Protein 3FEF (pdb70)

CATH classification: 3.90.1820.10

Nearest PDB structures (foldseek):
  3fef-assembly1_A  TM=1.002E+00  e=4.333E-81  Bacillus subtilis
  1up6-assembly1_C  TM=8.224E-01  e=1.981E-22  Thermotoga maritima MSB8
  1up4-assembly2_E  TM=8.329E-01  e=4.083E-22  Thermotoga maritima MSB8
  1up7-assembly1_A  TM=8.047E-01  e=2.924E-22  Thermotoga maritima MSB8
  1up4-assembly1_B  TM=8.025E-01  e=5.100E-22  Thermotoga maritima MSB8

Sequence (1704 aa):
LDQIKIAYIGGGSQGWARSLSDLSIDERSGTVALYDLDFEAAQQKNEVIGNHSGNGRWRYEAVSTLKKALSAADIVIISILPGSLDDEVDVHLPERCGIYQSVGDTVGPGGIIRGLRAVPIFAEIARAIRDYAPESWVINYTNPSVCTRVLYKVFPGIKAIGCCHEVFGTQKLLAEVTERLGIEVPRREDIRVNVLGINHFTWITKASYRHIDLLPIFREFSAHYGESGYELEGECWRDSVFCSAHRVAFDLFETYGAIPAAGDRHLAEFLPGPYLKQPEVWKFHLTPISFRKQDRAEKRQETERLIVQQRGVAEKASGEEGVNIIAALLGLGELVTNVNPNQGQVLNLPIQAIVETNAFITRNRVQPILSGALPKGVELAARHISNQEAVADAGLTKDTGLAFQAFLNDPLVQIDRSDAEQLFNDLLDQIKIAYIGGGSQGWARSLSDLSIDERSGTVALYDLDFEAAQKNEVIGNHSGNGRWRYEAVSTLKKALSAADIVIISILPGSLDDEVDVHLPERCGIYQSVGDTVGPGGIIRGLRAVPIFAEIARAIRDYAPESWVINYTNPSVCTRVLYKVFPGIKAIGCCHEVFGTQKLLAEVTERLGIEVPRREDIRVNVLGINHFTWITKASYRHIDLLPIFREFSAHYGESGYELEGECWRDSVFCSAHRVAFDLFETYGAIPAAGDRHLAEFLPGPYLKQPEVWKFHLTPISFRKQDRAEKRQETERLIVQQRGVAEKASGEEGVNIIAALLGLGELVTNVNPNQGQVLNLPIQAIVETNAFITRNRVQPILSGALPKGVELAARHISNQEAVADAGLTKDTGLAFQAFLNDPLVQIDRSDAEQLFNDLLDQIKIAYIGGGSQGWARSLSDLSIDERSGTVALYDLDFEAAQKNEVIGNHSGNGRWRYEAVSTLKKALSAADIVIISILPGSLDDEVDVHLPERCGIYQSVGDTVGPGGIIRGLRAVPIFAEIARAIRDYAPESWVINYTNPSVCTRVLYKVFPGIKAIGCCHEVFGTQKLLAEVTERLGIEVPRREDIRVNVLGINHFTWITKASYRHIDLLPIFREFSAHYGESGYELEGECWRDSVFCSAHRVAFDLFETYGAIPAAGDRHLAEFLPGPYLKQPEVWKFHLTPISFRKQDRAEKRQETERLIVQQRGVAEKASGEEGVNIIAALLGLGELVTNVNPNQGQVLNLPIQAIVETNAFITRNRVQPILSGALPKGVELAARHISNQEAVADAGLTKDTGLAFQAFLNDPLVQIDRSDAEQLFNDLLDQIKIAYIGGGSQGWARSLSDLSIDERSGTVALYDLDFEAAQKNEVIGNHSGNGRWRYEAVSTLKKALSAADIVIISILPGSLDDEVDVHLPERCGIYQSVGDTVGPGGIIRGLRAVPIFAEIARAIRDYAPESWVINYTNPSVCTRVLYKVFPGIKAIGCCHEVFGTQKLLAEVTERLGIEVPRREDIRVNVLGINHFTWITKASYRHIDLLPIFREFSAHYGESGYELEGECWRDSVFCSAHRVAFDLFETYGAIPAAGDRHLAEFLPGPYLKQPEVWKFHLTPISFRKQDRAEKRQETERLIVQQRGVAEKASGEEGVNIIAALLGLGELVTNVNPNQGQVLNLPIQAIVETNAFITRNRVQPILSGALPKGVELAARHISNQEAVADAGLTKDTGLAFQAFLNDPLVQIDRSDAEQLFNDL

B-factor: mean 33.36, std 9.38, range [12.07, 94.23]

Secondary structure (DSSP, 8-state):
---EEEEEETTT-SSHHHH--HHHH----EEEEEE-SSHHHHHHHHHHHTTSTTS-EEEEEESSHHHHHTT-SEEEE---SS-S---HHHHGGGGGT---SS-SSSHHHHHHHHHHHHHHHHHHHHHHHHH-TTSEEEE-----HHHHHHHHH-TT-EEEE--SHHHHHHHHHH--HHHH----S-GGGEEEEEEEETTEEEEEEEEETTEEHHHHHHHHHHHHTTT----TT--TTS-TT---SHHHHHHHHHHSSEE-S-HHHHTTSS-SSGGG-TTTTT-----HHHHHHHHHHHHHHHHHHHHTT-----S--S--HHHHHHHHTTS--EEEEE---SSSSTTS-TTS--EEEEEEETTEEEEBP-----TTT--HHHHHHHHHHHHHHHHHT-HHHHHHHHHHSTT--S-HHHHHHHHH--/---EEEEEETTT-SSHHHH--HHHH----EEEEEE-SSHHHHHHHHHHHTTSSSSSEEEEEESSHHHHHTT-SEEEE---SS-S---HHHHGGGGGT---SS-SSSHHHHHHHHHHHHHHHHHHHHHHHHH-TTSEEEE-----HHHHHHHHHSTT-EEEE--SHHHHHHHHHH--HHHH----S-GGGEEEEEEEETTEEEEEEEEETTEESHHHHHHHHHHHTTT--PPTT--GGG-TT---SHHHHHHHHHHSSEE-S-HHHHTTSS-SSGGG-HHHHT-----HHHHHHHHHHHHHHHHHHHHTT----SS--S--HHHHHHHHHTSS-EEEEE---SSSSTTS-TTS--EEEEEEETTEEEEB------TTT--HHHHHHHHHHHHHHHHHT-HHHHHHHHHHSTT--S-HHHHHHHHH--/---EEEEEETTT-SSHHHH--HHHH----EEEEEE-SSHHHHHHHHHHHTTSTTSSEEEEEES-HHHHHTT-SEEEE---SS-S---HHHHGGGGGT---SS-SSSHHHHHHHHHHHHHHHHHHHHHHHHH-TTSEEEE-----HHHHHHHHHSTT-EEEE--SHHHHHHHHHH--HHHH----S-GGGEEEEEEEETTEEEEEEEEETTEEHHHHHHHHHHHHTTT----TT--GGG-TT---SHHHHHHHHHHSSEE-S-HHHHTTTS-SSTTT-TTTTT-----HHHHHHHHHHHHHHHHHHHHTT----SS--S-SHHHHHHHHHTS--EEEEE---SSSSTTS-TTS--EEEEEEETTEEEEB------TTT--HHHHHHHHHHHHHHHHHT-HHHHHHHHHT-TT--S-HHHHHHHHH--/--SEEEEEETTT-SSHHHH--HHHH----EEEEEE-SSHHHHHHHHHHHTTSTTS-EEEEE-SSHHHHHTT-SEEEE---SS-S---HHHHGGGGGT---S--SSSHHHHHHHHHHHHHHHHHHHHHHHHH-TTSEEEE-----HHHHHHHHHSTT-EEEE--SHHHHHHHHHH--HHHH----S-GGGEEEEEEEETTEEEEEEEEETTEEHHHHHHHHHHHHTTT----TT--GGG-TT---SHHHHHHHHHHSSEE-S-HHHHGGGS-SSTTT-HHHHT-----HHHHHHHHHHHHHHHHHHHHTT----SS--S-SHHHHHHHHHTSS-EEEEE---SSSSTTS-TTS--EEEEEEETTEEEEB------TTT--HHHHHHHHHHHHHHHHH--HHHHHHHHHTSTT--S-HHHHHHHHH--

Radius of gyration: 36.41 Å; Cα contacts (8 Å, |Δi|>4): 3706; chains: 4; bounding box: 99×105×83 Å

Structure (mmCIF, N/CA/C/O backbone):
data_3FEF
#
_entry.id   3FEF
#
_cell.length_a   81.987
_cell.length_b   84.843
_cell.length_c   86.051
_cell.angle_alpha   69.800
_cell.angle_beta   68.100
_cell.angle_gamma   64.070
#
_symmetry.space_group_name_H-M   'P 1'
#
loop_
_entity.id
_entity.type
_entity.pdbx_description
1 polymer 'Putative glucosidase lplD, ALPHA-GALACTURONIDASE'
2 non-polymer 'SULFATE ION'
3 non-polymer 'MAGNESIUM ION'
4 water water
#
loop_
_atom_site.group_PDB
_atom_site.id
_atom_site.type_symbol
_atom_site.label_atom_id
_atom_site.label_alt_id
_atom_site.label_comp_id
_atom_site.label_asym_id
_atom_site.label_entity_id
_atom_site.label_seq_id
_atom_site.pdbx_PDB_ins_code
_atom_site.Cartn_x
_atom_site.Cartn_y
_atom_site.Cartn_z
_atom_site.occupancy
_atom_site.B_iso_or_equiv
_atom_site.auth_seq_id
_atom_site.auth_comp_id
_atom_site.auth_asym_id
_atom_site.auth_atom_id
_atom_site.pdbx_PDB_model_num
ATOM 1 N N . LEU A 1 3 ? 106.882 -8.751 27.493 1.00 44.74 7 LEU A N 1
ATOM 2 C CA . LEU A 1 3 ? 107.068 -7.273 27.588 1.00 42.74 7 LEU A CA 1
ATOM 3 C C . LEU A 1 3 ? 107.355 -6.898 29.037 1.00 41.77 7 LEU A C 1
ATOM 4 O O . LEU A 1 3 ? 106.552 -7.153 29.937 1.00 42.63 7 LEU A O 1
ATOM 9 N N . ASP A 1 4 ? 108.518 -6.301 29.251 1.00 40.63 8 ASP A N 1
ATOM 10 C CA . ASP A 1 4 ? 109.079 -6.143 30.579 1.00 42.32 8 ASP A CA 1
ATOM 11 C C . ASP A 1 4 ? 108.993 -4.695 31.039 1.00 40.34 8 ASP A C 1
ATOM 12 O O . ASP A 1 4 ? 108.627 -3.817 30.269 1.00 39.27 8 ASP A O 1
ATOM 17 N N . GLN A 1 5 ? 109.332 -4.462 32.303 1.00 39.37 9 GLN A N 1
ATOM 18 C CA . GLN A 1 5 ? 109.412 -3.111 32.861 1.00 40.36 9 GLN A CA 1
ATOM 19 C C . GLN A 1 5 ? 108.102 -2.305 32.865 1.00 38.74 9 GLN A C 1
ATOM 20 O O . GLN A 1 5 ? 108.123 -1.078 32.912 1.00 38.46 9 GLN A O 1
ATOM 26 N N . ILE A 1 6 ? 106.970 -3.000 32.830 1.00 35.98 10 ILE A N 1
ATOM 27 C CA . ILE A 1 6 ? 105.673 -2.352 32.942 1.00 34.51 10 ILE A CA 1
ATOM 28 C C . ILE A 1 6 ? 105.493 -1.880 34.367 1.00 33.69 10 ILE A C 1
ATOM 29 O O . ILE A 1 6 ? 105.968 -2.528 35.302 1.00 33.29 10 ILE A O 1
ATOM 34 N N . LYS A 1 7 ? 104.803 -0.760 34.544 1.00 29.84 11 LYS A N 1
ATOM 35 C CA . LYS A 1 7 ? 104.577 -0.257 35.890 1.00 31.10 11 LYS A CA 1
ATOM 36 C C . LYS A 1 7 ? 103.103 0.008 36.184 1.00 28.32 11 LYS A C 1
ATOM 37 O O . LYS A 1 7 ? 102.440 0.782 35.495 1.00 26.61 11 LYS A O 1
ATOM 43 N N . ILE A 1 8 ? 102.606 -0.662 37.212 1.00 27.76 12 ILE A N 1
ATOM 44 C CA . ILE A 1 8 ? 101.230 -0.528 37.633 1.00 27.19 12 ILE A CA 1
ATOM 45 C C . ILE A 1 8 ? 101.166 0.225 38.962 1.00 28.48 12 ILE A C 1
ATOM 46 O O . ILE A 1 8 ? 101.844 -0.129 39.931 1.00 30.80 12 ILE A O 1
ATOM 51 N N . ALA A 1 9 ? 100.384 1.293 39.000 1.00 26.89 13 ALA A N 1
ATOM 52 C CA . ALA A 1 9 ? 100.115 1.965 40.253 1.00 26.92 13 ALA A CA 1
ATOM 53 C C . ALA A 1 9 ? 98.800 1.402 40.768 1.00 28.48 13 ALA A C 1
ATOM 54 O O . ALA A 1 9 ? 97.826 1.294 40.026 1.00 30.14 13 ALA A O 1
ATOM 56 N N . TYR A 1 10 ? 98.774 1.013 42.032 1.00 30.10 14 TYR A N 1
ATOM 57 C CA . TYR A 1 10 ? 97.559 0.457 42.601 1.00 28.28 14 TYR A CA 1
ATOM 58 C C . TYR A 1 10 ? 97.057 1.313 43.751 1.00 28.14 14 TYR A C 1
ATOM 59 O O . TYR A 1 10 ? 97.663 1.318 44.817 1.00 28.19 14 TYR A O 1
ATOM 68 N N . ILE A 1 11 ? 95.946 2.019 43.532 1.00 26.95 15 ILE A N 1
ATOM 69 C CA . ILE A 1 11 ? 95.328 2.848 44.557 1.00 24.32 15 ILE A CA 1
ATOM 70 C C . ILE A 1 11 ? 94.240 2.066 45.295 1.00 27.23 15 ILE A C 1
ATOM 71 O O . ILE A 1 11 ? 93.226 1.662 44.716 1.00 23.78 15 ILE A O 1
ATOM 76 N N . GLY A 1 12 ? 94.475 1.848 46.587 1.00 29.42 16 GLY A N 1
ATOM 77 C CA . GLY A 1 12 ? 93.672 0.961 47.400 1.00 28.22 16 GLY A CA 1
ATOM 78 C C . GLY A 1 12 ? 94.478 -0.310 47.550 1.00 34.05 16 GLY A C 1
ATOM 79 O O . GLY A 1 12 ? 93.918 -1.405 47.756 1.00 34.86 16 GLY A O 1
ATOM 80 N N . GLY A 1 13 ? 95.803 -0.158 47.457 1.00 33.80 17 GLY A N 1
ATOM 81 C CA . GLY A 1 13 ? 96.742 -1.290 47.466 1.00 34.94 17 GLY A CA 1
ATOM 82 C C . GLY A 1 13 ? 96.779 -2.168 48.713 1.00 36.87 17 GLY A C 1
ATOM 83 O O . GLY A 1 13 ? 97.546 -3.142 48.779 1.00 35.81 17 GLY A O 1
ATOM 84 N N . GLY A 1 14 ? 95.956 -1.833 49.702 1.00 36.06 18 GLY A N 1
ATOM 85 C CA . GLY A 1 14 ? 95.819 -2.664 50.887 1.00 37.58 18 GLY A CA 1
ATOM 86 C C . GLY A 1 14 ? 94.621 -3.578 50.700 1.00 38.37 18 GLY A C 1
ATOM 87 O O . GLY A 1 14 ? 94.292 -4.383 51.573 1.00 36.98 18 GLY A O 1
ATOM 88 N N . SER A 1 15 ? 93.975 -3.443 49.544 1.00 40.45 19 SER A N 1
ATOM 89 C CA . SER A 1 15 ? 92.755 -4.187 49.224 1.00 39.19 19 SER A CA 1
ATOM 90 C C . SER A 1 15 ? 92.920 -5.674 49.475 1.00 41.06 19 SER A C 1
ATOM 91 O O . SER A 1 15 ? 93.977 -6.248 49.233 1.00 40.96 19 SER A O 1
ATOM 94 N N . GLN A 1 16 ? 91.863 -6.295 49.974 1.00 44.15 20 GLN A N 1
ATOM 95 C CA . GLN A 1 16 ? 91.869 -7.722 50.199 1.00 42.21 20 GLN A CA 1
ATOM 96 C C . GLN A 1 16 ? 90.885 -8.403 49.254 1.00 42.57 20 GLN A C 1
ATOM 97 O O . GLN A 1 16 ? 90.568 -9.580 49.429 1.00 42.36 20 GLN A O 1
ATOM 103 N N . GLY A 1 17 ? 90.409 -7.653 48.253 1.00 41.52 21 GLY A N 1
ATOM 104 C CA . GLY A 1 17 ? 89.517 -8.190 47.202 1.00 36.67 21 GLY A CA 1
ATOM 105 C C . GLY A 1 17 ? 90.154 -8.083 45.816 1.00 37.29 21 GLY A C 1
ATOM 106 O O . GLY A 1 17 ? 90.863 -8.996 45.362 1.00 33.22 21 GLY A O 1
ATOM 107 N N . TRP A 1 18 ? 89.923 -6.955 45.148 1.00 33.65 22 TRP A N 1
ATOM 108 C CA . TRP A 1 18 ? 90.537 -6.687 43.840 1.00 34.82 22 TRP A CA 1
ATOM 109 C C . TRP A 1 18 ? 92.060 -6.827 43.770 1.00 34.26 22 TRP A C 1
ATOM 110 O O . TRP A 1 18 ? 92.567 -7.401 42.819 1.00 35.24 22 TRP A O 1
ATOM 121 N N . ALA A 1 19 ? 92.798 -6.289 44.737 1.00 34.41 23 ALA A N 1
ATOM 122 C CA . ALA A 1 19 ? 94.270 -6.413 44.683 1.00 37.69 23 ALA A CA 1
ATOM 123 C C . ALA A 1 19 ? 94.743 -7.878 44.623 1.00 34.26 23 ALA A C 1
ATOM 124 O O . ALA A 1 19 ? 95.638 -8.215 43.859 1.00 34.38 23 ALA A O 1
ATOM 126 N N . ARG A 1 20 ? 94.129 -8.733 45.428 1.00 35.13 24 ARG A N 1
ATOM 127 C CA . ARG A 1 20 ? 94.454 -10.164 45.473 1.00 37.50 24 ARG A CA 1
ATOM 128 C C . ARG A 1 20 ? 94.159 -10.848 44.141 1.00 38.20 24 ARG A C 1
ATOM 129 O O . ARG A 1 20 ? 94.991 -11.577 43.597 1.00 38.21 24 ARG A O 1
ATOM 137 N N . SER A 1 21 ? 92.967 -10.604 43.625 1.00 36.92 25 SER A N 1
ATOM 138 C CA . SER A 1 21 ? 92.575 -11.122 42.329 1.00 38.96 25 SER A CA 1
ATOM 139 C C . SER A 1 21 ? 93.539 -10.656 41.228 1.00 38.85 25 SER A C 1
ATOM 140 O O . SER A 1 21 ? 93.974 -11.439 40.384 1.00 38.78 25 SER A O 1
ATOM 143 N N . LEU A 1 22 ? 93.901 -9.382 41.252 1.00 37.23 26 LEU A N 1
ATOM 144 C CA . LEU A 1 22 ? 94.914 -8.893 40.333 1.00 37.17 26 LEU A CA 1
ATOM 145 C C . LEU A 1 22 ? 96.231 -9.672 40.497 1.00 35.91 26 LEU A C 1
ATOM 146 O O . LEU A 1 22 ? 96.869 -10.050 39.519 1.00 35.66 26 LEU A O 1
ATOM 159 N N . SER A 1 24 ? 96.845 -12.766 41.690 1.00 29.60 28 SER A N 1
ATOM 160 C CA . SER A 1 24 ? 96.685 -14.098 41.116 1.00 30.81 28 SER A CA 1
ATOM 161 C C . SER A 1 24 ? 96.810 -14.076 39.608 1.00 31.74 28 SER A C 1
ATOM 162 O O . SER A 1 24 ? 97.536 -14.881 39.027 1.00 32.74 28 SER A O 1
ATOM 165 N N . ASP A 1 25 ? 96.128 -13.134 38.965 1.00 34.25 29 ASP A N 1
ATOM 166 C CA . ASP A 1 25 ? 96.148 -13.086 37.509 1.00 33.56 29 ASP A CA 1
ATOM 167 C C . ASP A 1 25 ? 97.520 -12.691 36.994 1.00 32.77 29 ASP A C 1
ATOM 168 O O . ASP A 1 25 ? 98.013 -13.245 36.009 1.00 31.85 29 ASP A O 1
ATOM 173 N N . LEU A 1 26 ? 98.162 -11.756 37.679 1.00 30.77 30 LEU A N 1
ATOM 174 C CA . LEU A 1 26 ? 99.505 -11.357 37.274 1.00 32.32 30 LEU A CA 1
ATOM 175 C C . LEU A 1 26 ? 100.478 -12.511 37.412 1.00 33.78 30 LEU A C 1
ATOM 176 O O . LEU A 1 26 ? 101.390 -12.679 36.599 1.00 36.41 30 LEU A O 1
ATOM 181 N N . SER A 1 27 ? 100.295 -13.312 38.445 1.00 33.92 31 SER A N 1
ATOM 182 C CA . SER A 1 27 ? 101.311 -14.303 38.750 1.00 37.04 31 SER A CA 1
ATOM 183 C C . SER A 1 27 ? 101.361 -15.388 37.683 1.00 37.62 31 SER A C 1
ATOM 184 O O . SER A 1 27 ? 102.391 -16.013 37.495 1.00 39.97 31 SER A O 1
ATOM 187 N N . ILE A 1 28 ? 100.259 -15.605 36.973 1.00 38.70 32 ILE A N 1
ATOM 188 C CA . ILE A 1 28 ? 100.239 -16.638 35.930 1.00 42.16 32 ILE A CA 1
ATOM 189 C C . ILE A 1 28 ? 100.346 -16.148 34.479 1.00 43.18 32 ILE A C 1
ATOM 190 O O . ILE A 1 28 ? 100.427 -16.961 33.566 1.00 42.29 32 ILE A O 1
ATOM 195 N N . ASP A 1 29 ? 100.329 -14.837 34.252 1.00 44.88 33 ASP A N 1
ATOM 196 C CA . ASP A 1 29 ? 100.484 -14.342 32.885 1.00 44.62 33 ASP A CA 1
ATOM 197 C C . ASP A 1 29 ? 101.961 -14.269 32.522 1.00 45.11 33 ASP A C 1
ATOM 198 O O . ASP A 1 29 ? 102.741 -13.627 33.212 1.00 47.32 33 ASP A O 1
ATOM 203 N N . GLU A 1 30 ? 102.353 -14.943 31.448 1.00 45.46 34 GLU A N 1
ATOM 204 C CA . GLU A 1 30 ? 103.761 -14.976 31.067 1.00 45.41 34 GLU A CA 1
ATOM 205 C C . GLU A 1 30 ? 104.080 -13.912 30.012 1.00 43.33 34 GLU A C 1
ATOM 206 O O . GLU A 1 30 ? 105.231 -13.717 29.629 1.00 44.90 34 GLU A O 1
ATOM 212 N N . ARG A 1 31 ? 103.049 -13.202 29.577 1.00 41.11 35 ARG A N 1
ATOM 213 C CA . ARG A 1 31 ? 103.194 -12.143 28.586 1.00 37.35 35 ARG A CA 1
ATOM 214 C C . ARG A 1 31 ? 103.895 -10.893 29.123 1.00 36.49 35 ARG A C 1
ATOM 215 O O . ARG A 1 31 ? 104.444 -10.118 28.354 1.00 37.85 35 ARG A O 1
ATOM 231 N N . SER A 1 33 ? 105.872 -8.451 32.575 1.00 32.57 37 SER A N 1
ATOM 232 C CA . SER A 1 33 ? 106.506 -8.343 33.873 1.00 32.36 37 SER A CA 1
ATOM 233 C C . SER A 1 33 ? 106.861 -6.899 34.161 1.00 29.19 37 SER A C 1
ATOM 234 O O . SER A 1 33 ? 106.979 -6.090 33.239 1.00 30.47 37 SER A O 1
ATOM 237 N N . GLY A 1 34 ? 107.045 -6.578 35.438 1.00 29.28 38 GLY A N 1
ATOM 238 C CA . GLY A 1 34 ? 107.406 -5.227 35.861 1.00 27.79 38 GLY A CA 1
ATOM 239 C C . GLY A 1 34 ? 107.128 -5.046 37.342 1.00 32.04 38 GLY A C 1
ATOM 240 O O . GLY A 1 34 ? 107.341 -5.963 38.138 1.00 30.59 38 GLY A O 1
ATOM 241 N N . THR A 1 35 ? 106.625 -3.875 37.720 1.00 32.16 39 THR A N 1
ATOM 242 C CA . THR A 1 35 ? 106.434 -3.555 39.134 1.00 32.36 39 THR A CA 1
ATOM 243 C C . THR A 1 35 ? 105.033 -3.024 39.461 1.00 30.68 39 THR A C 1
ATOM 244 O O . THR A 1 35 ? 104.391 -2.353 38.648 1.00 28.97 39 THR A O 1
ATOM 248 N N . VAL A 1 36 ? 104.593 -3.302 40.681 1.00 29.31 40 VAL A N 1
ATOM 249 C CA . VAL A 1 36 ? 103.339 -2.795 41.186 1.00 29.26 40 VAL A CA 1
ATOM 250 C C . VAL A 1 36 ? 103.593 -1.902 42.395 1.00 30.02 40 VAL A C 1
ATOM 251 O O . VAL A 1 36 ? 104.017 -2.382 43.445 1.00 29.97 40 VAL A O 1
ATOM 255 N N . ALA A 1 37 ? 103.346 -0.604 42.243 1.00 29.45 41 ALA A N 1
ATOM 256 C CA . ALA A 1 37 ? 103.395 0.310 43.378 1.00 30.11 41 ALA A CA 1
ATOM 257 C C . ALA A 1 37 ? 102.047 0.269 44.110 1.00 31.04 41 ALA A C 1
ATOM 258 O O . ALA A 1 37 ? 101.008 0.643 43.535 1.00 30.58 41 ALA A O 1
ATOM 260 N N . LEU A 1 38 ? 102.065 -0.194 45.362 1.00 29.45 42 LEU A N 1
ATOM 261 C CA . LEU A 1 38 ? 100.858 -0.275 46.179 1.00 30.08 42 LEU A CA 1
ATOM 262 C C . LEU A 1 38 ? 100.680 0.972 47.050 1.00 32.26 42 LEU A C 1
ATOM 263 O O . LEU A 1 38 ? 101.507 1.264 47.913 1.00 33.57 42 LEU A O 1
ATOM 268 N N . TYR A 1 39 ? 99.606 1.718 46.833 1.00 31.58 43 TYR A N 1
ATOM 269 C CA . TYR A 1 39 ? 99.336 2.863 47.695 1.00 30.72 43 TYR A CA 1
ATOM 270 C C . TYR A 1 39 ? 98.004 2.720 48.413 1.00 32.82 43 TYR A C 1
ATOM 271 O O . TYR A 1 39 ? 96.996 2.331 47.813 1.00 29.44 43 TYR A O 1
ATOM 280 N N . ASP A 1 40 ? 97.999 3.060 49.699 1.00 34.01 44 ASP A N 1
ATOM 281 C CA . ASP A 1 40 ? 96.805 2.946 50.521 1.00 35.92 44 ASP A CA 1
ATOM 282 C C . ASP A 1 40 ? 96.938 3.828 51.756 1.00 38.57 44 ASP A C 1
ATOM 283 O O . ASP A 1 40 ? 97.998 3.875 52.378 1.00 39.86 44 ASP A O 1
ATOM 288 N N . LEU A 1 41 ? 95.864 4.520 52.115 1.00 40.80 45 LEU A N 1
ATOM 289 C CA . LEU A 1 41 ? 95.870 5.347 53.319 1.00 41.27 45 LEU A CA 1
ATOM 290 C C . LEU A 1 41 ? 96.354 4.505 54.494 1.00 42.11 45 LEU A C 1
ATOM 291 O O . LEU A 1 41 ? 97.084 4.987 55.356 1.00 42.32 45 LEU A O 1
ATOM 296 N N . ASP A 1 42 ? 95.951 3.240 54.513 1.00 39.22 46 ASP A N 1
ATOM 297 C CA . ASP A 1 42 ? 96.385 2.314 55.546 1.00 39.47 46 ASP A CA 1
ATOM 298 C C . ASP A 1 42 ? 97.630 1.551 55.079 1.00 37.03 46 ASP A C 1
ATOM 299 O O . ASP A 1 42 ? 97.526 0.506 54.421 1.00 32.35 46 ASP A O 1
ATOM 304 N N . PHE A 1 43 ? 98.802 2.084 55.411 1.00 34.69 47 PHE A N 1
ATOM 305 C CA . PHE A 1 43 ? 100.053 1.554 54.883 1.00 35.36 47 PHE A CA 1
ATOM 306 C C . PHE A 1 43 ? 100.306 0.135 55.356 1.00 36.15 47 PHE A C 1
ATOM 307 O O . PHE A 1 43 ? 100.959 -0.655 54.670 1.00 34.88 47 PHE A O 1
ATOM 315 N N . GLU A 1 44 ? 99.775 -0.189 56.526 1.00 35.17 48 GLU A N 1
ATOM 316 C CA . GLU A 1 44 ? 99.987 -1.504 57.102 1.00 37.99 48 GLU A CA 1
ATOM 317 C C . GLU A 1 44 ? 99.417 -2.574 56.188 1.00 35.90 48 GLU A C 1
ATOM 318 O O . GLU A 1 44 ? 100.024 -3.618 55.989 1.00 32.58 48 GLU A O 1
ATOM 324 N N . ALA A 1 45 ? 98.238 -2.314 55.635 1.00 34.37 49 ALA A N 1
ATOM 325 C CA . ALA A 1 45 ? 97.626 -3.282 54.728 1.00 33.17 49 ALA A CA 1
ATOM 326 C C . ALA A 1 45 ? 98.418 -3.360 53.420 1.00 32.04 49 ALA A C 1
ATOM 327 O O . ALA A 1 45 ? 98.630 -4.441 52.875 1.00 32.62 49 ALA A O 1
ATOM 329 N N . ALA A 1 46 ? 98.865 -2.219 52.911 1.00 28.04 50 ALA A N 1
ATOM 330 C CA . ALA A 1 46 ? 99.605 -2.230 51.659 1.00 29.14 50 ALA A CA 1
ATOM 331 C C . ALA A 1 46 ? 100.895 -3.027 51.849 1.00 31.82 50 ALA A C 1
ATOM 332 O O . ALA A 1 46 ? 101.296 -3.790 50.976 1.00 30.24 50 ALA A O 1
ATOM 334 N N A GLN A 1 47 ? 101.531 -2.847 53.003 0.50 32.56 51 GLN A N 1
ATOM 335 N N B GLN A 1 47 ? 101.534 -2.852 53.002 0.50 31.96 51 GLN A N 1
ATOM 336 C CA A GLN A 1 47 ? 102.800 -3.512 53.300 0.50 34.50 51 GLN A CA 1
ATOM 337 C CA B GLN A 1 47 ? 102.805 -3.522 53.288 0.50 33.42 51 GLN A CA 1
ATOM 338 C C A GLN A 1 47 ? 102.626 -5.028 53.306 0.50 33.58 51 GLN A C 1
ATOM 339 C C B GLN A 1 47 ? 102.624 -5.035 53.299 0.50 32.93 51 GLN A C 1
ATOM 340 O O A GLN A 1 47 ? 103.475 -5.770 52.813 0.50 33.05 51 GLN A O 1
ATOM 341 O O B GLN A 1 47 ? 103.468 -5.782 52.804 0.50 32.48 51 GLN A O 1
ATOM 352 N N . LYS A 1 48 ? 101.511 -5.480 53.858 1.00 33.47 52 LYS A N 1
ATOM 353 C CA . LYS A 1 48 ? 101.181 -6.896 53.862 1.00 36.47 52 LYS A CA 1
ATOM 354 C C . LYS A 1 48 ? 100.911 -7.472 52.462 1.00 36.61 52 LYS A C 1
ATOM 355 O O . LYS A 1 48 ? 101.331 -8.587 52.152 1.00 36.97 52 LYS A O 1
ATOM 361 N N . ASN A 1 49 ? 100.204 -6.726 51.625 1.00 32.75 53 ASN A N 1
ATOM 362 C CA . ASN A 1 49 ? 100.059 -7.122 50.232 1.00 32.39 53 ASN A CA 1
ATOM 363 C C . ASN A 1 49 ? 101.396 -7.120 49.508 1.00 30.86 53 ASN A C 1
ATOM 364 O O . ASN A 1 49 ? 101.606 -7.868 48.552 1.00 30.29 53 ASN A O 1
ATOM 369 N N . GLU A 1 50 ? 102.304 -6.265 49.951 1.00 31.23 54 GLU A N 1
ATOM 370 C CA . GLU A 1 50 ? 103.612 -6.225 49.323 1.00 33.61 54 GLU A CA 1
ATOM 371 C C . GLU A 1 50 ? 104.369 -7.520 49.608 1.00 34.55 54 GLU A C 1
ATOM 372 O O . GLU A 1 50 ? 105.034 -8.062 48.732 1.00 34.14 54 GLU A O 1
ATOM 378 N N . VAL A 1 51 ? 104.257 -8.019 50.836 1.00 34.86 55 VAL A N 1
ATOM 379 C CA . VAL A 1 51 ? 104.977 -9.230 51.232 1.00 34.73 55 VAL A CA 1
ATOM 380 C C . VAL A 1 51 ? 104.345 -10.470 50.593 1.00 35.58 55 VAL A C 1
ATOM 381 O O . VAL A 1 51 ? 105.036 -11.330 50.066 1.00 32.68 55 VAL A O 1
ATOM 385 N N . ILE A 1 52 ? 103.022 -10.565 50.645 1.00 34.87 56 ILE A N 1
ATOM 386 C CA . ILE A 1 52 ? 102.332 -11.634 49.934 1.00 35.88 56 ILE A CA 1
ATOM 387 C C . ILE A 1 52 ? 102.605 -11.558 48.424 1.00 36.73 56 ILE A C 1
ATOM 388 O O . ILE A 1 52 ? 102.837 -12.567 47.767 1.00 37.30 56 ILE A O 1
ATOM 393 N N . GLY A 1 53 ? 102.612 -10.353 47.875 1.00 35.69 57 GLY A N 1
ATOM 394 C CA . GLY A 1 53 ? 102.847 -10.207 46.443 1.00 36.80 57 GLY A CA 1
ATOM 395 C C . GLY A 1 53 ? 104.207 -10.721 45.996 1.00 36.63 57 GLY A C 1
ATOM 396 O O . GLY A 1 53 ? 104.328 -11.414 44.968 1.00 32.55 57 GLY A O 1
ATOM 397 N N . ASN A 1 54 ? 105.230 -10.368 46.768 1.00 35.41 58 ASN A N 1
ATOM 398 C CA . ASN A 1 54 ? 106.600 -10.772 46.473 1.00 36.97 58 ASN A CA 1
ATOM 399 C C . ASN A 1 54 ? 106.872 -12.248 46.785 1.00 37.67 58 ASN A C 1
ATOM 400 O O . ASN A 1 54 ? 107.967 -12.740 46.557 1.00 41.51 58 ASN A O 1
ATOM 405 N N . HIS A 1 55 ? 105.872 -12.944 47.306 1.00 40.14 59 HIS A N 1
ATOM 406 C CA . HIS A 1 55 ? 105.945 -14.394 47.467 1.00 41.75 59 HIS A CA 1
ATOM 407 C C . HIS A 1 55 ? 105.120 -15.088 46.392 1.00 44.14 59 HIS A C 1
ATOM 408 O O . HIS A 1 55 ? 104.942 -16.297 46.439 1.00 43.85 59 HIS A O 1
ATOM 415 N N . SER A 1 56 ? 104.585 -14.326 45.442 1.00 46.04 60 SER A N 1
ATOM 416 C CA . SER A 1 56 ? 103.688 -14.900 44.437 1.00 49.17 60 SER A CA 1
ATOM 417 C C . SER A 1 56 ? 104.344 -15.011 43.052 1.00 51.73 60 SER A C 1
ATOM 418 O O . SER A 1 56 ? 104.987 -14.076 42.578 1.00 51.60 60 SER A O 1
ATOM 421 N N . GLY A 1 57 ? 104.176 -16.156 42.403 1.00 53.89 61 GLY A N 1
ATOM 422 C CA . GLY A 1 57 ? 104.650 -16.317 41.030 1.00 56.96 61 GLY A CA 1
ATOM 423 C C . GLY A 1 57 ? 106.156 -16.371 40.845 1.00 58.49 61 GLY A C 1
ATOM 424 O O . GLY A 1 57 ? 106.909 -16.609 41.789 1.00 59.78 61 GLY A O 1
ATOM 425 N N . ASN A 1 58 ? 106.591 -16.127 39.614 1.00 59.34 62 ASN A N 1
ATOM 426 C CA . ASN A 1 58 ? 107.972 -16.387 39.203 1.00 59.84 62 ASN A CA 1
ATOM 427 C C . ASN A 1 58 ? 108.985 -15.351 39.657 1.00 58.39 62 ASN A C 1
ATOM 428 O O . ASN A 1 58 ? 110.159 -15.458 39.312 1.00 60.94 62 ASN A O 1
ATOM 433 N N . GLY A 1 59 ? 108.547 -14.348 40.413 1.00 54.96 63 GLY A N 1
ATOM 434 C CA . GLY A 1 59 ? 109.342 -13.134 40.565 1.00 51.80 63 GLY A CA 1
ATOM 435 C C . GLY A 1 59 ? 109.043 -12.264 39.354 1.00 51.15 63 GLY A C 1
ATOM 436 O O . GLY A 1 59 ? 109.729 -11.287 39.074 1.00 51.32 63 GLY A O 1
ATOM 437 N N . ARG A 1 60 ? 108.003 -12.649 38.627 1.00 49.31 64 ARG A N 1
ATOM 438 C CA . ARG A 1 60 ? 107.533 -11.918 37.470 1.00 47.13 64 ARG A CA 1
ATOM 439 C C . ARG A 1 60 ? 107.248 -10.453 37.839 1.00 45.59 64 ARG A C 1
ATOM 440 O O . ARG A 1 60 ? 107.637 -9.521 37.124 1.00 44.15 64 ARG A O 1
ATOM 448 N N . TRP A 1 61 ? 106.571 -10.253 38.964 1.00 40.31 65 TRP A N 1
ATOM 449 C CA . TRP A 1 61 ? 106.230 -8.915 39.401 1.00 38.03 65 TRP A CA 1
ATOM 450 C C . TRP A 1 61 ? 106.795 -8.551 40.776 1.00 35.27 65 TRP A C 1
ATOM 451 O O . TRP A 1 61 ? 106.642 -9.288 41.727 1.00 35.62 65 TRP A O 1
ATOM 462 N N . ARG A 1 62 ? 107.444 -7.398 40.862 1.00 33.93 66 ARG A N 1
ATOM 463 C CA . ARG A 1 62 ? 107.947 -6.899 42.125 1.00 35.02 66 ARG A CA 1
ATOM 464 C C . ARG A 1 62 ? 106.967 -5.887 42.718 1.00 34.33 66 ARG A C 1
ATOM 465 O O . ARG A 1 62 ? 106.587 -4.907 42.067 1.00 34.80 66 ARG A O 1
ATOM 473 N N . TYR A 1 63 ? 106.550 -6.143 43.949 1.00 31.58 67 TYR A N 1
ATOM 474 C CA . TYR A 1 63 ? 105.608 -5.286 44.633 1.00 32.48 67 TYR A CA 1
ATOM 475 C C . TYR A 1 63 ? 106.334 -4.397 45.621 1.00 33.42 67 TYR A C 1
ATOM 476 O O . TYR A 1 63 ? 107.277 -4.830 46.255 1.00 33.68 67 TYR A O 1
ATOM 485 N N . GLU A 1 64 ? 105.890 -3.149 45.728 1.00 34.40 68 GLU A N 1
ATOM 486 C CA . GLU A 1 64 ? 106.417 -2.215 46.707 1.00 34.48 68 GLU A CA 1
ATOM 487 C C . GLU A 1 64 ? 105.283 -1.355 47.296 1.00 32.60 68 GLU A C 1
ATOM 488 O O . GLU A 1 64 ? 104.617 -0.610 46.563 1.00 34.53 68 GLU A O 1
ATOM 494 N N . ALA A 1 65 ? 105.066 -1.436 48.610 1.00 31.14 69 ALA A N 1
ATOM 495 C CA . ALA A 1 65 ? 104.186 -0.476 49.301 1.00 30.27 69 ALA A CA 1
ATOM 496 C C . ALA A 1 65 ? 104.823 0.913 49.354 1.00 32.02 69 ALA A C 1
ATOM 497 O O . ALA A 1 65 ? 105.936 1.062 49.835 1.00 31.61 69 ALA A O 1
ATOM 499 N N . VAL A 1 66 ? 104.121 1.926 48.858 1.00 35.11 70 VAL A N 1
ATOM 500 C CA . VAL A 1 66 ? 104.644 3.296 48.842 1.00 35.05 70 VAL A CA 1
ATOM 501 C C . VAL A 1 66 ? 103.728 4.226 49.634 1.00 37.41 70 VAL A C 1
ATOM 502 O O . VAL A 1 66 ? 102.543 3.937 49.821 1.00 39.41 70 VAL A O 1
ATOM 506 N N . SER A 1 67 ? 104.273 5.355 50.076 1.00 38.64 71 SER A N 1
ATOM 507 C CA . SER A 1 67 ? 103.623 6.175 51.093 1.00 41.51 71 SER A CA 1
ATOM 508 C C . SER A 1 67 ? 102.765 7.297 50.542 1.00 41.24 71 SER A C 1
ATOM 509 O O . SER A 1 67 ? 101.967 7.864 51.276 1.00 43.76 71 SER A O 1
ATOM 512 N N . THR A 1 68 ? 102.928 7.632 49.265 1.00 40.11 72 THR A N 1
ATOM 513 C CA . THR A 1 68 ? 102.136 8.709 48.682 1.00 37.57 72 THR A CA 1
ATOM 514 C C . THR A 1 68 ? 101.671 8.404 47.255 1.00 36.83 72 THR A C 1
ATOM 515 O O . THR A 1 68 ? 102.280 7.580 46.567 1.00 37.26 72 THR A O 1
ATOM 519 N N . LEU A 1 69 ? 100.601 9.084 46.832 1.00 33.36 73 LEU A N 1
ATOM 520 C CA . LEU A 1 69 ? 100.040 8.970 45.498 1.00 36.32 73 LEU A CA 1
ATOM 521 C C . LEU A 1 69 ? 101.082 9.283 44.434 1.00 37.77 73 LEU A C 1
ATOM 522 O O . LEU A 1 69 ? 101.238 8.543 43.449 1.00 35.61 73 LEU A O 1
ATOM 527 N N . LYS A 1 70 ? 101.769 10.405 44.618 1.00 35.03 74 LYS A N 1
ATOM 528 C CA . LYS A 1 70 ? 102.769 10.848 43.663 1.00 37.28 74 LYS A CA 1
ATOM 529 C C . LYS A 1 70 ? 103.789 9.756 43.361 1.00 36.52 74 LYS A C 1
ATOM 530 O O . LYS A 1 70 ? 104.151 9.544 42.220 1.00 38.99 74 LYS A O 1
ATOM 536 N N . LYS A 1 71 ? 104.260 9.074 44.390 1.00 37.65 75 LYS A N 1
ATOM 537 C CA . LYS A 1 71 ? 105.244 8.023 44.200 1.00 39.97 75 LYS A CA 1
ATOM 538 C C . LYS A 1 71 ? 104.639 6.813 43.481 1.00 37.96 75 LYS A C 1
ATOM 539 O O . LYS A 1 71 ? 105.270 6.224 42.621 1.00 36.00 75 LYS A O 1
ATOM 545 N N . ALA A 1 72 ? 103.411 6.452 43.836 1.00 37.51 76 ALA A N 1
ATOM 546 C CA . ALA A 1 72 ? 102.703 5.387 43.132 1.00 36.87 76 ALA A CA 1
ATOM 547 C C . ALA A 1 72 ? 102.570 5.705 41.643 1.00 33.97 76 ALA A C 1
ATOM 548 O O . ALA A 1 72 ? 102.834 4.854 40.801 1.00 33.58 76 ALA A O 1
ATOM 550 N N . LEU A 1 73 ? 102.212 6.947 41.332 1.00 34.32 77 LEU A N 1
ATOM 551 C CA . LEU A 1 73 ? 101.822 7.321 39.976 1.00 35.19 77 LEU A CA 1
ATOM 552 C C . LEU A 1 73 ? 103.005 7.574 39.035 1.00 36.79 77 LEU A C 1
ATOM 553 O O . LEU A 1 73 ? 102.921 7.314 37.838 1.00 35.68 77 LEU A O 1
ATOM 558 N N . SER A 1 74 ? 104.109 8.077 39.565 1.00 36.04 78 SER A N 1
ATOM 559 C CA . SER A 1 74 ? 105.176 8.515 38.692 1.00 37.91 78 SER A CA 1
ATOM 560 C C . SER A 1 74 ? 105.610 7.372 37.779 1.00 36.23 78 SER A C 1
ATOM 561 O O . SER A 1 74 ? 105.872 6.265 38.241 1.00 35.30 78 SER A O 1
ATOM 564 N N . ALA A 1 75 ? 105.661 7.650 36.480 1.00 33.56 79 ALA A N 1
ATOM 565 C CA . ALA A 1 75 ? 106.034 6.659 35.475 1.00 32.33 79 ALA A CA 1
ATOM 566 C C . ALA A 1 75 ? 105.068 5.474 35.360 1.00 32.09 79 ALA A C 1
ATOM 567 O O . ALA A 1 75 ? 105.421 4.447 34.797 1.00 35.24 79 ALA A O 1
ATOM 569 N N . ALA A 1 76 ? 103.865 5.584 35.901 1.00 30.73 80 ALA A N 1
ATOM 570 C CA . ALA A 1 76 ? 102.927 4.459 35.841 1.00 32.73 80 ALA A CA 1
ATOM 571 C C . ALA A 1 76 ? 102.337 4.279 34.436 1.00 31.97 80 ALA A C 1
ATOM 572 O O . ALA A 1 76 ? 102.010 5.258 33.782 1.00 33.10 80 ALA A O 1
ATOM 574 N N . ASP A 1 77 ? 102.211 3.033 33.979 1.00 32.60 81 ASP A N 1
ATOM 575 C CA . ASP A 1 77 ? 101.583 2.737 32.686 1.00 31.05 81 ASP A CA 1
ATOM 576 C C . ASP A 1 77 ? 100.097 2.457 32.876 1.00 29.62 81 ASP A C 1
ATOM 577 O O . ASP A 1 77 ? 99.264 2.769 32.019 1.00 28.27 81 ASP A O 1
ATOM 582 N N . ILE A 1 78 ? 99.774 1.873 34.022 1.00 26.45 82 ILE A N 1
ATOM 583 C CA . ILE A 1 78 ? 98.417 1.493 34.342 1.00 26.14 82 ILE A CA 1
ATOM 584 C C . ILE A 1 78 ? 98.142 1.985 35.752 1.00 26.76 82 ILE A C 1
ATOM 585 O O . ILE A 1 78 ? 99.039 1.944 36.599 1.00 25.07 82 ILE A O 1
ATOM 590 N N . VAL A 1 79 ? 96.925 2.484 35.980 1.00 25.71 83 VAL A N 1
ATOM 591 C CA . VAL A 1 79 ? 96.452 2.867 37.324 1.00 24.25 83 VAL A CA 1
ATOM 592 C C . VAL A 1 79 ? 95.165 2.115 37.630 1.00 26.75 83 VAL A C 1
ATOM 593 O O . VAL A 1 79 ? 94.164 2.232 36.911 1.00 27.72 83 VAL A O 1
ATOM 597 N N . ILE A 1 80 ? 95.204 1.315 38.688 1.00 25.13 84 ILE A N 1
ATOM 598 C CA . ILE A 1 80 ? 94.046 0.581 39.129 1.00 22.81 84 ILE A CA 1
ATOM 599 C C . ILE A 1 80 ? 93.544 1.235 40.401 1.00 26.05 84 ILE A C 1
ATOM 600 O O . ILE A 1 80 ? 94.336 1.591 41.285 1.00 24.93 84 ILE A O 1
ATOM 605 N N . ILE A 1 81 ? 92.229 1.409 40.488 1.00 24.70 85 ILE A N 1
ATOM 606 C CA . ILE A 1 81 ? 91.625 2.015 41.662 1.00 24.75 85 ILE A CA 1
ATOM 607 C C . ILE A 1 81 ? 90.573 1.095 42.247 1.00 27.08 85 ILE A C 1
ATOM 608 O O . ILE A 1 81 ? 89.575 0.746 41.589 1.00 23.36 85 ILE A O 1
ATOM 613 N N . SER A 1 82 ? 90.803 0.721 43.495 1.00 23.87 86 SER A N 1
ATOM 614 C CA . SER A 1 82 ? 89.878 -0.100 44.219 1.00 29.54 86 SER A CA 1
ATOM 615 C C . SER A 1 82 ? 89.897 0.289 45.685 1.00 31.68 86 SER A C 1
ATOM 616 O O . SER A 1 82 ? 90.578 -0.347 46.491 1.00 31.95 86 SER A O 1
ATOM 619 N N . ILE A 1 83 ? 89.181 1.352 46.026 1.00 34.67 87 ILE A N 1
ATOM 620 C CA . ILE A 1 83 ? 89.143 1.838 47.400 1.00 34.33 87 ILE A CA 1
ATOM 621 C C . ILE A 1 83 ? 87.736 1.794 47.953 1.00 35.58 87 ILE A C 1
ATOM 622 O O . ILE A 1 83 ? 86.760 1.617 47.216 1.00 33.08 87 ILE A O 1
ATOM 627 N N . LEU A 1 84 ? 87.645 1.964 49.264 1.00 38.57 88 LEU A N 1
ATOM 628 C CA . LEU A 1 84 ? 86.370 2.107 49.942 1.00 40.54 88 LEU A CA 1
ATOM 629 C C . LEU A 1 84 ? 86.227 3.580 50.296 1.00 41.38 88 LEU A C 1
ATOM 630 O O . LEU A 1 84 ? 87.074 4.135 50.997 1.00 38.42 88 LEU A O 1
ATOM 635 N N . PRO A 1 85 ? 85.182 4.233 49.763 1.00 41.36 89 PRO A N 1
ATOM 636 C CA . PRO A 1 85 ? 84.861 5.628 50.079 1.00 39.50 89 PRO A CA 1
ATOM 637 C C . PRO A 1 85 ? 84.235 5.748 51.463 1.00 38.95 89 PRO A C 1
ATOM 638 O O . PRO A 1 85 ? 83.020 5.630 51.605 1.00 39.60 89 PRO A O 1
ATOM 642 N N . GLY A 1 86 ? 85.059 5.976 52.475 1.00 41.00 90 GLY A N 1
ATOM 643 C CA . GLY A 1 86 ? 84.580 6.033 53.857 1.00 42.69 90 GLY A CA 1
ATOM 644 C C . GLY A 1 86 ? 84.806 4.720 54.573 1.00 42.61 90 GLY A C 1
ATOM 645 O O . GLY A 1 86 ? 85.299 3.765 53.978 1.00 44.87 90 GLY A O 1
ATOM 646 N N . SER A 1 87 ? 84.448 4.668 55.849 1.00 39.81 91 SER A N 1
ATOM 647 C CA . SER A 1 87 ? 84.658 3.478 56.658 1.00 41.61 91 SER A CA 1
ATOM 648 C C . SER A 1 87 ? 83.422 2.598 56.611 1.00 41.36 91 SER A C 1
ATOM 649 O O . SER A 1 87 ? 82.372 3.010 56.112 1.00 39.40 91 SER A O 1
ATOM 652 N N . LEU A 1 88 ? 83.531 1.402 57.172 1.00 40.40 92 LEU A N 1
ATOM 653 C CA . LEU A 1 88 ? 82.370 0.529 57.288 1.00 39.99 92 LEU A CA 1
ATOM 654 C C . LEU A 1 88 ? 81.345 1.119 58.259 1.00 40.27 92 LEU A C 1
ATOM 655 O O . LEU A 1 88 ? 80.152 0.825 58.170 1.00 39.63 92 LEU A O 1
ATOM 660 N N . ASP A 1 89 ? 81.799 1.971 59.174 1.00 40.55 93 ASP A N 1
ATOM 661 C CA . ASP A 1 89 ? 80.858 2.713 60.024 1.00 41.42 93 ASP A CA 1
ATOM 662 C C . ASP A 1 89 ? 80.006 3.688 59.197 1.00 38.21 93 ASP A C 1
ATOM 663 O O . ASP A 1 89 ? 78.804 3.792 59.404 1.00 40.52 93 ASP A O 1
ATOM 668 N N . ASP A 1 90 ? 80.619 4.386 58.248 1.00 36.33 94 ASP A N 1
ATOM 669 C CA . ASP A 1 90 ? 79.853 5.249 57.351 1.00 34.64 94 ASP A CA 1
ATOM 670 C C . ASP A 1 90 ? 78.813 4.425 56.594 1.00 34.97 94 ASP A C 1
ATOM 671 O O . ASP A 1 90 ? 77.673 4.851 56.409 1.00 32.56 94 ASP A O 1
ATOM 684 N N . GLU A 1 92 ? 77.309 1.585 57.439 1.00 34.76 96 GLU A N 1
ATOM 685 C CA . GLU A 1 92 ? 76.216 1.187 58.304 1.00 35.26 96 GLU A CA 1
ATOM 686 C C . GLU A 1 92 ? 75.092 2.231 58.239 1.00 32.82 96 GLU A C 1
ATOM 687 O O . GLU A 1 92 ? 73.902 1.897 58.229 1.00 33.09 96 GLU A O 1
ATOM 693 N N . VAL A 1 93 ? 75.481 3.498 58.192 1.00 33.98 97 VAL A N 1
ATOM 694 C CA . VAL A 1 93 ? 74.544 4.589 57.948 1.00 34.99 97 VAL A CA 1
ATOM 695 C C . VAL A 1 93 ? 73.985 4.537 56.509 1.00 33.84 97 VAL A C 1
ATOM 696 O O . VAL A 1 93 ? 72.782 4.454 56.328 1.00 35.29 97 VAL A O 1
ATOM 700 N N . ASP A 1 94 ? 74.847 4.556 55.496 1.00 32.18 98 ASP A N 1
ATOM 701 C CA . ASP A 1 94 ? 74.368 4.420 54.108 1.00 33.43 98 ASP A CA 1
ATOM 702 C C . ASP A 1 94 ? 73.284 3.338 54.020 1.00 30.85 98 ASP A C 1
ATOM 703 O O . ASP A 1 94 ? 72.185 3.567 53.536 1.00 29.33 98 ASP A O 1
ATOM 708 N N . VAL A 1 95 ? 73.617 2.148 54.486 1.00 31.37 99 VAL A N 1
ATOM 709 C CA . VAL A 1 95 ? 72.790 0.976 54.238 1.00 30.11 99 VAL A CA 1
ATOM 710 C C . VAL A 1 95 ? 71.623 0.787 55.210 1.00 30.68 99 VAL A C 1
ATOM 711 O O . VAL A 1 95 ? 70.572 0.325 54.804 1.00 33.20 99 VAL A O 1
ATOM 715 N N . HIS A 1 96 ? 71.781 1.141 56.481 1.00 30.64 100 HIS A N 1
ATOM 716 C CA . HIS A 1 96 ? 70.747 0.775 57.470 1.00 30.64 100 HIS A CA 1
ATOM 717 C C . HIS A 1 96 ? 69.844 1.890 58.010 1.00 28.16 100 HIS A C 1
ATOM 718 O O . HIS A 1 96 ? 68.672 1.643 58.340 1.00 28.71 100 HIS A O 1
ATOM 725 N N . LEU A 1 97 ? 70.351 3.112 58.067 1.00 27.27 101 LEU A N 1
ATOM 726 C CA . LEU A 1 97 ? 69.530 4.206 58.595 1.00 30.60 101 LEU A CA 1
ATOM 727 C C . LEU A 1 97 ? 68.185 4.371 57.863 1.00 28.47 101 LEU A C 1
ATOM 728 O O . LEU A 1 97 ? 67.166 4.592 58.475 1.00 31.90 101 LEU A O 1
ATOM 733 N N . PRO A 1 98 ? 68.171 4.264 56.535 1.00 30.58 102 PRO A N 1
ATOM 734 C CA . PRO A 1 98 ? 66.863 4.522 55.910 1.00 29.97 102 PRO A CA 1
ATOM 735 C C . PRO A 1 98 ? 65.758 3.546 56.319 1.00 27.95 102 PRO A C 1
ATOM 736 O O . PRO A 1 98 ? 64.590 3.763 55.992 1.00 27.42 102 PRO A O 1
ATOM 740 N N . GLU A 1 99 ? 66.125 2.475 57.016 1.00 28.51 103 GLU A N 1
ATOM 741 C CA . GLU A 1 99 ? 65.152 1.467 57.454 1.00 30.07 103 GLU A CA 1
ATOM 742 C C . GLU A 1 99 ? 64.192 2.042 58.479 1.00 30.18 103 GLU A C 1
ATOM 743 O O . GLU A 1 99 ? 63.075 1.556 58.631 1.00 32.56 103 GLU A O 1
ATOM 749 N N . ARG A 1 100 ? 64.633 3.073 59.190 1.00 30.30 104 ARG A N 1
ATOM 750 C CA . ARG A 1 100 ? 63.751 3.783 60.108 1.00 33.52 104 ARG A CA 1
ATOM 751 C C . ARG A 1 100 ? 62.605 4.451 59.362 1.00 34.27 104 ARG A C 1
ATOM 752 O O . ARG A 1 100 ? 61.574 4.739 59.953 1.00 35.18 104 ARG A O 1
ATOM 760 N N . CYS A 1 101 ? 62.790 4.715 58.070 1.00 32.96 105 CYS A N 1
ATOM 761 C CA . CYS A 1 101 ? 61.701 5.246 57.240 1.00 34.11 105 CYS A CA 1
ATOM 762 C C . CYS A 1 101 ? 61.089 4.183 56.350 1.00 34.14 105 CYS A C 1
ATOM 763 O O . CYS A 1 101 ? 60.355 4.507 55.421 1.00 35.30 105 CYS A O 1
ATOM 766 N N . GLY A 1 102 ? 61.420 2.921 56.598 1.00 33.41 106 GLY A N 1
ATOM 767 C CA . GLY A 1 102 ? 60.823 1.827 55.833 1.00 32.08 106 GLY A CA 1
ATOM 768 C C . GLY A 1 102 ? 61.526 1.457 54.534 1.00 30.61 106 GLY A C 1
ATOM 769 O O . GLY A 1 102 ? 61.000 0.674 53.741 1.00 31.98 106 GLY A O 1
ATOM 770 N N . ILE A 1 103 ? 62.716 2.006 54.317 1.00 28.76 107 ILE A N 1
ATOM 771 C CA . ILE A 1 103 ? 63.465 1.747 53.096 1.00 27.40 107 ILE A CA 1
ATOM 772 C C . ILE A 1 103 ? 64.552 0.707 53.319 1.00 29.51 107 ILE A C 1
ATOM 773 O O . ILE A 1 103 ? 65.468 0.931 54.113 1.00 28.35 107 ILE A O 1
ATOM 778 N N . TYR A 1 104 ? 64.434 -0.429 52.627 1.00 26.51 108 TYR A N 1
ATOM 779 C CA . TYR A 1 104 ? 65.461 -1.458 52.655 1.00 29.72 108 TYR A CA 1
ATOM 780 C C . TYR A 1 104 ? 66.336 -1.431 51.420 1.00 30.11 108 TYR A C 1
ATOM 781 O O . TYR A 1 104 ? 65.890 -1.081 50.324 1.00 32.52 108 TYR A O 1
ATOM 790 N N . GLN A 1 105 ? 67.589 -1.795 51.622 1.00 27.33 109 GLN A N 1
ATOM 791 C CA . GLN A 1 105 ? 68.579 -1.818 50.574 1.00 29.23 109 GLN A CA 1
ATOM 792 C C . GLN A 1 105 ? 69.354 -3.119 50.688 1.00 28.48 109 GLN A C 1
ATOM 793 O O . GLN A 1 105 ? 69.702 -3.551 51.785 1.00 28.57 109 GLN A O 1
ATOM 799 N N . SER A 1 106 ? 69.636 -3.742 49.559 1.00 27.23 110 SER A N 1
ATOM 800 C CA . SER A 1 106 ? 70.353 -5.001 49.589 1.00 27.62 110 SER A CA 1
ATOM 801 C C . SER A 1 106 ? 71.862 -4.781 49.552 1.00 27.76 110 SER A C 1
ATOM 802 O O . SER A 1 106 ? 72.618 -5.568 50.102 1.00 26.98 110 SER A O 1
ATOM 805 N N . VAL A 1 107 ? 72.312 -3.714 48.905 1.00 24.82 111 VAL A N 1
ATOM 806 C CA . VAL A 1 107 ? 73.743 -3.484 48.806 1.00 25.22 111 VAL A CA 1
ATOM 807 C C . VAL A 1 107 ? 74.071 -2.067 49.216 1.00 27.76 111 VAL A C 1
ATOM 808 O O . VAL A 1 107 ? 74.985 -1.841 49.998 1.00 28.46 111 VAL A O 1
ATOM 812 N N . GLY A 1 108 ? 73.327 -1.113 48.661 1.00 28.04 112 GLY A N 1
ATOM 813 C CA . GLY A 1 108 ? 73.484 0.293 49.014 1.00 29.26 112 GLY A CA 1
ATOM 814 C C . GLY A 1 108 ? 74.786 0.966 48.634 1.00 30.35 112 GLY A C 1
ATOM 815 O O . GLY A 1 108 ? 75.199 1.910 49.297 1.00 31.14 112 GLY A O 1
ATOM 816 N N . ASP A 1 109 ? 75.423 0.510 47.557 1.00 29.20 113 ASP A N 1
ATOM 817 C CA . ASP A 1 109 ? 76.692 1.084 47.125 1.00 28.87 113 ASP A CA 1
ATOM 818 C C . ASP A 1 109 ? 76.590 1.717 45.738 1.00 28.13 113 ASP A C 1
ATOM 819 O O . ASP A 1 109 ? 77.579 2.194 45.197 1.00 31.91 113 ASP A O 1
ATOM 824 N N . THR A 1 110 ? 75.391 1.735 45.182 1.00 23.77 114 THR A N 1
ATOM 825 C CA . THR A 1 110 ? 75.197 2.098 43.796 1.00 27.26 114 THR A CA 1
ATOM 826 C C . THR A 1 110 ? 74.119 3.166 43.631 1.00 26.43 114 THR A C 1
ATOM 827 O O . THR A 1 110 ? 74.424 4.270 43.227 1.00 32.12 114 THR A O 1
ATOM 831 N N . VAL A 1 111 ? 72.870 2.847 43.944 1.00 27.33 115 VAL A N 1
ATOM 832 C CA . VAL A 1 111 ? 71.781 3.833 43.919 1.00 28.49 115 VAL A CA 1
ATOM 833 C C . VAL A 1 111 ? 71.042 3.802 45.254 1.00 29.92 115 VAL A C 1
ATOM 834 O O . VAL A 1 111 ? 71.595 3.363 46.261 1.00 27.23 115 VAL A O 1
ATOM 838 N N . GLY A 1 112 ? 69.801 4.264 45.273 1.00 28.66 116 GLY A N 1
ATOM 839 C CA . GLY A 1 112 ? 69.068 4.346 46.534 1.00 27.32 116 GLY A CA 1
ATOM 840 C C . GLY A 1 112 ? 69.750 5.378 47.429 1.00 30.94 116 GLY A C 1
ATOM 841 O O . GLY A 1 112 ? 70.729 6.030 47.008 1.00 30.63 116 GLY A O 1
ATOM 842 N N . PRO A 1 113 ? 69.232 5.556 48.661 1.00 28.55 117 PRO A N 1
ATOM 843 C CA . PRO A 1 113 ? 69.796 6.528 49.598 1.00 27.76 117 PRO A CA 1
ATOM 844 C C . PRO A 1 113 ? 71.281 6.283 49.873 1.00 28.63 117 PRO A C 1
ATOM 845 O O . PRO A 1 113 ? 72.079 7.210 49.835 1.00 32.00 117 PRO A O 1
ATOM 849 N N . GLY A 1 114 ? 71.666 5.041 50.135 1.00 29.76 118 GLY A N 1
ATOM 850 C CA . GLY A 1 114 ? 73.075 4.734 50.389 1.00 25.05 118 GLY A CA 1
ATOM 851 C C . GLY A 1 114 ? 73.982 4.992 49.207 1.00 26.65 118 GLY A C 1
ATOM 852 O O . GLY A 1 114 ? 75.118 5.469 49.364 1.00 27.78 118 GLY A O 1
ATOM 853 N N . GLY A 1 115 ? 73.506 4.648 48.018 1.00 26.10 119 GLY A N 1
ATOM 854 C CA . GLY A 1 115 ? 74.272 4.890 46.814 1.00 25.63 119 GLY A CA 1
ATOM 855 C C . GLY A 1 115 ? 74.538 6.381 46.637 1.00 26.34 119 GLY A C 1
ATOM 856 O O . GLY A 1 115 ? 75.659 6.781 46.357 1.00 25.15 119 GLY A O 1
ATOM 857 N N . ILE A 1 116 ? 73.507 7.200 46.822 1.00 25.11 120 ILE A N 1
ATOM 858 C CA . ILE A 1 116 ? 73.617 8.649 46.668 1.00 24.22 120 ILE A CA 1
ATOM 859 C C . ILE A 1 116 ? 74.580 9.264 47.687 1.00 24.99 120 ILE A C 1
ATOM 860 O O . ILE A 1 116 ? 75.479 10.018 47.324 1.00 24.47 120 ILE A O 1
ATOM 865 N N . ILE A 1 117 ? 74.376 8.945 48.963 1.00 23.31 121 ILE A N 1
ATOM 866 C CA . ILE A 1 117 ? 75.229 9.457 50.021 1.00 25.68 121 ILE A CA 1
ATOM 867 C C . ILE A 1 117 ? 76.656 8.984 49.780 1.00 27.87 121 ILE A C 1
ATOM 868 O O . ILE A 1 117 ? 77.603 9.771 49.855 1.00 27.94 121 ILE A O 1
ATOM 873 N N . ARG A 1 118 ? 76.809 7.704 49.449 1.00 26.10 122 ARG A N 1
ATOM 874 C CA . ARG A 1 118 ? 78.142 7.162 49.188 1.00 27.27 122 ARG A CA 1
ATOM 875 C C . ARG A 1 118 ? 78.834 7.872 48.017 1.00 27.82 122 ARG A C 1
ATOM 876 O O . ARG A 1 118 ? 80.012 8.237 48.098 1.00 25.95 122 ARG A O 1
ATOM 884 N N . GLY A 1 119 ? 78.095 8.077 46.934 1.00 27.46 123 GLY A N 1
ATOM 885 C CA . GLY A 1 119 ? 78.663 8.766 45.785 1.00 27.59 123 GLY A CA 1
ATOM 886 C C . GLY A 1 119 ? 79.136 10.133 46.231 1.00 27.84 123 GLY A C 1
ATOM 887 O O . GLY A 1 119 ? 80.245 10.576 45.920 1.00 29.01 123 GLY A O 1
ATOM 888 N N . LEU A 1 120 ? 78.281 10.812 46.975 1.00 28.34 124 LEU A N 1
ATOM 889 C CA . LEU A 1 120 ? 78.599 12.138 47.456 1.00 29.96 124 LEU A CA 1
ATOM 890 C C . LEU A 1 120 ? 79.964 12.134 48.162 1.00 29.58 124 LEU A C 1
ATOM 891 O O . LEU A 1 120 ? 80.820 12.957 47.900 1.00 32.81 124 LEU A O 1
ATOM 896 N N . ARG A 1 121 ? 80.150 11.193 49.069 1.00 29.81 125 ARG A N 1
ATOM 897 C CA . ARG A 1 121 ? 81.410 11.009 49.791 1.00 30.15 125 ARG A CA 1
ATOM 898 C C . ARG A 1 121 ? 82.585 10.707 48.844 1.00 29.32 125 ARG A C 1
ATOM 899 O O . ARG A 1 121 ? 83.716 11.128 49.066 1.00 27.69 125 ARG A O 1
ATOM 907 N N . ALA A 1 122 ? 82.327 9.961 47.782 1.00 29.01 126 ALA A N 1
ATOM 908 C CA . ALA A 1 122 ? 83.420 9.535 46.894 1.00 27.76 126 ALA A CA 1
ATOM 909 C C . ALA A 1 122 ? 83.898 10.652 45.969 1.00 27.01 126 ALA A C 1
ATOM 910 O O . ALA A 1 122 ? 85.035 10.639 45.514 1.00 27.62 126 ALA A O 1
ATOM 912 N N . VAL A 1 123 ? 83.023 11.616 45.684 1.00 26.21 127 VAL A N 1
ATOM 913 C CA . VAL A 1 123 ? 83.353 12.648 44.722 1.00 24.85 127 VAL A CA 1
ATOM 914 C C . VAL A 1 123 ? 84.694 13.333 45.006 1.00 25.84 127 VAL A C 1
ATOM 915 O O . VAL A 1 123 ? 85.546 13.420 44.122 1.00 27.08 127 VAL A O 1
ATOM 919 N N . PRO A 1 124 ? 84.886 13.854 46.226 1.00 27.14 128 PRO A N 1
ATOM 920 C CA . PRO A 1 124 ? 86.156 14.587 46.403 1.00 25.58 128 PRO A CA 1
ATOM 921 C C . PRO A 1 124 ? 87.374 13.664 46.484 1.00 24.93 128 PRO A C 1
ATOM 922 O O . PRO A 1 124 ? 88.490 14.095 46.215 1.00 27.04 128 PRO A O 1
ATOM 926 N N . ILE A 1 125 ? 87.169 12.396 46.821 1.00 27.45 129 ILE A N 1
ATOM 927 C CA . ILE A 1 125 ? 88.265 11.429 46.759 1.00 26.73 129 ILE A CA 1
ATOM 928 C C . ILE A 1 125 ? 88.728 11.216 45.311 1.00 28.14 129 ILE A C 1
ATOM 929 O O . ILE A 1 125 ? 89.921 11.139 45.032 1.00 25.67 129 ILE A O 1
ATOM 934 N N . PHE A 1 126 ? 87.784 11.140 44.377 1.00 27.83 130 PHE A N 1
ATOM 935 C CA . PHE A 1 126 ? 88.156 10.869 42.996 1.00 25.46 130 PHE A CA 1
ATOM 936 C C . PHE A 1 126 ? 88.617 12.126 42.258 1.00 28.54 130 PHE A C 1
ATOM 937 O O . PHE A 1 126 ? 89.441 12.049 41.339 1.00 29.53 130 PHE A O 1
ATOM 945 N N . ALA A 1 127 ? 88.106 13.285 42.669 1.00 25.76 131 ALA A N 1
ATOM 946 C CA . ALA A 1 127 ? 88.618 14.552 42.158 1.00 26.00 131 ALA A CA 1
ATOM 947 C C . ALA A 1 127 ? 90.106 14.646 42.464 1.00 28.41 131 ALA A C 1
ATOM 948 O O . ALA A 1 127 ? 90.899 15.049 41.610 1.00 29.73 131 ALA A O 1
ATOM 950 N N . GLU A 1 128 ? 90.481 14.266 43.686 1.00 28.00 132 GLU A N 1
ATOM 951 C CA . GLU A 1 128 ? 91.883 14.288 44.104 1.00 31.11 132 GLU A CA 1
ATOM 952 C C . GLU A 1 128 ? 92.725 13.254 43.340 1.00 28.60 132 GLU A C 1
ATOM 953 O O . GLU A 1 128 ? 93.844 13.530 42.923 1.00 29.58 132 GLU A O 1
ATOM 959 N N . ILE A 1 129 ? 92.185 12.057 43.162 1.00 28.26 133 ILE A N 1
ATOM 960 C CA . ILE A 1 129 ? 92.861 11.044 42.357 1.00 25.01 133 ILE A CA 1
ATOM 961 C C . ILE A 1 129 ? 93.020 11.529 40.917 1.00 24.24 133 ILE A C 1
ATOM 962 O O . ILE A 1 129 ? 94.097 11.437 40.327 1.00 22.23 133 ILE A O 1
ATOM 967 N N . ALA A 1 130 ? 91.958 12.093 40.358 1.00 24.02 134 ALA A N 1
ATOM 968 C CA . ALA A 1 130 ? 92.035 12.577 38.977 1.00 28.65 134 ALA A CA 1
ATOM 969 C C . ALA A 1 130 ? 93.083 13.677 38.780 1.00 29.61 134 ALA A C 1
ATOM 970 O O . ALA A 1 130 ? 93.724 13.748 37.722 1.00 29.77 134 ALA A O 1
ATOM 972 N N . ARG A 1 131 ? 93.243 14.550 39.779 1.00 28.96 135 ARG A N 1
ATOM 973 C CA . ARG A 1 131 ? 94.209 15.639 39.661 1.00 27.13 135 ARG A CA 1
ATOM 974 C C . ARG A 1 131 ? 95.618 15.082 39.765 1.00 26.10 135 ARG A C 1
ATOM 975 O O . ARG A 1 131 ? 96.535 15.577 39.115 1.00 28.71 135 ARG A O 1
ATOM 983 N N . ALA A 1 132 ? 95.776 14.019 40.551 1.00 24.48 136 ALA A N 1
ATOM 984 C CA . ALA A 1 132 ? 97.088 13.378 40.720 1.00 25.98 136 ALA A CA 1
ATOM 985 C C . ALA A 1 132 ? 97.510 12.630 39.465 1.00 26.94 136 ALA A C 1
ATOM 986 O O . ALA A 1 132 ? 98.650 12.737 39.007 1.00 28.26 136 ALA A O 1
ATOM 988 N N . ILE A 1 133 ? 96.585 11.852 38.912 1.00 30.42 137 ILE A N 1
ATOM 989 C CA . ILE A 1 133 ? 96.814 11.202 37.627 1.00 27.91 137 ILE A CA 1
ATOM 990 C C . ILE A 1 133 ? 97.144 12.242 36.564 1.00 28.42 137 ILE A C 1
ATOM 991 O O . ILE A 1 133 ? 98.082 12.074 35.791 1.00 28.79 137 ILE A O 1
ATOM 996 N N . ARG A 1 134 ? 96.375 13.323 36.518 1.00 30.65 138 ARG A N 1
ATOM 997 C CA . ARG A 1 134 ? 96.693 14.413 35.590 1.00 31.77 138 ARG A CA 1
ATOM 998 C C . ARG A 1 134 ? 98.112 14.943 35.810 1.00 32.58 138 ARG A C 1
ATOM 999 O O . ARG A 1 134 ? 98.831 15.224 34.857 1.00 31.14 138 ARG A O 1
ATOM 1007 N N . ASP A 1 135 ? 98.500 15.094 37.070 1.00 32.70 139 ASP A N 1
ATOM 1008 C CA . ASP A 1 135 ? 99.785 15.702 37.384 1.00 35.83 139 ASP A CA 1
ATOM 1009 C C . ASP A 1 135 ? 100.930 14.724 37.120 1.00 34.55 139 ASP A C 1
ATOM 1010 O O . ASP A 1 135 ? 101.916 15.092 36.525 1.00 34.68 139 ASP A O 1
ATOM 1015 N N . TYR A 1 136 ? 100.787 13.467 37.522 1.00 35.32 140 TYR A N 1
ATOM 1016 C CA . TYR A 1 136 ? 101.931 12.544 37.457 1.00 33.85 140 TYR A CA 1
ATOM 1017 C C . TYR A 1 136 ? 101.903 11.438 36.415 1.00 33.83 140 TYR A C 1
ATOM 1018 O O . TYR A 1 136 ? 102.927 10.837 36.160 1.00 36.77 140 TYR A O 1
ATOM 1027 N N . ALA A 1 137 ? 100.752 11.149 35.815 1.00 34.82 141 ALA A N 1
ATOM 1028 C CA . ALA A 1 137 ? 100.666 10.003 34.910 1.00 31.53 141 ALA A CA 1
ATOM 1029 C C . ALA A 1 137 ? 99.563 10.213 33.890 1.00 31.14 141 ALA A C 1
ATOM 1030 O O . ALA A 1 137 ? 98.714 9.344 33.681 1.00 30.67 141 ALA A O 1
ATOM 1032 N N . PRO A 1 138 ? 99.561 11.395 33.269 1.00 31.24 142 PRO A N 1
ATOM 1033 C CA . PRO A 1 138 ? 98.540 11.838 32.328 1.00 30.47 142 PRO A CA 1
ATOM 1034 C C . PRO A 1 138 ? 98.253 10.835 31.225 1.00 30.69 142 PRO A C 1
ATOM 1035 O O . PRO A 1 138 ? 97.145 10.809 30.706 1.00 30.97 142 PRO A O 1
ATOM 1039 N N . GLU A 1 139 ? 99.231 10.016 30.867 1.00 29.55 143 GLU A N 1
ATOM 1040 C CA . GLU A 1 139 ? 99.075 9.155 29.716 1.00 30.52 143 GLU A CA 1
ATOM 1041 C C . GLU A 1 139 ? 98.794 7.704 30.103 1.00 27.87 143 GLU A C 1
ATOM 1042 O O . GLU A 1 139 ? 98.690 6.852 29.250 1.00 25.14 143 GLU A O 1
ATOM 1048 N N . SER A 1 140 ? 98.669 7.414 31.387 1.00 28.55 144 SER A N 1
ATOM 1049 C CA . SER A 1 140 ? 98.365 6.041 31.789 1.00 25.18 144 SER A CA 1
ATOM 1050 C C . SER A 1 140 ? 96.910 5.686 31.494 1.00 27.03 144 SER A C 1
ATOM 1051 O O . SER A 1 140 ? 96.050 6.573 31.380 1.00 23.75 144 SER A O 1
ATOM 1054 N N . TRP A 1 141 ? 96.631 4.389 31.367 1.00 24.86 145 TRP A N 1
ATOM 1055 C CA . TRP A 1 141 ? 95.252 3.916 31.400 1.00 25.24 145 TRP A CA 1
ATOM 1056 C C . TRP A 1 141 ? 94.834 3.663 32.838 1.00 24.80 145 TRP A C 1
ATOM 1057 O O . TRP A 1 141 ? 95.601 3.121 33.626 1.00 26.52 145 TRP A O 1
ATOM 1068 N N . VAL A 1 142 ? 93.617 4.077 33.172 1.00 23.43 146 VAL A N 1
ATOM 1069 C CA . VAL A 1 142 ? 93.080 3.996 34.535 1.00 20.40 146 VAL A CA 1
ATOM 1070 C C . VAL A 1 142 ? 91.942 2.977 34.545 1.00 22.19 146 VAL A C 1
ATOM 1071 O O . VAL A 1 142 ? 91.009 3.088 33.764 1.00 21.45 146 VAL A O 1
ATOM 1075 N N . ILE A 1 143 ? 92.032 1.956 35.386 1.00 24.22 147 ILE A N 1
ATOM 1076 C CA . ILE A 1 143 ? 90.919 1.036 35.526 1.00 23.13 147 ILE A CA 1
ATOM 1077 C C . ILE A 1 143 ? 90.287 1.190 36.894 1.00 22.57 147 ILE A C 1
ATOM 1078 O O . ILE A 1 143 ? 90.891 0.866 37.889 1.00 21.04 147 ILE A O 1
ATOM 1083 N N . ASN A 1 144 ? 89.055 1.680 36.937 1.00 24.53 148 ASN A N 1
ATOM 1084 C CA . ASN A 1 144 ? 88.356 1.836 38.203 1.00 21.61 148 ASN A CA 1
ATOM 1085 C C . ASN A 1 144 ? 87.463 0.640 38.542 1.00 22.92 148 ASN A C 1
ATOM 1086 O O . ASN A 1 144 ? 86.671 0.176 37.722 1.00 23.82 148 ASN A O 1
ATOM 1091 N N . TYR A 1 145 ? 87.582 0.167 39.775 1.00 21.84 149 TYR A N 1
ATOM 1092 C CA . TYR A 1 145 ? 86.803 -0.933 40.285 1.00 23.14 149 TYR A CA 1
ATOM 1093 C C . TYR A 1 145 ? 85.876 -0.475 41.407 1.00 23.92 149 TYR A C 1
ATOM 1094 O O . TYR A 1 145 ? 85.054 -1.257 41.890 1.00 22.53 149 TYR A O 1
ATOM 1103 N N . THR A 1 146 ? 86.029 0.775 41.831 1.00 24.88 150 THR A N 1
ATOM 1104 C CA . THR A 1 146 ? 85.295 1.293 42.990 1.00 26.99 150 THR A CA 1
ATOM 1105 C C . THR A 1 146 ? 83.825 1.627 42.680 1.00 29.01 150 THR A C 1
ATOM 1106 O O . THR A 1 146 ? 83.519 2.116 41.600 1.00 27.24 150 THR A O 1
ATOM 1110 N N . ASN A 1 147 ? 82.936 1.373 43.640 1.00 28.16 151 ASN A N 1
ATOM 1111 C CA . ASN A 1 147 ? 81.540 1.787 43.568 1.00 29.82 151 ASN A CA 1
ATOM 1112 C C . ASN A 1 147 ? 81.294 3.029 44.434 1.00 31.32 151 ASN A C 1
ATOM 1113 O O . ASN A 1 147 ? 81.945 3.191 45.473 1.00 33.98 151 ASN A O 1
ATOM 1118 N N . PRO A 1 148 ? 80.332 3.891 44.051 1.00 29.19 152 PRO A N 1
ATOM 1119 C CA . PRO A 1 148 ? 79.377 3.816 42.923 1.00 30.82 152 PRO A CA 1
ATOM 1120 C C . PRO A 1 148 ? 80.056 4.129 41.592 1.00 29.01 152 PRO A C 1
ATOM 1121 O O . PRO A 1 148 ? 80.552 5.236 41.375 1.00 27.85 152 PRO A O 1
ATOM 1133 N N . SER A 1 150 ? 79.405 4.588 38.284 1.00 23.19 154 SER A N 1
ATOM 1134 C CA . SER A 1 150 ? 79.038 5.650 37.368 1.00 25.48 154 SER A CA 1
ATOM 1135 C C . SER A 1 150 ? 79.425 7.042 37.869 1.00 26.11 154 SER A C 1
ATOM 1136 O O . SER A 1 150 ? 79.858 7.881 37.096 1.00 30.85 154 SER A O 1
ATOM 1139 N N . VAL A 1 151 ? 79.279 7.283 39.160 1.00 23.66 155 VAL A N 1
ATOM 1140 C CA . VAL A 1 151 ? 79.674 8.553 39.729 1.00 21.94 155 VAL A CA 1
ATOM 1141 C C . VAL A 1 151 ? 81.188 8.721 39.794 1.00 22.01 155 VAL A C 1
ATOM 1142 O O . VAL A 1 151 ? 81.705 9.730 39.346 1.00 20.44 155 VAL A O 1
ATOM 1146 N N . CYS A 1 152 ? 81.901 7.730 40.334 1.00 21.36 156 CYS A N 1
ATOM 1147 C CA . CYS A 1 152 ? 83.353 7.817 40.461 1.00 23.73 156 CYS A CA 1
ATOM 1148 C C . CYS A 1 152 ? 83.991 7.981 39.113 1.00 23.68 156 CYS A C 1
ATOM 1149 O O . CYS A 1 152 ? 84.824 8.857 38.892 1.00 23.46 156 CYS A O 1
ATOM 1152 N N . THR A 1 153 ? 83.610 7.119 38.187 1.00 21.89 157 THR A N 1
ATOM 1153 C CA . THR A 1 153 ? 84.214 7.199 36.878 1.00 23.65 157 THR A CA 1
ATOM 1154 C C . THR A 1 153 ? 83.893 8.550 36.242 1.00 24.40 157 THR A C 1
ATOM 1155 O O . THR A 1 153 ? 84.728 9.130 35.562 1.00 22.14 157 THR A O 1
ATOM 1159 N N . ARG A 1 154 ? 82.679 9.051 36.463 1.00 22.66 158 ARG A N 1
ATOM 1160 C CA . ARG A 1 154 ? 82.290 10.295 35.828 1.00 23.11 158 ARG A CA 1
ATOM 1161 C C . ARG A 1 154 ? 83.094 11.458 36.378 1.00 21.82 158 ARG A C 1
ATOM 1162 O O . ARG A 1 154 ? 83.382 12.401 35.655 1.00 24.69 158 ARG A O 1
ATOM 1170 N N . VAL A 1 155 ? 83.457 11.378 37.656 1.00 21.80 159 VAL A N 1
ATOM 1171 C CA . VAL A 1 155 ? 84.209 12.442 38.321 1.00 23.70 159 VAL A CA 1
ATOM 1172 C C . VAL A 1 155 ? 85.598 12.494 37.725 1.00 25.72 159 VAL A C 1
ATOM 1173 O O . VAL A 1 155 ? 86.130 13.571 37.485 1.00 24.71 159 VAL A O 1
ATOM 1177 N N . LEU A 1 156 ? 86.190 11.325 37.471 1.00 24.04 160 LEU A N 1
ATOM 1178 C CA . LEU A 1 156 ? 87.484 11.302 36.796 1.00 23.42 160 LEU A CA 1
ATOM 1179 C C . LEU A 1 156 ? 87.471 12.188 35.526 1.00 25.68 160 LEU A C 1
ATOM 1180 O O . LEU A 1 156 ? 88.360 13.022 35.323 1.00 23.24 160 LEU A O 1
ATOM 1185 N N . TYR A 1 157 ? 86.473 11.995 34.662 1.00 25.11 161 TYR A N 1
ATOM 1186 C CA . TYR A 1 157 ? 86.430 12.729 33.405 1.00 23.85 161 TYR A CA 1
ATOM 1187 C C . TYR A 1 157 ? 86.100 14.208 33.596 1.00 25.47 161 TYR A C 1
ATOM 1188 O O . TYR A 1 157 ? 86.570 15.048 32.833 1.00 25.13 161 TYR A O 1
ATOM 1197 N N . LYS A 1 158 ? 85.283 14.517 34.594 1.00 24.67 162 LYS A N 1
ATOM 1198 C CA . LYS A 1 158 ? 84.892 15.895 34.838 1.00 27.67 162 LYS A CA 1
ATOM 1199 C C . LYS A 1 158 ? 86.088 16.691 35.330 1.00 27.77 162 LYS A C 1
ATOM 1200 O O . LYS A 1 158 ? 86.258 17.868 34.997 1.00 30.41 162 LYS A O 1
ATOM 1206 N N . VAL A 1 159 ? 86.930 16.048 36.111 1.00 26.13 163 VAL A N 1
ATOM 1207 C CA . VAL A 1 159 ? 88.044 16.757 36.710 1.00 28.48 163 VAL A CA 1
ATOM 1208 C C . VAL A 1 159 ? 89.276 16.725 35.805 1.00 29.91 163 VAL A C 1
ATOM 1209 O O . VAL A 1 159 ? 90.070 17.667 35.789 1.00 30.25 163 VAL A O 1
ATOM 1213 N N . PHE A 1 160 ? 89.418 15.652 35.034 1.00 28.51 164 PHE A N 1
ATOM 1214 C CA . PHE A 1 160 ? 90.509 15.536 34.050 1.00 26.38 164 PHE A CA 1
ATOM 1215 C C . PHE A 1 160 ? 89.908 15.049 32.735 1.00 28.21 164 PHE A C 1
ATOM 1216 O O . PHE A 1 160 ? 89.880 13.839 32.474 1.00 29.32 164 PHE A O 1
ATOM 1224 N N . PRO A 1 161 ? 89.385 15.985 31.917 1.00 28.81 165 PRO A N 1
ATOM 1225 C CA . PRO A 1 161 ? 88.674 15.610 30.678 1.00 27.43 165 PRO A CA 1
ATOM 1226 C C . PRO A 1 161 ? 89.485 14.719 29.763 1.00 26.22 165 PRO A C 1
ATOM 1227 O O . PRO A 1 161 ? 88.912 13.883 29.059 1.00 25.14 165 PRO A O 1
ATOM 1231 N N . GLY A 1 162 ? 90.807 14.874 29.772 1.00 25.16 166 GLY A N 1
ATOM 1232 C CA . GLY A 1 162 ? 91.653 14.055 28.895 1.00 24.04 166 GLY A CA 1
ATOM 1233 C C . GLY A 1 162 ? 92.041 12.692 29.470 1.00 27.04 166 GLY A C 1
ATOM 1234 O O . GLY A 1 162 ? 92.781 11.926 28.845 1.00 24.71 166 GLY A O 1
ATOM 1235 N N . ILE A 1 163 ? 91.572 12.386 30.674 1.00 23.04 167 ILE A N 1
ATOM 1236 C CA . ILE A 1 163 ? 91.978 11.151 31.299 1.00 23.69 167 ILE A CA 1
ATOM 1237 C C . ILE A 1 163 ? 91.602 9.939 30.418 1.00 24.22 167 ILE A C 1
ATOM 1238 O O . ILE A 1 163 ? 90.609 9.963 29.698 1.00 26.33 167 ILE A O 1
ATOM 1243 N N . LYS A 1 164 ? 92.392 8.880 30.505 1.00 23.75 168 LYS A N 1
ATOM 1244 C CA . LYS A 1 164 ? 92.091 7.621 29.841 1.00 25.07 168 LYS A CA 1
ATOM 1245 C C . LYS A 1 164 ? 91.632 6.590 30.858 1.00 22.85 168 LYS A C 1
ATOM 1246 O O . LYS A 1 164 ? 92.440 5.833 31.385 1.00 24.20 168 LYS A O 1
ATOM 1252 N N . ALA A 1 165 ? 90.329 6.568 31.127 1.00 21.02 169 ALA A N 1
ATOM 1253 C CA . ALA A 1 165 ? 89.786 5.749 32.194 1.00 21.75 169 ALA A CA 1
ATOM 1254 C C . ALA A 1 165 ? 88.606 4.874 31.794 1.00 24.12 169 ALA A C 1
ATOM 1255 O O . ALA A 1 165 ? 87.684 5.310 31.083 1.00 21.24 169 ALA A O 1
ATOM 1257 N N . ILE A 1 166 ? 88.615 3.651 32.315 1.00 22.29 170 ILE A N 1
ATOM 1258 C CA . ILE A 1 166 ? 87.434 2.803 32.242 1.00 23.55 170 ILE A CA 1
ATOM 1259 C C . ILE A 1 166 ? 87.072 2.302 33.630 1.00 23.85 170 ILE A C 1
ATOM 1260 O O . ILE A 1 166 ? 87.913 2.260 34.524 1.00 25.70 170 ILE A O 1
ATOM 1265 N N . GLY A 1 167 ? 85.810 1.938 33.800 1.00 21.78 171 GLY A N 1
ATOM 1266 C CA . GLY A 1 167 ? 85.365 1.237 34.981 1.00 21.61 171 GLY A CA 1
ATOM 1267 C C . GLY A 1 167 ? 85.084 -0.215 34.622 1.00 27.05 171 GLY A C 1
ATOM 1268 O O . GLY A 1 167 ? 84.509 -0.500 33.546 1.00 23.32 171 GLY A O 1
ATOM 1269 N N . CYS A 1 168 ? 85.482 -1.126 35.523 1.00 24.99 172 CYS A N 1
ATOM 1270 C CA . CYS A 1 168 ? 85.282 -2.569 35.343 1.00 27.29 172 CYS A CA 1
ATOM 1271 C C . CYS A 1 168 ? 84.441 -3.210 36.430 1.00 27.35 172 CYS A C 1
ATOM 1272 O O . CYS A 1 168 ? 84.588 -2.917 37.611 1.00 27.15 172 CYS A O 1
ATOM 1275 N N . CYS A 1 169 ? 83.609 -4.147 36.012 1.00 28.21 173 CYS A N 1
ATOM 1276 C CA . CYS A 1 169 ? 82.671 -4.818 36.888 1.00 26.71 173 CYS A CA 1
ATOM 1277 C C . CYS A 1 169 ? 82.531 -6.247 36.388 1.00 27.48 173 CYS A C 1
ATOM 1278 O O . CYS A 1 169 ? 82.691 -6.505 35.194 1.00 25.47 173 CYS A O 1
ATOM 1281 N N . HIS A 1 170 ? 82.238 -7.177 37.294 1.00 28.17 174 HIS A N 1
ATOM 1282 C CA . HIS A 1 170 ? 82.171 -8.583 36.923 1.00 28.94 174 HIS A CA 1
ATOM 1283 C C . HIS A 1 170 ? 80.733 -9.110 36.901 1.00 28.96 174 HIS A C 1
ATOM 1284 O O . HIS A 1 170 ? 80.528 -10.289 36.684 1.00 30.80 174 HIS A O 1
ATOM 1291 N N . GLU A 1 171 ? 79.742 -8.245 37.094 1.00 26.38 175 GLU A N 1
ATOM 1292 C CA . GLU A 1 171 ? 78.367 -8.724 37.138 1.00 27.43 175 GLU A CA 1
ATOM 1293 C C . GLU A 1 171 ? 77.947 -9.422 35.843 1.00 27.34 175 GLU A C 1
ATOM 1294 O O . GLU A 1 171 ? 77.297 -10.464 35.876 1.00 27.53 175 GLU A O 1
ATOM 1300 N N . VAL A 1 172 ? 78.317 -8.856 34.698 1.00 24.23 176 VAL A N 1
ATOM 1301 C CA . VAL A 1 172 ? 77.902 -9.443 33.444 1.00 24.48 176 VAL A CA 1
ATOM 1302 C C . VAL A 1 172 ? 78.462 -10.874 33.303 1.00 27.45 176 VAL A C 1
ATOM 1303 O O . VAL A 1 172 ? 77.831 -11.727 32.692 1.00 25.84 176 VAL A O 1
ATOM 1307 N N . PHE A 1 173 ? 79.628 -11.149 33.889 1.00 27.79 177 PHE A N 1
ATOM 1308 C CA . PHE A 1 173 ? 80.190 -12.496 33.774 1.00 28.52 177 PHE A CA 1
ATOM 1309 C C . PHE A 1 173 ? 79.256 -13.532 34.375 1.00 26.99 177 PHE A C 1
ATOM 1310 O O . PHE A 1 173 ? 79.129 -14.642 33.852 1.00 27.43 177 PHE A O 1
ATOM 1318 N N . GLY A 1 174 ? 78.592 -13.165 35.469 1.00 27.45 178 GLY A N 1
ATOM 1319 C CA . GLY A 1 174 ? 77.680 -14.081 36.160 1.00 24.19 178 GLY A CA 1
ATOM 1320 C C . GLY A 1 174 ? 76.454 -14.416 35.332 1.00 26.03 178 GLY A C 1
ATOM 1321 O O . GLY A 1 174 ? 75.892 -15.500 35.448 1.00 27.42 178 GLY A O 1
ATOM 1322 N N . THR A 1 175 ? 76.026 -13.486 34.488 1.00 23.10 179 THR A N 1
ATOM 1323 C CA . THR A 1 175 ? 74.900 -13.760 33.619 1.00 22.84 179 THR A CA 1
ATOM 1324 C C . THR A 1 175 ? 75.319 -14.615 32.436 1.00 21.76 179 THR A C 1
ATOM 1325 O O . THR A 1 175 ? 74.570 -15.475 31.984 1.00 21.72 179 THR A O 1
ATOM 1329 N N . GLN A 1 176 ? 76.530 -14.385 31.947 1.00 18.08 180 GLN A N 1
ATOM 1330 C CA . GLN A 1 176 ? 77.084 -15.257 30.943 1.00 21.76 180 GLN A CA 1
ATOM 1331 C C . GLN A 1 176 ? 77.208 -16.709 31.439 1.00 22.64 180 GLN A C 1
ATOM 1332 O O . GLN A 1 176 ? 76.921 -17.639 30.698 1.00 22.85 180 GLN A O 1
ATOM 1338 N N . LYS A 1 177 ? 77.603 -16.902 32.690 1.00 23.00 181 LYS A N 1
ATOM 1339 C CA . LYS A 1 177 ? 77.733 -18.260 33.223 1.00 26.72 181 LYS A CA 1
ATOM 1340 C C . LYS A 1 177 ? 76.351 -18.895 33.355 1.00 27.19 181 LYS A C 1
ATOM 1341 O O . LYS A 1 177 ? 76.182 -20.086 33.089 1.00 25.57 181 LYS A O 1
ATOM 1347 N N . LEU A 1 178 ? 75.366 -18.090 33.753 1.00 27.30 182 LEU A N 1
ATOM 1348 C CA . LEU A 1 178 ? 73.986 -18.557 33.858 1.00 26.96 182 LEU A CA 1
ATOM 1349 C C . LEU A 1 178 ? 73.489 -19.036 32.502 1.00 27.15 182 LEU A C 1
ATOM 1350 O O . LEU A 1 178 ? 72.895 -20.098 32.386 1.00 25.82 182 LEU A O 1
ATOM 1355 N N . LEU A 1 179 ? 73.725 -18.232 31.471 1.00 28.02 183 LEU A N 1
ATOM 1356 C CA . LEU A 1 179 ? 73.337 -18.599 30.121 1.00 24.93 183 LEU A CA 1
ATOM 1357 C C . LEU A 1 179 ? 74.107 -19.835 29.615 1.00 25.39 183 LEU A C 1
ATOM 1358 O O . LEU A 1 179 ? 73.538 -20.685 28.927 1.00 23.89 183 LEU A O 1
ATOM 1363 N N . ALA A 1 180 ? 75.396 -19.943 29.924 1.00 22.36 184 ALA A N 1
ATOM 1364 C CA . ALA A 1 180 ? 76.115 -21.149 29.509 1.00 24.73 184 ALA A CA 1
ATOM 1365 C C . ALA A 1 180 ? 75.468 -22.404 30.125 1.00 26.65 184 ALA A C 1
ATOM 1366 O O . ALA A 1 180 ? 75.286 -23.405 29.447 1.00 25.96 184 ALA A O 1
ATOM 1368 N N . GLU A 1 181 ? 75.094 -22.341 31.398 1.00 27.42 185 GLU A N 1
ATOM 1369 C CA . GLU A 1 181 ? 74.459 -23.485 32.041 1.00 31.35 185 GLU A CA 1
ATOM 1370 C C . GLU A 1 181 ? 73.070 -23.783 31.477 1.00 32.22 185 GLU A C 1
ATOM 1371 O O . GLU A 1 181 ? 72.648 -24.950 31.424 1.00 28.97 185 GLU A O 1
ATOM 1385 N N . VAL A 1 183 ? 72.217 -23.284 28.309 1.00 28.78 187 VAL A N 1
ATOM 1386 C CA . VAL A 1 183 ? 72.547 -23.981 27.070 1.00 31.20 187 VAL A CA 1
ATOM 1387 C C . VAL A 1 183 ? 72.737 -25.489 27.296 1.00 32.47 187 VAL A C 1
ATOM 1388 O O . VAL A 1 183 ? 72.181 -26.309 26.567 1.00 31.24 187 VAL A O 1
ATOM 1392 N N . THR A 1 184 ? 73.536 -25.841 28.293 1.00 30.66 188 THR A N 1
ATOM 1393 C CA . THR A 1 184 ? 73.714 -27.230 28.666 1.00 37.26 188 THR A CA 1
ATOM 1394 C C . THR A 1 184 ? 72.396 -27.873 29.105 1.00 37.83 188 THR A C 1
ATOM 1395 O O . THR A 1 184 ? 72.031 -28.945 28.635 1.00 37.52 188 THR A O 1
ATOM 1399 N N . GLU A 1 185 ? 71.675 -27.218 30.001 1.00 39.02 189 GLU A N 1
ATOM 1400 C CA . GLU A 1 185 ? 70.438 -27.806 30.484 1.00 42.46 189 GLU A CA 1
ATOM 1401 C C . GLU A 1 185 ? 69.308 -27.856 29.463 1.00 43.20 189 GLU A C 1
ATOM 1402 O O . GLU A 1 185 ? 68.490 -28.759 29.511 1.00 45.83 189 GLU A O 1
ATOM 1408 N N . ARG A 1 186 ? 69.246 -26.894 28.550 1.00 44.06 190 ARG A N 1
ATOM 1409 C CA . ARG A 1 186 ? 68.141 -26.843 27.612 1.00 44.56 190 ARG A CA 1
ATOM 1410 C C . ARG A 1 186 ? 68.493 -27.607 26.344 1.00 44.57 190 ARG A C 1
ATOM 1411 O O . ARG A 1 186 ? 67.615 -28.120 25.660 1.00 45.03 190 ARG A O 1
ATOM 1419 N N . LEU A 1 187 ? 69.775 -27.674 26.023 1.00 44.00 191 LEU A N 1
ATOM 1420 C CA . LEU A 1 187 ? 70.189 -28.207 24.733 1.00 45.47 191 LEU A CA 1
ATOM 1421 C C . LEU A 1 187 ? 71.038 -29.450 24.881 1.00 45.04 191 LEU A C 1
ATOM 1422 O O . LEU A 1 187 ? 71.206 -30.208 23.930 1.00 46.56 191 LEU A O 1
ATOM 1427 N N . GLY A 1 188 ? 71.578 -29.663 26.069 1.00 45.26 192 GLY A N 1
ATOM 1428 C CA . GLY A 1 188 ? 72.389 -30.849 26.321 1.00 45.14 192 GLY A CA 1
ATOM 1429 C C . GLY A 1 188 ? 73.835 -30.739 25.871 1.00 46.95 192 GLY A C 1
ATOM 1430 O O . GLY A 1 188 ? 74.613 -31.678 26.035 1.00 50.49 192 GLY A O 1
ATOM 1431 N N . ILE A 1 189 ? 74.220 -29.597 25.315 1.00 48.66 193 ILE A N 1
ATOM 1432 C CA . ILE A 1 189 ? 75.602 -29.438 24.855 1.00 49.02 193 ILE A CA 1
ATOM 1433 C C . ILE A 1 189 ? 76.478 -28.602 25.785 1.00 47.99 193 ILE A C 1
ATOM 1434 O O . ILE A 1 189 ? 76.013 -27.661 26.425 1.00 47.43 193 ILE A O 1
ATOM 1439 N N . GLU A 1 190 ? 77.752 -28.970 25.857 1.00 47.93 194 GLU A N 1
ATOM 1440 C CA . GLU A 1 190 ? 78.732 -28.256 26.670 1.00 48.31 194 GLU A CA 1
ATOM 1441 C C . GLU A 1 190 ? 79.018 -26.856 26.144 1.00 46.15 194 GLU A C 1
ATOM 1442 O O . GLU A 1 190 ? 78.925 -26.590 24.955 1.00 44.32 194 GLU A O 1
ATOM 1448 N N . VAL A 1 191 ? 79.370 -25.957 27.047 1.00 47.11 195 VAL A N 1
ATOM 1449 C CA . VAL A 1 191 ? 79.943 -24.677 26.656 1.00 43.78 195 VAL A CA 1
ATOM 1450 C C . VAL A 1 191 ? 81.254 -24.628 27.392 1.00 44.21 195 VAL A C 1
ATOM 1451 O O . VAL A 1 191 ? 81.268 -24.736 28.608 1.00 43.76 195 VAL A O 1
ATOM 1455 N N . PRO A 1 192 ? 82.369 -24.507 26.649 1.00 46.29 196 PRO A N 1
ATOM 1456 C CA . PRO A 1 192 ? 83.714 -24.582 27.224 1.00 44.62 196 PRO A CA 1
ATOM 1457 C C . PRO A 1 192 ? 84.095 -23.347 28.055 1.00 44.46 196 PRO A C 1
ATOM 1458 O O . PRO A 1 192 ? 84.815 -23.466 29.044 1.00 44.19 196 PRO A O 1
ATOM 1462 N N . ARG A 1 193 ? 83.613 -22.173 27.659 1.00 44.38 197 ARG A N 1
ATOM 1463 C CA . ARG A 1 193 ? 83.951 -20.934 28.360 1.00 43.22 197 ARG A CA 1
ATOM 1464 C C . ARG A 1 193 ? 82.780 -19.969 28.348 1.00 40.17 197 ARG A C 1
ATOM 1465 O O . ARG A 1 193 ? 82.072 -19.856 27.341 1.00 38.30 197 ARG A O 1
ATOM 1473 N N . ARG A 1 194 ? 82.583 -19.257 29.455 1.00 38.00 198 ARG A N 1
ATOM 1474 C CA . ARG A 1 194 ? 81.531 -18.249 29.499 1.00 39.15 198 ARG A CA 1
ATOM 1475 C C . ARG A 1 194 ? 81.783 -17.175 28.441 1.00 38.28 198 ARG A C 1
ATOM 1476 O O . ARG A 1 194 ? 80.848 -16.535 27.973 1.00 37.45 198 ARG A O 1
ATOM 1484 N N . GLU A 1 195 ? 83.041 -17.013 28.040 1.00 38.66 199 GLU A N 1
ATOM 1485 C CA . GLU A 1 195 ? 83.379 -16.125 26.927 1.00 38.11 199 GLU A CA 1
ATOM 1486 C C . GLU A 1 195 ? 82.599 -16.458 25.667 1.00 36.44 199 GLU A C 1
ATOM 1487 O O . GLU A 1 195 ? 82.236 -15.562 24.921 1.00 36.01 199 GLU A O 1
ATOM 1493 N N . ASP A 1 196 ? 82.372 -17.745 25.404 1.00 32.64 200 ASP A N 1
ATOM 1494 C CA . ASP A 1 196 ? 81.663 -18.160 24.192 1.00 30.92 200 ASP A CA 1
ATOM 1495 C C . ASP A 1 196 ? 80.182 -17.733 24.164 1.00 28.38 200 ASP A C 1
ATOM 1496 O O . ASP A 1 196 ? 79.496 -17.908 23.157 1.00 27.22 200 ASP A O 1
ATOM 1501 N N . ILE A 1 197 ? 79.679 -17.224 25.276 1.00 22.40 201 ILE A N 1
ATOM 1502 C CA . ILE A 1 197 ? 78.337 -16.676 25.288 1.00 24.08 201 ILE A CA 1
ATOM 1503 C C . ILE A 1 197 ? 78.502 -15.236 24.865 1.00 23.09 201 ILE A C 1
ATOM 1504 O O . ILE A 1 197 ? 78.895 -14.397 25.663 1.00 24.26 201 ILE A O 1
ATOM 1509 N N . ARG A 1 198 ? 78.246 -14.973 23.594 1.00 20.53 202 ARG A N 1
ATOM 1510 C CA . ARG A 1 198 ? 78.529 -13.676 23.012 1.00 25.25 202 ARG A CA 1
ATOM 1511 C C . ARG A 1 198 ? 77.290 -12.843 23.187 1.00 25.13 202 ARG A C 1
ATOM 1512 O O . ARG A 1 198 ? 76.229 -13.147 22.614 1.00 24.92 202 ARG A O 1
ATOM 1520 N N . VAL A 1 199 ? 77.404 -11.809 23.999 1.00 21.73 203 VAL A N 1
ATOM 1521 C CA . VAL A 1 199 ? 76.225 -11.058 24.345 1.00 23.02 203 VAL A CA 1
ATOM 1522 C C . VAL A 1 199 ? 76.358 -9.610 23.898 1.00 23.98 203 VAL A C 1
ATOM 1523 O O . VAL A 1 199 ? 77.462 -9.044 23.887 1.00 25.03 203 VAL A O 1
ATOM 1527 N N . ASN A 1 200 ? 75.238 -9.010 23.515 1.00 21.89 204 ASN A N 1
ATOM 1528 C CA . ASN A 1 200 ? 75.193 -7.577 23.325 1.00 21.84 204 ASN A CA 1
ATOM 1529 C C . ASN A 1 200 ? 74.638 -6.949 24.586 1.00 23.22 204 ASN A C 1
ATOM 1530 O O . ASN A 1 200 ? 73.430 -6.980 24.833 1.00 22.61 204 ASN A O 1
ATOM 1535 N N . VAL A 1 201 ? 75.531 -6.376 25.387 1.00 24.70 205 VAL A N 1
ATOM 1536 C CA . VAL A 1 201 ? 75.174 -5.896 26.712 1.00 22.33 205 VAL A CA 1
ATOM 1537 C C . VAL A 1 201 ? 75.278 -4.364 26.818 1.00 23.08 205 VAL A C 1
ATOM 1538 O O . VAL A 1 201 ? 76.186 -3.743 26.251 1.00 22.22 205 VAL A O 1
ATOM 1542 N N . LEU A 1 202 ? 74.342 -3.761 27.543 1.00 18.62 206 LEU A N 1
ATOM 1543 C CA . LEU A 1 202 ? 74.248 -2.315 27.591 1.00 20.00 206 LEU A CA 1
ATOM 1544 C C . LEU A 1 202 ? 73.421 -1.832 28.776 1.00 21.00 206 LEU A C 1
ATOM 1545 O O . LEU A 1 202 ? 72.553 -2.546 29.286 1.00 21.10 206 LEU A O 1
ATOM 1550 N N . GLY A 1 203 ? 73.703 -0.613 29.226 1.00 17.53 207 GLY A N 1
ATOM 1551 C CA . GLY A 1 203 ? 73.025 -0.073 30.394 1.00 16.55 207 GLY A CA 1
ATOM 1552 C C . GLY A 1 203 ? 73.974 0.792 31.197 1.00 15.66 207 GLY A C 1
ATOM 1553 O O . GLY A 1 203 ? 74.871 1.432 30.656 1.00 16.25 207 GLY A O 1
ATOM 1554 N N . ILE A 1 204 ? 73.751 0.845 32.490 1.00 17.88 208 ILE A N 1
ATOM 1555 C CA . ILE A 1 204 ? 74.680 1.508 33.381 1.00 18.88 208 ILE A CA 1
ATOM 1556 C C . ILE A 1 204 ? 75.070 0.420 34.377 1.00 20.78 208 ILE A C 1
ATOM 1557 O O . ILE A 1 204 ? 74.361 -0.588 34.504 1.00 21.60 208 ILE A O 1
ATOM 1562 N N . ASN A 1 205 ? 76.185 0.612 35.070 1.00 20.79 209 ASN A N 1
ATOM 1563 C CA . ASN A 1 205 ? 76.709 -0.405 35.989 1.00 22.97 209 ASN A CA 1
ATOM 1564 C C . ASN A 1 205 ? 75.669 -0.955 36.985 1.00 21.90 209 ASN A C 1
ATOM 1565 O O . ASN A 1 205 ? 74.909 -0.197 37.588 1.00 24.42 209 ASN A O 1
ATOM 1570 N N . HIS A 1 206 ? 75.647 -2.273 37.156 1.00 20.61 210 HIS A N 1
ATOM 1571 C CA . HIS A 1 206 ? 74.648 -2.967 37.995 1.00 22.63 210 HIS A CA 1
ATOM 1572 C C . HIS A 1 206 ? 73.221 -2.916 37.468 1.00 23.80 210 HIS A C 1
ATOM 1573 O O . HIS A 1 206 ? 72.310 -3.457 38.092 1.00 24.80 210 HIS A O 1
ATOM 1580 N N . PHE A 1 207 ? 73.027 -2.260 36.330 1.00 21.98 211 PHE A N 1
ATOM 1581 C CA . PHE A 1 207 ? 71.716 -2.188 35.680 1.00 21.68 211 PHE A CA 1
ATOM 1582 C C . PHE A 1 207 ? 71.954 -2.358 34.170 1.00 23.65 211 PHE A C 1
ATOM 1583 O O . PHE A 1 207 ? 71.608 -1.491 33.365 1.00 21.02 211 PHE A O 1
ATOM 1591 N N . THR A 1 208 ? 72.587 -3.482 33.831 1.00 19.94 212 THR A N 1
ATOM 1592 C CA . THR A 1 208 ? 72.959 -3.850 32.486 1.00 20.35 212 THR A CA 1
ATOM 1593 C C . THR A 1 208 ? 71.992 -4.875 31.903 1.00 20.92 212 THR A C 1
ATOM 1594 O O . THR A 1 208 ? 71.416 -5.691 32.629 1.00 22.59 212 THR A O 1
ATOM 1598 N N . TRP A 1 209 ? 71.834 -4.840 30.581 1.00 19.12 213 TRP A N 1
ATOM 1599 C CA . TRP A 1 209 ? 70.843 -5.658 29.915 1.00 21.19 213 TRP A CA 1
ATOM 1600 C C . TRP A 1 209 ? 71.419 -6.269 28.656 1.00 22.06 213 TRP A C 1
ATOM 1601 O O . TRP A 1 209 ? 72.225 -5.653 27.945 1.00 22.51 213 TRP A O 1
ATOM 1612 N N . ILE A 1 210 ? 70.968 -7.473 28.360 1.00 20.81 214 ILE A N 1
ATOM 1613 C CA . ILE A 1 210 ? 71.405 -8.154 27.169 1.00 21.85 214 ILE A CA 1
ATOM 1614 C C . ILE A 1 210 ? 70.238 -8.239 26.230 1.00 24.06 214 ILE A C 1
ATOM 1615 O O . ILE A 1 210 ? 69.223 -8.873 26.527 1.00 24.03 214 ILE A O 1
ATOM 1620 N N . THR A 1 211 ? 70.377 -7.585 25.084 1.00 27.16 215 THR A N 1
ATOM 1621 C CA . THR A 1 211 ? 69.298 -7.521 24.111 1.00 26.02 215 THR A CA 1
ATOM 1622 C C . THR A 1 211 ? 69.522 -8.518 22.959 1.00 27.14 215 THR A C 1
ATOM 1623 O O . THR A 1 211 ? 68.614 -8.791 22.181 1.00 26.78 215 THR A O 1
ATOM 1627 N N . LYS A 1 212 ? 70.739 -9.044 22.848 1.00 24.00 216 LYS A N 1
ATOM 1628 C CA . LYS A 1 212 ? 71.044 -10.084 21.873 1.00 26.33 216 LYS A CA 1
ATOM 1629 C C . LYS A 1 212 ? 72.122 -10.951 22.488 1.00 27.02 216 LYS A C 1
ATOM 1630 O O . LYS A 1 212 ? 72.991 -10.453 23.210 1.00 24.18 216 LYS A O 1
ATOM 1636 N N . ALA A 1 213 ? 72.062 -12.243 22.197 1.00 23.31 217 ALA A N 1
ATOM 1637 C CA . ALA A 1 213 ? 72.972 -13.204 22.770 1.00 23.43 217 ALA A CA 1
ATOM 1638 C C . ALA A 1 213 ? 73.009 -14.469 21.924 1.00 23.92 217 ALA A C 1
ATOM 1639 O O . ALA A 1 213 ? 71.998 -14.901 21.353 1.00 22.92 217 ALA A O 1
ATOM 1641 N N . SER A 1 214 ? 74.181 -15.059 21.825 1.00 24.21 218 SER A N 1
ATOM 1642 C CA . SER A 1 214 ? 74.314 -16.252 21.039 1.00 22.80 218 SER A CA 1
ATOM 1643 C C . SER A 1 214 ? 75.403 -17.141 21.590 1.00 25.19 218 SER A C 1
ATOM 1644 O O . SER A 1 214 ? 76.354 -16.667 22.265 1.00 24.04 218 SER A O 1
ATOM 1647 N N . TYR A 1 215 ? 75.250 -18.432 21.313 1.00 23.08 219 TYR A N 1
ATOM 1648 C CA . TYR A 1 215 ? 76.343 -19.383 21.471 1.00 24.69 219 TYR A CA 1
ATOM 1649 C C . TYR A 1 215 ? 76.567 -19.980 20.081 1.00 25.86 219 TYR A C 1
ATOM 1650 O O . TYR A 1 215 ? 75.675 -20.640 19.533 1.00 27.86 219 TYR A O 1
ATOM 1659 N N . ARG A 1 216 ? 77.709 -19.687 19.465 1.00 26.91 220 ARG A N 1
ATOM 1660 C CA . ARG A 1 216 ? 77.913 -20.082 18.072 1.00 30.81 220 ARG A CA 1
ATOM 1661 C C . ARG A 1 216 ? 76.738 -19.609 17.236 1.00 28.43 220 ARG A C 1
ATOM 1662 O O . ARG A 1 216 ? 76.397 -18.433 17.242 1.00 24.31 220 ARG A O 1
ATOM 1670 N N . HIS A 1 217 ? 76.107 -20.543 16.536 1.00 28.97 221 HIS A N 1
ATOM 1671 C CA . HIS A 1 217 ? 75.030 -20.204 15.616 1.00 30.46 221 HIS A CA 1
ATOM 1672 C C . HIS A 1 217 ? 73.647 -20.075 16.290 1.00 30.64 221 HIS A C 1
ATOM 1673 O O . HIS A 1 217 ? 72.676 -19.730 15.644 1.00 31.32 221 HIS A O 1
ATOM 1680 N N . ILE A 1 218 ? 73.567 -20.329 17.588 1.00 28.62 222 ILE A N 1
ATOM 1681 C CA . ILE A 1 218 ? 72.279 -20.402 18.257 1.00 29.41 222 ILE A CA 1
ATOM 1682 C C . ILE A 1 218 ? 71.882 -19.088 18.941 1.00 28.42 222 ILE A C 1
ATOM 1683 O O . ILE A 1 218 ? 72.669 -18.492 19.667 1.00 25.81 222 ILE A O 1
ATOM 1688 N N . ASP A 1 219 ? 70.655 -18.645 18.699 1.00 27.23 223 ASP A N 1
ATOM 1689 C CA . ASP A 1 219 ? 70.116 -17.471 19.371 1.00 29.01 223 ASP A CA 1
ATOM 1690 C C . ASP A 1 219 ? 69.680 -17.837 20.789 1.00 28.58 223 ASP A C 1
ATOM 1691 O O . ASP A 1 219 ? 68.857 -18.723 20.970 1.00 25.78 223 ASP A O 1
ATOM 1696 N N . LEU A 1 220 ? 70.226 -17.158 21.793 1.00 25.95 224 LEU A N 1
ATOM 1697 C CA . LEU A 1 220 ? 69.928 -17.529 23.169 1.00 25.07 224 LEU A CA 1
ATOM 1698 C C . LEU A 1 220 ? 68.669 -16.870 23.703 1.00 25.24 224 LEU A C 1
ATOM 1699 O O . LEU A 1 220 ? 68.151 -17.295 24.735 1.00 24.68 224 LEU A O 1
ATOM 1704 N N . LEU A 1 221 ? 68.164 -15.839 23.026 1.00 24.99 225 LEU A N 1
ATOM 1705 C CA . LEU A 1 221 ? 67.038 -15.105 23.618 1.00 28.88 225 LEU A CA 1
ATOM 1706 C C . LEU A 1 221 ? 65.738 -15.893 23.705 1.00 28.24 225 LEU A C 1
ATOM 1707 O O . LEU A 1 221 ? 65.066 -15.836 24.733 1.00 26.64 225 LEU A O 1
ATOM 1712 N N . PRO A 1 222 ? 65.380 -16.621 22.629 1.00 28.13 226 PRO A N 1
ATOM 1713 C CA . PRO A 1 222 ? 64.207 -17.501 22.652 1.00 30.13 226 PRO A CA 1
ATOM 1714 C C . PRO A 1 222 ? 64.341 -18.600 23.693 1.00 29.32 226 PRO A C 1
ATOM 1715 O O . PRO A 1 222 ? 63.361 -18.976 24.317 1.00 27.47 226 PRO A O 1
ATOM 1719 N N . ILE A 1 223 ? 65.556 -19.104 23.874 1.00 29.32 227 ILE A N 1
ATOM 1720 C CA . ILE A 1 223 ? 65.826 -20.130 24.870 1.00 29.88 227 ILE A CA 1
ATOM 1721 C C . ILE A 1 223 ? 65.694 -19.597 26.286 1.00 30.50 227 ILE A C 1
ATOM 1722 O O . ILE A 1 223 ? 65.177 -20.279 27.164 1.00 31.27 227 ILE A O 1
ATOM 1727 N N . PHE A 1 224 ? 66.149 -18.367 26.521 1.00 30.41 228 PHE A N 1
ATOM 1728 C CA . PHE A 1 224 ? 65.998 -17.796 27.846 1.00 27.54 228 PHE A CA 1
ATOM 1729 C C . PHE A 1 224 ? 64.509 -17.565 28.130 1.00 26.10 228 PHE A C 1
ATOM 1730 O O . PHE A 1 224 ? 64.074 -17.642 29.261 1.00 25.66 228 PHE A O 1
ATOM 1738 N N . ARG A 1 225 ? 63.732 -17.280 27.096 1.00 26.77 229 ARG A N 1
ATOM 1739 C CA . ARG A 1 225 ? 62.306 -17.092 27.298 1.00 31.79 229 ARG A CA 1
ATOM 1740 C C . ARG A 1 225 ? 61.649 -18.392 27.815 1.00 32.68 229 ARG A C 1
ATOM 1741 O O . ARG A 1 225 ? 60.889 -18.359 28.781 1.00 30.69 229 ARG A O 1
ATOM 1749 N N . GLU A 1 226 ? 61.975 -19.527 27.201 1.00 31.78 230 GLU A N 1
ATOM 1750 C CA . GLU A 1 226 ? 61.485 -20.835 27.688 1.00 34.15 230 GLU A CA 1
ATOM 1751 C C . GLU A 1 226 ? 61.977 -21.123 29.084 1.00 32.69 230 GLU A C 1
ATOM 1752 O O . GLU A 1 226 ? 61.220 -21.524 29.968 1.00 31.33 230 GLU A O 1
ATOM 1758 N N . PHE A 1 227 ? 63.276 -20.918 29.257 1.00 32.88 231 PHE A N 1
ATOM 1759 C CA . PHE A 1 227 ? 63.953 -21.081 30.516 1.00 32.89 231 PHE A CA 1
ATOM 1760 C C . PHE A 1 227 ? 63.255 -20.294 31.620 1.00 32.96 231 PHE A C 1
ATOM 1761 O O . PHE A 1 227 ? 63.060 -20.779 32.729 1.00 31.62 231 PHE A O 1
ATOM 1769 N N . SER A 1 228 ? 62.888 -19.058 31.300 1.00 33.77 232 SER A N 1
ATOM 1770 C CA . SER A 1 228 ? 62.244 -18.181 32.249 1.00 33.66 232 SER A CA 1
ATOM 1771 C C . SER A 1 228 ? 60.824 -18.636 32.571 1.00 34.57 232 SER A C 1
ATOM 1772 O O . SER A 1 228 ? 60.363 -18.481 33.701 1.00 32.22 232 SER A O 1
ATOM 1775 N N . ALA A 1 229 ? 60.125 -19.185 31.578 1.00 35.11 233 ALA A N 1
ATOM 1776 C CA . ALA A 1 229 ? 58.761 -19.645 31.803 1.00 35.62 233 ALA A CA 1
ATOM 1777 C C . ALA A 1 229 ? 58.792 -20.873 32.689 1.00 37.71 233 ALA A C 1
ATOM 1778 O O . ALA A 1 229 ? 57.926 -21.064 33.529 1.00 40.37 233 ALA A O 1
ATOM 1780 N N . HIS A 1 230 ? 59.808 -21.703 32.514 1.00 34.91 234 HIS A N 1
ATOM 1781 C CA . HIS A 1 230 ? 59.878 -22.909 33.293 1.00 37.72 234 HIS A CA 1
ATOM 1782 C C . HIS A 1 230 ? 60.319 -22.707 34.745 1.00 36.36 234 HIS A C 1
ATOM 1783 O O . HIS A 1 230 ? 59.813 -23.377 35.638 1.00 37.63 234 HIS A O 1
ATOM 1790 N N . TYR A 1 231 ? 61.248 -21.792 34.995 1.00 36.27 235 TYR A N 1
ATOM 1791 C CA . TYR A 1 231 ? 61.788 -21.626 36.350 1.00 34.25 235 TYR A CA 1
ATOM 1792 C C . TYR A 1 231 ? 61.440 -20.305 37.006 1.00 33.13 235 TYR A C 1
ATOM 1793 O O . TYR A 1 231 ? 61.995 -19.957 38.047 1.00 34.89 235 TYR A O 1
ATOM 1802 N N . GLY A 1 232 ? 60.539 -19.564 36.384 1.00 36.30 236 GLY A N 1
ATOM 1803 C CA . GLY A 1 232 ? 60.103 -18.268 36.893 1.00 38.34 236 GLY A CA 1
ATOM 1804 C C . GLY A 1 232 ? 59.605 -18.309 38.324 1.00 39.79 236 GLY A C 1
ATOM 1805 O O . GLY A 1 232 ? 59.955 -17.443 39.133 1.00 40.79 236 GLY A O 1
ATOM 1806 N N . GLU A 1 233 ? 58.787 -19.312 38.639 1.00 39.60 237 GLU A N 1
ATOM 1807 C CA . GLU A 1 233 ? 58.230 -19.473 39.983 1.00 40.98 237 GLU A CA 1
ATOM 1808 C C . GLU A 1 233 ? 59.259 -20.056 40.936 1.00 38.91 237 GLU A C 1
ATOM 1809 O O . GLU A 1 233 ? 59.540 -19.488 41.986 1.00 36.78 237 GLU A O 1
ATOM 1815 N N . SER A 1 234 ? 59.841 -21.188 40.557 1.00 37.24 238 SER A N 1
ATOM 1816 C CA . SER A 1 234 ? 60.730 -21.902 41.475 1.00 36.85 238 SER A CA 1
ATOM 1817 C C . SER A 1 234 ? 62.118 -21.277 41.553 1.00 36.85 238 SER A C 1
ATOM 1818 O O . SER A 1 234 ? 62.844 -21.500 42.514 1.00 35.69 238 SER A O 1
ATOM 1821 N N . GLY A 1 235 ? 62.489 -20.503 40.537 1.00 35.25 239 GLY A N 1
ATOM 1822 C CA . GLY A 1 235 ? 63.840 -19.994 40.454 1.00 35.97 239 GLY A CA 1
ATOM 1823 C C . GLY A 1 235 ? 64.709 -21.027 39.774 1.00 37.43 239 GLY A C 1
ATOM 1824 O O . GLY A 1 235 ? 64.256 -22.145 39.501 1.00 34.51 239 GLY A O 1
ATOM 1825 N N . TYR A 1 236 ? 65.951 -20.658 39.484 1.00 34.53 240 TYR A N 1
ATOM 1826 C CA . TYR A 1 236 ? 66.887 -21.605 38.932 1.00 36.06 240 TYR A CA 1
ATOM 1827 C C . TYR A 1 236 ? 68.251 -21.407 39.563 1.00 37.70 240 TYR A C 1
ATOM 1828 O O . TYR A 1 236 ? 68.756 -20.281 39.637 1.00 39.51 240 TYR A O 1
ATOM 1837 N N . GLU A 1 237 ? 68.851 -22.500 40.014 1.00 36.81 241 GLU A N 1
ATOM 1838 C CA . GLU A 1 237 ? 70.113 -22.424 40.733 1.00 38.35 241 GLU A CA 1
ATOM 1839 C C . GLU A 1 237 ? 71.273 -23.034 39.938 1.00 38.93 241 GLU A C 1
ATOM 1840 O O . GLU A 1 237 ? 71.145 -24.102 39.337 1.00 37.20 241 GLU A O 1
ATOM 1846 N N . LEU A 1 238 ? 72.409 -22.352 39.945 1.00 38.74 242 LEU A N 1
ATOM 1847 C CA . LEU A 1 238 ? 73.580 -22.834 39.230 1.00 43.11 242 LEU A CA 1
ATOM 1848 C C . LEU A 1 238 ? 73.995 -24.216 39.747 1.00 44.65 242 LEU A C 1
ATOM 1849 O O . LEU A 1 238 ? 73.793 -24.539 40.922 1.00 43.49 242 LEU A O 1
ATOM 1854 N N . GLU A 1 239 ? 74.557 -25.027 38.856 1.00 45.66 243 GLU A N 1
ATOM 1855 C CA . GLU A 1 239 ? 75.053 -26.360 39.210 1.00 49.50 243 GLU A CA 1
ATOM 1856 C C . GLU A 1 239 ? 75.791 -26.365 40.549 1.00 48.65 243 GLU A C 1
ATOM 1857 O O . GLU A 1 239 ? 76.706 -25.568 40.766 1.00 46.28 243 GLU A O 1
ATOM 1859 N N . GLY A 1 240 ? 75.380 -27.265 41.440 1.00 48.78 244 GLY A N 1
ATOM 1860 C CA . GLY A 1 240 ? 76.060 -27.446 42.722 1.00 51.20 244 GLY A CA 1
ATOM 1861 C C . GLY A 1 240 ? 75.971 -26.259 43.667 1.00 52.06 244 GLY A C 1
ATOM 1862 O O . GLY A 1 240 ? 76.845 -26.056 44.509 1.00 52.20 244 GLY A O 1
ATOM 1863 N N . GLU A 1 241 ? 74.911 -25.470 43.533 1.00 51.61 245 GLU A N 1
ATOM 1864 C CA . GLU A 1 241 ? 74.720 -24.298 44.384 1.00 49.71 245 GLU A CA 1
ATOM 1865 C C . GLU A 1 241 ? 73.331 -24.275 44.996 1.00 48.00 245 GLU A C 1
ATOM 1866 O O . GLU A 1 241 ? 72.396 -24.916 44.500 1.00 46.02 245 GLU A O 1
ATOM 1872 N N . CYS A 1 242 ? 73.202 -23.505 46.068 1.00 45.49 246 CYS A N 1
ATOM 1873 C CA . CYS A 1 242 ? 71.911 -23.248 46.675 1.00 44.20 246 CYS A CA 1
ATOM 1874 C C . CYS A 1 242 ? 71.827 -21.761 46.975 1.00 41.00 246 CYS A C 1
ATOM 1875 O O . CYS A 1 242 ? 72.761 -21.183 47.517 1.00 43.13 246 CYS A O 1
ATOM 1878 N N . TRP A 1 243 ? 70.715 -21.132 46.641 1.00 39.56 247 TRP A N 1
ATOM 1879 C CA . TRP A 1 243 ? 70.638 -19.681 46.805 1.00 38.88 247 TRP A CA 1
ATOM 1880 C C . TRP A 1 243 ? 70.904 -19.219 48.252 1.00 39.24 247 TRP A C 1
ATOM 1881 O O . TRP A 1 243 ? 71.237 -18.059 48.461 1.00 38.28 247 TRP A O 1
ATOM 1892 N N . ARG A 1 244 ? 70.768 -20.122 49.234 1.00 37.83 248 ARG A N 1
ATOM 1893 C CA . ARG A 1 244 ? 71.026 -19.785 50.640 1.00 38.38 248 ARG A CA 1
ATOM 1894 C C . ARG A 1 244 ? 72.495 -19.871 51.022 1.00 37.59 248 ARG A C 1
ATOM 1895 O O . ARG A 1 244 ? 72.854 -19.470 52.111 1.00 38.43 248 ARG A O 1
ATOM 1903 N N . ASP A 1 245 ? 73.338 -20.412 50.155 1.00 36.53 249 ASP A N 1
ATOM 1904 C CA . ASP A 1 245 ? 74.743 -20.592 50.516 1.00 39.60 249 ASP A CA 1
ATOM 1905 C C . ASP A 1 245 ? 75.379 -19.305 51.044 1.00 38.95 249 ASP A C 1
ATOM 1906 O O . ASP A 1 245 ? 76.131 -19.341 52.008 1.00 40.60 249 ASP A O 1
ATOM 1911 N N . SER A 1 246 ? 75.094 -18.171 50.413 1.00 36.89 250 SER A N 1
ATOM 1912 C CA . SER A 1 246 ? 75.653 -16.906 50.876 1.00 35.63 250 SER A CA 1
ATOM 1913 C C . SER A 1 246 ? 74.798 -15.724 50.454 1.00 34.11 250 SER A C 1
ATOM 1914 O O . SER A 1 246 ? 73.884 -15.867 49.643 1.00 34.05 250 SER A O 1
ATOM 1917 N N . VAL A 1 247 ? 75.105 -14.554 51.005 1.00 33.14 251 VAL A N 1
ATOM 1918 C CA . VAL A 1 247 ? 74.391 -13.333 50.639 1.00 33.81 251 VAL A CA 1
ATOM 1919 C C . VAL A 1 247 ? 74.582 -12.988 49.154 1.00 33.63 251 VAL A C 1
ATOM 1920 O O . VAL A 1 247 ? 73.862 -12.161 48.604 1.00 35.48 251 VAL A O 1
ATOM 1924 N N . PHE A 1 248 ? 75.530 -13.645 48.497 1.00 33.25 252 PHE A N 1
ATOM 1925 C CA . PHE A 1 248 ? 75.818 -13.336 47.100 1.00 32.84 252 PHE A CA 1
ATOM 1926 C C . PHE A 1 248 ? 75.001 -14.148 46.105 1.00 33.26 252 PHE A C 1
ATOM 1927 O O . PHE A 1 248 ? 74.978 -13.829 44.917 1.00 32.13 252 PHE A O 1
ATOM 1935 N N . CYS A 1 249 ? 74.315 -15.175 46.597 1.00 30.67 253 CYS A N 1
ATOM 1936 C CA . CYS A 1 249 ? 73.660 -16.147 45.728 1.00 30.39 253 CYS A CA 1
ATOM 1937 C C . CYS A 1 249 ? 72.182 -15.880 45.503 1.00 27.82 253 CYS A C 1
ATOM 1938 O O . CYS A 1 249 ? 71.553 -15.136 46.242 1.00 28.35 253 CYS A O 1
ATOM 1941 N N . SER A 1 250 ? 71.612 -16.522 44.493 1.00 26.63 254 SER A N 1
ATOM 1942 C CA . SER A 1 250 ? 70.200 -16.321 44.225 1.00 27.46 254 SER A CA 1
ATOM 1943 C C . SER A 1 250 ? 69.692 -17.444 43.354 1.00 24.86 254 SER A C 1
ATOM 1944 O O . SER A 1 250 ? 70.456 -18.298 42.939 1.00 27.31 254 SER A O 1
ATOM 1947 N N . ALA A 1 251 ? 68.397 -17.448 43.092 1.00 22.85 255 ALA A N 1
ATOM 1948 C CA . ALA A 1 251 ? 67.838 -18.358 42.109 1.00 25.34 255 ALA A CA 1
ATOM 1949 C C . ALA A 1 251 ? 67.308 -17.586 40.887 1.00 24.44 255 ALA A C 1
ATOM 1950 O O . ALA A 1 251 ? 66.461 -18.086 40.162 1.00 26.10 255 ALA A O 1
ATOM 1952 N N . HIS A 1 252 ? 67.782 -16.357 40.690 1.00 22.00 256 HIS A N 1
ATOM 1953 C CA . HIS A 1 252 ? 67.461 -15.603 39.478 1.00 24.24 256 HIS A CA 1
ATOM 1954 C C . HIS A 1 252 ? 65.979 -15.290 39.259 1.00 25.29 256 HIS A C 1
ATOM 1955 O O . HIS A 1 252 ? 65.572 -14.977 38.135 1.00 26.17 256 HIS A O 1
ATOM 1962 N N . ARG A 1 253 ? 65.174 -15.398 40.314 1.00 21.92 257 ARG A N 1
ATOM 1963 C CA . ARG A 1 253 ? 63.767 -15.027 40.234 1.00 22.10 257 ARG A CA 1
ATOM 1964 C C . ARG A 1 253 ? 63.577 -13.571 39.818 1.00 23.31 257 ARG A C 1
ATOM 1965 O O . ARG A 1 253 ? 62.634 -13.242 39.096 1.00 21.16 257 ARG A O 1
ATOM 1973 N N . VAL A 1 254 ? 64.458 -12.697 40.291 1.00 22.44 258 VAL A N 1
ATOM 1974 C CA . VAL A 1 254 ? 64.333 -11.281 39.970 1.00 23.44 258 VAL A CA 1
ATOM 1975 C C . VAL A 1 254 ? 64.643 -11.061 38.485 1.00 23.42 258 VAL A C 1
ATOM 1976 O O . VAL A 1 254 ? 63.943 -10.320 37.798 1.00 22.87 258 VAL A O 1
ATOM 1980 N N . ALA A 1 255 ? 65.685 -11.725 37.990 1.00 22.71 259 ALA A N 1
ATOM 1981 C CA . ALA A 1 255 ? 66.034 -11.639 36.588 1.00 22.78 259 ALA A CA 1
ATOM 1982 C C . ALA A 1 255 ? 64.923 -12.186 35.693 1.00 24.86 259 ALA A C 1
ATOM 1983 O O . ALA A 1 255 ? 64.642 -11.617 34.636 1.00 24.06 259 ALA A O 1
ATOM 1985 N N . PHE A 1 256 ? 64.306 -13.297 36.091 1.00 24.11 260 PHE A N 1
ATOM 1986 C CA . PHE A 1 256 ? 63.211 -13.850 35.288 1.00 25.98 260 PHE A CA 1
ATOM 1987 C C . PHE A 1 256 ? 62.031 -12.900 35.267 1.00 26.50 260 PHE A C 1
ATOM 1988 O O . PHE A 1 256 ? 61.383 -12.732 34.240 1.00 29.96 260 PHE A O 1
ATOM 1996 N N . ASP A 1 257 ? 61.758 -12.281 36.405 1.00 24.25 261 ASP A N 1
ATOM 1997 C CA . ASP A 1 257 ? 60.629 -11.376 36.521 1.00 25.42 261 ASP A CA 1
ATOM 1998 C C . ASP A 1 257 ? 60.838 -10.130 35.643 1.00 26.03 261 ASP A C 1
ATOM 1999 O O . ASP A 1 257 ? 59.927 -9.704 34.960 1.00 25.51 261 ASP A O 1
ATOM 2004 N N . LEU A 1 258 ? 62.042 -9.559 35.659 1.00 27.27 262 LEU A N 1
ATOM 2005 C CA . LEU A 1 258 ? 62.352 -8.402 34.815 1.00 26.11 262 LEU A CA 1
ATOM 2006 C C . LEU A 1 258 ? 62.315 -8.777 33.350 1.00 25.26 262 LEU A C 1
ATOM 2007 O O . LEU A 1 258 ? 61.824 -8.002 32.526 1.00 24.22 262 LEU A O 1
ATOM 2012 N N . PHE A 1 259 ? 62.817 -9.966 33.009 1.00 26.52 263 PHE A N 1
ATOM 2013 C CA . PHE A 1 259 ? 62.723 -10.408 31.606 1.00 26.34 263 PHE A CA 1
ATOM 2014 C C . PHE A 1 259 ? 61.280 -10.419 31.070 1.00 24.78 263 PHE A C 1
ATOM 2015 O O . PHE A 1 259 ? 61.034 -9.943 29.981 1.00 23.01 263 PHE A O 1
ATOM 2023 N N . GLU A 1 260 ? 60.356 -11.014 31.818 1.00 28.54 264 GLU A N 1
ATOM 2024 C CA . GLU A 1 260 ? 58.943 -11.103 31.405 1.00 29.07 264 GLU A CA 1
ATOM 2025 C C . GLU A 1 260 ? 58.363 -9.726 31.196 1.00 29.01 264 GLU A C 1
ATOM 2026 O O . GLU A 1 260 ? 57.535 -9.512 30.328 1.00 28.20 264 GLU A O 1
ATOM 2032 N N . THR A 1 261 ? 58.763 -8.792 32.039 1.00 27.22 265 THR A N 1
ATOM 2033 C CA . THR A 1 261 ? 58.271 -7.444 31.886 1.00 28.52 265 THR A CA 1
ATOM 2034 C C . THR A 1 261 ? 58.914 -6.763 30.669 1.00 27.80 265 THR A C 1
ATOM 2035 O O . THR A 1 261 ? 58.234 -6.123 29.894 1.00 29.00 265 THR A O 1
ATOM 2039 N N . TYR A 1 262 ? 60.219 -6.922 30.478 1.00 25.24 266 TYR A N 1
ATOM 2040 C CA . TYR A 1 262 ? 60.918 -6.015 29.567 1.00 24.08 266 TYR A CA 1
ATOM 2041 C C . TYR A 1 262 ? 61.410 -6.621 28.270 1.00 24.79 266 TYR A C 1
ATOM 2042 O O . TYR A 1 262 ? 61.708 -5.895 27.346 1.00 25.51 266 TYR A O 1
ATOM 2051 N N . GLY A 1 263 ? 61.508 -7.948 28.204 1.00 25.49 267 GLY A N 1
ATOM 2052 C CA . GLY A 1 263 ? 61.934 -8.617 26.972 1.00 26.15 267 GLY A CA 1
ATOM 2053 C C . GLY A 1 263 ? 63.436 -8.598 26.686 1.00 25.70 267 GLY A C 1
ATOM 2054 O O . GLY A 1 263 ? 63.873 -9.031 25.622 1.00 26.98 267 GLY A O 1
ATOM 2055 N N . ALA A 1 264 ? 64.234 -8.073 27.612 1.00 24.12 268 ALA A N 1
ATOM 2056 C CA . ALA A 1 264 ? 65.689 -8.193 27.493 1.00 23.36 268 ALA A CA 1
ATOM 2057 C C . ALA A 1 264 ? 66.181 -8.902 28.740 1.00 21.24 268 ALA A C 1
ATOM 2058 O O . ALA A 1 264 ? 65.515 -8.885 29.742 1.00 21.36 268 ALA A O 1
ATOM 2060 N N . ILE A 1 265 ? 67.342 -9.538 28.680 1.00 21.16 269 ILE A N 1
ATOM 2061 C CA . ILE A 1 265 ? 67.839 -10.287 29.811 1.00 20.95 269 ILE A CA 1
ATOM 2062 C C . ILE A 1 265 ? 68.600 -9.402 30.807 1.00 22.08 269 ILE A C 1
ATOM 2063 O O . ILE A 1 265 ? 69.637 -8.869 30.491 1.00 21.95 269 ILE A O 1
ATOM 2068 N N . PRO A 1 266 ? 68.094 -9.284 32.038 1.00 23.99 270 PRO A N 1
ATOM 2069 C CA . PRO A 1 266 ? 68.790 -8.471 33.017 1.00 22.94 270 PRO A CA 1
ATOM 2070 C C . PRO A 1 266 ? 70.151 -9.100 33.275 1.00 26.66 270 PRO A C 1
ATOM 2071 O O . PRO A 1 266 ? 70.253 -10.323 33.381 1.00 24.67 270 PRO A O 1
ATOM 2075 N N . ALA A 1 267 ? 71.195 -8.283 33.343 1.00 23.84 271 ALA A N 1
ATOM 2076 C CA . ALA A 1 267 ? 72.561 -8.830 33.344 1.00 23.51 271 ALA A CA 1
ATOM 2077 C C . ALA A 1 267 ? 73.388 -8.410 34.550 1.00 22.79 271 ALA A C 1
ATOM 2078 O O . ALA A 1 267 ? 74.521 -7.974 34.394 1.00 23.81 271 ALA A O 1
ATOM 2080 N N . ALA A 1 268 ? 72.798 -8.532 35.741 1.00 25.13 272 ALA A N 1
ATOM 2081 C CA . ALA A 1 268 ? 73.487 -8.390 37.030 1.00 25.96 272 ALA A CA 1
ATOM 2082 C C . ALA A 1 268 ? 72.795 -9.294 38.052 1.00 25.17 272 ALA A C 1
ATOM 2083 O O . ALA A 1 268 ? 71.684 -9.764 37.808 1.00 25.05 272 ALA A O 1
ATOM 2085 N N . GLY A 1 269 ? 73.439 -9.521 39.196 1.00 24.56 273 GLY A N 1
ATOM 2086 C CA . GLY A 1 269 ? 72.829 -10.327 40.247 1.00 23.25 273 GLY A CA 1
ATOM 2087 C C . GLY A 1 269 ? 71.518 -9.702 40.718 1.00 26.20 273 GLY A C 1
ATOM 2088 O O . GLY A 1 269 ? 71.346 -8.475 40.706 1.00 24.48 273 GLY A O 1
ATOM 2089 N N . ASP A 1 270 ? 70.590 -10.556 41.119 1.00 23.42 274 ASP A N 1
ATOM 2090 C CA . ASP A 1 270 ? 69.318 -10.138 41.669 1.00 27.16 274 ASP A CA 1
ATOM 2091 C C . ASP A 1 270 ? 69.477 -9.026 42.734 1.00 26.99 274 ASP A C 1
ATOM 2092 O O . ASP A 1 270 ? 68.719 -8.054 42.765 1.00 26.60 274 ASP A O 1
ATOM 2097 N N . ARG A 1 271 ? 70.482 -9.162 43.587 1.00 23.82 275 ARG A N 1
ATOM 2098 C CA . ARG A 1 271 ? 70.692 -8.220 44.676 1.00 25.46 275 ARG A CA 1
ATOM 2099 C C . ARG A 1 271 ? 70.985 -6.796 44.171 1.00 27.97 275 ARG A C 1
ATOM 2100 O O . ARG A 1 271 ? 70.718 -5.821 44.865 1.00 32.33 275 ARG A O 1
ATOM 2108 N N . HIS A 1 272 ? 71.545 -6.676 42.975 1.00 28.44 276 HIS A N 1
ATOM 2109 C CA . HIS A 1 272 ? 71.842 -5.359 42.410 1.00 29.70 276 HIS A CA 1
ATOM 2110 C C . HIS A 1 272 ? 70.666 -4.820 41.622 1.00 29.55 276 HIS A C 1
ATOM 2111 O O . HIS A 1 272 ? 70.340 -3.643 41.728 1.00 30.79 276 HIS A O 1
ATOM 2118 N N . LEU A 1 273 ? 70.037 -5.688 40.832 1.00 28.64 277 LEU A N 1
ATOM 2119 C CA . LEU A 1 273 ? 68.903 -5.306 40.007 1.00 28.53 277 LEU A CA 1
ATOM 2120 C C . LEU A 1 273 ? 67.813 -4.762 40.892 1.00 29.45 277 LEU A C 1
ATOM 2121 O O . LEU A 1 273 ? 67.127 -3.792 40.546 1.00 27.55 277 LEU A O 1
ATOM 2126 N N . ALA A 1 274 ? 67.638 -5.424 42.029 1.00 28.67 278 ALA A N 1
ATOM 2127 C CA . ALA A 1 274 ? 66.537 -5.121 42.933 1.00 30.86 278 ALA A CA 1
ATOM 2128 C C . ALA A 1 274 ? 66.523 -3.662 43.392 1.00 29.96 278 ALA A C 1
ATOM 2129 O O . ALA A 1 274 ? 65.497 -3.159 43.790 1.00 31.14 278 ALA A O 1
ATOM 2131 N N . GLU A 1 275 ? 67.648 -2.970 43.325 1.00 30.29 279 GLU A N 1
ATOM 2132 C CA . GLU A 1 275 ? 67.679 -1.619 43.875 1.00 31.78 279 GLU A CA 1
ATOM 2133 C C . GLU A 1 275 ? 67.280 -0.527 42.871 1.00 31.86 279 GLU A C 1
ATOM 2134 O O . GLU A 1 275 ? 67.163 0.646 43.250 1.00 29.77 279 GLU A O 1
ATOM 2140 N N . PHE A 1 276 ? 67.089 -0.902 41.603 1.00 28.93 280 PHE A N 1
ATOM 2141 C CA . PHE A 1 276 ? 66.901 0.096 40.534 1.00 27.25 280 PHE A CA 1
ATOM 2142 C C . PHE A 1 276 ? 65.450 0.394 40.189 1.00 27.44 280 PHE A C 1
ATOM 2143 O O . PHE A 1 276 ? 65.189 1.343 39.463 1.00 28.99 280 PHE A O 1
ATOM 2151 N N . LEU A 1 277 ? 64.515 -0.415 40.680 1.00 30.57 281 LEU A N 1
ATOM 2152 C CA . LEU A 1 277 ? 63.112 -0.247 40.306 1.00 32.64 281 LEU A CA 1
ATOM 2153 C C . LEU A 1 277 ? 62.120 -0.652 41.362 1.00 34.48 281 LEU A C 1
ATOM 2154 O O . LEU A 1 277 ? 62.454 -1.361 42.293 1.00 35.27 281 LEU A O 1
ATOM 2159 N N . PRO A 1 278 ? 60.869 -0.195 41.205 1.00 36.85 282 PRO A N 1
ATOM 2160 C CA . PRO A 1 278 ? 59.771 -0.617 42.069 1.00 37.34 282 PRO A CA 1
ATOM 2161 C C . PRO A 1 278 ? 59.572 -2.127 41.970 1.00 35.67 282 PRO A C 1
ATOM 2162 O O . PRO A 1 278 ? 59.603 -2.686 40.869 1.00 38.48 282 PRO A O 1
ATOM 2166 N N . GLY A 1 279 ? 59.362 -2.777 43.104 1.00 32.97 283 GLY A N 1
ATOM 2167 C CA . GLY A 1 279 ? 59.021 -4.189 43.116 1.00 31.95 283 GLY A CA 1
ATOM 2168 C C . GLY A 1 279 ? 58.821 -4.665 44.540 1.00 32.40 283 GLY A C 1
ATOM 2169 O O . GLY A 1 279 ? 59.112 -3.938 45.478 1.00 31.91 283 GLY A O 1
ATOM 2170 N N . PRO A 1 280 ? 58.311 -5.891 44.704 1.00 31.96 284 PRO A N 1
ATOM 2171 C CA . PRO A 1 280 ? 58.215 -6.503 46.028 1.00 32.25 284 PRO A CA 1
ATOM 2172 C C . PRO A 1 280 ? 59.572 -6.981 46.520 1.00 32.53 284 PRO A C 1
ATOM 2173 O O . PRO A 1 280 ? 59.696 -7.400 47.672 1.00 34.42 284 PRO A O 1
ATOM 2177 N N . TYR A 1 281 ? 60.584 -6.893 45.659 1.00 30.69 285 TYR A N 1
ATOM 2178 C CA . TYR A 1 281 ? 61.861 -7.588 45.882 1.00 28.62 285 TYR A CA 1
ATOM 2179 C C . TYR A 1 281 ? 62.543 -7.339 47.221 1.00 28.63 285 TYR A C 1
ATOM 2180 O O . TYR A 1 281 ? 62.873 -8.282 47.941 1.00 28.58 285 TYR A O 1
ATOM 2189 N N . LEU A 1 282 ? 62.782 -6.073 47.532 1.00 30.11 286 LEU A N 1
ATOM 2190 C CA . LEU A 1 282 ? 63.619 -5.697 48.671 1.00 30.93 286 LEU A CA 1
ATOM 2191 C C . LEU A 1 282 ? 62.929 -5.953 50.004 1.00 32.51 286 LEU A C 1
ATOM 2192 O O . LEU A 1 282 ? 63.585 -6.079 51.030 1.00 30.89 286 LEU A O 1
ATOM 2197 N N . LYS A 1 283 ? 61.604 -6.040 49.979 1.00 34.42 287 LYS A N 1
ATOM 2198 C CA . LYS A 1 283 ? 60.845 -6.270 51.200 1.00 36.67 287 LYS A CA 1
ATOM 2199 C C . LYS A 1 283 ? 60.549 -7.740 51.444 1.00 36.78 287 LYS A C 1
ATOM 2200 O O . LYS A 1 283 ? 60.172 -8.109 52.536 1.00 36.89 287 LYS A O 1
ATOM 2206 N N . GLN A 1 284 ? 60.717 -8.576 50.425 1.00 37.57 288 GLN A N 1
ATOM 2207 C CA . GLN A 1 284 ? 60.495 -10.011 50.577 1.00 35.88 288 GLN A CA 1
ATOM 2208 C C . GLN A 1 284 ? 61.619 -10.765 49.901 1.00 32.28 288 GLN A C 1
ATOM 2209 O O . GLN A 1 284 ? 61.377 -11.558 49.003 1.00 31.37 288 GLN A O 1
ATOM 2215 N N . PRO A 1 285 ? 62.862 -10.525 50.342 1.00 32.38 289 PRO A N 1
ATOM 2216 C CA . PRO A 1 285 ? 64.000 -11.093 49.632 1.00 32.81 289 PRO A CA 1
ATOM 2217 C C . PRO A 1 285 ? 64.002 -12.618 49.644 1.00 35.17 289 PRO A C 1
ATOM 2218 O O . PRO A 1 285 ? 64.446 -13.235 48.666 1.00 34.19 289 PRO A O 1
ATOM 2222 N N . GLU A 1 286 ? 63.518 -13.222 50.730 1.00 35.34 290 GLU A N 1
ATOM 2223 C CA . GLU A 1 286 ? 63.503 -14.685 50.811 1.00 36.91 290 GLU A CA 1
ATOM 2224 C C . GLU A 1 286 ? 62.466 -15.294 49.855 1.00 34.26 290 GLU A C 1
ATOM 2225 O O . GLU A 1 286 ? 62.707 -16.344 49.273 1.00 34.28 290 GLU A O 1
ATOM 2231 N N . VAL A 1 287 ? 61.330 -14.637 49.659 1.00 33.42 291 VAL A N 1
ATOM 2232 C CA . VAL A 1 287 ? 60.397 -15.111 48.631 1.00 31.83 291 VAL A CA 1
ATOM 2233 C C . VAL A 1 287 ? 60.996 -14.961 47.234 1.00 34.13 291 VAL A C 1
ATOM 2234 O O . VAL A 1 287 ? 60.746 -15.778 46.356 1.00 33.48 291 VAL A O 1
ATOM 2238 N N . TRP A 1 288 ? 61.794 -13.913 47.028 1.00 32.44 292 TRP A N 1
ATOM 2239 C CA . TRP A 1 288 ? 62.385 -13.675 45.722 1.00 30.82 292 TRP A CA 1
ATOM 2240 C C . TRP A 1 288 ? 63.714 -14.408 45.598 1.00 30.73 292 TRP A C 1
ATOM 2241 O O . TRP A 1 288 ? 64.393 -14.330 44.583 1.00 31.72 292 TRP A O 1
ATOM 2252 N N . LYS A 1 289 ? 64.069 -15.123 46.655 1.00 28.56 293 LYS A N 1
ATOM 2253 C CA . LYS A 1 289 ? 65.236 -16.018 46.657 1.00 29.41 293 LYS A CA 1
ATOM 2254 C C . LYS A 1 289 ? 66.601 -15.352 46.450 1.00 28.03 293 LYS A C 1
ATOM 2255 O O . LYS A 1 289 ? 67.453 -15.866 45.730 1.00 27.04 293 LYS A O 1
ATOM 2261 N N . PHE A 1 290 ? 66.824 -14.237 47.130 1.00 26.83 294 PHE A N 1
ATOM 2262 C CA . PHE A 1 290 ? 68.153 -13.623 47.164 1.00 27.25 294 PHE A CA 1
ATOM 2263 C C . PHE A 1 290 ? 68.290 -12.999 48.542 1.00 24.70 294 PHE A C 1
ATOM 2264 O O . PHE A 1 290 ? 67.377 -13.114 49.341 1.00 27.79 294 PHE A O 1
ATOM 2272 N N . HIS A 1 291 ? 69.407 -12.346 48.832 1.00 25.62 295 HIS A N 1
ATOM 2273 C CA . HIS A 1 291 ? 69.623 -11.775 50.159 1.00 28.24 295 HIS A CA 1
ATOM 2274 C C . HIS A 1 291 ? 69.957 -10.289 50.124 1.00 30.98 295 HIS A C 1
ATOM 2275 O O . HIS A 1 291 ? 70.395 -9.752 49.105 1.00 27.17 295 HIS A O 1
ATOM 2282 N N . LEU A 1 292 ? 69.788 -9.638 51.270 1.00 30.37 296 LEU A N 1
ATOM 2283 C CA . LEU A 1 292 ? 70.354 -8.327 51.467 1.00 29.07 296 LEU A CA 1
ATOM 2284 C C . LEU A 1 292 ? 71.749 -8.581 52.011 1.00 29.75 296 LEU A C 1
ATOM 2285 O O . LEU A 1 292 ? 72.026 -9.662 52.499 1.00 33.49 296 LEU A O 1
ATOM 2290 N N . THR A 1 293 ? 72.636 -7.609 51.903 1.00 29.89 297 THR A N 1
ATOM 2291 C CA . THR A 1 293 ? 73.945 -7.703 52.532 1.00 30.53 297 THR A CA 1
ATOM 2292 C C . THR A 1 293 ? 74.028 -6.683 53.659 1.00 31.55 297 THR A C 1
ATOM 2293 O O . THR A 1 293 ? 74.220 -5.494 53.402 1.00 32.71 297 THR A O 1
ATOM 2297 N N . PRO A 1 294 ? 73.898 -7.145 54.911 1.00 30.43 298 PRO A N 1
ATOM 2298 C CA . PRO A 1 294 ? 73.919 -6.243 56.061 1.00 29.18 298 PRO A CA 1
ATOM 2299 C C . PRO A 1 294 ? 75.344 -5.804 56.320 1.00 29.22 298 PRO A C 1
ATOM 2300 O O . PRO A 1 294 ? 76.278 -6.521 55.954 1.00 27.88 298 PRO A O 1
ATOM 2304 N N . ILE A 1 295 ? 75.540 -4.655 56.957 1.00 30.52 299 ILE A N 1
ATOM 2305 C CA . ILE A 1 295 ? 76.913 -4.182 57.148 1.00 32.09 299 ILE A CA 1
ATOM 2306 C C . ILE A 1 295 ? 77.732 -5.081 58.070 1.00 33.02 299 ILE A C 1
ATOM 2307 O O . ILE A 1 295 ? 78.955 -5.083 58.008 1.00 35.61 299 ILE A O 1
ATOM 2312 N N . SER A 1 296 ? 77.056 -5.840 58.923 1.00 32.84 300 SER A N 1
ATOM 2313 C CA . SER A 1 296 ? 77.735 -6.757 59.826 1.00 35.22 300 SER A CA 1
ATOM 2314 C C . SER A 1 296 ? 78.433 -7.858 59.026 1.00 34.80 300 SER A C 1
ATOM 2315 O O . SER A 1 296 ? 79.523 -8.303 59.383 1.00 33.14 300 SER A O 1
ATOM 2318 N N . PHE A 1 297 ? 77.804 -8.291 57.936 1.00 35.08 301 PHE A N 1
ATOM 2319 C CA . PHE A 1 297 ? 78.429 -9.281 57.095 1.00 34.37 301 PHE A CA 1
ATOM 2320 C C . PHE A 1 297 ? 79.767 -8.747 56.605 1.00 36.06 301 PHE A C 1
ATOM 2321 O O . PHE A 1 297 ? 80.757 -9.479 56.560 1.00 36.33 301 PHE A O 1
ATOM 2329 N N . ARG A 1 298 ? 79.805 -7.466 56.252 1.00 34.41 302 ARG A N 1
ATOM 2330 C CA . ARG A 1 298 ? 81.024 -6.890 55.691 1.00 36.38 302 ARG A CA 1
ATOM 2331 C C . ARG A 1 298 ? 82.096 -6.724 56.738 1.00 36.01 302 ARG A C 1
ATOM 2332 O O . ARG A 1 298 ? 83.280 -6.806 56.427 1.00 35.69 302 ARG A O 1
ATOM 2340 N N . LYS A 1 299 ? 81.694 -6.445 57.974 1.00 37.34 303 LYS A N 1
ATOM 2341 C CA . LYS A 1 299 ? 82.680 -6.320 59.043 1.00 39.25 303 LYS A CA 1
ATOM 2342 C C . LYS A 1 299 ? 83.259 -7.693 59.345 1.00 37.80 303 LYS A C 1
ATOM 2343 O O . LYS A 1 299 ? 84.479 -7.856 59.435 1.00 36.34 303 LYS A O 1
ATOM 2349 N N . GLN A 1 300 ? 82.378 -8.683 59.431 1.00 36.88 304 GLN A N 1
ATOM 2350 C CA . GLN A 1 300 ? 82.792 -10.065 59.616 1.00 40.74 304 GLN A CA 1
ATOM 2351 C C . GLN A 1 300 ? 83.714 -10.520 58.481 1.00 41.51 304 GLN A C 1
ATOM 2352 O O . GLN A 1 300 ? 84.816 -11.012 58.721 1.00 38.47 304 GLN A O 1
ATOM 2358 N N . ASP A 1 301 ? 83.260 -10.350 57.244 1.00 40.47 305 ASP A N 1
ATOM 2359 C CA . ASP A 1 301 ? 84.068 -10.758 56.104 1.00 41.56 305 ASP A CA 1
ATOM 2360 C C . ASP A 1 301 ? 85.452 -10.134 56.176 1.00 39.34 305 ASP A C 1
ATOM 2361 O O . ASP A 1 301 ? 86.458 -10.790 55.917 1.00 38.40 305 ASP A O 1
ATOM 2366 N N . ARG A 1 302 ? 85.500 -8.858 56.534 1.00 38.67 306 ARG A N 1
ATOM 2367 C CA . ARG A 1 302 ? 86.770 -8.167 56.581 1.00 39.74 306 ARG A CA 1
ATOM 2368 C C . ARG A 1 302 ? 87.689 -8.801 57.618 1.00 38.36 306 ARG A C 1
ATOM 2369 O O . ARG A 1 302 ? 88.901 -8.889 57.415 1.00 38.11 306 ARG A O 1
ATOM 2377 N N . ALA A 1 303 ? 87.106 -9.224 58.734 1.00 36.99 307 ALA A N 1
ATOM 2378 C CA . ALA A 1 303 ? 87.887 -9.781 59.838 1.00 39.27 307 ALA A CA 1
ATOM 2379 C C . ALA A 1 303 ? 88.446 -11.158 59.473 1.00 39.02 307 ALA A C 1
ATOM 2380 O O . ALA A 1 303 ? 89.603 -11.442 59.733 1.00 39.30 307 ALA A O 1
ATOM 2382 N N . GLU A 1 304 ? 87.641 -12.005 58.847 1.00 37.78 308 GLU A N 1
ATOM 2383 C CA . GLU A 1 304 ? 88.180 -13.278 58.396 1.00 42.94 308 GLU A CA 1
ATOM 2384 C C . GLU A 1 304 ? 89.163 -13.128 57.218 1.00 43.19 308 GLU A C 1
ATOM 2385 O O . GLU A 1 304 ? 90.059 -13.955 57.053 1.00 43.81 308 GLU A O 1
ATOM 2391 N N . LYS A 1 305 ? 89.014 -12.073 56.411 1.00 42.23 309 LYS A N 1
ATOM 2392 C CA . LYS A 1 305 ? 90.022 -11.771 55.389 1.00 40.25 309 LYS A CA 1
ATOM 2393 C C . LYS A 1 305 ? 91.324 -11.299 56.040 1.00 39.66 309 LYS A C 1
ATOM 2394 O O . LYS A 1 305 ? 92.418 -11.609 55.571 1.00 37.04 309 LYS A O 1
ATOM 2400 N N . ARG A 1 306 ? 91.203 -10.534 57.119 1.00 39.69 310 ARG A N 1
ATOM 2401 C CA . ARG A 1 306 ? 92.381 -10.111 57.867 1.00 41.81 310 ARG A CA 1
ATOM 2402 C C . ARG A 1 306 ? 93.150 -11.294 58.425 1.00 41.63 310 ARG A C 1
ATOM 2403 O O . ARG A 1 306 ? 94.383 -11.296 58.414 1.00 40.93 310 ARG A O 1
ATOM 2411 N N . GLN A 1 307 ? 92.418 -12.302 58.888 1.00 40.92 311 GLN A N 1
ATOM 2412 C CA . GLN A 1 307 ? 93.037 -13.501 59.443 1.00 43.69 311 GLN A CA 1
ATOM 2413 C C . GLN A 1 307 ? 93.734 -14.289 58.361 1.00 41.69 311 GLN A C 1
ATOM 2414 O O . GLN A 1 307 ? 94.869 -14.719 58.536 1.00 42.56 311 GLN A O 1
ATOM 2420 N N . GLU A 1 308 ? 93.046 -14.478 57.239 1.00 42.61 312 GLU A N 1
ATOM 2421 C CA . GLU A 1 308 ? 93.645 -15.153 56.099 1.00 42.95 312 GLU A CA 1
ATOM 2422 C C . GLU A 1 308 ? 94.938 -14.457 55.675 1.00 41.97 312 GLU A C 1
ATOM 2423 O O . GLU A 1 308 ? 95.966 -15.106 55.445 1.00 41.05 312 GLU A O 1
ATOM 2429 N N . THR A 1 309 ? 94.889 -13.134 55.581 1.00 39.60 313 THR A N 1
ATOM 2430 C CA . THR A 1 309 ? 96.090 -12.363 55.262 1.00 40.84 313 THR A CA 1
ATOM 2431 C C . THR A 1 309 ? 97.248 -12.645 56.241 1.00 41.06 313 THR A C 1
ATOM 2432 O O . THR A 1 309 ? 98.399 -12.817 55.826 1.00 39.75 313 THR A O 1
ATOM 2436 N N . GLU A 1 310 ? 96.953 -12.676 57.535 1.00 42.01 314 GLU A N 1
ATOM 2437 C CA . GLU A 1 310 ? 98.006 -12.939 58.518 1.00 47.01 314 GLU A CA 1
ATOM 2438 C C . GLU A 1 310 ? 98.541 -14.360 58.357 1.00 46.46 314 GLU A C 1
ATOM 2439 O O . GLU A 1 310 ? 99.710 -14.632 58.623 1.00 46.65 314 GLU A O 1
ATOM 2445 N N . ARG A 1 311 ? 97.676 -15.257 57.895 1.00 47.08 315 ARG A N 1
ATOM 2446 C CA . ARG A 1 311 ? 98.047 -16.644 57.656 1.00 47.76 315 ARG A CA 1
ATOM 2447 C C . ARG A 1 311 ? 99.135 -16.717 56.598 1.00 48.65 315 ARG A C 1
ATOM 2448 O O . ARG A 1 311 ? 100.213 -17.272 56.831 1.00 48.06 315 ARG A O 1
ATOM 2456 N N . LEU A 1 312 ? 98.850 -16.143 55.432 1.00 46.54 316 LEU A N 1
ATOM 2457 C CA . LEU A 1 312 ? 99.810 -16.128 54.344 1.00 45.17 316 LEU A CA 1
ATOM 2458 C C . LEU A 1 312 ? 101.120 -15.469 54.777 1.00 44.50 316 LEU A C 1
ATOM 2459 O O . LEU A 1 312 ? 102.190 -15.912 54.395 1.00 44.48 316 LEU A O 1
ATOM 2464 N N . ILE A 1 313 ? 101.041 -14.411 55.573 1.00 44.50 317 ILE A N 1
ATOM 2465 C CA . ILE A 1 313 ? 102.252 -13.743 56.024 1.00 46.88 317 ILE A CA 1
ATOM 2466 C C . ILE A 1 313 ? 103.082 -14.627 56.966 1.00 48.41 317 ILE A C 1
ATOM 2467 O O . ILE A 1 313 ? 104.304 -14.607 56.925 1.00 49.67 317 ILE A O 1
ATOM 2472 N N . VAL A 1 314 ? 102.405 -15.399 57.806 1.00 49.63 318 VAL A N 1
ATOM 2473 C CA . VAL A 1 314 ? 103.061 -16.322 58.728 1.00 50.76 318 VAL A CA 1
ATOM 2474 C C . VAL A 1 314 ? 103.697 -17.493 57.987 1.00 50.77 318 VAL A C 1
ATOM 2475 O O . VAL A 1 314 ? 104.850 -17.844 58.233 1.00 51.08 318 VAL A O 1
ATOM 2479 N N . GLN A 1 315 ? 102.928 -18.094 57.087 1.00 50.31 319 GLN A N 1
ATOM 2480 C CA . GLN A 1 315 ? 103.389 -19.214 56.281 1.00 49.37 319 GLN A CA 1
ATOM 2481 C C . GLN A 1 315 ? 104.264 -18.761 55.117 1.00 48.65 319 GLN A C 1
ATOM 2482 O O . GLN A 1 315 ? 104.707 -19.571 54.317 1.00 47.35 319 GLN A O 1
ATOM 2488 N N . GLN A 1 316 ? 104.497 -17.458 55.022 1.00 48.30 320 GLN A N 1
ATOM 2489 C CA . GLN A 1 316 ? 105.332 -16.908 53.967 1.00 48.72 320 GLN A CA 1
ATOM 2490 C C . GLN A 1 316 ? 104.887 -17.360 52.576 1.00 48.93 320 GLN A C 1
ATOM 2491 O O . GLN A 1 316 ? 105.706 -17.537 51.679 1.00 50.39 320 GLN A O 1
ATOM 2497 N N . ARG A 1 317 ? 103.583 -17.542 52.405 1.00 48.23 321 ARG A N 1
ATOM 2498 C CA . ARG A 1 317 ? 103.016 -17.916 51.110 1.00 50.37 321 ARG A CA 1
ATOM 2499 C C . ARG A 1 317 ? 102.536 -16.689 50.323 1.00 48.42 321 ARG A C 1
ATOM 2500 O O . ARG A 1 317 ? 102.306 -15.623 50.901 1.00 47.18 321 ARG A O 1
ATOM 2505 N N . GLY A 1 318 ? 102.403 -16.863 49.007 1.00 46.82 322 GLY A N 1
ATOM 2506 C CA . GLY A 1 318 ? 101.828 -15.852 48.114 1.00 44.86 322 GLY A CA 1
ATOM 2507 C C . GLY A 1 318 ? 100.380 -16.183 47.810 1.00 44.97 322 GLY A C 1
ATOM 2508 O O . GLY A 1 318 ? 99.804 -17.072 48.435 1.00 45.06 322 GLY A O 1
ATOM 2509 N N . VAL A 1 319 ? 99.771 -15.468 46.867 1.00 43.82 323 VAL A N 1
ATOM 2510 C CA . VAL A 1 319 ? 98.385 -15.752 46.509 1.00 43.01 323 VAL A CA 1
ATOM 2511 C C . VAL A 1 319 ? 98.317 -17.045 45.708 1.00 42.62 323 VAL A C 1
ATOM 2512 O O . VAL A 1 319 ? 99.325 -17.517 45.189 1.00 42.90 323 VAL A O 1
ATOM 2516 N N . ALA A 1 320 ? 97.122 -17.613 45.603 1.00 42.75 324 ALA A N 1
ATOM 2517 C CA . ALA A 1 320 ? 96.890 -18.735 44.698 1.00 42.32 324 ALA A CA 1
ATOM 2518 C C . ALA A 1 320 ? 97.258 -18.363 43.263 1.00 40.93 324 ALA A C 1
ATOM 2519 O O . ALA A 1 320 ? 96.778 -17.360 42.721 1.00 42.85 324 ALA A O 1
ATOM 2521 N N . GLU A 1 321 ? 98.109 -19.168 42.647 1.00 40.51 325 GLU A N 1
ATOM 2522 C CA . GLU A 1 321 ? 98.422 -19.001 41.240 1.00 42.24 325 GLU A CA 1
ATOM 2523 C C . GLU A 1 321 ? 97.299 -19.594 40.408 1.00 43.02 325 GLU A C 1
ATOM 2524 O O . GLU A 1 321 ? 97.485 -20.593 39.725 1.00 43.64 325 GLU A O 1
ATOM 2530 N N . LYS A 1 322 ? 96.131 -18.959 40.469 1.00 44.31 326 LYS A N 1
ATOM 2531 C CA . LYS A 1 322 ? 94.937 -19.455 39.800 1.00 45.15 326 LYS A CA 1
ATOM 2532 C C . LYS A 1 322 ? 94.136 -18.292 39.198 1.00 44.16 326 LYS A C 1
ATOM 2533 O O . LYS A 1 322 ? 93.973 -17.260 39.831 1.00 40.83 326 LYS A O 1
ATOM 2539 N N . ALA A 1 323 ? 93.641 -18.463 37.976 1.00 43.87 327 ALA A N 1
ATOM 2540 C CA . ALA A 1 323 ? 92.890 -17.407 37.299 1.00 44.40 327 ALA A CA 1
ATOM 2541 C C . ALA A 1 323 ? 91.692 -16.947 38.137 1.00 43.07 327 ALA A C 1
ATOM 2542 O O . ALA A 1 323 ? 90.918 -17.767 38.622 1.00 42.00 327 ALA A O 1
ATOM 2544 N N . SER A 1 324 ? 91.549 -15.636 38.308 1.00 42.19 328 SER A N 1
ATOM 2545 C CA . SER A 1 324 ? 90.485 -15.074 39.151 1.00 41.93 328 SER A CA 1
ATOM 2546 C C . SER A 1 324 ? 89.104 -15.095 38.496 1.00 41.12 328 SER A C 1
ATOM 2547 O O . SER A 1 324 ? 88.084 -15.024 39.179 1.00 41.91 328 SER A O 1
ATOM 2550 N N . GLY A 1 325 ? 89.060 -15.172 37.174 1.00 40.09 329 GLY A N 1
ATOM 2551 C CA . GLY A 1 325 ? 87.799 -14.969 36.475 1.00 39.17 329 GLY A CA 1
ATOM 2552 C C . GLY A 1 325 ? 87.610 -13.514 36.072 1.00 39.00 329 GLY A C 1
ATOM 2553 O O . GLY A 1 325 ? 86.683 -13.187 35.341 1.00 38.84 329 GLY A O 1
ATOM 2554 N N . GLU A 1 326 ? 88.493 -12.635 36.537 1.00 39.19 330 GLU A N 1
ATOM 2555 C CA . GLU A 1 326 ? 88.409 -11.204 36.187 1.00 38.16 330 GLU A CA 1
ATOM 2556 C C . GLU A 1 326 ? 89.113 -10.938 34.862 1.00 33.90 330 GLU A C 1
ATOM 2557 O O . GLU A 1 326 ? 89.893 -11.759 34.419 1.00 33.26 330 GLU A O 1
ATOM 2563 N N . GLU A 1 327 ? 88.849 -9.793 34.239 1.00 34.19 331 GLU A N 1
ATOM 2564 C CA . GLU A 1 327 ? 89.500 -9.436 32.966 1.00 33.66 331 GLU A CA 1
ATOM 2565 C C . GLU A 1 327 ? 90.569 -8.337 33.109 1.00 32.17 331 GLU A C 1
ATOM 2566 O O . GLU A 1 327 ? 91.241 -7.967 32.133 1.00 32.17 331 GLU A O 1
ATOM 2572 N N . GLY A 1 328 ? 90.739 -7.829 34.322 1.00 27.22 332 GLY A N 1
ATOM 2573 C CA . GLY A 1 328 ? 91.707 -6.762 34.564 1.00 26.68 332 GLY A CA 1
ATOM 2574 C C . GLY A 1 328 ? 93.020 -6.951 33.833 1.00 27.14 332 GLY A C 1
ATOM 2575 O O . GLY A 1 328 ? 93.432 -6.114 33.012 1.00 27.92 332 GLY A O 1
ATOM 2576 N N . VAL A 1 329 ? 93.686 -8.059 34.125 1.00 27.32 333 VAL A N 1
ATOM 2577 C CA . VAL A 1 329 ? 94.988 -8.349 33.529 1.00 26.46 333 VAL A CA 1
ATOM 2578 C C . VAL A 1 329 ? 94.953 -8.600 32.020 1.00 24.91 333 VAL A C 1
ATOM 2579 O O . VAL A 1 329 ? 95.876 -8.215 31.295 1.00 24.44 333 VAL A O 1
ATOM 2583 N N . ASN A 1 330 ? 93.907 -9.275 31.553 1.00 23.11 334 ASN A N 1
ATOM 2584 C CA . ASN A 1 330 ? 93.678 -9.423 30.132 1.00 22.99 334 ASN A CA 1
ATOM 2585 C C . ASN A 1 330 ? 93.536 -8.053 29.466 1.00 21.81 334 ASN A C 1
ATOM 2586 O O . ASN A 1 330 ? 94.051 -7.826 28.373 1.00 20.93 334 ASN A O 1
ATOM 2591 N N . ILE A 1 331 ? 92.847 -7.140 30.147 1.00 22.13 335 ILE A N 1
ATOM 2592 C CA . ILE A 1 331 ? 92.609 -5.817 29.622 1.00 23.46 335 ILE A CA 1
ATOM 2593 C C . ILE A 1 331 ? 93.911 -5.048 29.594 1.00 23.94 335 ILE A C 1
ATOM 2594 O O . ILE A 1 331 ? 94.196 -4.335 28.633 1.00 24.33 335 ILE A O 1
ATOM 2599 N N . ILE A 1 332 ? 94.715 -5.199 30.638 1.00 23.08 336 ILE A N 1
ATOM 2600 C CA . ILE A 1 332 ? 96.017 -4.536 30.659 1.00 23.24 336 ILE A CA 1
ATOM 2601 C C . ILE A 1 332 ? 96.892 -5.059 29.507 1.00 24.21 336 ILE A C 1
ATOM 2602 O O . ILE A 1 332 ? 97.502 -4.284 28.760 1.00 25.96 336 ILE A O 1
ATOM 2607 N N . ALA A 1 333 ? 96.954 -6.377 29.349 1.00 25.70 337 ALA A N 1
ATOM 2608 C CA . ALA A 1 333 ? 97.714 -6.945 28.225 1.00 27.99 337 ALA A CA 1
ATOM 2609 C C . ALA A 1 333 ? 97.242 -6.370 26.877 1.00 26.38 337 ALA A C 1
ATOM 2610 O O . ALA A 1 333 ? 98.049 -6.054 26.009 1.00 23.56 337 ALA A O 1
ATOM 2612 N N . ALA A 1 334 ? 95.929 -6.239 26.704 1.00 27.06 338 ALA A N 1
ATOM 2613 C CA . ALA A 1 334 ? 95.407 -5.737 25.433 1.00 25.26 338 ALA A CA 1
ATOM 2614 C C . ALA A 1 334 ? 95.835 -4.275 25.273 1.00 24.96 338 ALA A C 1
ATOM 2615 O O . ALA A 1 334 ? 96.180 -3.825 24.184 1.00 25.54 338 ALA A O 1
ATOM 2617 N N . LEU A 1 335 ? 95.827 -3.532 26.369 1.00 23.48 339 LEU A N 1
ATOM 2618 C CA . LEU A 1 335 ? 96.194 -2.125 26.299 1.00 24.22 339 LEU A CA 1
ATOM 2619 C C . LEU A 1 335 ? 97.652 -1.964 25.931 1.00 25.41 339 LEU A C 1
ATOM 2620 O O . LEU A 1 335 ? 98.032 -0.954 25.359 1.00 23.88 339 LEU A O 1
ATOM 2625 N N . LEU A 1 336 ? 98.463 -2.973 26.234 1.00 27.59 340 LEU A N 1
ATOM 2626 C CA . LEU A 1 336 ? 99.895 -2.930 25.898 1.00 28.19 340 LEU A CA 1
ATOM 2627 C C . LEU A 1 336 ? 100.194 -3.493 24.515 1.00 29.71 340 LEU A C 1
ATOM 2628 O O . LEU A 1 336 ? 101.344 -3.490 24.059 1.00 27.59 340 LEU A O 1
ATOM 2633 N N . GLY A 1 337 ? 99.154 -3.962 23.834 1.00 29.75 341 GLY A N 1
ATOM 2634 C CA . GLY A 1 337 ? 99.331 -4.491 22.492 1.00 29.42 341 GLY A CA 1
ATOM 2635 C C . GLY A 1 337 ? 99.637 -5.975 22.482 1.00 30.52 341 GLY A C 1
ATOM 2636 O O . GLY A 1 337 ? 99.948 -6.528 21.441 1.00 31.45 341 GLY A O 1
ATOM 2637 N N . LEU A 1 338 ? 99.508 -6.636 23.630 1.00 30.34 342 LEU A N 1
ATOM 2638 C CA . LEU A 1 338 ? 99.875 -8.053 23.729 1.00 33.05 342 LEU A CA 1
ATOM 2639 C C . LEU A 1 338 ? 98.715 -8.974 23.428 1.00 35.13 342 LEU A C 1
ATOM 2640 O O . LEU A 1 338 ? 98.793 -10.176 23.662 1.00 38.49 342 LEU A O 1
ATOM 2645 N N . GLY A 1 339 ? 97.644 -8.393 22.911 1.00 34.37 343 GLY A N 1
ATOM 2646 C CA . GLY A 1 339 ? 96.444 -9.110 22.543 1.00 35.22 343 GLY A CA 1
ATOM 2647 C C . GLY A 1 339 ? 95.445 -8.039 22.123 1.00 40.15 343 GLY A C 1
ATOM 2648 O O . GLY A 1 339 ? 95.764 -6.831 22.164 1.00 41.65 343 GLY A O 1
ATOM 2649 N N . GLU A 1 340 ? 94.272 -8.471 21.665 1.00 36.22 344 GLU A N 1
ATOM 2650 C CA . GLU A 1 340 ? 93.170 -7.578 21.371 1.00 35.33 344 GLU A CA 1
ATOM 2651 C C . GLU A 1 340 ? 91.931 -8.245 21.975 1.00 32.82 344 GLU A C 1
ATOM 2652 O O . GLU A 1 340 ? 91.862 -9.454 22.055 1.00 32.87 344 GLU A O 1
ATOM 2658 N N . LEU A 1 341 ? 90.968 -7.466 22.433 1.00 29.05 345 LEU A N 1
ATOM 2659 C CA . LEU A 1 341 ? 89.956 -8.025 23.288 1.00 29.84 345 LEU A CA 1
ATOM 2660 C C . LEU A 1 341 ? 88.677 -7.250 23.100 1.00 28.22 345 LEU A C 1
ATOM 2661 O O . LEU A 1 341 ? 88.724 -6.055 22.876 1.00 26.33 345 LEU A O 1
ATOM 2666 N N . VAL A 1 342 ? 87.545 -7.945 23.157 1.00 26.65 346 VAL A N 1
ATOM 2667 C CA . VAL A 1 342 ? 86.225 -7.312 23.226 1.00 25.31 346 VAL A CA 1
ATOM 2668 C C . VAL A 1 342 ? 85.597 -7.729 24.551 1.00 23.67 346 VAL A C 1
ATOM 2669 O O . VAL A 1 342 ? 85.376 -8.908 24.779 1.00 23.75 346 VAL A O 1
ATOM 2673 N N . THR A 1 343 ? 85.376 -6.772 25.455 1.00 21.84 347 THR A N 1
ATOM 2674 C CA . THR A 1 343 ? 84.770 -7.079 26.764 1.00 22.62 347 THR A CA 1
ATOM 2675 C C . THR A 1 343 ? 83.965 -5.871 27.243 1.00 21.13 347 THR A C 1
ATOM 2676 O O . THR A 1 343 ? 84.034 -4.801 26.637 1.00 20.46 347 THR A O 1
ATOM 2680 N N . ASN A 1 344 ? 83.153 -6.039 28.280 1.00 21.32 348 ASN A N 1
ATOM 2681 C CA . ASN A 1 344 ? 82.247 -4.956 28.660 1.00 23.25 348 ASN A CA 1
ATOM 2682 C C . ASN A 1 344 ? 82.949 -4.036 29.637 1.00 26.05 348 ASN A C 1
ATOM 2683 O O . ASN A 1 344 ? 83.628 -4.509 30.561 1.00 21.97 348 ASN A O 1
ATOM 2688 N N . VAL A 1 345 ? 82.779 -2.730 29.434 1.00 20.71 349 VAL A N 1
ATOM 2689 C CA . VAL A 1 345 ? 83.377 -1.749 30.305 1.00 21.56 349 VAL A CA 1
ATOM 2690 C C . VAL A 1 345 ? 82.509 -0.500 30.444 1.00 23.01 349 VAL A C 1
ATOM 2691 O O . VAL A 1 345 ? 81.600 -0.249 29.654 1.00 22.22 349 VAL A O 1
ATOM 2695 N N . ASN A 1 346 ? 82.846 0.304 31.441 1.00 20.60 350 ASN A N 1
ATOM 2696 C CA . ASN A 1 346 ? 82.171 1.544 31.698 1.00 21.19 350 ASN A CA 1
ATOM 2697 C C . ASN A 1 346 ? 82.979 2.722 31.148 1.00 23.21 350 ASN A C 1
ATOM 2698 O O . ASN A 1 346 ? 84.142 2.888 31.480 1.00 23.29 350 ASN A O 1
ATOM 2711 N N . PRO A 1 348 ? 82.383 7.005 29.185 1.00 19.13 352 PRO A N 1
ATOM 2712 C CA . PRO A 1 348 ? 81.487 8.081 28.745 1.00 20.36 352 PRO A CA 1
ATOM 2713 C C . PRO A 1 348 ? 80.714 7.693 27.480 1.00 20.75 352 PRO A C 1
ATOM 2714 O O . PRO A 1 348 ? 81.290 7.158 26.527 1.00 20.01 352 PRO A O 1
ATOM 2718 N N . ASN A 1 349 ? 79.422 7.994 27.464 1.00 18.93 353 ASN A N 1
ATOM 2719 C CA . ASN A 1 349 ? 78.560 7.710 26.314 1.00 19.18 353 ASN A CA 1
ATOM 2720 C C . ASN A 1 349 ? 78.838 8.686 25.182 1.00 21.86 353 ASN A C 1
ATOM 2721 O O . ASN A 1 349 ? 78.750 9.893 25.364 1.00 24.55 353 ASN A O 1
ATOM 2726 N N . GLN A 1 350 ? 79.157 8.155 24.005 1.00 23.09 354 GLN A N 1
ATOM 2727 C CA . GLN A 1 350 ? 79.316 8.952 22.809 1.00 22.46 354 GLN A CA 1
ATOM 2728 C C . GLN A 1 350 ? 78.459 8.336 21.707 1.00 22.48 354 GLN A C 1
ATOM 2729 O O . GLN A 1 350 ? 78.763 8.468 20.536 1.00 21.75 354 GLN A O 1
ATOM 2735 N N . GLY A 1 351 ? 77.393 7.651 22.104 1.00 20.89 355 GLY A N 1
ATOM 2736 C CA . GLY A 1 351 ? 76.482 7.035 21.159 1.00 20.54 355 GLY A CA 1
ATOM 2737 C C . GLY A 1 351 ? 76.385 5.525 21.276 1.00 23.53 355 GLY A C 1
ATOM 2738 O O . GLY A 1 351 ? 75.578 4.911 20.587 1.00 26.11 355 GLY A O 1
ATOM 2739 N N . GLN A 1 352 ? 77.209 4.905 22.120 1.00 21.74 356 GLN A N 1
ATOM 2740 C CA . GLN A 1 352 ? 77.208 3.439 22.178 1.00 23.46 356 GLN A CA 1
ATOM 2741 C C . GLN A 1 352 ? 75.935 2.916 22.839 1.00 21.21 356 GLN A C 1
ATOM 2742 O O . GLN A 1 352 ? 75.602 1.744 22.717 1.00 23.93 356 GLN A O 1
ATOM 2748 N N . VAL A 1 353 ? 75.265 3.771 23.593 1.00 18.25 357 VAL A N 1
ATOM 2749 C CA . VAL A 1 353 ? 73.912 3.442 24.043 1.00 21.36 357 VAL A CA 1
ATOM 2750 C C . VAL A 1 353 ? 72.992 4.543 23.576 1.00 22.58 357 VAL A C 1
ATOM 2751 O O . VAL A 1 353 ? 73.210 5.713 23.897 1.00 23.30 357 VAL A O 1
ATOM 2755 N N . LEU A 1 354 ? 71.972 4.165 22.815 1.00 23.75 358 LEU A N 1
ATOM 2756 C CA . LEU A 1 354 ? 71.028 5.138 22.231 1.00 24.89 358 LEU A CA 1
ATOM 2757 C C . LEU A 1 354 ? 70.103 5.790 23.248 1.00 25.16 358 LEU A C 1
ATOM 2758 O O . LEU A 1 354 ? 69.660 5.134 24.183 1.00 22.61 358 LEU A O 1
ATOM 2763 N N . ASN A 1 355 ? 69.773 7.066 23.020 1.00 26.07 359 ASN A N 1
ATOM 2764 C CA . ASN A 1 355 ? 68.769 7.784 23.814 1.00 27.39 359 ASN A CA 1
ATOM 2765 C C . ASN A 1 355 ? 69.151 7.998 25.277 1.00 27.83 359 ASN A C 1
ATOM 2766 O O . ASN A 1 355 ? 68.284 8.152 26.117 1.00 28.48 359 ASN A O 1
ATOM 2771 N N . LEU A 1 356 ? 70.437 7.975 25.591 1.00 29.79 360 LEU A N 1
ATOM 2772 C CA . LEU A 1 356 ? 70.892 8.219 26.966 1.00 27.37 360 LEU A CA 1
ATOM 2773 C C . LEU A 1 356 ? 71.840 9.390 26.886 1.00 25.37 360 LEU A C 1
ATOM 2774 O O . LEU A 1 356 ? 72.541 9.525 25.895 1.00 28.31 360 LEU A O 1
ATOM 2779 N N . PRO A 1 357 ? 71.877 10.248 27.917 1.00 24.73 361 PRO A N 1
ATOM 2780 C CA . PRO A 1 357 ? 72.661 11.478 27.739 1.00 23.75 361 PRO A CA 1
ATOM 2781 C C . PRO A 1 357 ? 74.111 11.196 27.345 1.00 27.88 361 PRO A C 1
ATOM 2782 O O . PRO A 1 357 ? 74.708 10.201 27.776 1.00 27.27 361 PRO A O 1
ATOM 2786 N N . ILE A 1 358 ? 74.691 12.069 26.541 1.00 25.87 362 ILE A N 1
ATOM 2787 C CA . ILE A 1 358 ? 76.071 11.888 26.192 1.00 28.23 362 ILE A CA 1
ATOM 2788 C C . ILE A 1 358 ? 77.031 12.304 27.337 1.00 26.28 362 ILE A C 1
ATOM 2789 O O . ILE A 1 358 ? 76.699 13.163 28.160 1.00 23.36 362 ILE A O 1
ATOM 2794 N N . GLN A 1 359 ? 78.197 11.652 27.398 1.00 27.41 363 GLN A N 1
ATOM 2795 C CA . GLN A 1 359 ? 79.156 11.825 28.502 1.00 27.39 363 GLN A CA 1
ATOM 2796 C C . GLN A 1 359 ? 78.839 10.969 29.724 1.00 25.53 363 GLN A C 1
ATOM 2797 O O . GLN A 1 359 ? 79.720 10.665 30.520 1.00 23.98 363 GLN A O 1
ATOM 2803 N N . ALA A 1 360 ? 77.569 10.645 29.925 1.00 23.49 364 ALA A N 1
ATOM 2804 C CA . ALA A 1 360 ? 77.226 9.840 31.084 1.00 23.22 364 ALA A CA 1
ATOM 2805 C C . ALA A 1 360 ? 77.975 8.508 30.955 1.00 20.70 364 ALA A C 1
ATOM 2806 O O . ALA A 1 360 ? 78.225 8.041 29.855 1.00 19.40 364 ALA A O 1
ATOM 2808 N N . ILE A 1 361 ? 78.354 7.938 32.089 1.00 22.48 365 ILE A N 1
ATOM 2809 C CA . ILE A 1 361 ? 79.069 6.663 32.142 1.00 20.37 365 ILE A CA 1
ATOM 2810 C C . ILE A 1 361 ? 78.103 5.510 31.891 1.00 22.63 365 ILE A C 1
ATOM 2811 O O . ILE A 1 361 ? 77.230 5.247 32.714 1.00 17.67 365 ILE A O 1
ATOM 2816 N N . VAL A 1 362 ? 78.254 4.848 30.746 1.00 20.27 366 VAL A N 1
ATOM 2817 C CA . VAL A 1 362 ? 77.464 3.663 30.425 1.00 18.63 366 VAL A CA 1
ATOM 2818 C C . VAL A 1 362 ? 78.357 2.403 30.267 1.00 19.51 366 VAL A C 1
ATOM 2819 O O . VAL A 1 362 ? 79.563 2.499 29.988 1.00 16.47 366 VAL A O 1
ATOM 2823 N N . GLU A 1 363 ? 77.766 1.234 30.474 1.00 17.05 367 GLU A N 1
ATOM 2824 C CA . GLU A 1 363 ? 78.461 -0.032 30.301 1.00 20.69 367 GLU A CA 1
ATOM 2825 C C . GLU A 1 363 ? 78.059 -0.705 28.984 1.00 21.37 367 GLU A C 1
ATOM 2826 O O . GLU A 1 363 ? 76.881 -0.991 28.779 1.00 21.51 367 GLU A O 1
ATOM 2832 N N . THR A 1 364 ? 79.036 -0.923 28.091 1.00 19.58 368 THR A N 1
ATOM 2833 C CA . THR A 1 364 ? 78.846 -1.699 26.853 1.00 19.91 368 THR A CA 1
ATOM 2834 C C . THR A 1 364 ? 80.108 -2.490 26.568 1.00 21.63 368 THR A C 1
ATOM 2835 O O . THR A 1 364 ? 81.126 -2.324 27.251 1.00 17.81 368 THR A O 1
ATOM 2839 N N . ASN A 1 365 ? 80.037 -3.355 25.561 1.00 19.62 369 ASN A N 1
ATOM 2840 C CA . ASN A 1 365 ? 81.248 -3.910 24.982 1.00 19.46 369 ASN A CA 1
ATOM 2841 C C . ASN A 1 365 ? 82.124 -2.820 24.400 1.00 22.41 369 ASN A C 1
ATOM 2842 O O . ASN A 1 365 ? 81.627 -1.771 23.967 1.00 22.80 369 ASN A O 1
ATOM 2847 N N . ALA A 1 366 ? 83.432 -3.066 24.414 1.00 20.84 370 ALA A N 1
ATOM 2848 C CA . ALA A 1 366 ? 84.393 -2.152 23.845 1.00 19.92 370 ALA A CA 1
ATOM 2849 C C . ALA A 1 366 ? 85.528 -2.977 23.250 1.00 19.83 370 ALA A C 1
ATOM 2850 O O . ALA A 1 366 ? 85.822 -4.075 23.717 1.00 18.76 370 ALA A O 1
ATOM 2852 N N . PHE A 1 367 ? 86.115 -2.457 22.179 1.00 21.19 371 PHE A N 1
ATOM 2853 C CA . PHE A 1 367 ? 87.216 -3.101 21.482 1.00 20.81 371 PHE A CA 1
ATOM 2854 C C . PHE A 1 367 ? 88.467 -2.536 22.115 1.00 23.01 371 PHE A C 1
ATOM 2855 O O . PHE A 1 367 ? 88.626 -1.317 22.213 1.00 20.54 371 PHE A O 1
ATOM 2863 N N . ILE A 1 368 ? 89.343 -3.409 22.572 1.00 18.85 372 ILE A N 1
ATOM 2864 C CA . ILE A 1 368 ? 90.490 -2.933 23.292 1.00 21.58 372 ILE A CA 1
ATOM 2865 C C . ILE A 1 368 ? 91.713 -3.444 22.602 1.00 21.53 372 ILE A C 1
ATOM 2866 O O . ILE A 1 368 ? 91.826 -4.626 22.306 1.00 22.17 372 ILE A O 1
ATOM 2871 N N . THR A 1 369 ? 92.625 -2.536 22.315 1.00 22.10 373 THR A N 1
ATOM 2872 C CA . THR A 1 369 ? 93.872 -2.926 21.693 1.00 26.14 373 THR A CA 1
ATOM 2873 C C . THR A 1 369 ? 94.940 -1.926 22.137 1.00 24.10 373 THR A C 1
ATOM 2874 O O . THR A 1 369 ? 94.712 -1.172 23.084 1.00 21.81 373 THR A O 1
ATOM 2878 N N . ARG A 1 370 ? 96.111 -1.935 21.511 1.00 21.37 374 ARG A N 1
ATOM 2879 C CA . ARG A 1 370 ? 97.207 -1.144 22.072 1.00 22.33 374 ARG A CA 1
ATOM 2880 C C . ARG A 1 370 ? 96.755 0.284 22.365 1.00 23.29 374 ARG A C 1
ATOM 2881 O O . ARG A 1 370 ? 96.407 1.008 21.456 1.00 21.43 374 ARG A O 1
ATOM 2889 N N . ASN A 1 371 ? 96.759 0.688 23.632 1.00 23.63 375 ASN A N 1
ATOM 2890 C CA . ASN A 1 371 ? 96.487 2.079 23.978 1.00 25.94 375 ASN A CA 1
ATOM 2891 C C . ASN A 1 371 ? 95.152 2.573 23.399 1.00 29.52 375 ASN A C 1
ATOM 2892 O O . ASN A 1 371 ? 95.046 3.745 23.041 1.00 29.55 375 ASN A O 1
ATOM 2897 N N . ARG A 1 372 ? 94.150 1.689 23.319 1.00 25.87 376 ARG A N 1
ATOM 2898 C CA . ARG A 1 372 ? 92.844 2.029 22.725 1.00 28.69 376 ARG A CA 1
ATOM 2899 C C . ARG A 1 372 ? 91.737 1.297 23.437 1.00 26.45 376 ARG A C 1
ATOM 2900 O O . ARG A 1 372 ? 91.770 0.068 23.516 1.00 24.92 376 ARG A O 1
ATOM 2908 N N . VAL A 1 373 ? 90.741 2.037 23.920 1.00 22.68 377 VAL A N 1
ATOM 2909 C CA . VAL A 1 373 ? 89.490 1.410 24.347 1.00 21.45 377 VAL A CA 1
ATOM 2910 C C . VAL A 1 373 ? 88.365 2.068 23.556 1.00 21.56 377 VAL A C 1
ATOM 2911 O O . VAL A 1 373 ? 88.142 3.252 23.681 1.00 26.19 377 VAL A O 1
ATOM 2915 N N . GLN A 1 374 ? 87.659 1.302 22.741 1.00 22.28 378 GLN A N 1
ATOM 2916 C CA . GLN A 1 374 ? 86.747 1.871 21.790 1.00 21.39 378 GLN A CA 1
ATOM 2917 C C . GLN A 1 374 ? 85.381 1.202 21.921 1.00 21.73 378 GLN A C 1
ATOM 2918 O O . GLN A 1 374 ? 85.197 0.028 21.575 1.00 22.94 378 GLN A O 1
ATOM 2924 N N . PRO A 1 375 ? 84.418 1.956 22.437 1.00 19.45 379 PRO A N 1
ATOM 2925 C CA . PRO A 1 375 ? 83.078 1.417 22.651 1.00 18.48 379 PRO A CA 1
ATOM 2926 C C . PRO A 1 375 ? 82.459 0.930 21.333 1.00 18.77 379 PRO A C 1
ATOM 2927 O O . PRO A 1 375 ? 82.718 1.479 20.260 1.00 21.53 379 PRO A O 1
ATOM 2931 N N . ILE A 1 376 ? 81.671 -0.118 21.441 1.00 18.55 380 ILE A N 1
ATOM 2932 C CA . ILE A 1 376 ? 80.952 -0.695 20.329 1.00 19.22 380 ILE A CA 1
ATOM 2933 C C . ILE A 1 376 ? 79.493 -0.219 20.411 1.00 19.74 380 ILE A C 1
ATOM 2934 O O . ILE A 1 376 ? 78.876 -0.281 21.469 1.00 18.91 380 ILE A O 1
ATOM 2939 N N . LEU A 1 377 ? 78.976 0.316 19.309 1.00 20.47 381 LEU A N 1
ATOM 2940 C CA . LEU A 1 377 ? 77.589 0.761 19.242 1.00 23.06 381 LEU A CA 1
ATOM 2941 C C . LEU A 1 377 ? 76.654 -0.415 19.535 1.00 21.61 381 LEU A C 1
ATOM 2942 O O . LEU A 1 377 ? 76.665 -1.409 18.829 1.00 22.49 381 LEU A O 1
ATOM 2947 N N . SER A 1 378 ? 75.880 -0.300 20.600 1.00 20.17 382 SER A N 1
ATOM 2948 C CA . SER A 1 378 ? 75.102 -1.419 21.100 1.00 21.16 382 SER A CA 1
ATOM 2949 C C . SER A 1 378 ? 73.586 -1.252 21.003 1.00 20.05 382 SER A C 1
ATOM 2950 O O . SER A 1 378 ? 72.850 -2.114 21.458 1.00 18.56 382 SER A O 1
ATOM 2953 N N . GLY A 1 379 ? 73.124 -0.132 20.436 1.00 20.09 383 GLY A N 1
ATOM 2954 C CA . GLY A 1 379 ? 71.694 0.082 20.229 1.00 19.78 383 GLY A CA 1
ATOM 2955 C C . GLY A 1 379 ? 70.941 0.598 21.450 1.00 18.05 383 GLY A C 1
ATOM 2956 O O . GLY A 1 379 ? 71.515 1.279 22.283 1.00 18.47 383 GLY A O 1
ATOM 2957 N N . ALA A 1 380 ? 69.647 0.282 21.519 1.00 19.84 384 ALA A N 1
ATOM 2958 C CA . ALA A 1 380 ? 68.728 0.788 22.539 1.00 22.73 384 ALA A CA 1
ATOM 2959 C C . ALA A 1 380 ? 68.354 -0.260 23.593 1.00 23.52 384 ALA A C 1
ATOM 2960 O O . ALA A 1 380 ? 68.309 -1.448 23.317 1.00 24.22 384 ALA A O 1
ATOM 2962 N N . LEU A 1 381 ? 68.033 0.209 24.792 1.00 23.91 385 LEU A N 1
ATOM 2963 C CA . LEU A 1 381 ? 67.431 -0.625 25.826 1.00 22.77 385 LEU A CA 1
ATOM 2964 C C . LEU A 1 381 ? 65.949 -0.797 25.524 1.00 23.96 385 LEU A C 1
ATOM 2965 O O . LEU A 1 381 ? 65.412 -0.083 24.694 1.00 24.89 385 LEU A O 1
ATOM 2970 N N . PRO A 1 382 ? 65.277 -1.755 26.179 1.00 26.16 386 PRO A N 1
ATOM 2971 C CA . PRO A 1 382 ? 63.807 -1.700 26.134 1.00 26.15 386 PRO A CA 1
ATOM 2972 C C . PRO A 1 382 ? 63.340 -0.347 26.671 1.00 23.81 386 PRO A C 1
ATOM 2973 O O . PRO A 1 382 ? 63.977 0.219 27.561 1.00 22.15 386 PRO A O 1
ATOM 2977 N N . LYS A 1 383 ? 62.217 0.144 26.164 1.00 24.93 387 LYS A N 1
ATOM 2978 C CA . LYS A 1 383 ? 61.764 1.488 26.485 1.00 24.75 387 LYS A CA 1
ATOM 2979 C C . LYS A 1 383 ? 61.564 1.702 28.000 1.00 25.94 387 LYS A C 1
ATOM 2980 O O . LYS A 1 383 ? 62.028 2.711 28.573 1.00 23.37 387 LYS A O 1
ATOM 2986 N N . GLY A 1 384 ? 60.927 0.736 28.659 1.00 22.93 388 GLY A N 1
ATOM 2987 C CA . GLY A 1 384 ? 60.756 0.807 30.119 1.00 23.55 388 GLY A CA 1
ATOM 2988 C C . GLY A 1 384 ? 62.080 0.914 30.869 1.00 23.64 388 GLY A C 1
ATOM 2989 O O . GLY A 1 384 ? 62.200 1.622 31.871 1.00 21.11 388 GLY A O 1
ATOM 2990 N N . VAL A 1 385 ? 63.078 0.198 30.377 1.00 24.39 389 VAL A N 1
ATOM 2991 C CA . VAL A 1 385 ? 64.382 0.150 31.033 1.00 24.95 389 VAL A CA 1
ATOM 2992 C C . VAL A 1 385 ? 65.115 1.451 30.778 1.00 25.52 389 VAL A C 1
ATOM 2993 O O . VAL A 1 385 ? 65.805 1.960 31.649 1.00 22.89 389 VAL A O 1
ATOM 2997 N N . GLU A 1 386 ? 64.941 1.990 29.574 1.00 26.14 390 GLU A N 1
ATOM 2998 C CA . GLU A 1 386 ? 65.593 3.235 29.185 1.00 26.78 390 GLU A CA 1
ATOM 2999 C C . GLU A 1 386 ? 65.025 4.426 29.987 1.00 24.55 390 GLU A C 1
ATOM 3000 O O . GLU A 1 386 ? 65.752 5.337 30.377 1.00 25.52 390 GLU A O 1
ATOM 3014 N N . LEU A 1 388 ? 63.888 4.169 33.090 1.00 25.36 392 LEU A N 1
ATOM 3015 C CA . LEU A 1 388 ? 64.514 4.073 34.396 1.00 24.01 392 LEU A CA 1
ATOM 3016 C C . LEU A 1 388 ? 65.986 4.521 34.355 1.00 21.68 392 LEU A C 1
ATOM 3017 O O . LEU A 1 388 ? 66.467 5.219 35.265 1.00 21.06 392 LEU A O 1
ATOM 3022 N N . ALA A 1 389 ? 66.700 4.119 33.309 1.00 20.70 393 ALA A N 1
ATOM 3023 C CA . ALA A 1 389 ? 68.143 4.383 33.226 1.00 20.48 393 ALA A CA 1
ATOM 3024 C C . ALA A 1 389 ? 68.409 5.883 33.075 1.00 21.60 393 ALA A C 1
ATOM 3025 O O . ALA A 1 389 ? 69.346 6.384 33.674 1.00 20.52 393 ALA A O 1
ATOM 3027 N N . ALA A 1 390 ? 67.580 6.586 32.284 1.00 20.30 394 ALA A N 1
ATOM 3028 C CA . ALA A 1 390 ? 67.706 8.034 32.147 1.00 23.10 394 ALA A CA 1
ATOM 3029 C C . ALA A 1 390 ? 67.481 8.705 33.494 1.00 21.48 394 ALA A C 1
ATOM 3030 O O . ALA A 1 390 ? 68.160 9.653 33.868 1.00 22.34 394 ALA A O 1
ATOM 3032 N N . ARG A 1 391 ? 66.528 8.184 34.239 1.00 23.55 395 ARG A N 1
ATOM 3033 C CA . ARG A 1 391 ? 66.257 8.698 35.565 1.00 21.05 395 ARG A CA 1
ATOM 3034 C C . ARG A 1 391 ? 67.453 8.568 36.533 1.00 22.46 395 ARG A C 1
ATOM 3035 O O . ARG A 1 391 ? 67.826 9.533 37.191 1.00 20.68 395 ARG A O 1
ATOM 3043 N N . HIS A 1 392 ? 68.048 7.374 36.621 1.00 21.56 396 HIS A N 1
ATOM 3044 C CA . HIS A 1 392 ? 69.240 7.159 37.454 1.00 23.40 396 HIS A CA 1
ATOM 3045 C C . HIS A 1 392 ? 70.435 7.968 36.966 1.00 23.24 396 HIS A C 1
ATOM 3046 O O . HIS A 1 392 ? 71.213 8.508 37.746 1.00 22.18 396 HIS A O 1
ATOM 3053 N N . ILE A 1 393 ? 70.615 8.006 35.659 1.00 23.91 397 ILE A N 1
ATOM 3054 C CA . ILE A 1 393 ? 71.643 8.861 35.113 1.00 23.77 397 ILE A CA 1
ATOM 3055 C C . ILE A 1 393 ? 71.486 10.337 35.539 1.00 24.37 397 ILE A C 1
ATOM 3056 O O . ILE A 1 393 ? 72.461 10.941 35.989 1.00 24.97 397 ILE A O 1
ATOM 3061 N N . SER A 1 394 ? 70.278 10.903 35.422 1.00 20.81 398 SER A N 1
ATOM 3062 C CA . SER A 1 394 ? 69.987 12.232 35.998 1.00 24.36 398 SER A CA 1
ATOM 3063 C C . SER A 1 394 ? 70.561 12.364 37.396 1.00 23.54 398 SER A C 1
ATOM 3064 O O . SER A 1 394 ? 71.239 13.326 37.714 1.00 25.48 398 SER A O 1
ATOM 3067 N N . ASN A 1 395 ? 70.226 11.401 38.242 1.00 21.39 399 ASN A N 1
ATOM 3068 C CA . ASN A 1 395 ? 70.685 11.378 39.630 1.00 24.42 399 ASN A CA 1
ATOM 3069 C C . ASN A 1 395 ? 72.193 11.283 39.793 1.00 26.21 399 ASN A C 1
ATOM 3070 O O . ASN A 1 395 ? 72.806 12.003 40.612 1.00 26.83 399 ASN A O 1
ATOM 3075 N N . GLN A 1 396 ? 72.793 10.393 39.015 1.00 27.08 400 GLN A N 1
ATOM 3076 C CA . GLN A 1 396 ? 74.252 10.251 38.996 1.00 26.12 400 GLN A CA 1
ATOM 3077 C C . GLN A 1 396 ? 74.973 11.531 38.535 1.00 24.68 400 GLN A C 1
ATOM 3078 O O . GLN A 1 396 ? 75.941 11.948 39.158 1.00 25.49 400 GLN A O 1
ATOM 3084 N N . GLU A 1 397 ? 74.493 12.168 37.469 1.00 25.03 401 GLU A N 1
ATOM 3085 C CA . GLU A 1 397 ? 75.056 13.450 37.024 1.00 24.95 401 GLU A CA 1
ATOM 3086 C C . GLU A 1 397 ? 74.941 14.528 38.107 1.00 23.35 401 GLU A C 1
ATOM 3087 O O . GLU A 1 397 ? 75.869 15.281 38.336 1.00 25.44 401 GLU A O 1
ATOM 3093 N N . ALA A 1 398 ? 73.786 14.622 38.746 1.00 24.89 402 ALA A N 1
ATOM 3094 C CA . ALA A 1 398 ? 73.563 15.617 39.802 1.00 23.99 402 ALA A CA 1
ATOM 3095 C C . ALA A 1 398 ? 74.478 15.371 40.995 1.00 25.27 402 ALA A C 1
ATOM 3096 O O . ALA A 1 398 ? 75.029 16.317 41.582 1.00 24.68 402 ALA A O 1
ATOM 3098 N N . VAL A 1 399 ? 74.653 14.101 41.354 1.00 25.64 403 VAL A N 1
ATOM 3099 C CA . VAL A 1 399 ? 75.549 13.755 42.458 1.00 24.30 403 VAL A CA 1
ATOM 3100 C C . VAL A 1 399 ? 76.979 14.195 42.161 1.00 27.86 403 VAL A C 1
ATOM 3101 O O . VAL A 1 399 ? 77.640 14.788 43.013 1.00 28.34 403 VAL A O 1
ATOM 3105 N N . ALA A 1 400 ? 77.446 13.930 40.946 1.00 25.51 404 ALA A N 1
ATOM 3106 C CA . ALA A 1 400 ? 78.798 14.305 40.571 1.00 27.79 404 ALA A CA 1
ATOM 3107 C C . ALA A 1 400 ? 78.964 15.812 40.639 1.00 28.50 404 ALA A C 1
ATOM 3108 O O . ALA A 1 400 ? 79.933 16.305 41.214 1.00 28.25 404 ALA A O 1
ATOM 3110 N N . ASP A 1 401 ? 78.022 16.552 40.064 1.00 29.55 405 ASP A N 1
ATOM 3111 C CA . ASP A 1 401 ? 78.066 18.010 40.186 1.00 31.88 405 ASP A CA 1
ATOM 3112 C C . ASP A 1 401 ? 77.974 18.466 41.645 1.00 29.86 405 ASP A C 1
ATOM 3113 O O . ASP A 1 401 ? 78.806 19.252 42.103 1.00 27.38 405 ASP A O 1
ATOM 3118 N N . ALA A 1 402 ? 76.959 17.981 42.359 1.00 26.22 406 ALA A N 1
ATOM 3119 C CA . ALA A 1 402 ? 76.759 18.370 43.746 1.00 27.26 406 ALA A CA 1
ATOM 3120 C C . ALA A 1 402 ? 78.045 18.186 44.544 1.00 31.26 406 ALA A C 1
ATOM 3121 O O . ALA A 1 402 ? 78.444 19.068 45.321 1.00 30.16 406 ALA A O 1
ATOM 3123 N N . GLY A 1 403 ? 78.697 17.046 44.347 1.00 29.81 407 GLY A N 1
ATOM 3124 C CA . GLY A 1 403 ? 79.949 16.760 45.046 1.00 30.22 407 GLY A CA 1
ATOM 3125 C C . GLY A 1 403 ? 81.057 17.745 44.738 1.00 31.34 407 GLY A C 1
ATOM 3126 O O . GLY A 1 403 ? 81.682 18.258 45.640 1.00 34.08 407 GLY A O 1
ATOM 3127 N N . LEU A 1 404 ? 81.300 18.023 43.461 1.00 32.72 408 LEU A N 1
ATOM 3128 C CA . LEU A 1 404 ? 82.361 18.963 43.073 1.00 35.50 408 LEU A CA 1
ATOM 3129 C C . LEU A 1 404 ? 82.114 20.420 43.498 1.00 37.93 408 LEU A C 1
ATOM 3130 O O . LEU A 1 404 ? 83.062 21.192 43.688 1.00 38.67 408 LEU A O 1
ATOM 3135 N N . THR A 1 405 ? 80.850 20.794 43.639 1.00 38.50 409 THR A N 1
ATOM 3136 C CA . THR A 1 405 ? 80.501 22.168 43.983 1.00 40.19 409 THR A CA 1
ATOM 3137 C C . THR A 1 405 ? 79.933 22.271 45.394 1.00 40.13 409 THR A C 1
ATOM 3138 O O . THR A 1 405 ? 79.455 23.315 45.785 1.00 40.23 409 THR A O 1
ATOM 3142 N N . LYS A 1 406 ? 79.993 21.180 46.149 1.00 42.61 410 LYS A N 1
ATOM 3143 C CA . LYS A 1 406 ? 79.449 21.132 47.508 1.00 44.63 410 LYS A CA 1
ATOM 3144 C C . LYS A 1 406 ? 78.014 21.659 47.624 1.00 45.45 410 LYS A C 1
ATOM 3145 O O . LYS A 1 406 ? 77.651 22.307 48.608 1.00 46.15 410 LYS A O 1
ATOM 3151 N N . ASP A 1 407 ? 77.198 21.364 46.621 1.00 43.61 411 ASP A N 1
ATOM 3152 C CA . ASP A 1 407 ? 75.826 21.841 46.582 1.00 39.72 411 ASP A CA 1
ATOM 3153 C C . ASP A 1 407 ? 74.855 20.775 47.086 1.00 37.58 411 ASP A C 1
ATOM 3154 O O . ASP A 1 407 ? 74.320 19.994 46.306 1.00 33.86 411 ASP A O 1
ATOM 3159 N N . THR A 1 408 ? 74.618 20.765 48.393 1.00 37.52 412 THR A N 1
ATOM 3160 C CA . THR A 1 408 ? 73.760 19.764 49.017 1.00 38.94 412 THR A CA 1
ATOM 3161 C C . THR A 1 408 ? 72.294 19.884 48.571 1.00 37.08 412 THR A C 1
ATOM 3162 O O . THR A 1 408 ? 71.564 18.893 48.526 1.00 35.47 412 THR A O 1
ATOM 3166 N N . GLY A 1 409 ? 71.869 21.089 48.212 1.00 33.42 413 GLY A N 1
ATOM 3167 C CA . GLY A 1 409 ? 70.540 21.257 47.650 1.00 30.53 413 GLY A CA 1
ATOM 3168 C C . GLY A 1 409 ? 70.356 20.374 46.422 1.00 30.94 413 GLY A C 1
ATOM 3169 O O . GLY A 1 409 ? 69.368 19.650 46.303 1.00 28.19 413 GLY A O 1
ATOM 3170 N N . LEU A 1 410 ? 71.324 20.402 45.514 1.00 30.33 414 LEU A N 1
ATOM 3171 C CA . LEU A 1 410 ? 71.219 19.593 44.294 1.00 30.14 414 LEU A CA 1
ATOM 3172 C C . LEU A 1 410 ? 71.259 18.087 44.592 1.00 29.44 414 LEU A C 1
ATOM 3173 O O . LEU A 1 410 ? 70.538 17.297 43.967 1.00 30.23 414 LEU A O 1
ATOM 3178 N N . ALA A 1 411 ? 72.089 17.698 45.552 1.00 27.43 415 ALA A N 1
ATOM 3179 C CA . ALA A 1 411 ? 72.178 16.297 45.976 1.00 30.03 415 ALA A CA 1
ATOM 3180 C C . ALA A 1 411 ? 70.854 15.800 46.560 1.00 27.69 415 ALA A C 1
ATOM 3181 O O . ALA A 1 411 ? 70.478 14.648 46.385 1.00 29.39 415 ALA A O 1
ATOM 3183 N N . PHE A 1 412 ? 70.148 16.675 47.255 1.00 25.85 416 PHE A N 1
ATOM 3184 C CA . PHE A 1 412 ? 68.839 16.318 47.802 1.00 26.58 416 PHE A CA 1
ATOM 3185 C C . PHE A 1 412 ? 67.799 16.094 46.695 1.00 24.51 416 PHE A C 1
ATOM 3186 O O . PHE A 1 412 ? 66.938 15.223 46.808 1.00 24.01 416 PHE A O 1
ATOM 3194 N N . GLN A 1 413 ? 67.882 16.887 45.627 1.00 26.48 417 GLN A N 1
ATOM 3195 C CA . GLN A 1 413 ? 67.048 16.664 44.442 1.00 25.79 417 GLN A CA 1
ATOM 3196 C C . GLN A 1 413 ? 67.258 15.267 43.873 1.00 24.70 417 GLN A C 1
ATOM 3197 O O . GLN A 1 413 ? 66.297 14.569 43.571 1.00 25.31 417 GLN A O 1
ATOM 3203 N N . ALA A 1 414 ? 68.511 14.852 43.733 1.00 22.98 418 ALA A N 1
ATOM 3204 C CA . ALA A 1 414 ? 68.780 13.496 43.265 1.00 24.81 418 ALA A CA 1
ATOM 3205 C C . ALA A 1 414 ? 68.194 12.495 44.271 1.00 24.90 418 ALA A C 1
ATOM 3206 O O . ALA A 1 414 ? 67.445 11.585 43.899 1.00 24.47 418 ALA A O 1
ATOM 3208 N N . PHE A 1 415 ? 68.530 12.681 45.545 1.00 21.96 419 PHE A N 1
ATOM 3209 C CA . PHE A 1 415 ? 67.969 11.868 46.617 1.00 24.33 419 PHE A CA 1
ATOM 3210 C C . PHE A 1 415 ? 66.463 11.695 46.469 1.00 26.42 419 PHE A C 1
ATOM 3211 O O . PHE A 1 415 ? 65.956 10.563 46.546 1.00 23.54 419 PHE A O 1
ATOM 3219 N N . LEU A 1 416 ? 65.751 12.810 46.264 1.00 24.33 420 LEU A N 1
ATOM 3220 C CA . LEU A 1 416 ? 64.298 12.773 46.069 1.00 27.07 420 LEU A CA 1
ATOM 3221 C C . LEU A 1 416 ? 63.850 12.058 44.790 1.00 27.28 420 LEU A C 1
ATOM 3222 O O . LEU A 1 416 ? 62.749 11.513 44.715 1.00 26.33 420 LEU A O 1
ATOM 3227 N N . ASN A 1 417 ? 64.677 12.116 43.758 1.00 27.46 421 ASN A N 1
ATOM 3228 C CA . ASN A 1 417 ? 64.337 11.511 42.481 1.00 26.32 421 ASN A CA 1
ATOM 3229 C C . ASN A 1 417 ? 64.663 10.003 42.427 1.00 28.46 421 ASN A C 1
ATOM 3230 O O . ASN A 1 417 ? 64.439 9.341 41.403 1.00 30.33 421 ASN A O 1
ATOM 3235 N N . ASP A 1 418 ? 65.202 9.454 43.513 1.00 27.13 422 ASP A N 1
ATOM 3236 C CA . ASP A 1 418 ? 65.583 8.031 43.520 1.00 29.79 422 ASP A CA 1
ATOM 3237 C C . ASP A 1 418 ? 64.390 7.114 43.755 1.00 27.93 422 ASP A C 1
ATOM 3238 O O . ASP A 1 418 ? 63.642 7.301 44.692 1.00 30.06 422 ASP A O 1
ATOM 3243 N N . PRO A 1 419 ? 64.209 6.110 42.891 1.00 29.69 423 PRO A N 1
ATOM 3244 C CA . PRO A 1 419 ? 63.080 5.182 43.004 1.00 28.33 423 PRO A CA 1
ATOM 3245 C C . PRO A 1 419 ? 62.895 4.582 44.408 1.00 29.84 423 PRO A C 1
ATOM 3246 O O . PRO A 1 419 ? 61.780 4.225 44.768 1.00 27.95 423 PRO A O 1
ATOM 3250 N N . LEU A 1 420 ? 63.956 4.442 45.196 1.00 27.77 424 LEU A N 1
ATOM 3251 C CA . LEU A 1 420 ? 63.760 3.792 46.499 1.00 29.20 424 LEU A CA 1
ATOM 3252 C C . LEU A 1 420 ? 63.259 4.750 47.569 1.00 29.92 424 LEU A C 1
ATOM 3253 O O . LEU A 1 420 ? 62.850 4.320 48.639 1.00 29.26 424 LEU A O 1
ATOM 3258 N N . VAL A 1 421 ? 63.279 6.047 47.275 1.00 30.80 425 VAL A N 1
ATOM 3259 C CA . VAL A 1 421 ? 62.888 7.045 48.266 1.00 32.49 425 VAL A CA 1
ATOM 3260 C C . VAL A 1 421 ? 61.431 7.470 48.092 1.00 33.82 425 VAL A C 1
ATOM 3261 O O . VAL A 1 421 ? 61.135 8.484 47.481 1.00 35.27 425 VAL A O 1
ATOM 3265 N N . GLN A 1 422 ? 60.527 6.668 48.641 1.00 38.73 426 GLN A N 1
ATOM 3266 C CA . GLN A 1 422 ? 59.083 6.892 48.496 1.00 43.12 426 GLN A CA 1
ATOM 3267 C C . GLN A 1 422 ? 58.442 7.347 49.802 1.00 41.38 426 GLN A C 1
ATOM 3268 O O . GLN A 1 422 ? 57.432 6.801 50.224 1.00 42.85 426 GLN A O 1
ATOM 3274 N N . ILE A 1 423 ? 59.035 8.342 50.439 1.00 39.72 427 ILE A N 1
ATOM 3275 C CA . ILE A 1 423 ? 58.561 8.805 51.727 1.00 39.12 427 ILE A CA 1
ATOM 3276 C C . ILE A 1 423 ? 58.249 10.293 51.593 1.00 39.30 427 ILE A C 1
ATOM 3277 O O . ILE A 1 423 ? 58.627 10.896 50.601 1.00 38.78 427 ILE A O 1
ATOM 3282 N N . ASP A 1 424 ? 57.554 10.866 52.572 1.00 36.44 428 ASP A N 1
ATOM 3283 C CA . ASP A 1 424 ? 57.220 12.276 52.534 1.00 38.62 428 ASP A CA 1
ATOM 3284 C C . ASP A 1 424 ? 58.493 13.053 52.420 1.00 37.36 428 ASP A C 1
ATOM 3285 O O . ASP A 1 424 ? 59.554 12.558 52.795 1.00 38.65 428 ASP A O 1
ATOM 3290 N N . ARG A 1 425 ? 58.380 14.281 51.928 1.00 34.82 429 ARG A N 1
ATOM 3291 C CA . ARG A 1 425 ? 59.544 15.097 51.652 1.00 34.34 429 ARG A CA 1
ATOM 3292 C C . ARG A 1 425 ? 60.285 15.493 52.927 1.00 35.00 429 ARG A C 1
ATOM 3293 O O . ARG A 1 425 ? 61.515 15.500 52.952 1.00 37.29 429 ARG A O 1
ATOM 3301 N N . SER A 1 426 ? 59.551 15.824 53.984 1.00 35.13 430 SER A N 1
ATOM 3302 C CA . SER A 1 426 ? 60.193 16.196 55.244 1.00 34.46 430 SER A CA 1
ATOM 3303 C C . SER A 1 426 ? 60.871 15.006 55.910 1.00 32.46 430 SER A C 1
ATOM 3304 O O . SER A 1 426 ? 61.926 15.155 56.520 1.00 34.85 430 SER A O 1
ATOM 3307 N N . ASP A 1 427 ? 60.278 13.825 55.803 1.00 32.91 431 ASP A N 1
ATOM 3308 C CA . ASP A 1 427 ? 60.967 12.644 56.295 1.00 34.95 431 ASP A CA 1
ATOM 3309 C C . ASP A 1 427 ? 62.259 12.458 55.495 1.00 34.53 431 ASP A C 1
ATOM 3310 O O . ASP A 1 427 ? 63.318 12.184 56.061 1.00 30.62 431 ASP A O 1
ATOM 3315 N N . ALA A 1 428 ? 62.182 12.631 54.177 1.00 31.96 432 ALA A N 1
ATOM 3316 C CA . ALA A 1 428 ? 63.373 12.435 53.351 1.00 31.29 432 ALA A CA 1
ATOM 3317 C C . ALA A 1 428 ? 64.466 13.467 53.658 1.00 32.90 432 ALA A C 1
ATOM 3318 O O . ALA A 1 428 ? 65.669 13.147 53.682 1.00 31.05 432 ALA A O 1
ATOM 3320 N N . GLU A 1 429 ? 64.056 14.705 53.911 1.00 33.23 433 GLU A N 1
ATOM 3321 C CA . GLU A 1 429 ? 65.029 15.757 54.193 1.00 35.69 433 GLU A CA 1
ATOM 3322 C C . GLU A 1 429 ? 65.731 15.454 55.496 1.00 31.71 433 GLU A C 1
ATOM 3323 O O . GLU A 1 429 ? 66.925 15.656 55.637 1.00 32.06 433 GLU A O 1
ATOM 3329 N N . GLN A 1 430 ? 64.970 14.968 56.460 1.00 33.59 434 GLN A N 1
ATOM 3330 C CA . GLN A 1 430 ? 65.541 14.633 57.751 1.00 34.44 434 GLN A CA 1
ATOM 3331 C C . GLN A 1 430 ? 66.476 13.419 57.620 1.00 31.57 434 GLN A C 1
ATOM 3332 O O . GLN A 1 430 ? 67.627 13.447 58.077 1.00 30.51 434 GLN A O 1
ATOM 3338 N N . LEU A 1 431 ? 65.993 12.363 56.979 1.00 29.48 435 LEU A N 1
ATOM 3339 C CA . LEU A 1 431 ? 66.860 11.222 56.658 1.00 30.69 435 LEU A CA 1
ATOM 3340 C C . LEU A 1 431 ? 68.142 11.677 55.945 1.00 29.24 435 LEU A C 1
ATOM 3341 O O . LEU A 1 431 ? 69.241 11.338 56.361 1.00 29.66 435 LEU A O 1
ATOM 3346 N N . PHE A 1 432 ? 67.997 12.460 54.880 1.00 28.56 436 PHE A N 1
ATOM 3347 C CA . PHE A 1 432 ? 69.148 12.896 54.091 1.00 28.82 436 PHE A CA 1
ATOM 3348 C C . PHE A 1 432 ? 70.181 13.636 54.949 1.00 30.67 436 PHE A C 1
ATOM 3349 O O . PHE A 1 432 ? 71.362 13.320 54.913 1.00 30.82 436 PHE A O 1
ATOM 3357 N N . ASN A 1 433 ? 69.739 14.627 55.711 1.00 31.07 437 ASN A N 1
ATOM 3358 C CA . ASN A 1 433 ? 70.645 15.364 56.602 1.00 34.35 437 ASN A CA 1
ATOM 3359 C C . ASN A 1 433 ? 71.331 14.479 57.649 1.00 34.12 437 ASN A C 1
ATOM 3360 O O . ASN A 1 433 ? 72.507 14.661 57.946 1.00 32.84 437 ASN A O 1
ATOM 3365 N N . ASP A 1 434 ? 70.597 13.516 58.198 1.00 35.33 438 ASP A N 1
ATOM 3366 C CA . ASP A 1 434 ? 71.179 12.584 59.164 1.00 36.74 438 ASP A CA 1
ATOM 3367 C C . ASP A 1 434 ? 72.295 11.758 58.528 1.00 39.43 438 ASP A C 1
ATOM 3368 O O . ASP A 1 434 ? 73.319 11.485 59.162 1.00 39.94 438 ASP A O 1
ATOM 3381 N N . LEU A 1 436 ? 74.124 12.608 55.883 1.00 39.23 440 LEU A N 1
ATOM 3382 C CA . LEU A 1 436 ? 75.266 13.438 55.517 1.00 40.68 440 LEU A CA 1
ATOM 3383 C C . LEU A 1 436 ? 76.358 13.423 56.584 1.00 43.51 440 LEU A C 1
ATOM 3384 O O . LEU A 1 436 ? 77.549 13.572 56.265 1.00 45.68 440 LEU A O 1
ATOM 3389 N N . LEU B 1 3 ? 77.875 -25.806 9.318 1.00 43.68 7 LEU B N 1
ATOM 3390 C CA . LEU B 1 3 ? 76.525 -25.168 9.187 1.00 43.72 7 LEU B CA 1
ATOM 3391 C C . LEU B 1 3 ? 75.997 -25.299 7.765 1.00 41.18 7 LEU B C 1
ATOM 3392 O O . LEU B 1 3 ? 76.581 -24.759 6.823 1.00 41.39 7 LEU B O 1
ATOM 3397 N N . ASP B 1 4 ? 74.883 -26.000 7.608 1.00 39.46 8 ASP B N 1
ATOM 3398 C CA . ASP B 1 4 ? 74.420 -26.366 6.275 1.00 41.14 8 ASP B CA 1
ATOM 3399 C C . ASP B 1 4 ? 73.195 -25.599 5.841 1.00 39.84 8 ASP B C 1
ATOM 3400 O O . ASP B 1 4 ? 72.567 -24.909 6.641 1.00 35.79 8 ASP B O 1
ATOM 3405 N N . GLN B 1 5 ? 72.863 -25.745 4.559 1.00 38.94 9 GLN B N 1
ATOM 3406 C CA . GLN B 1 5 ? 71.683 -25.111 3.981 1.00 39.09 9 GLN B CA 1
ATOM 3407 C C . GLN B 1 5 ? 71.675 -23.578 4.050 1.00 35.49 9 GLN B C 1
ATOM 3408 O O . GLN B 1 5 ? 70.617 -22.954 4.099 1.00 33.49 9 GLN B O 1
ATOM 3414 N N . ILE B 1 6 ? 72.850 -22.968 4.064 1.00 34.48 10 ILE B N 1
ATOM 3415 C CA . ILE B 1 6 ? 72.917 -21.521 3.901 1.00 32.89 10 ILE B CA 1
ATOM 3416 C C . ILE B 1 6 ? 72.463 -21.152 2.489 1.00 32.23 10 ILE B C 1
ATOM 3417 O O . ILE B 1 6 ? 72.831 -21.819 1.512 1.00 30.26 10 ILE B O 1
ATOM 3422 N N . LYS B 1 7 ? 71.671 -20.096 2.367 1.00 30.48 11 LYS B N 1
ATOM 3423 C CA . LYS B 1 7 ? 71.389 -19.561 1.044 1.00 30.08 11 LYS B CA 1
ATOM 3424 C C . LYS B 1 7 ? 71.944 -18.153 0.857 1.00 29.17 11 LYS B C 1
ATOM 3425 O O . LYS B 1 7 ? 71.623 -17.231 1.627 1.00 26.02 11 LYS B O 1
ATOM 3431 N N . ILE B 1 8 ? 72.792 -18.012 -0.161 1.00 25.77 12 ILE B N 1
ATOM 3432 C CA . ILE B 1 8 ? 73.376 -16.746 -0.529 1.00 25.16 12 ILE B CA 1
ATOM 3433 C C . ILE B 1 8 ? 72.736 -16.355 -1.836 1.00 26.34 12 ILE B C 1
ATOM 3434 O O . ILE B 1 8 ? 72.705 -17.162 -2.758 1.00 28.20 12 ILE B O 1
ATOM 3439 N N . ALA B 1 9 ? 72.196 -15.140 -1.915 1.00 23.26 13 ALA B N 1
ATOM 3440 C CA . ALA B 1 9 ? 71.731 -14.603 -3.195 1.00 24.27 13 ALA B CA 1
ATOM 3441 C C . ALA B 1 9 ? 72.826 -13.691 -3.737 1.00 26.56 13 ALA B C 1
ATOM 3442 O O . ALA B 1 9 ? 73.359 -12.847 -3.013 1.00 27.39 13 ALA B O 1
ATOM 3444 N N . TYR B 1 10 ? 73.187 -13.874 -4.997 1.00 25.97 14 TYR B N 1
ATOM 3445 C CA . TYR B 1 10 ? 74.222 -13.055 -5.581 1.00 25.17 14 TYR B CA 1
ATOM 3446 C C . TYR B 1 10 ? 73.698 -12.208 -6.740 1.00 27.10 14 TYR B C 1
ATOM 3447 O O . TYR B 1 10 ? 73.394 -12.723 -7.833 1.00 26.10 14 TYR B O 1
ATOM 3456 N N . ILE B 1 11 ? 73.597 -10.908 -6.498 1.00 23.58 15 ILE B N 1
ATOM 3457 C CA . ILE B 1 11 ? 73.184 -9.967 -7.519 1.00 24.26 15 ILE B CA 1
ATOM 3458 C C . ILE B 1 11 ? 74.415 -9.416 -8.235 1.00 25.83 15 ILE B C 1
ATOM 3459 O O . ILE B 1 11 ? 75.248 -8.710 -7.650 1.00 25.61 15 ILE B O 1
ATOM 3464 N N . GLY B 1 12 ? 74.516 -9.737 -9.514 1.00 25.72 16 GLY B N 1
ATOM 3465 C CA . GLY B 1 12 ? 75.684 -9.405 -10.302 1.00 27.79 16 GLY B CA 1
ATOM 3466 C C . GLY B 1 12 ? 76.435 -10.707 -10.446 1.00 32.47 16 GLY B C 1
ATOM 3467 O O . GLY B 1 12 ? 77.666 -10.726 -10.541 1.00 33.29 16 GLY B O 1
ATOM 3468 N N . GLY B 1 13 ? 75.665 -11.795 -10.486 1.00 33.42 17 GLY B N 1
ATOM 3469 C CA . GLY B 1 13 ? 76.186 -13.162 -10.418 1.00 34.82 17 GLY B CA 1
ATOM 3470 C C . GLY B 1 13 ? 76.950 -13.659 -11.634 1.00 36.05 17 GLY B C 1
ATOM 3471 O O . GLY B 1 13 ? 77.518 -14.766 -11.611 1.00 34.53 17 GLY B O 1
ATOM 3472 N N . GLY B 1 14 ? 76.977 -12.845 -12.690 1.00 36.12 18 GLY B N 1
ATOM 3473 C CA . GLY B 1 14 ? 77.819 -13.125 -13.856 1.00 35.27 18 GLY B CA 1
ATOM 3474 C C . GLY B 1 14 ? 79.155 -12.415 -13.722 1.00 35.62 18 GLY B C 1
ATOM 3475 O O . GLY B 1 14 ? 79.947 -12.369 -14.661 1.00 33.40 18 GLY B O 1
ATOM 3476 N N . SER B 1 15 ? 79.404 -11.853 -12.544 1.00 35.79 19 SER B N 1
ATOM 3477 C CA . SER B 1 15 ? 80.616 -11.086 -12.298 1.00 35.58 19 SER B CA 1
ATOM 3478 C C . SER B 1 15 ? 81.861 -11.944 -12.497 1.00 38.77 19 SER B C 1
ATOM 3479 O O . SER B 1 15 ? 81.921 -13.091 -12.052 1.00 37.06 19 SER B O 1
ATOM 3482 N N . GLN B 1 16 ? 82.856 -11.391 -13.178 1.00 40.18 20 GLN B N 1
ATOM 3483 C CA . GLN B 1 16 ? 84.096 -12.117 -13.391 1.00 41.66 20 GLN B CA 1
ATOM 3484 C C . GLN B 1 16 ? 85.181 -11.663 -12.411 1.00 42.50 20 GLN B C 1
ATOM 3485 O O . GLN B 1 16 ? 86.354 -11.963 -12.602 1.00 42.74 20 GLN B O 1
ATOM 3491 N N . GLY B 1 17 ? 84.773 -10.962 -11.350 1.00 42.18 21 GLY B N 1
ATOM 3492 C CA . GLY B 1 17 ? 85.709 -10.448 -10.335 1.00 37.63 21 GLY B CA 1
ATOM 3493 C C . GLY B 1 17 ? 85.330 -10.846 -8.913 1.00 37.68 21 GLY B C 1
ATOM 3494 O O . GLY B 1 17 ? 85.804 -11.867 -8.390 1.00 31.54 21 GLY B O 1
ATOM 3495 N N . TRP B 1 18 ? 84.469 -10.050 -8.280 1.00 35.80 22 TRP B N 1
ATOM 3496 C CA . TRP B 1 18 ? 83.979 -10.391 -6.937 1.00 37.23 22 TRP B CA 1
ATOM 3497 C C . TRP B 1 18 ? 83.360 -11.794 -6.810 1.00 37.00 22 TRP B C 1
ATOM 3498 O O . TRP B 1 18 ? 83.621 -12.483 -5.835 1.00 34.79 22 TRP B O 1
ATOM 3509 N N . ALA B 1 19 ? 82.548 -12.223 -7.777 1.00 34.81 23 ALA B N 1
ATOM 3510 C CA . ALA B 1 19 ? 81.931 -13.557 -7.706 1.00 33.60 23 ALA B CA 1
ATOM 3511 C C . ALA B 1 19 ? 82.961 -14.686 -7.732 1.00 33.98 23 ALA B C 1
ATOM 3512 O O . ALA B 1 19 ? 82.855 -15.642 -6.975 1.00 31.98 23 ALA B O 1
ATOM 3514 N N . ARG B 1 20 ? 83.946 -14.584 -8.619 1.00 33.77 24 ARG B N 1
ATOM 3515 C CA . ARG B 1 20 ? 85.015 -15.581 -8.671 1.00 35.04 24 ARG B CA 1
ATOM 3516 C C . ARG B 1 20 ? 85.754 -15.646 -7.343 1.00 36.56 24 ARG B C 1
ATOM 3517 O O . ARG B 1 20 ? 86.027 -16.725 -6.803 1.00 38.69 24 ARG B O 1
ATOM 3525 N N . SER B 1 21 ? 86.074 -14.467 -6.829 1.00 36.42 25 SER B N 1
ATOM 3526 C CA . SER B 1 21 ? 86.814 -14.319 -5.601 1.00 36.34 25 SER B CA 1
ATOM 3527 C C . SER B 1 21 ? 86.025 -14.923 -4.442 1.00 35.89 25 SER B C 1
ATOM 3528 O O . SER B 1 21 ? 86.586 -15.562 -3.548 1.00 35.15 25 SER B O 1
ATOM 3531 N N . LEU B 1 22 ? 84.709 -14.745 -4.477 1.00 32.69 26 LEU B N 1
ATOM 3532 C CA . LEU B 1 22 ? 83.843 -15.360 -3.504 1.00 31.20 26 LEU B CA 1
ATOM 3533 C C . LEU B 1 22 ? 83.766 -16.889 -3.713 1.00 30.54 26 LEU B C 1
ATOM 3534 O O . LEU B 1 22 ? 83.719 -17.659 -2.755 1.00 29.04 26 LEU B O 1
ATOM 3547 N N . SER B 1 24 ? 86.157 -18.863 -4.842 1.00 28.78 28 SER B N 1
ATOM 3548 C CA . SER B 1 24 ? 87.388 -19.417 -4.267 1.00 30.08 28 SER B CA 1
ATOM 3549 C C . SER B 1 24 ? 87.301 -19.581 -2.760 1.00 30.78 28 SER B C 1
ATOM 3550 O O . SER B 1 24 ? 87.619 -20.643 -2.231 1.00 30.87 28 SER B O 1
ATOM 3553 N N . ASP B 1 25 ? 86.864 -18.532 -2.073 1.00 30.85 29 ASP B N 1
ATOM 3554 C CA . ASP B 1 25 ? 86.847 -18.546 -0.610 1.00 32.07 29 ASP B CA 1
ATOM 3555 C C . ASP B 1 25 ? 85.788 -19.495 -0.073 1.00 29.82 29 ASP B C 1
ATOM 3556 O O . ASP B 1 25 ? 86.025 -20.197 0.885 1.00 30.04 29 ASP B O 1
ATOM 3561 N N . LEU B 1 26 ? 84.620 -19.532 -0.702 1.00 30.86 30 LEU B N 1
ATOM 3562 C CA . LEU B 1 26 ? 83.613 -20.520 -0.328 1.00 32.13 30 LEU B CA 1
ATOM 3563 C C . LEU B 1 26 ? 84.134 -21.943 -0.504 1.00 33.48 30 LEU B C 1
ATOM 3564 O O . LEU B 1 26 ? 83.837 -22.834 0.293 1.00 34.15 30 LEU B O 1
ATOM 3569 N N . SER B 1 27 ? 84.916 -22.171 -1.549 1.00 35.98 31 SER B N 1
ATOM 3570 C CA . SER B 1 27 ? 85.351 -23.532 -1.826 1.00 37.69 31 SER B CA 1
ATOM 3571 C C . SER B 1 27 ? 86.325 -24.048 -0.765 1.00 37.59 31 SER B C 1
ATOM 3572 O O . SER B 1 27 ? 86.441 -25.251 -0.576 1.00 36.71 31 SER B O 1
ATOM 3575 N N . ILE B 1 28 ? 87.017 -23.151 -0.063 1.00 38.35 32 ILE B N 1
ATOM 3576 C CA . ILE B 1 28 ? 87.951 -23.606 0.977 1.00 39.81 32 ILE B CA 1
ATOM 3577 C C . ILE B 1 28 ? 87.486 -23.483 2.434 1.00 41.53 32 ILE B C 1
ATOM 3578 O O . ILE B 1 28 ? 88.203 -23.925 3.333 1.00 39.64 32 ILE B O 1
ATOM 3583 N N . ASP B 1 29 ? 86.321 -22.881 2.687 1.00 42.77 33 ASP B N 1
ATOM 3584 C CA . ASP B 1 29 ? 85.834 -22.761 4.071 1.00 43.43 33 ASP B CA 1
ATOM 3585 C C . ASP B 1 29 ? 84.983 -23.979 4.430 1.00 44.73 33 ASP B C 1
ATOM 3586 O O . ASP B 1 29 ? 83.885 -24.157 3.911 1.00 47.13 33 ASP B O 1
ATOM 3591 N N . GLU B 1 30 ? 85.497 -24.815 5.321 1.00 45.14 34 GLU B N 1
ATOM 3592 C CA . GLU B 1 30 ? 84.814 -26.043 5.689 1.00 44.16 34 GLU B CA 1
ATOM 3593 C C . GLU B 1 30 ? 83.724 -25.774 6.722 1.00 43.15 34 GLU B C 1
ATOM 3594 O O . GLU B 1 30 ? 82.918 -26.649 7.022 1.00 44.70 34 GLU B O 1
ATOM 3600 N N . ARG B 1 31 ? 83.689 -24.550 7.241 1.00 41.55 35 ARG B N 1
ATOM 3601 C CA . ARG B 1 31 ? 82.701 -24.152 8.257 1.00 39.49 35 ARG B CA 1
ATOM 3602 C C . ARG B 1 31 ? 81.244 -24.147 7.758 1.00 38.43 35 ARG B C 1
ATOM 3603 O O . ARG B 1 31 ? 80.321 -24.147 8.564 1.00 40.71 35 ARG B O 1
ATOM 3619 N N . SER B 1 33 ? 78.098 -24.790 4.320 1.00 29.21 37 SER B N 1
ATOM 3620 C CA . SER B 1 33 ? 77.667 -25.232 3.007 1.00 31.22 37 SER B CA 1
ATOM 3621 C C . SER B 1 33 ? 76.250 -24.752 2.707 1.00 29.36 37 SER B C 1
ATOM 3622 O O . SER B 1 33 ? 75.511 -24.357 3.614 1.00 29.28 37 SER B O 1
ATOM 3625 N N . GLY B 1 34 ? 75.866 -24.788 1.433 1.00 28.44 38 GLY B N 1
ATOM 3626 C CA . GLY B 1 34 ? 74.530 -24.345 1.043 1.00 28.02 38 GLY B CA 1
ATOM 3627 C C . GLY B 1 34 ? 74.433 -24.095 -0.448 1.00 31.75 38 GLY B C 1
ATOM 3628 O O . GLY B 1 34 ? 75.119 -24.740 -1.247 1.00 31.85 38 GLY B O 1
ATOM 3629 N N . THR B 1 35 ? 73.599 -23.135 -0.829 1.00 31.35 39 THR B N 1
ATOM 3630 C CA . THR B 1 35 ? 73.407 -22.809 -2.243 1.00 32.11 39 THR B CA 1
ATOM 3631 C C . THR B 1 35 ? 73.705 -21.333 -2.536 1.00 28.96 39 THR B C 1
ATOM 3632 O O . THR B 1 35 ? 73.523 -20.477 -1.683 1.00 27.43 39 THR B O 1
ATOM 3636 N N . VAL B 1 36 ? 74.132 -21.047 -3.757 1.00 27.87 40 VAL B N 1
ATOM 3637 C CA . VAL B 1 36 ? 74.280 -19.676 -4.221 1.00 27.32 40 VAL B CA 1
ATOM 3638 C C . VAL B 1 36 ? 73.350 -19.472 -5.412 1.00 26.80 40 VAL B C 1
ATOM 3639 O O . VAL B 1 36 ? 73.501 -20.142 -6.420 1.00 28.05 40 VAL B O 1
ATOM 3643 N N . ALA B 1 37 ? 72.358 -18.597 -5.268 1.00 24.03 41 ALA B N 1
ATOM 3644 C CA . ALA B 1 37 ? 71.539 -18.168 -6.391 1.00 27.49 41 ALA B CA 1
ATOM 3645 C C . ALA B 1 37 ? 72.242 -17.033 -7.148 1.00 28.96 41 ALA B C 1
ATOM 3646 O O . ALA B 1 37 ? 72.462 -15.941 -6.592 1.00 29.74 41 ALA B O 1
ATOM 3648 N N . LEU B 1 38 ? 72.605 -17.293 -8.403 1.00 28.93 42 LEU B N 1
ATOM 3649 C CA . LEU B 1 38 ? 73.255 -16.288 -9.248 1.00 28.49 42 LEU B CA 1
ATOM 3650 C C . LEU B 1 38 ? 72.263 -15.502 -10.115 1.00 29.26 42 LEU B C 1
ATOM 3651 O O . LEU B 1 38 ? 71.646 -16.051 -11.048 1.00 28.23 42 LEU B O 1
ATOM 3656 N N . TYR B 1 39 ? 72.120 -14.212 -9.827 1.00 28.38 43 TYR B N 1
ATOM 3657 C CA . TYR B 1 39 ? 71.255 -13.365 -10.648 1.00 29.93 43 TYR B CA 1
ATOM 3658 C C . TYR B 1 39 ? 72.037 -12.267 -11.342 1.00 33.52 43 TYR B C 1
ATOM 3659 O O . TYR B 1 39 ? 72.803 -11.520 -10.703 1.00 31.47 43 TYR B O 1
ATOM 3668 N N . ASP B 1 40 ? 71.824 -12.150 -12.648 1.00 33.84 44 ASP B N 1
ATOM 3669 C CA . ASP B 1 40 ? 72.474 -11.116 -13.428 1.00 35.45 44 ASP B CA 1
ATOM 3670 C C . ASP B 1 40 ? 71.553 -10.664 -14.559 1.00 38.72 44 ASP B C 1
ATOM 3671 O O . ASP B 1 40 ? 70.840 -11.476 -15.154 1.00 36.60 44 ASP B O 1
ATOM 3676 N N . LEU B 1 41 ? 71.560 -9.366 -14.848 1.00 39.44 45 LEU B N 1
ATOM 3677 C CA . LEU B 1 41 ? 70.803 -8.844 -15.982 1.00 42.35 45 LEU B CA 1
ATOM 3678 C C . LEU B 1 41 ? 71.194 -9.604 -17.244 1.00 42.31 45 LEU B C 1
ATOM 3679 O O . LEU B 1 41 ? 70.395 -9.741 -18.168 1.00 41.65 45 LEU B O 1
ATOM 3684 N N . ASP B 1 42 ? 72.434 -10.090 -17.261 1.00 40.44 46 ASP B N 1
ATOM 3685 C CA . ASP B 1 42 ? 72.991 -10.845 -18.379 1.00 40.38 46 ASP B CA 1
ATOM 3686 C C . ASP B 1 42 ? 73.028 -12.329 -18.001 1.00 38.94 46 ASP B C 1
ATOM 3687 O O . ASP B 1 42 ? 73.988 -12.791 -17.381 1.00 36.68 46 ASP B O 1
ATOM 3692 N N . PHE B 1 43 ? 71.978 -13.068 -18.361 1.00 37.06 47 PHE B N 1
ATOM 3693 C CA . PHE B 1 43 ? 71.820 -14.442 -17.889 1.00 37.08 47 PHE B CA 1
ATOM 3694 C C . PHE B 1 43 ? 72.969 -15.333 -18.345 1.00 35.48 47 PHE B C 1
ATOM 3695 O O . PHE B 1 43 ? 73.400 -16.251 -17.648 1.00 34.69 47 PHE B O 1
ATOM 3703 N N . GLU B 1 44 ? 73.468 -15.045 -19.533 1.00 35.98 48 GLU B N 1
ATOM 3704 C CA . GLU B 1 44 ? 74.548 -15.803 -20.106 1.00 36.46 48 GLU B CA 1
ATOM 3705 C C . GLU B 1 44 ? 75.793 -15.817 -19.216 1.00 34.81 48 GLU B C 1
ATOM 3706 O O . GLU B 1 44 ? 76.441 -16.858 -19.034 1.00 32.14 48 GLU B O 1
ATOM 3712 N N . ALA B 1 45 ? 76.150 -14.667 -18.658 1.00 33.11 49 ALA B N 1
ATOM 3713 C CA . ALA B 1 45 ? 77.300 -14.647 -17.759 1.00 30.48 49 ALA B CA 1
ATOM 3714 C C . ALA B 1 45 ? 76.970 -15.387 -16.444 1.00 30.05 49 ALA B C 1
ATOM 3715 O O . ALA B 1 45 ? 77.798 -16.118 -15.913 1.00 30.91 49 ALA B O 1
ATOM 3717 N N . ALA B 1 46 ? 75.756 -15.222 -15.928 1.00 27.14 50 ALA B N 1
ATOM 3718 C CA . ALA B 1 46 ? 75.380 -15.927 -14.693 1.00 29.14 50 ALA B CA 1
ATOM 3719 C C . ALA B 1 46 ? 75.490 -17.457 -14.833 1.00 28.87 50 ALA B C 1
ATOM 3720 O O . ALA B 1 46 ? 75.884 -18.156 -13.894 1.00 28.64 50 ALA B O 1
ATOM 3722 N N . GLN B 1 47 ? 75.153 -17.965 -16.016 1.00 30.93 51 GLN B N 1
ATOM 3723 C CA . GLN B 1 47 ? 75.106 -19.420 -16.271 1.00 31.59 51 GLN B CA 1
ATOM 3724 C C . GLN B 1 47 ? 76.506 -20.016 -16.387 1.00 31.32 51 GLN B C 1
ATOM 3725 O O . GLN B 1 47 ? 76.771 -21.134 -15.929 1.00 32.29 51 GLN B O 1
ATOM 3731 N N . LYS B 1 48 ? 77.421 -19.260 -16.969 1.00 32.19 52 LYS B N 1
ATOM 3732 C CA . LYS B 1 48 ? 78.819 -19.668 -16.966 1.00 34.33 52 LYS B CA 1
ATOM 3733 C C . LYS B 1 48 ? 79.402 -19.741 -15.554 1.00 32.62 52 LYS B C 1
ATOM 3734 O O . LYS B 1 48 ? 80.187 -20.634 -15.256 1.00 31.15 52 LYS B O 1
ATOM 3740 N N . ASN B 1 49 ? 79.020 -18.800 -14.691 1.00 31.53 53 ASN B N 1
ATOM 3741 C CA . ASN B 1 49 ? 79.403 -18.870 -13.280 1.00 30.98 53 ASN B CA 1
ATOM 3742 C C . ASN B 1 49 ? 78.755 -20.070 -12.568 1.00 30.53 53 ASN B C 1
ATOM 3743 O O . ASN B 1 49 ? 79.350 -20.666 -11.677 1.00 30.50 53 ASN B O 1
ATOM 3748 N N . GLU B 1 50 ? 77.539 -20.426 -12.968 1.00 30.88 54 GLU B N 1
ATOM 3749 C CA . GLU B 1 50 ? 76.886 -21.588 -12.401 1.00 32.90 54 GLU B CA 1
ATOM 3750 C C . GLU B 1 50 ? 77.672 -22.847 -12.757 1.00 35.15 54 GLU B C 1
ATOM 3751 O O . GLU B 1 50 ? 77.872 -23.723 -11.917 1.00 34.87 54 GLU B O 1
ATOM 3757 N N . VAL B 1 51 ? 78.142 -22.925 -13.999 1.00 36.65 55 VAL B N 1
ATOM 3758 C CA . VAL B 1 51 ? 78.936 -24.073 -14.437 1.00 33.72 55 VAL B CA 1
ATOM 3759 C C . VAL B 1 51 ? 80.306 -24.091 -13.765 1.00 34.91 55 VAL B C 1
ATOM 3760 O O . VAL B 1 51 ? 80.785 -25.132 -13.292 1.00 30.89 55 VAL B O 1
ATOM 3764 N N . ILE B 1 52 ? 80.952 -22.935 -13.732 1.00 35.06 56 ILE B N 1
ATOM 3765 C CA . ILE B 1 52 ? 82.266 -22.856 -13.100 1.00 33.93 56 ILE B CA 1
ATOM 3766 C C . ILE B 1 52 ? 82.190 -23.106 -11.597 1.00 32.60 56 ILE B C 1
ATOM 3767 O O . ILE B 1 52 ? 83.010 -23.824 -11.041 1.00 34.78 56 ILE B O 1
ATOM 3772 N N . GLY B 1 53 ? 81.190 -22.529 -10.942 1.00 31.89 57 GLY B N 1
ATOM 3773 C CA . GLY B 1 53 ? 81.029 -22.711 -9.508 1.00 31.01 57 GLY B CA 1
ATOM 3774 C C . GLY B 1 53 ? 80.757 -24.156 -9.123 1.00 30.98 57 GLY B C 1
ATOM 3775 O O . GLY B 1 53 ? 81.308 -24.662 -8.149 1.00 30.87 57 GLY B O 1
ATOM 3776 N N . ASN B 1 54 ? 79.908 -24.826 -9.886 1.00 30.63 58 ASN B N 1
ATOM 3777 C CA . ASN B 1 54 ? 79.620 -26.222 -9.633 1.00 33.38 58 ASN B CA 1
ATOM 3778 C C . ASN B 1 54 ? 80.789 -27.162 -9.941 1.00 37.14 58 ASN B C 1
ATOM 3779 O O . ASN B 1 54 ? 80.742 -28.333 -9.602 1.00 39.36 58 ASN B O 1
ATOM 3784 N N . HIS B 1 55 ? 81.854 -26.643 -10.544 1.00 39.69 59 HIS B N 1
ATOM 3785 C CA . HIS B 1 55 ? 83.073 -27.436 -10.690 1.00 42.39 59 HIS B CA 1
ATOM 3786 C C . HIS B 1 55 ? 84.105 -27.114 -9.623 1.00 44.12 59 HIS B C 1
ATOM 3787 O O . HIS B 1 55 ? 85.179 -27.698 -9.616 1.00 45.98 59 HIS B O 1
ATOM 3794 N N . SER B 1 56 ? 83.789 -26.176 -8.732 1.00 46.53 60 SER B N 1
ATOM 3795 C CA . SER B 1 56 ? 84.748 -25.723 -7.720 1.00 48.60 60 SER B CA 1
ATOM 3796 C C . SER B 1 56 ? 84.627 -26.471 -6.386 1.00 50.77 60 SER B C 1
ATOM 3797 O O . SER B 1 56 ? 83.527 -26.773 -5.931 1.00 51.30 60 SER B O 1
ATOM 3800 N N . GLY B 1 57 ? 85.765 -26.755 -5.760 1.00 53.42 61 GLY B N 1
ATOM 3801 C CA . GLY B 1 57 ? 85.778 -27.338 -4.413 1.00 57.68 61 GLY B CA 1
ATOM 3802 C C . GLY B 1 57 ? 85.102 -28.696 -4.291 1.00 60.03 61 GLY B C 1
ATOM 3803 O O . GLY B 1 57 ? 85.239 -29.555 -5.165 1.00 61.16 61 GLY B O 1
ATOM 3804 N N . ASN B 1 58 ? 84.362 -28.888 -3.205 1.00 60.03 62 ASN B N 1
ATOM 3805 C CA . ASN B 1 58 ? 83.779 -30.189 -2.897 1.00 60.93 62 ASN B CA 1
ATOM 3806 C C . ASN B 1 58 ? 82.528 -30.501 -3.701 1.00 59.19 62 ASN B C 1
ATOM 3807 O O . ASN B 1 58 ? 82.446 -31.514 -4.384 1.00 60.77 62 ASN B O 1
ATOM 3812 N N . GLY B 1 59 ? 81.571 -29.589 -3.612 1.00 57.25 63 GLY B N 1
ATOM 3813 C CA . GLY B 1 59 ? 80.159 -29.862 -3.824 1.00 53.23 63 GLY B CA 1
ATOM 3814 C C . GLY B 1 59 ? 79.537 -29.257 -2.573 1.00 51.63 63 GLY B C 1
ATOM 3815 O O . GLY B 1 59 ? 78.333 -29.345 -2.335 1.00 51.69 63 GLY B O 1
ATOM 3816 N N . ARG B 1 60 ? 80.399 -28.647 -1.765 1.00 47.20 64 ARG B N 1
ATOM 3817 C CA . ARG B 1 60 ? 79.997 -27.936 -0.566 1.00 45.63 64 ARG B CA 1
ATOM 3818 C C . ARG B 1 60 ? 78.948 -26.866 -0.900 1.00 43.49 64 ARG B C 1
ATOM 3819 O O . ARG B 1 60 ? 78.019 -26.627 -0.129 1.00 43.15 64 ARG B O 1
ATOM 3827 N N . TRP B 1 61 ? 79.095 -26.237 -2.061 1.00 38.85 65 TRP B N 1
ATOM 3828 C CA . TRP B 1 61 ? 78.188 -25.183 -2.484 1.00 36.64 65 TRP B CA 1
ATOM 3829 C C . TRP B 1 61 ? 77.606 -25.451 -3.861 1.00 36.51 65 TRP B C 1
ATOM 3830 O O . TRP B 1 61 ? 78.336 -25.661 -4.820 1.00 37.08 65 TRP B O 1
ATOM 3841 N N . ARG B 1 62 ? 76.284 -25.427 -3.951 1.00 33.60 66 ARG B N 1
ATOM 3842 C CA . ARG B 1 62 ? 75.624 -25.612 -5.211 1.00 33.88 66 ARG B CA 1
ATOM 3843 C C . ARG B 1 62 ? 75.194 -24.273 -5.803 1.00 31.45 66 ARG B C 1
ATOM 3844 O O . ARG B 1 62 ? 74.522 -23.478 -5.152 1.00 31.74 66 ARG B O 1
ATOM 3852 N N . TYR B 1 63 ? 75.589 -24.031 -7.042 1.00 28.60 67 TYR B N 1
ATOM 3853 C CA . TYR B 1 63 ? 75.296 -22.764 -7.695 1.00 30.12 67 TYR B CA 1
ATOM 3854 C C . TYR B 1 63 ? 74.119 -22.907 -8.650 1.00 30.51 67 TYR B C 1
ATOM 3855 O O . TYR B 1 63 ? 73.989 -23.915 -9.346 1.00 29.73 67 TYR B O 1
ATOM 3864 N N . GLU B 1 64 ? 73.271 -21.889 -8.710 1.00 32.25 68 GLU B N 1
ATOM 3865 C CA . GLU B 1 64 ? 72.214 -21.882 -9.713 1.00 33.78 68 GLU B CA 1
ATOM 3866 C C . GLU B 1 64 ? 71.964 -20.515 -10.357 1.00 31.11 68 GLU B C 1
ATOM 3867 O O . GLU B 1 64 ? 71.646 -19.547 -9.673 1.00 30.18 68 GLU B O 1
ATOM 3873 N N . ALA B 1 65 ? 72.055 -20.444 -11.682 1.00 29.38 69 ALA B N 1
ATOM 3874 C CA . ALA B 1 65 ? 71.692 -19.211 -12.371 1.00 29.89 69 ALA B CA 1
ATOM 3875 C C . ALA B 1 65 ? 70.176 -19.079 -12.402 1.00 31.16 69 ALA B C 1
ATOM 3876 O O . ALA B 1 65 ? 69.488 -19.979 -12.856 1.00 31.76 69 ALA B O 1
ATOM 3878 N N . VAL B 1 66 ? 69.646 -17.978 -11.871 1.00 34.20 70 VAL B N 1
ATOM 3879 C CA . VAL B 1 66 ? 68.198 -17.800 -11.800 1.00 33.63 70 VAL B CA 1
ATOM 3880 C C . VAL B 1 66 ? 67.789 -16.562 -12.560 1.00 36.74 70 VAL B C 1
ATOM 3881 O O . VAL B 1 66 ? 68.606 -15.696 -12.829 1.00 38.84 70 VAL B O 1
ATOM 3885 N N . SER B 1 67 ? 66.515 -16.484 -12.916 1.00 39.23 71 SER B N 1
ATOM 3886 C CA . SER B 1 67 ? 66.078 -15.522 -13.911 1.00 40.17 71 SER B CA 1
ATOM 3887 C C . SER B 1 67 ? 65.601 -14.198 -13.329 1.00 40.02 71 SER B C 1
ATOM 3888 O O . SER B 1 67 ? 65.612 -13.179 -14.012 1.00 41.82 71 SER B O 1
ATOM 3891 N N . THR B 1 68 ? 65.167 -14.199 -12.077 1.00 39.37 72 THR B N 1
ATOM 3892 C CA . THR B 1 68 ? 64.632 -12.972 -11.511 1.00 37.22 72 THR B CA 1
ATOM 3893 C C . THR B 1 68 ? 65.175 -12.695 -10.119 1.00 36.77 72 THR B C 1
ATOM 3894 O O . THR B 1 68 ? 65.692 -13.586 -9.455 1.00 35.72 72 THR B O 1
ATOM 3898 N N . LEU B 1 69 ? 65.032 -11.451 -9.684 1.00 36.17 73 LEU B N 1
ATOM 3899 C CA . LEU B 1 69 ? 65.471 -11.043 -8.359 1.00 36.92 73 LEU B CA 1
ATOM 3900 C C . LEU B 1 69 ? 64.721 -11.802 -7.291 1.00 35.58 73 LEU B C 1
ATOM 3901 O O . LEU B 1 69 ? 65.329 -12.356 -6.379 1.00 34.09 73 LEU B O 1
ATOM 3906 N N . LYS B 1 70 ? 63.394 -11.816 -7.404 1.00 34.48 74 LYS B N 1
ATOM 3907 C CA . LYS B 1 70 ? 62.562 -12.503 -6.430 1.00 34.32 74 LYS B CA 1
ATOM 3908 C C . LYS B 1 70 ? 63.060 -13.914 -6.199 1.00 35.35 74 LYS B C 1
ATOM 3909 O O . LYS B 1 70 ? 63.132 -14.375 -5.064 1.00 34.54 74 LYS B O 1
ATOM 3915 N N . LYS B 1 71 ? 63.388 -14.610 -7.282 1.00 36.60 75 LYS B N 1
ATOM 3916 C CA . LYS B 1 71 ? 63.844 -15.981 -7.155 1.00 39.74 75 LYS B CA 1
ATOM 3917 C C . LYS B 1 71 ? 65.186 -16.083 -6.418 1.00 37.81 75 LYS B C 1
ATOM 3918 O O . LYS B 1 71 ? 65.393 -16.990 -5.613 1.00 34.39 75 LYS B O 1
ATOM 3924 N N . ALA B 1 72 ? 66.087 -15.141 -6.684 1.00 34.46 76 ALA B N 1
ATOM 3925 C CA . ALA B 1 72 ? 67.384 -15.134 -6.031 1.00 33.24 76 ALA B CA 1
ATOM 3926 C C . ALA B 1 72 ? 67.254 -14.905 -4.517 1.00 30.78 76 ALA B C 1
ATOM 3927 O O . ALA B 1 72 ? 67.894 -15.584 -3.715 1.00 27.86 76 ALA B O 1
ATOM 3929 N N . LEU B 1 73 ? 66.396 -13.969 -4.133 1.00 29.68 77 LEU B N 1
ATOM 3930 C CA . LEU B 1 73 ? 66.316 -13.537 -2.749 1.00 33.66 77 LEU B CA 1
ATOM 3931 C C . LEU B 1 73 ? 65.461 -14.433 -1.861 1.00 36.47 77 LEU B C 1
ATOM 3932 O O . LEU B 1 73 ? 65.637 -14.469 -0.637 1.00 36.13 77 LEU B O 1
ATOM 3937 N N . SER B 1 74 ? 64.526 -15.152 -2.463 1.00 36.29 78 SER B N 1
ATOM 3938 C CA . SER B 1 74 ? 63.609 -15.938 -1.662 1.00 38.40 78 SER B CA 1
ATOM 3939 C C . SER B 1 74 ? 64.362 -16.819 -0.670 1.00 36.37 78 SER B C 1
ATOM 3940 O O . SER B 1 74 ? 65.197 -17.635 -1.051 1.00 35.64 78 SER B O 1
ATOM 3943 N N . ALA B 1 75 ? 64.075 -16.629 0.610 1.00 34.12 79 ALA B N 1
ATOM 3944 C CA . ALA B 1 75 ? 64.740 -17.400 1.654 1.00 33.99 79 ALA B CA 1
ATOM 3945 C C . ALA B 1 75 ? 66.257 -17.139 1.781 1.00 33.52 79 ALA B C 1
ATOM 3946 O O . ALA B 1 75 ? 66.952 -17.883 2.462 1.00 34.69 79 ALA B O 1
ATOM 3948 N N . ALA B 1 76 ? 66.789 -16.095 1.148 1.00 31.53 80 ALA B N 1
ATOM 3949 C CA . ALA B 1 76 ? 68.238 -15.875 1.232 1.00 30.73 80 ALA B CA 1
ATOM 3950 C C . ALA B 1 76 ? 68.685 -15.399 2.630 1.00 32.06 80 ALA B C 1
ATOM 3951 O O . ALA B 1 76 ? 68.025 -14.567 3.246 1.00 31.33 80 ALA B O 1
ATOM 3953 N N . ASP B 1 77 ? 69.806 -15.926 3.119 1.00 29.67 81 ASP B N 1
ATOM 3954 C CA . ASP B 1 77 ? 70.381 -15.491 4.395 1.00 29.68 81 ASP B CA 1
ATOM 3955 C C . ASP B 1 77 ? 71.377 -14.348 4.199 1.00 27.61 81 ASP B C 1
ATOM 3956 O O . ASP B 1 77 ? 71.539 -13.482 5.062 1.00 27.33 81 ASP B O 1
ATOM 3961 N N . ILE B 1 78 ? 72.035 -14.355 3.047 1.00 25.05 82 ILE B N 1
ATOM 3962 C CA . ILE B 1 78 ? 73.036 -13.362 2.701 1.00 22.25 82 ILE B CA 1
ATOM 3963 C C . ILE B 1 78 ? 72.692 -12.873 1.319 1.00 23.10 82 ILE B C 1
ATOM 3964 O O . ILE B 1 78 ? 72.280 -13.662 0.459 1.00 21.41 82 ILE B O 1
ATOM 3969 N N . VAL B 1 79 ? 72.812 -11.563 1.119 1.00 22.35 83 VAL B N 1
ATOM 3970 C CA . VAL B 1 79 ? 72.736 -10.999 -0.211 1.00 21.07 83 VAL B CA 1
ATOM 3971 C C . VAL B 1 79 ? 74.034 -10.290 -0.539 1.00 24.31 83 VAL B C 1
ATOM 3972 O O . VAL B 1 79 ? 74.495 -9.418 0.211 1.00 23.21 83 VAL B O 1
ATOM 3976 N N . ILE B 1 80 ? 74.623 -10.667 -1.666 1.00 20.86 84 ILE B N 1
ATOM 3977 C CA . ILE B 1 80 ? 75.816 -10.002 -2.133 1.00 24.01 84 ILE B CA 1
ATOM 3978 C C . ILE B 1 80 ? 75.509 -9.202 -3.375 1.00 23.57 84 ILE B C 1
ATOM 3979 O O . ILE B 1 80 ? 74.780 -9.659 -4.253 1.00 22.55 84 ILE B O 1
ATOM 3984 N N . ILE B 1 81 ? 76.036 -7.986 -3.436 1.00 23.43 85 ILE B N 1
ATOM 3985 C CA . ILE B 1 81 ? 75.780 -7.138 -4.586 1.00 22.13 85 ILE B CA 1
ATOM 3986 C C . ILE B 1 81 ? 77.063 -6.621 -5.167 1.00 23.60 85 ILE B C 1
ATOM 3987 O O . ILE B 1 81 ? 77.866 -5.981 -4.490 1.00 20.96 85 ILE B O 1
ATOM 3992 N N . SER B 1 82 ? 77.227 -6.881 -6.451 1.00 21.78 86 SER B N 1
ATOM 3993 C CA . SER B 1 82 ? 78.428 -6.537 -7.141 1.00 25.99 86 SER B CA 1
ATOM 3994 C C . SER B 1 82 ? 78.043 -6.332 -8.598 1.00 28.05 86 SER B C 1
ATOM 3995 O O . SER B 1 82 ? 78.204 -7.219 -9.438 1.00 29.38 86 SER B O 1
ATOM 3998 N N . ILE B 1 83 ? 77.470 -5.166 -8.888 1.00 30.85 87 ILE B N 1
ATOM 3999 C CA . ILE B 1 83 ? 77.107 -4.832 -10.257 1.00 33.33 87 ILE B CA 1
ATOM 4000 C C . ILE B 1 83 ? 77.941 -3.685 -10.808 1.00 35.94 87 ILE B C 1
ATOM 4001 O O . ILE B 1 83 ? 78.702 -3.023 -10.091 1.00 32.93 87 ILE B O 1
ATOM 4006 N N . LEU B 1 84 ? 77.785 -3.461 -12.105 1.00 39.50 88 LEU B N 1
ATOM 4007 C CA . LEU B 1 84 ? 78.391 -2.332 -12.784 1.00 39.26 88 LEU B CA 1
ATOM 4008 C C . LEU B 1 84 ? 77.232 -1.458 -13.217 1.00 38.86 88 LEU B C 1
ATOM 4009 O O . LEU B 1 84 ? 76.395 -1.882 -14.004 1.00 38.15 88 LEU B O 1
ATOM 4014 N N . PRO B 1 85 ? 77.146 -0.247 -12.658 1.00 38.18 89 PRO B N 1
ATOM 4015 C CA . PRO B 1 85 ? 76.109 0.718 -13.027 1.00 39.40 89 PRO B CA 1
ATOM 4016 C C . PRO B 1 85 ? 76.324 1.254 -14.447 1.00 41.66 89 PRO B C 1
ATOM 4017 O O . PRO B 1 85 ? 76.937 2.308 -14.620 1.00 42.95 89 PRO B O 1
ATOM 4021 N N . GLY B 1 86 ? 75.837 0.529 -15.451 1.00 43.06 90 GLY B N 1
ATOM 4022 C CA . GLY B 1 86 ? 76.033 0.916 -16.845 1.00 43.97 90 GLY B CA 1
ATOM 4023 C C . GLY B 1 86 ? 76.970 -0.001 -17.614 1.00 44.37 90 GLY B C 1
ATOM 4024 O O . GLY B 1 86 ? 77.283 -1.103 -17.168 1.00 46.30 90 GLY B O 1
ATOM 4025 N N . SER B 1 87 ? 77.431 0.465 -18.767 1.00 40.75 91 SER B N 1
ATOM 4026 C CA . SER B 1 87 ? 78.255 -0.341 -19.657 1.00 41.34 91 SER B CA 1
ATOM 4027 C C . SER B 1 87 ? 79.613 0.321 -19.835 1.00 41.50 91 SER B C 1
ATOM 4028 O O . SER B 1 87 ? 79.855 1.419 -19.328 1.00 40.04 91 SER B O 1
ATOM 4031 N N . LEU B 1 88 ? 80.496 -0.322 -20.583 1.00 40.39 92 LEU B N 1
ATOM 4032 C CA . LEU B 1 88 ? 81.817 0.250 -20.752 1.00 41.81 92 LEU B CA 1
ATOM 4033 C C . LEU B 1 88 ? 81.723 1.554 -21.528 1.00 40.52 92 LEU B C 1
ATOM 4034 O O . LEU B 1 88 ? 82.529 2.462 -21.346 1.00 38.54 92 LEU B O 1
ATOM 4039 N N . ASP B 1 89 ? 80.721 1.653 -22.383 1.00 41.24 93 ASP B N 1
ATOM 4040 C CA . ASP B 1 89 ? 80.496 2.889 -23.114 1.00 42.05 93 ASP B CA 1
ATOM 4041 C C . ASP B 1 89 ? 80.144 4.043 -22.175 1.00 39.30 93 ASP B C 1
ATOM 4042 O O . ASP B 1 89 ? 80.678 5.155 -22.321 1.00 40.12 93 ASP B O 1
ATOM 4047 N N . ASP B 1 90 ? 79.249 3.782 -21.224 1.00 35.21 94 ASP B N 1
ATOM 4048 C CA . ASP B 1 90 ? 78.897 4.773 -20.215 1.00 35.31 94 ASP B CA 1
ATOM 4049 C C . ASP B 1 90 ? 80.168 5.171 -19.496 1.00 35.67 94 ASP B C 1
ATOM 4050 O O . ASP B 1 90 ? 80.421 6.356 -19.252 1.00 34.53 94 ASP B O 1
ATOM 4063 N N . GLU B 1 92 ? 83.261 5.019 -20.492 1.00 35.91 96 GLU B N 1
ATOM 4064 C CA . GLU B 1 92 ? 84.139 5.815 -21.328 1.00 37.51 96 GLU B CA 1
ATOM 4065 C C . GLU B 1 92 ? 83.832 7.282 -21.128 1.00 32.01 96 GLU B C 1
ATOM 4066 O O . GLU B 1 92 ? 84.726 8.095 -20.921 1.00 29.48 96 GLU B O 1
ATOM 4072 N N . VAL B 1 93 ? 82.552 7.612 -21.203 1.00 31.74 97 VAL B N 1
ATOM 4073 C CA . VAL B 1 93 ? 82.103 8.970 -20.918 1.00 33.01 97 VAL B CA 1
ATOM 4074 C C . VAL B 1 93 ? 82.470 9.398 -19.483 1.00 31.26 97 VAL B C 1
ATOM 4075 O O . VAL B 1 93 ? 83.083 10.451 -19.291 1.00 27.90 97 VAL B O 1
ATOM 4079 N N . ASP B 1 94 ? 82.105 8.564 -18.504 1.00 29.65 98 ASP B N 1
ATOM 4080 C CA . ASP B 1 94 ? 82.371 8.821 -17.085 1.00 29.45 98 ASP B CA 1
ATOM 4081 C C . ASP B 1 94 ? 83.799 9.293 -16.907 1.00 29.81 98 ASP B C 1
ATOM 4082 O O . ASP B 1 94 ? 84.068 10.344 -16.334 1.00 26.41 98 ASP B O 1
ATOM 4087 N N . VAL B 1 95 ? 84.717 8.487 -17.421 1.00 28.89 99 VAL B N 1
ATOM 4088 C CA . VAL B 1 95 ? 86.120 8.635 -17.122 1.00 30.57 99 VAL B CA 1
ATOM 4089 C C . VAL B 1 95 ? 86.874 9.637 -18.005 1.00 29.30 99 VAL B C 1
ATOM 4090 O O . VAL B 1 95 ? 87.772 10.315 -17.518 1.00 28.89 99 VAL B O 1
ATOM 4094 N N . HIS B 1 96 ? 86.537 9.700 -19.293 1.00 25.56 100 HIS B N 1
ATOM 4095 C CA . HIS B 1 96 ? 87.320 10.487 -20.253 1.00 26.44 100 HIS B CA 1
ATOM 4096 C C . HIS B 1 96 ? 86.700 11.785 -20.792 1.00 24.85 100 HIS B C 1
ATOM 4097 O O . HIS B 1 96 ? 87.416 12.716 -21.105 1.00 25.25 100 HIS B O 1
ATOM 4104 N N . LEU B 1 97 ? 85.387 11.861 -20.930 1.00 27.13 101 LEU B N 1
ATOM 4105 C CA . LEU B 1 97 ? 84.807 13.106 -21.460 1.00 27.32 101 LEU B CA 1
ATOM 4106 C C . LEU B 1 97 ? 85.299 14.383 -20.750 1.00 26.87 101 LEU B C 1
ATOM 4107 O O . LEU B 1 97 ? 85.599 15.376 -21.413 1.00 28.90 101 LEU B O 1
ATOM 4112 N N . PRO B 1 98 ? 85.379 14.376 -19.408 1.00 26.09 102 PRO B N 1
ATOM 4113 C CA . PRO B 1 98 ? 85.810 15.624 -18.772 1.00 26.64 102 PRO B CA 1
ATOM 4114 C C . PRO B 1 98 ? 87.185 16.089 -19.237 1.00 26.66 102 PRO B C 1
ATOM 4115 O O . PRO B 1 98 ? 87.555 17.250 -19.039 1.00 26.94 102 PRO B O 1
ATOM 4119 N N . GLU B 1 99 ? 87.938 15.197 -19.861 1.00 26.69 103 GLU B N 1
ATOM 4120 C CA . GLU B 1 99 ? 89.265 15.557 -20.354 1.00 30.43 103 GLU B CA 1
ATOM 4121 C C . GLU B 1 99 ? 89.192 16.726 -21.331 1.00 29.86 103 GLU B C 1
ATOM 4122 O O . GLU B 1 99 ? 90.115 17.526 -21.415 1.00 30.04 103 GLU B O 1
ATOM 4128 N N . ARG B 1 100 ? 88.089 16.838 -22.059 1.00 30.45 104 ARG B N 1
ATOM 4129 C CA . ARG B 1 100 ? 87.953 17.938 -23.012 1.00 32.38 104 ARG B CA 1
ATOM 4130 C C . ARG B 1 100 ? 87.978 19.280 -22.300 1.00 31.77 104 ARG B C 1
ATOM 4131 O O . ARG B 1 100 ? 88.155 20.311 -22.936 1.00 30.89 104 ARG B O 1
ATOM 4139 N N . CYS B 1 101 ? 87.814 19.254 -20.975 1.00 31.43 105 CYS B N 1
ATOM 4140 C CA . CYS B 1 101 ? 87.839 20.462 -20.158 1.00 29.75 105 CYS B CA 1
ATOM 4141 C C . CYS B 1 101 ? 89.095 20.521 -19.323 1.00 29.93 105 CYS B C 1
ATOM 4142 O O . CYS B 1 101 ? 89.206 21.367 -18.440 1.00 31.65 105 CYS B O 1
ATOM 4145 N N . GLY B 1 102 ? 90.024 19.597 -19.542 1.00 28.15 106 GLY B N 1
ATOM 4146 C CA . GLY B 1 102 ? 91.252 19.603 -18.759 1.00 28.02 106 GLY B CA 1
ATOM 4147 C C . GLY B 1 102 ? 91.178 18.830 -17.449 1.00 27.64 106 GLY B C 1
ATOM 4148 O O . GLY B 1 102 ? 92.123 18.821 -16.675 1.00 29.43 106 GLY B O 1
ATOM 4149 N N . ILE B 1 103 ? 90.062 18.154 -17.215 1.00 28.60 107 ILE B N 1
ATOM 4150 C CA . ILE B 1 103 ? 89.891 17.366 -16.005 1.00 27.17 107 ILE B CA 1
ATOM 4151 C C . ILE B 1 103 ? 90.288 15.901 -16.180 1.00 27.09 107 ILE B C 1
ATOM 4152 O O . ILE B 1 103 ? 89.672 15.170 -16.957 1.00 27.47 107 ILE B O 1
ATOM 4157 N N . TYR B 1 104 ? 91.287 15.462 -15.425 1.00 25.53 108 TYR B N 1
ATOM 4158 C CA . TYR B 1 104 ? 91.687 14.065 -15.437 1.00 25.71 108 TYR B CA 1
ATOM 4159 C C . TYR B 1 104 ? 91.192 13.306 -14.217 1.00 27.91 108 TYR B C 1
ATOM 4160 O O . TYR B 1 104 ? 91.055 13.871 -13.124 1.00 28.10 108 TYR B O 1
ATOM 4169 N N . GLN B 1 105 ? 90.915 12.025 -14.430 1.00 25.94 109 GLN B N 1
ATOM 4170 C CA . GLN B 1 105 ? 90.457 11.109 -13.396 1.00 27.22 109 GLN B CA 1
ATOM 4171 C C . GLN B 1 105 ? 91.243 9.813 -13.516 1.00 25.64 109 GLN B C 1
ATOM 4172 O O . GLN B 1 105 ? 91.447 9.299 -14.616 1.00 28.00 109 GLN B O 1
ATOM 4178 N N . SER B 1 106 ? 91.681 9.279 -12.391 1.00 27.70 110 SER B N 1
ATOM 4179 C CA . SER B 1 106 ? 92.424 8.027 -12.394 1.00 27.64 110 SER B CA 1
ATOM 4180 C C . SER B 1 106 ? 91.489 6.815 -12.443 1.00 27.13 110 SER B C 1
ATOM 4181 O O . SER B 1 106 ? 91.797 5.798 -13.056 1.00 27.06 110 SER B O 1
ATOM 4184 N N . VAL B 1 107 ? 90.341 6.915 -11.799 1.00 25.75 111 VAL B N 1
ATOM 4185 C CA . VAL B 1 107 ? 89.443 5.778 -11.754 1.00 25.49 111 VAL B CA 1
ATOM 4186 C C . VAL B 1 107 ? 88.053 6.169 -12.236 1.00 27.84 111 VAL B C 1
ATOM 4187 O O . VAL B 1 107 ? 87.523 5.570 -13.165 1.00 28.30 111 VAL B O 1
ATOM 4191 N N . GLY B 1 108 ? 87.466 7.179 -11.604 1.00 28.64 112 GLY B N 1
ATOM 4192 C CA . GLY B 1 108 ? 86.168 7.692 -12.025 1.00 28.02 112 GLY B CA 1
ATOM 4193 C C . GLY B 1 108 ? 84.927 6.957 -11.552 1.00 31.26 112 GLY B C 1
ATOM 4194 O O . GLY B 1 108 ? 83.853 7.142 -12.116 1.00 31.08 112 GLY B O 1
ATOM 4195 N N . ASP B 1 109 ? 85.051 6.148 -10.502 1.00 29.21 113 ASP B N 1
ATOM 4196 C CA . ASP B 1 109 ? 83.938 5.323 -10.070 1.00 29.56 113 ASP B CA 1
ATOM 4197 C C . ASP B 1 109 ? 83.449 5.727 -8.678 1.00 28.91 113 ASP B C 1
ATOM 4198 O O . ASP B 1 109 ? 82.532 5.122 -8.144 1.00 28.42 113 ASP B O 1
ATOM 4203 N N . THR B 1 110 ? 84.064 6.754 -8.107 1.00 24.54 114 THR B N 1
ATOM 4204 C CA . THR B 1 110 ? 83.809 7.134 -6.730 1.00 26.64 114 THR B CA 1
ATOM 4205 C C . THR B 1 110 ? 83.414 8.607 -6.615 1.00 27.19 114 THR B C 1
ATOM 4206 O O . THR B 1 110 ? 82.257 8.921 -6.337 1.00 28.12 114 THR B O 1
ATOM 4210 N N . VAL B 1 111 ? 84.359 9.510 -6.839 1.00 27.54 115 VAL B N 1
ATOM 4211 C CA . VAL B 1 111 ? 84.034 10.944 -6.837 1.00 26.93 115 VAL B CA 1
ATOM 4212 C C . VAL B 1 111 ? 84.389 11.620 -8.154 1.00 28.23 115 VAL B C 1
ATOM 4213 O O . VAL B 1 111 ? 84.391 10.984 -9.209 1.00 27.28 115 VAL B O 1
ATOM 4217 N N . GLY B 1 112 ? 84.648 12.921 -8.103 1.00 28.69 116 GLY B N 1
ATOM 4218 C CA . GLY B 1 112 ? 84.786 13.707 -9.318 1.00 26.29 116 GLY B CA 1
ATOM 4219 C C . GLY B 1 112 ? 83.556 13.564 -10.207 1.00 28.24 116 GLY B C 1
ATOM 4220 O O . GLY B 1 112 ? 82.516 13.026 -9.784 1.00 26.07 116 GLY B O 1
ATOM 4221 N N . PRO B 1 113 ? 83.663 14.059 -11.448 1.00 24.72 117 PRO B N 1
ATOM 4222 C CA . PRO B 1 113 ? 82.578 14.029 -12.438 1.00 25.90 117 PRO B CA 1
ATOM 4223 C C . PRO B 1 113 ? 82.125 12.609 -12.763 1.00 26.20 117 PRO B C 1
ATOM 4224 O O . PRO B 1 113 ? 80.925 12.327 -12.791 1.00 26.63 117 PRO B O 1
ATOM 4228 N N . GLY B 1 114 ? 83.072 11.716 -13.014 1.00 25.38 118 GLY B N 1
ATOM 4229 C CA . GLY B 1 114 ? 82.736 10.319 -13.255 1.00 23.26 118 GLY B CA 1
ATOM 4230 C C . GLY B 1 114 ? 81.936 9.749 -12.103 1.00 26.88 118 GLY B C 1
ATOM 4231 O O . GLY B 1 114 ? 80.910 9.101 -12.302 1.00 29.87 118 GLY B O 1
ATOM 4232 N N . GLY B 1 115 ? 82.397 10.001 -10.886 1.00 26.35 119 GLY B N 1
ATOM 4233 C CA . GLY B 1 115 ? 81.777 9.423 -9.716 1.00 26.97 119 GLY B CA 1
ATOM 4234 C C . GLY B 1 115 ? 80.383 9.980 -9.528 1.00 29.27 119 GLY B C 1
ATOM 4235 O O . GLY B 1 115 ? 79.447 9.238 -9.182 1.00 27.61 119 GLY B O 1
ATOM 4236 N N . ILE B 1 116 ? 80.237 11.289 -9.749 1.00 28.65 120 ILE B N 1
ATOM 4237 C CA . ILE B 1 116 ? 78.930 11.924 -9.602 1.00 25.60 120 ILE B CA 1
ATOM 4238 C C . ILE B 1 116 ? 77.934 11.328 -10.578 1.00 24.86 120 ILE B C 1
ATOM 4239 O O . ILE B 1 116 ? 76.811 11.014 -10.213 1.00 26.87 120 ILE B O 1
ATOM 4244 N N . ILE B 1 117 ? 78.341 11.185 -11.830 1.00 26.08 121 ILE B N 1
ATOM 4245 C CA . ILE B 1 117 ? 77.443 10.715 -12.878 1.00 24.28 121 ILE B CA 1
ATOM 4246 C C . ILE B 1 117 ? 77.183 9.208 -12.727 1.00 27.30 121 ILE B C 1
ATOM 4247 O O . ILE B 1 117 ? 76.049 8.739 -12.836 1.00 29.46 121 ILE B O 1
ATOM 4252 N N . ARG B 1 118 ? 78.229 8.436 -12.466 1.00 23.69 122 ARG B N 1
ATOM 4253 C CA . ARG B 1 118 ? 78.023 7.025 -12.200 1.00 24.27 122 ARG B CA 1
ATOM 4254 C C . ARG B 1 118 ? 77.061 6.785 -11.022 1.00 23.69 122 ARG B C 1
ATOM 4255 O O . ARG B 1 118 ? 76.199 5.901 -11.072 1.00 25.00 122 ARG B O 1
ATOM 4263 N N . GLY B 1 119 ? 77.226 7.556 -9.956 1.00 24.60 123 GLY B N 1
ATOM 4264 C CA . GLY B 1 119 ? 76.307 7.490 -8.822 1.00 24.98 123 GLY B CA 1
ATOM 4265 C C . GLY B 1 119 ? 74.854 7.773 -9.192 1.00 24.70 123 GLY B C 1
ATOM 4266 O O . GLY B 1 119 ? 73.960 7.071 -8.735 1.00 28.00 123 GLY B O 1
ATOM 4267 N N . LEU B 1 120 ? 74.596 8.784 -10.019 1.00 25.67 124 LEU B N 1
ATOM 4268 C CA . LEU B 1 120 ? 73.205 9.047 -10.435 1.00 29.47 124 LEU B CA 1
ATOM 4269 C C . LEU B 1 120 ? 72.621 7.842 -11.138 1.00 30.24 124 LEU B C 1
ATOM 4270 O O . LEU B 1 120 ? 71.483 7.452 -10.886 1.00 31.73 124 LEU B O 1
ATOM 4275 N N . ARG B 1 121 ? 73.400 7.279 -12.054 1.00 28.19 125 ARG B N 1
ATOM 4276 C CA . ARG B 1 121 ? 72.994 6.089 -12.783 1.00 31.01 125 ARG B CA 1
ATOM 4277 C C . ARG B 1 121 ? 72.728 4.9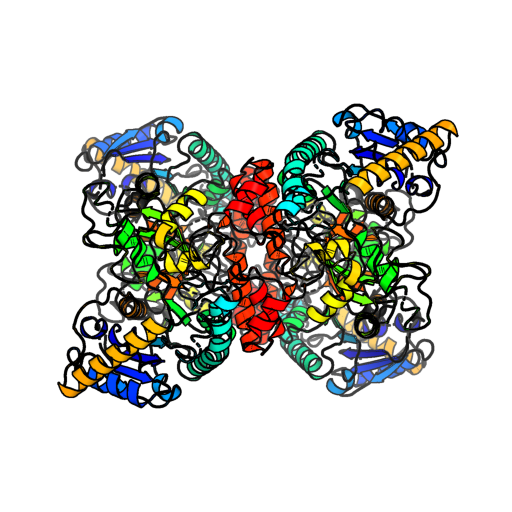12 -11.834 1.00 29.55 125 ARG B C 1
ATOM 4278 O O . ARG B 1 121 ? 71.832 4.104 -12.064 1.00 27.47 125 ARG B O 1
ATOM 4286 N N . ALA B 1 122 ? 73.484 4.827 -10.747 1.00 29.74 126 ALA B N 1
ATOM 4287 C CA . ALA B 1 122 ? 73.340 3.679 -9.823 1.00 28.13 126 ALA B CA 1
ATOM 4288 C C . ALA B 1 122 ? 72.130 3.774 -8.886 1.00 26.60 126 ALA B C 1
ATOM 4289 O O . ALA B 1 122 ? 71.603 2.759 -8.440 1.00 28.32 126 ALA B O 1
ATOM 4291 N N . VAL B 1 123 ? 71.682 4.992 -8.597 1.00 26.83 127 VAL B N 1
ATOM 4292 C CA . VAL B 1 123 ? 70.614 5.188 -7.616 1.00 25.30 127 VAL B CA 1
ATOM 4293 C C . VAL B 1 123 ? 69.360 4.331 -7.866 1.00 25.48 127 VAL B C 1
ATOM 4294 O O . VAL B 1 123 ? 68.948 3.569 -6.986 1.00 23.16 127 VAL B O 1
ATOM 4298 N N . PRO B 1 124 ? 68.732 4.471 -9.048 1.00 26.33 128 PRO B N 1
ATOM 4299 C CA . PRO B 1 124 ? 67.508 3.683 -9.325 1.00 25.74 128 PRO B CA 1
ATOM 4300 C C . PRO B 1 124 ? 67.788 2.176 -9.389 1.00 24.97 128 PRO B C 1
ATOM 4301 O O . PRO B 1 124 ? 66.909 1.376 -9.124 1.00 28.49 128 PRO B O 1
ATOM 4305 N N . ILE B 1 125 ? 68.990 1.780 -9.769 1.00 27.52 129 ILE B N 1
ATOM 4306 C CA . ILE B 1 125 ? 69.324 0.356 -9.715 1.00 26.57 129 ILE B CA 1
ATOM 4307 C C . ILE B 1 125 ? 69.276 -0.110 -8.262 1.00 24.37 129 ILE B C 1
ATOM 4308 O O . ILE B 1 125 ? 68.664 -1.135 -7.947 1.00 23.06 129 ILE B O 1
ATOM 4313 N N . PHE B 1 126 ? 69.874 0.668 -7.360 1.00 21.31 130 PHE B N 1
ATOM 4314 C CA . PHE B 1 126 ? 69.876 0.294 -5.951 1.00 21.61 130 PHE B CA 1
ATOM 4315 C C . PHE B 1 126 ? 68.539 0.486 -5.232 1.00 23.42 130 PHE B C 1
ATOM 4316 O O . PHE B 1 126 ? 68.183 -0.296 -4.351 1.00 24.38 130 PHE B O 1
ATOM 4324 N N . ALA B 1 127 ? 67.799 1.526 -5.599 1.00 23.13 131 ALA B N 1
ATOM 4325 C CA . ALA B 1 127 ? 66.429 1.688 -5.104 1.00 24.81 131 ALA B CA 1
ATOM 4326 C C . ALA B 1 127 ? 65.636 0.419 -5.345 1.00 24.02 131 ALA B C 1
ATOM 4327 O O . ALA B 1 127 ? 64.941 -0.073 -4.461 1.00 27.35 131 ALA B O 1
ATOM 4329 N N . GLU B 1 128 ? 65.737 -0.099 -6.559 1.00 27.63 132 GLU B N 1
ATOM 4330 C CA . GLU B 1 128 ? 64.972 -1.283 -6.975 1.00 30.05 132 GLU B CA 1
ATOM 4331 C C . GLU B 1 128 ? 65.400 -2.555 -6.231 1.00 28.88 132 GLU B C 1
ATOM 4332 O O . GLU B 1 128 ? 64.567 -3.391 -5.868 1.00 27.72 132 GLU B O 1
ATOM 4338 N N . ILE B 1 129 ? 66.701 -2.688 -5.996 1.00 28.29 133 ILE B N 1
ATOM 4339 C CA . ILE B 1 129 ? 67.234 -3.806 -5.216 1.00 26.49 133 ILE B CA 1
ATOM 4340 C C . ILE B 1 129 ? 66.804 -3.726 -3.745 1.00 25.80 133 ILE B C 1
ATOM 4341 O O . ILE B 1 129 ? 66.423 -4.723 -3.156 1.00 23.42 133 ILE B O 1
ATOM 4346 N N . ALA B 1 130 ? 66.867 -2.533 -3.164 1.00 25.75 134 ALA B N 1
ATOM 4347 C CA . ALA B 1 130 ? 66.375 -2.296 -1.793 1.00 27.14 134 ALA B CA 1
ATOM 4348 C C . ALA B 1 130 ? 64.912 -2.699 -1.609 1.00 26.14 134 ALA B C 1
ATOM 4349 O O . ALA B 1 130 ? 64.532 -3.283 -0.588 1.00 23.90 134 ALA B O 1
ATOM 4351 N N . ARG B 1 131 ? 64.086 -2.375 -2.599 1.00 27.73 135 ARG B N 1
ATOM 4352 C CA . ARG B 1 131 ? 62.667 -2.744 -2.541 1.00 27.70 135 ARG B CA 1
ATOM 4353 C C . ARG B 1 131 ? 62.457 -4.241 -2.657 1.00 24.25 135 ARG B C 1
ATOM 4354 O O . ARG B 1 131 ? 61.589 -4.803 -2.003 1.00 26.91 135 ARG B O 1
ATOM 4362 N N . ALA B 1 132 ? 63.287 -4.889 -3.452 1.00 22.32 136 ALA B N 1
ATOM 4363 C CA . ALA B 1 132 ? 63.169 -6.328 -3.641 1.00 24.68 136 ALA B CA 1
ATOM 4364 C C . ALA B 1 132 ? 63.583 -7.035 -2.363 1.00 25.78 136 ALA B C 1
ATOM 4365 O O . ALA B 1 132 ? 62.967 -8.015 -1.940 1.00 26.17 136 ALA B O 1
ATOM 4367 N N . ILE B 1 133 ? 64.636 -6.521 -1.740 1.00 25.43 137 ILE B N 1
ATOM 4368 C CA . ILE B 1 133 ? 65.151 -7.102 -0.512 1.00 24.87 137 ILE B CA 1
ATOM 4369 C C . ILE B 1 133 ? 64.148 -6.876 0.601 1.00 25.75 137 ILE B C 1
ATOM 4370 O O . ILE B 1 133 ? 63.925 -7.747 1.445 1.00 25.16 137 ILE B O 1
ATOM 4375 N N . ARG B 1 134 ? 63.531 -5.700 0.596 1.00 28.39 138 ARG B N 1
ATOM 4376 C CA . ARG B 1 134 ? 62.470 -5.434 1.551 1.00 31.47 138 ARG B CA 1
ATOM 4377 C C . ARG B 1 134 ? 61.319 -6.421 1.366 1.00 31.65 138 ARG B C 1
ATOM 4378 O O . ARG B 1 134 ? 60.822 -6.961 2.332 1.00 31.67 138 ARG B O 1
ATOM 4386 N N . ASP B 1 135 ? 60.895 -6.651 0.127 1.00 32.53 139 ASP B N 1
ATOM 4387 C CA . ASP B 1 135 ? 59.766 -7.543 -0.115 1.00 34.00 139 ASP B CA 1
ATOM 4388 C C . ASP B 1 135 ? 60.106 -9.022 0.099 1.00 33.48 139 ASP B C 1
ATOM 4389 O O . ASP B 1 135 ? 59.265 -9.771 0.581 1.00 33.21 139 ASP B O 1
ATOM 4394 N N . TYR B 1 136 ? 61.324 -9.446 -0.257 1.00 31.31 140 TYR B N 1
ATOM 4395 C CA . TYR B 1 136 ? 61.630 -10.883 -0.314 1.00 30.50 140 TYR B CA 1
ATOM 4396 C C . TYR B 1 136 ? 62.589 -11.476 0.709 1.00 32.05 140 TYR B C 1
ATOM 4397 O O . TYR B 1 136 ? 62.539 -12.673 0.970 1.00 33.04 140 TYR B O 1
ATOM 4406 N N . ALA B 1 137 ? 63.466 -10.668 1.287 1.00 31.89 141 ALA B N 1
ATOM 4407 C CA . ALA B 1 137 ? 64.449 -11.206 2.214 1.00 29.89 141 ALA B CA 1
ATOM 4408 C C . ALA B 1 137 ? 64.842 -10.123 3.184 1.00 29.76 141 ALA B C 1
ATOM 4409 O O . ALA B 1 137 ? 66.005 -9.762 3.271 1.00 26.90 141 ALA B O 1
ATOM 4411 N N . PRO B 1 138 ? 63.854 -9.583 3.910 1.00 32.05 142 PRO B N 1
ATOM 4412 C CA . PRO B 1 138 ? 64.100 -8.378 4.693 1.00 27.49 142 PRO B CA 1
ATOM 4413 C C . PRO B 1 138 ? 65.042 -8.587 5.882 1.00 29.36 142 PRO B C 1
ATOM 4414 O O . PRO B 1 138 ? 65.605 -7.609 6.385 1.00 30.94 142 PRO B O 1
ATOM 4418 N N . GLU B 1 139 ? 65.234 -9.839 6.304 1.00 27.50 143 GLU B N 1
ATOM 4419 C CA . GLU B 1 139 ? 66.066 -10.163 7.466 1.00 29.59 143 GLU B CA 1
ATOM 4420 C C . GLU B 1 139 ? 67.450 -10.664 7.051 1.00 28.00 143 GLU B C 1
ATOM 4421 O O . GLU B 1 139 ? 68.245 -11.050 7.893 1.00 26.99 143 GLU B O 1
ATOM 4427 N N . SER B 1 140 ? 67.732 -10.679 5.756 1.00 25.73 144 SER B N 1
ATOM 4428 C CA . SER B 1 140 ? 69.056 -11.036 5.303 1.00 25.45 144 SER B CA 1
ATOM 4429 C C . SER B 1 140 ? 70.068 -9.924 5.589 1.00 25.85 144 SER B C 1
ATOM 4430 O O . SER B 1 140 ? 69.722 -8.739 5.702 1.00 24.26 144 SER B O 1
ATOM 4433 N N . TRP B 1 141 ? 71.329 -10.324 5.687 1.00 26.67 145 TRP B N 1
ATOM 4434 C CA . TRP B 1 141 ? 72.448 -9.382 5.694 1.00 25.74 145 TRP B CA 1
ATOM 4435 C C . TRP B 1 141 ? 72.885 -9.178 4.270 1.00 24.21 145 TRP B C 1
ATOM 4436 O O . TRP B 1 141 ? 73.071 -10.140 3.512 1.00 24.33 145 TRP B O 1
ATOM 4447 N N . VAL B 1 142 ? 73.039 -7.912 3.913 1.00 23.53 146 VAL B N 1
ATOM 4448 C CA . VAL B 1 142 ? 73.414 -7.497 2.568 1.00 20.11 146 VAL B CA 1
ATOM 4449 C C . VAL B 1 142 ? 74.848 -6.983 2.589 1.00 22.66 146 VAL B C 1
ATOM 4450 O O . VAL B 1 142 ? 75.219 -6.174 3.445 1.00 24.04 146 VAL B O 1
ATOM 4454 N N . ILE B 1 143 ? 75.664 -7.475 1.665 1.00 22.57 147 ILE B N 1
ATOM 4455 C CA . ILE B 1 143 ? 77.023 -6.987 1.530 1.00 22.34 147 ILE B CA 1
ATOM 4456 C C . ILE B 1 143 ? 77.179 -6.390 0.157 1.00 23.89 147 ILE B C 1
ATOM 4457 O O . ILE B 1 143 ? 77.082 -7.099 -0.856 1.00 24.42 147 ILE B O 1
ATOM 4462 N N . ASN B 1 144 ? 77.424 -5.083 0.121 1.00 22.53 148 ASN B N 1
ATOM 4463 C CA . ASN B 1 144 ? 77.599 -4.380 -1.138 1.00 21.48 148 ASN B CA 1
ATOM 4464 C C . ASN B 1 144 ? 79.064 -4.178 -1.494 1.00 23.16 148 ASN B C 1
ATOM 4465 O O . ASN B 1 144 ? 79.846 -3.653 -0.678 1.00 22.75 148 ASN B O 1
ATOM 4470 N N . TYR B 1 145 ? 79.415 -4.560 -2.721 1.00 22.39 149 TYR B N 1
ATOM 4471 C CA . TYR B 1 145 ? 80.744 -4.346 -3.292 1.00 24.26 149 TYR B CA 1
ATOM 4472 C C . TYR B 1 145 ? 80.765 -3.258 -4.366 1.00 25.51 149 TYR B C 1
ATOM 4473 O O . TYR B 1 145 ? 81.836 -2.842 -4.808 1.00 28.83 149 TYR B O 1
ATOM 4482 N N . THR B 1 146 ? 79.593 -2.802 -4.793 1.00 23.84 150 THR B N 1
ATOM 4483 C CA . THR B 1 146 ? 79.494 -1.889 -5.948 1.00 26.69 150 THR B CA 1
ATOM 4484 C C . THR B 1 146 ? 80.046 -0.476 -5.645 1.00 27.51 150 THR B C 1
ATOM 4485 O O . THR B 1 146 ? 79.908 0.008 -4.527 1.00 25.38 150 THR B O 1
ATOM 4489 N N . ASN B 1 147 ? 80.702 0.157 -6.618 1.00 25.99 151 ASN B N 1
ATOM 4490 C CA . ASN B 1 147 ? 81.036 1.593 -6.523 1.00 28.44 151 ASN B CA 1
ATOM 4491 C C . ASN B 1 147 ? 80.100 2.425 -7.419 1.00 27.92 151 ASN B C 1
ATOM 4492 O O . ASN B 1 147 ? 79.601 1.912 -8.414 1.00 26.66 151 ASN B O 1
ATOM 4497 N N . PRO B 1 148 ? 79.856 3.708 -7.073 1.00 27.82 152 PRO B N 1
ATOM 4498 C CA . PRO B 1 148 ? 80.421 4.423 -5.916 1.00 27.92 152 PRO B CA 1
ATOM 4499 C C . PRO B 1 148 ? 79.757 3.926 -4.645 1.00 28.34 152 PRO B C 1
ATOM 4500 O O . PRO B 1 148 ? 78.537 3.908 -4.525 1.00 28.42 152 PRO B O 1
ATOM 4512 N N . SER B 1 150 ? 79.686 4.740 -1.287 1.00 23.17 154 SER B N 1
ATOM 4513 C CA . SER B 1 150 ? 78.960 5.519 -0.315 1.00 26.47 154 SER B CA 1
ATOM 4514 C C . SER B 1 150 ? 77.540 5.823 -0.781 1.00 29.17 154 SER B C 1
ATOM 4515 O O . SER B 1 150 ? 76.605 5.783 0.009 1.00 33.08 154 SER B O 1
ATOM 4518 N N . VAL B 1 151 ? 77.378 6.113 -2.067 1.00 27.53 155 VAL B N 1
ATOM 4519 C CA . VAL B 1 151 ? 76.057 6.418 -2.622 1.00 23.76 155 VAL B CA 1
ATOM 4520 C C . VAL B 1 151 ? 75.138 5.197 -2.727 1.00 23.14 155 VAL B C 1
ATOM 4521 O O . VAL B 1 151 ? 73.993 5.267 -2.340 1.00 21.89 155 VAL B O 1
ATOM 4525 N N . CYS B 1 152 ? 75.663 4.084 -3.230 1.00 22.60 156 CYS B N 1
ATOM 4526 C CA . CYS B 1 152 ? 74.898 2.845 -3.395 1.00 26.01 156 CYS B CA 1
ATOM 4527 C C . CYS B 1 152 ? 74.376 2.300 -2.081 1.00 23.98 156 CYS B C 1
ATOM 4528 O O . CYS B 1 152 ? 73.217 1.900 -1.971 1.00 22.20 156 CYS B O 1
ATOM 4531 N N . THR B 1 153 ? 75.251 2.274 -1.088 1.00 22.18 157 THR B N 1
ATOM 4532 C CA . THR B 1 153 ? 74.894 1.777 0.224 1.00 24.30 157 THR B CA 1
ATOM 4533 C C . THR B 1 153 ? 73.880 2.709 0.872 1.00 24.63 157 THR B C 1
ATOM 4534 O O . THR B 1 153 ? 72.891 2.259 1.431 1.00 20.06 157 THR B O 1
ATOM 4538 N N . ARG B 1 154 ? 74.118 4.016 0.765 1.00 25.30 158 ARG B N 1
ATOM 4539 C CA . ARG B 1 154 ? 73.206 4.985 1.353 1.00 24.61 158 ARG B CA 1
ATOM 4540 C C . ARG B 1 154 ? 71.801 4.894 0.762 1.00 23.24 158 ARG B C 1
ATOM 4541 O O . ARG B 1 154 ? 70.809 5.066 1.472 1.00 24.12 158 ARG B O 1
ATOM 4549 N N . VAL B 1 155 ? 71.720 4.655 -0.542 1.00 22.08 159 VAL B N 1
ATOM 4550 C CA . VAL B 1 155 ? 70.435 4.453 -1.205 1.00 21.70 159 VAL B CA 1
ATOM 4551 C C . VAL B 1 155 ? 69.713 3.233 -0.628 1.00 24.00 159 VAL B C 1
ATOM 4552 O O . VAL B 1 155 ? 68.502 3.273 -0.404 1.00 22.07 159 VAL B O 1
ATOM 4556 N N . LEU B 1 156 ? 70.448 2.150 -0.371 1.00 19.96 160 LEU B N 1
ATOM 4557 C CA . LEU B 1 156 ? 69.851 1.000 0.308 1.00 21.12 160 LEU B CA 1
ATOM 4558 C C . LEU B 1 156 ? 69.090 1.411 1.589 1.00 21.50 160 LEU B C 1
ATOM 4559 O O . LEU B 1 156 ? 67.951 1.009 1.792 1.00 21.30 160 LEU B O 1
ATOM 4564 N N . TYR B 1 157 ? 69.719 2.219 2.440 1.00 21.22 161 TYR B N 1
ATOM 4565 C CA . TYR B 1 157 ? 69.101 2.664 3.687 1.00 21.56 161 TYR B CA 1
ATOM 4566 C C . TYR B 1 157 ? 68.031 3.767 3.513 1.00 23.76 161 TYR B C 1
ATOM 4567 O O . TYR B 1 157 ? 67.115 3.846 4.319 1.00 22.12 161 TYR B O 1
ATOM 4576 N N . LYS B 1 158 ? 68.156 4.625 2.498 1.00 22.59 162 LYS B N 1
ATOM 4577 C CA . LYS B 1 158 ? 67.107 5.628 2.239 1.00 23.89 162 LYS B CA 1
ATOM 4578 C C . LYS B 1 158 ? 65.824 4.932 1.800 1.00 26.74 162 LYS B C 1
ATOM 4579 O O . LYS B 1 158 ? 64.735 5.276 2.245 1.00 28.26 162 LYS B O 1
ATOM 4585 N N . VAL B 1 159 ? 65.947 3.926 0.950 1.00 27.29 163 VAL B N 1
ATOM 4586 C CA . VAL B 1 159 ? 64.762 3.265 0.411 1.00 25.42 163 VAL B CA 1
ATOM 4587 C C . VAL B 1 159 ? 64.171 2.197 1.352 1.00 29.41 163 VAL B C 1
ATOM 4588 O O . VAL B 1 159 ? 62.954 2.009 1.403 1.00 29.70 163 VAL B O 1
ATOM 4592 N N . PHE B 1 160 ? 65.036 1.483 2.073 1.00 28.84 164 PHE B N 1
ATOM 4593 C CA . PHE B 1 160 ? 64.596 0.453 3.019 1.00 25.95 164 PHE B CA 1
ATOM 4594 C C . PHE B 1 160 ? 65.316 0.693 4.351 1.00 25.14 164 PHE B C 1
ATOM 4595 O O . PHE B 1 160 ? 66.351 0.064 4.629 1.00 22.82 164 PHE B O 1
ATOM 4603 N N . PRO B 1 161 ? 64.777 1.619 5.166 1.00 26.32 165 PRO B N 1
ATOM 4604 C CA . PRO B 1 161 ? 65.412 2.083 6.398 1.00 27.47 165 PRO B CA 1
ATOM 4605 C C . PRO B 1 161 ? 65.861 0.973 7.328 1.00 25.04 165 PRO B C 1
ATOM 4606 O O . PRO B 1 161 ? 66.873 1.145 7.987 1.00 25.77 165 PRO B O 1
ATOM 4610 N N . GLY B 1 162 ? 65.107 -0.129 7.393 1.00 25.13 166 GLY B N 1
ATOM 4611 C CA . GLY B 1 162 ? 65.413 -1.263 8.310 1.00 22.92 166 GLY B CA 1
ATOM 4612 C C . GLY B 1 162 ? 66.330 -2.325 7.709 1.00 25.69 166 GLY B C 1
ATOM 4613 O O . GLY B 1 162 ? 66.496 -3.429 8.268 1.00 26.15 166 GLY B O 1
ATOM 4614 N N . ILE B 1 163 ? 66.922 -2.019 6.557 1.00 24.97 167 ILE B N 1
ATOM 4615 C CA . ILE B 1 163 ? 67.796 -2.984 5.875 1.00 23.78 167 ILE B CA 1
ATOM 4616 C C . ILE B 1 163 ? 69.074 -3.243 6.704 1.00 24.55 167 ILE B C 1
ATOM 4617 O O . ILE B 1 163 ? 69.580 -2.354 7.400 1.00 26.62 167 ILE B O 1
ATOM 4622 N N . LYS B 1 164 ? 69.585 -4.461 6.634 1.00 21.56 168 LYS B N 1
ATOM 4623 C CA . LYS B 1 164 ? 70.817 -4.804 7.348 1.00 24.26 168 LYS B CA 1
ATOM 4624 C C . LYS B 1 164 ? 71.917 -4.930 6.311 1.00 21.81 168 LYS B C 1
ATOM 4625 O O . LYS B 1 164 ? 72.103 -5.977 5.727 1.00 20.95 168 LYS B O 1
ATOM 4631 N N . ALA B 1 165 ? 72.607 -3.829 6.051 1.00 23.11 169 ALA B N 1
ATOM 4632 C CA . ALA B 1 165 ? 73.499 -3.773 4.906 1.00 22.28 169 ALA B CA 1
ATOM 4633 C C . ALA B 1 165 ? 74.839 -3.165 5.246 1.00 22.61 169 ALA B C 1
ATOM 4634 O O . ALA B 1 165 ? 74.924 -2.218 6.039 1.00 20.64 169 ALA B O 1
ATOM 4636 N N . ILE B 1 166 ? 75.892 -3.719 4.648 1.00 21.90 170 ILE B N 1
ATOM 4637 C CA . ILE B 1 166 ? 77.207 -3.092 4.745 1.00 24.04 170 ILE B CA 1
ATOM 4638 C C . ILE B 1 166 ? 77.851 -2.983 3.366 1.00 23.09 170 ILE B C 1
ATOM 4639 O O . ILE B 1 166 ? 77.505 -3.726 2.460 1.00 25.15 170 ILE B O 1
ATOM 4644 N N . GLY B 1 167 ? 78.798 -2.061 3.226 1.00 21.64 171 GLY B N 1
ATOM 4645 C CA . GLY B 1 167 ? 79.640 -1.994 2.043 1.00 21.22 171 GLY B CA 1
ATOM 4646 C C . GLY B 1 167 ? 81.017 -2.534 2.372 1.00 23.16 171 GLY B C 1
ATOM 4647 O O . GLY B 1 167 ? 81.568 -2.257 3.443 1.00 22.65 171 GLY B O 1
ATOM 4648 N N . CYS B 1 168 ? 81.573 -3.318 1.457 1.00 24.72 172 CYS B N 1
ATOM 4649 C CA . CYS B 1 168 ? 82.896 -3.882 1.651 1.00 27.01 172 CYS B CA 1
ATOM 4650 C C . CYS B 1 168 ? 83.865 -3.489 0.561 1.00 29.22 172 CYS B C 1
ATOM 4651 O O . CYS B 1 168 ? 83.539 -3.550 -0.630 1.00 24.91 172 CYS B O 1
ATOM 4654 N N . CYS B 1 169 ? 85.073 -3.134 1.001 1.00 28.34 173 CYS B N 1
ATOM 4655 C CA . CYS B 1 169 ? 86.141 -2.684 0.140 1.00 28.63 173 CYS B CA 1
ATOM 4656 C C . CYS B 1 169 ? 87.460 -3.283 0.604 1.00 29.06 173 CYS B C 1
ATOM 4657 O O . CYS B 1 169 ? 87.663 -3.517 1.804 1.00 29.59 173 CYS B O 1
ATOM 4660 N N . HIS B 1 170 ? 88.376 -3.517 -0.328 1.00 27.70 174 HIS B N 1
ATOM 4661 C CA . HIS B 1 170 ? 89.641 -4.124 0.067 1.00 29.46 174 HIS B CA 1
ATOM 4662 C C . HIS B 1 170 ? 90.797 -3.117 0.237 1.00 28.24 174 HIS B C 1
ATOM 4663 O O . HIS B 1 170 ? 91.895 -3.509 0.611 1.00 26.75 174 HIS B O 1
ATOM 4670 N N . GLU B 1 171 ? 90.551 -1.829 -0.003 1.00 27.18 175 GLU B N 1
ATOM 4671 C CA . GLU B 1 171 ? 91.662 -0.856 -0.053 1.00 26.27 175 GLU B CA 1
ATOM 4672 C C . GLU B 1 171 ? 92.474 -0.738 1.233 1.00 25.57 175 GLU B C 1
ATOM 4673 O O . GLU B 1 171 ? 93.698 -0.556 1.186 1.00 25.54 175 GLU B O 1
ATOM 4679 N N . VAL B 1 172 ? 91.821 -0.837 2.386 1.00 23.99 176 VAL B N 1
ATOM 4680 C CA . VAL B 1 172 ? 92.571 -0.700 3.631 1.00 23.57 176 VAL B CA 1
ATOM 4681 C C . VAL B 1 172 ? 93.582 -1.853 3.768 1.00 26.19 176 VAL B C 1
ATOM 4682 O O . VAL B 1 172 ? 94.665 -1.668 4.332 1.00 24.85 176 VAL B O 1
ATOM 4686 N N . PHE B 1 173 ? 93.236 -3.021 3.225 1.00 22.89 177 PHE B N 1
ATOM 4687 C CA . PHE B 1 173 ? 94.107 -4.196 3.308 1.00 28.72 177 PHE B CA 1
ATOM 4688 C C . PHE B 1 173 ? 95.468 -3.909 2.676 1.00 25.71 177 PHE B C 1
ATOM 4689 O O . PHE B 1 173 ? 96.485 -4.345 3.189 1.00 24.74 177 PHE B O 1
ATOM 4697 N N . GLY B 1 174 ? 95.467 -3.169 1.567 1.00 27.74 178 GLY B N 1
ATOM 4698 C CA . GLY B 1 174 ? 96.699 -2.808 0.860 1.00 23.65 178 GLY B CA 1
ATOM 4699 C C . GLY B 1 174 ? 97.611 -1.926 1.706 1.00 26.06 178 GLY B C 1
ATOM 4700 O O . GLY B 1 174 ? 98.846 -2.000 1.603 1.00 24.63 178 GLY B O 1
ATOM 4701 N N . THR B 1 175 ? 97.016 -1.092 2.551 1.00 23.76 179 THR B N 1
ATOM 4702 C CA . THR B 1 175 ? 97.810 -0.222 3.413 1.00 24.94 179 THR B CA 1
ATOM 4703 C C . THR B 1 175 ? 98.378 -0.997 4.574 1.00 24.23 179 THR B C 1
ATOM 4704 O O . THR B 1 175 ? 99.508 -0.767 4.984 1.00 27.05 179 THR B O 1
ATOM 4708 N N . GLN B 1 176 ? 97.596 -1.928 5.108 1.00 24.36 180 GLN B N 1
ATOM 4709 C CA . GLN B 1 176 ? 98.108 -2.850 6.119 1.00 23.96 180 GLN B CA 1
ATOM 4710 C C . GLN B 1 176 ? 99.297 -3.662 5.598 1.00 25.85 180 GLN B C 1
ATOM 4711 O O . GLN B 1 176 ? 100.248 -3.939 6.347 1.00 24.18 180 GLN B O 1
ATOM 4717 N N . LYS B 1 177 ? 99.261 -4.032 4.320 1.00 26.61 181 LYS B N 1
ATOM 4718 C CA . LYS B 1 177 ? 100.374 -4.796 3.743 1.00 29.54 181 LYS B CA 1
ATOM 4719 C C . LYS B 1 177 ? 101.601 -3.911 3.672 1.00 28.55 181 LYS B C 1
ATOM 4720 O O . LYS B 1 177 ? 102.725 -4.354 3.953 1.00 25.93 181 LYS B O 1
ATOM 4726 N N . LEU B 1 178 ? 101.370 -2.658 3.283 1.00 26.17 182 LEU B N 1
ATOM 4727 C CA . LEU B 1 178 ? 102.428 -1.679 3.200 1.00 26.93 182 LEU B CA 1
ATOM 4728 C C . LEU B 1 178 ? 103.061 -1.546 4.582 1.00 25.54 182 LEU B C 1
ATOM 4729 O O . LEU B 1 178 ? 104.266 -1.517 4.719 1.00 24.55 182 LEU B O 1
ATOM 4734 N N . LEU B 1 179 ? 102.237 -1.470 5.614 1.00 26.99 183 LEU B N 1
ATOM 4735 C CA . LEU B 1 179 ? 102.765 -1.322 6.963 1.00 24.64 183 LEU B CA 1
ATOM 4736 C C . LEU B 1 179 ? 103.478 -2.591 7.449 1.00 25.46 183 LEU B C 1
ATOM 4737 O O . LEU B 1 179 ? 104.476 -2.514 8.158 1.00 22.76 183 LEU B O 1
ATOM 4742 N N . ALA B 1 180 ? 102.962 -3.757 7.076 1.00 23.32 184 ALA B N 1
ATOM 4743 C CA . ALA B 1 180 ? 103.638 -5.005 7.401 1.00 25.54 184 ALA B CA 1
ATOM 4744 C C . ALA B 1 180 ? 105.073 -5.026 6.818 1.00 29.68 184 ALA B C 1
ATOM 4745 O O . ALA B 1 180 ? 106.029 -5.368 7.526 1.00 27.91 184 ALA B O 1
ATOM 4747 N N . GLU B 1 181 ? 105.225 -4.643 5.548 1.00 29.00 185 GLU B N 1
ATOM 4748 C CA . GLU B 1 181 ? 106.560 -4.598 4.927 1.00 33.87 185 GLU B CA 1
ATOM 4749 C C . GLU B 1 181 ? 107.456 -3.524 5.546 1.00 32.53 185 GLU B C 1
ATOM 4750 O O . GLU B 1 181 ? 108.672 -3.701 5.646 1.00 29.17 185 GLU B O 1
ATOM 4764 N N . VAL B 1 183 ? 107.405 -2.570 8.732 1.00 33.08 187 VAL B N 1
ATOM 4765 C CA . VAL B 1 183 ? 107.859 -3.183 9.973 1.00 33.28 187 VAL B CA 1
ATOM 4766 C C . VAL B 1 183 ? 109.088 -4.057 9.733 1.00 33.93 187 VAL B C 1
ATOM 4767 O O . VAL B 1 183 ? 110.035 -4.030 10.517 1.00 34.57 187 VAL B O 1
ATOM 4771 N N . THR B 1 184 ? 109.072 -4.834 8.655 1.00 34.42 188 THR B N 1
ATOM 4772 C CA . THR B 1 184 ? 110.228 -5.651 8.302 1.00 37.38 188 THR B CA 1
ATOM 4773 C C . THR B 1 184 ? 111.416 -4.793 7.870 1.00 37.61 188 THR B C 1
ATOM 4774 O O . THR B 1 184 ? 112.523 -4.972 8.344 1.00 34.65 188 THR B O 1
ATOM 4778 N N . GLU B 1 185 ? 111.182 -3.853 6.969 1.00 41.38 189 GLU B N 1
ATOM 4779 C CA . GLU B 1 185 ? 112.276 -3.030 6.471 1.00 43.20 189 GLU B CA 1
ATOM 4780 C C . GLU B 1 185 ? 112.876 -2.123 7.541 1.00 42.26 189 GLU B C 1
ATOM 4781 O O . GLU B 1 185 ? 114.066 -1.894 7.540 1.00 42.50 189 GLU B O 1
ATOM 4787 N N . ARG B 1 186 ? 112.055 -1.599 8.444 1.00 43.66 190 ARG B N 1
ATOM 4788 C CA . ARG B 1 186 ? 112.544 -0.656 9.448 1.00 45.19 190 ARG B CA 1
ATOM 4789 C C . ARG B 1 186 ? 113.015 -1.341 10.728 1.00 45.00 190 ARG B C 1
ATOM 4790 O O . ARG B 1 186 ? 113.937 -0.863 11.380 1.00 45.21 190 ARG B O 1
ATOM 4798 N N . LEU B 1 187 ? 112.380 -2.448 11.096 1.00 45.19 191 LEU B N 1
ATOM 4799 C CA . LEU B 1 187 ? 112.701 -3.104 12.362 1.00 46.16 191 LEU B CA 1
ATOM 4800 C C . LEU B 1 187 ? 113.312 -4.484 12.211 1.00 46.43 191 LEU B C 1
ATOM 4801 O O . LEU B 1 187 ? 113.774 -5.075 13.190 1.00 48.29 191 LEU B O 1
ATOM 4806 N N . GLY B 1 188 ? 113.315 -5.010 10.996 1.00 44.93 192 GLY B N 1
ATOM 4807 C CA . GLY B 1 188 ? 113.941 -6.303 10.756 1.00 44.88 192 GLY B CA 1
ATOM 4808 C C . GLY B 1 188 ? 113.128 -7.463 11.290 1.00 47.97 192 GLY B C 1
ATOM 4809 O O . GLY B 1 188 ? 113.594 -8.601 11.293 1.00 50.64 192 GLY B O 1
ATOM 4810 N N . ILE B 1 189 ? 111.905 -7.184 11.735 1.00 48.24 193 ILE B N 1
ATOM 4811 C CA . ILE B 1 189 ? 111.032 -8.231 12.273 1.00 47.92 193 ILE B CA 1
ATOM 4812 C C . ILE B 1 189 ? 109.913 -8.655 11.318 1.00 46.73 193 ILE B C 1
ATOM 4813 O O . ILE B 1 189 ? 109.287 -7.827 10.657 1.00 47.41 193 ILE B O 1
ATOM 4818 N N . GLU B 1 190 ? 109.679 -9.961 11.264 1.00 46.78 194 GLU B N 1
ATOM 4819 C CA . GLU B 1 190 ? 108.694 -10.577 10.385 1.00 46.99 194 GLU B CA 1
ATOM 4820 C C . GLU B 1 190 ? 107.265 -10.385 10.870 1.00 45.51 194 GLU B C 1
ATOM 4821 O O . GLU B 1 190 ? 106.996 -10.422 12.064 1.00 47.92 194 GLU B O 1
ATOM 4827 N N . VAL B 1 191 ? 106.341 -10.187 9.943 1.00 44.86 195 VAL B N 1
ATOM 4828 C CA . VAL B 1 191 ? 104.935 -10.070 10.309 1.00 42.13 195 VAL B CA 1
ATOM 4829 C C . VAL B 1 191 ? 104.169 -11.211 9.664 1.00 41.86 195 VAL B C 1
ATOM 4830 O O . VAL B 1 191 ? 104.097 -11.283 8.451 1.00 42.39 195 VAL B O 1
ATOM 4834 N N . PRO B 1 192 ? 103.598 -12.114 10.483 1.00 44.35 196 PRO B N 1
ATOM 4835 C CA . PRO B 1 192 ? 102.876 -13.290 9.962 1.00 43.97 196 PRO B CA 1
ATOM 4836 C C . PRO B 1 192 ? 101.747 -12.954 8.973 1.00 44.85 196 PRO B C 1
ATOM 4837 O O . PRO B 1 192 ? 101.674 -13.564 7.914 1.00 45.29 196 PRO B O 1
ATOM 4841 N N . ARG B 1 193 ? 100.870 -12.015 9.331 1.00 44.44 197 ARG B N 1
ATOM 4842 C CA . ARG B 1 193 ? 99.700 -11.664 8.512 1.00 42.58 197 ARG B CA 1
ATOM 4843 C C . ARG B 1 193 ? 99.405 -10.174 8.589 1.00 38.68 197 ARG B C 1
ATOM 4844 O O . ARG B 1 193 ? 99.601 -9.545 9.635 1.00 35.27 197 ARG B O 1
ATOM 4852 N N . ARG B 1 194 ? 98.893 -9.607 7.505 1.00 38.27 198 ARG B N 1
ATOM 4853 C CA . ARG B 1 194 ? 98.547 -8.183 7.539 1.00 40.20 198 ARG B CA 1
ATOM 4854 C C . ARG B 1 194 ? 97.458 -7.868 8.577 1.00 38.89 198 ARG B C 1
ATOM 4855 O O . ARG B 1 194 ? 97.373 -6.747 9.058 1.00 39.90 198 ARG B O 1
ATOM 4863 N N . GLU B 1 195 ? 96.661 -8.862 8.952 1.00 38.96 199 GLU B N 1
ATOM 4864 C CA . GLU B 1 195 ? 95.670 -8.658 10.010 1.00 38.65 199 GLU B CA 1
ATOM 4865 C C . GLU B 1 195 ? 96.332 -8.265 11.322 1.00 37.13 199 GLU B C 1
ATOM 4866 O O . GLU B 1 195 ? 95.699 -7.644 12.155 1.00 32.80 199 GLU B O 1
ATOM 4872 N N . ASP B 1 196 ? 97.591 -8.653 11.521 1.00 35.21 200 ASP B N 1
ATOM 4873 C CA . ASP B 1 196 ? 98.311 -8.315 12.759 1.00 32.55 200 ASP B CA 1
ATOM 4874 C C . ASP B 1 196 ? 98.692 -6.838 12.833 1.00 28.96 200 ASP B C 1
ATOM 4875 O O . ASP B 1 196 ? 99.211 -6.373 13.838 1.00 31.74 200 ASP B O 1
ATOM 4880 N N . ILE B 1 197 ? 98.481 -6.112 11.750 1.00 26.75 201 ILE B N 1
ATOM 4881 C CA . ILE B 1 197 ? 98.710 -4.673 11.748 1.00 25.38 201 ILE B CA 1
ATOM 4882 C C . ILE B 1 197 ? 97.372 -4.116 12.209 1.00 25.72 201 ILE B C 1
ATOM 4883 O O . ILE B 1 197 ? 96.399 -4.139 11.456 1.00 26.06 201 ILE B O 1
ATOM 4888 N N . ARG B 1 198 ? 97.304 -3.694 13.462 1.00 24.30 202 ARG B N 1
ATOM 4889 C CA . ARG B 1 198 ? 96.029 -3.326 14.085 1.00 27.27 202 ARG B CA 1
ATOM 4890 C C . ARG B 1 198 ? 95.869 -1.839 13.924 1.00 27.20 202 ARG B C 1
ATOM 4891 O O . ARG B 1 198 ? 96.629 -1.056 14.519 1.00 25.79 202 ARG B O 1
ATOM 4899 N N . VAL B 1 199 ? 94.903 -1.449 13.101 1.00 24.50 203 VAL B N 1
ATOM 4900 C CA . VAL B 1 199 ? 94.754 -0.047 12.740 1.00 23.10 203 VAL B CA 1
ATOM 4901 C C . VAL B 1 199 ? 93.396 0.529 13.162 1.00 24.85 203 VAL B C 1
ATOM 4902 O O . VAL B 1 199 ? 92.369 -0.173 13.184 1.00 27.42 203 VAL B O 1
ATOM 4906 N N . ASN B 1 200 ? 93.397 1.809 13.501 1.00 22.21 204 ASN B N 1
ATOM 4907 C CA . ASN B 1 200 ? 92.172 2.535 13.758 1.00 22.71 204 ASN B CA 1
ATOM 4908 C C . ASN B 1 200 ? 91.930 3.348 12.505 1.00 24.65 204 ASN B C 1
ATOM 4909 O O . ASN B 1 200 ? 92.580 4.375 12.268 1.00 23.63 204 ASN B O 1
ATOM 4914 N N . VAL B 1 201 ? 91.015 2.851 11.680 1.00 24.91 205 VAL B N 1
ATOM 4915 C CA . VAL B 1 201 ? 90.822 3.387 10.345 1.00 22.55 205 VAL B CA 1
ATOM 4916 C C . VAL B 1 201 ? 89.449 4.056 10.289 1.00 22.80 205 VAL B C 1
ATOM 4917 O O . VAL B 1 201 ? 88.486 3.566 10.896 1.00 22.98 205 VAL B O 1
ATOM 4921 N N . LEU B 1 202 ? 89.360 5.194 9.610 1.00 19.50 206 LEU B N 1
ATOM 4922 C CA . LEU B 1 202 ? 88.084 5.904 9.523 1.00 22.46 206 LEU B CA 1
ATOM 4923 C C . LEU B 1 202 ? 88.054 6.836 8.322 1.00 21.81 206 LEU B C 1
ATOM 4924 O O . LEU B 1 202 ? 89.088 7.180 7.763 1.00 21.98 206 LEU B O 1
ATOM 4929 N N . GLY B 1 203 ? 86.856 7.249 7.936 1.00 22.03 207 GLY B N 1
ATOM 4930 C CA . GLY B 1 203 ? 86.676 8.139 6.788 1.00 22.72 207 GLY B CA 1
ATOM 4931 C C . GLY B 1 203 ? 85.509 7.667 5.939 1.00 21.50 207 GLY B C 1
ATOM 4932 O O . GLY B 1 203 ? 84.519 7.139 6.450 1.00 22.02 207 GLY B O 1
ATOM 4933 N N . ILE B 1 204 ? 85.621 7.849 4.637 1.00 20.13 208 ILE B N 1
ATOM 4934 C CA . ILE B 1 204 ? 84.595 7.366 3.723 1.00 19.71 208 ILE B CA 1
ATOM 4935 C C . ILE B 1 204 ? 85.331 6.527 2.689 1.00 21.51 208 ILE B C 1
ATOM 4936 O O . ILE B 1 204 ? 86.549 6.671 2.519 1.00 21.08 208 ILE B O 1
ATOM 4941 N N . ASN B 1 205 ? 84.606 5.642 2.016 1.00 21.26 209 ASN B N 1
ATOM 4942 C CA . ASN B 1 205 ? 85.223 4.713 1.075 1.00 22.51 209 ASN B CA 1
ATOM 4943 C C . ASN B 1 205 ? 86.188 5.387 0.096 1.00 21.82 209 ASN B C 1
ATOM 4944 O O . ASN B 1 205 ? 85.855 6.404 -0.530 1.00 20.63 209 ASN B O 1
ATOM 4949 N N . HIS B 1 206 ? 87.359 4.765 -0.036 1.00 20.50 210 HIS B N 1
ATOM 4950 C CA . HIS B 1 206 ? 88.497 5.219 -0.841 1.00 20.73 210 HIS B CA 1
ATOM 4951 C C . HIS B 1 206 ? 89.212 6.439 -0.330 1.00 23.46 210 HIS B C 1
ATOM 4952 O O . HIS B 1 206 ? 90.157 6.916 -0.966 1.00 22.33 210 HIS B O 1
ATOM 4959 N N . PHE B 1 207 ? 88.769 6.936 0.821 1.00 22.89 211 PHE B N 1
ATOM 4960 C CA . PHE B 1 207 ? 89.348 8.122 1.441 1.00 22.78 211 PHE B CA 1
ATOM 4961 C C . PHE B 1 207 ? 89.342 7.856 2.949 1.00 24.40 211 PHE B C 1
ATOM 4962 O O . PHE B 1 207 ? 88.785 8.606 3.732 1.00 24.00 211 PHE B O 1
ATOM 4970 N N . THR B 1 208 ? 89.964 6.748 3.324 1.00 24.76 212 THR B N 1
ATOM 4971 C CA . THR B 1 208 ? 90.066 6.312 4.687 1.00 23.42 212 THR B CA 1
ATOM 4972 C C . THR B 1 208 ? 91.437 6.643 5.224 1.00 24.00 212 THR B C 1
ATOM 4973 O O . THR B 1 208 ? 92.403 6.764 4.476 1.00 22.81 212 THR B O 1
ATOM 4977 N N . TRP B 1 209 ? 91.514 6.756 6.539 1.00 21.54 213 TRP B N 1
ATOM 4978 C CA . TRP B 1 209 ? 92.692 7.265 7.184 1.00 22.27 213 TRP B CA 1
ATOM 4979 C C . TRP B 1 209 ? 92.938 6.498 8.468 1.00 22.22 213 TRP B C 1
ATOM 4980 O O . TRP B 1 209 ? 92.007 6.194 9.212 1.00 19.74 213 TRP B O 1
ATOM 4991 N N . ILE B 1 210 ? 94.205 6.222 8.741 1.00 21.60 214 ILE B N 1
ATOM 4992 C CA . ILE B 1 210 ? 94.587 5.498 9.931 1.00 20.97 214 ILE B CA 1
ATOM 4993 C C . ILE B 1 210 ? 95.238 6.496 10.890 1.00 24.42 214 ILE B C 1
ATOM 4994 O O . ILE B 1 210 ? 96.274 7.077 10.575 1.00 22.06 214 ILE B O 1
ATOM 4999 N N . THR B 1 211 ? 94.609 6.706 12.040 1.00 24.07 215 THR B N 1
ATOM 5000 C CA . THR B 1 211 ? 95.102 7.659 13.033 1.00 27.58 215 THR B CA 1
ATOM 5001 C C . THR B 1 211 ? 95.840 6.969 14.186 1.00 27.71 215 THR B C 1
ATOM 5002 O O . THR B 1 211 ? 96.575 7.616 14.918 1.00 28.35 215 THR B O 1
ATOM 5006 N N . LYS B 1 212 ? 95.641 5.660 14.349 1.00 26.69 216 LYS B N 1
ATOM 5007 C CA . LYS B 1 212 ? 96.494 4.884 15.246 1.00 26.42 216 LYS B CA 1
ATOM 5008 C C . LYS B 1 212 ? 96.760 3.517 14.633 1.00 26.61 216 LYS B C 1
ATOM 5009 O O . LYS B 1 212 ? 95.909 2.952 13.943 1.00 22.00 216 LYS B O 1
ATOM 5015 N N . ALA B 1 213 ? 97.947 2.978 14.879 1.00 23.39 217 ALA B N 1
ATOM 5016 C CA . ALA B 1 213 ? 98.270 1.667 14.343 1.00 24.48 217 ALA B CA 1
ATOM 5017 C C . ALA B 1 213 ? 99.357 1.020 15.165 1.00 22.60 217 ALA B C 1
ATOM 5018 O O . ALA B 1 213 ? 100.206 1.692 15.742 1.00 23.15 217 ALA B O 1
ATOM 5020 N N . SER B 1 214 ? 99.320 -0.299 15.242 1.00 26.92 218 SER B N 1
ATOM 5021 C CA . SER B 1 214 ? 100.341 -1.006 15.990 1.00 24.76 218 SER B CA 1
ATOM 5022 C C . SER B 1 214 ? 100.628 -2.407 15.438 1.00 25.52 218 SER B C 1
ATOM 5023 O O . SER B 1 214 ? 99.790 -3.044 14.793 1.00 24.82 218 SER B O 1
ATOM 5026 N N . TYR B 1 215 ? 101.829 -2.889 15.698 1.00 26.59 219 TYR B N 1
ATOM 5027 C CA . TYR B 1 215 ? 102.094 -4.300 15.539 1.00 26.97 219 TYR B CA 1
ATOM 5028 C C . TYR B 1 215 ? 102.467 -4.753 16.939 1.00 25.82 219 TYR B C 1
ATOM 5029 O O . TYR B 1 215 ? 103.433 -4.234 17.534 1.00 25.10 219 TYR B O 1
ATOM 5038 N N . ARG B 1 216 ? 101.663 -5.656 17.496 1.00 24.68 220 ARG B N 1
ATOM 5039 C CA . ARG B 1 216 ? 101.768 -5.977 18.919 1.00 27.19 220 ARG B CA 1
ATOM 5040 C C . ARG B 1 216 ? 101.977 -4.719 19.776 1.00 27.21 220 ARG B C 1
ATOM 5041 O O . ARG B 1 216 ? 101.151 -3.803 19.772 1.00 27.04 220 ARG B O 1
ATOM 5049 N N . HIS B 1 217 ? 103.086 -4.658 20.496 1.00 27.59 221 HIS B N 1
ATOM 5050 C CA . HIS B 1 217 ? 103.312 -3.578 21.437 1.00 28.14 221 HIS B CA 1
ATOM 5051 C C . HIS B 1 217 ? 103.931 -2.331 20.811 1.00 28.99 221 HIS B C 1
ATOM 5052 O O . HIS B 1 217 ? 104.162 -1.344 21.497 1.00 30.91 221 HIS B O 1
ATOM 5059 N N . ILE B 1 218 ? 104.204 -2.369 19.515 1.00 28.69 222 ILE B N 1
ATOM 5060 C CA . ILE B 1 218 ? 104.920 -1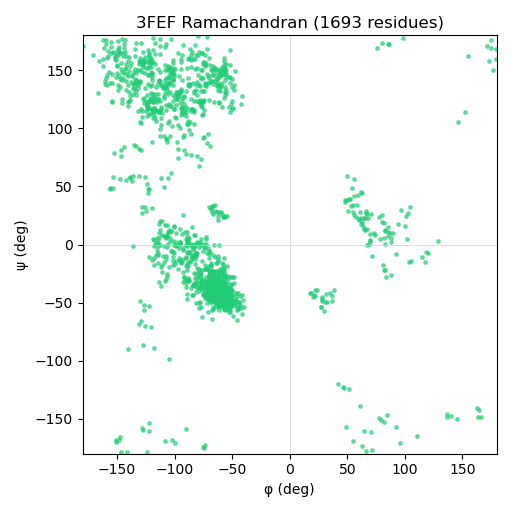.282 18.847 1.00 30.13 222 ILE B CA 1
ATOM 5061 C C . ILE B 1 218 ? 103.978 -0.282 18.154 1.00 27.91 222 ILE B C 1
ATOM 5062 O O . ILE B 1 218 ? 103.148 -0.669 17.330 1.00 24.39 222 ILE B O 1
ATOM 5067 N N . ASP B 1 219 ? 104.143 1.000 18.461 1.00 26.16 223 ASP B N 1
ATOM 5068 C CA . ASP B 1 219 ? 103.363 2.062 17.826 1.00 26.64 223 ASP B CA 1
ATOM 5069 C C . ASP B 1 219 ? 103.925 2.336 16.435 1.00 29.03 223 ASP B C 1
ATOM 5070 O O . ASP B 1 219 ? 105.116 2.630 16.276 1.00 26.71 223 ASP B O 1
ATOM 5075 N N . LEU B 1 220 ? 103.069 2.242 15.420 1.00 27.60 224 LEU B N 1
ATOM 5076 C CA . LEU B 1 220 ? 103.545 2.340 14.055 1.00 25.86 224 LEU B CA 1
ATOM 5077 C C . LEU B 1 220 ? 103.553 3.772 13.533 1.00 26.23 224 LEU B C 1
ATOM 5078 O O . LEU B 1 220 ? 104.224 4.074 12.553 1.00 27.15 224 LEU B O 1
ATOM 5083 N N . LEU B 1 221 ? 102.815 4.669 14.165 1.00 26.28 225 LEU B N 1
ATOM 5084 C CA . LEU B 1 221 ? 102.794 6.028 13.620 1.00 31.00 225 LEU B CA 1
ATOM 5085 C C . LEU B 1 221 ? 104.175 6.712 13.549 1.00 28.88 225 LEU B C 1
ATOM 5086 O O . LEU B 1 221 ? 104.562 7.199 12.502 1.00 26.69 225 LEU B O 1
ATOM 5091 N N . PRO B 1 222 ? 104.920 6.740 14.653 1.00 29.66 226 PRO B N 1
ATOM 5092 C CA . PRO B 1 222 ? 106.282 7.319 14.629 1.00 32.07 226 PRO B CA 1
ATOM 5093 C C . PRO B 1 222 ? 107.208 6.639 13.607 1.00 33.58 226 PRO B C 1
ATOM 5094 O O . PRO B 1 222 ? 108.098 7.283 13.051 1.00 31.63 226 PRO B O 1
ATOM 5098 N N . ILE B 1 223 ? 107.011 5.345 13.372 1.00 33.12 227 ILE B N 1
ATOM 5099 C CA . ILE B 1 223 ? 107.806 4.638 12.363 1.00 34.08 227 ILE B CA 1
ATOM 5100 C C . ILE B 1 223 ? 107.388 5.058 10.967 1.00 34.87 227 ILE B C 1
ATOM 5101 O O . ILE B 1 223 ? 108.230 5.225 10.074 1.00 33.97 227 ILE B O 1
ATOM 5106 N N . PHE B 1 224 ? 106.084 5.235 10.759 1.00 33.15 228 PHE B N 1
ATOM 5107 C CA . PHE B 1 224 ? 105.643 5.678 9.449 1.00 29.24 228 PHE B CA 1
ATOM 5108 C C . PHE B 1 224 ? 106.177 7.085 9.190 1.00 27.36 228 PHE B C 1
ATOM 5109 O O . PHE B 1 224 ? 106.471 7.432 8.059 1.00 28.81 228 PHE B O 1
ATOM 5117 N N . ARG B 1 225 ? 106.323 7.878 10.244 1.00 28.90 229 ARG B N 1
ATOM 5118 C CA . ARG B 1 225 ? 106.937 9.213 10.138 1.00 33.46 229 ARG B CA 1
ATOM 5119 C C . ARG B 1 225 ? 108.300 9.155 9.433 1.00 34.40 229 ARG B C 1
ATOM 5120 O O . ARG B 1 225 ? 108.562 9.893 8.481 1.00 32.97 229 ARG B O 1
ATOM 5128 N N . GLU B 1 226 ? 109.173 8.268 9.907 1.00 35.87 230 GLU B N 1
ATOM 5129 C CA . GLU B 1 226 ? 110.541 8.205 9.401 1.00 35.53 230 GLU B CA 1
ATOM 5130 C C . GLU B 1 226 ? 110.541 7.557 8.045 1.00 33.51 230 GLU B C 1
ATOM 5131 O O . GLU B 1 226 ? 111.216 8.006 7.127 1.00 35.00 230 GLU B O 1
ATOM 5137 N N . PHE B 1 227 ? 109.755 6.495 7.932 1.00 32.27 231 PHE B N 1
ATOM 5138 C CA . PHE B 1 227 ? 109.536 5.803 6.688 1.00 32.09 231 PHE B CA 1
ATOM 5139 C C . PHE B 1 227 ? 109.091 6.736 5.562 1.00 31.55 231 PHE B C 1
ATOM 5140 O O . PHE B 1 227 ? 109.601 6.695 4.447 1.00 29.53 231 PHE B O 1
ATOM 5148 N N . SER B 1 228 ? 108.109 7.560 5.875 1.00 31.25 232 SER B N 1
ATOM 5149 C CA . SER B 1 228 ? 107.584 8.522 4.954 1.00 31.98 232 SER B CA 1
ATOM 5150 C C . SER B 1 228 ? 108.657 9.557 4.589 1.00 33.95 232 SER B C 1
ATOM 5151 O O . SER B 1 228 ? 108.788 9.942 3.428 1.00 32.96 232 SER B O 1
ATOM 5154 N N . ALA B 1 229 ? 109.424 9.999 5.585 1.00 35.99 233 ALA B N 1
ATOM 5155 C CA . ALA B 1 229 ? 110.468 11.012 5.371 1.00 36.24 233 ALA B CA 1
ATOM 5156 C C . ALA B 1 229 ? 111.578 10.470 4.488 1.00 37.05 233 ALA B C 1
ATOM 5157 O O . ALA B 1 229 ? 112.077 11.169 3.625 1.00 39.49 233 ALA B O 1
ATOM 5159 N N . HIS B 1 230 ? 111.955 9.217 4.702 1.00 35.00 234 HIS B N 1
ATOM 5160 C CA . HIS B 1 230 ? 113.014 8.614 3.924 1.00 35.67 234 HIS B CA 1
ATOM 5161 C C . HIS B 1 230 ? 112.642 8.369 2.468 1.00 35.27 234 HIS B C 1
ATOM 5162 O O . HIS B 1 230 ? 113.437 8.632 1.580 1.00 36.30 234 HIS B O 1
ATOM 5169 N N . TYR B 1 231 ? 111.434 7.867 2.221 1.00 34.40 235 TYR B N 1
ATOM 5170 C CA . TYR B 1 231 ? 111.034 7.464 0.878 1.00 31.81 235 TYR B CA 1
ATOM 5171 C C . TYR B 1 231 ? 110.071 8.431 0.196 1.00 31.33 235 TYR B C 1
ATOM 5172 O O . TYR B 1 231 ? 109.478 8.100 -0.823 1.00 32.39 235 TYR B O 1
ATOM 5181 N N . GLY B 1 232 ? 109.900 9.618 0.760 1.00 35.46 236 GLY B N 1
ATOM 5182 C CA . GLY B 1 232 ? 108.973 10.601 0.192 1.00 36.56 236 GLY B CA 1
ATOM 5183 C C . GLY B 1 232 ? 109.277 10.987 -1.249 1.00 37.46 236 GLY B C 1
ATOM 5184 O O . GLY B 1 232 ? 108.355 11.155 -2.064 1.00 39.01 236 GLY B O 1
ATOM 5185 N N . GLU B 1 233 ? 110.559 11.136 -1.574 1.00 36.12 237 GLU B N 1
ATOM 5186 C CA . GLU B 1 233 ? 110.959 11.536 -2.930 1.00 39.69 237 GLU B CA 1
ATOM 5187 C C . GLU B 1 233 ? 111.028 10.341 -3.859 1.00 37.65 237 GLU B C 1
ATOM 5188 O O . GLU B 1 233 ? 110.551 10.406 -4.992 1.00 37.23 237 GLU B O 1
ATOM 5194 N N . SER B 1 234 ? 111.603 9.248 -3.370 1.00 35.63 238 SER B N 1
ATOM 5195 C CA . SER B 1 234 ? 111.830 8.074 -4.207 1.00 35.65 238 SER B CA 1
ATOM 5196 C C . SER B 1 234 ? 110.563 7.261 -4.339 1.00 35.84 238 SER B C 1
ATOM 5197 O O . SER B 1 234 ? 110.356 6.566 -5.336 1.00 37.30 238 SER B O 1
ATOM 5200 N N . GLY B 1 235 ? 109.716 7.331 -3.316 1.00 34.02 239 GLY B N 1
ATOM 5201 C CA . GLY B 1 235 ? 108.590 6.428 -3.242 1.00 34.65 239 GLY B CA 1
ATOM 5202 C C . GLY B 1 235 ? 109.099 5.111 -2.703 1.00 34.98 239 GLY B C 1
ATOM 5203 O O . GLY B 1 235 ? 110.317 4.928 -2.525 1.00 29.98 239 GLY B O 1
ATOM 5204 N N . TYR B 1 236 ? 108.177 4.194 -2.428 1.00 33.69 240 TYR B N 1
ATOM 5205 C CA . TYR B 1 236 ? 108.557 2.901 -1.901 1.00 35.12 240 TYR B CA 1
ATOM 5206 C C . TYR B 1 236 ? 107.744 1.771 -2.544 1.00 35.70 240 TYR B C 1
ATOM 5207 O O . TYR B 1 236 ? 106.509 1.772 -2.525 1.00 35.32 240 TYR B O 1
ATOM 5216 N N . GLU B 1 237 ? 108.438 0.805 -3.122 1.00 34.16 241 GLU B N 1
ATOM 5217 C CA . GLU B 1 237 ? 107.741 -0.293 -3.768 1.00 39.07 241 GLU B CA 1
ATOM 5218 C C . GLU B 1 237 ? 107.696 -1.566 -2.918 1.00 37.95 241 GLU B C 1
ATOM 5219 O O . GLU B 1 237 ? 108.670 -1.942 -2.293 1.00 39.51 241 GLU B O 1
ATOM 5225 N N . LEU B 1 238 ? 106.542 -2.213 -2.894 1.00 38.24 242 LEU B N 1
ATOM 5226 C CA . LEU B 1 238 ? 106.412 -3.492 -2.229 1.00 41.30 242 LEU B CA 1
ATOM 5227 C C . LEU B 1 238 ? 107.446 -4.476 -2.773 1.00 43.65 242 LEU B C 1
ATOM 5228 O O . LEU B 1 238 ? 107.924 -4.330 -3.906 1.00 43.06 242 LEU B O 1
ATOM 5233 N N . GLU B 1 239 ? 107.802 -5.470 -1.966 1.00 44.52 243 GLU B N 1
ATOM 5234 C CA . GLU B 1 239 ? 108.791 -6.456 -2.387 1.00 46.43 243 GLU B CA 1
ATOM 5235 C C . GLU B 1 239 ? 108.302 -7.168 -3.649 1.00 46.22 243 GLU B C 1
ATOM 5236 O O . GLU B 1 239 ? 107.122 -7.507 -3.753 1.00 44.66 243 GLU B O 1
ATOM 5239 N N . GLY B 1 240 ? 109.201 -7.363 -4.616 1.00 47.69 244 GLY B N 1
ATOM 5240 C CA . GLY B 1 240 ? 108.855 -8.064 -5.862 1.00 48.77 244 GLY B CA 1
ATOM 5241 C C . GLY B 1 240 ? 107.987 -7.263 -6.821 1.00 50.72 244 GLY B C 1
ATOM 5242 O O . GLY B 1 240 ? 107.484 -7.797 -7.808 1.00 53.20 244 GLY B O 1
ATOM 5243 N N . GLU B 1 241 ? 107.807 -5.976 -6.539 1.00 49.86 245 GLU B N 1
ATOM 5244 C CA . GLU B 1 241 ? 106.951 -5.135 -7.366 1.00 47.40 245 GLU B CA 1
ATOM 5245 C C . GLU B 1 241 ? 107.695 -3.936 -7.927 1.00 44.60 245 GLU B C 1
ATOM 5246 O O . GLU B 1 241 ? 108.665 -3.454 -7.352 1.00 42.67 245 GLU B O 1
ATOM 5252 N N . CYS B 1 242 ? 107.214 -3.449 -9.056 1.00 43.08 246 CYS B N 1
ATOM 5253 C CA . CYS B 1 242 ? 107.667 -2.183 -9.607 1.00 41.45 246 CYS B CA 1
ATOM 5254 C C . CYS B 1 242 ? 106.391 -1.402 -9.926 1.00 39.48 246 CYS B C 1
ATOM 5255 O O . CYS B 1 242 ? 105.388 -1.985 -10.369 1.00 39.92 246 CYS B O 1
ATOM 5258 N N . TRP B 1 243 ? 106.398 -0.099 -9.675 1.00 37.11 247 TRP B N 1
ATOM 5259 C CA . TRP B 1 243 ? 105.154 0.666 -9.805 1.00 35.33 247 TRP B CA 1
ATOM 5260 C C . TRP B 1 243 ? 104.588 0.640 -11.228 1.00 34.10 247 TRP B C 1
ATOM 5261 O O . TRP B 1 243 ? 103.387 0.803 -11.430 1.00 33.03 247 TRP B O 1
ATOM 5272 N N . ARG B 1 244 ? 105.456 0.409 -12.206 1.00 33.10 248 ARG B N 1
ATOM 5273 C CA . ARG B 1 244 ? 105.028 0.337 -13.593 1.00 35.55 248 ARG B CA 1
ATOM 5274 C C . ARG B 1 244 ? 104.484 -1.025 -14.008 1.00 35.04 248 ARG B C 1
ATOM 5275 O O . ARG B 1 244 ? 104.062 -1.177 -15.137 1.00 38.05 248 ARG B O 1
ATOM 5283 N N . ASP B 1 245 ? 104.485 -2.010 -13.118 1.00 33.38 249 ASP B N 1
ATOM 5284 C CA . ASP B 1 245 ? 103.987 -3.329 -13.492 1.00 36.01 249 ASP B CA 1
ATOM 5285 C C . ASP B 1 245 ? 102.536 -3.343 -13.958 1.00 34.98 249 ASP B C 1
ATOM 5286 O O . ASP B 1 245 ? 102.218 -4.088 -14.866 1.00 35.68 249 ASP B O 1
ATOM 5291 N N . SER B 1 246 ? 101.657 -2.551 -13.339 1.00 32.04 250 SER B N 1
ATOM 5292 C CA . SER B 1 246 ? 100.254 -2.477 -13.787 1.00 32.22 250 SER B CA 1
ATOM 5293 C C . SER B 1 246 ? 99.583 -1.175 -13.347 1.00 31.78 250 SER B C 1
ATOM 5294 O O . SER B 1 246 ? 100.122 -0.441 -12.498 1.00 30.68 250 SER B O 1
ATOM 5297 N N . VAL B 1 247 ? 98.419 -0.871 -13.921 1.00 30.70 251 VAL B N 1
ATOM 5298 C CA . VAL B 1 247 ? 97.731 0.390 -13.572 1.00 31.41 251 VAL B CA 1
ATOM 5299 C C . VAL B 1 247 ? 97.303 0.418 -12.109 1.00 30.18 251 VAL B C 1
ATOM 5300 O O . VAL B 1 247 ? 96.994 1.480 -11.584 1.00 30.27 251 VAL B O 1
ATOM 5304 N N . PHE B 1 248 ? 97.296 -0.741 -11.451 1.00 27.83 252 PHE B N 1
ATOM 5305 C CA . PHE B 1 248 ? 96.998 -0.795 -10.008 1.00 28.84 252 PHE B CA 1
ATOM 5306 C C . PHE B 1 248 ? 98.200 -0.537 -9.086 1.00 28.80 252 PHE B C 1
ATOM 5307 O O . PHE B 1 248 ? 98.031 -0.335 -7.886 1.00 29.76 252 PHE B O 1
ATOM 5315 N N . CYS B 1 249 ? 99.411 -0.522 -9.632 1.00 27.87 253 CYS B N 1
ATOM 5316 C CA . CYS B 1 249 ? 100.595 -0.376 -8.784 1.00 27.69 253 CYS B CA 1
ATOM 5317 C C . CYS B 1 249 ? 100.963 1.074 -8.532 1.00 25.04 253 CYS B C 1
ATOM 5318 O O . CYS B 1 249 ? 100.560 1.958 -9.279 1.00 24.37 253 CYS B O 1
ATOM 5321 N N . SER B 1 250 ? 101.752 1.302 -7.485 1.00 24.02 254 SER B N 1
ATOM 5322 C CA . SER B 1 250 ? 102.204 2.644 -7.133 1.00 26.54 254 SER B CA 1
ATOM 5323 C C . SER B 1 250 ? 103.456 2.580 -6.259 1.00 25.38 254 SER B C 1
ATOM 5324 O O . SER B 1 250 ? 103.872 1.516 -5.846 1.00 27.40 254 SER B O 1
ATOM 5327 N N . ALA B 1 251 ? 104.069 3.721 -5.985 1.00 23.84 255 ALA B N 1
ATOM 5328 C CA . ALA B 1 251 ? 105.194 3.751 -5.069 1.00 23.05 255 ALA B CA 1
ATOM 5329 C C . ALA B 1 251 ? 104.811 4.517 -3.819 1.00 23.74 255 ALA B C 1
ATOM 5330 O O . ALA B 1 251 ? 105.681 4.976 -3.079 1.00 22.96 255 ALA B O 1
ATOM 5332 N N . HIS B 1 252 ? 103.504 4.688 -3.608 1.00 24.26 256 HIS B N 1
ATOM 5333 C CA . HIS B 1 252 ? 102.997 5.312 -2.384 1.00 23.20 256 HIS B CA 1
ATOM 5334 C C . HIS B 1 252 ? 103.477 6.746 -2.153 1.00 21.47 256 HIS B C 1
ATOM 5335 O O . HIS B 1 252 ? 103.442 7.247 -1.027 1.00 20.74 256 HIS B O 1
ATOM 5342 N N . ARG B 1 253 ? 103.908 7.404 -3.217 1.00 19.92 257 ARG B N 1
ATOM 5343 C CA . ARG B 1 253 ? 104.277 8.814 -3.141 1.00 21.72 257 ARG B CA 1
ATOM 5344 C C . ARG B 1 253 ? 103.096 9.709 -2.739 1.00 22.95 257 ARG B C 1
ATOM 5345 O O . ARG B 1 253 ? 103.276 10.682 -2.029 1.00 22.36 257 ARG B O 1
ATOM 5353 N N . VAL B 1 254 ? 101.897 9.395 -3.221 1.00 21.24 258 VAL B N 1
ATOM 5354 C CA . VAL B 1 254 ? 100.728 10.231 -2.942 1.00 22.32 258 VAL B CA 1
ATOM 5355 C C . VAL B 1 254 ? 100.360 10.086 -1.466 1.00 22.34 258 VAL B C 1
ATOM 5356 O O . VAL B 1 254 ? 100.084 11.078 -0.771 1.00 24.94 258 VAL B O 1
ATOM 5360 N N . ALA B 1 255 ? 100.403 8.855 -0.967 1.00 20.25 259 ALA B N 1
ATOM 5361 C CA . ALA B 1 255 ? 100.154 8.591 0.454 1.00 20.83 259 ALA B CA 1
ATOM 5362 C C . ALA B 1 255 ? 101.180 9.294 1.347 1.00 23.72 259 ALA B C 1
ATOM 5363 O O . ALA B 1 255 ? 100.805 9.924 2.348 1.00 20.38 259 ALA B O 1
ATOM 5365 N N . PHE B 1 256 ? 102.472 9.187 0.992 1.00 23.33 260 PHE B N 1
ATOM 5366 C CA . PHE B 1 256 ? 103.518 9.858 1.768 1.00 24.02 260 PHE B CA 1
ATOM 5367 C C . PHE B 1 256 ? 103.299 11.366 1.790 1.00 23.66 260 PHE B C 1
ATOM 5368 O O . PHE B 1 256 ? 103.451 11.999 2.816 1.00 28.14 260 PHE B O 1
ATOM 5376 N N . ASP B 1 257 ? 102.991 11.945 0.641 1.00 24.81 261 ASP B N 1
ATOM 5377 C CA . ASP B 1 257 ? 102.695 13.373 0.557 1.00 25.04 261 ASP B CA 1
ATOM 5378 C C . ASP B 1 257 ? 101.500 13.781 1.446 1.00 26.34 261 ASP B C 1
ATOM 5379 O O . ASP B 1 257 ? 101.583 14.748 2.190 1.00 26.37 261 ASP B O 1
ATOM 5384 N N . LEU B 1 258 ? 100.397 13.035 1.380 1.00 25.74 262 LEU B N 1
ATOM 5385 C CA . LEU B 1 258 ? 99.255 13.321 2.236 1.00 24.39 262 LEU B CA 1
ATOM 5386 C C . LEU B 1 258 ? 99.568 13.160 3.719 1.00 25.24 262 LEU B C 1
ATOM 5387 O O . LEU B 1 258 ? 99.077 13.939 4.539 1.00 24.30 262 LEU B O 1
ATOM 5392 N N . PHE B 1 259 ? 100.366 12.150 4.075 1.00 24.85 263 PHE B N 1
ATOM 5393 C CA . PHE B 1 259 ? 100.756 11.998 5.460 1.00 25.08 263 PHE B CA 1
ATOM 5394 C C . PHE B 1 259 ? 101.536 13.214 5.995 1.00 26.00 263 PHE B C 1
ATOM 5395 O O . PHE B 1 259 ? 101.305 13.642 7.116 1.00 23.98 263 PHE B O 1
ATOM 5403 N N . GLU B 1 260 ? 102.485 13.728 5.214 1.00 26.69 264 GLU B N 1
ATOM 5404 C CA . GLU B 1 260 ? 103.243 14.909 5.621 1.00 30.26 264 GLU B CA 1
ATOM 5405 C C . GLU B 1 260 ? 102.291 16.057 5.898 1.00 29.75 264 GLU B C 1
ATOM 5406 O O . GLU B 1 260 ? 102.451 16.774 6.853 1.00 32.34 264 GLU B O 1
ATOM 5412 N N . THR B 1 261 ? 101.305 16.242 5.040 1.00 29.52 265 THR B N 1
ATOM 5413 C CA . THR B 1 261 ? 100.392 17.364 5.216 1.00 30.13 265 THR B CA 1
ATOM 5414 C C . THR B 1 261 ? 99.438 17.183 6.414 1.00 31.30 265 THR B C 1
ATOM 5415 O O . THR B 1 261 ? 99.205 18.122 7.158 1.00 29.83 265 THR B O 1
ATOM 5419 N N . TYR B 1 262 ? 98.903 15.976 6.611 1.00 29.09 266 TYR B N 1
ATOM 5420 C CA . TYR B 1 262 ? 97.793 15.815 7.556 1.00 28.09 266 TYR B CA 1
ATOM 5421 C C . TYR B 1 262 ? 98.110 15.025 8.821 1.00 25.90 266 TYR B C 1
ATOM 5422 O O . TYR B 1 262 ? 97.371 15.118 9.776 1.00 28.63 266 TYR B O 1
ATOM 5431 N N . GLY B 1 263 ? 99.173 14.227 8.826 1.00 26.02 267 GLY B N 1
ATOM 5432 C CA . GLY B 1 263 ? 99.572 13.502 10.045 1.00 26.00 267 GLY B CA 1
ATOM 5433 C C . GLY B 1 263 ? 98.817 12.204 10.336 1.00 27.58 267 GLY B C 1
ATOM 5434 O O . GLY B 1 263 ? 98.989 11.589 11.391 1.00 29.57 267 GLY B O 1
ATOM 5435 N N . ALA B 1 264 ? 97.958 11.785 9.415 1.00 24.58 268 ALA B N 1
ATOM 5436 C CA . ALA B 1 264 ? 97.345 10.469 9.513 1.00 24.55 268 ALA B CA 1
ATOM 5437 C C . ALA B 1 264 ? 97.755 9.678 8.285 1.00 23.98 268 ALA B C 1
ATOM 5438 O O . ALA B 1 264 ? 98.092 10.242 7.258 1.00 22.59 268 ALA B O 1
ATOM 5440 N N . ILE B 1 265 ? 97.719 8.365 8.385 1.00 23.32 269 ILE B N 1
ATOM 5441 C CA . ILE B 1 265 ? 98.140 7.538 7.280 1.00 22.14 269 ILE B CA 1
ATOM 5442 C C . ILE B 1 265 ? 96.988 7.301 6.320 1.00 21.79 269 ILE B C 1
ATOM 5443 O O . ILE B 1 265 ? 96.012 6.661 6.671 1.00 26.69 269 ILE B O 1
ATOM 5448 N N . PRO B 1 266 ? 97.123 7.775 5.083 1.00 21.85 270 PRO B N 1
ATOM 5449 C CA . PRO B 1 266 ? 96.152 7.568 4.028 1.00 21.81 270 PRO B CA 1
ATOM 5450 C C . PRO B 1 266 ? 96.007 6.083 3.768 1.00 24.69 270 PRO B C 1
ATOM 5451 O O . PRO B 1 266 ? 97.013 5.375 3.640 1.00 24.81 270 PRO B O 1
ATOM 5455 N N . ALA B 1 267 ? 94.777 5.592 3.692 1.00 21.60 271 ALA B N 1
ATOM 5456 C CA . ALA B 1 267 ? 94.586 4.144 3.698 1.00 22.59 271 ALA B CA 1
ATOM 5457 C C . ALA B 1 267 ? 93.856 3.612 2.479 1.00 22.18 271 ALA B C 1
ATOM 5458 O O . ALA B 1 267 ? 92.930 2.811 2.605 1.00 23.86 271 ALA B O 1
ATOM 5460 N N . ALA B 1 268 ? 94.283 4.049 1.304 1.00 19.84 272 ALA B N 1
ATOM 5461 C CA . ALA B 1 268 ? 93.800 3.491 0.056 1.00 23.12 272 ALA B CA 1
ATOM 5462 C C . ALA B 1 268 ? 94.899 3.693 -0.986 1.00 22.87 272 ALA B C 1
ATOM 5463 O O . ALA B 1 268 ? 95.843 4.464 -0.770 1.00 21.78 272 ALA B O 1
ATOM 5465 N N . GLY B 1 269 ? 94.800 3.011 -2.115 1.00 20.80 273 GLY B N 1
ATOM 5466 C CA . GLY B 1 269 ? 95.841 3.188 -3.125 1.00 22.50 273 GLY B CA 1
ATOM 5467 C C . GLY B 1 269 ? 95.906 4.633 -3.594 1.00 24.33 273 GLY B C 1
ATOM 5468 O O . GLY B 1 269 ? 94.894 5.339 -3.603 1.00 23.44 273 GLY B O 1
ATOM 5469 N N . ASP B 1 270 ? 97.101 5.068 -3.988 1.00 23.79 274 ASP B N 1
ATOM 5470 C CA . ASP B 1 270 ? 97.315 6.375 -4.605 1.00 24.09 274 ASP B CA 1
ATOM 5471 C C . ASP B 1 270 ? 96.279 6.740 -5.690 1.00 24.06 274 ASP B C 1
ATOM 5472 O O . ASP B 1 270 ? 95.814 7.878 -5.764 1.00 24.40 274 ASP B O 1
ATOM 5477 N N . ARG B 1 271 ? 95.913 5.782 -6.532 1.00 21.30 275 ARG B N 1
ATOM 5478 C CA . ARG B 1 271 ? 94.948 6.052 -7.597 1.00 23.12 275 ARG B CA 1
ATOM 5479 C C . ARG B 1 271 ? 93.563 6.487 -7.070 1.00 25.99 275 ARG B C 1
ATOM 5480 O O . ARG B 1 271 ? 92.852 7.235 -7.740 1.00 28.88 275 ARG B O 1
ATOM 5488 N N . HIS B 1 272 ? 93.173 6.004 -5.887 1.00 25.76 276 HIS B N 1
ATOM 5489 C CA . HIS B 1 272 ? 91.924 6.448 -5.273 1.00 25.54 276 HIS B CA 1
ATOM 5490 C C . HIS B 1 272 ? 92.094 7.768 -4.554 1.00 25.11 276 HIS B C 1
ATOM 5491 O O . HIS B 1 272 ? 91.332 8.693 -4.791 1.00 24.19 276 HIS B O 1
ATOM 5498 N N . LEU B 1 273 ? 93.110 7.859 -3.698 1.00 24.58 277 LEU B N 1
ATOM 5499 C CA . LEU B 1 273 ? 93.353 9.066 -2.909 1.00 27.15 277 LEU B CA 1
ATOM 5500 C C . LEU B 1 273 ? 93.394 10.302 -3.763 1.00 28.42 277 LEU B C 1
ATOM 5501 O O . LEU B 1 273 ? 92.886 11.355 -3.363 1.00 26.82 277 LEU B O 1
ATOM 5506 N N . ALA B 1 274 ? 94.019 10.175 -4.935 1.00 27.85 278 ALA B N 1
ATOM 5507 C CA . ALA B 1 274 ? 94.290 11.328 -5.803 1.00 28.60 278 ALA B CA 1
ATOM 5508 C C . ALA B 1 274 ? 93.024 12.028 -6.298 1.00 28.91 278 ALA B C 1
ATOM 5509 O O . ALA B 1 274 ? 93.059 13.191 -6.668 1.00 26.77 278 ALA B O 1
ATOM 5511 N N . GLU B 1 275 ? 91.911 11.314 -6.319 1.00 28.70 279 GLU B N 1
ATOM 5512 C CA . GLU B 1 275 ? 90.675 11.885 -6.837 1.00 29.54 279 GLU B CA 1
ATOM 5513 C C . GLU B 1 275 ? 89.914 12.761 -5.820 1.00 27.34 279 GLU B C 1
ATOM 5514 O O . GLU B 1 275 ? 88.999 13.483 -6.192 1.00 26.55 279 GLU B O 1
ATOM 5520 N N . PHE B 1 276 ? 90.299 12.701 -4.552 1.00 25.96 280 PHE B N 1
ATOM 5521 C CA . PHE B 1 276 ? 89.563 13.387 -3.468 1.00 27.02 280 PHE B CA 1
ATOM 5522 C C . PHE B 1 276 ? 89.970 14.824 -3.150 1.00 27.15 280 PHE B C 1
ATOM 5523 O O . PHE B 1 276 ? 89.240 15.525 -2.453 1.00 30.02 280 PHE B O 1
ATOM 5531 N N . LEU B 1 277 ? 91.140 15.253 -3.606 1.00 28.70 281 LEU B N 1
ATOM 5532 C CA . LEU B 1 277 ? 91.625 16.579 -3.235 1.00 34.66 281 LEU B CA 1
ATOM 5533 C C . LEU B 1 277 ? 92.543 17.233 -4.245 1.00 37.50 281 LEU B C 1
ATOM 5534 O O . LEU B 1 277 ? 93.141 16.562 -5.067 1.00 38.83 281 LEU B O 1
ATOM 5539 N N . PRO B 1 278 ? 92.656 18.566 -4.160 1.00 37.86 282 PRO B N 1
ATOM 5540 C CA . PRO B 1 278 ? 93.578 19.325 -4.996 1.00 39.53 282 PRO B CA 1
ATOM 5541 C C . PRO B 1 278 ? 94.996 18.803 -4.824 1.00 35.66 282 PRO B C 1
ATOM 5542 O O . PRO B 1 278 ? 95.396 18.437 -3.727 1.00 37.95 282 PRO B O 1
ATOM 5546 N N . GLY B 1 279 ? 95.745 18.758 -5.910 1.00 33.39 283 GLY B N 1
ATOM 5547 C CA . GLY B 1 279 ? 97.153 18.449 -5.833 1.00 31.44 283 GLY B CA 1
ATOM 5548 C C . GLY B 1 279 ? 97.623 18.264 -7.250 1.00 32.72 283 GLY B C 1
ATOM 5549 O O . GLY B 1 279 ? 96.809 18.227 -8.169 1.00 32.00 283 GLY B O 1
ATOM 5550 N N . PRO B 1 280 ? 98.937 18.147 -7.438 1.00 32.44 284 PRO B N 1
ATOM 5551 C CA . PRO B 1 280 ? 99.473 17.916 -8.764 1.00 31.94 284 PRO B CA 1
ATOM 5552 C C . PRO B 1 280 ? 99.322 16.462 -9.239 1.00 32.53 284 PRO B C 1
ATOM 5553 O O . PRO B 1 280 ? 99.814 16.132 -10.317 1.00 33.60 284 PRO B O 1
ATOM 5557 N N . TYR B 1 281 ? 98.654 15.604 -8.463 1.00 29.85 285 TYR B N 1
ATOM 5558 C CA . TYR B 1 281 ? 98.749 14.157 -8.702 1.00 27.25 285 TYR B CA 1
ATOM 5559 C C . TYR B 1 281 ? 98.221 13.702 -10.064 1.00 26.56 285 TYR B C 1
ATOM 5560 O O . TYR B 1 281 ? 98.902 12.981 -10.813 1.00 24.67 285 TYR B O 1
ATOM 5569 N N . LEU B 1 282 ? 97.011 14.132 -10.380 1.00 27.18 286 LEU B N 1
ATOM 5570 C CA . LEU B 1 282 ? 96.277 13.599 -11.519 1.00 27.58 286 LEU B CA 1
ATOM 5571 C C . LEU B 1 282 ? 96.812 14.060 -12.869 1.00 30.97 286 LEU B C 1
ATOM 5572 O O . LEU B 1 282 ? 96.559 13.414 -13.879 1.00 27.92 286 LEU B O 1
ATOM 5577 N N . LYS B 1 283 ? 97.551 15.170 -12.875 1.00 31.24 287 LYS B N 1
ATOM 5578 C CA . LYS B 1 283 ? 98.098 15.706 -14.108 1.00 31.67 287 LYS B CA 1
ATOM 5579 C C . LYS B 1 283 ? 99.565 15.366 -14.274 1.00 33.42 287 LYS B C 1
ATOM 5580 O O . LYS B 1 283 ? 100.143 15.660 -15.313 1.00 33.14 287 LYS B O 1
ATOM 5586 N N . GLN B 1 284 ? 100.165 14.758 -13.249 1.00 32.12 288 GLN B N 1
ATOM 5587 C CA . GLN B 1 284 ? 101.543 14.286 -13.340 1.00 32.06 288 GLN B CA 1
ATOM 5588 C C . GLN B 1 284 ? 101.690 12.911 -12.683 1.00 30.15 288 GLN B C 1
ATOM 5589 O O . GLN B 1 284 ? 102.484 12.735 -11.751 1.00 27.63 288 GLN B O 1
ATOM 5595 N N . PRO B 1 285 ? 100.918 11.925 -13.165 1.00 28.42 289 PRO B N 1
ATOM 5596 C CA . PRO B 1 285 ? 100.929 10.595 -12.537 1.00 28.18 289 PRO B CA 1
ATOM 5597 C C . PRO B 1 285 ? 102.287 9.907 -12.608 1.00 29.82 289 PRO B C 1
ATOM 5598 O O . PRO B 1 285 ? 102.681 9.201 -11.664 1.00 28.60 289 PRO B O 1
ATOM 5602 N N . GLU B 1 286 ? 103.003 10.102 -13.710 1.00 29.59 290 GLU B N 1
ATOM 5603 C CA . GLU B 1 286 ? 104.341 9.525 -13.815 1.00 32.84 290 GLU B CA 1
ATOM 5604 C C . GLU B 1 286 ? 105.235 10.060 -12.709 1.00 28.78 290 GLU B C 1
ATOM 5605 O O . GLU B 1 286 ? 105.934 9.292 -12.041 1.00 28.61 290 GLU B O 1
ATOM 5611 N N . VAL B 1 287 ? 105.209 11.371 -12.499 1.00 27.44 291 VAL B N 1
ATOM 5612 C CA . VAL B 1 287 ? 106.031 11.974 -11.436 1.00 28.78 291 VAL B CA 1
ATOM 5613 C C . VAL B 1 287 ? 105.632 11.444 -10.055 1.00 32.24 291 VAL B C 1
ATOM 5614 O O . VAL B 1 287 ? 106.463 11.332 -9.144 1.00 32.10 291 VAL B O 1
ATOM 5618 N N . TRP B 1 288 ? 104.351 11.125 -9.895 1.00 30.91 292 TRP B N 1
ATOM 5619 C CA . TRP B 1 288 ? 103.857 10.691 -8.597 1.00 29.61 292 TRP B CA 1
ATOM 5620 C C . TRP B 1 288 ? 103.831 9.182 -8.471 1.00 28.64 292 TRP B C 1
ATOM 5621 O O . TRP B 1 288 ? 103.413 8.649 -7.453 1.00 27.39 292 TRP B O 1
ATOM 5632 N N . LYS B 1 289 ? 104.290 8.513 -9.527 1.00 28.35 293 LYS B N 1
ATOM 5633 C CA . LYS B 1 289 ? 104.469 7.060 -9.562 1.00 26.83 293 LYS B CA 1
ATOM 5634 C C . LYS B 1 289 ? 103.224 6.219 -9.321 1.00 27.10 293 LYS B C 1
ATOM 5635 O O . LYS B 1 289 ? 103.255 5.218 -8.617 1.00 27.15 293 LYS B O 1
ATOM 5641 N N . PHE B 1 290 ? 102.132 6.632 -9.934 1.00 26.78 294 PHE B N 1
ATOM 5642 C CA . PHE B 1 290 ? 100.946 5.795 -10.045 1.00 24.71 294 PHE B CA 1
ATOM 5643 C C . PHE B 1 290 ? 100.367 6.038 -11.421 1.00 21.95 294 PHE B C 1
ATOM 5644 O O . PHE B 1 290 ? 100.922 6.822 -12.196 1.00 23.46 294 PHE B O 1
ATOM 5652 N N . HIS B 1 291 ? 99.254 5.387 -11.723 1.00 22.36 295 HIS B N 1
ATOM 5653 C CA . HIS B 1 291 ? 98.671 5.451 -13.041 1.00 23.22 295 HIS B CA 1
ATOM 5654 C C . HIS B 1 291 ? 97.190 5.866 -13.003 1.00 26.53 295 HIS B C 1
ATOM 5655 O O . HIS B 1 291 ? 96.495 5.665 -12.009 1.00 24.91 295 HIS B O 1
ATOM 5662 N N . LEU B 1 292 ? 96.718 6.399 -14.119 1.00 23.10 296 LEU B N 1
ATOM 5663 C CA . LEU B 1 292 ? 95.309 6.474 -14.408 1.00 25.93 296 LEU B CA 1
ATOM 5664 C C . LEU B 1 292 ? 94.896 5.153 -15.066 1.00 26.65 296 LEU B C 1
ATOM 5665 O O . LEU B 1 292 ? 95.698 4.515 -15.724 1.00 24.43 296 LEU B O 1
ATOM 5670 N N . THR B 1 293 ? 93.638 4.764 -14.914 1.00 27.04 297 THR B N 1
ATOM 5671 C CA . THR B 1 293 ? 93.103 3.577 -15.578 1.00 23.34 297 THR B CA 1
ATOM 5672 C C . THR B 1 293 ? 92.218 3.993 -16.754 1.00 26.62 297 THR B C 1
ATOM 5673 O O . THR B 1 293 ? 91.108 4.477 -16.545 1.00 26.69 297 THR B O 1
ATOM 5677 N N . PRO B 1 294 ? 92.704 3.812 -17.998 1.00 23.81 298 PRO B N 1
ATOM 5678 C CA . PRO B 1 294 ? 91.932 4.259 -19.149 1.00 26.78 298 PRO B CA 1
ATOM 5679 C C . PRO B 1 294 ? 90.921 3.201 -19.566 1.00 25.81 298 PRO B C 1
ATOM 5680 O O . PRO B 1 294 ? 91.001 2.061 -19.130 1.00 27.49 298 PRO B O 1
ATOM 5684 N N . ILE B 1 295 ? 89.964 3.573 -20.389 1.00 25.55 299 ILE B N 1
ATOM 5685 C CA . ILE B 1 295 ? 88.970 2.604 -20.809 1.00 30.84 299 ILE B CA 1
ATOM 5686 C C . ILE B 1 295 ? 89.511 1.506 -21.750 1.00 29.81 299 ILE B C 1
ATOM 5687 O O . ILE B 1 295 ? 88.935 0.426 -21.824 1.00 30.65 299 ILE B O 1
ATOM 5692 N N . SER B 1 296 ? 90.601 1.773 -22.466 1.00 27.04 300 SER B N 1
ATOM 5693 C CA . SER B 1 296 ? 91.181 0.741 -23.313 1.00 28.00 300 SER B CA 1
ATOM 5694 C C . SER B 1 296 ? 91.617 -0.400 -22.406 1.00 28.90 300 SER B C 1
ATOM 5695 O O . SER B 1 296 ? 91.442 -1.564 -22.743 1.00 22.78 300 SER B O 1
ATOM 5698 N N . PHE B 1 297 ? 92.157 -0.054 -21.235 1.00 28.96 301 PHE B N 1
ATOM 5699 C CA . PHE B 1 297 ? 92.546 -1.075 -20.284 1.00 29.63 301 PHE B CA 1
ATOM 5700 C C . PHE B 1 297 ? 91.349 -1.904 -19.847 1.00 30.99 301 PHE B C 1
ATOM 5701 O O . PHE B 1 297 ? 91.441 -3.120 -19.750 1.00 28.67 301 PHE B O 1
ATOM 5709 N N . ARG B 1 298 ? 90.232 -1.250 -19.548 1.00 31.47 302 ARG B N 1
ATOM 5710 C CA . ARG B 1 298 ? 89.065 -1.991 -19.085 1.00 32.84 302 ARG B CA 1
ATOM 5711 C C . ARG B 1 298 ? 88.526 -2.883 -20.195 1.00 32.70 302 ARG B C 1
ATOM 5712 O O . ARG B 1 298 ? 88.131 -4.013 -19.945 1.00 31.23 302 ARG B O 1
ATOM 5720 N N . LYS B 1 299 ? 88.522 -2.377 -21.423 1.00 32.84 303 LYS B N 1
ATOM 5721 C CA . LYS B 1 299 ? 88.055 -3.161 -22.564 1.00 35.26 303 LYS B CA 1
ATOM 5722 C C . LYS B 1 299 ? 88.929 -4.388 -22.768 1.00 35.48 303 LYS B C 1
ATOM 5723 O O . LYS B 1 299 ? 88.451 -5.511 -22.965 1.00 35.52 303 LYS B O 1
ATOM 5729 N N . GLN B 1 300 ? 90.227 -4.174 -22.711 1.00 35.81 304 GLN B N 1
ATOM 5730 C CA . GLN B 1 300 ? 91.151 -5.267 -22.888 1.00 37.42 304 GLN B CA 1
ATOM 5731 C C . GLN B 1 300 ? 90.952 -6.268 -21.766 1.00 38.02 304 GLN B C 1
ATOM 5732 O O . GLN B 1 300 ? 90.893 -7.471 -21.988 1.00 35.87 304 GLN B O 1
ATOM 5738 N N . ASP B 1 301 ? 90.834 -5.766 -20.549 1.00 35.46 305 ASP B N 1
ATOM 5739 C CA . ASP B 1 301 ? 90.740 -6.668 -19.429 1.00 36.05 305 ASP B CA 1
ATOM 5740 C C . ASP B 1 301 ? 89.455 -7.497 -19.459 1.00 33.66 305 ASP B C 1
ATOM 5741 O O . ASP B 1 301 ? 89.450 -8.671 -19.109 1.00 31.26 305 ASP B O 1
ATOM 5746 N N . ARG B 1 302 ? 88.362 -6.874 -19.857 1.00 32.25 306 ARG B N 1
ATOM 5747 C CA . ARG B 1 302 ? 87.132 -7.591 -20.010 1.00 35.35 306 ARG B CA 1
ATOM 5748 C C . ARG B 1 302 ? 87.297 -8.724 -21.032 1.00 36.98 306 ARG B C 1
ATOM 5749 O O . ARG B 1 302 ? 86.825 -9.847 -20.815 1.00 33.09 306 ARG B O 1
ATOM 5757 N N . ALA B 1 303 ? 87.958 -8.427 -22.149 1.00 35.28 307 ALA B N 1
ATOM 5758 C CA . ALA B 1 303 ? 88.101 -9.433 -23.195 1.00 36.50 307 ALA B CA 1
ATOM 5759 C C . ALA B 1 303 ? 88.942 -10.615 -22.725 1.00 35.54 307 ALA B C 1
ATOM 5760 O O . ALA B 1 303 ? 88.618 -11.763 -23.037 1.00 34.83 307 ALA B O 1
ATOM 5762 N N . GLU B 1 304 ? 89.996 -10.371 -21.952 1.00 36.12 308 GLU B N 1
ATOM 5763 C CA . GLU B 1 304 ? 90.756 -11.523 -21.471 1.00 39.69 308 GLU B CA 1
ATOM 5764 C C . GLU B 1 304 ? 90.111 -12.290 -20.287 1.00 39.94 308 GLU B C 1
ATOM 5765 O O . GLU B 1 304 ? 90.370 -13.477 -20.115 1.00 38.20 308 GLU B O 1
ATOM 5771 N N . LYS B 1 305 ? 89.252 -11.629 -19.510 1.00 37.60 309 LYS B N 1
ATOM 5772 C CA . LYS B 1 305 ? 88.440 -12.343 -18.524 1.00 38.06 309 LYS B CA 1
ATOM 5773 C C . LYS B 1 305 ? 87.431 -13.244 -19.251 1.00 37.18 309 LYS B C 1
ATOM 5774 O O . LYS B 1 305 ? 87.238 -14.399 -18.879 1.00 34.02 309 LYS B O 1
ATOM 5780 N N . ARG B 1 306 ? 86.807 -12.719 -20.300 1.00 34.93 310 ARG B N 1
ATOM 5781 C CA . ARG B 1 306 ? 85.926 -13.536 -21.115 1.00 37.35 310 ARG B CA 1
ATOM 5782 C C . ARG B 1 306 ? 86.683 -14.758 -21.635 1.00 37.59 310 ARG B C 1
ATOM 5783 O O . ARG B 1 306 ? 86.201 -15.883 -21.539 1.00 33.92 310 ARG B O 1
ATOM 5791 N N . GLN B 1 307 ? 87.886 -14.551 -22.159 1.00 38.47 311 GLN B N 1
ATOM 5792 C CA . GLN B 1 307 ? 88.646 -15.689 -22.665 1.00 39.99 311 GLN B CA 1
ATOM 5793 C C . GLN B 1 307 ? 88.940 -16.676 -21.551 1.00 37.87 311 GLN B C 1
ATOM 5794 O O . GLN B 1 307 ? 88.824 -17.869 -21.763 1.00 37.46 311 GLN B O 1
ATOM 5800 N N . GLU B 1 308 ? 89.323 -16.180 -20.376 1.00 36.14 312 GLU B N 1
ATOM 5801 C CA . GLU B 1 308 ? 89.566 -17.050 -19.224 1.00 40.69 312 GLU B CA 1
ATOM 5802 C C . GLU B 1 308 ? 88.340 -17.893 -18.868 1.00 39.14 312 GLU B C 1
ATOM 5803 O O . GLU B 1 308 ? 88.423 -19.108 -18.799 1.00 39.76 312 GLU B O 1
ATOM 5809 N N . THR B 1 309 ? 87.214 -17.230 -18.640 1.00 36.00 313 THR B N 1
ATOM 5810 C CA . THR B 1 309 ? 85.935 -17.885 -18.439 1.00 36.62 313 THR B CA 1
ATOM 5811 C C . THR B 1 309 ? 85.664 -19.023 -19.442 1.00 38.93 313 THR B C 1
ATOM 5812 O O . THR B 1 309 ? 85.275 -20.126 -19.058 1.00 34.16 313 THR B O 1
ATOM 5816 N N . GLU B 1 310 ? 85.844 -18.748 -20.729 1.00 40.57 314 GLU B N 1
ATOM 5817 C CA . GLU B 1 310 ? 85.529 -19.740 -21.757 1.00 44.52 314 GLU B CA 1
ATOM 5818 C C . GLU B 1 310 ? 86.489 -20.913 -21.686 1.00 43.53 314 GLU B C 1
ATOM 5819 O O . GLU B 1 310 ? 86.101 -22.063 -21.910 1.00 43.81 314 GLU B O 1
ATOM 5825 N N . ARG B 1 311 ? 87.737 -20.622 -21.348 1.00 41.03 315 ARG B N 1
ATOM 5826 C CA . ARG B 1 311 ? 88.709 -21.674 -21.123 1.00 44.65 315 ARG B CA 1
ATOM 5827 C C . ARG B 1 311 ? 88.282 -22.581 -19.963 1.00 45.06 315 ARG B C 1
ATOM 5828 O O . ARG B 1 311 ? 88.232 -23.797 -20.113 1.00 45.66 315 ARG B O 1
ATOM 5836 N N . LEU B 1 312 ? 87.965 -21.987 -18.813 1.00 43.13 316 LEU B N 1
ATOM 5837 C CA . LEU B 1 312 ? 87.566 -22.753 -17.630 1.00 43.48 316 LEU B CA 1
ATOM 5838 C C . LEU B 1 312 ? 86.412 -23.700 -17.926 1.00 43.41 316 LEU B C 1
ATOM 5839 O O . LEU B 1 312 ? 86.335 -24.807 -17.404 1.00 41.52 316 LEU B O 1
ATOM 5844 N N . ILE B 1 313 ? 85.493 -23.244 -18.753 1.00 44.32 317 ILE B N 1
ATOM 5845 C CA . ILE B 1 313 ? 84.369 -24.067 -19.122 1.00 46.12 317 ILE B CA 1
ATOM 5846 C C . ILE B 1 313 ? 84.820 -25.206 -20.036 1.00 48.02 317 ILE B C 1
ATOM 5847 O O . ILE B 1 313 ? 84.658 -26.384 -19.708 1.00 48.06 317 ILE B O 1
ATOM 5852 N N . VAL B 1 314 ? 85.418 -24.849 -21.162 1.00 48.68 318 VAL B N 1
ATOM 5853 C CA . VAL B 1 314 ? 85.941 -25.838 -22.093 1.00 49.95 318 VAL B CA 1
ATOM 5854 C C . VAL B 1 314 ? 86.686 -26.955 -21.376 1.00 49.23 318 VAL B C 1
ATOM 5855 O O . VAL B 1 314 ? 86.498 -28.125 -21.690 1.00 49.38 318 VAL B O 1
ATOM 5859 N N . GLN B 1 315 ? 87.526 -26.588 -20.414 1.00 49.05 319 GLN B N 1
ATOM 5860 C CA . GLN B 1 315 ? 88.307 -27.563 -19.659 1.00 49.81 319 GLN B CA 1
ATOM 5861 C C . GLN B 1 315 ? 87.579 -28.106 -18.425 1.00 49.54 319 GLN B C 1
ATOM 5862 O O . GLN B 1 315 ? 88.145 -28.881 -17.657 1.00 49.85 319 GLN B O 1
ATOM 5868 N N . GLN B 1 316 ? 86.330 -27.691 -18.236 1.00 48.73 320 GLN B N 1
ATOM 5869 C CA . GLN B 1 316 ? 85.518 -28.152 -17.111 1.00 48.58 320 GLN B CA 1
ATOM 5870 C C . GLN B 1 316 ? 86.206 -27.978 -15.764 1.00 47.77 320 GLN B C 1
ATOM 5871 O O . GLN B 1 316 ? 86.100 -28.839 -14.891 1.00 48.47 320 GLN B O 1
ATOM 5877 N N . ARG B 1 317 ? 86.914 -26.868 -15.597 1.00 47.07 321 ARG B N 1
ATOM 5878 C CA . ARG B 1 317 ? 87.559 -26.559 -14.327 1.00 48.80 321 ARG B CA 1
ATOM 5879 C C . ARG B 1 317 ? 86.751 -25.534 -13.531 1.00 47.24 321 ARG B C 1
ATOM 5880 O O . ARG B 1 317 ? 85.945 -24.793 -14.094 1.00 45.27 321 ARG B O 1
ATOM 5888 N N . GLY B 1 318 ? 86.976 -25.501 -12.221 1.00 46.70 322 GLY B N 1
ATOM 5889 C CA . GLY B 1 318 ? 86.425 -24.456 -11.358 1.00 43.95 322 GLY B CA 1
ATOM 5890 C C . GLY B 1 318 ? 87.503 -23.433 -11.031 1.00 42.33 322 GLY B C 1
ATOM 5891 O O . GLY B 1 318 ? 88.562 -23.424 -11.654 1.00 40.96 322 GLY B O 1
ATOM 5892 N N . VAL B 1 319 ? 87.236 -22.561 -10.066 1.00 41.33 323 VAL B N 1
ATOM 5893 C CA . VAL B 1 319 ? 88.216 -21.547 -9.682 1.00 41.12 323 VAL B CA 1
ATOM 5894 C C . VAL B 1 319 ? 89.320 -22.178 -8.851 1.00 40.75 323 VAL B C 1
ATOM 5895 O O . VAL B 1 319 ? 89.171 -23.282 -8.342 1.00 42.28 323 VAL B O 1
ATOM 5899 N N . ALA B 1 320 ? 90.430 -21.474 -8.686 1.00 41.48 324 ALA B N 1
ATOM 5900 C CA . ALA B 1 320 ? 91.453 -21.956 -7.769 1.00 42.50 324 ALA B CA 1
ATOM 5901 C C . ALA B 1 320 ? 90.856 -22.086 -6.362 1.00 41.69 324 ALA B C 1
ATOM 5902 O O . ALA B 1 320 ? 90.061 -21.244 -5.915 1.00 41.21 324 ALA B O 1
ATOM 5904 N N . GLU B 1 321 ? 91.210 -23.160 -5.677 1.00 41.14 325 GLU B N 1
ATOM 5905 C CA . GLU B 1 321 ? 90.870 -23.288 -4.276 1.00 42.73 325 GLU B CA 1
ATOM 5906 C C . GLU B 1 321 ? 91.965 -22.596 -3.496 1.00 42.44 325 GLU B C 1
ATOM 5907 O O . GLU B 1 321 ? 92.833 -23.239 -2.934 1.00 42.73 325 GLU B O 1
ATOM 5913 N N . LYS B 1 322 ? 91.909 -21.269 -3.475 1.00 43.82 326 LYS B N 1
ATOM 5914 C CA . LYS B 1 322 ? 92.961 -20.459 -2.882 1.00 44.70 326 LYS B CA 1
ATOM 5915 C C . LYS B 1 322 ? 92.369 -19.164 -2.317 1.00 42.81 326 LYS B C 1
ATOM 5916 O O . LYS B 1 322 ? 91.598 -18.488 -2.996 1.00 41.24 326 LYS B O 1
ATOM 5922 N N . ALA B 1 323 ? 92.738 -18.811 -1.088 1.00 41.23 327 ALA B N 1
ATOM 5923 C CA . ALA B 1 323 ? 92.218 -17.591 -0.468 1.00 41.59 327 ALA B CA 1
ATOM 5924 C C . ALA B 1 323 ? 92.422 -16.393 -1.389 1.00 40.32 327 ALA B C 1
ATOM 5925 O O . ALA B 1 323 ? 93.461 -16.268 -2.030 1.00 40.10 327 ALA B O 1
ATOM 5927 N N . SER B 1 324 ? 91.427 -15.516 -1.462 1.00 38.87 328 SER B N 1
ATOM 5928 C CA . SER B 1 324 ? 91.525 -14.333 -2.319 1.00 38.95 328 SER B CA 1
ATOM 5929 C C . SER B 1 324 ? 92.166 -13.166 -1.584 1.00 39.60 328 SER B C 1
ATOM 5930 O O . SER B 1 324 ? 92.618 -12.209 -2.200 1.00 42.00 328 SER B O 1
ATOM 5933 N N . GLY B 1 325 ? 92.189 -13.233 -0.262 1.00 39.44 329 GLY B N 1
ATOM 5934 C CA . GLY B 1 325 ? 92.581 -12.082 0.535 1.00 40.49 329 GLY B CA 1
ATOM 5935 C C . GLY B 1 325 ? 91.399 -11.169 0.853 1.00 39.75 329 GLY B C 1
ATOM 5936 O O . GLY B 1 325 ? 91.567 -10.131 1.483 1.00 37.98 329 GLY B O 1
ATOM 5937 N N . GLU B 1 326 ? 90.200 -11.543 0.414 1.00 38.57 330 GLU B N 1
ATOM 5938 C CA . GLU B 1 326 ? 88.994 -10.772 0.769 1.00 36.63 330 GLU B CA 1
ATOM 5939 C C . GLU B 1 326 ? 88.458 -11.261 2.110 1.00 34.15 330 GLU B C 1
ATOM 5940 O O . GLU B 1 326 ? 88.893 -12.299 2.600 1.00 29.88 330 GLU B O 1
ATOM 5946 N N . GLU B 1 327 ? 87.515 -10.521 2.699 1.00 32.32 331 GLU B N 1
ATOM 5947 C CA . GLU B 1 327 ? 86.957 -10.877 4.012 1.00 31.46 331 GLU B CA 1
ATOM 5948 C C . GLU B 1 327 ? 85.484 -11.263 3.909 1.00 30.05 331 GLU B C 1
ATOM 5949 O O . GLU B 1 327 ? 84.832 -11.478 4.936 1.00 29.84 331 GLU B O 1
ATOM 5955 N N . GLY B 1 328 ? 84.972 -11.333 2.679 1.00 25.56 332 GLY B N 1
ATOM 5956 C CA . GLY B 1 328 ? 83.559 -11.587 2.431 1.00 25.83 332 GLY B CA 1
ATOM 5957 C C . GLY B 1 328 ? 83.059 -12.845 3.105 1.00 24.99 332 GLY B C 1
ATOM 5958 O O . GLY B 1 328 ? 82.088 -12.823 3.856 1.00 27.23 332 GLY B O 1
ATOM 5959 N N . VAL B 1 329 ? 83.744 -13.950 2.859 1.00 24.56 333 VAL B N 1
ATOM 5960 C CA . VAL B 1 329 ? 83.349 -15.216 3.445 1.00 26.24 333 VAL B CA 1
ATOM 5961 C C . VAL B 1 329 ? 83.572 -15.233 4.959 1.00 26.40 333 VAL B C 1
ATOM 5962 O O . VAL B 1 329 ? 82.743 -15.759 5.700 1.00 26.67 333 VAL B O 1
ATOM 5966 N N . ASN B 1 330 ? 84.669 -14.631 5.416 1.00 24.25 334 ASN B N 1
ATOM 5967 C CA . ASN B 1 330 ? 84.896 -14.475 6.845 1.00 26.62 334 ASN B CA 1
ATOM 5968 C C . ASN B 1 330 ? 83.750 -13.699 7.518 1.00 23.42 334 ASN B C 1
ATOM 5969 O O . ASN B 1 330 ? 83.295 -14.085 8.580 1.00 22.82 334 ASN B O 1
ATOM 5974 N N . ILE B 1 331 ? 83.284 -12.629 6.881 1.00 21.04 335 ILE B N 1
ATOM 5975 C CA . ILE B 1 331 ? 82.197 -11.818 7.417 1.00 21.88 335 ILE B CA 1
ATOM 5976 C C . ILE B 1 331 ? 80.916 -12.639 7.454 1.00 22.83 335 ILE B C 1
ATOM 5977 O O . ILE B 1 331 ? 80.201 -12.659 8.458 1.00 22.56 335 ILE B O 1
ATOM 5982 N N . ILE B 1 332 ? 80.640 -13.347 6.363 1.00 21.72 336 ILE B N 1
ATOM 5983 C CA . ILE B 1 332 ? 79.485 -14.221 6.323 1.00 23.10 336 ILE B CA 1
ATOM 5984 C C . ILE B 1 332 ? 79.517 -15.264 7.447 1.00 22.91 336 ILE B C 1
ATOM 5985 O O . ILE B 1 332 ? 78.523 -15.481 8.133 1.00 23.61 336 ILE B O 1
ATOM 5990 N N . ALA B 1 333 ? 80.661 -15.897 7.649 1.00 23.30 337 ALA B N 1
ATOM 5991 C CA . ALA B 1 333 ? 80.792 -16.876 8.728 1.00 25.59 337 ALA B CA 1
ATOM 5992 C C . ALA B 1 333 ? 80.537 -16.179 10.070 1.00 25.30 337 ALA B C 1
ATOM 5993 O O . ALA B 1 333 ? 79.768 -16.674 10.910 1.00 21.82 337 ALA B O 1
ATOM 5995 N N . ALA B 1 334 ? 81.179 -15.028 10.272 1.00 24.28 338 ALA B N 1
ATOM 5996 C CA . ALA B 1 334 ? 80.930 -14.259 11.498 1.00 25.09 338 ALA B CA 1
ATOM 5997 C C . ALA B 1 334 ? 79.421 -13.973 11.683 1.00 22.95 338 ALA B C 1
ATOM 5998 O O . ALA B 1 334 ? 78.843 -14.208 12.745 1.00 22.97 338 ALA B O 1
ATOM 6000 N N . LEU B 1 335 ? 78.774 -13.466 10.647 1.00 23.16 339 LEU B N 1
ATOM 6001 C CA . LEU B 1 335 ? 77.349 -13.153 10.762 1.00 25.01 339 LEU B CA 1
ATOM 6002 C C . LEU B 1 335 ? 76.502 -14.374 11.099 1.00 27.45 339 LEU B C 1
ATOM 6003 O O . LEU B 1 335 ? 75.401 -14.245 11.632 1.00 25.84 339 LEU B O 1
ATOM 6008 N N . LEU B 1 336 ? 76.995 -15.558 10.763 1.00 26.60 340 LEU B N 1
ATOM 6009 C CA . LEU B 1 336 ? 76.237 -16.772 11.036 1.00 29.12 340 LEU B CA 1
ATOM 6010 C C . LEU B 1 336 ? 76.621 -17.362 12.392 1.00 29.12 340 LEU B C 1
ATOM 6011 O O . LEU B 1 336 ? 76.052 -18.362 12.821 1.00 30.72 340 LEU B O 1
ATOM 6016 N N . GLY B 1 337 ? 77.588 -16.743 13.060 1.00 25.93 341 GLY B N 1
ATOM 6017 C CA . GLY B 1 337 ? 77.942 -17.141 14.421 1.00 28.17 341 GLY B CA 1
ATOM 6018 C C . GLY B 1 337 ? 79.091 -18.134 14.491 1.00 30.34 341 GLY B C 1
ATOM 6019 O O . GLY B 1 337 ? 79.304 -18.767 15.513 1.00 31.35 341 GLY B O 1
ATOM 6020 N N . LEU B 1 338 ? 79.848 -18.241 13.408 1.00 28.12 342 LEU B N 1
ATOM 6021 C CA . LEU B 1 338 ? 80.894 -19.234 13.287 1.00 30.11 342 LEU B CA 1
ATOM 6022 C C . LEU B 1 338 ? 82.291 -18.687 13.585 1.00 32.69 342 LEU B C 1
ATOM 6023 O O . LEU B 1 338 ? 83.273 -19.383 13.369 1.00 37.45 342 LEU B O 1
ATOM 6028 N N . GLY B 1 339 ? 82.377 -17.464 14.103 1.00 31.81 343 GLY B N 1
ATOM 6029 C CA . GLY B 1 339 ? 83.648 -16.902 14.539 1.00 31.54 343 GLY B CA 1
ATOM 6030 C C . GLY B 1 339 ? 83.617 -15.384 14.440 1.00 35.20 343 GLY B C 1
ATOM 6031 O O . GLY B 1 339 ? 83.549 -14.825 13.339 1.00 34.60 343 GLY B O 1
ATOM 6032 N N . GLU B 1 340 ? 83.679 -14.705 15.579 1.00 31.93 344 GLU B N 1
ATOM 6033 C CA . GLU B 1 340 ? 83.554 -13.255 15.571 1.00 33.09 344 GLU B CA 1
ATOM 6034 C C . GLU B 1 340 ? 84.761 -12.544 14.949 1.00 30.26 344 GLU B C 1
ATOM 6035 O O . GLU B 1 340 ? 85.837 -13.110 14.822 1.00 30.46 344 GLU B O 1
ATOM 6041 N N . LEU B 1 341 ? 84.562 -11.297 14.554 1.00 26.36 345 LEU B N 1
ATOM 6042 C CA . LEU B 1 341 ? 85.513 -10.624 13.713 1.00 27.39 345 LEU B CA 1
ATOM 6043 C C . LEU B 1 341 ? 85.427 -9.113 13.895 1.00 27.29 345 LEU B C 1
ATOM 6044 O O . LEU B 1 341 ? 84.337 -8.545 14.026 1.00 26.55 345 LEU B O 1
ATOM 6049 N N . VAL B 1 342 ? 86.584 -8.464 13.924 1.00 27.20 346 VAL B N 1
ATOM 6050 C CA . VAL B 1 342 ? 86.643 -6.998 13.841 1.00 25.60 346 VAL B CA 1
ATOM 6051 C C . VAL B 1 342 ? 87.326 -6.632 12.532 1.00 26.11 346 VAL B C 1
ATOM 6052 O O . VAL B 1 342 ? 88.492 -6.952 12.358 1.00 25.20 346 VAL B O 1
ATOM 6056 N N . THR B 1 343 ? 86.595 -5.992 11.611 1.00 24.53 347 THR B N 1
ATOM 6057 C CA . THR B 1 343 ? 87.140 -5.607 10.302 1.00 23.54 347 THR B CA 1
ATOM 6058 C C . THR B 1 343 ? 86.491 -4.290 9.827 1.00 22.77 347 THR B C 1
ATOM 6059 O O . THR B 1 343 ? 85.502 -3.850 10.389 1.00 21.77 347 THR B O 1
ATOM 6063 N N . ASN B 1 344 ? 87.072 -3.640 8.827 1.00 23.36 348 ASN B N 1
ATOM 6064 C CA . ASN B 1 344 ? 86.544 -2.353 8.354 1.00 24.16 348 ASN B CA 1
ATOM 6065 C C . ASN B 1 344 ? 85.395 -2.540 7.361 1.00 24.82 348 ASN B C 1
ATOM 6066 O O . ASN B 1 344 ? 85.506 -3.334 6.430 1.00 20.72 348 ASN B O 1
ATOM 6071 N N . VAL B 1 345 ? 84.305 -1.802 7.581 1.00 21.31 349 VAL B N 1
ATOM 6072 C CA . VAL B 1 345 ? 83.117 -1.857 6.742 1.00 21.61 349 VAL B CA 1
ATOM 6073 C C . VAL B 1 345 ? 82.511 -0.471 6.588 1.00 21.26 349 VAL B C 1
ATOM 6074 O O . VAL B 1 345 ? 82.790 0.442 7.375 1.00 23.36 349 VAL B O 1
ATOM 6078 N N . ASN B 1 346 ? 81.673 -0.317 5.574 1.00 18.10 350 ASN B N 1
ATOM 6079 C CA . ASN B 1 346 ? 80.957 0.927 5.349 1.00 20.35 350 ASN B CA 1
ATOM 6080 C C . ASN B 1 346 ? 79.544 0.785 5.857 1.00 20.91 350 ASN B C 1
ATOM 6081 O O . ASN B 1 346 ? 78.814 -0.129 5.449 1.00 19.69 350 ASN B O 1
ATOM 6094 N N . PRO B 1 348 ? 76.095 3.299 7.974 1.00 20.52 352 PRO B N 1
ATOM 6095 C CA . PRO B 1 348 ? 75.582 4.627 8.343 1.00 20.58 352 PRO B CA 1
ATOM 6096 C C . PRO B 1 348 ? 76.268 5.115 9.603 1.00 20.20 352 PRO B C 1
ATOM 6097 O O . PRO B 1 348 ? 76.444 4.349 10.527 1.00 17.77 352 PRO B O 1
ATOM 6101 N N . ASN B 1 349 ? 76.647 6.391 9.631 1.00 20.15 353 ASN B N 1
ATOM 6102 C CA . ASN B 1 349 ? 77.328 6.958 10.776 1.00 19.55 353 ASN B CA 1
ATOM 6103 C C . ASN B 1 349 ? 76.345 7.233 11.921 1.00 23.13 353 ASN B C 1
ATOM 6104 O O . ASN B 1 349 ? 75.366 7.967 11.757 1.00 21.04 353 ASN B O 1
ATOM 6109 N N . GLN B 1 350 ? 76.637 6.657 13.084 1.00 22.80 354 GLN B N 1
ATOM 6110 C CA . GLN B 1 350 ? 75.893 6.946 14.286 1.00 23.15 354 GLN B CA 1
ATOM 6111 C C . GLN B 1 350 ? 76.859 7.412 15.374 1.00 20.95 354 GLN B C 1
ATOM 6112 O O . GLN B 1 350 ? 76.603 7.215 16.537 1.00 23.80 354 GLN B O 1
ATOM 6118 N N . GLY B 1 351 ? 77.971 8.023 14.994 1.00 21.54 355 GLY B N 1
ATOM 6119 C CA . GLY B 1 351 ? 78.912 8.530 15.982 1.00 19.83 355 GLY B CA 1
ATOM 6120 C C . GLY B 1 351 ? 80.302 7.921 15.868 1.00 21.40 355 GLY B C 1
ATOM 6121 O O . GLY B 1 351 ? 81.230 8.388 16.537 1.00 23.67 355 GLY B O 1
ATOM 6122 N N . GLN B 1 352 ? 80.464 6.912 15.007 1.00 18.64 356 GLN B N 1
ATOM 6123 C CA . GLN B 1 352 ? 81.737 6.167 14.926 1.00 21.92 356 GLN B CA 1
ATOM 6124 C C . GLN B 1 352 ? 82.856 6.955 14.251 1.00 21.83 356 GLN B C 1
ATOM 6125 O O . GLN B 1 352 ? 84.028 6.591 14.349 1.00 23.01 356 GLN B O 1
ATOM 6131 N N . VAL B 1 353 ? 82.486 8.003 13.528 1.00 19.26 357 VAL B N 1
ATOM 6132 C CA . VAL B 1 353 ? 83.450 9.005 13.075 1.00 21.06 357 VAL B CA 1
ATOM 6133 C C . VAL B 1 353 ? 82.900 10.319 13.578 1.00 22.46 357 VAL B C 1
ATOM 6134 O O . VAL B 1 353 ? 81.760 10.653 13.273 1.00 22.40 357 VAL B O 1
ATOM 6138 N N . LEU B 1 354 ? 83.685 11.049 14.365 1.00 21.46 358 LEU B N 1
ATOM 6139 C CA . LEU B 1 354 ? 83.227 12.320 14.933 1.00 22.71 358 LEU B CA 1
ATOM 6140 C C . LEU B 1 354 ? 83.053 13.385 13.864 1.00 23.29 358 LEU B C 1
ATOM 6141 O O . LEU B 1 354 ? 83.767 13.370 12.853 1.00 23.75 358 LEU B O 1
ATOM 6146 N N . ASN B 1 355 ? 82.109 14.304 14.103 1.00 23.30 359 ASN B N 1
ATOM 6147 C CA . ASN B 1 355 ? 81.966 15.528 13.329 1.00 25.59 359 ASN B CA 1
ATOM 6148 C C . ASN B 1 355 ? 81.535 15.358 11.872 1.00 29.72 359 ASN B C 1
ATOM 6149 O O . ASN B 1 355 ? 81.647 16.294 11.079 1.00 33.95 359 ASN B O 1
ATOM 6154 N N . LEU B 1 356 ? 81.061 14.178 11.506 1.00 28.37 360 LEU B N 1
ATOM 6155 C CA . LEU B 1 356 ? 80.532 13.952 10.158 1.00 27.93 360 LEU B CA 1
ATOM 6156 C C . LEU B 1 356 ? 79.022 13.700 10.281 1.00 27.30 360 LEU B C 1
ATOM 6157 O O . LEU B 1 356 ? 78.581 13.162 11.282 1.00 27.50 360 LEU B O 1
ATOM 6162 N N . PRO B 1 357 ? 78.223 14.091 9.270 1.00 26.66 361 PRO B N 1
ATOM 6163 C CA . PRO B 1 357 ? 76.767 13.952 9.404 1.00 26.23 361 PRO B CA 1
ATOM 6164 C C . PRO B 1 357 ? 76.342 12.541 9.788 1.00 27.42 361 PRO B C 1
ATOM 6165 O O . PRO B 1 357 ? 76.956 11.553 9.352 1.00 26.68 361 PRO B O 1
ATOM 6169 N N . ILE B 1 358 ? 75.300 12.434 10.599 1.00 24.75 362 ILE B N 1
ATOM 6170 C CA . ILE B 1 358 ? 74.828 11.130 10.991 1.00 27.27 362 ILE B CA 1
ATOM 6171 C C . ILE B 1 358 ? 74.029 10.479 9.856 1.00 24.79 362 ILE B C 1
ATOM 6172 O O . ILE B 1 358 ? 73.433 11.169 9.032 1.00 22.48 362 ILE B O 1
ATOM 6177 N N . GLN B 1 359 ? 74.056 9.152 9.785 1.00 23.43 363 GLN B N 1
ATOM 6178 C CA . GLN B 1 359 ? 73.438 8.440 8.651 1.00 24.18 363 GLN B CA 1
ATOM 6179 C C . GLN B 1 359 ? 74.312 8.352 7.409 1.00 21.81 363 GLN B C 1
ATOM 6180 O O . GLN B 1 359 ? 74.081 7.521 6.538 1.00 20.34 363 GLN B O 1
ATOM 6186 N N . ALA B 1 360 ? 75.276 9.249 7.284 1.00 21.34 364 ALA B N 1
ATOM 6187 C CA . ALA B 1 360 ? 76.138 9.215 6.115 1.00 22.81 364 ALA B CA 1
ATOM 6188 C C . ALA B 1 360 ? 76.918 7.913 6.190 1.00 21.70 364 ALA B C 1
ATOM 6189 O O . ALA B 1 360 ? 77.237 7.438 7.288 1.00 20.10 364 ALA B O 1
ATOM 6191 N N . ILE B 1 361 ? 77.180 7.321 5.029 1.00 21.62 365 ILE B N 1
ATOM 6192 C CA . ILE B 1 361 ? 77.928 6.075 4.952 1.00 22.48 365 ILE B CA 1
ATOM 6193 C C . ILE B 1 361 ? 79.412 6.341 5.186 1.00 22.64 365 ILE B C 1
ATOM 6194 O O . ILE B 1 361 ? 80.084 6.988 4.356 1.00 20.60 365 ILE B O 1
ATOM 6199 N N . VAL B 1 362 ? 79.908 5.844 6.317 1.00 19.08 366 VAL B N 1
ATOM 6200 C CA . VAL B 1 362 ? 81.307 6.005 6.678 1.00 17.89 366 VAL B CA 1
ATOM 6201 C C . VAL B 1 362 ? 81.992 4.640 6.854 1.00 20.39 366 VAL B C 1
ATOM 6202 O O . VAL B 1 362 ? 81.332 3.631 7.163 1.00 18.32 366 VAL B O 1
ATOM 6206 N N . GLU B 1 363 ? 83.302 4.601 6.625 1.00 18.20 367 GLU B N 1
ATOM 6207 C CA . GLU B 1 363 ? 84.064 3.357 6.768 1.00 20.56 367 GLU B CA 1
ATOM 6208 C C . GLU B 1 363 ? 84.815 3.353 8.084 1.00 19.26 367 GLU B C 1
ATOM 6209 O O . GLU B 1 363 ? 85.572 4.294 8.356 1.00 21.14 367 GLU B O 1
ATOM 6215 N N . THR B 1 364 ? 84.585 2.328 8.920 1.00 19.42 368 THR B N 1
ATOM 6216 C CA . THR B 1 364 ? 85.352 2.120 10.166 1.00 16.08 368 THR B CA 1
ATOM 6217 C C . THR B 1 364 ? 85.443 0.640 10.496 1.00 19.78 368 THR B C 1
ATOM 6218 O O . THR B 1 364 ? 84.834 -0.188 9.821 1.00 18.30 368 THR B O 1
ATOM 6222 N N . ASN B 1 365 ? 86.203 0.311 11.539 1.00 16.55 369 ASN B N 1
ATOM 6223 C CA . ASN B 1 365 ? 86.116 -1.014 12.109 1.00 18.08 369 ASN B CA 1
ATOM 6224 C C . ASN B 1 365 ? 84.729 -1.247 12.677 1.00 21.22 369 ASN B C 1
ATOM 6225 O O . ASN B 1 365 ? 84.036 -0.300 13.108 1.00 17.94 369 ASN B O 1
ATOM 6230 N N . ALA B 1 366 ? 84.310 -2.505 12.628 1.00 19.12 370 ALA B N 1
ATOM 6231 C CA . ALA B 1 366 ? 83.092 -2.915 13.289 1.00 19.34 370 ALA B CA 1
ATOM 6232 C C . ALA B 1 366 ? 83.323 -4.316 13.868 1.00 20.06 370 ALA B C 1
ATOM 6233 O O . ALA B 1 366 ? 84.176 -5.062 13.383 1.00 18.57 370 ALA B O 1
ATOM 6235 N N . PHE B 1 367 ? 82.553 -4.640 14.902 1.00 21.65 371 PHE B N 1
ATOM 6236 C CA . PHE B 1 367 ? 82.527 -5.948 15.528 1.00 20.75 371 PHE B CA 1
ATOM 6237 C C . PHE B 1 367 ? 81.412 -6.731 14.866 1.00 21.60 371 PHE B C 1
ATOM 6238 O O . PHE B 1 367 ? 80.258 -6.269 14.795 1.00 21.87 371 PHE B O 1
ATOM 6246 N N . ILE B 1 368 ? 81.757 -7.903 14.360 1.00 19.05 372 ILE B N 1
ATOM 6247 C CA . ILE B 1 368 ? 80.811 -8.701 13.611 1.00 19.08 372 ILE B CA 1
ATOM 6248 C C . ILE B 1 368 ? 80.669 -10.026 14.326 1.00 21.07 372 ILE B C 1
ATOM 6249 O O . ILE B 1 368 ? 81.661 -10.715 14.589 1.00 18.32 372 ILE B O 1
ATOM 6254 N N . THR B 1 369 ? 79.433 -10.362 14.692 1.00 21.69 373 THR B N 1
ATOM 6255 C CA . THR B 1 369 ? 79.151 -11.638 15.340 1.00 21.93 373 THR B CA 1
ATOM 6256 C C . THR B 1 369 ? 77.749 -12.050 14.917 1.00 22.73 373 THR B C 1
ATOM 6257 O O . THR B 1 369 ? 77.189 -11.474 13.969 1.00 20.09 373 THR B O 1
ATOM 6261 N N . ARG B 1 370 ? 77.176 -13.055 15.569 1.00 23.01 374 ARG B N 1
ATOM 6262 C CA . ARG B 1 370 ? 75.944 -13.631 15.024 1.00 22.24 374 ARG B CA 1
ATOM 6263 C C . ARG B 1 370 ? 74.890 -12.551 14.752 1.00 22.98 374 ARG B C 1
ATOM 6264 O O . ARG B 1 370 ? 74.456 -11.868 15.669 1.00 20.94 374 ARG B O 1
ATOM 6272 N N . ASN B 1 371 ? 74.490 -12.401 13.492 1.00 21.66 375 ASN B N 1
ATOM 6273 C CA . ASN B 1 371 ? 73.425 -11.462 13.127 1.00 26.27 375 ASN B CA 1
ATOM 6274 C C . ASN B 1 371 ? 73.692 -10.007 13.575 1.00 28.66 375 ASN B C 1
ATOM 6275 O O . ASN B 1 371 ? 72.750 -9.234 13.744 1.00 30.18 375 ASN B O 1
ATOM 6280 N N . ARG B 1 372 ? 74.960 -9.634 13.748 1.00 25.05 376 ARG B N 1
ATOM 6281 C CA . ARG B 1 372 ? 75.297 -8.324 14.305 1.00 27.43 376 ARG B CA 1
ATOM 6282 C C . ARG B 1 372 ? 76.491 -7.703 13.620 1.00 23.48 376 ARG B C 1
ATOM 6283 O O . ARG B 1 372 ? 77.552 -8.303 13.604 1.00 20.29 376 ARG B O 1
ATOM 6291 N N . VAL B 1 373 ? 76.316 -6.504 13.066 1.00 22.10 377 VAL B N 1
ATOM 6292 C CA . VAL B 1 373 ? 77.443 -5.672 12.652 1.00 21.18 377 VAL B CA 1
ATOM 6293 C C . VAL B 1 373 ? 77.404 -4.371 13.466 1.00 20.52 377 VAL B C 1
ATOM 6294 O O . VAL B 1 373 ? 76.460 -3.608 13.375 1.00 25.58 377 VAL B O 1
ATOM 6298 N N . GLN B 1 374 ? 78.431 -4.124 14.258 1.00 19.26 378 GLN B N 1
ATOM 6299 C CA . GLN B 1 374 ? 78.387 -3.060 15.253 1.00 18.95 378 GLN B CA 1
ATOM 6300 C C . GLN B 1 374 ? 79.623 -2.172 15.134 1.00 18.56 378 GLN B C 1
ATOM 6301 O O . GLN B 1 374 ? 80.717 -2.557 15.531 1.00 19.67 378 GLN B O 1
ATOM 6307 N N . PRO B 1 375 ? 79.449 -0.971 14.582 1.00 18.49 379 PRO B N 1
ATOM 6308 C CA . PRO B 1 375 ? 80.592 -0.088 14.402 1.00 16.90 379 PRO B CA 1
ATOM 6309 C C . PRO B 1 375 ? 81.279 0.203 15.733 1.00 18.87 379 PRO B C 1
ATOM 6310 O O . PRO B 1 375 ? 80.647 0.191 16.799 1.00 19.60 379 PRO B O 1
ATOM 6314 N N . ILE B 1 376 ? 82.574 0.448 15.647 1.00 18.49 380 ILE B N 1
ATOM 6315 C CA . ILE B 1 376 ? 83.411 0.804 16.765 1.00 20.17 380 ILE B CA 1
ATOM 6316 C C . ILE B 1 376 ? 83.704 2.314 16.703 1.00 19.10 380 ILE B C 1
ATOM 6317 O O . ILE B 1 376 ? 84.076 2.848 15.647 1.00 17.70 380 ILE B O 1
ATOM 6322 N N . LEU B 1 377 ? 83.517 3.003 17.823 1.00 21.45 381 LEU B N 1
ATOM 6323 C CA . LEU B 1 377 ? 83.803 4.438 17.881 1.00 22.07 381 LEU B CA 1
ATOM 6324 C C . LEU B 1 377 ? 85.286 4.651 17.589 1.00 20.67 381 LEU B C 1
ATOM 6325 O O . LEU B 1 377 ? 86.132 4.114 18.292 1.00 22.54 381 LEU B O 1
ATOM 6330 N N . SER B 1 378 ? 85.591 5.425 16.551 1.00 18.35 382 SER B N 1
ATOM 6331 C CA . SER B 1 378 ? 86.961 5.572 16.060 1.00 21.55 382 SER B CA 1
ATOM 6332 C C . SER B 1 378 ? 87.516 6.981 16.146 1.00 20.98 382 SER B C 1
ATOM 6333 O O . SER B 1 378 ? 88.672 7.232 15.753 1.00 19.88 382 SER B O 1
ATOM 6336 N N . GLY B 1 379 ? 86.693 7.912 16.627 1.00 22.12 383 GLY B N 1
ATOM 6337 C CA . GLY B 1 379 ? 87.171 9.278 16.843 1.00 21.22 383 GLY B CA 1
ATOM 6338 C C . GLY B 1 379 ? 87.131 10.194 15.634 1.00 22.29 383 GLY B C 1
ATOM 6339 O O . GLY B 1 379 ? 86.244 10.102 14.779 1.00 21.48 383 GLY B O 1
ATOM 6340 N N . ALA B 1 380 ? 88.103 11.094 15.575 1.00 23.34 384 ALA B N 1
ATOM 6341 C CA . ALA B 1 380 ? 88.078 12.188 14.626 1.00 23.83 384 ALA B CA 1
ATOM 6342 C C . ALA B 1 380 ? 89.210 12.053 13.627 1.00 24.37 384 ALA B C 1
ATOM 6343 O O . ALA B 1 380 ? 90.255 11.487 13.938 1.00 23.40 384 ALA B O 1
ATOM 6345 N N . LEU B 1 381 ? 88.973 12.570 12.422 1.00 25.48 385 LEU B N 1
ATOM 6346 C CA . LEU B 1 381 ? 89.976 12.686 11.365 1.00 26.16 385 LEU B CA 1
ATOM 6347 C C . LEU B 1 381 ? 90.814 13.931 11.616 1.00 26.08 385 LEU B C 1
ATOM 6348 O O . LEU B 1 381 ? 90.410 14.786 12.377 1.00 25.53 385 LEU B O 1
ATOM 6353 N N . PRO B 1 382 ? 91.990 14.040 10.971 1.00 26.68 386 PRO B N 1
ATOM 6354 C CA . PRO B 1 382 ? 92.673 15.333 11.058 1.00 26.97 386 PRO B CA 1
ATOM 6355 C C . PRO B 1 382 ? 91.730 16.410 10.511 1.00 26.63 386 PRO B C 1
ATOM 6356 O O . PRO B 1 382 ? 90.919 16.144 9.609 1.00 24.60 386 PRO B O 1
ATOM 6360 N N . LYS B 1 383 ? 91.848 17.620 11.032 1.00 27.18 387 LYS B N 1
ATOM 6361 C CA . LYS B 1 383 ? 90.900 18.680 10.701 1.00 27.65 387 LYS B CA 1
ATOM 6362 C C . LYS B 1 383 ? 90.779 18.926 9.193 1.00 26.31 387 LYS B C 1
ATOM 6363 O O . LYS B 1 383 ? 89.675 19.079 8.670 1.00 27.07 387 LYS B O 1
ATOM 6369 N N . GLY B 1 384 ? 91.906 18.951 8.488 1.00 25.00 388 GLY B N 1
ATOM 6370 C CA . GLY B 1 384 ? 91.885 19.226 7.036 1.00 22.53 388 GLY B CA 1
ATOM 6371 C C . GLY B 1 384 ? 91.195 18.136 6.243 1.00 22.26 388 GLY B C 1
ATOM 6372 O O . GLY B 1 384 ? 90.489 18.396 5.292 1.00 22.15 388 GLY B O 1
ATOM 6373 N N . VAL B 1 385 ? 91.399 16.895 6.654 1.00 23.89 389 VAL B N 1
ATOM 6374 C CA . VAL B 1 385 ? 90.769 15.744 6.017 1.00 23.35 389 VAL B CA 1
ATOM 6375 C C . VAL B 1 385 ? 89.265 15.729 6.327 1.00 23.59 389 VAL B C 1
ATOM 6376 O O . VAL B 1 385 ? 88.459 15.336 5.507 1.00 22.27 389 VAL B O 1
ATOM 6380 N N . GLU B 1 386 ? 88.898 16.180 7.521 1.00 24.94 390 GLU B N 1
ATOM 6381 C CA . GLU B 1 386 ? 87.503 16.217 7.941 1.00 24.97 390 GLU B CA 1
ATOM 6382 C C . GLU B 1 386 ? 86.714 17.215 7.100 1.00 24.39 390 GLU B C 1
ATOM 6383 O O . GLU B 1 386 ? 85.598 16.924 6.646 1.00 24.91 390 GLU B O 1
ATOM 6397 N N . LEU B 1 388 ? 87.534 18.078 4.032 1.00 28.19 392 LEU B N 1
ATOM 6398 C CA . LEU B 1 388 ? 87.371 17.426 2.732 1.00 25.05 392 LEU B CA 1
ATOM 6399 C C . LEU B 1 388 ? 86.280 16.337 2.748 1.00 23.25 392 LEU B C 1
ATOM 6400 O O . LEU B 1 388 ? 85.441 16.276 1.854 1.00 21.37 392 LEU B O 1
ATOM 6405 N N . ALA B 1 389 ? 86.286 15.489 3.774 1.00 22.35 393 ALA B N 1
ATOM 6406 C CA . ALA B 1 389 ? 85.278 14.428 3.897 1.00 20.09 393 ALA B CA 1
ATOM 6407 C C . ALA B 1 3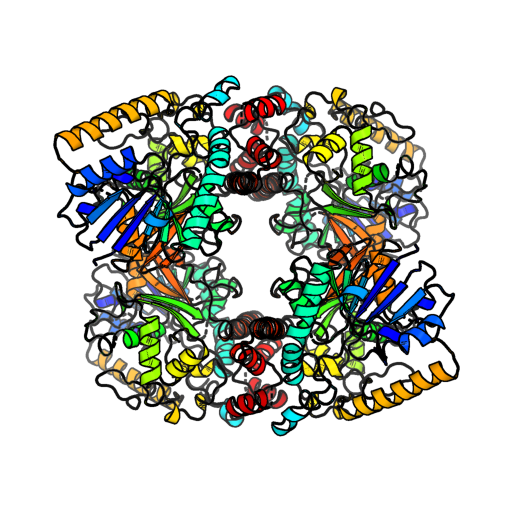89 ? 83.833 14.957 4.034 1.00 20.66 393 ALA B C 1
ATOM 6408 O O . ALA B 1 389 ? 82.908 14.395 3.438 1.00 19.97 393 ALA B O 1
ATOM 6410 N N . ALA B 1 390 ? 83.644 16.025 4.810 1.00 17.73 394 ALA B N 1
ATOM 6411 C CA . ALA B 1 390 ? 82.317 16.609 4.993 1.00 20.43 394 ALA B CA 1
ATOM 6412 C C . ALA B 1 390 ? 81.824 17.089 3.651 1.00 21.05 394 ALA B C 1
ATOM 6413 O O . ALA B 1 390 ? 80.650 16.926 3.284 1.00 22.91 394 ALA B O 1
ATOM 6415 N N . ARG B 1 391 ? 82.751 17.668 2.901 1.00 22.81 395 ARG B N 1
ATOM 6416 C CA . ARG B 1 391 ? 82.422 18.208 1.607 1.00 24.58 395 ARG B CA 1
ATOM 6417 C C . ARG B 1 391 ? 81.971 17.123 0.622 1.00 24.94 395 ARG B C 1
ATOM 6418 O O . ARG B 1 391 ? 80.904 17.245 0.007 1.00 23.21 395 ARG B O 1
ATOM 6426 N N . HIS B 1 392 ? 82.762 16.055 0.493 1.00 23.06 396 HIS B N 1
ATOM 6427 C CA . HIS B 1 392 ? 82.358 14.888 -0.329 1.00 22.70 396 HIS B CA 1
ATOM 6428 C C . HIS B 1 392 ? 81.063 14.222 0.152 1.00 21.38 396 HIS B C 1
ATOM 6429 O O . HIS B 1 392 ? 80.248 13.788 -0.664 1.00 23.99 396 HIS B O 1
ATOM 6436 N N . ILE B 1 393 ? 80.894 14.079 1.468 1.00 21.39 397 ILE B N 1
ATOM 6437 C CA . ILE B 1 393 ? 79.648 13.529 2.004 1.00 21.84 397 ILE B CA 1
ATOM 6438 C C . ILE B 1 393 ? 78.462 14.410 1.546 1.00 22.86 397 ILE B C 1
ATOM 6439 O O . ILE B 1 393 ? 77.454 13.891 1.028 1.00 23.64 397 ILE B O 1
ATOM 6444 N N . SER B 1 394 ? 78.597 15.730 1.704 1.00 20.95 398 SER B N 1
ATOM 6445 C CA . SER B 1 394 ? 77.628 16.690 1.116 1.00 23.19 398 SER B CA 1
ATOM 6446 C C . SER B 1 394 ? 77.185 16.289 -0.272 1.00 22.73 398 SER B C 1
ATOM 6447 O O . SER B 1 394 ? 76.005 16.218 -0.556 1.00 24.64 398 SER B O 1
ATOM 6450 N N . ASN B 1 395 ? 78.162 16.068 -1.153 1.00 21.34 399 ASN B N 1
ATOM 6451 C CA . ASN B 1 395 ? 77.893 15.748 -2.545 1.00 20.90 399 ASN B CA 1
ATOM 6452 C C . ASN B 1 395 ? 77.234 14.405 -2.716 1.00 25.79 399 ASN B C 1
ATOM 6453 O O . ASN B 1 395 ? 76.334 14.241 -3.558 1.00 25.03 399 ASN B O 1
ATOM 6458 N N . GLN B 1 396 ? 77.712 13.436 -1.934 1.00 26.07 400 GLN B N 1
ATOM 6459 C CA . GLN B 1 396 ? 77.171 12.087 -1.970 1.00 24.14 400 GLN B CA 1
ATOM 6460 C C . GLN B 1 396 ? 75.715 12.045 -1.512 1.00 23.12 400 GLN B C 1
ATOM 6461 O O . GLN B 1 396 ? 74.887 11.380 -2.126 1.00 22.21 400 GLN B O 1
ATOM 6467 N N . GLU B 1 397 ? 75.394 12.753 -0.436 1.00 25.43 401 GLU B N 1
ATOM 6468 C CA . GLU B 1 397 ? 73.997 12.828 0.018 1.00 24.73 401 GLU B CA 1
ATOM 6469 C C . GLU B 1 397 ? 73.122 13.463 -1.056 1.00 24.06 401 GLU B C 1
ATOM 6470 O O . GLU B 1 397 ? 72.031 12.980 -1.342 1.00 22.18 401 GLU B O 1
ATOM 6476 N N . ALA B 1 398 ? 73.598 14.555 -1.653 1.00 25.02 402 ALA B N 1
ATOM 6477 C CA . ALA B 1 398 ? 72.837 15.232 -2.736 1.00 25.04 402 ALA B CA 1
ATOM 6478 C C . ALA B 1 398 ? 72.623 14.313 -3.950 1.00 26.01 402 ALA B C 1
ATOM 6479 O O . ALA B 1 398 ? 71.561 14.342 -4.580 1.00 26.61 402 ALA B O 1
ATOM 6481 N N . VAL B 1 399 ? 73.622 13.491 -4.283 1.00 24.95 403 VAL B N 1
ATOM 6482 C CA . VAL B 1 399 ? 73.474 12.586 -5.429 1.00 23.64 403 VAL B CA 1
ATOM 6483 C C . VAL B 1 399 ? 72.429 11.528 -5.135 1.00 25.36 403 VAL B C 1
ATOM 6484 O O . VAL B 1 399 ? 71.595 11.194 -5.987 1.00 26.33 403 VAL B O 1
ATOM 6488 N N . ALA B 1 400 ? 72.487 10.975 -3.927 1.00 24.06 404 ALA B N 1
ATOM 6489 C CA . ALA B 1 400 ? 71.512 9.978 -3.524 1.00 26.77 404 ALA B CA 1
ATOM 6490 C C . ALA B 1 400 ? 70.101 10.595 -3.574 1.00 27.38 404 ALA B C 1
ATOM 6491 O O . ALA B 1 400 ? 69.188 10.023 -4.174 1.00 27.93 404 ALA B O 1
ATOM 6493 N N . ASP B 1 401 ? 69.922 11.767 -2.970 1.00 23.85 405 ASP B N 1
ATOM 6494 C CA . ASP B 1 401 ? 68.621 12.464 -3.091 1.00 29.38 405 ASP B CA 1
ATOM 6495 C C . ASP B 1 401 ? 68.242 12.789 -4.535 1.00 30.58 405 ASP B C 1
ATOM 6496 O O . ASP B 1 401 ? 67.125 12.495 -4.962 1.00 30.24 405 ASP B O 1
ATOM 6501 N N . ALA B 1 402 ? 69.175 13.385 -5.279 1.00 27.66 406 ALA B N 1
ATOM 6502 C CA . ALA B 1 402 ? 68.887 13.792 -6.643 1.00 30.11 406 ALA B CA 1
ATOM 6503 C C . ALA B 1 402 ? 68.417 12.599 -7.440 1.00 30.13 406 ALA B C 1
ATOM 6504 O O . ALA B 1 402 ? 67.490 12.708 -8.224 1.00 30.86 406 ALA B O 1
ATOM 6506 N N . GLY B 1 403 ? 69.069 11.462 -7.228 1.00 30.19 407 GLY B N 1
ATOM 6507 C CA . GLY B 1 403 ? 68.753 10.236 -7.961 1.00 28.82 407 GLY B CA 1
ATOM 6508 C C . GLY B 1 403 ? 67.397 9.650 -7.626 1.00 31.08 407 GLY B C 1
ATOM 6509 O O . GLY B 1 403 ? 66.765 9.073 -8.485 1.00 32.14 407 GLY B O 1
ATOM 6510 N N . LEU B 1 404 ? 66.950 9.793 -6.380 1.00 32.14 408 LEU B N 1
ATOM 6511 C CA . LEU B 1 404 ? 65.655 9.244 -5.951 1.00 34.31 408 LEU B CA 1
ATOM 6512 C C . LEU B 1 404 ? 64.457 10.097 -6.348 1.00 38.39 408 LEU B C 1
ATOM 6513 O O . LEU B 1 404 ? 63.327 9.612 -6.418 1.00 38.66 408 LEU B O 1
ATOM 6518 N N . THR B 1 405 ? 64.703 11.379 -6.572 1.00 39.92 409 THR B N 1
ATOM 6519 C CA . THR B 1 405 ? 63.641 12.310 -6.883 1.00 39.36 409 THR B CA 1
ATOM 6520 C C . THR B 1 405 ? 63.810 12.838 -8.299 1.00 42.09 409 THR B C 1
ATOM 6521 O O . THR B 1 405 ? 63.008 13.637 -8.766 1.00 42.96 409 THR B O 1
ATOM 6525 N N . LYS B 1 406 ? 64.866 12.398 -8.976 1.00 43.48 410 LYS B N 1
ATOM 6526 C CA . LYS B 1 406 ? 65.124 12.850 -10.325 1.00 44.91 410 LYS B CA 1
ATOM 6527 C C . LYS B 1 406 ? 65.205 14.369 -10.343 1.00 44.65 410 LYS B C 1
ATOM 6528 O O . LYS B 1 406 ? 64.471 15.031 -11.073 1.00 44.84 410 LYS B O 1
ATOM 6534 N N . ASP B 1 407 ? 66.097 14.920 -9.531 1.00 42.69 411 ASP B N 1
ATOM 6535 C CA . ASP B 1 407 ? 66.338 16.362 -9.517 1.00 39.10 411 ASP B CA 1
ATOM 6536 C C . ASP B 1 407 ? 67.759 16.624 -10.043 1.00 36.39 411 ASP B C 1
ATOM 6537 O O . ASP B 1 407 ? 68.730 16.579 -9.303 1.00 33.98 411 ASP B O 1
ATOM 6542 N N . THR B 1 408 ? 67.876 16.877 -11.343 1.00 37.33 412 THR B N 1
ATOM 6543 C CA . THR B 1 408 ? 69.187 17.070 -11.951 1.00 37.23 412 THR B CA 1
ATOM 6544 C C . THR B 1 408 ? 69.824 18.375 -11.479 1.00 33.70 412 THR B C 1
ATOM 6545 O O . THR B 1 408 ? 71.039 18.454 -11.337 1.00 34.29 412 THR B O 1
ATOM 6549 N N . GLY B 1 409 ? 69.002 19.378 -11.199 1.00 31.36 413 GLY B N 1
ATOM 6550 C CA . GLY B 1 409 ? 69.495 20.628 -10.609 1.00 31.50 413 GLY B CA 1
ATOM 6551 C C . GLY B 1 409 ? 70.308 20.353 -9.352 1.00 30.21 413 GLY B C 1
ATOM 6552 O O . GLY B 1 409 ? 71.421 20.842 -9.198 1.00 28.76 413 GLY B O 1
ATOM 6553 N N . LEU B 1 410 ? 69.775 19.531 -8.458 1.00 30.28 414 LEU B N 1
ATOM 6554 C CA . LEU B 1 410 ? 70.507 19.219 -7.226 1.00 31.15 414 LEU B CA 1
ATOM 6555 C C . LEU B 1 410 ? 71.812 18.449 -7.495 1.00 28.34 414 LEU B C 1
ATOM 6556 O O . LEU B 1 410 ? 72.841 18.724 -6.877 1.00 27.08 414 LEU B O 1
ATOM 6561 N N . ALA B 1 411 ? 71.764 17.515 -8.439 1.00 27.83 415 ALA B N 1
ATOM 6562 C CA . ALA B 1 411 ? 72.937 16.718 -8.827 1.00 28.65 415 ALA B CA 1
ATOM 6563 C C . ALA B 1 411 ? 74.027 17.602 -9.424 1.00 26.87 415 ALA B C 1
ATOM 6564 O O . ALA B 1 411 ? 75.218 17.365 -9.227 1.00 27.65 415 ALA B O 1
ATOM 6566 N N . PHE B 1 412 ? 73.615 18.641 -10.133 1.00 25.32 416 PHE B N 1
ATOM 6567 C CA . PHE B 1 412 ? 74.563 19.597 -10.708 1.00 25.72 416 PHE B CA 1
ATOM 6568 C C . PHE B 1 412 ? 75.242 20.450 -9.627 1.00 25.57 416 PHE B C 1
ATOM 6569 O O . PHE B 1 412 ? 76.434 20.788 -9.727 1.00 25.55 416 PHE B O 1
ATOM 6577 N N . GLN B 1 413 ? 74.487 20.793 -8.586 1.00 24.84 417 GLN B N 1
ATOM 6578 C CA . GLN B 1 413 ? 75.076 21.435 -7.406 1.00 25.47 417 GLN B CA 1
ATOM 6579 C C . GLN B 1 413 ? 76.218 20.587 -6.826 1.00 25.92 417 GLN B C 1
ATOM 6580 O O . GLN B 1 413 ? 77.307 21.086 -6.571 1.00 23.97 417 GLN B O 1
ATOM 6586 N N . ALA B 1 414 ? 75.957 19.296 -6.628 1.00 25.91 418 ALA B N 1
ATOM 6587 C CA . ALA B 1 414 ? 76.986 18.374 -6.174 1.00 27.39 418 ALA B CA 1
ATOM 6588 C C . ALA B 1 414 ? 78.175 18.388 -7.138 1.00 25.76 418 ALA B C 1
ATOM 6589 O O . ALA B 1 414 ? 79.324 18.514 -6.713 1.00 25.75 418 ALA B O 1
ATOM 6591 N N . PHE B 1 415 ? 77.877 18.309 -8.432 1.00 27.71 419 PHE B N 1
ATOM 6592 C CA . PHE B 1 415 ? 78.889 18.323 -9.506 1.00 27.12 419 PHE B CA 1
ATOM 6593 C C . PHE B 1 415 ? 79.807 19.530 -9.351 1.00 29.60 419 PHE B C 1
ATOM 6594 O O . PHE B 1 415 ? 81.054 19.401 -9.351 1.00 26.37 419 PHE B O 1
ATOM 6602 N N . LEU B 1 416 ? 79.184 20.701 -9.210 1.00 26.45 420 LEU B N 1
ATOM 6603 C CA . LEU B 1 416 ? 79.901 21.955 -9.038 1.00 26.28 420 LEU B CA 1
ATOM 6604 C C . LEU B 1 416 ? 80.675 22.015 -7.730 1.00 30.22 420 LEU B C 1
ATOM 6605 O O . LEU B 1 416 ? 81.667 22.736 -7.625 1.00 28.78 420 LEU B O 1
ATOM 6610 N N . ASN B 1 417 ? 80.208 21.286 -6.715 1.00 29.63 421 ASN B N 1
ATOM 6611 C CA . ASN B 1 417 ? 80.910 21.264 -5.421 1.00 27.96 421 ASN B CA 1
ATOM 6612 C C . ASN B 1 417 ? 82.074 20.245 -5.345 1.00 28.19 421 ASN B C 1
ATOM 6613 O O . ASN B 1 417 ? 82.790 20.173 -4.344 1.00 30.02 421 ASN B O 1
ATOM 6618 N N . ASP B 1 418 ? 82.275 19.460 -6.397 1.00 29.87 422 ASP B N 1
ATOM 6619 C CA . ASP B 1 418 ? 83.362 18.471 -6.414 1.00 28.66 422 ASP B CA 1
ATOM 6620 C C . ASP B 1 418 ? 84.763 19.051 -6.631 1.00 26.01 422 ASP B C 1
ATOM 6621 O O . ASP B 1 418 ? 84.988 19.798 -7.548 1.00 25.76 422 ASP B O 1
ATOM 6626 N N . PRO B 1 419 ? 85.726 18.642 -5.801 1.00 28.48 423 PRO B N 1
ATOM 6627 C CA . PRO B 1 419 ? 87.093 19.179 -5.840 1.00 30.10 423 PRO B CA 1
ATOM 6628 C C . PRO B 1 419 ? 87.781 19.090 -7.199 1.00 31.55 423 PRO B C 1
ATOM 6629 O O . PRO B 1 419 ? 88.758 19.788 -7.422 1.00 31.29 423 PRO B O 1
ATOM 6633 N N . LEU B 1 420 ? 87.292 18.250 -8.101 1.00 28.59 424 LEU B N 1
ATOM 6634 C CA . LEU B 1 420 ? 87.956 18.115 -9.392 1.00 30.43 424 LEU B CA 1
ATOM 6635 C C . LEU B 1 420 ? 87.337 18.996 -10.479 1.00 30.57 424 LEU B C 1
ATOM 6636 O O . LEU B 1 420 ? 87.925 19.175 -11.526 1.00 28.36 424 LEU B O 1
ATOM 6641 N N . VAL B 1 421 ? 86.147 19.530 -10.230 1.00 29.73 425 VAL B N 1
ATOM 6642 C CA . VAL B 1 421 ? 85.462 20.324 -11.233 1.00 30.95 425 VAL B CA 1
ATOM 6643 C C . VAL B 1 421 ? 85.827 21.802 -11.053 1.00 32.59 425 VAL B C 1
ATOM 6644 O O . VAL B 1 421 ? 85.093 22.569 -10.446 1.00 34.39 425 VAL B O 1
ATOM 6648 N N . GLN B 1 422 ? 86.986 22.175 -11.583 1.00 37.16 426 GLN B N 1
ATOM 6649 C CA . GLN B 1 422 ? 87.553 23.509 -11.398 1.00 41.76 426 GLN B CA 1
ATOM 6650 C C . GLN B 1 422 ? 87.543 24.279 -12.699 1.00 40.98 426 GLN B C 1
ATOM 6651 O O . GLN B 1 422 ? 88.588 24.709 -13.167 1.00 44.45 426 GLN B O 1
ATOM 6657 N N . ILE B 1 423 ? 86.372 24.439 -13.284 1.00 38.96 427 ILE B N 1
ATOM 6658 C CA . ILE B 1 423 ? 86.244 25.034 -14.600 1.00 37.82 427 ILE B CA 1
ATOM 6659 C C . ILE B 1 423 ? 85.103 26.032 -14.512 1.00 37.12 427 ILE B C 1
ATOM 6660 O O . ILE B 1 423 ? 84.378 26.032 -13.532 1.00 38.16 427 ILE B O 1
ATOM 6665 N N . ASP B 1 424 ? 84.944 26.882 -15.514 1.00 35.76 428 ASP B N 1
ATOM 6666 C CA . ASP B 1 424 ? 83.867 27.864 -15.481 1.00 38.69 428 ASP B CA 1
ATOM 6667 C C . ASP B 1 424 ? 82.536 27.156 -15.323 1.00 37.39 428 ASP B C 1
ATOM 6668 O O . ASP B 1 424 ? 82.398 25.990 -15.701 1.00 35.10 428 ASP B O 1
ATOM 6673 N N . ARG B 1 425 ? 81.558 27.863 -14.768 1.00 34.75 429 ARG B N 1
ATOM 6674 C CA . ARG B 1 425 ? 80.248 27.283 -14.540 1.00 34.16 429 ARG B CA 1
ATOM 6675 C C . ARG B 1 425 ? 79.551 26.834 -15.820 1.00 34.77 429 ARG B C 1
ATOM 6676 O O . ARG B 1 425 ? 78.903 25.788 -15.836 1.00 35.54 429 ARG B O 1
ATOM 6684 N N . SER B 1 426 ? 79.669 27.600 -16.895 1.00 33.26 430 SER B N 1
ATOM 6685 C CA . SER B 1 426 ? 78.945 27.236 -18.105 1.00 33.69 430 SER B CA 1
ATOM 6686 C C . SER B 1 426 ? 79.601 26.049 -18.840 1.00 32.55 430 SER B C 1
ATOM 6687 O O . SER B 1 426 ? 78.918 25.255 -19.480 1.00 37.36 430 SER B O 1
ATOM 6690 N N . ASP B 1 427 ? 80.916 25.922 -18.738 1.00 32.80 431 ASP B N 1
ATOM 6691 C CA . ASP B 1 427 ? 81.604 24.722 -19.199 1.00 34.63 431 ASP B CA 1
ATOM 6692 C C . ASP B 1 427 ? 81.157 23.481 -18.422 1.00 33.62 431 ASP B C 1
ATOM 6693 O O . ASP B 1 427 ? 80.849 22.447 -19.013 1.00 29.22 431 ASP B O 1
ATOM 6698 N N . ALA B 1 428 ? 81.107 23.592 -17.095 1.00 31.83 432 ALA B N 1
ATOM 6699 C CA . ALA B 1 428 ? 80.687 22.457 -16.266 1.00 31.65 432 ALA B CA 1
ATOM 6700 C C . ALA B 1 428 ? 79.253 22.017 -16.596 1.00 30.88 432 ALA B C 1
ATOM 6701 O O . ALA B 1 428 ? 78.961 20.816 -16.660 1.00 29.47 432 ALA B O 1
ATOM 6703 N N . GLU B 1 429 ? 78.367 22.984 -16.846 1.00 32.81 433 GLU B N 1
ATOM 6704 C CA . GLU B 1 429 ? 76.975 22.663 -17.193 1.00 33.67 433 GLU B CA 1
ATOM 6705 C C . GLU B 1 429 ? 76.843 21.936 -18.527 1.00 30.52 433 GLU B C 1
ATOM 6706 O O . GLU B 1 429 ? 76.058 21.003 -18.665 1.00 33.55 433 GLU B O 1
ATOM 6712 N N . GLN B 1 430 ? 77.605 22.374 -19.512 1.00 30.79 434 GLN B N 1
ATOM 6713 C CA . GLN B 1 430 ? 77.649 21.686 -20.781 1.00 31.98 434 GLN B CA 1
ATOM 6714 C C . GLN B 1 430 ? 78.235 20.276 -20.595 1.00 29.33 434 GLN B C 1
ATOM 6715 O O . GLN B 1 430 ? 77.729 19.307 -21.147 1.00 29.92 434 GLN B O 1
ATOM 6721 N N . LEU B 1 431 ? 79.293 20.171 -19.809 1.00 25.27 435 LEU B N 1
ATOM 6722 C CA . LEU B 1 431 ? 79.909 18.872 -19.533 1.00 26.79 435 LEU B CA 1
ATOM 6723 C C . LEU B 1 431 ? 78.915 17.970 -18.792 1.00 29.60 435 LEU B C 1
ATOM 6724 O O . LEU B 1 431 ? 78.679 16.815 -19.163 1.00 29.62 435 LEU B O 1
ATOM 6729 N N . PHE B 1 432 ? 78.321 18.505 -17.732 1.00 31.58 436 PHE B N 1
ATOM 6730 C CA . PHE B 1 432 ? 77.393 17.734 -16.928 1.00 28.36 436 PHE B CA 1
ATOM 6731 C C . PHE B 1 432 ? 76.268 17.200 -17.805 1.00 28.17 436 PHE B C 1
ATOM 6732 O O . PHE B 1 432 ? 75.950 16.010 -17.778 1.00 29.90 436 PHE B O 1
ATOM 6740 N N . ASN B 1 433 ? 75.665 18.082 -18.588 1.00 27.59 437 ASN B N 1
ATOM 6741 C CA . ASN B 1 433 ? 74.539 17.707 -19.441 1.00 29.33 437 ASN B CA 1
ATOM 6742 C C . ASN B 1 433 ? 74.962 16.669 -20.464 1.00 28.55 437 ASN B C 1
ATOM 6743 O O . ASN B 1 433 ? 74.226 15.743 -20.763 1.00 28.38 437 ASN B O 1
ATOM 6748 N N . ASP B 1 434 ? 76.151 16.838 -21.021 1.00 29.65 438 ASP B N 1
ATOM 6749 C CA . ASP B 1 434 ? 76.671 15.850 -21.969 1.00 36.28 438 ASP B CA 1
ATOM 6750 C C . ASP B 1 434 ? 76.880 14.482 -21.317 1.00 35.50 438 ASP B C 1
ATOM 6751 O O . ASP B 1 434 ? 76.646 13.462 -21.945 1.00 33.61 438 ASP B O 1
ATOM 6764 N N . LEU B 1 436 ? 75.186 13.294 -18.741 1.00 37.90 440 LEU B N 1
ATOM 6765 C CA . LEU B 1 436 ? 73.886 12.700 -18.431 1.00 39.36 440 LEU B CA 1
ATOM 6766 C C . LEU B 1 436 ? 73.346 11.961 -19.647 1.00 40.27 440 LEU B C 1
ATOM 6767 O O . LEU B 1 436 ? 72.889 10.831 -19.515 1.00 40.04 440 LEU B O 1
ATOM 6772 N N . LEU C 1 3 ? 40.323 41.551 6.883 1.00 46.52 7 LEU C N 1
ATOM 6773 C CA . LEU C 1 3 ? 40.542 40.296 6.110 1.00 45.23 7 LEU C CA 1
ATOM 6774 C C . LEU C 1 3 ? 39.333 39.385 6.257 1.00 44.29 7 LEU C C 1
ATOM 6775 O O . LEU C 1 3 ? 38.895 39.099 7.368 1.00 45.99 7 LEU C O 1
ATOM 6780 N N . ASP C 1 4 ? 38.817 38.898 5.136 1.00 43.89 8 ASP C N 1
ATOM 6781 C CA . ASP C 1 4 ? 37.482 38.315 5.111 1.00 42.99 8 ASP C CA 1
ATOM 6782 C C . ASP C 1 4 ? 37.423 36.929 4.509 1.00 40.55 8 ASP C C 1
ATOM 6783 O O . ASP C 1 4 ? 38.347 36.495 3.845 1.00 40.38 8 ASP C O 1
ATOM 6788 N N . GLN C 1 5 ? 36.303 36.256 4.726 1.00 39.68 9 GLN C N 1
ATOM 6789 C CA . GLN C 1 5 ? 36.131 34.883 4.280 1.00 41.49 9 GLN C CA 1
ATOM 6790 C C . GLN C 1 5 ? 37.231 33.965 4.828 1.00 40.99 9 GLN C C 1
ATOM 6791 O O . GLN C 1 5 ? 37.772 33.121 4.106 1.00 39.69 9 GLN C O 1
ATOM 6797 N N . ILE C 1 6 ? 37.569 34.164 6.102 1.00 39.80 10 ILE C N 1
ATOM 6798 C CA . ILE C 1 6 ? 38.404 33.224 6.835 1.00 37.29 10 ILE C CA 1
ATOM 6799 C C . ILE C 1 6 ? 37.509 32.079 7.260 1.00 37.64 10 ILE C C 1
ATOM 6800 O O . ILE C 1 6 ? 36.329 32.275 7.564 1.00 37.16 10 ILE C O 1
ATOM 6805 N N . LYS C 1 7 ? 38.067 30.881 7.293 1.00 34.90 11 LYS C N 1
ATOM 6806 C CA . LYS C 1 7 ? 37.307 29.728 7.719 1.00 34.40 11 LYS C CA 1
ATOM 6807 C C . LYS C 1 7 ? 38.022 29.090 8.897 1.00 35.21 11 LYS C C 1
ATOM 6808 O O . LYS C 1 7 ? 39.217 28.756 8.812 1.00 34.14 11 LYS C O 1
ATOM 6814 N N . ILE C 1 8 ? 37.294 28.966 10.008 1.00 32.85 12 ILE C N 1
ATOM 6815 C CA . ILE C 1 8 ? 37.811 28.353 11.210 1.00 31.19 12 ILE C CA 1
ATOM 6816 C C . ILE C 1 8 ? 36.979 27.127 11.524 1.00 31.67 12 ILE C C 1
ATOM 6817 O O . ILE C 1 8 ? 35.751 27.209 11.585 1.00 35.26 12 ILE C O 1
ATOM 6822 N N . ALA C 1 9 ? 37.637 25.986 11.698 1.00 29.11 13 ALA C N 1
ATOM 6823 C CA . ALA C 1 9 ? 36.952 24.790 12.158 1.00 27.62 13 ALA C CA 1
ATOM 6824 C C . ALA C 1 9 ? 37.167 24.637 13.664 1.00 29.46 13 ALA C C 1
ATOM 6825 O O . ALA C 1 9 ? 38.287 24.751 14.159 1.00 31.99 13 ALA C O 1
ATOM 6827 N N . TYR C 1 10 ? 36.087 24.406 14.396 1.00 30.65 14 TYR C N 1
ATOM 6828 C CA . TYR C 1 10 ? 36.180 24.245 15.833 1.00 30.17 14 TYR C CA 1
ATOM 6829 C C . TYR C 1 10 ? 35.763 22.839 16.240 1.00 31.60 14 TYR C C 1
ATOM 6830 O O . TYR C 1 10 ? 34.574 22.515 16.239 1.00 30.95 14 TYR C O 1
ATOM 6839 N N . ILE C 1 11 ? 36.743 22.014 16.602 1.00 30.19 15 ILE C N 1
ATOM 6840 C CA . ILE C 1 11 ? 36.464 20.669 17.066 1.00 30.63 15 ILE C CA 1
ATOM 6841 C C . ILE C 1 11 ? 36.266 20.648 18.574 1.00 31.89 15 ILE C C 1
ATOM 6842 O O . ILE C 1 11 ? 37.167 20.982 19.343 1.00 33.60 15 ILE C O 1
ATOM 6847 N N . GLY C 1 12 ? 35.074 20.247 18.991 1.00 34.24 16 GLY C N 1
ATOM 6848 C CA . GLY C 1 12 ? 34.673 20.335 20.390 1.00 34.27 16 GLY C CA 1
ATOM 6849 C C . GLY C 1 12 ? 33.779 21.548 20.535 1.00 38.14 16 GLY C C 1
ATOM 6850 O O . GLY C 1 12 ? 33.659 22.123 21.619 1.00 40.58 16 GLY C O 1
ATOM 6851 N N . GLY C 1 13 ? 33.141 21.935 19.431 1.00 39.90 17 GLY C N 1
ATOM 6852 C CA . GLY C 1 13 ? 32.380 23.203 19.354 1.00 41.08 17 GLY C CA 1
ATOM 6853 C C . GLY C 1 13 ? 31.050 23.241 20.108 1.00 41.55 17 GLY C C 1
ATOM 6854 O O . GLY C 1 13 ? 30.289 24.213 19.998 1.00 39.46 17 GLY C O 1
ATOM 6855 N N . GLY C 1 14 ? 30.757 22.186 20.865 1.00 40.75 18 GLY C N 1
ATOM 6856 C CA . GLY C 1 14 ? 29.601 22.200 21.758 1.00 42.61 18 GLY C CA 1
ATOM 6857 C C . GLY C 1 14 ? 30.086 22.768 23.072 1.00 43.79 18 GLY C C 1
ATOM 6858 O O . GLY C 1 14 ? 29.358 22.841 24.061 1.00 43.84 18 GLY C O 1
ATOM 6859 N N . SER C 1 15 ? 31.350 23.168 23.067 1.00 45.90 19 SER C N 1
ATOM 6860 C CA . SER C 1 15 ? 32.021 23.624 24.273 1.00 45.43 19 SER C CA 1
ATOM 6861 C C . SER C 1 15 ? 31.221 24.710 24.987 1.00 47.63 19 SER C C 1
ATOM 6862 O O . SER C 1 15 ? 30.258 25.262 24.449 1.00 48.35 19 SER C O 1
ATOM 6865 N N . GLN C 1 16 ? 31.607 24.999 26.218 1.00 50.43 20 GLN C N 1
ATOM 6866 C CA . GLN C 1 16 ? 30.940 26.041 26.987 1.00 49.87 20 GLN C CA 1
ATOM 6867 C C . GLN C 1 16 ? 32.043 26.849 27.650 1.00 50.45 20 GLN C C 1
ATOM 6868 O O . GLN C 1 16 ? 31.791 27.835 28.344 1.00 52.29 20 GLN C O 1
ATOM 6874 N N . GLY C 1 17 ? 33.278 26.420 27.400 1.00 49.39 21 GLY C N 1
ATOM 6875 C CA . GLY C 1 17 ? 34.460 27.140 27.849 1.00 45.85 21 GLY C CA 1
ATOM 6876 C C . GLY C 1 17 ? 35.087 27.855 26.672 1.00 45.92 21 GLY C C 1
ATOM 6877 O O . GLY C 1 17 ? 34.636 28.934 26.273 1.00 47.17 21 GLY C O 1
ATOM 6878 N N . TRP C 1 18 ? 36.114 27.244 26.091 1.00 44.12 22 TRP C N 1
ATOM 6879 C CA . TRP C 1 18 ? 36.868 27.888 25.013 1.00 42.61 22 TRP C CA 1
ATOM 6880 C C . TRP C 1 18 ? 36.013 28.438 23.866 1.00 42.29 22 TRP C C 1
ATOM 6881 O O . TRP C 1 18 ? 36.312 29.506 23.333 1.00 41.80 22 TRP C O 1
ATOM 6892 N N . ALA C 1 19 ? 34.972 27.708 23.475 1.00 41.40 23 ALA C N 1
ATOM 6893 C CA . ALA C 1 19 ? 34.115 28.161 22.378 1.00 41.94 23 ALA C CA 1
ATOM 6894 C C . ALA C 1 19 ? 33.488 29.524 22.678 1.00 39.75 23 ALA C C 1
ATOM 6895 O O . ALA C 1 19 ? 33.565 30.446 21.868 1.00 38.45 23 ALA C O 1
ATOM 6897 N N . ARG C 1 20 ? 32.865 29.641 23.842 1.00 40.71 24 ARG C N 1
ATOM 6898 C CA . ARG C 1 20 ? 32.168 30.875 24.210 1.00 42.21 24 ARG C CA 1
ATOM 6899 C C . ARG C 1 20 ? 33.165 32.015 24.250 1.00 43.21 24 ARG C C 1
ATOM 6900 O O . ARG C 1 20 ? 32.903 33.128 23.769 1.00 42.72 24 ARG C O 1
ATOM 6908 N N . SER C 1 21 ? 34.315 31.698 24.830 1.00 42.74 25 SER C N 1
ATOM 6909 C CA . SER C 1 21 ? 35.403 32.625 25.022 1.00 42.02 25 SER C CA 1
ATOM 6910 C C . SER C 1 21 ? 35.938 33.063 23.665 1.00 43.01 25 SER C C 1
ATOM 6911 O O . SER C 1 21 ? 36.246 34.245 23.448 1.00 43.83 25 SER C O 1
ATOM 6914 N N . LEU C 1 22 ? 36.028 32.109 22.742 1.00 39.41 26 LEU C N 1
ATOM 6915 C CA . LEU C 1 22 ? 36.411 32.418 21.371 1.00 38.90 26 LEU C CA 1
ATOM 6916 C C . LEU C 1 22 ? 35.365 33.305 20.683 1.00 37.53 26 LEU C C 1
ATOM 6917 O O . LEU C 1 22 ? 35.700 34.210 19.914 1.00 39.23 26 LEU C O 1
ATOM 6930 N N . SER C 1 24 ? 33.349 35.496 22.009 1.00 34.33 28 SER C N 1
ATOM 6931 C CA . SER C 1 24 ? 33.549 36.844 22.496 1.00 34.90 28 SER C CA 1
ATOM 6932 C C . SER C 1 24 ? 34.682 37.512 21.731 1.00 35.53 28 SER C C 1
ATOM 6933 O O . SER C 1 24 ? 34.486 38.561 21.114 1.00 35.51 28 SER C O 1
ATOM 6936 N N . ASP C 1 25 ? 35.858 36.895 21.748 1.00 35.55 29 ASP C N 1
ATOM 6937 C CA . ASP C 1 25 ? 37.037 37.500 21.138 1.00 36.76 29 ASP C CA 1
ATOM 6938 C C . ASP C 1 25 ? 36.815 37.746 19.659 1.00 35.94 29 ASP C C 1
ATOM 6939 O O . ASP C 1 25 ? 37.238 38.759 19.112 1.00 38.05 29 ASP C O 1
ATOM 6944 N N . LEU C 1 26 ? 36.142 36.812 19.006 1.00 36.60 30 LEU C N 1
ATOM 6945 C CA . LEU C 1 26 ? 35.867 36.970 17.593 1.00 37.31 30 LEU C CA 1
ATOM 6946 C C . LEU C 1 26 ? 34.961 38.170 17.353 1.00 40.92 30 LEU C C 1
ATOM 6947 O O . LEU C 1 26 ? 35.236 39.014 16.488 1.00 42.27 30 LEU C O 1
ATOM 6952 N N . SER C 1 27 ? 33.892 38.262 18.140 1.00 41.34 31 SER C N 1
ATOM 6953 C CA . SER C 1 27 ? 32.885 39.292 17.916 1.00 41.61 31 SER C CA 1
ATOM 6954 C C . SER C 1 27 ? 33.419 40.714 18.091 1.00 42.87 31 SER C C 1
ATOM 6955 O O . SER C 1 27 ? 32.788 41.665 17.653 1.00 46.00 31 SER C O 1
ATOM 6958 N N . ILE C 1 28 ? 34.573 40.881 18.724 1.00 44.01 32 ILE C N 1
ATOM 6959 C CA . ILE C 1 28 ? 35.125 42.231 18.860 1.00 44.80 32 ILE C CA 1
ATOM 6960 C C . ILE C 1 28 ? 36.403 42.556 18.036 1.00 46.31 32 ILE C C 1
ATOM 6961 O O . ILE C 1 28 ? 36.812 43.718 17.971 1.00 46.70 32 ILE C O 1
ATOM 6966 N N . ASP C 1 29 ? 37.042 41.563 17.420 1.00 46.74 33 ASP C N 1
ATOM 6967 C CA . ASP C 1 29 ? 38.201 41.872 16.566 1.00 47.06 33 ASP C CA 1
ATOM 6968 C C . ASP C 1 29 ? 37.742 42.430 15.221 1.00 47.23 33 ASP C C 1
ATOM 6969 O O . ASP C 1 29 ? 37.029 41.759 14.473 1.00 49.86 33 ASP C O 1
ATOM 6974 N N . GLU C 1 30 ? 38.149 43.657 14.913 1.00 46.76 34 GLU C N 1
ATOM 6975 C CA . GLU C 1 30 ? 37.696 44.311 13.685 1.00 47.10 34 GLU C CA 1
ATOM 6976 C C . GLU C 1 30 ? 38.563 43.934 12.479 1.00 45.81 34 GLU C C 1
ATOM 6977 O O . GLU C 1 30 ? 38.219 44.221 11.339 1.00 47.23 34 GLU C O 1
ATOM 6983 N N . ARG C 1 31 ? 39.678 43.264 12.733 1.00 45.22 35 ARG C N 1
ATOM 6984 C CA . ARG C 1 31 ? 40.638 42.948 11.673 1.00 41.72 35 ARG C CA 1
ATOM 6985 C C . ARG C 1 31 ? 40.164 41.848 10.733 1.00 40.07 35 ARG C C 1
ATOM 6986 O O . ARG C 1 31 ? 40.672 41.731 9.619 1.00 42.56 35 ARG C O 1
ATOM 7002 N N . SER C 1 33 ? 36.980 38.638 9.489 1.00 35.29 37 SER C N 1
ATOM 7003 C CA . SER C 1 33 ? 35.629 38.144 9.358 1.00 36.34 37 SER C CA 1
ATOM 7004 C C . SER C 1 33 ? 35.640 36.833 8.560 1.00 33.33 37 SER C C 1
ATOM 7005 O O . SER C 1 33 ? 36.565 36.570 7.794 1.00 34.75 37 SER C O 1
ATOM 7008 N N . GLY C 1 34 ? 34.610 36.016 8.723 1.00 33.52 38 GLY C N 1
ATOM 7009 C CA . GLY C 1 34 ? 34.498 34.783 7.950 1.00 31.68 38 GLY C CA 1
ATOM 7010 C C . GLY C 1 34 ? 33.476 33.870 8.580 1.00 36.16 38 GLY C C 1
ATOM 7011 O O . GLY C 1 34 ? 32.443 34.338 9.067 1.00 37.13 38 GLY C O 1
ATOM 7012 N N . THR C 1 35 ? 33.745 32.566 8.570 1.00 35.71 39 THR C N 1
ATOM 7013 C CA . THR C 1 35 ? 32.828 31.605 9.185 1.00 35.78 39 THR C CA 1
ATOM 7014 C C . THR C 1 35 ? 33.529 30.616 10.129 1.00 35.96 39 THR C C 1
ATOM 7015 O O . THR C 1 35 ? 34.729 30.324 9.987 1.00 34.21 39 THR C O 1
ATOM 7019 N N . VAL C 1 36 ? 32.751 30.098 11.074 1.00 35.01 40 VAL C N 1
ATOM 7020 C CA . VAL C 1 36 ? 33.188 29.095 12.034 1.00 32.93 40 VAL C CA 1
ATOM 7021 C C . VAL C 1 36 ? 32.330 27.838 11.868 1.00 33.13 40 VAL C C 1
ATOM 7022 O O . VAL C 1 36 ? 31.107 27.898 12.052 1.00 33.52 40 VAL C O 1
ATOM 7026 N N . ALA C 1 37 ? 32.953 26.719 11.490 1.00 30.22 41 ALA C N 1
ATOM 7027 C CA . ALA C 1 37 ? 32.255 25.435 11.418 1.00 30.82 41 ALA C CA 1
ATOM 7028 C C . ALA C 1 37 ? 32.406 24.695 12.735 1.00 34.00 41 ALA C C 1
ATOM 7029 O O . ALA C 1 37 ? 33.507 24.272 13.107 1.00 35.32 41 ALA C O 1
ATOM 7031 N N . LEU C 1 38 ? 31.296 24.545 13.444 1.00 35.53 42 LEU C N 1
ATOM 7032 C CA . LEU C 1 38 ? 31.299 23.961 14.773 1.00 35.02 42 LEU C CA 1
ATOM 7033 C C . LEU C 1 38 ? 31.069 22.461 14.679 1.00 34.81 42 LEU C C 1
ATOM 7034 O O . LEU C 1 38 ? 30.067 22.026 14.145 1.00 38.67 42 LEU C O 1
ATOM 7039 N N . TYR C 1 39 ? 31.999 21.658 15.179 1.00 35.89 43 TYR C N 1
ATOM 7040 C CA . TYR C 1 39 ? 31.784 20.225 15.156 1.00 34.22 43 TYR C CA 1
ATOM 7041 C C . TYR C 1 39 ? 31.877 19.682 16.564 1.00 36.75 43 TYR C C 1
ATOM 7042 O O . TYR C 1 39 ? 32.663 20.187 17.379 1.00 39.79 43 TYR C O 1
ATOM 7051 N N . ASP C 1 40 ? 31.079 18.660 16.855 1.00 35.84 44 ASP C N 1
ATOM 7052 C CA . ASP C 1 40 ? 31.037 18.087 18.185 1.00 39.61 44 ASP C CA 1
ATOM 7053 C C . ASP C 1 40 ? 30.305 16.744 18.157 1.00 43.68 44 ASP C C 1
ATOM 7054 O O . ASP C 1 40 ? 29.199 16.645 17.623 1.00 46.05 44 ASP C O 1
ATOM 7059 N N . LEU C 1 41 ? 30.898 15.708 18.741 1.00 45.51 45 LEU C N 1
ATOM 7060 C CA . LEU C 1 41 ? 30.206 14.426 18.775 1.00 44.94 45 LEU C CA 1
ATOM 7061 C C . LEU C 1 41 ? 28.743 14.702 19.103 1.00 45.32 45 LEU C C 1
ATOM 7062 O O . LEU C 1 41 ? 27.850 14.121 18.493 1.00 47.30 45 LEU C O 1
ATOM 7067 N N . ASP C 1 42 ? 28.509 15.595 20.064 1.00 43.88 46 ASP C N 1
ATOM 7068 C CA . ASP C 1 42 ? 27.150 15.964 20.479 1.00 44.51 46 ASP C CA 1
ATOM 7069 C C . ASP C 1 42 ? 26.623 17.065 19.570 1.00 43.56 46 ASP C C 1
ATOM 7070 O O . ASP C 1 42 ? 26.881 18.255 19.792 1.00 44.34 46 ASP C O 1
ATOM 7075 N N . PHE C 1 43 ? 25.889 16.666 18.537 1.00 42.57 47 PHE C N 1
ATOM 7076 C CA . PHE C 1 43 ? 25.448 17.613 17.517 1.00 43.00 47 PHE C CA 1
ATOM 7077 C C . PHE C 1 43 ? 24.563 18.695 18.127 1.00 43.38 47 PHE C C 1
ATOM 7078 O O . PHE C 1 43 ? 24.676 19.876 17.793 1.00 46.58 47 PHE C O 1
ATOM 7086 N N . GLU C 1 44 ? 23.696 18.293 19.045 1.00 43.25 48 GLU C N 1
ATOM 7087 C CA . GLU C 1 44 ? 22.767 19.229 19.663 1.00 43.14 48 GLU C CA 1
ATOM 7088 C C . GLU C 1 44 ? 23.489 20.419 20.301 1.00 41.18 48 GLU C C 1
ATOM 7089 O O . GLU C 1 44 ? 23.059 21.573 20.166 1.00 40.39 48 GLU C O 1
ATOM 7095 N N . ALA C 1 45 ? 24.594 20.147 20.988 1.00 39.12 49 ALA C N 1
ATOM 7096 C CA . ALA C 1 45 ? 25.325 21.213 21.672 1.00 37.73 49 ALA C CA 1
ATOM 7097 C C . ALA C 1 45 ? 26.055 22.125 20.691 1.00 37.23 49 ALA C C 1
ATOM 7098 O O . ALA C 1 45 ? 26.146 23.334 20.901 1.00 37.55 49 ALA C O 1
ATOM 7100 N N . ALA C 1 46 ? 26.569 21.553 19.612 1.00 38.35 50 ALA C N 1
ATOM 7101 C CA . ALA C 1 46 ? 27.168 22.374 18.576 1.00 35.68 50 ALA C CA 1
ATOM 7102 C C . ALA C 1 46 ? 26.100 23.312 18.029 1.00 37.86 50 ALA C C 1
ATOM 7103 O O . ALA C 1 46 ? 26.351 24.505 17.819 1.00 38.81 50 ALA C O 1
ATOM 7105 N N . GLN C 1 47 ? 24.899 22.780 17.821 1.00 40.75 51 GLN C N 1
ATOM 7106 C CA . GLN C 1 47 ? 23.781 23.601 17.314 1.00 42.31 51 GLN C CA 1
ATOM 7107 C C . GLN C 1 47 ? 23.482 24.821 18.182 1.00 41.31 51 GLN C C 1
ATOM 7108 O O . GLN C 1 47 ? 23.313 25.938 17.679 1.00 44.14 51 GLN C O 1
ATOM 7114 N N . LYS C 1 48 ? 23.432 24.614 19.491 1.00 39.66 52 LYS C N 1
ATOM 7115 C CA . LYS C 1 48 ? 23.155 25.711 20.410 1.00 39.37 52 LYS C CA 1
ATOM 7116 C C . LYS C 1 48 ? 24.253 26.774 20.432 1.00 39.40 52 LYS C C 1
ATOM 7117 O O . LYS C 1 48 ? 23.970 27.951 20.649 1.00 41.35 52 LYS C O 1
ATOM 7123 N N . ASN C 1 49 ? 25.506 26.375 20.220 1.00 37.25 53 ASN C N 1
ATOM 7124 C CA . ASN C 1 49 ? 26.561 27.363 20.022 1.00 35.01 53 ASN C CA 1
ATOM 7125 C C . ASN C 1 49 ? 26.347 28.081 18.695 1.00 34.53 53 ASN C C 1
ATOM 7126 O O . ASN C 1 49 ? 26.612 29.278 18.567 1.00 33.57 53 ASN C O 1
ATOM 7131 N N . GLU C 1 50 ? 25.876 27.330 17.705 1.00 33.80 54 GLU C N 1
ATOM 7132 C CA . GLU C 1 50 ? 25.526 27.911 16.432 1.00 36.92 54 GLU C CA 1
ATOM 7133 C C . GLU C 1 50 ? 24.504 29.003 16.691 1.00 39.34 54 GLU C C 1
ATOM 7134 O O . GLU C 1 50 ? 24.714 30.170 16.331 1.00 40.33 54 GLU C O 1
ATOM 7140 N N . VAL C 1 51 ? 23.397 28.631 17.334 1.00 39.40 55 VAL C N 1
ATOM 7141 C CA . VAL C 1 51 ? 22.354 29.618 17.597 1.00 39.14 55 VAL C CA 1
ATOM 7142 C C . VAL C 1 51 ? 22.956 30.815 18.327 1.00 38.83 55 VAL C C 1
ATOM 7143 O O . VAL C 1 51 ? 22.836 31.945 17.882 1.00 39.87 55 VAL C O 1
ATOM 7147 N N . ILE C 1 52 ? 23.629 30.553 19.441 1.00 40.19 56 ILE C N 1
ATOM 7148 C CA . ILE C 1 52 ? 24.171 31.627 20.268 1.00 38.41 56 ILE C CA 1
ATOM 7149 C C . ILE C 1 52 ? 25.283 32.402 19.585 1.00 38.49 56 ILE C C 1
ATOM 7150 O O . ILE C 1 52 ? 25.424 33.605 19.791 1.00 40.09 56 ILE C O 1
ATOM 7155 N N . GLY C 1 53 ? 26.103 31.715 18.794 1.00 38.63 57 GLY C N 1
ATOM 7156 C CA . GLY C 1 53 ? 27.143 32.407 18.044 1.00 36.87 57 GLY C CA 1
ATOM 7157 C C . GLY C 1 53 ? 26.545 33.374 17.039 1.00 36.89 57 GLY C C 1
ATOM 7158 O O . GLY C 1 53 ? 27.056 34.467 16.821 1.00 37.16 57 GLY C O 1
ATOM 7159 N N . ASN C 1 54 ? 25.445 32.972 16.418 1.00 39.40 58 ASN C N 1
ATOM 7160 C CA . ASN C 1 54 ? 24.846 33.786 15.377 1.00 41.38 58 ASN C CA 1
ATOM 7161 C C . ASN C 1 54 ? 24.001 34.934 15.942 1.00 46.65 58 ASN C C 1
ATOM 7162 O O . ASN C 1 54 ? 23.421 35.713 15.185 1.00 49.50 58 ASN C O 1
ATOM 7167 N N . HIS C 1 55 ? 23.957 35.041 17.273 1.00 47.44 59 HIS C N 1
ATOM 7168 C CA . HIS C 1 55 ? 23.350 36.191 17.940 1.00 47.64 59 HIS C CA 1
ATOM 7169 C C . HIS C 1 55 ? 24.456 37.040 18.512 1.00 49.15 59 HIS C C 1
ATOM 7170 O O . HIS C 1 55 ? 24.218 37.874 19.373 1.00 51.41 59 HIS C O 1
ATOM 7177 N N . SER C 1 56 ? 25.677 36.813 18.044 1.00 51.69 60 SER C N 1
ATOM 7178 C CA . SER C 1 56 ? 26.839 37.516 18.567 1.00 51.84 60 SER C CA 1
ATOM 7179 C C . SER C 1 56 ? 27.443 38.453 17.526 1.00 55.09 60 SER C C 1
ATOM 7180 O O . SER C 1 56 ? 27.140 38.348 16.339 1.00 57.29 60 SER C O 1
ATOM 7183 N N . GLY C 1 57 ? 28.293 39.374 17.971 1.00 56.76 61 GLY C N 1
ATOM 7184 C CA . GLY C 1 57 ? 28.998 40.273 17.057 1.00 58.72 61 GLY C CA 1
ATOM 7185 C C . GLY C 1 57 ? 28.107 40.942 16.025 1.00 60.81 61 GLY C C 1
ATOM 7186 O O . GLY C 1 57 ? 26.894 41.081 16.224 1.00 62.05 61 GLY C O 1
ATOM 7187 N N . ASN C 1 58 ? 28.710 41.363 14.916 1.00 61.65 62 ASN C N 1
ATOM 7188 C CA . ASN C 1 58 ? 27.972 42.083 13.879 1.00 61.95 62 ASN C CA 1
ATOM 7189 C C . ASN C 1 58 ? 27.378 41.146 12.837 1.00 60.00 62 ASN C C 1
ATOM 7190 O O . ASN C 1 58 ? 26.724 41.586 11.899 1.00 62.41 62 ASN C O 1
ATOM 7195 N N . GLY C 1 59 ? 27.608 39.854 12.995 1.00 58.18 63 GLY C N 1
ATOM 7196 C CA . GLY C 1 59 ? 27.468 38.954 11.860 1.00 55.42 63 GLY C CA 1
ATOM 7197 C C . GLY C 1 59 ? 28.806 39.011 11.145 1.00 52.63 63 GLY C C 1
ATOM 7198 O O . GLY C 1 59 ? 28.929 38.627 9.988 1.00 53.79 63 GLY C O 1
ATOM 7199 N N . ARG C 1 60 ? 29.794 39.550 11.852 1.00 50.94 64 ARG C N 1
ATOM 7200 C CA . ARG C 1 60 ? 31.183 39.510 11.451 1.00 49.42 64 ARG C CA 1
ATOM 7201 C C . ARG C 1 60 ? 31.554 38.058 11.194 1.00 47.98 64 ARG C C 1
ATOM 7202 O O . ARG C 1 60 ? 32.246 37.738 10.225 1.00 50.21 64 ARG C O 1
ATOM 7210 N N . TRP C 1 61 ? 31.063 37.178 12.057 1.00 44.03 65 TRP C N 1
ATOM 7211 C CA . TRP C 1 61 ? 31.321 35.752 11.937 1.00 40.47 65 TRP C CA 1
ATOM 7212 C C . TRP C 1 61 ? 30.024 34.954 11.812 1.00 39.47 65 TRP C C 1
ATOM 7213 O O . TRP C 1 61 ? 29.136 35.068 12.636 1.00 40.81 65 TRP C O 1
ATOM 7224 N N . ARG C 1 62 ? 29.916 34.156 10.762 1.00 39.73 66 ARG C N 1
ATOM 7225 C CA . ARG C 1 62 ? 28.773 33.282 10.595 1.00 40.28 66 ARG C CA 1
ATOM 7226 C C . ARG C 1 62 ? 29.110 31.903 11.140 1.00 39.18 66 ARG C C 1
ATOM 7227 O O . ARG C 1 62 ? 30.150 31.340 10.814 1.00 40.12 66 ARG C O 1
ATOM 7235 N N . TYR C 1 63 ? 28.231 31.372 11.981 1.00 36.44 67 TYR C N 1
ATOM 7236 C CA . TYR C 1 63 ? 28.488 30.119 12.649 1.00 36.55 67 TYR C CA 1
ATOM 7237 C C . TYR C 1 63 ? 27.609 29.044 12.083 1.00 38.04 67 TYR C C 1
ATOM 7238 O O . TYR C 1 63 ? 26.486 29.302 11.659 1.00 39.86 67 TYR C O 1
ATOM 7247 N N . GLU C 1 64 ? 28.105 27.821 12.112 1.00 37.24 68 GLU C N 1
ATOM 7248 C CA . GLU C 1 64 ? 27.347 26.731 11.569 1.00 39.02 68 GLU C CA 1
ATOM 7249 C C . GLU C 1 64 ? 27.738 25.410 12.207 1.00 38.25 68 GLU C C 1
ATOM 7250 O O . GLU C 1 64 ? 28.903 25.017 12.184 1.00 38.09 68 GLU C O 1
ATOM 7256 N N . ALA C 1 65 ? 26.757 24.721 12.769 1.00 36.61 69 ALA C N 1
ATOM 7257 C CA . ALA C 1 65 ? 26.996 23.406 13.310 1.00 36.25 69 ALA C CA 1
ATOM 7258 C C . ALA C 1 65 ? 27.127 22.429 12.154 1.00 39.67 69 ALA C C 1
ATOM 7259 O O . ALA C 1 65 ? 26.301 22.432 11.235 1.00 40.09 69 ALA C O 1
ATOM 7261 N N . VAL C 1 66 ? 28.159 21.591 12.182 1.00 40.03 70 VAL C N 1
ATOM 7262 C CA . VAL C 1 66 ? 28.337 20.634 11.102 1.00 40.50 70 VAL C CA 1
ATOM 7263 C C . VAL C 1 66 ? 28.505 19.251 11.703 1.00 42.46 70 VAL C C 1
ATOM 7264 O O . VAL C 1 66 ? 29.026 19.105 12.806 1.00 45.03 70 VAL C O 1
ATOM 7268 N N . SER C 1 67 ? 28.052 18.234 10.982 1.00 42.39 71 SER C N 1
ATOM 7269 C CA . SER C 1 67 ? 27.922 16.901 11.560 1.00 42.79 71 SER C CA 1
ATOM 7270 C C . SER C 1 67 ? 29.174 16.040 11.411 1.00 41.48 71 SER C C 1
ATOM 7271 O O . SER C 1 67 ? 29.264 14.977 12.011 1.00 42.66 71 SER C O 1
ATOM 7274 N N . THR C 1 68 ? 30.141 16.486 10.615 1.00 41.10 72 THR C N 1
ATOM 7275 C CA . THR C 1 68 ? 31.323 15.671 10.385 1.00 40.38 72 THR C CA 1
ATOM 7276 C C . THR C 1 68 ? 32.607 16.474 10.437 1.00 40.93 72 THR C C 1
ATOM 7277 O O . THR C 1 68 ? 32.647 17.630 10.007 1.00 42.76 72 THR C O 1
ATOM 7281 N N . LEU C 1 69 ? 33.655 15.839 10.952 1.00 39.66 73 LEU C N 1
ATOM 7282 C CA . LEU C 1 69 ? 34.991 16.386 10.905 1.00 39.15 73 LEU C CA 1
ATOM 7283 C C . LEU C 1 69 ? 35.259 16.906 9.515 1.00 38.47 73 LEU C C 1
ATOM 7284 O O . LEU C 1 69 ? 35.665 18.060 9.323 1.00 40.25 73 LEU C O 1
ATOM 7289 N N . LYS C 1 70 ? 35.051 16.033 8.537 1.00 39.26 74 LYS C N 1
ATOM 7290 C CA . LYS C 1 70 ? 35.437 16.328 7.163 1.00 38.94 74 LYS C CA 1
ATOM 7291 C C . LYS C 1 70 ? 34.813 17.617 6.696 1.00 39.58 74 LYS C C 1
ATOM 7292 O O . LYS C 1 70 ? 35.454 18.434 6.029 1.00 38.86 74 LYS C O 1
ATOM 7298 N N . LYS C 1 71 ? 33.539 17.774 7.025 1.00 41.06 75 LYS C N 1
ATOM 7299 C CA . LYS C 1 71 ? 32.813 18.959 6.642 1.00 44.00 75 LYS C CA 1
ATOM 7300 C C . LYS C 1 71 ? 33.422 20.147 7.350 1.00 41.54 75 LYS C C 1
ATOM 7301 O O . LYS C 1 71 ? 33.712 21.164 6.743 1.00 40.05 75 LYS C O 1
ATOM 7307 N N . ALA C 1 72 ? 33.623 20.003 8.651 1.00 40.73 76 ALA C N 1
ATOM 7308 C CA . ALA C 1 72 ? 34.210 21.077 9.438 1.00 38.39 76 ALA C CA 1
ATOM 7309 C C . ALA C 1 72 ? 35.575 21.477 8.879 1.00 37.40 76 ALA C C 1
ATOM 7310 O O . ALA C 1 72 ? 35.888 22.664 8.759 1.00 36.67 76 ALA C O 1
ATOM 7312 N N . LEU C 1 73 ? 36.380 20.484 8.518 1.00 35.51 77 LEU C N 1
ATOM 7313 C CA . LEU C 1 73 ? 37.778 20.750 8.191 1.00 38.07 77 LEU C CA 1
ATOM 7314 C C . LEU C 1 73 ? 37.976 21.320 6.797 1.00 39.42 77 LEU C C 1
ATOM 7315 O O . LEU C 1 73 ? 38.928 22.057 6.554 1.00 39.42 77 LEU C O 1
ATOM 7320 N N . SER C 1 74 ? 37.065 20.990 5.891 1.00 41.51 78 SER C N 1
ATOM 7321 C CA . SER C 1 74 ? 37.187 21.380 4.493 1.00 41.91 78 SER C CA 1
ATOM 7322 C C . SER C 1 74 ? 37.480 22.868 4.264 1.00 40.94 78 SER C C 1
ATOM 7323 O O . SER C 1 74 ? 36.728 23.740 4.698 1.00 41.60 78 SER C O 1
ATOM 7326 N N . ALA C 1 75 ? 38.572 23.153 3.564 1.00 39.29 79 ALA C N 1
ATOM 7327 C CA . ALA C 1 75 ? 38.994 24.532 3.300 1.00 38.09 79 ALA C CA 1
ATOM 7328 C C . ALA C 1 75 ? 39.218 25.383 4.566 1.00 38.12 79 ALA C C 1
ATOM 7329 O O . ALA C 1 75 ? 39.139 26.609 4.513 1.00 39.71 79 ALA C O 1
ATOM 7331 N N . ALA C 1 76 ? 39.483 24.751 5.702 1.00 37.30 80 ALA C N 1
ATOM 7332 C CA . ALA C 1 76 ? 39.719 25.510 6.936 1.00 36.60 80 ALA C CA 1
ATOM 7333 C C . ALA C 1 76 ? 41.114 26.125 6.982 1.00 35.12 80 ALA C C 1
ATOM 7334 O O . ALA C 1 76 ? 42.090 25.444 6.729 1.00 35.42 80 ALA C O 1
ATOM 7336 N N . ASP C 1 77 ? 41.202 27.411 7.321 1.00 35.23 81 ASP C N 1
ATOM 7337 C CA . ASP C 1 77 ? 42.489 28.055 7.558 1.00 34.73 81 ASP C CA 1
ATOM 7338 C C . ASP C 1 77 ? 43.010 27.724 8.958 1.00 34.30 81 ASP C C 1
ATOM 7339 O O . ASP C 1 77 ? 44.224 27.579 9.179 1.00 32.47 81 ASP C O 1
ATOM 7344 N N . ILE C 1 78 ? 42.088 27.624 9.910 1.00 29.91 82 ILE C N 1
ATOM 7345 C CA . ILE C 1 78 ? 42.468 27.474 11.301 1.00 29.34 82 ILE C CA 1
ATOM 7346 C C . ILE C 1 78 ? 41.636 26.334 11.856 1.00 29.59 82 ILE C C 1
ATOM 7347 O O . ILE C 1 78 ? 40.454 26.219 11.528 1.00 28.08 82 ILE C O 1
ATOM 7352 N N . VAL C 1 79 ? 42.275 25.466 12.639 1.00 26.66 83 VAL C N 1
ATOM 7353 C CA . VAL C 1 79 ? 41.584 24.395 13.331 1.00 24.50 83 VA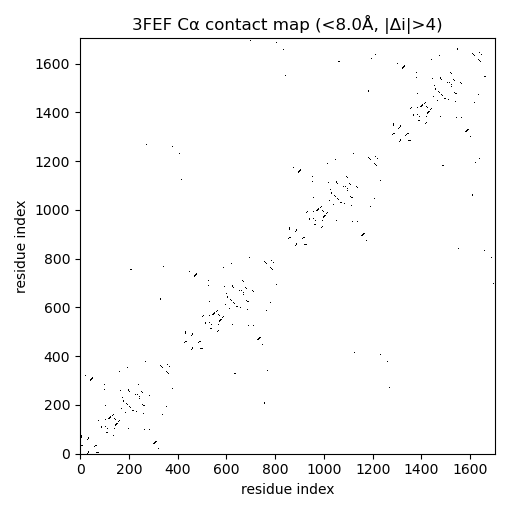L C CA 1
ATOM 7354 C C . VAL C 1 79 ? 41.809 24.565 14.832 1.00 26.98 83 VAL C C 1
ATOM 7355 O O . VAL C 1 79 ? 42.945 24.643 15.288 1.00 30.50 83 VAL C O 1
ATOM 7359 N N . ILE C 1 80 ? 40.727 24.651 15.595 1.00 26.58 84 ILE C N 1
ATOM 7360 C CA . ILE C 1 80 ? 40.820 24.749 17.045 1.00 25.80 84 ILE C CA 1
ATOM 7361 C C . ILE C 1 80 ? 40.323 23.462 17.655 1.00 26.12 84 ILE C C 1
ATOM 7362 O O . ILE C 1 80 ? 39.284 22.939 17.261 1.00 28.04 84 ILE C O 1
ATOM 7367 N N . ILE C 1 81 ? 41.053 22.937 18.622 1.00 26.03 85 ILE C N 1
ATOM 7368 C CA . ILE C 1 81 ? 40.623 21.703 19.255 1.00 25.08 85 ILE C CA 1
ATOM 7369 C C . ILE C 1 81 ? 40.480 21.907 20.749 1.00 27.39 85 ILE C C 1
ATOM 7370 O O . ILE C 1 81 ? 41.445 22.224 21.451 1.00 25.52 85 ILE C O 1
ATOM 7375 N N . SER C 1 82 ? 39.270 21.704 21.238 1.00 27.97 86 SER C N 1
ATOM 7376 C CA . SER C 1 82 ? 39.013 21.869 22.644 1.00 31.04 86 SER C CA 1
ATOM 7377 C C . SER C 1 82 ? 38.009 20.819 23.066 1.00 33.06 86 SER C C 1
ATOM 7378 O O . SER C 1 82 ? 36.814 21.090 23.116 1.00 34.11 86 SER C O 1
ATOM 7381 N N . ILE C 1 83 ? 38.483 19.616 23.356 1.00 32.96 87 ILE C N 1
ATOM 7382 C CA . ILE C 1 83 ? 37.562 18.582 23.739 1.00 35.28 87 ILE C CA 1
ATOM 7383 C C . ILE C 1 83 ? 37.814 18.109 25.143 1.00 36.84 87 ILE C C 1
ATOM 7384 O O . ILE C 1 83 ? 38.764 18.525 25.808 1.00 37.65 87 ILE C O 1
ATOM 7389 N N . LEU C 1 84 ? 36.905 17.261 25.596 1.00 39.97 88 LEU C N 1
ATOM 7390 C CA . LEU C 1 84 ? 37.036 16.579 26.858 1.00 41.81 88 LEU C CA 1
ATOM 7391 C C . LEU C 1 84 ? 37.207 15.119 26.485 1.00 41.24 88 LEU C C 1
ATOM 7392 O O . LEU C 1 84 ? 36.310 14.527 25.892 1.00 42.32 88 LEU C O 1
ATOM 7397 N N . PRO C 1 85 ? 38.376 14.547 26.782 1.00 38.91 89 PRO C N 1
ATOM 7398 C CA . PRO C 1 85 ? 38.615 13.160 26.413 1.00 40.13 89 PRO C CA 1
ATOM 7399 C C . PRO C 1 85 ? 37.834 12.252 27.346 1.00 41.59 89 PRO C C 1
ATOM 7400 O O . PRO C 1 85 ? 38.325 11.901 28.411 1.00 43.32 89 PRO C O 1
ATOM 7404 N N . GLY C 1 86 ? 36.619 11.888 26.956 1.00 44.54 90 GLY C N 1
ATOM 7405 C CA . GLY C 1 86 ? 35.769 11.043 27.788 1.00 44.37 90 GLY C CA 1
ATOM 7406 C C . GLY C 1 86 ? 34.830 11.925 28.591 1.00 45.62 90 GLY C C 1
ATOM 7407 O O . GLY C 1 86 ? 34.765 13.139 28.358 1.00 44.92 90 GLY C O 1
ATOM 7408 N N . SER C 1 87 ? 34.119 11.324 29.545 1.00 41.43 91 SER C N 1
ATOM 7409 C CA . SER C 1 87 ? 33.102 12.047 30.310 1.00 41.54 91 SER C CA 1
ATOM 7410 C C . SER C 1 87 ? 33.548 12.447 31.721 1.00 40.41 91 SER C C 1
ATOM 7411 O O . SER C 1 87 ? 34.650 12.112 32.177 1.00 35.80 91 SER C O 1
ATOM 7414 N N . LEU C 1 88 ? 32.664 13.160 32.410 1.00 39.83 92 LEU C N 1
ATOM 7415 C CA . LEU C 1 88 ? 32.926 13.580 33.772 1.00 40.31 92 LEU C CA 1
ATOM 7416 C C . LEU C 1 88 ? 32.897 12.377 34.704 1.00 39.58 92 LEU C C 1
ATOM 7417 O O . LEU C 1 88 ? 33.540 12.383 35.745 1.00 37.87 92 LEU C O 1
ATOM 7422 N N . ASP C 1 89 ? 32.167 11.331 34.335 1.00 39.69 93 ASP C N 1
ATOM 7423 C CA . ASP C 1 89 ? 32.229 10.109 35.133 1.00 41.64 93 ASP C CA 1
ATOM 7424 C C . ASP C 1 89 ? 33.589 9.445 35.015 1.00 39.12 93 ASP C C 1
ATOM 7425 O O . ASP C 1 89 ? 34.138 8.979 36.012 1.00 39.24 93 ASP C O 1
ATOM 7430 N N . ASP C 1 90 ? 34.133 9.396 33.805 1.00 36.79 94 ASP C N 1
ATOM 7431 C CA . ASP C 1 90 ? 35.487 8.877 33.639 1.00 37.52 94 ASP C CA 1
ATOM 7432 C C . ASP C 1 90 ? 36.403 9.707 34.532 1.00 36.44 94 ASP C C 1
ATOM 7433 O O . ASP C 1 90 ? 37.282 9.175 35.213 1.00 35.71 94 ASP C O 1
ATOM 7446 N N . GLU C 1 92 ? 35.740 11.427 37.260 1.00 36.38 96 GLU C N 1
ATOM 7447 C CA . GLU C 1 92 ? 35.603 11.006 38.646 1.00 38.39 96 GLU C CA 1
ATOM 7448 C C . GLU C 1 92 ? 36.565 9.867 38.991 1.00 35.72 96 GLU C C 1
ATOM 7449 O O . GLU C 1 92 ? 37.165 9.855 40.059 1.00 37.46 96 GLU C O 1
ATOM 7455 N N . VAL C 1 93 ? 36.711 8.901 38.095 1.00 35.05 97 VAL C N 1
ATOM 7456 C CA . VAL C 1 93 ? 37.654 7.813 38.321 1.00 34.91 97 VAL C CA 1
ATOM 7457 C C . VAL C 1 93 ? 39.095 8.346 38.306 1.00 33.56 97 VAL C C 1
ATOM 7458 O O . VAL C 1 93 ? 39.837 8.169 39.275 1.00 33.24 97 VAL C O 1
ATOM 7462 N N . ASP C 1 94 ? 39.475 9.017 37.222 1.00 32.11 98 ASP C N 1
ATOM 7463 C CA . ASP C 1 94 ? 40.824 9.590 37.097 1.00 33.03 98 ASP C CA 1
ATOM 7464 C C . ASP C 1 94 ? 41.274 10.272 38.386 1.00 31.22 98 ASP C C 1
ATOM 7465 O O . ASP C 1 94 ? 42.355 10.018 38.912 1.00 29.42 98 ASP C O 1
ATOM 7470 N N . VAL C 1 95 ? 40.418 11.146 38.892 1.00 28.96 99 VAL C N 1
ATOM 7471 C CA . VAL C 1 95 ? 40.821 12.109 39.899 1.00 30.10 99 VAL C CA 1
ATOM 7472 C C . VAL C 1 95 ? 40.670 11.638 41.345 1.00 28.89 99 VAL C C 1
ATOM 7473 O O . VAL C 1 95 ? 41.444 12.047 42.198 1.00 32.54 99 VAL C O 1
ATOM 7477 N N . HIS C 1 96 ? 39.689 10.779 41.615 1.00 27.53 100 HIS C N 1
ATOM 7478 C CA . HIS C 1 96 ? 39.339 10.389 42.982 1.00 28.13 100 HIS C CA 1
ATOM 7479 C C . HIS C 1 96 ? 39.607 8.930 43.309 1.00 26.91 100 HIS C C 1
ATOM 7480 O O . HIS C 1 96 ? 39.911 8.608 44.445 1.00 27.27 100 HIS C O 1
ATOM 7487 N N . LEU C 1 97 ? 39.486 8.039 42.335 1.00 26.55 101 LEU C N 1
ATOM 7488 C CA . LEU C 1 97 ? 39.753 6.638 42.632 1.00 28.25 101 LEU C CA 1
ATOM 7489 C C . LEU C 1 97 ? 41.092 6.392 43.352 1.00 27.15 101 LEU C C 1
ATOM 7490 O O . LEU C 1 97 ? 41.140 5.589 44.247 1.00 29.39 101 LEU C O 1
ATOM 7495 N N . PRO C 1 98 ? 42.180 7.087 42.960 1.00 27.40 102 PRO C N 1
ATOM 7496 C CA . PRO C 1 98 ? 43.489 6.838 43.605 1.00 27.69 102 PRO C CA 1
ATOM 7497 C C . PRO C 1 98 ? 43.553 7.211 45.098 1.00 28.40 102 PRO C C 1
ATOM 7498 O O . PRO C 1 98 ? 44.534 6.878 45.806 1.00 24.03 102 PRO C O 1
ATOM 7502 N N . GLU C 1 99 ? 42.522 7.905 45.564 1.00 28.88 103 GLU C N 1
ATOM 7503 C CA . GLU C 1 99 ? 42.463 8.312 46.963 1.00 31.20 103 GLU C CA 1
ATOM 7504 C C . GLU C 1 99 ? 42.454 7.103 47.890 1.00 29.18 103 GLU C C 1
ATOM 7505 O O . GLU C 1 99 ? 42.994 7.166 48.980 1.00 30.32 103 GLU C O 1
ATOM 7511 N N . ARG C 1 100 ? 41.864 6.000 47.438 1.00 29.34 104 ARG C N 1
ATOM 7512 C CA . ARG C 1 100 ? 41.813 4.761 48.223 1.00 30.85 104 ARG C CA 1
ATOM 7513 C C . ARG C 1 100 ? 43.204 4.232 48.531 1.00 32.31 104 ARG C C 1
ATOM 7514 O O . ARG C 1 100 ? 43.369 3.439 49.452 1.00 36.62 104 ARG C O 1
ATOM 7522 N N . CYS C 1 101 ? 44.203 4.642 47.752 1.00 30.32 105 CYS C N 1
ATOM 7523 C CA . CYS C 1 101 ? 45.590 4.261 48.023 1.00 31.10 105 CYS C CA 1
ATOM 7524 C C . CYS C 1 101 ? 46.358 5.412 48.644 1.00 33.24 105 CYS C C 1
ATOM 7525 O O . CYS C 1 101 ? 47.585 5.369 48.687 1.00 32.29 105 CYS C O 1
ATOM 7528 N N . GLY C 1 102 ? 45.649 6.463 49.063 1.00 30.83 106 GLY C N 1
ATOM 7529 C CA . GLY C 1 102 ? 46.299 7.612 49.688 1.00 29.28 106 GLY C CA 1
ATOM 7530 C C . GLY C 1 102 ? 46.888 8.633 48.721 1.00 27.68 106 GLY C C 1
ATOM 7531 O O . GLY C 1 102 ? 47.631 9.524 49.132 1.00 28.64 106 GLY C O 1
ATOM 7532 N N . ILE C 1 103 ? 46.549 8.513 47.443 1.00 26.04 107 ILE C N 1
ATOM 7533 C CA . ILE C 1 103 ? 46.980 9.468 46.421 1.00 27.13 107 ILE C CA 1
ATOM 7534 C C . ILE C 1 103 ? 45.944 10.562 46.174 1.00 29.06 107 ILE C C 1
ATOM 7535 O O . ILE C 1 103 ? 44.822 10.278 45.745 1.00 31.87 107 ILE C O 1
ATOM 7540 N N . TYR C 1 104 ? 46.320 11.810 46.454 1.00 28.21 108 TYR C N 1
ATOM 7541 C CA . TYR C 1 104 ? 45.448 12.961 46.204 1.00 28.64 108 TYR C CA 1
ATOM 7542 C C . TYR C 1 104 ? 45.901 13.770 44.988 1.00 29.65 108 TYR C C 1
ATOM 7543 O O . TYR C 1 104 ? 47.097 13.886 44.726 1.00 32.49 108 TYR C O 1
ATOM 7552 N N . GLN C 1 105 ? 44.939 14.298 44.240 1.00 27.95 109 GLN C N 1
ATOM 7553 C CA . GLN C 1 105 ? 45.216 15.084 43.046 1.00 28.77 109 GLN C CA 1
ATOM 7554 C C . GLN C 1 105 ? 44.392 16.361 43.085 1.00 28.38 109 GLN C C 1
ATOM 7555 O O . GLN C 1 105 ? 43.196 16.316 43.373 1.00 26.76 109 GLN C O 1
ATOM 7561 N N . SER C 1 106 ? 45.017 17.495 42.780 1.00 29.35 110 SER C N 1
ATOM 7562 C CA . SER C 1 106 ? 44.285 18.769 42.722 1.00 27.61 110 SER C CA 1
ATOM 7563 C C . SER C 1 106 ? 43.510 18.995 41.425 1.00 30.26 110 SER C C 1
ATOM 7564 O O . SER C 1 106 ? 42.405 19.565 41.437 1.00 31.78 110 SER C O 1
ATOM 7567 N N . VAL C 1 107 ? 44.072 18.565 40.300 1.00 27.39 111 VAL C N 1
ATOM 7568 C CA . VAL C 1 107 ? 43.399 18.764 39.016 1.00 25.44 111 VAL C CA 1
ATOM 7569 C C . VAL C 1 107 ? 43.271 17.441 38.272 1.00 27.91 111 VAL C C 1
ATOM 7570 O O . VAL C 1 107 ? 42.183 17.082 37.853 1.00 25.52 111 VAL C O 1
ATOM 7574 N N . GLY C 1 108 ? 44.383 16.712 38.116 1.00 28.22 112 GLY C N 1
ATOM 7575 C CA . GLY C 1 108 ? 44.335 15.368 37.514 1.00 29.20 112 GLY C CA 1
ATOM 7576 C C . GLY C 1 108 ? 44.043 15.307 36.015 1.00 30.85 112 GLY C C 1
ATOM 7577 O O . GLY C 1 108 ? 43.523 14.319 35.526 1.00 34.10 112 GLY C O 1
ATOM 7578 N N . ASP C 1 109 ? 44.378 16.353 35.271 1.00 29.19 113 ASP C N 1
ATOM 7579 C CA . ASP C 1 109 ? 44.114 16.348 33.834 1.00 29.56 113 ASP C CA 1
ATOM 7580 C C . ASP C 1 109 ? 45.414 16.391 33.032 1.00 28.82 113 ASP C C 1
ATOM 7581 O O . ASP C 1 109 ? 45.383 16.498 31.812 1.00 29.85 113 ASP C O 1
ATOM 7586 N N . THR C 1 110 ? 46.541 16.312 33.734 1.00 24.65 114 THR C N 1
ATOM 7587 C CA . THR C 1 110 ? 47.845 16.642 33.181 1.00 28.28 114 THR C CA 1
ATOM 7588 C C . THR C 1 110 ? 48.883 15.552 33.475 1.00 27.24 114 THR C C 1
ATOM 7589 O O . THR C 1 110 ? 49.318 14.886 32.559 1.00 30.66 114 THR C O 1
ATOM 7593 N N . VAL C 1 111 ? 49.281 15.371 34.734 1.00 27.35 115 VAL C N 1
ATOM 7594 C CA . VAL C 1 111 ? 50.120 14.220 35.124 1.00 26.84 115 VAL C CA 1
ATOM 7595 C C . VAL C 1 111 ? 49.484 13.475 36.300 1.00 27.63 115 VAL C C 1
ATOM 7596 O O . VAL C 1 111 ? 48.296 13.615 36.560 1.00 25.43 115 VAL C O 1
ATOM 7600 N N . GLY C 1 112 ? 50.277 12.696 37.023 1.00 26.26 116 GLY C N 1
ATOM 7601 C CA . GLY C 1 112 ? 49.730 11.848 38.079 1.00 26.44 116 GLY C CA 1
ATOM 7602 C C . GLY C 1 112 ? 48.941 10.699 37.470 1.00 27.78 116 GLY C C 1
ATOM 7603 O O . GLY C 1 112 ? 48.883 10.562 36.251 1.00 29.53 116 GLY C O 1
ATOM 7604 N N . PRO C 1 113 ? 48.315 9.866 38.314 1.00 28.63 117 PRO C N 1
ATOM 7605 C CA . PRO C 1 113 ? 47.573 8.703 37.796 1.00 27.87 117 PRO C CA 1
ATOM 7606 C C . PRO C 1 113 ? 46.442 9.130 36.862 1.00 28.13 117 PRO C C 1
ATOM 7607 O O . PRO C 1 113 ? 46.217 8.507 35.820 1.00 30.86 117 PRO C O 1
ATOM 7611 N N . GLY C 1 114 ? 45.748 10.200 37.228 1.00 26.25 118 GLY C N 1
ATOM 7612 C CA . GLY C 1 114 ? 44.654 10.738 36.421 1.00 24.88 118 GLY C CA 1
ATOM 7613 C C . GLY C 1 114 ? 45.123 11.291 35.096 1.00 26.67 118 GLY C C 1
ATOM 7614 O O . GLY C 1 114 ? 44.482 11.086 34.079 1.00 27.31 118 GLY C O 1
ATOM 7615 N N . GLY C 1 115 ? 46.244 12.004 35.103 1.00 27.64 119 GLY C N 1
ATOM 7616 C CA . GLY C 1 115 ? 46.819 12.512 33.870 1.00 27.31 119 GLY C CA 1
ATOM 7617 C C . GLY C 1 115 ? 47.182 11.391 32.909 1.00 28.61 119 GLY C C 1
ATOM 7618 O O . GLY C 1 115 ? 46.887 11.474 31.715 1.00 27.53 119 GLY C O 1
ATOM 7619 N N . ILE C 1 116 ? 47.809 10.338 33.434 1.00 26.90 120 ILE C N 1
ATOM 7620 C CA . ILE C 1 116 ? 48.239 9.197 32.629 1.00 25.76 120 ILE C CA 1
ATOM 7621 C C . ILE C 1 116 ? 47.056 8.502 31.975 1.00 26.20 120 ILE C C 1
ATOM 7622 O O . ILE C 1 116 ? 47.079 8.184 30.791 1.00 26.83 120 ILE C O 1
ATOM 7627 N N . ILE C 1 117 ? 46.021 8.252 32.761 1.00 27.12 121 ILE C N 1
ATOM 7628 C CA . ILE C 1 117 ? 44.849 7.549 32.267 1.00 26.56 121 ILE C CA 1
ATOM 7629 C C . ILE C 1 117 ? 44.107 8.421 31.265 1.00 28.77 121 ILE C C 1
ATOM 7630 O O . ILE C 1 117 ? 43.690 7.956 30.195 1.00 29.98 121 ILE C O 1
ATOM 7635 N N . ARG C 1 118 ? 43.962 9.699 31.587 1.00 25.27 122 ARG C N 1
ATOM 7636 C CA . ARG C 1 118 ? 43.284 10.604 30.671 1.00 24.71 122 ARG C CA 1
ATOM 7637 C C . ARG C 1 118 ? 44.049 10.723 29.340 1.00 26.04 122 ARG C C 1
ATOM 7638 O O . ARG C 1 118 ? 43.442 10.698 28.248 1.00 28.08 122 ARG C O 1
ATOM 7646 N N . GLY C 1 119 ? 45.377 10.799 29.416 1.00 25.26 123 GLY C N 1
ATOM 7647 C CA . GLY C 1 119 ? 46.204 10.737 28.207 1.00 23.42 123 GLY C CA 1
ATOM 7648 C C . GLY C 1 119 ? 45.883 9.507 27.359 1.00 25.98 123 GLY C C 1
ATOM 7649 O O . GLY C 1 119 ? 45.605 9.620 26.153 1.00 23.78 123 GLY C O 1
ATOM 7650 N N . LEU C 1 120 ? 45.925 8.326 27.980 1.00 25.73 124 LEU C N 1
ATOM 7651 C CA . LEU C 1 120 ? 45.659 7.074 27.259 1.00 29.11 124 LEU C CA 1
ATOM 7652 C C . LEU C 1 120 ? 44.359 7.181 26.510 1.00 27.99 124 LEU C C 1
ATOM 7653 O O . LEU C 1 120 ? 44.282 6.886 25.335 1.00 30.37 124 LEU C O 1
ATOM 7658 N N . ARG C 1 121 ? 43.333 7.622 27.220 1.00 28.48 125 ARG C N 1
ATOM 7659 C CA . ARG C 1 121 ? 42.035 7.899 26.633 1.00 31.24 125 ARG C CA 1
ATOM 7660 C C . ARG C 1 121 ? 42.087 8.860 25.441 1.00 30.76 125 ARG C C 1
ATOM 7661 O O . ARG C 1 121 ? 41.380 8.675 24.445 1.00 30.82 125 ARG C O 1
ATOM 7669 N N . ALA C 1 122 ? 42.906 9.901 25.545 1.00 28.58 126 ALA C N 1
ATOM 7670 C CA . ALA C 1 122 ? 42.917 10.959 24.515 1.00 27.40 126 ALA C CA 1
ATOM 7671 C C . ALA C 1 122 ? 43.729 10.612 23.253 1.00 25.10 126 ALA C C 1
ATOM 7672 O O . ALA C 1 122 ? 43.531 11.216 22.210 1.00 28.47 126 ALA C O 1
ATOM 7674 N N . VAL C 1 123 ? 44.641 9.651 23.352 1.00 24.90 127 VAL C N 1
ATOM 7675 C CA . VAL C 1 123 ? 45.465 9.248 22.201 1.00 24.09 127 VAL C CA 1
ATOM 7676 C C . VAL C 1 123 ? 44.693 8.876 20.919 1.00 25.13 127 VAL C C 1
ATOM 7677 O O . VAL C 1 123 ? 44.921 9.468 19.865 1.00 25.69 127 VAL C O 1
ATOM 7681 N N . PRO C 1 124 ? 43.789 7.878 20.988 1.00 24.89 128 PRO C N 1
ATOM 7682 C CA . PRO C 1 124 ? 43.062 7.499 19.762 1.00 25.20 128 PRO C CA 1
ATOM 7683 C C . PRO C 1 124 ? 42.190 8.638 19.222 1.00 26.87 128 PRO C C 1
ATOM 7684 O O . PRO C 1 124 ? 42.019 8.778 18.013 1.00 27.34 128 PRO C O 1
ATOM 7688 N N . ILE C 1 125 ? 41.656 9.459 20.114 1.00 28.25 129 ILE C N 1
ATOM 7689 C CA . ILE C 1 125 ? 40.869 10.608 19.695 1.00 28.00 129 ILE C CA 1
ATOM 7690 C C . ILE C 1 125 ? 41.723 11.593 18.919 1.00 28.33 129 ILE C C 1
ATOM 7691 O O . ILE C 1 125 ? 41.285 12.131 17.915 1.00 28.94 129 ILE C O 1
ATOM 7696 N N . PHE C 1 126 ? 42.948 11.845 19.377 1.00 28.11 130 PHE C N 1
ATOM 7697 C CA . PHE C 1 126 ? 43.800 12.787 18.650 1.00 26.33 130 PHE C CA 1
ATOM 7698 C C . PHE C 1 126 ? 44.421 12.204 17.375 1.00 26.90 130 PHE C C 1
ATOM 7699 O O . PHE C 1 126 ? 44.635 12.933 16.404 1.00 27.36 130 PHE C O 1
ATOM 7707 N N . ALA C 1 127 ? 44.690 10.898 17.372 1.00 25.17 131 ALA C N 1
ATOM 7708 C CA . ALA C 1 127 ? 45.184 10.220 16.166 1.00 26.78 131 ALA C CA 1
ATOM 7709 C C . ALA C 1 127 ? 44.161 10.377 15.050 1.00 27.04 131 ALA C C 1
ATOM 7710 O O . ALA C 1 127 ? 44.487 10.662 13.898 1.00 30.02 131 ALA C O 1
ATOM 7712 N N . GLU C 1 128 ? 42.905 10.199 15.408 1.00 29.93 132 GLU C N 1
ATOM 7713 C CA . GLU C 1 128 ? 41.823 10.377 14.457 1.00 33.07 132 GLU C CA 1
ATOM 7714 C C . GLU C 1 128 ? 41.720 11.823 13.955 1.00 29.67 132 GLU C C 1
ATOM 7715 O O . GLU C 1 128 ? 41.574 12.068 12.764 1.00 30.68 132 GLU C O 1
ATOM 7721 N N . ILE C 1 129 ? 41.784 12.786 14.860 1.00 26.83 133 ILE C N 1
ATOM 7722 C CA . ILE C 1 129 ? 41.771 14.177 14.425 1.00 27.81 133 ILE C CA 1
ATOM 7723 C C . ILE C 1 129 ? 42.978 14.484 13.535 1.00 26.54 133 ILE C C 1
ATOM 7724 O O . ILE C 1 129 ? 42.867 15.198 12.556 1.00 25.77 133 ILE C O 1
ATOM 7729 N N . ALA C 1 130 ? 44.133 13.931 13.881 1.00 26.36 134 ALA C N 1
ATOM 7730 C CA . ALA C 1 130 ? 45.338 14.137 13.080 1.00 29.19 134 ALA C CA 1
ATOM 7731 C C . ALA C 1 130 ? 45.209 13.610 11.660 1.00 27.04 134 ALA C C 1
ATOM 7732 O O . ALA C 1 130 ? 45.687 14.238 10.717 1.00 30.21 134 ALA C O 1
ATOM 7734 N N . ARG C 1 131 ? 44.578 12.453 11.503 1.00 27.43 135 ARG C N 1
ATOM 7735 C CA . ARG C 1 131 ? 44.357 11.902 10.166 1.00 28.64 135 ARG C CA 1
ATOM 7736 C C . ARG C 1 131 ? 43.393 12.785 9.350 1.00 27.20 135 ARG C C 1
ATOM 7737 O O . ARG C 1 131 ? 43.632 13.051 8.176 1.00 28.69 135 ARG C O 1
ATOM 7745 N N . ALA C 1 132 ? 42.330 13.271 9.982 1.00 27.81 136 ALA C N 1
ATOM 7746 C CA . ALA C 1 132 ? 41.368 14.131 9.282 1.00 27.02 136 ALA C CA 1
ATOM 7747 C C . ALA C 1 132 ? 42.025 15.420 8.818 1.00 28.11 136 ALA C C 1
ATOM 7748 O O . ALA C 1 132 ? 41.845 15.847 7.686 1.00 27.90 136 ALA C O 1
ATOM 7750 N N . ILE C 1 133 ? 42.809 16.041 9.692 1.00 30.62 137 ILE C N 1
ATOM 7751 C CA . ILE C 1 133 ? 43.471 17.281 9.322 1.00 28.29 137 ILE C CA 1
ATOM 7752 C C . ILE C 1 133 ? 44.418 17.024 8.170 1.00 29.65 137 ILE C C 1
ATOM 7753 O O . ILE C 1 133 ? 44.530 17.835 7.260 1.00 29.90 137 ILE C O 1
ATOM 7758 N N . ARG C 1 134 ? 45.120 15.896 8.222 1.00 31.69 138 ARG C N 1
ATOM 7759 C CA . ARG C 1 134 ? 46.051 15.538 7.149 1.00 32.57 138 ARG C CA 1
ATOM 7760 C C . ARG C 1 134 ? 45.276 15.366 5.846 1.00 32.22 138 ARG C C 1
ATOM 7761 O O . ARG C 1 134 ? 45.689 15.848 4.807 1.00 32.19 138 ARG C O 1
ATOM 7769 N N . ASP C 1 135 ? 44.144 14.679 5.911 1.00 32.54 139 ASP C N 1
ATOM 7770 C CA . ASP C 1 135 ? 43.388 14.376 4.707 1.00 34.14 139 ASP C CA 1
ATOM 7771 C C . ASP C 1 135 ? 42.596 15.581 4.194 1.00 34.16 139 ASP C C 1
ATOM 7772 O O . ASP C 1 135 ? 42.443 15.744 2.998 1.00 35.44 139 ASP C O 1
ATOM 7777 N N . TYR C 1 136 ? 42.102 16.432 5.084 1.00 34.27 140 TYR C N 1
ATOM 7778 C CA . TYR C 1 136 ? 41.193 17.494 4.643 1.00 36.19 140 TYR C CA 1
ATOM 7779 C C . TYR C 1 136 ? 41.679 18.928 4.776 1.00 36.27 140 TYR C C 1
ATOM 7780 O O . TYR C 1 136 ? 41.100 19.813 4.165 1.00 36.70 140 TYR C O 1
ATOM 7789 N N . ALA C 1 137 ? 42.726 19.169 5.560 1.00 34.45 141 ALA C N 1
ATOM 7790 C CA . ALA C 1 137 ? 43.141 20.540 5.816 1.00 32.27 141 ALA C CA 1
ATOM 7791 C C . ALA C 1 137 ? 44.613 20.602 6.217 1.00 32.43 141 ALA C C 1
ATOM 7792 O O . ALA C 1 137 ? 44.976 21.265 7.191 1.00 31.37 141 ALA C O 1
ATOM 7794 N N . PRO C 1 138 ? 45.469 19.921 5.444 1.00 31.50 142 PRO C N 1
ATOM 7795 C CA . PRO C 1 138 ? 46.887 19.769 5.786 1.00 30.24 142 PRO C CA 1
ATOM 7796 C C . PRO C 1 138 ? 47.616 21.096 5.950 1.00 31.43 142 PRO C C 1
ATOM 7797 O O . PRO C 1 138 ? 48.621 21.153 6.653 1.00 33.82 142 PRO C O 1
ATOM 7801 N N . GLU C 1 139 ? 47.135 22.158 5.306 1.00 31.62 143 GLU C N 1
ATOM 7802 C CA . GLU C 1 139 ? 47.856 23.427 5.329 1.00 32.74 143 GLU C CA 1
ATOM 7803 C C . GLU C 1 139 ? 47.344 24.368 6.414 1.00 29.83 143 GLU C C 1
ATOM 7804 O O . GLU C 1 139 ? 47.833 25.490 6.557 1.00 27.99 143 GLU C O 1
ATOM 7810 N N . SER C 1 140 ? 46.355 23.923 7.174 1.00 29.02 144 SER C N 1
ATOM 7811 C CA . SER C 1 140 ? 45.808 24.766 8.225 1.00 26.85 144 SER C CA 1
ATOM 7812 C C . SER C 1 140 ? 46.748 24.871 9.423 1.00 29.57 144 SER C C 1
ATOM 7813 O O . SER C 1 140 ? 47.556 23.976 9.694 1.00 27.98 144 SER C O 1
ATOM 7816 N N . TRP C 1 141 ? 46.624 25.971 10.154 1.00 29.10 145 TRP C N 1
ATOM 7817 C CA . TRP C 1 141 ? 47.246 26.061 11.446 1.00 25.58 145 TRP C CA 1
ATOM 7818 C C . TRP C 1 141 ? 46.282 25.486 12.469 1.00 26.18 145 TRP C C 1
ATOM 7819 O O . TRP C 1 141 ? 45.064 25.686 12.378 1.00 28.20 145 TRP C O 1
ATOM 7830 N N . VAL C 1 142 ? 46.824 24.714 13.406 1.00 25.33 146 VAL C N 1
ATOM 7831 C CA . VAL C 1 142 ? 46.017 23.947 14.347 1.00 22.25 146 VAL C CA 1
ATOM 7832 C C . VAL C 1 142 ? 46.313 24.430 15.751 1.00 23.49 146 VAL C C 1
ATOM 7833 O O . VAL C 1 142 ? 47.462 24.413 16.193 1.00 24.72 146 VAL C O 1
ATOM 7837 N N . ILE C 1 143 ? 45.282 24.875 16.461 1.00 24.08 147 ILE C N 1
ATOM 7838 C CA . ILE C 1 143 ? 45.483 25.287 17.839 1.00 24.38 147 ILE C CA 1
ATOM 7839 C C . ILE C 1 143 ? 44.765 24.365 18.810 1.00 27.87 147 ILE C C 1
ATOM 7840 O O . ILE C 1 143 ? 43.531 24.300 18.813 1.00 25.82 147 ILE C O 1
ATOM 7845 N N . ASN C 1 144 ? 45.561 23.649 19.616 1.00 25.56 148 ASN C N 1
ATOM 7846 C CA . ASN C 1 144 ? 45.056 22.747 20.641 1.00 25.10 148 ASN C CA 1
ATOM 7847 C C . ASN C 1 144 ? 44.941 23.375 22.035 1.00 23.09 148 ASN C C 1
ATOM 7848 O O . ASN C 1 144 ? 45.885 23.998 22.524 1.00 23.22 148 ASN C O 1
ATOM 7853 N N . TYR C 1 145 ? 43.791 23.172 22.672 1.00 24.00 149 TYR C N 1
ATOM 7854 C CA . TYR C 1 145 ? 43.500 23.674 24.022 1.00 24.33 149 TYR C CA 1
ATOM 7855 C C . TYR C 1 145 ? 43.279 22.538 25.010 1.00 25.99 149 TYR C C 1
ATOM 7856 O O . TYR C 1 145 ? 43.161 22.782 26.221 1.00 29.17 149 TYR C O 1
ATOM 7865 N N . THR C 1 146 ? 43.200 21.313 24.498 1.00 24.28 150 THR C N 1
ATOM 7866 C CA . THR C 1 146 ? 42.842 20.133 25.300 1.00 26.49 150 THR C CA 1
ATOM 7867 C C . THR C 1 146 ? 43.971 19.608 26.175 1.00 28.45 150 THR C C 1
ATOM 7868 O O . THR C 1 146 ? 45.131 19.610 25.763 1.00 26.37 150 THR C O 1
ATOM 7872 N N . ASN C 1 147 ? 43.623 19.137 27.373 1.00 28.71 151 ASN C N 1
ATOM 7873 C CA . ASN C 1 147 ? 44.570 18.466 28.257 1.00 29.33 151 ASN C CA 1
ATOM 7874 C C . ASN C 1 147 ? 44.312 16.952 28.256 1.00 31.09 151 ASN C C 1
ATOM 7875 O O . ASN C 1 147 ? 43.162 16.531 28.091 1.00 31.59 151 ASN C O 1
ATOM 7880 N N . PRO C 1 148 ? 45.360 16.122 28.485 1.00 29.60 152 PRO C N 1
ATOM 7881 C CA . PRO C 1 148 ? 46.754 16.494 28.822 1.00 30.18 152 PRO C CA 1
ATOM 7882 C C . PRO C 1 148 ? 47.524 17.037 27.613 1.00 29.00 152 PRO C C 1
ATOM 7883 O O . PRO C 1 148 ? 47.785 16.329 26.642 1.00 30.91 152 PRO C O 1
ATOM 7895 N N . SER C 1 150 ? 50.623 18.083 26.660 1.00 25.48 154 SER C N 1
ATOM 7896 C CA . SER C 1 150 ? 51.829 17.581 26.032 1.00 25.43 154 SER C CA 1
ATOM 7897 C C . SER C 1 150 ? 51.553 16.323 25.217 1.00 26.44 154 SER C C 1
ATOM 7898 O O . SER C 1 150 ? 52.013 16.224 24.082 1.00 29.66 154 SER C O 1
ATOM 7901 N N . VAL C 1 151 ? 50.756 15.396 25.752 1.00 24.61 155 VAL C N 1
ATOM 7902 C CA . VAL C 1 151 ? 50.408 14.162 25.030 1.00 21.51 155 VAL C CA 1
ATOM 7903 C C . VAL C 1 151 ? 49.549 14.372 23.775 1.00 22.10 155 VAL C C 1
ATOM 7904 O O . VAL C 1 151 ? 49.911 13.933 22.700 1.00 24.65 155 VAL C O 1
ATOM 7908 N N . CYS C 1 152 ? 48.417 15.056 23.910 1.00 25.20 156 CYS C N 1
ATOM 7909 C CA . CYS C 1 152 ? 47.555 15.384 22.772 1.00 23.46 156 CYS C CA 1
ATOM 7910 C C . CYS C 1 152 ? 48.313 16.015 21.636 1.00 23.09 156 CYS C C 1
ATOM 7911 O O . CYS C 1 152 ? 48.216 15.577 20.492 1.00 21.11 156 CYS C O 1
ATOM 7914 N N . THR C 1 153 ? 49.057 17.070 21.944 1.00 22.34 157 THR C N 1
ATOM 7915 C CA . THR C 1 153 ? 49.770 17.777 20.898 1.00 25.52 157 THR C CA 1
ATOM 7916 C C . THR C 1 153 ? 50.822 16.855 20.264 1.00 25.33 157 THR C C 1
ATOM 7917 O O . THR C 1 153 ? 51.013 16.862 19.060 1.00 21.84 157 THR C O 1
ATOM 7921 N N . ARG C 1 154 ? 51.505 16.061 21.084 1.00 24.50 158 ARG C N 1
ATOM 7922 C CA . ARG C 1 154 ? 52.510 15.140 20.568 1.00 24.28 158 ARG C CA 1
ATOM 7923 C C . ARG C 1 154 ? 51.859 14.090 19.655 1.00 26.77 158 ARG C C 1
ATOM 7924 O O . ARG C 1 154 ? 52.431 13.672 18.635 1.00 25.25 158 ARG C O 1
ATOM 7932 N N . VAL C 1 155 ? 50.663 13.641 20.027 1.00 25.43 159 VAL C N 1
ATOM 7933 C CA . VAL C 1 155 ? 49.995 12.650 19.194 1.00 26.36 159 VAL C CA 1
ATOM 7934 C C . VAL C 1 155 ? 49.792 13.251 17.816 1.00 26.95 159 VAL C C 1
ATOM 7935 O O . VAL C 1 155 ? 49.944 12.573 16.810 1.00 28.92 159 VAL C O 1
ATOM 7939 N N . LEU C 1 156 ? 49.459 14.535 17.770 1.00 24.10 160 LEU C N 1
ATOM 7940 C CA . LEU C 1 156 ? 49.223 15.187 16.502 1.00 23.53 160 LEU C CA 1
ATOM 7941 C C . LEU C 1 156 ? 50.435 15.044 15.551 1.00 23.65 160 LEU C C 1
ATOM 7942 O O . LEU C 1 156 ? 50.292 14.677 14.378 1.00 22.41 160 LEU C O 1
ATOM 7947 N N . TYR C 1 157 ? 51.619 15.355 16.063 1.00 22.62 161 TYR C N 1
ATOM 7948 C CA . TYR C 1 157 ? 52.845 15.261 15.290 1.00 23.81 161 TYR C CA 1
ATOM 7949 C C . TYR C 1 157 ? 53.283 13.828 14.964 1.00 23.97 161 TYR C C 1
ATOM 7950 O O . TYR C 1 157 ? 53.823 13.585 13.880 1.00 23.70 161 TYR C O 1
ATOM 7959 N N . LYS C 1 158 ? 53.065 12.895 15.886 1.00 23.70 162 LYS C N 1
ATOM 7960 C CA . LYS C 1 158 ? 53.435 11.500 15.646 1.00 26.79 162 LYS C CA 1
ATOM 7961 C C . LYS C 1 158 ? 52.624 10.902 14.518 1.00 27.39 162 LYS C C 1
ATOM 7962 O O . LYS C 1 158 ? 53.120 10.077 13.757 1.00 29.09 162 LYS C O 1
ATOM 7968 N N . VAL C 1 159 ? 51.370 11.308 14.418 1.00 28.82 163 VAL C N 1
ATOM 7969 C CA . VAL C 1 159 ? 50.466 10.740 13.418 1.00 27.60 163 VAL C CA 1
ATOM 7970 C C . VAL C 1 159 ? 50.510 11.513 12.096 1.00 29.45 163 VAL C C 1
ATOM 7971 O O . VAL C 1 159 ? 50.402 10.917 11.023 1.00 31.56 163 VAL C O 1
ATOM 7975 N N . PHE C 1 160 ? 50.664 12.834 12.168 1.00 28.36 164 PHE C N 1
ATOM 7976 C CA . PHE C 1 160 ? 50.778 13.661 10.955 1.00 26.51 164 PHE C CA 1
ATOM 7977 C C . PHE C 1 160 ? 52.015 14.551 11.098 1.00 27.18 164 PHE C C 1
ATOM 7978 O O . PHE C 1 160 ? 51.911 15.715 11.491 1.00 26.20 164 PHE C O 1
ATOM 7986 N N . PRO C 1 161 ? 53.200 13.986 10.796 1.00 26.76 165 PRO C N 1
ATOM 7987 C CA . PRO C 1 161 ? 54.489 14.665 10.991 1.00 26.79 165 PRO C CA 1
ATOM 7988 C C . PRO C 1 161 ? 54.561 16.089 10.449 1.00 25.89 165 PRO C C 1
ATOM 7989 O O . PRO C 1 161 ? 55.263 16.926 11.029 1.00 26.36 165 PRO C O 1
ATOM 7993 N N . GLY C 1 162 ? 53.853 16.366 9.354 1.00 25.69 166 GLY C N 1
ATOM 7994 C CA . GLY C 1 162 ? 53.939 17.676 8.682 1.00 22.49 166 GLY C CA 1
ATOM 7995 C C . GLY C 1 162 ? 52.909 18.670 9.213 1.00 25.25 166 GLY C C 1
ATOM 7996 O O . GLY C 1 162 ? 52.780 19.796 8.719 1.00 25.01 166 GLY C O 1
ATOM 7997 N N . ILE C 1 163 ? 52.171 18.270 10.235 1.00 23.91 167 ILE C N 1
ATOM 7998 C CA . ILE C 1 163 ? 51.133 19.135 10.765 1.00 24.62 167 ILE C CA 1
ATOM 7999 C C . ILE C 1 163 ? 51.710 20.448 11.313 1.00 25.99 167 ILE C C 1
ATOM 8000 O O . ILE C 1 163 ? 52.834 20.498 11.839 1.00 28.62 167 ILE C O 1
ATOM 8005 N N . LYS C 1 164 ? 50.939 21.512 11.168 1.00 25.28 168 LYS C N 1
ATOM 8006 C CA . LYS C 1 164 ? 51.310 22.804 11.707 1.00 27.60 168 LYS C CA 1
ATOM 8007 C C . LYS C 1 164 ? 50.428 23.058 12.924 1.00 28.26 168 LYS C C 1
ATOM 8008 O O . LYS C 1 164 ? 49.326 23.610 12.801 1.00 27.02 168 LYS C O 1
ATOM 8014 N N . ALA C 1 165 ? 50.917 22.642 14.093 1.00 26.66 169 ALA C N 1
ATOM 8015 C CA . ALA C 1 165 ? 50.090 22.597 15.288 1.00 26.72 169 ALA C CA 1
ATOM 8016 C C . ALA C 1 165 ? 50.797 23.205 16.489 1.00 26.99 169 ALA C C 1
ATOM 8017 O O . ALA C 1 165 ? 51.993 23.008 16.683 1.00 27.28 169 ALA C O 1
ATOM 8019 N N . ILE C 1 166 ? 50.050 23.965 17.280 1.00 25.97 170 ILE C N 1
ATOM 8020 C CA . ILE C 1 166 ? 50.542 24.447 18.563 1.00 25.07 170 ILE C CA 1
ATOM 8021 C C . ILE C 1 166 ? 49.558 24.135 19.680 1.00 23.74 170 ILE C C 1
ATOM 8022 O O . ILE C 1 166 ? 48.366 23.963 19.432 1.00 25.42 170 ILE C O 1
ATOM 8027 N N . GLY C 1 167 ? 50.068 24.056 20.904 1.00 23.04 171 GLY C N 1
ATOM 8028 C CA . GLY C 1 167 ? 49.240 23.926 22.099 1.00 22.57 171 GLY C CA 1
ATOM 8029 C C . GLY C 1 167 ? 49.217 25.245 22.842 1.00 26.27 171 GLY C C 1
ATOM 8030 O O . GLY C 1 167 ? 50.276 25.834 23.083 1.00 26.79 171 GLY C O 1
ATOM 8031 N N . CYS C 1 168 ? 48.015 25.728 23.180 1.00 26.18 172 CYS C N 1
ATOM 8032 C CA . CYS C 1 168 ? 47.868 27.015 23.861 1.00 26.98 172 CYS C CA 1
ATOM 8033 C C . CYS C 1 168 ? 47.283 26.865 25.240 1.00 27.64 172 CYS C C 1
ATOM 8034 O O . CYS C 1 168 ? 46.317 26.132 25.447 1.00 29.06 172 CYS C O 1
ATOM 8037 N N . CYS C 1 169 ? 47.876 27.583 26.180 1.00 27.42 173 CYS C N 1
ATOM 8038 C CA . CYS C 1 169 ? 47.494 27.512 27.583 1.00 28.47 173 CYS C CA 1
ATOM 8039 C C . CYS C 1 169 ? 47.582 28.910 28.190 1.00 29.08 173 CYS C C 1
ATOM 8040 O O . CYS C 1 169 ? 48.364 29.754 27.737 1.00 27.13 173 CYS C O 1
ATOM 8043 N N . HIS C 1 170 ? 46.766 29.165 29.205 1.00 30.79 174 HIS C N 1
ATOM 8044 C CA . HIS C 1 170 ? 46.672 30.517 29.731 1.00 31.45 174 HIS C CA 1
ATOM 8045 C C . HIS C 1 170 ? 47.345 30.666 31.088 1.00 29.65 174 HIS C C 1
ATOM 8046 O O . HIS C 1 170 ? 47.267 31.734 31.676 1.00 30.37 174 HIS C O 1
ATOM 8053 N N . GLU C 1 171 ? 48.029 29.618 31.556 1.00 27.72 175 GLU C N 1
ATOM 8054 C CA . GLU C 1 171 ? 48.570 29.589 32.915 1.00 27.36 175 GLU C CA 1
ATOM 8055 C C . GLU C 1 171 ? 49.628 30.639 33.109 1.00 28.12 175 GLU C C 1
ATOM 8056 O O . GLU C 1 171 ? 49.666 31.293 34.154 1.00 29.16 175 GLU C O 1
ATOM 8062 N N . VAL C 1 172 ? 50.489 30.811 32.113 1.00 25.46 176 VAL C N 1
ATOM 8063 C CA . VAL C 1 172 ? 51.584 31.746 32.283 1.00 28.35 176 VAL C CA 1
ATOM 8064 C C . VAL C 1 172 ? 51.036 33.160 32.500 1.00 29.60 176 VAL C C 1
ATOM 8065 O O . VAL C 1 172 ? 51.596 33.911 33.290 1.00 28.89 176 VAL C O 1
ATOM 8069 N N . PHE C 1 173 ? 49.917 33.499 31.849 1.00 30.40 177 PHE C N 1
ATOM 8070 C CA . PHE C 1 173 ? 49.344 34.853 32.004 1.00 32.33 177 PHE C CA 1
ATOM 8071 C C . PHE C 1 173 ? 49.118 35.213 33.473 1.00 30.08 177 PHE C C 1
ATOM 8072 O O . PHE C 1 173 ? 49.430 36.329 33.896 1.00 32.48 177 PHE C O 1
ATOM 8080 N N . GLY C 1 174 ? 48.634 34.243 34.253 1.00 30.63 178 GLY C N 1
ATOM 8081 C CA . GLY C 1 174 ? 48.430 34.389 35.705 1.00 26.66 178 GLY C CA 1
ATOM 8082 C C . GLY C 1 174 ? 49.657 34.815 36.506 1.00 28.30 178 GLY C C 1
ATOM 8083 O O . GLY C 1 174 ? 49.557 35.605 37.455 1.00 27.02 178 GLY C O 1
ATOM 8084 N N . THR C 1 175 ? 50.826 34.299 36.138 1.00 26.90 179 THR C N 1
ATOM 8085 C CA . THR C 1 175 ? 52.058 34.689 36.816 1.00 26.91 179 THR C CA 1
ATOM 8086 C C . THR C 1 175 ? 52.519 36.061 36.327 1.00 25.85 179 THR C C 1
ATOM 8087 O O . THR C 1 175 ? 53.127 36.827 37.073 1.00 25.67 179 THR C O 1
ATOM 8091 N N . GLN C 1 176 ? 52.246 36.361 35.065 1.00 25.05 180 GLN C N 1
ATOM 8092 C CA . GLN C 1 176 ? 52.531 37.698 34.560 1.00 27.12 180 GLN C CA 1
ATOM 8093 C C . GLN C 1 176 ? 51.684 38.703 35.334 1.00 26.14 180 GLN C C 1
ATOM 8094 O O . GLN C 1 176 ? 52.162 39.772 35.688 1.00 26.51 180 GLN C O 1
ATOM 8100 N N . LYS C 1 177 ? 50.433 38.351 35.616 1.00 26.84 181 LYS C N 1
ATOM 8101 C CA . LYS C 1 177 ? 49.573 39.232 36.414 1.00 29.28 181 LYS C CA 1
ATOM 8102 C C . LYS C 1 177 ? 50.099 39.386 37.832 1.00 29.66 181 LYS C C 1
ATOM 8103 O O . LYS C 1 177 ? 50.090 40.487 38.405 1.00 29.85 181 LYS C O 1
ATOM 8109 N N . LEU C 1 178 ? 50.572 38.280 38.396 1.00 28.92 182 LEU C N 1
ATOM 8110 C CA . LEU C 1 178 ? 51.145 38.318 39.719 1.00 28.47 182 LEU C CA 1
ATOM 8111 C C . LEU C 1 178 ? 52.318 39.285 39.707 1.00 27.69 182 LEU C C 1
ATOM 8112 O O . LEU C 1 178 ? 52.458 40.107 40.596 1.00 27.65 182 LEU C O 1
ATOM 8117 N N . LEU C 1 179 ? 53.180 39.157 38.704 1.00 28.47 183 LEU C N 1
ATOM 8118 C CA . LEU C 1 179 ? 54.392 39.972 38.639 1.00 27.28 183 LEU C CA 1
ATOM 8119 C C . LEU C 1 179 ? 54.050 41.460 38.426 1.00 24.11 183 LEU C C 1
ATOM 8120 O O . LEU C 1 179 ? 54.725 42.335 38.933 1.00 24.72 183 LEU C O 1
ATOM 8125 N N . ALA C 1 180 ? 52.992 41.718 37.678 1.00 22.81 184 ALA C N 1
ATOM 8126 C CA . ALA C 1 180 ? 52.476 43.057 37.487 1.00 27.39 184 ALA C CA 1
ATOM 8127 C C . ALA C 1 180 ? 52.029 43.659 38.827 1.00 29.73 184 ALA C C 1
ATOM 8128 O O . ALA C 1 180 ? 52.340 44.807 39.129 1.00 26.98 184 ALA C O 1
ATOM 8130 N N . GLU C 1 181 ? 51.344 42.881 39.660 1.00 29.63 185 GLU C N 1
ATOM 8131 C CA . GLU C 1 181 ? 50.918 43.422 40.962 1.00 33.08 185 GLU C CA 1
ATOM 8132 C C . GLU C 1 181 ? 52.102 43.665 41.883 1.00 32.19 185 GLU C C 1
ATOM 8133 O O . GLU C 1 181 ? 52.139 44.656 42.630 1.00 28.21 185 GLU C O 1
ATOM 8147 N N . VAL C 1 183 ? 55.167 44.477 40.910 1.00 29.85 187 VAL C N 1
ATOM 8148 C CA . VAL C 1 183 ? 55.787 45.749 40.504 1.00 33.78 187 VAL C CA 1
ATOM 8149 C C . VAL C 1 183 ? 55.111 46.924 41.237 1.00 32.15 187 VAL C C 1
ATOM 8150 O O . VAL C 1 183 ? 55.771 47.773 41.828 1.00 33.03 187 VAL C O 1
ATOM 8154 N N . THR C 1 184 ? 53.790 46.949 41.206 1.00 31.83 188 THR C N 1
ATOM 8155 C CA . THR C 1 184 ? 53.025 47.995 41.866 1.00 35.32 188 THR C CA 1
ATOM 8156 C C . THR C 1 184 ? 53.245 48.017 43.371 1.00 37.87 188 THR C C 1
ATOM 8157 O O . THR C 1 184 ? 53.459 49.080 43.967 1.00 35.80 188 THR C O 1
ATOM 8161 N N . GLU C 1 185 ? 53.208 46.837 43.983 1.00 40.40 189 GLU C N 1
ATOM 8162 C CA . GLU C 1 185 ? 53.318 46.754 45.426 1.00 42.36 189 GLU C CA 1
ATOM 8163 C C . GLU C 1 185 ? 54.721 47.017 45.902 1.00 42.37 189 GLU C C 1
ATOM 8164 O O . GLU C 1 185 ? 54.904 47.609 46.959 1.00 44.22 189 GLU C O 1
ATOM 8170 N N . ARG C 1 186 ? 55.709 46.560 45.140 1.00 41.08 190 ARG C N 1
ATOM 8171 C CA . ARG C 1 186 ? 57.098 46.693 45.548 1.00 43.74 190 ARG C CA 1
ATOM 8172 C C . ARG C 1 186 ? 57.681 48.038 45.103 1.00 44.49 190 ARG C C 1
ATOM 8173 O O . ARG C 1 186 ? 58.566 48.587 45.760 1.00 45.39 190 ARG C O 1
ATOM 8181 N N . LEU C 1 187 ? 57.190 48.567 43.990 1.00 44.05 191 LEU C N 1
ATOM 8182 C CA . LEU C 1 187 ? 57.791 49.766 43.419 1.00 47.33 191 LEU C CA 1
ATOM 8183 C C . LEU C 1 187 ? 56.869 50.974 43.348 1.00 46.58 191 LEU C C 1
ATOM 8184 O O . LEU C 1 187 ? 57.323 52.075 43.083 1.00 47.62 191 LEU C O 1
ATOM 8189 N N . GLY C 1 188 ? 55.579 50.773 43.579 1.00 48.68 192 GLY C N 1
ATOM 8190 C CA . GLY C 1 188 ? 54.626 51.867 43.498 1.00 45.86 192 GLY C CA 1
ATOM 8191 C C . GLY C 1 188 ? 54.181 52.197 42.086 1.00 48.34 192 GLY C C 1
ATOM 8192 O O . GLY C 1 188 ? 53.161 52.861 41.897 1.00 50.16 192 GLY C O 1
ATOM 8193 N N . ILE C 1 189 ? 54.928 51.738 41.082 1.00 49.48 193 ILE C N 1
ATOM 8194 C CA . ILE C 1 189 ? 54.585 52.069 39.691 1.00 48.45 193 ILE C CA 1
ATOM 8195 C C . ILE C 1 189 ? 53.536 51.160 39.070 1.00 49.05 193 ILE C C 1
ATOM 8196 O O . ILE C 1 189 ? 53.545 49.941 39.263 1.00 48.45 193 ILE C O 1
ATOM 8201 N N . GLU C 1 190 ? 52.629 51.772 38.319 1.00 48.17 194 GLU C N 1
ATOM 8202 C CA . GLU C 1 190 ? 51.580 51.045 37.631 1.00 48.73 194 GLU C CA 1
ATOM 8203 C C . GLU C 1 190 ? 52.130 50.320 36.415 1.00 48.00 194 GLU C C 1
ATOM 8204 O O . GLU C 1 190 ? 53.162 50.698 35.857 1.00 49.99 194 GLU C O 1
ATOM 8210 N N . VAL C 1 191 ? 51.420 49.281 36.004 1.00 45.84 195 VAL C N 1
ATOM 8211 C CA . VAL C 1 191 ? 51.793 48.489 34.849 1.00 43.90 195 VAL C CA 1
ATOM 8212 C C . VAL C 1 191 ? 50.552 48.416 33.994 1.00 44.63 195 VAL C C 1
ATOM 8213 O O . VAL C 1 191 ? 49.542 47.902 34.446 1.00 45.35 195 VAL C O 1
ATOM 8217 N N . PRO C 1 192 ? 50.610 48.976 32.772 1.00 45.95 196 PRO C N 1
ATOM 8218 C CA . PRO C 1 192 ? 49.438 49.066 31.879 1.00 44.92 196 PRO C CA 1
ATOM 8219 C C . PRO C 1 192 ? 48.799 47.716 31.549 1.00 44.91 196 PRO C C 1
ATOM 8220 O O . PRO C 1 192 ? 47.573 47.593 31.580 1.00 44.47 196 PRO C O 1
ATOM 8224 N N . ARG C 1 193 ? 49.618 46.715 31.233 1.00 43.71 197 ARG C N 1
ATOM 8225 C CA . ARG C 1 193 ? 49.103 45.412 30.820 1.00 42.70 197 ARG C CA 1
ATOM 8226 C C . ARG C 1 193 ? 50.048 44.300 31.209 1.00 39.64 197 ARG C C 1
ATOM 8227 O O . ARG C 1 193 ? 51.259 44.478 31.181 1.00 37.28 197 ARG C O 1
ATOM 8235 N N . ARG C 1 194 ? 49.493 43.134 31.522 1.00 39.82 198 ARG C N 1
ATOM 8236 C CA . ARG C 1 194 ? 50.328 41.977 31.845 1.00 40.87 198 ARG C CA 1
ATOM 8237 C C . ARG C 1 194 ? 51.300 41.658 30.702 1.00 39.37 198 ARG C C 1
ATOM 8238 O O . ARG C 1 194 ? 52.382 41.155 30.945 1.00 40.14 198 ARG C O 1
ATOM 8246 N N . GLU C 1 195 ? 50.922 42.001 29.469 1.00 41.15 199 GLU C N 1
ATOM 8247 C CA . GLU C 1 195 ? 51.810 41.865 28.311 1.00 39.55 199 GLU C CA 1
ATOM 8248 C C . GLU C 1 195 ? 53.161 42.521 28.553 1.00 38.25 199 GLU C C 1
ATOM 8249 O O . GLU C 1 195 ? 54.177 42.020 28.098 1.00 38.14 199 GLU C O 1
ATOM 8255 N N . ASP C 1 196 ? 53.168 43.663 29.237 1.00 35.25 200 ASP C N 1
ATOM 8256 C CA . ASP C 1 196 ? 54.405 44.394 29.484 1.00 32.14 200 ASP C CA 1
ATOM 8257 C C . ASP C 1 196 ? 55.355 43.696 30.452 1.00 30.43 200 ASP C C 1
ATOM 8258 O O . ASP C 1 196 ? 56.462 44.178 30.680 1.00 28.17 200 ASP C O 1
ATOM 8263 N N . ILE C 1 197 ? 54.918 42.598 31.060 1.00 25.18 201 ILE C N 1
ATOM 8264 C CA . ILE C 1 197 ? 55.816 41.825 31.912 1.00 24.18 201 ILE C CA 1
ATOM 8265 C C . ILE C 1 197 ? 56.472 40.866 30.936 1.00 24.06 201 ILE C C 1
ATOM 8266 O O . ILE C 1 197 ? 55.828 39.948 30.422 1.00 21.92 201 ILE C O 1
ATOM 8271 N N . ARG C 1 198 ? 57.734 41.123 30.627 1.00 22.93 202 ARG C N 1
ATOM 8272 C CA . ARG C 1 198 ? 58.390 40.427 29.520 1.00 26.80 202 ARG C CA 1
ATOM 8273 C C . ARG C 1 198 ? 59.208 39.323 30.119 1.00 23.70 202 ARG C C 1
ATOM 8274 O O . ARG C 1 198 ? 60.193 39.584 30.807 1.00 25.34 202 ARG C O 1
ATOM 8282 N N . VAL C 1 199 ? 58.770 38.093 29.897 1.00 21.68 203 VAL C N 1
ATOM 8283 C CA . VAL C 1 199 ? 59.340 36.949 30.592 1.00 22.51 203 VAL C CA 1
ATOM 8284 C C . VAL C 1 199 ? 59.954 35.953 29.636 1.00 24.38 203 VAL C C 1
ATOM 8285 O O . VAL C 1 199 ? 59.444 35.713 28.533 1.00 24.93 203 VAL C O 1
ATOM 8289 N N . ASN C 1 200 ? 61.043 35.349 30.071 1.00 23.85 204 ASN C N 1
ATOM 8290 C CA . ASN C 1 200 ? 61.600 34.223 29.352 1.00 25.37 204 ASN C CA 1
ATOM 8291 C C . ASN C 1 200 ? 61.059 32.953 30.007 1.00 25.07 204 ASN C C 1
ATOM 8292 O O . ASN C 1 200 ? 61.525 32.532 31.067 1.00 24.91 204 ASN C O 1
ATOM 8297 N N . VAL C 1 201 ? 60.045 32.363 29.397 1.00 24.39 205 VAL C N 1
ATOM 8298 C CA . VAL C 1 201 ? 59.374 31.239 30.038 1.00 25.30 205 VAL C CA 1
ATOM 8299 C C . VAL C 1 201 ? 59.692 29.921 29.332 1.00 21.59 205 VAL C C 1
ATOM 8300 O O . VAL C 1 201 ? 59.789 29.878 28.119 1.00 22.89 205 VAL C O 1
ATOM 8304 N N . LEU C 1 202 ? 59.860 28.847 30.087 1.00 19.68 206 LEU C N 1
ATOM 8305 C CA . LEU C 1 202 ? 60.183 27.565 29.466 1.00 21.33 206 LEU C CA 1
ATOM 8306 C C . LEU C 1 202 ? 59.844 26.379 30.366 1.00 22.17 206 LEU C C 1
ATOM 8307 O O . LEU C 1 202 ? 59.728 26.520 31.593 1.00 19.78 206 LEU C O 1
ATOM 8312 N N . GLY C 1 203 ? 59.714 25.202 29.759 1.00 20.92 207 GLY C N 1
ATOM 8313 C CA . GLY C 1 203 ? 59.339 24.003 30.500 1.00 21.93 207 GLY C CA 1
ATOM 8314 C C . GLY C 1 203 ? 58.294 23.209 29.729 1.00 22.00 207 GLY C C 1
ATOM 8315 O O . GLY C 1 203 ? 58.291 23.203 28.495 1.00 20.73 207 GLY C O 1
ATOM 8316 N N . ILE C 1 204 ? 57.417 22.524 30.450 1.00 19.19 208 ILE C N 1
ATOM 8317 C CA . ILE C 1 204 ? 56.322 21.791 29.811 1.00 19.60 208 ILE C CA 1
ATOM 8318 C C . ILE C 1 204 ? 54.998 22.309 30.381 1.00 20.45 208 ILE C C 1
ATOM 8319 O O . ILE C 1 204 ? 54.977 22.967 31.429 1.00 17.66 208 ILE C O 1
ATOM 8324 N N . ASN C 1 205 ? 53.900 22.015 29.693 1.00 19.81 209 ASN C N 1
ATOM 8325 C CA . ASN C 1 205 ? 52.612 22.605 30.054 1.00 21.89 209 ASN C CA 1
ATOM 8326 C C . ASN C 1 205 ? 52.252 22.340 31.520 1.00 20.54 209 ASN C C 1
ATOM 8327 O O . ASN C 1 205 ? 52.380 21.229 32.013 1.00 21.15 209 ASN C O 1
ATOM 8332 N N . HIS C 1 206 ? 51.823 23.392 32.204 1.00 21.45 210 HIS C N 1
ATOM 8333 C CA . HIS C 1 206 ? 51.522 23.375 33.636 1.00 21.59 210 HIS C CA 1
ATOM 8334 C C . HIS C 1 206 ? 52.743 23.222 34.516 1.00 23.55 210 HIS C C 1
ATOM 8335 O O . HIS C 1 206 ? 52.614 23.201 35.743 1.00 22.84 210 HIS C O 1
ATOM 8342 N N . PHE C 1 207 ? 53.924 23.125 33.906 1.00 20.28 211 PHE C N 1
ATOM 8343 C CA . PHE C 1 207 ? 55.167 23.052 34.693 1.00 22.48 211 PHE C CA 1
ATOM 8344 C C . PHE C 1 207 ? 56.183 23.971 33.991 1.00 25.38 211 PHE C C 1
ATOM 8345 O O . PHE C 1 207 ? 57.264 23.544 33.591 1.00 23.54 211 PHE C O 1
ATOM 8353 N N . THR C 1 208 ? 55.772 25.229 33.803 1.00 22.86 212 THR C N 1
ATOM 8354 C CA . THR C 1 208 ? 56.583 26.256 33.179 1.00 23.92 212 THR C CA 1
ATOM 8355 C C . THR C 1 208 ? 57.331 27.083 34.218 1.00 22.38 212 THR C C 1
ATOM 8356 O O . THR C 1 208 ? 56.887 27.241 35.355 1.00 24.46 212 THR C O 1
ATOM 8360 N N . TRP C 1 209 ? 58.483 27.598 33.813 1.00 23.07 213 TRP C N 1
ATOM 8361 C CA . TRP C 1 209 ? 59.341 28.388 34.684 1.00 22.73 213 TRP C CA 1
ATOM 8362 C C . TRP C 1 209 ? 59.844 29.641 33.975 1.00 23.35 213 TRP C C 1
ATOM 8363 O O . TRP C 1 209 ? 60.036 29.652 32.760 1.00 22.66 213 TRP C O 1
ATOM 8374 N N . ILE C 1 210 ? 60.091 30.679 34.757 1.00 21.75 214 ILE C N 1
ATOM 8375 C CA . ILE C 1 210 ? 60.556 31.930 34.223 1.00 22.32 214 ILE C CA 1
ATOM 8376 C C . ILE C 1 210 ? 61.940 32.166 34.788 1.00 24.33 214 ILE C C 1
ATOM 8377 O O . ILE C 1 210 ? 62.107 32.312 36.003 1.00 21.97 214 ILE C O 1
ATOM 8382 N N . THR C 1 211 ? 62.938 32.177 33.908 1.00 25.63 215 THR C N 1
ATOM 8383 C CA . THR C 1 211 ? 64.318 32.293 34.353 1.00 27.27 215 THR C CA 1
ATOM 8384 C C . THR C 1 211 ? 64.817 33.727 34.198 1.00 28.38 215 THR C C 1
ATOM 8385 O O . THR C 1 211 ? 65.827 34.105 34.780 1.00 29.02 215 THR C O 1
ATOM 8389 N N . LYS C 1 212 ? 64.101 34.519 33.408 1.00 27.07 216 LYS C N 1
ATOM 8390 C CA . LYS C 1 212 ? 64.398 35.947 33.255 1.00 28.51 216 LYS C CA 1
ATOM 8391 C C . LYS C 1 212 ? 63.083 36.678 33.087 1.00 26.38 216 LYS C C 1
ATOM 8392 O O . LYS C 1 212 ? 62.164 36.164 32.451 1.00 24.02 216 LYS C O 1
ATOM 8398 N N . ALA C 1 213 ? 62.995 37.872 33.660 1.00 25.17 217 ALA C N 1
ATOM 8399 C CA . ALA C 1 213 ? 61.786 38.676 33.567 1.00 27.08 217 ALA C CA 1
ATOM 8400 C C . ALA C 1 213 ? 62.092 40.165 33.712 1.00 25.49 217 ALA C C 1
ATOM 8401 O O . ALA C 1 213 ? 62.996 40.562 34.448 1.00 25.52 217 ALA C O 1
ATOM 8403 N N . SER C 1 214 ? 61.331 41.004 33.025 1.00 25.24 218 SER C N 1
ATOM 8404 C CA . SER C 1 214 ? 61.515 42.433 33.200 1.00 27.10 218 SER C CA 1
ATOM 8405 C C . SER C 1 214 ? 60.244 43.248 32.974 1.00 27.67 218 SER C C 1
ATOM 8406 O O . SER C 1 214 ? 59.301 42.804 32.322 1.00 24.66 218 SER C O 1
ATOM 8409 N N . TYR C 1 215 ? 60.245 44.453 33.525 1.00 28.01 219 TYR C N 1
ATOM 8410 C CA . TYR C 1 215 ? 59.268 45.467 33.191 1.00 27.37 219 TYR C CA 1
ATOM 8411 C C . TYR C 1 215 ? 60.056 46.694 32.723 1.00 25.81 219 TYR C C 1
ATOM 8412 O O . TYR C 1 215 ? 60.741 47.311 33.510 1.00 26.24 219 TYR C O 1
ATOM 8421 N N . ARG C 1 216 ? 59.985 47.011 31.435 1.00 27.89 220 ARG C N 1
ATOM 8422 C CA . ARG C 1 216 ? 60.902 47.980 30.829 1.00 29.68 220 ARG C CA 1
ATOM 8423 C C . ARG C 1 216 ? 62.332 47.693 31.248 1.00 27.77 220 ARG C C 1
ATOM 8424 O O . ARG C 1 216 ? 62.838 46.598 31.039 1.00 27.53 220 ARG C O 1
ATOM 8432 N N . HIS C 1 217 ? 62.972 48.684 31.863 1.00 27.74 221 HIS C N 1
ATOM 8433 C CA . HIS C 1 217 ? 64.382 48.594 32.229 1.00 29.00 221 HIS C CA 1
ATOM 8434 C C . HIS C 1 217 ? 64.643 47.856 33.541 1.00 27.90 221 HIS C C 1
ATOM 8435 O O . HIS C 1 217 ? 65.781 47.684 33.933 1.00 29.13 221 HIS C O 1
ATOM 8442 N N . ILE C 1 218 ? 63.593 47.402 34.207 1.00 31.12 222 ILE C N 1
ATOM 8443 C CA . ILE C 1 218 ? 63.720 46.825 35.547 1.00 30.82 222 ILE C CA 1
ATOM 8444 C C . ILE C 1 218 ? 63.767 45.290 35.523 1.00 28.32 222 ILE C C 1
ATOM 8445 O O . ILE C 1 218 ? 62.889 44.633 34.978 1.00 28.87 222 ILE C O 1
ATOM 8450 N N . ASP C 1 219 ? 64.808 44.732 36.113 1.00 29.77 223 ASP C N 1
ATOM 8451 C CA . ASP C 1 219 ? 64.935 43.294 36.260 1.00 29.83 223 ASP C CA 1
ATOM 8452 C C . ASP C 1 219 ? 64.020 42.814 37.401 1.00 31.96 223 ASP C C 1
ATOM 8453 O O . ASP C 1 219 ? 64.162 43.258 38.531 1.00 34.06 223 ASP C O 1
ATOM 8458 N N . LEU C 1 220 ? 63.087 41.915 37.104 1.00 29.29 224 LEU C N 1
ATOM 8459 C CA . LEU C 1 220 ? 62.143 41.437 38.114 1.00 29.65 224 LEU C CA 1
ATOM 8460 C C . LEU C 1 220 ? 62.631 40.259 38.976 1.00 29.34 224 LEU C C 1
ATOM 8461 O O . LEU C 1 220 ? 62.016 39.939 39.990 1.00 29.73 224 LEU C O 1
ATOM 8466 N N . LEU C 1 221 ? 63.719 39.600 38.590 1.00 28.50 225 LEU C N 1
ATOM 8467 C CA . LEU C 1 221 ? 64.175 38.440 39.369 1.00 30.67 225 LEU C CA 1
ATOM 8468 C C . LEU C 1 221 ? 64.610 38.801 40.788 1.00 32.51 225 LEU C C 1
ATOM 8469 O O . LEU C 1 221 ? 64.168 38.185 41.767 1.00 28.20 225 LEU C O 1
ATOM 8474 N N . PRO C 1 222 ? 65.484 39.804 40.907 1.00 29.72 226 PRO C N 1
ATOM 8475 C CA . PRO C 1 222 ? 65.931 40.196 42.238 1.00 31.15 226 PRO C CA 1
ATOM 8476 C C . PRO C 1 222 ? 64.736 40.695 43.048 1.00 33.04 226 PRO C C 1
ATOM 8477 O O . PRO C 1 222 ? 64.688 40.503 44.261 1.00 33.63 226 PRO C O 1
ATOM 8481 N N . ILE C 1 223 ? 63.771 41.324 42.379 1.00 31.75 227 ILE C N 1
ATOM 8482 C CA . ILE C 1 223 ? 62.582 41.826 43.064 1.00 32.39 227 ILE C CA 1
ATOM 8483 C C . ILE C 1 223 ? 61.670 40.693 43.554 1.00 31.62 227 ILE C C 1
ATOM 8484 O O . ILE C 1 223 ? 61.211 40.701 44.692 1.00 32.86 227 ILE C O 1
ATOM 8489 N N . PHE C 1 224 ? 61.411 39.719 42.691 1.00 30.88 228 PHE C N 1
ATOM 8490 C CA . PHE C 1 224 ? 60.647 38.552 43.103 1.00 30.47 228 PHE C CA 1
ATOM 8491 C C . PHE C 1 224 ? 61.315 37.867 44.291 1.00 28.39 228 PHE C C 1
ATOM 8492 O O . PHE C 1 224 ? 60.645 37.389 45.189 1.00 28.74 228 PHE C O 1
ATOM 8500 N N . ARG C 1 225 ? 62.636 37.843 44.296 1.00 29.97 229 ARG C N 1
ATOM 8501 C CA . ARG C 1 225 ? 63.385 37.284 45.404 1.00 33.05 229 ARG C CA 1
ATOM 8502 C C . ARG C 1 225 ? 63.004 37.945 46.741 1.00 36.88 229 ARG C C 1
ATOM 8503 O O . ARG C 1 225 ? 62.778 37.251 47.747 1.00 33.68 229 ARG C O 1
ATOM 8511 N N . GLU C 1 226 ? 62.906 39.278 46.746 1.00 36.76 230 GLU C N 1
ATOM 8512 C CA . GLU C 1 226 ? 62.533 40.028 47.958 1.00 39.41 230 GLU C CA 1
ATOM 8513 C C . GLU C 1 226 ? 61.085 39.741 48.303 1.00 36.41 230 GLU C C 1
ATOM 8514 O O . GLU C 1 226 ? 60.746 39.474 49.447 1.00 37.16 230 GLU C O 1
ATOM 8520 N N . PHE C 1 227 ? 60.247 39.825 47.281 1.00 34.42 231 PHE C N 1
ATOM 8521 C CA . PHE C 1 227 ? 58.811 39.574 47.350 1.00 35.03 231 PHE C CA 1
ATOM 8522 C C . PHE C 1 227 ? 58.538 38.191 47.958 1.00 34.50 231 PHE C C 1
ATOM 8523 O O . PHE C 1 227 ? 57.661 38.011 48.814 1.00 33.29 231 PHE C O 1
ATOM 8531 N N . SER C 1 228 ? 59.319 37.228 47.487 1.00 32.38 232 SER C N 1
ATOM 8532 C CA . SER C 1 228 ? 59.243 35.833 47.869 1.00 34.05 232 SER C CA 1
ATOM 8533 C C . SER C 1 228 ? 59.653 35.655 49.325 1.00 33.95 232 SER C C 1
ATOM 8534 O O . SER C 1 228 ? 58.986 34.949 50.067 1.00 33.00 232 SER C O 1
ATOM 8537 N N . ALA C 1 229 ? 60.743 36.318 49.722 1.00 35.14 233 ALA C N 1
ATOM 8538 C CA . ALA C 1 229 ? 61.234 36.307 51.102 1.00 36.00 233 ALA C CA 1
ATOM 8539 C C . ALA C 1 229 ? 60.222 36.917 52.062 1.00 37.85 233 ALA C C 1
ATOM 8540 O O . ALA C 1 229 ? 60.024 36.420 53.160 1.00 39.33 233 ALA C O 1
ATOM 8542 N N . HIS C 1 230 ? 59.583 37.997 51.640 1.00 36.80 234 HIS C N 1
ATOM 8543 C CA . HIS C 1 230 ? 58.654 38.711 52.503 1.00 37.34 234 HIS C CA 1
ATOM 8544 C C . HIS C 1 230 ? 57.312 37.997 52.698 1.00 34.16 234 HIS C C 1
ATOM 8545 O O . HIS C 1 230 ? 56.771 38.004 53.793 1.00 35.34 234 HIS C O 1
ATOM 8552 N N . TYR C 1 231 ? 56.771 37.393 51.639 1.00 34.51 235 TYR C N 1
ATOM 8553 C CA . TYR C 1 231 ? 55.457 36.740 51.699 1.00 32.66 235 TYR C CA 1
ATOM 8554 C C . TYR C 1 231 ? 55.455 35.212 51.672 1.00 32.14 235 TYR C C 1
ATOM 8555 O O . TYR C 1 231 ? 54.398 34.597 51.553 1.00 31.84 235 TYR C O 1
ATOM 8564 N N . GLY C 1 232 ? 56.624 34.598 51.749 1.00 34.08 236 GLY C N 1
ATOM 8565 C CA . GLY C 1 232 ? 56.704 33.140 51.714 1.00 36.09 236 GLY C CA 1
ATOM 8566 C C . GLY C 1 232 ? 55.774 32.452 52.708 1.00 34.85 236 GLY C C 1
ATOM 8567 O O . GLY C 1 232 ? 55.062 31.519 52.340 1.00 33.87 236 GLY C O 1
ATOM 8568 N N . GLU C 1 233 ? 55.770 32.919 53.957 1.00 33.25 237 GLU C N 1
ATOM 8569 C CA . GLU C 1 233 ? 54.971 32.295 55.016 1.00 37.25 237 GLU C CA 1
ATOM 8570 C C . GLU C 1 233 ? 53.493 32.681 54.936 1.00 34.68 237 GLU C C 1
ATOM 8571 O O . GLU C 1 233 ? 52.624 31.815 54.963 1.00 32.98 237 GLU C O 1
ATOM 8577 N N . SER C 1 234 ? 53.204 33.974 54.812 1.00 34.11 238 SER C N 1
ATOM 8578 C CA . SER C 1 234 ? 51.817 34.438 54.756 1.00 33.68 238 SER C CA 1
ATOM 8579 C C . SER C 1 234 ? 51.125 34.117 53.433 1.00 32.28 238 SER C C 1
ATOM 8580 O O . SER C 1 234 ? 49.908 33.974 53.373 1.00 31.66 238 SER C O 1
ATOM 8583 N N . GLY C 1 235 ? 51.897 34.013 52.362 1.00 32.26 239 GLY C N 1
ATOM 8584 C CA . GLY C 1 235 ? 51.307 34.009 51.039 1.00 30.60 239 GLY C CA 1
ATOM 8585 C C . GLY C 1 235 ? 51.111 35.447 50.586 1.00 32.39 239 GLY C C 1
ATOM 8586 O O . GLY C 1 235 ? 51.362 36.384 51.353 1.00 28.37 239 GLY C O 1
ATOM 8587 N N . TYR C 1 236 ? 50.722 35.617 49.325 1.00 32.16 240 TYR C N 1
ATOM 8588 C CA . TYR C 1 236 ? 50.323 36.910 48.790 1.00 31.91 240 TYR C CA 1
ATOM 8589 C C . TYR C 1 236 ? 49.063 36.714 47.962 1.00 32.59 240 TYR C C 1
ATOM 8590 O O . TYR C 1 236 ? 49.007 35.843 47.099 1.00 33.57 240 TYR C O 1
ATOM 8599 N N . GLU C 1 237 ? 48.048 37.524 48.225 1.00 34.42 241 GLU C N 1
ATOM 8600 C CA . GLU C 1 237 ? 46.777 37.404 47.522 1.00 38.32 241 GLU C CA 1
ATOM 8601 C C . GLU C 1 237 ? 46.594 38.589 46.583 1.00 39.02 241 GLU C C 1
ATOM 8602 O O . GLU C 1 237 ? 46.916 39.717 46.939 1.00 39.00 241 GLU C O 1
ATOM 8608 N N . LEU C 1 238 ? 46.092 38.332 45.379 1.00 39.87 242 LEU C N 1
ATOM 8609 C CA . LEU C 1 238 ? 45.893 39.415 44.422 1.00 43.03 242 LEU C CA 1
ATOM 8610 C C . LEU C 1 238 ? 44.928 40.465 44.968 1.00 43.73 242 LEU C C 1
ATOM 8611 O O . LEU C 1 238 ? 43.989 40.139 45.697 1.00 42.40 242 LEU C O 1
ATOM 8616 N N . GLU C 1 239 ? 45.184 41.725 44.632 1.00 45.94 243 GLU C N 1
ATOM 8617 C CA . GLU C 1 239 ? 44.391 42.843 45.149 1.00 48.31 243 GLU C CA 1
ATOM 8618 C C . GLU C 1 239 ? 42.904 42.546 44.990 1.00 45.93 243 GLU C C 1
ATOM 8619 O O . GLU C 1 239 ? 42.479 42.023 43.963 1.00 42.26 243 GLU C O 1
ATOM 8625 N N . GLY C 1 240 ? 42.124 42.854 46.025 1.00 46.83 244 GLY C N 1
ATOM 8626 C CA . GLY C 1 240 ? 40.684 42.586 46.012 1.00 47.68 244 GLY C CA 1
ATOM 8627 C C . GLY C 1 240 ? 40.339 41.108 45.953 1.00 50.59 244 GLY C C 1
ATOM 8628 O O . GLY C 1 240 ? 39.241 40.742 45.531 1.00 51.20 244 GLY C O 1
ATOM 8629 N N . GLU C 1 241 ? 41.269 40.249 46.378 1.00 49.31 245 GLU C N 1
ATOM 8630 C CA . GLU C 1 241 ? 41.041 38.809 46.338 1.00 48.88 245 GLU C CA 1
ATOM 8631 C C . GLU C 1 241 ? 41.353 38.082 47.652 1.00 46.95 245 GLU C C 1
ATOM 8632 O O . GLU C 1 241 ? 42.137 38.550 48.478 1.00 46.11 245 GLU C O 1
ATOM 8638 N N . CYS C 1 242 ? 40.732 36.923 47.826 1.00 45.16 246 CYS C N 1
ATOM 8639 C CA . CYS C 1 242 ? 41.029 36.048 48.948 1.00 42.85 246 CYS C CA 1
ATOM 8640 C C . CYS C 1 242 ? 41.186 34.635 48.404 1.00 38.27 246 CYS C C 1
ATOM 8641 O O . CYS C 1 242 ? 40.364 34.173 47.629 1.00 41.73 246 CYS C O 1
ATOM 8644 N N . TRP C 1 243 ? 42.240 33.942 48.798 1.00 36.91 247 TRP C N 1
ATOM 8645 C CA . TRP C 1 243 ? 42.517 32.633 48.206 1.00 33.87 247 TRP C CA 1
ATOM 8646 C C . TRP C 1 243 ? 41.356 31.654 48.366 1.00 32.75 247 TRP C C 1
ATOM 8647 O O . TRP C 1 243 ? 41.218 30.731 47.568 1.00 30.48 247 TRP C O 1
ATOM 8658 N N . ARG C 1 244 ? 40.512 31.873 49.374 1.00 30.62 248 ARG C N 1
ATOM 8659 C CA . ARG C 1 244 ? 39.287 31.073 49.523 1.00 33.71 248 ARG C CA 1
ATOM 8660 C C . ARG C 1 244 ? 38.119 31.410 48.588 1.00 31.96 248 ARG C C 1
ATOM 8661 O O . ARG C 1 244 ? 37.101 30.756 48.656 1.00 34.69 248 ARG C O 1
ATOM 8669 N N . ASP C 1 245 ? 38.253 32.396 47.711 1.00 32.63 249 ASP C N 1
ATOM 8670 C CA . ASP C 1 245 ? 37.122 32.766 46.849 1.00 35.02 249 ASP C CA 1
ATOM 8671 C C . ASP C 1 245 ? 36.694 31.646 45.910 1.00 35.13 249 ASP C C 1
ATOM 8672 O O . ASP C 1 245 ? 35.513 31.522 45.593 1.00 36.03 249 ASP C O 1
ATOM 8677 N N . SER C 1 246 ? 37.646 30.864 45.420 1.00 31.62 250 SER C N 1
ATOM 8678 C CA . SER C 1 246 ? 37.304 29.767 44.539 1.00 31.39 250 SER C CA 1
ATOM 8679 C C . SER C 1 246 ? 38.440 28.760 44.484 1.00 30.26 250 SER C C 1
ATOM 8680 O O . SER C 1 246 ? 39.535 29.020 44.967 1.00 29.62 250 SER C O 1
ATOM 8683 N N . VAL C 1 247 ? 38.170 27.603 43.893 1.00 33.09 251 VAL C N 1
ATOM 8684 C CA . VAL C 1 247 ? 39.162 26.541 43.797 1.00 31.87 251 VAL C CA 1
ATOM 8685 C C . VAL C 1 247 ? 40.322 26.900 42.856 1.00 30.42 251 VAL C C 1
ATOM 8686 O O . VAL C 1 247 ? 41.375 26.289 42.917 1.00 29.88 251 VAL C O 1
ATOM 8690 N N . PHE C 1 248 ? 40.118 27.907 42.008 1.00 29.27 252 PHE C N 1
ATOM 8691 C CA . PHE C 1 248 ? 41.150 28.419 41.106 1.00 27.43 252 PHE C CA 1
ATOM 8692 C C . PHE C 1 248 ? 42.072 29.428 41.769 1.00 27.75 252 PHE C C 1
ATOM 8693 O O . PHE C 1 248 ? 43.076 29.809 41.177 1.00 27.79 252 PHE C O 1
ATOM 8701 N N . CYS C 1 249 ? 41.749 29.858 42.989 1.00 26.12 253 CYS C N 1
ATOM 8702 C CA . CYS C 1 249 ? 42.573 30.857 43.682 1.00 27.06 253 CYS C CA 1
ATOM 8703 C C . CYS C 1 249 ? 43.630 30.271 44.625 1.00 25.18 253 CYS C C 1
ATOM 8704 O O . CYS C 1 249 ? 43.478 29.160 45.125 1.00 24.05 253 CYS C O 1
ATOM 8707 N N . SER C 1 250 ? 44.681 31.045 44.897 1.00 24.52 254 SER C N 1
ATOM 8708 C CA . SER C 1 250 ? 45.728 30.610 45.811 1.00 24.44 254 SER C CA 1
ATOM 8709 C C . SER C 1 250 ? 46.436 31.812 46.418 1.00 23.31 254 SER C C 1
ATOM 8710 O O . SER C 1 250 ? 46.161 32.937 46.049 1.00 23.23 254 SER C O 1
ATOM 8713 N N . ALA C 1 251 ? 47.344 31.578 47.356 1.00 20.90 255 ALA C N 1
ATOM 8714 C CA . ALA C 1 251 ? 48.162 32.660 47.867 1.00 23.95 255 ALA C CA 1
ATOM 8715 C C . ALA C 1 251 ? 49.591 32.533 47.383 1.00 22.31 255 ALA C C 1
ATOM 8716 O O . ALA C 1 251 ? 50.473 33.148 47.955 1.00 23.03 255 ALA C O 1
ATOM 8718 N N . HIS C 1 252 ? 49.818 31.723 46.353 1.00 19.97 256 HIS C N 1
ATOM 8719 C CA . HIS C 1 252 ? 51.160 31.575 45.752 1.00 21.18 256 HIS C CA 1
ATOM 8720 C C . HIS C 1 252 ? 52.210 31.017 46.673 1.00 20.60 256 HIS C C 1
ATOM 8721 O O . HIS C 1 252 ? 53.401 31.217 46.421 1.00 21.82 256 HIS C O 1
ATOM 8728 N N . ARG C 1 253 ? 51.794 30.361 47.758 1.00 20.06 257 ARG C N 1
ATOM 8729 C CA . ARG C 1 253 ? 52.771 29.808 48.698 1.00 21.91 257 ARG C CA 1
ATOM 8730 C C . ARG C 1 253 ? 53.630 28.715 48.037 1.00 20.97 257 ARG C C 1
ATOM 8731 O O . ARG C 1 253 ? 54.816 28.582 48.324 1.00 21.72 257 ARG C O 1
ATOM 8739 N N . VAL C 1 254 ? 53.019 27.926 47.168 1.00 22.47 258 VAL C N 1
ATOM 8740 C CA . VAL C 1 254 ? 53.737 26.865 46.481 1.00 23.97 258 VAL C CA 1
ATOM 8741 C C . VAL C 1 254 ? 54.783 27.468 45.540 1.00 23.27 258 VAL C C 1
ATOM 8742 O O . VAL C 1 254 ? 55.952 27.047 45.517 1.00 24.12 258 VAL C O 1
ATOM 8746 N N . ALA C 1 255 ? 54.372 28.476 44.783 1.00 21.35 259 ALA C N 1
ATOM 8747 C CA . ALA C 1 255 ? 55.289 29.147 43.865 1.00 21.55 259 ALA C CA 1
ATOM 8748 C C . ALA C 1 255 ? 56.455 29.741 44.634 1.00 22.87 259 ALA C C 1
ATOM 8749 O O . ALA C 1 255 ? 57.607 29.610 44.209 1.00 24.21 259 ALA C O 1
ATOM 8751 N N . PHE C 1 256 ? 56.172 30.374 45.775 1.00 20.43 260 PHE C N 1
ATOM 8752 C CA . PHE C 1 256 ? 57.251 30.924 46.595 1.00 22.05 260 PHE C CA 1
ATOM 8753 C C . PHE C 1 256 ? 58.148 29.805 47.087 1.00 23.96 260 PHE C C 1
ATOM 8754 O O . PHE C 1 256 ? 59.368 29.923 47.107 1.00 26.64 260 PHE C O 1
ATOM 8762 N N . ASP C 1 257 ? 57.546 28.698 47.490 1.00 25.42 261 ASP C N 1
ATOM 8763 C CA . ASP C 1 257 ? 58.343 27.601 47.976 1.00 24.67 261 ASP C CA 1
ATOM 8764 C C . ASP C 1 257 ? 59.257 27.032 46.867 1.00 23.17 261 ASP C C 1
ATOM 8765 O O . ASP C 1 257 ? 60.420 26.745 47.106 1.00 23.15 261 ASP C O 1
ATOM 8770 N N . LEU C 1 258 ? 58.714 26.879 45.661 1.00 27.37 262 LEU C N 1
ATOM 8771 C CA . LEU C 1 258 ? 59.471 26.392 44.497 1.00 26.92 262 LEU C CA 1
ATOM 8772 C C . LEU C 1 258 ? 60.560 27.373 44.063 1.00 26.67 262 LEU C C 1
ATOM 8773 O O . LEU C 1 258 ? 61.647 26.972 43.665 1.00 25.94 262 LEU C O 1
ATOM 8778 N N . PHE C 1 259 ? 60.269 28.666 44.134 1.00 27.18 263 PHE C N 1
ATOM 8779 C CA . PHE C 1 259 ? 61.306 29.643 43.859 1.00 26.38 263 PHE C CA 1
ATOM 8780 C C . PHE C 1 259 ? 62.490 29.524 44.829 1.00 24.64 263 PHE C C 1
ATOM 8781 O O . PHE C 1 259 ? 63.625 29.506 44.404 1.00 25.77 263 PHE C O 1
ATOM 8789 N N . GLU C 1 260 ? 62.240 29.470 46.126 1.00 25.69 264 GLU C N 1
ATOM 8790 C CA . GLU C 1 260 ? 63.358 29.382 47.054 1.00 27.55 264 GLU C CA 1
ATOM 8791 C C . GLU C 1 260 ? 64.215 28.159 46.729 1.00 28.10 264 GLU C C 1
ATOM 8792 O O . GLU C 1 260 ? 65.420 28.208 46.834 1.00 27.02 264 GLU C O 1
ATOM 8798 N N . THR C 1 261 ? 63.587 27.048 46.357 1.00 28.49 265 THR C N 1
ATOM 8799 C CA . THR C 1 261 ? 64.336 25.823 46.110 1.00 29.37 265 THR C CA 1
ATOM 8800 C C . THR C 1 261 ? 65.131 25.874 44.813 1.00 30.52 265 THR C C 1
ATOM 8801 O O . THR C 1 261 ? 66.292 25.462 44.777 1.00 29.01 265 THR C O 1
ATOM 8805 N N . TYR C 1 262 ? 64.500 26.374 43.749 1.00 26.66 266 TYR C N 1
ATOM 8806 C CA . TYR C 1 262 ? 65.077 26.280 42.413 1.00 26.53 266 TYR C CA 1
ATOM 8807 C C . TYR C 1 262 ? 65.631 27.579 41.832 1.00 27.32 266 TYR C C 1
ATOM 8808 O O . TYR C 1 262 ? 66.514 27.532 40.984 1.00 29.71 266 TYR C O 1
ATOM 8817 N N . GLY C 1 263 ? 65.112 28.731 42.248 1.00 26.61 267 GLY C N 1
ATOM 8818 C CA . GLY C 1 263 ? 65.689 30.009 41.793 1.00 25.95 267 GLY C CA 1
ATOM 8819 C C . GLY C 1 263 ? 65.166 30.532 40.459 1.00 26.31 267 GLY C C 1
ATOM 8820 O O . GLY C 1 263 ? 65.691 31.504 39.914 1.00 28.01 267 GLY C O 1
ATOM 8821 N N . ALA C 1 264 ? 64.144 29.873 39.920 1.00 24.11 268 ALA C N 1
ATOM 8822 C CA . ALA C 1 264 ? 63.364 30.408 38.816 1.00 22.35 268 ALA C CA 1
ATOM 8823 C C . ALA C 1 264 ? 61.916 30.511 39.296 1.00 24.71 268 ALA C C 1
ATOM 8824 O O . ALA C 1 264 ? 61.505 29.813 40.224 1.00 23.22 268 ALA C O 1
ATOM 8826 N N . ILE C 1 265 ? 61.149 31.388 38.669 1.00 22.54 269 ILE C N 1
ATOM 8827 C CA . ILE C 1 265 ? 59.792 31.639 39.086 1.00 24.66 269 ILE C CA 1
ATOM 8828 C C . ILE C 1 265 ? 58.855 30.615 38.452 1.00 22.73 269 ILE C C 1
ATOM 8829 O O . ILE C 1 265 ? 58.715 30.566 37.270 1.00 22.69 269 ILE C O 1
ATOM 8834 N N . PRO C 1 266 ? 58.204 29.789 39.261 1.00 27.12 270 PRO C N 1
ATOM 8835 C CA . PRO C 1 266 ? 57.248 28.842 38.690 1.00 25.00 270 PRO C CA 1
ATOM 8836 C C . PRO C 1 266 ? 56.128 29.634 38.054 1.00 25.71 270 PRO C C 1
ATOM 8837 O O . PRO C 1 266 ? 55.669 30.612 38.643 1.00 26.47 270 PRO C O 1
ATOM 8841 N N . ALA C 1 267 ? 55.681 29.230 36.872 1.00 23.36 271 ALA C N 1
ATOM 8842 C CA . ALA C 1 267 ? 54.730 30.038 36.121 1.00 23.13 271 ALA C CA 1
ATOM 8843 C C . ALA C 1 267 ? 53.485 29.283 35.779 1.00 24.08 271 ALA C C 1
ATOM 8844 O O . ALA C 1 267 ? 53.090 29.227 34.610 1.00 29.03 271 ALA C O 1
ATOM 8846 N N . ALA C 1 268 ? 52.876 28.685 36.794 1.00 24.27 272 ALA C N 1
ATOM 8847 C CA . ALA C 1 268 ? 51.526 28.148 36.697 1.00 24.00 272 ALA C CA 1
ATOM 8848 C C . ALA C 1 268 ? 50.878 28.224 38.091 1.00 23.42 272 ALA C C 1
ATOM 8849 O O . ALA C 1 268 ? 51.575 28.357 39.081 1.00 24.27 272 ALA C O 1
ATOM 8851 N N . GLY C 1 269 ? 49.554 28.129 38.164 1.00 23.59 273 GLY C N 1
ATOM 8852 C CA . GLY C 1 269 ? 48.880 28.150 39.447 1.00 23.17 273 GLY C CA 1
ATOM 8853 C C . GLY C 1 269 ? 49.399 27.052 40.364 1.00 26.39 273 GLY C C 1
ATOM 8854 O O . GLY C 1 269 ? 49.762 25.947 39.909 1.00 24.55 273 GLY C O 1
ATOM 8855 N N . ASP C 1 270 ? 49.418 27.350 41.660 1.00 24.07 274 ASP C N 1
ATOM 8856 C CA . ASP C 1 270 ? 49.801 26.378 42.676 1.00 24.63 274 ASP C CA 1
ATOM 8857 C C . ASP C 1 270 ? 49.098 25.018 42.462 1.00 23.89 274 ASP C C 1
ATOM 8858 O O . ASP C 1 270 ? 49.705 23.968 42.569 1.00 26.66 274 ASP C O 1
ATOM 8863 N N . ARG C 1 271 ? 47.810 25.033 42.164 1.00 24.08 275 ARG C N 1
ATOM 8864 C CA . ARG C 1 271 ? 47.074 23.787 41.948 1.00 24.27 275 ARG C CA 1
ATOM 8865 C C . ARG C 1 271 ? 47.656 22.886 40.838 1.00 26.40 275 ARG C C 1
ATOM 8866 O O . ARG C 1 271 ? 47.490 21.668 40.875 1.00 27.63 275 ARG C O 1
ATOM 8874 N N . HIS C 1 272 ? 48.291 23.467 39.826 1.00 27.04 276 HIS C N 1
ATOM 8875 C CA . HIS C 1 272 ? 48.940 22.627 38.813 1.00 27.52 276 HIS C CA 1
ATOM 8876 C C . HIS C 1 272 ? 50.339 22.221 39.232 1.00 26.13 276 HIS C C 1
ATOM 8877 O O . HIS C 1 272 ? 50.703 21.062 39.076 1.00 26.20 276 HIS C O 1
ATOM 8884 N N . LEU C 1 273 ? 51.109 23.168 39.778 1.00 24.78 277 LEU C N 1
ATOM 8885 C CA . LEU C 1 273 ? 52.509 22.911 40.137 1.00 26.04 277 LEU C CA 1
ATOM 8886 C C . LEU C 1 273 ? 52.595 21.746 41.095 1.00 27.59 277 LEU C C 1
ATOM 8887 O O . LEU C 1 273 ? 53.497 20.907 41.008 1.00 25.57 277 LEU C O 1
ATOM 8892 N N . ALA C 1 274 ? 51.667 21.741 42.048 1.00 26.86 278 ALA C N 1
ATOM 8893 C CA . ALA C 1 274 ? 51.666 20.763 43.129 1.00 27.45 278 ALA C CA 1
ATOM 8894 C C . ALA C 1 274 ? 51.569 19.307 42.631 1.00 26.65 278 ALA C C 1
ATOM 8895 O O . ALA C 1 274 ? 51.946 18.396 43.320 1.00 25.42 278 ALA C O 1
ATOM 8897 N N . GLU C 1 275 ? 51.049 19.082 41.438 1.00 27.99 279 GLU C N 1
ATOM 8898 C CA . GLU C 1 275 ? 50.984 17.708 40.944 1.00 30.12 279 GLU C CA 1
ATOM 8899 C C . GLU C 1 275 ? 52.296 17.173 40.309 1.00 28.41 279 GLU C C 1
ATOM 8900 O O . GLU C 1 275 ? 52.385 15.991 39.983 1.00 27.82 279 GLU C O 1
ATOM 8906 N N . PHE C 1 276 ? 53.307 18.026 40.145 1.00 24.21 280 PHE C N 1
ATOM 8907 C CA . PHE C 1 276 ? 54.507 17.641 39.364 1.00 24.67 280 PHE C CA 1
ATOM 8908 C C . PHE C 1 276 ? 55.693 17.156 40.196 1.00 26.32 280 PHE C C 1
ATOM 8909 O O . PHE C 1 276 ? 56.586 16.521 39.660 1.00 29.65 280 PHE C O 1
ATOM 8917 N N . LEU C 1 277 ? 55.740 17.512 41.478 1.00 28.75 281 LEU C N 1
ATOM 8918 C CA . LEU C 1 277 ? 56.883 17.163 42.315 1.00 34.26 281 LEU C CA 1
ATOM 8919 C C . LEU C 1 277 ? 56.484 16.736 43.712 1.00 35.95 281 LEU C C 1
ATOM 8920 O O . LEU C 1 277 ? 55.385 17.012 44.162 1.00 35.78 281 LEU C O 1
ATOM 8925 N N . PRO C 1 278 ? 57.401 16.054 44.399 1.00 35.43 282 PRO C N 1
ATOM 8926 C CA . PRO C 1 278 ? 57.134 15.645 45.762 1.00 37.83 282 PRO C CA 1
ATOM 8927 C C . PRO C 1 278 ? 56.991 16.880 46.634 1.00 34.97 282 PRO C C 1
ATOM 8928 O O . PRO C 1 278 ? 57.728 17.861 46.456 1.00 35.83 282 PRO C O 1
ATOM 8932 N N . GLY C 1 279 ? 56.045 16.833 47.565 1.00 32.80 283 GLY C N 1
ATOM 8933 C CA . GLY C 1 279 ? 55.916 17.893 48.552 1.00 29.72 283 GLY C CA 1
ATOM 8934 C C . GLY C 1 279 ? 54.694 17.660 49.395 1.00 27.89 283 GLY C C 1
ATOM 8935 O O . GLY C 1 279 ? 53.880 16.811 49.068 1.00 28.21 283 GLY C O 1
ATOM 8936 N N . PRO C 1 280 ? 54.556 18.421 50.488 1.00 27.31 284 PRO C N 1
ATOM 8937 C CA . PRO C 1 280 ? 53.425 18.274 51.390 1.00 26.62 284 PRO C CA 1
ATOM 8938 C C . PRO C 1 280 ? 52.195 19.032 50.900 1.00 27.78 284 PRO C C 1
ATOM 8939 O O . PRO C 1 280 ? 51.206 19.125 51.634 1.00 28.42 284 PRO C O 1
ATOM 8943 N N . TYR C 1 281 ? 52.248 19.561 49.675 1.00 25.76 285 TYR C N 1
ATOM 8944 C CA . TYR C 1 281 ? 51.234 20.508 49.211 1.00 24.39 285 TYR C CA 1
ATOM 8945 C C . TYR C 1 281 ? 49.865 19.860 49.133 1.00 26.83 285 TYR C C 1
ATOM 8946 O O . TYR C 1 281 ? 48.901 20.366 49.714 1.00 25.99 285 TYR C O 1
ATOM 8955 N N . LEU C 1 282 ? 49.785 18.744 48.421 1.00 23.83 286 LEU C N 1
ATOM 8956 C CA . LEU C 1 282 ? 48.497 18.131 48.097 1.00 26.53 286 LEU C CA 1
ATOM 8957 C C . LEU C 1 282 ? 47.735 17.598 49.313 1.00 28.08 286 LEU C C 1
ATOM 8958 O O . LEU C 1 282 ? 46.517 17.509 49.296 1.00 27.69 286 LEU C O 1
ATOM 8963 N N . LYS C 1 283 ? 48.456 17.245 50.364 1.00 28.38 287 LYS C N 1
ATOM 8964 C CA . LYS C 1 283 ? 47.818 16.697 51.543 1.00 31.67 287 LYS C CA 1
ATOM 8965 C C . LYS C 1 283 ? 47.661 17.719 52.647 1.00 30.98 287 LYS C C 1
ATOM 8966 O O . LYS C 1 283 ? 47.037 17.427 53.661 1.00 27.72 287 LYS C O 1
ATOM 8972 N N . GLN C 1 284 ? 48.244 18.900 52.448 1.00 27.40 288 GLN C N 1
ATOM 8973 C CA . GLN C 1 284 ? 48.028 20.021 53.349 1.00 28.17 288 GLN C CA 1
ATOM 8974 C C . GLN C 1 284 ? 47.676 21.276 52.538 1.00 25.57 288 GLN C C 1
ATOM 8975 O O . GLN C 1 284 ? 48.361 22.289 52.629 1.00 25.25 288 GLN C O 1
ATOM 8981 N N . PRO C 1 285 ? 46.589 21.212 51.757 1.00 25.75 289 PRO C N 1
ATOM 8982 C CA . PRO C 1 285 ? 46.289 22.328 50.854 1.00 26.39 289 PRO C CA 1
ATOM 8983 C C . PRO C 1 285 ? 45.986 23.614 51.600 1.00 28.11 289 PRO C C 1
ATOM 8984 O O . PRO C 1 285 ? 46.333 24.687 51.114 1.00 25.80 289 PRO C O 1
ATOM 8988 N N . GLU C 1 286 ? 45.368 23.523 52.774 1.00 27.98 290 GLU C N 1
ATOM 8989 C CA . GLU C 1 286 ? 45.090 24.755 53.507 1.00 29.56 290 GLU C CA 1
ATOM 8990 C C . GLU C 1 286 ? 46.329 25.443 54.084 1.00 25.93 290 GLU C C 1
ATOM 8991 O O . GLU C 1 286 ? 46.428 26.655 54.029 1.00 25.77 290 GLU C O 1
ATOM 8997 N N . VAL C 1 287 ? 47.300 24.687 54.575 1.00 24.12 291 VAL C N 1
ATOM 8998 C CA . VAL C 1 287 ? 48.563 25.302 54.951 1.00 23.91 291 VAL C CA 1
ATOM 8999 C C . VAL C 1 287 ? 49.210 25.964 53.727 1.00 27.70 291 VAL C C 1
ATOM 9000 O O . VAL C 1 287 ? 49.887 26.994 53.838 1.00 29.13 291 VAL C O 1
ATOM 9004 N N . TRP C 1 288 ? 48.999 25.383 52.551 1.00 25.98 292 TRP C N 1
ATOM 9005 C CA . TRP C 1 288 ? 49.688 25.869 51.360 1.00 24.84 292 TRP C CA 1
ATOM 9006 C C . TRP C 1 288 ? 48.820 26.849 50.581 1.00 24.98 292 TRP C C 1
ATOM 9007 O O . TRP C 1 288 ? 49.200 27.310 49.525 1.00 26.94 292 TRP C O 1
ATOM 9018 N N . LYS C 1 289 ? 47.641 27.121 51.130 1.00 24.63 293 LYS C N 1
ATOM 9019 C CA . LYS C 1 289 ? 46.684 28.098 50.624 1.00 24.43 293 LYS C CA 1
ATOM 9020 C C . LYS C 1 289 ? 46.280 27.939 49.155 1.00 25.33 293 LYS C C 1
ATOM 9021 O O . LYS C 1 289 ? 46.278 28.898 48.397 1.00 23.51 293 LYS C O 1
ATOM 9027 N N . PHE C 1 290 ? 45.920 26.725 48.766 1.00 23.72 294 PHE C N 1
ATOM 9028 C CA . PHE C 1 290 ? 45.328 26.495 47.456 1.00 23.83 294 PHE C CA 1
ATOM 9029 C C . PHE C 1 290 ? 44.305 25.363 47.636 1.00 22.85 294 PHE C C 1
ATOM 9030 O O . PHE C 1 290 ? 44.163 24.830 48.733 1.00 22.98 294 PHE C O 1
ATOM 9038 N N . HIS C 1 291 ? 43.583 25.020 46.583 1.00 23.04 295 HIS C N 1
ATOM 9039 C CA . HIS C 1 291 ? 42.542 24.018 46.672 1.00 26.03 295 HIS C CA 1
ATOM 9040 C C . HIS C 1 291 ? 42.775 22.855 45.703 1.00 29.96 295 HIS C C 1
ATOM 9041 O O . HIS C 1 291 ? 43.435 23.011 44.666 1.00 26.92 295 HIS C O 1
ATOM 9048 N N . LEU C 1 292 ? 42.171 21.708 46.023 1.00 28.92 296 LEU C N 1
ATOM 9049 C CA . LEU C 1 292 ? 41.963 20.652 45.054 1.00 28.77 296 LEU C CA 1
ATOM 9050 C C . LEU C 1 292 ? 40.622 20.911 44.388 1.00 29.35 296 LEU C C 1
ATOM 9051 O O . LEU C 1 292 ? 39.736 21.490 44.991 1.00 30.66 296 LEU C O 1
ATOM 9056 N N . THR C 1 293 ? 40.465 20.480 43.147 1.00 30.40 297 THR C N 1
ATOM 9057 C CA . THR C 1 293 ? 39.186 20.605 42.455 1.00 30.83 297 THR C CA 1
ATOM 9058 C C . THR C 1 293 ? 38.519 19.231 42.369 1.00 33.77 297 THR C C 1
ATOM 9059 O O . THR C 1 293 ? 38.928 18.403 41.563 1.00 35.26 297 THR C O 1
ATOM 9063 N N . PRO C 1 294 ? 37.488 18.981 43.203 1.00 33.75 298 PRO C N 1
ATOM 9064 C CA . PRO C 1 294 ? 36.781 17.703 43.144 1.00 33.38 298 PRO C CA 1
ATOM 9065 C C . PRO C 1 294 ? 35.890 17.631 41.915 1.00 32.61 298 PRO C C 1
ATOM 9066 O O . PRO C 1 294 ? 35.440 18.659 41.425 1.00 33.22 298 PRO C O 1
ATOM 9070 N N . ILE C 1 295 ? 35.613 16.431 41.426 1.00 33.25 299 ILE C N 1
ATOM 9071 C CA . ILE C 1 295 ? 34.813 16.313 40.212 1.00 35.23 299 ILE C CA 1
ATOM 9072 C C . ILE C 1 295 ? 33.360 16.757 40.446 1.00 36.81 299 ILE C C 1
ATOM 9073 O O . ILE C 1 295 ? 32.629 17.017 39.489 1.00 37.44 299 ILE C O 1
ATOM 9078 N N . SER C 1 296 ? 32.952 16.863 41.712 1.00 36.19 300 SER C N 1
ATOM 9079 C CA . SER C 1 296 ? 31.600 17.322 42.028 1.00 38.26 300 SER C CA 1
ATOM 9080 C C . SER C 1 296 ? 31.450 18.808 41.661 1.00 38.06 300 SER C C 1
ATOM 9081 O O . SER C 1 296 ? 30.383 19.265 41.251 1.00 37.85 300 SER C O 1
ATOM 9084 N N . PHE C 1 297 ? 32.538 19.554 41.791 1.00 36.04 301 PHE C N 1
ATOM 9085 C CA . PHE C 1 297 ? 32.521 20.945 41.412 1.00 36.24 301 PHE C CA 1
ATOM 9086 C C . PHE C 1 297 ? 32.372 21.119 39.895 1.00 36.54 301 PHE C C 1
ATOM 9087 O O . PHE C 1 297 ? 31.653 22.001 39.419 1.00 34.70 301 PHE C O 1
ATOM 9095 N N . ARG C 1 298 ? 33.064 20.277 39.138 1.00 37.15 302 ARG C N 1
ATOM 9096 C CA . ARG C 1 298 ? 32.961 20.300 37.679 1.00 36.16 302 ARG C CA 1
ATOM 9097 C C . ARG C 1 298 ? 31.559 19.935 37.203 1.00 34.53 302 ARG C C 1
ATOM 9098 O O . ARG C 1 298 ? 31.080 20.476 36.221 1.00 33.86 302 ARG C O 1
ATOM 9106 N N . LYS C 1 299 ? 30.911 19.005 37.891 1.00 35.06 303 LYS C N 1
ATOM 9107 C CA . LYS C 1 299 ? 29.550 18.627 37.533 1.00 38.47 303 LYS C CA 1
ATOM 9108 C C . LYS C 1 299 ? 28.567 19.754 37.829 1.00 38.45 303 LYS C C 1
ATOM 9109 O O . LYS C 1 299 ? 27.734 20.085 36.999 1.00 38.89 303 LYS C O 1
ATOM 9115 N N . GLN C 1 300 ? 28.678 20.361 39.001 1.00 39.31 304 GLN C N 1
ATOM 9116 C CA . GLN C 1 300 ? 27.854 21.514 39.300 1.00 41.89 304 GLN C CA 1
ATOM 9117 C C . GLN C 1 300 ? 28.111 22.594 38.251 1.00 43.03 304 GLN C C 1
ATOM 9118 O O . GLN C 1 300 ? 27.183 23.217 37.730 1.00 40.44 304 GLN C O 1
ATOM 9124 N N . ASP C 1 301 ? 29.377 22.809 37.924 1.00 42.34 305 ASP C N 1
ATOM 9125 C CA . ASP C 1 301 ? 29.688 23.914 37.048 1.00 42.02 305 ASP C CA 1
ATOM 9126 C C . ASP C 1 301 ? 29.087 23.699 35.675 1.00 42.13 305 ASP C C 1
ATOM 9127 O O . ASP C 1 301 ? 28.610 24.642 35.034 1.00 41.79 305 ASP C O 1
ATOM 9132 N N . ARG C 1 302 ? 29.105 22.451 35.224 1.00 40.72 306 ARG C N 1
ATOM 9133 C CA . ARG C 1 302 ? 28.582 22.137 33.909 1.00 41.73 306 ARG C CA 1
ATOM 9134 C C . ARG C 1 302 ? 27.070 22.346 33.833 1.00 42.12 306 ARG C C 1
ATOM 9135 O O . ARG C 1 302 ? 26.538 22.760 32.798 1.00 41.49 306 ARG C O 1
ATOM 9143 N N . ALA C 1 303 ? 26.381 22.026 34.923 1.00 42.86 307 ALA C N 1
ATOM 9144 C CA . ALA C 1 303 ? 24.926 22.146 34.974 1.00 42.08 307 ALA C CA 1
ATOM 9145 C C . ALA C 1 303 ? 24.495 23.609 34.861 1.00 42.68 307 ALA C C 1
ATOM 9146 O O . ALA C 1 303 ? 23.549 23.935 34.151 1.00 44.30 307 ALA C O 1
ATOM 9148 N N . GLU C 1 304 ? 25.187 24.504 35.548 1.00 43.60 308 GLU C N 1
ATOM 9149 C CA . GLU C 1 304 ? 24.835 25.901 35.413 1.00 44.63 308 GLU C CA 1
ATOM 9150 C C . GLU C 1 304 ? 25.125 26.409 34.001 1.00 46.39 308 GLU C C 1
ATOM 9151 O O . GLU C 1 304 ? 24.287 27.094 33.397 1.00 46.76 308 GLU C O 1
ATOM 9157 N N . LYS C 1 305 ? 26.290 26.062 33.456 1.00 44.89 309 LYS C N 1
ATOM 9158 C CA . LYS C 1 305 ? 26.594 26.465 32.087 1.00 43.76 309 LYS C CA 1
ATOM 9159 C C . LYS C 1 305 ? 25.495 26.008 31.134 1.00 44.53 309 LYS C C 1
ATOM 9160 O O . LYS C 1 305 ? 25.199 26.689 30.147 1.00 43.96 309 LYS C O 1
ATOM 9166 N N . ARG C 1 306 ? 24.890 24.861 31.426 1.00 42.40 310 ARG C N 1
ATOM 9167 C CA . ARG C 1 306 ? 23.805 24.348 30.596 1.00 45.18 310 ARG C CA 1
ATOM 9168 C C . ARG C 1 306 ? 22.515 25.151 30.741 1.00 45.77 310 ARG C C 1
ATOM 9169 O O . ARG C 1 306 ? 21.757 25.308 29.776 1.00 46.73 310 ARG C O 1
ATOM 9177 N N . GLN C 1 307 ? 22.267 25.646 31.946 1.00 46.10 311 GLN C N 1
ATOM 9178 C CA . GLN C 1 307 ? 21.124 26.522 32.188 1.00 47.01 311 GLN C CA 1
ATOM 9179 C C . GLN C 1 307 ? 21.370 27.881 31.554 1.00 46.40 311 GLN C C 1
ATOM 9180 O O . GLN C 1 307 ? 20.478 28.445 30.920 1.00 46.72 311 GLN C O 1
ATOM 9186 N N . GLU C 1 308 ? 22.586 28.399 31.708 1.00 45.21 312 GLU C N 1
ATOM 9187 C CA . GLU C 1 308 ? 22.945 29.636 31.037 1.00 45.41 312 GLU C CA 1
ATOM 9188 C C . GLU C 1 308 ? 22.727 29.469 29.538 1.00 45.66 312 GLU C C 1
ATOM 9189 O O . GLU C 1 308 ? 22.102 30.312 28.882 1.00 45.51 312 GLU C O 1
ATOM 9195 N N . THR C 1 309 ? 23.236 28.370 28.994 1.00 43.34 313 THR C N 1
ATOM 9196 C CA . THR C 1 309 ? 23.044 28.102 27.584 1.00 43.92 313 THR C CA 1
ATOM 9197 C C . THR C 1 309 ? 21.585 28.348 27.223 1.00 44.45 313 THR C C 1
ATOM 9198 O O . THR C 1 309 ? 21.273 29.249 26.446 1.00 44.62 313 THR C O 1
ATOM 9202 N N . GLU C 1 310 ? 20.701 27.534 27.791 1.00 46.26 314 GLU C N 1
ATOM 9203 C CA . GLU C 1 310 ? 19.281 27.569 27.443 1.00 49.01 314 GLU C CA 1
ATOM 9204 C C . GLU C 1 310 ? 18.634 28.936 27.689 1.00 48.59 314 GLU C C 1
ATOM 9205 O O . GLU C 1 310 ? 17.670 29.310 27.014 1.00 48.82 314 GLU C O 1
ATOM 9211 N N . ARG C 1 311 ? 19.187 29.686 28.635 1.00 47.82 315 ARG C N 1
ATOM 9212 C CA . ARG C 1 311 ? 18.743 31.046 28.889 1.00 49.24 315 ARG C CA 1
ATOM 9213 C C . ARG C 1 311 ? 18.981 31.894 27.655 1.00 49.09 315 ARG C C 1
ATOM 9214 O O . ARG C 1 311 ? 18.073 32.567 27.157 1.00 50.01 315 ARG C O 1
ATOM 9222 N N . LEU C 1 312 ? 20.214 31.870 27.166 1.00 48.55 316 LEU C N 1
ATOM 9223 C CA . LEU C 1 312 ? 20.585 32.656 25.993 1.00 46.82 316 LEU C CA 1
ATOM 9224 C C . LEU C 1 312 ? 19.728 32.292 24.784 1.00 46.06 316 LEU C C 1
ATOM 9225 O O . LEU C 1 312 ? 19.228 33.170 24.084 1.00 48.71 316 LEU C O 1
ATOM 9230 N N . ILE C 1 313 ? 19.539 30.997 24.558 1.00 46.40 317 ILE C N 1
ATOM 9231 C CA . ILE C 1 313 ? 18.742 30.512 23.428 1.00 47.00 317 ILE C CA 1
ATOM 9232 C C . ILE C 1 313 ? 17.293 31.001 23.499 1.00 48.23 317 ILE C C 1
ATOM 9233 O O . ILE C 1 313 ? 16.691 31.363 22.492 1.00 48.28 317 ILE C O 1
ATOM 9238 N N . VAL C 1 314 ? 16.749 31.006 24.706 1.00 48.60 318 VAL C N 1
ATOM 9239 C CA . VAL C 1 314 ? 15.382 31.430 24.952 1.00 49.63 318 VAL C CA 1
ATOM 9240 C C . VAL C 1 314 ? 15.178 32.940 24.728 1.00 50.40 318 VAL C C 1
ATOM 9241 O O . VAL C 1 314 ? 14.147 33.365 24.192 1.00 47.83 318 VAL C O 1
ATOM 9245 N N . GLN C 1 315 ? 16.165 33.744 25.112 1.00 48.96 319 GLN C N 1
ATOM 9246 C CA . GLN C 1 315 ? 16.052 35.190 24.963 1.00 50.51 319 GLN C CA 1
ATOM 9247 C C . GLN C 1 315 ? 16.688 35.710 23.670 1.00 51.70 319 GLN C C 1
ATOM 9248 O O . GLN C 1 315 ? 16.903 36.916 23.513 1.00 52.09 319 GLN C O 1
ATOM 9254 N N . GLN C 1 316 ? 16.996 34.804 22.748 1.00 50.90 320 GLN C N 1
ATOM 9255 C CA . GLN C 1 316 ? 17.683 35.187 21.517 1.00 50.03 320 GLN C CA 1
ATOM 9256 C C . GLN C 1 316 ? 18.899 36.079 21.782 1.00 49.75 320 GLN C C 1
ATOM 9257 O O . GLN C 1 316 ? 19.153 37.012 21.025 1.00 50.45 320 GLN C O 1
ATOM 9263 N N . ARG C 1 317 ? 19.637 35.799 22.855 1.00 50.55 321 ARG C N 1
ATOM 9264 C CA . ARG C 1 317 ? 20.835 36.577 23.203 1.00 50.79 321 ARG C CA 1
ATOM 9265 C C . ARG C 1 317 ? 22.125 35.810 22.902 1.00 49.42 321 ARG C C 1
ATOM 9266 O O . ARG C 1 317 ? 22.147 34.578 22.909 1.00 48.31 321 ARG C O 1
ATOM 9274 N N . GLY C 1 318 ? 23.202 36.550 22.661 1.00 48.59 322 GLY C N 1
ATOM 9275 C CA . GLY C 1 318 ? 24.523 35.957 22.474 1.00 48.24 322 GLY C CA 1
ATOM 9276 C C . GLY C 1 318 ? 25.457 36.219 23.642 1.00 46.92 322 GLY C C 1
ATOM 9277 O O . GLY C 1 318 ? 25.026 36.694 24.690 1.00 46.70 322 GLY C O 1
ATOM 9278 N N . VAL C 1 319 ? 26.740 35.906 23.461 1.00 46.23 323 VAL C N 1
ATOM 9279 C CA . VAL C 1 319 ? 27.755 36.159 24.483 1.00 45.25 323 VAL C CA 1
ATOM 9280 C C . VAL C 1 319 ? 28.028 37.648 24.596 1.00 46.36 323 VAL C C 1
ATOM 9281 O O . VAL C 1 319 ? 27.456 38.448 23.861 1.00 47.05 323 VAL C O 1
ATOM 9285 N N . ALA C 1 320 ? 28.914 38.012 25.517 1.00 46.13 324 ALA C N 1
ATOM 9286 C CA . ALA C 1 320 ? 29.272 39.411 25.726 1.00 46.25 324 ALA C CA 1
ATOM 9287 C C . ALA C 1 320 ? 30.413 39.849 24.807 1.00 47.62 324 ALA C C 1
ATOM 9288 O O . ALA C 1 320 ? 31.380 39.111 24.590 1.00 48.95 324 ALA C O 1
ATOM 9290 N N . GLU C 1 321 ? 30.298 41.052 24.258 1.00 47.12 325 GLU C N 1
ATOM 9291 C CA . GLU C 1 321 ? 31.335 41.570 23.395 1.00 46.96 325 GLU C CA 1
ATOM 9292 C C . GLU C 1 321 ? 32.458 42.117 24.263 1.00 47.79 325 GLU C C 1
ATOM 9293 O O . GLU C 1 321 ? 32.601 43.332 24.413 1.00 47.85 325 GLU C O 1
ATOM 9299 N N . LYS C 1 322 ? 33.258 41.206 24.822 1.00 47.87 326 LYS C N 1
ATOM 9300 C CA . LYS C 1 322 ? 34.264 41.555 25.814 1.00 48.08 326 LYS C CA 1
ATOM 9301 C C . LYS C 1 322 ? 35.513 40.652 25.725 1.00 48.80 326 LYS C C 1
ATOM 9302 O O . LYS C 1 322 ? 35.404 39.427 25.619 1.00 47.75 326 LYS C O 1
ATOM 9308 N N . ALA C 1 323 ? 36.698 41.252 25.788 1.00 48.91 327 ALA C N 1
ATOM 9309 C CA . ALA C 1 323 ? 37.944 40.488 25.714 1.00 47.70 327 ALA C CA 1
ATOM 9310 C C . ALA C 1 323 ? 37.984 39.408 26.787 1.00 47.57 327 ALA C C 1
ATOM 9311 O O . ALA C 1 323 ? 37.738 39.679 27.963 1.00 49.56 327 ALA C O 1
ATOM 9313 N N . SER C 1 324 ? 38.303 38.184 26.385 1.00 45.59 328 SER C N 1
ATOM 9314 C CA . SER C 1 324 ? 38.287 37.054 27.312 1.00 44.67 328 SER C CA 1
ATOM 9315 C C . SER C 1 324 ? 39.557 36.984 28.140 1.00 44.47 328 SER C C 1
ATOM 9316 O O . SER C 1 324 ? 39.556 36.434 29.232 1.00 48.32 328 SER C O 1
ATOM 9319 N N . GLY C 1 325 ? 40.644 37.535 27.617 1.00 45.08 329 GLY C N 1
ATOM 9320 C CA . GLY C 1 325 ? 41.946 37.445 28.278 1.00 43.68 329 GLY C CA 1
ATOM 9321 C C . GLY C 1 325 ? 42.854 36.440 27.572 1.00 44.06 329 GLY C C 1
ATOM 9322 O O . GLY C 1 325 ? 44.061 36.424 27.809 1.00 44.28 329 GLY C O 1
ATOM 9323 N N . GLU C 1 326 ? 42.276 35.606 26.702 1.00 43.27 330 GLU C N 1
ATOM 9324 C CA . GLU C 1 326 ? 43.053 34.614 25.923 1.00 42.93 330 GLU C CA 1
ATOM 9325 C C . GLU C 1 326 ? 43.809 35.265 24.759 1.00 40.92 330 GLU C C 1
ATOM 9326 O O . GLU C 1 326 ? 43.506 36.398 24.376 1.00 41.21 330 GLU C O 1
ATOM 9332 N N . GLU C 1 327 ? 44.776 34.541 24.194 1.00 38.44 331 GLU C N 1
ATOM 9333 C CA . GLU C 1 327 ? 45.565 35.021 23.053 1.00 35.57 331 GLU C CA 1
ATOM 9334 C C . GLU C 1 327 ? 45.146 34.331 21.755 1.00 33.26 331 GLU C C 1
ATOM 9335 O O . GLU C 1 327 ? 45.697 34.612 20.695 1.00 35.27 331 GLU C O 1
ATOM 9341 N N . GLY C 1 328 ? 44.162 33.445 21.835 1.00 29.87 332 GLY C N 1
ATOM 9342 C CA . GLY C 1 328 ? 43.739 32.657 20.679 1.00 29.82 332 GLY C CA 1
ATOM 9343 C C . GLY C 1 328 ? 43.471 33.433 19.400 1.00 29.92 332 GLY C C 1
ATOM 9344 O O . GLY C 1 328 ? 44.107 33.201 18.353 1.00 29.63 332 GLY C O 1
ATOM 9345 N N . VAL C 1 329 ? 42.506 34.339 19.469 1.00 29.97 333 VAL C N 1
ATOM 9346 C CA . VAL C 1 329 ? 42.131 35.133 18.317 1.00 28.90 333 VAL C CA 1
ATOM 9347 C C . VAL C 1 329 ? 43.302 35.991 17.868 1.00 27.96 333 VAL C C 1
ATOM 9348 O O . VAL C 1 329 ? 43.499 36.246 16.685 1.00 30.83 333 VAL C O 1
ATOM 9352 N N . ASN C 1 330 ? 44.072 36.455 18.825 1.00 26.07 334 ASN C N 1
ATOM 9353 C CA . ASN C 1 330 ? 45.241 37.252 18.526 1.00 28.37 334 ASN C CA 1
ATOM 9354 C C . ASN C 1 330 ? 46.342 36.457 17.820 1.00 28.72 334 ASN C C 1
ATOM 9355 O O . ASN C 1 330 ? 47.101 37.011 17.027 1.00 28.50 334 ASN C O 1
ATOM 9360 N N . ILE C 1 331 ? 46.421 35.159 18.118 1.00 28.17 335 ILE C N 1
ATOM 9361 C CA . ILE C 1 331 ? 47.357 34.266 17.457 1.00 27.86 335 ILE C CA 1
ATOM 9362 C C . ILE C 1 331 ? 46.877 34.019 16.037 1.00 29.39 335 ILE C C 1
ATOM 9363 O O . ILE C 1 331 ? 47.658 34.046 15.083 1.00 30.73 335 ILE C O 1
ATOM 9368 N N . ILE C 1 332 ? 45.579 33.796 15.888 1.00 28.86 336 ILE C N 1
ATOM 9369 C CA . ILE C 1 332 ? 45.006 33.641 14.558 1.00 28.66 336 ILE C CA 1
ATOM 9370 C C . ILE C 1 332 ? 45.316 34.849 13.677 1.00 28.75 336 ILE C C 1
ATOM 9371 O O . ILE C 1 332 ? 45.779 34.710 12.533 1.00 30.94 336 ILE C O 1
ATOM 9376 N N . ALA C 1 333 ? 45.070 36.038 14.210 1.00 27.79 337 ALA C N 1
ATOM 9377 C CA . ALA C 1 333 ? 45.323 37.256 13.452 1.00 29.82 337 ALA C CA 1
ATOM 9378 C C . ALA C 1 333 ? 46.802 37.327 13.034 1.00 28.63 337 ALA C C 1
ATOM 9379 O O . ALA C 1 333 ? 47.118 37.703 11.909 1.00 28.34 337 ALA C O 1
ATOM 9381 N N . ALA C 1 334 ? 47.699 36.967 13.947 1.00 28.76 338 ALA C N 1
ATOM 9382 C CA . ALA C 1 334 ? 49.135 36.987 13.655 1.00 27.74 338 ALA C CA 1
ATOM 9383 C C . ALA C 1 334 ? 49.457 35.944 12.573 1.00 27.89 338 ALA C C 1
ATOM 9384 O O . ALA C 1 334 ? 50.227 36.204 11.650 1.00 29.02 338 ALA C O 1
ATOM 9386 N N . LEU C 1 335 ? 48.837 34.776 12.667 1.00 26.49 339 LEU C N 1
ATOM 9387 C CA . LEU C 1 335 ? 49.048 33.744 11.660 1.00 27.02 339 LEU C CA 1
ATOM 9388 C C . LEU C 1 335 ? 48.562 34.161 10.284 1.00 29.08 339 LEU C C 1
ATOM 9389 O O . LEU C 1 335 ? 49.095 33.700 9.280 1.00 26.76 339 LEU C O 1
ATOM 9394 N N . LEU C 1 336 ? 47.565 35.044 10.234 1.00 31.05 340 LEU C N 1
ATOM 9395 C CA . LEU C 1 336 ? 47.037 35.512 8.952 1.00 30.20 340 LEU C CA 1
ATOM 9396 C C . LEU C 1 336 ? 47.784 36.729 8.393 1.00 31.04 340 LEU C C 1
ATOM 9397 O O . LEU C 1 336 ? 47.538 37.175 7.262 1.00 32.08 340 LEU C O 1
ATOM 9402 N N . GLY C 1 337 ? 48.699 37.273 9.180 1.00 31.15 341 GLY C N 1
ATOM 9403 C CA . GLY C 1 337 ? 49.540 38.353 8.696 1.00 31.10 341 GLY C CA 1
ATOM 9404 C C . GLY C 1 337 ? 49.089 39.699 9.204 1.00 33.78 341 GLY C C 1
ATOM 9405 O O . GLY C 1 337 ? 49.662 40.732 8.838 1.00 35.95 341 GLY C O 1
ATOM 9406 N N . LEU C 1 338 ? 48.077 39.685 10.069 1.00 32.72 342 LEU C N 1
ATOM 9407 C CA . LEU C 1 338 ? 47.429 40.909 10.540 1.00 33.45 342 LEU C CA 1
ATOM 9408 C C . LEU C 1 338 ? 48.020 41.455 11.822 1.00 36.71 342 LEU C C 1
ATOM 9409 O O . LEU C 1 338 ? 47.348 42.165 12.559 1.00 39.22 342 LEU C O 1
ATOM 9414 N N . GLY C 1 339 ? 49.281 41.135 12.072 1.00 37.00 343 GLY C N 1
ATOM 9415 C CA . GLY C 1 339 ? 49.968 41.558 13.275 1.00 36.35 343 GLY C CA 1
ATOM 9416 C C . GLY C 1 339 ? 51.050 40.523 13.475 1.00 39.54 343 GLY C C 1
ATOM 9417 O O . GLY C 1 339 ? 51.017 39.450 12.850 1.00 44.30 343 GLY C O 1
ATOM 9418 N N . GLU C 1 340 ? 52.047 40.848 14.278 1.00 36.16 344 GLU C N 1
ATOM 9419 C CA . GLU C 1 340 ? 53.011 39.842 14.660 1.00 36.67 344 GLU C CA 1
ATOM 9420 C C . GLU C 1 340 ? 53.120 39.820 16.172 1.00 34.59 344 GLU C C 1
ATOM 9421 O O . GLU C 1 340 ? 52.765 40.786 16.856 1.00 34.22 344 GLU C O 1
ATOM 9427 N N . LEU C 1 341 ? 53.598 38.708 16.697 1.00 30.33 345 LEU C N 1
ATOM 9428 C CA . LEU C 1 341 ? 53.339 38.415 18.077 1.00 30.72 345 LEU C CA 1
ATOM 9429 C C . LEU C 1 341 ? 54.391 37.482 18.627 1.00 29.12 345 LEU C C 1
ATOM 9430 O O . LEU C 1 341 ? 54.825 36.546 17.950 1.00 31.14 345 LEU C O 1
ATOM 9435 N N . VAL C 1 342 ? 54.810 37.762 19.850 1.00 27.73 346 VAL C N 1
ATOM 9436 C CA . VAL C 1 342 ? 55.672 36.881 20.613 1.00 26.58 346 VAL C CA 1
ATOM 9437 C C . VAL C 1 342 ? 54.901 36.490 21.855 1.00 28.01 346 VAL C C 1
ATOM 9438 O O . VAL C 1 342 ? 54.598 37.346 22.693 1.00 28.21 346 VAL C O 1
ATOM 9442 N N . THR C 1 343 ? 54.554 35.210 21.962 1.00 24.60 347 THR C N 1
ATOM 9443 C CA . THR C 1 343 ? 53.784 34.734 23.096 1.00 26.82 347 THR C CA 1
ATOM 9444 C C . THR C 1 343 ? 54.130 33.249 23.347 1.00 24.56 347 THR C C 1
ATOM 9445 O O . THR C 1 343 ? 54.763 32.614 22.500 1.00 20.94 347 THR C O 1
ATOM 9449 N N . ASN C 1 344 ? 53.770 32.715 24.516 1.00 25.37 348 ASN C N 1
ATOM 9450 C CA . ASN C 1 344 ? 54.125 31.332 24.866 1.00 23.59 348 ASN C CA 1
ATOM 9451 C C . ASN C 1 344 ? 53.205 30.307 24.199 1.00 26.09 348 ASN C C 1
ATOM 9452 O O . ASN C 1 344 ? 51.988 30.524 24.133 1.00 23.26 348 ASN C O 1
ATOM 9457 N N . VAL C 1 345 ? 53.805 29.225 23.679 1.00 20.97 349 VAL C N 1
ATOM 9458 C CA . VAL C 1 345 ? 53.076 28.144 23.007 1.00 23.18 349 VA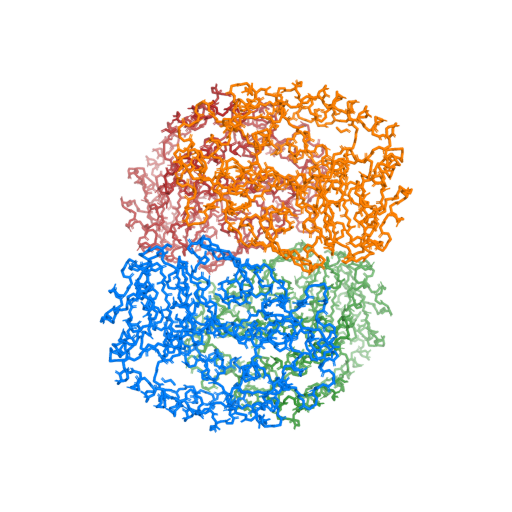L C CA 1
ATOM 9459 C C . VAL C 1 345 ? 53.738 26.801 23.303 1.00 23.65 349 VAL C C 1
ATOM 9460 O O . VAL C 1 345 ? 54.901 26.736 23.698 1.00 24.47 349 VAL C O 1
ATOM 9464 N N . ASN C 1 346 ? 52.990 25.735 23.078 1.00 22.38 350 ASN C N 1
ATOM 9465 C CA . ASN C 1 346 ? 53.506 24.394 23.171 1.00 20.95 350 ASN C CA 1
ATOM 9466 C C . ASN C 1 346 ? 53.788 23.839 21.768 1.00 24.36 350 ASN C C 1
ATOM 9467 O O . ASN C 1 346 ? 52.921 23.872 20.901 1.00 23.25 350 ASN C O 1
ATOM 9480 N N . PRO C 1 348 ? 56.860 21.137 19.332 1.00 19.45 352 PRO C N 1
ATOM 9481 C CA . PRO C 1 348 ? 57.955 20.169 19.417 1.00 20.31 352 PRO C CA 1
ATOM 9482 C C . PRO C 1 348 ? 59.301 20.844 19.684 1.00 20.55 352 PRO C C 1
ATOM 9483 O O . PRO C 1 348 ? 59.587 21.905 19.133 1.00 19.95 352 PRO C O 1
ATOM 9487 N N . ASN C 1 349 ? 60.116 20.229 20.533 1.00 20.42 353 ASN C N 1
ATOM 9488 C CA . ASN C 1 349 ? 61.421 20.779 20.902 1.00 21.94 353 ASN C CA 1
ATOM 9489 C C . ASN C 1 349 ? 62.464 20.565 19.807 1.00 25.88 353 ASN C C 1
ATOM 9490 O O . ASN C 1 349 ? 62.755 19.416 19.434 1.00 24.17 353 ASN C O 1
ATOM 9495 N N . GLN C 1 350 ? 63.037 21.663 19.311 1.00 22.91 354 GLN C N 1
ATOM 9496 C CA . GLN C 1 350 ? 64.154 21.593 18.370 1.00 24.63 354 GLN C CA 1
ATOM 9497 C C . GLN C 1 350 ? 65.330 22.411 18.888 1.00 23.67 354 GLN C C 1
ATOM 9498 O O . GLN C 1 350 ? 66.062 22.973 18.111 1.00 27.04 354 GLN C O 1
ATOM 9504 N N . GLY C 1 351 ? 65.503 22.485 20.198 1.00 23.60 355 GLY C N 1
ATOM 9505 C CA . GLY C 1 351 ? 66.560 23.306 20.769 1.00 20.35 355 GLY C CA 1
ATOM 9506 C C . GLY C 1 351 ? 66.056 24.485 21.595 1.00 21.45 355 GLY C C 1
ATOM 9507 O O . GLY C 1 351 ? 66.836 25.104 22.304 1.00 23.48 355 GLY C O 1
ATOM 9508 N N . GLN C 1 352 ? 64.755 24.792 21.553 1.00 20.75 356 GLN C N 1
ATOM 9509 C CA . GLN C 1 352 ? 64.273 25.962 22.301 1.00 20.62 356 GLN C CA 1
ATOM 9510 C C . GLN C 1 352 ? 64.346 25.762 23.818 1.00 22.67 356 GLN C C 1
ATOM 9511 O O . GLN C 1 352 ? 64.444 26.727 24.570 1.00 23.19 356 GLN C O 1
ATOM 9517 N N . VAL C 1 353 ? 64.296 24.513 24.270 1.00 18.87 357 VAL C N 1
ATOM 9518 C CA . VAL C 1 353 ? 64.647 24.231 25.657 1.00 19.61 357 VAL C CA 1
ATOM 9519 C C . VAL C 1 353 ? 65.854 23.298 25.676 1.00 21.74 357 VAL C C 1
ATOM 9520 O O . VAL C 1 353 ? 65.820 22.232 25.083 1.00 22.68 357 VAL C O 1
ATOM 9524 N N . LEU C 1 354 ? 66.922 23.709 26.343 1.00 21.22 358 LEU C N 1
ATOM 9525 C CA . LEU C 1 354 ? 68.137 22.893 26.421 1.00 22.79 358 LEU C CA 1
ATOM 9526 C C . LEU C 1 354 ? 67.979 21.607 27.224 1.00 24.05 358 LEU C C 1
ATOM 9527 O O . LEU C 1 354 ? 67.246 21.565 28.211 1.00 23.96 358 LEU C O 1
ATOM 9532 N N . ASN C 1 355 ? 68.680 20.555 26.807 1.00 26.42 359 ASN C N 1
ATOM 9533 C CA . ASN C 1 355 ? 68.799 19.359 27.634 1.00 25.70 359 ASN C CA 1
ATOM 9534 C C . ASN C 1 355 ? 67.504 18.584 27.815 1.00 28.72 359 ASN C C 1
ATOM 9535 O O . ASN C 1 355 ? 67.360 17.866 28.795 1.00 30.83 359 ASN C O 1
ATOM 9540 N N . LEU C 1 356 ? 66.554 18.741 26.905 1.00 27.96 360 LEU C N 1
ATOM 9541 C CA . LEU C 1 356 ? 65.279 18.036 26.990 1.00 26.44 360 LEU C CA 1
ATOM 9542 C C . LEU C 1 356 ? 65.154 17.336 25.650 1.00 27.13 360 LEU C C 1
ATOM 9543 O O . LEU C 1 356 ? 65.657 17.850 24.650 1.00 31.70 360 LEU C O 1
ATOM 9548 N N . PRO C 1 357 ? 64.517 16.157 25.598 1.00 25.68 361 PRO C N 1
ATOM 9549 C CA . PRO C 1 357 ? 64.563 15.453 24.298 1.00 27.00 361 PRO C CA 1
ATOM 9550 C C . PRO C 1 357 ? 64.035 16.291 23.142 1.00 28.65 361 PRO C C 1
ATOM 9551 O O . PRO C 1 357 ? 63.187 17.174 23.334 1.00 26.99 361 PRO C O 1
ATOM 9555 N N . ILE C 1 358 ? 64.529 16.035 21.938 1.00 26.99 362 ILE C N 1
ATOM 9556 C CA . ILE C 1 358 ? 63.958 16.730 20.814 1.00 28.52 362 ILE C CA 1
ATOM 9557 C C . ILE C 1 358 ? 62.635 16.067 20.364 1.00 25.42 362 ILE C C 1
ATOM 9558 O O . ILE C 1 358 ? 62.408 14.878 20.600 1.00 23.89 362 ILE C O 1
ATOM 9563 N N . GLN C 1 359 ? 61.745 16.861 19.783 1.00 25.20 363 GLN C N 1
ATOM 9564 C CA . GLN C 1 359 ? 60.385 16.420 19.410 1.00 27.44 363 GLN C CA 1
ATOM 9565 C C . GLN C 1 359 ? 59.381 16.428 20.564 1.00 25.05 363 GLN C C 1
ATOM 9566 O O . GLN C 1 359 ? 58.168 16.418 20.330 1.00 25.08 363 GLN C O 1
ATOM 9572 N N . ALA C 1 360 ? 59.868 16.385 21.797 1.00 21.55 364 ALA C N 1
ATOM 9573 C CA . ALA C 1 360 ? 58.974 16.434 22.961 1.00 21.90 364 ALA C CA 1
ATOM 9574 C C . ALA C 1 360 ? 58.257 17.786 22.927 1.00 24.25 364 ALA C C 1
ATOM 9575 O O . ALA C 1 360 ? 58.862 18.800 22.559 1.00 20.03 364 ALA C O 1
ATOM 9577 N N . ILE C 1 361 ? 56.981 17.807 23.299 1.00 23.62 365 ILE C N 1
ATOM 9578 C CA . ILE C 1 361 ? 56.238 19.070 23.344 1.00 21.45 365 ILE C CA 1
ATOM 9579 C C . ILE C 1 361 ? 56.676 19.899 24.557 1.00 23.65 365 ILE C C 1
ATOM 9580 O O . ILE C 1 361 ? 56.482 19.479 25.692 1.00 18.92 365 ILE C O 1
ATOM 9585 N N . VAL C 1 362 ? 57.277 21.065 24.301 1.00 21.93 366 VAL C N 1
ATOM 9586 C CA . VAL C 1 362 ? 57.706 21.974 25.350 1.00 20.65 366 VAL C CA 1
ATOM 9587 C C . VAL C 1 362 ? 57.051 23.365 25.193 1.00 20.58 366 VAL C C 1
ATOM 9588 O O . VAL C 1 362 ? 56.597 23.726 24.099 1.00 18.88 366 VAL C O 1
ATOM 9592 N N . GLU C 1 363 ? 57.002 24.138 26.281 1.00 18.11 367 GLU C N 1
ATOM 9593 C CA . GLU C 1 363 ? 56.359 25.463 26.233 1.00 21.42 367 GLU C CA 1
ATOM 9594 C C . GLU C 1 363 ? 57.421 26.539 26.286 1.00 21.17 367 GLU C C 1
ATOM 9595 O O . GLU C 1 363 ? 58.184 26.603 27.245 1.00 23.80 367 GLU C O 1
ATOM 9601 N N . THR C 1 364 ? 57.484 27.371 25.250 1.00 19.71 368 THR C N 1
ATOM 9602 C CA . THR C 1 364 ? 58.353 28.542 25.261 1.00 16.54 368 THR C CA 1
ATOM 9603 C C . THR C 1 364 ? 57.651 29.669 24.524 1.00 20.23 368 THR C C 1
ATOM 9604 O O . THR C 1 364 ? 56.615 29.462 23.882 1.00 21.90 368 THR C O 1
ATOM 9608 N N . ASN C 1 365 ? 58.204 30.870 24.632 1.00 17.24 369 ASN C N 1
ATOM 9609 C CA . ASN C 1 365 ? 57.907 31.908 23.656 1.00 18.56 369 ASN C CA 1
ATOM 9610 C C . ASN C 1 365 ? 58.202 31.486 22.237 1.00 21.20 369 ASN C C 1
ATOM 9611 O O . ASN C 1 365 ? 59.175 30.756 21.968 1.00 20.63 369 ASN C O 1
ATOM 9616 N N . ALA C 1 366 ? 57.353 31.961 21.333 1.00 20.67 370 ALA C N 1
ATOM 9617 C CA . ALA C 1 366 ? 57.592 31.822 19.917 1.00 19.28 370 ALA C CA 1
ATOM 9618 C C . ALA C 1 366 ? 57.246 33.128 19.219 1.00 21.35 370 ALA C C 1
ATOM 9619 O O . ALA C 1 366 ? 56.437 33.922 19.728 1.00 19.85 370 ALA C O 1
ATOM 9621 N N . PHE C 1 367 ? 57.858 33.324 18.052 1.00 21.15 371 PHE C N 1
ATOM 9622 C CA . PHE C 1 367 ? 57.618 34.466 17.196 1.00 24.18 371 PHE C CA 1
ATOM 9623 C C . PHE C 1 367 ? 56.560 34.009 16.240 1.00 25.34 371 PHE C C 1
ATOM 9624 O O . PHE C 1 367 ? 56.733 32.988 15.562 1.00 26.11 371 PHE C O 1
ATOM 9632 N N . ILE C 1 368 ? 55.452 34.742 16.190 1.00 22.87 372 ILE C N 1
ATOM 9633 C CA . ILE C 1 368 ? 54.354 34.317 15.343 1.00 25.37 372 ILE C CA 1
ATOM 9634 C C . ILE C 1 368 ? 54.080 35.386 14.305 1.00 25.72 372 ILE C C 1
ATOM 9635 O O . ILE C 1 368 ? 53.936 36.559 14.629 1.00 25.36 372 ILE C O 1
ATOM 9640 N N . THR C 1 369 ? 54.005 34.972 13.048 1.00 27.59 373 THR C N 1
ATOM 9641 C CA . THR C 1 369 ? 53.732 35.909 11.984 1.00 27.65 373 THR C CA 1
ATOM 9642 C C . THR C 1 369 ? 53.013 35.187 10.841 1.00 26.98 373 THR C C 1
ATOM 9643 O O . THR C 1 369 ? 52.549 34.040 11.016 1.00 24.47 373 THR C O 1
ATOM 9647 N N . ARG C 1 370 ? 52.860 35.838 9.693 1.00 24.61 374 ARG C N 1
ATOM 9648 C CA . ARG C 1 370 ? 52.029 35.226 8.657 1.00 27.93 374 ARG C CA 1
ATOM 9649 C C . ARG C 1 370 ? 52.439 33.775 8.437 1.00 26.77 374 ARG C C 1
ATOM 9650 O O . ARG C 1 370 ? 53.573 33.522 8.047 1.00 27.50 374 ARG C O 1
ATOM 9658 N N . ASN C 1 371 ? 51.536 32.828 8.704 1.00 27.02 375 ASN C N 1
ATOM 9659 C CA . ASN C 1 371 ? 51.793 31.390 8.452 1.00 27.85 375 ASN C CA 1
ATOM 9660 C C . ASN C 1 371 ? 53.109 30.873 9.062 1.00 30.11 375 ASN C C 1
ATOM 9661 O O . ASN C 1 371 ? 53.803 30.063 8.455 1.00 31.30 375 ASN C O 1
ATOM 9666 N N . ARG C 1 372 ? 53.439 31.327 10.269 1.00 28.75 376 ARG C N 1
ATOM 9667 C CA . ARG C 1 372 ? 54.730 31.030 10.885 1.00 28.84 376 ARG C CA 1
ATOM 9668 C C . ARG C 1 372 ? 54.626 31.105 12.385 1.00 24.90 376 ARG C C 1
ATOM 9669 O O . ARG C 1 372 ? 54.241 32.141 12.920 1.00 24.08 376 ARG C O 1
ATOM 9677 N N . VAL C 1 373 ? 54.960 30.007 13.058 1.00 22.49 377 VAL C N 1
ATOM 9678 C CA . VAL C 1 373 ? 55.202 30.018 14.494 1.00 21.14 377 VAL C CA 1
ATOM 9679 C C . VAL C 1 373 ? 56.602 29.460 14.694 1.00 22.36 377 VAL C C 1
ATOM 9680 O O . VAL C 1 373 ? 56.851 28.312 14.388 1.00 25.39 377 VAL C O 1
ATOM 9684 N N . GLN C 1 374 ? 57.502 30.272 15.227 1.00 22.82 378 GLN C N 1
ATOM 9685 C CA . GLN C 1 374 ? 58.898 29.918 15.318 1.00 21.37 378 GLN C CA 1
ATOM 9686 C C . GLN C 1 374 ? 59.370 30.109 16.752 1.00 22.48 378 GLN C C 1
ATOM 9687 O O . GLN C 1 374 ? 59.381 31.235 17.261 1.00 22.26 378 GLN C O 1
ATOM 9693 N N . PRO C 1 375 ? 59.742 29.003 17.419 1.00 19.54 379 PRO C N 1
ATOM 9694 C CA . PRO C 1 375 ? 60.114 29.086 18.824 1.00 19.45 379 PRO C CA 1
ATOM 9695 C C . PRO C 1 375 ? 61.400 29.888 19.002 1.00 21.82 379 PRO C C 1
ATOM 9696 O O . PRO C 1 375 ? 62.221 29.985 18.072 1.00 19.37 379 PRO C O 1
ATOM 9700 N N . ILE C 1 376 ? 61.538 30.475 20.188 1.00 19.67 380 ILE C N 1
ATOM 9701 C CA . ILE C 1 376 ? 62.665 31.317 20.530 1.00 19.43 380 ILE C CA 1
ATOM 9702 C C . ILE C 1 376 ? 63.535 30.516 21.475 1.00 19.44 380 ILE C C 1
ATOM 9703 O O . ILE C 1 376 ? 63.031 29.877 22.388 1.00 19.94 380 ILE C O 1
ATOM 9708 N N . LEU C 1 377 ? 64.834 30.501 21.220 1.00 19.55 381 LEU C N 1
ATOM 9709 C CA . LEU C 1 377 ? 65.750 29.782 22.083 1.00 22.46 381 LEU C CA 1
ATOM 9710 C C . LEU C 1 377 ? 65.671 30.379 23.470 1.00 20.31 381 LEU C C 1
ATOM 9711 O O . LEU C 1 377 ? 65.877 31.575 23.632 1.00 23.75 381 LEU C O 1
ATOM 9716 N N . SER C 1 378 ? 65.356 29.562 24.464 1.00 19.18 382 SER C N 1
ATOM 9717 C CA . SER C 1 378 ? 65.108 30.084 25.812 1.00 22.05 382 SER C CA 1
ATOM 9718 C C . SER C 1 378 ? 66.049 29.562 26.887 1.00 19.97 382 SER C C 1
ATOM 9719 O O . SER C 1 378 ? 65.886 29.873 28.075 1.00 19.56 382 SER C O 1
ATOM 9722 N N . GLY C 1 379 ? 67.033 28.773 26.476 1.00 21.21 383 GLY C N 1
ATOM 9723 C CA . GLY C 1 379 ? 68.029 28.256 27.429 1.00 20.90 383 GLY C CA 1
ATOM 9724 C C . GLY C 1 379 ? 67.588 27.062 28.272 1.00 20.44 383 GLY C C 1
ATOM 9725 O O . GLY C 1 379 ? 66.761 26.248 27.843 1.00 20.70 383 GLY C O 1
ATOM 9726 N N . ALA C 1 380 ? 68.156 26.972 29.474 1.00 22.63 384 ALA C N 1
ATOM 9727 C CA . ALA C 1 380 ? 68.037 25.813 30.348 1.00 24.45 384 ALA C CA 1
ATOM 9728 C C . ALA C 1 380 ? 67.148 26.097 31.542 1.00 25.24 384 ALA C C 1
ATOM 9729 O O . ALA C 1 380 ? 67.028 27.233 31.972 1.00 24.54 384 ALA C O 1
ATOM 9731 N N . LEU C 1 381 ? 66.553 25.040 32.086 1.00 25.72 385 LEU C N 1
ATOM 9732 C CA . LEU C 1 381 ? 65.840 25.087 33.354 1.00 24.61 385 LEU C CA 1
ATOM 9733 C C . LEU C 1 381 ? 66.856 24.962 34.489 1.00 23.69 385 LEU C C 1
ATOM 9734 O O . LEU C 1 381 ? 67.957 24.479 34.272 1.00 24.29 385 LEU C O 1
ATOM 9739 N N . PRO C 1 382 ? 66.494 25.382 35.708 1.00 24.43 386 PRO C N 1
ATOM 9740 C CA . PRO C 1 382 ? 67.407 25.043 36.823 1.00 25.96 386 PRO C CA 1
ATOM 9741 C C . PRO C 1 382 ? 67.569 23.523 36.856 1.00 25.73 386 PRO C C 1
ATOM 9742 O O . PRO C 1 382 ? 66.657 22.800 36.452 1.00 22.85 386 PRO C O 1
ATOM 9746 N N . LYS C 1 383 ? 68.704 23.039 37.348 1.00 25.70 387 LYS C N 1
ATOM 9747 C CA . LYS C 1 383 ? 69.002 21.610 37.245 1.00 25.63 387 LYS C CA 1
ATOM 9748 C C . LYS C 1 383 ? 67.914 20.672 37.834 1.00 24.39 387 LYS C C 1
ATOM 9749 O O . LYS C 1 383 ? 67.493 19.728 37.181 1.00 22.35 387 LYS C O 1
ATOM 9755 N N . GLY C 1 384 ? 67.434 20.943 39.044 1.00 23.24 388 GLY C N 1
ATOM 9756 C CA . GLY C 1 384 ? 66.446 20.048 39.668 1.00 23.42 388 GLY C CA 1
ATOM 9757 C C . GLY C 1 384 ? 65.121 20.027 38.918 1.00 25.89 388 GLY C C 1
ATOM 9758 O O . GLY C 1 384 ? 64.370 19.047 38.939 1.00 23.32 388 GLY C O 1
ATOM 9759 N N . VAL C 1 385 ? 64.834 21.126 38.244 1.00 25.34 389 VAL C N 1
ATOM 9760 C CA . VAL C 1 385 ? 63.587 21.256 37.510 1.00 25.09 389 VAL C CA 1
ATOM 9761 C C . VAL C 1 385 ? 63.717 20.511 36.199 1.00 24.51 389 VAL C C 1
ATOM 9762 O O . VAL C 1 385 ? 62.794 19.843 35.751 1.00 22.71 389 VAL C O 1
ATOM 9766 N N . GLU C 1 386 ? 64.888 20.629 35.590 1.00 25.33 390 GLU C N 1
ATOM 9767 C CA . GLU C 1 386 ? 65.152 19.928 34.360 1.00 26.34 390 GLU C CA 1
ATOM 9768 C C . GLU C 1 386 ? 65.059 18.403 34.581 1.00 24.06 390 GLU C C 1
ATOM 9769 O O . GLU C 1 386 ? 64.483 17.684 33.766 1.00 26.35 390 GLU C O 1
ATOM 9783 N N . LEU C 1 388 ? 63.210 16.825 36.824 1.00 23.97 392 LEU C N 1
ATOM 9784 C CA . LEU C 1 388 ? 61.810 16.488 36.931 1.00 25.39 392 LEU C CA 1
ATOM 9785 C C . LEU C 1 388 ? 61.112 16.484 35.556 1.00 23.79 392 LEU C C 1
ATOM 9786 O O . LEU C 1 388 ? 60.356 15.554 35.231 1.00 21.63 392 LEU C O 1
ATOM 9791 N N . ALA C 1 389 ? 61.393 17.502 34.744 1.00 20.34 393 ALA C N 1
ATOM 9792 C CA . ALA C 1 389 ? 60.689 17.675 33.469 1.00 20.74 393 ALA C CA 1
ATOM 9793 C C . ALA C 1 389 ? 61.056 16.547 32.500 1.00 22.35 393 ALA C C 1
ATOM 9794 O O . ALA C 1 389 ? 60.189 16.015 31.814 1.00 22.72 393 ALA C O 1
ATOM 9796 N N . ALA C 1 390 ? 62.341 16.182 32.463 1.00 18.55 394 ALA C N 1
ATOM 9797 C CA . ALA C 1 390 ? 62.790 15.044 31.652 1.00 21.41 394 ALA C CA 1
ATOM 9798 C C . ALA C 1 390 ? 62.024 13.798 32.050 1.00 20.76 394 ALA C C 1
ATOM 9799 O O . ALA C 1 390 ? 61.585 13.018 31.203 1.00 19.83 394 ALA C O 1
ATOM 9801 N N . ARG C 1 391 ? 61.871 13.600 33.352 1.00 22.66 395 ARG C N 1
ATOM 9802 C CA . ARG C 1 391 ? 61.135 12.445 33.843 1.00 21.46 395 ARG C CA 1
ATOM 9803 C C . ARG C 1 391 ? 59.647 12.456 33.422 1.00 22.68 395 ARG C C 1
ATOM 9804 O O . ARG C 1 391 ? 59.103 11.452 32.942 1.00 22.05 395 ARG C O 1
ATOM 9812 N N . HIS C 1 392 ? 58.980 13.593 33.578 1.00 22.07 396 HIS C N 1
ATOM 9813 C CA . HIS C 1 392 ? 57.617 13.739 33.027 1.00 20.86 396 HIS C CA 1
ATOM 9814 C C . HIS C 1 392 ? 57.558 13.565 31.511 1.00 23.15 396 HIS C C 1
ATOM 9815 O O . HIS C 1 392 ? 56.663 12.883 30.980 1.00 21.89 396 HIS C O 1
ATOM 9822 N N . ILE C 1 393 ? 58.502 14.182 30.800 1.00 22.29 397 ILE C N 1
ATOM 9823 C CA . ILE C 1 393 ? 58.498 14.043 29.360 1.00 21.89 397 ILE C CA 1
ATOM 9824 C C . ILE C 1 393 ? 58.568 12.566 28.995 1.00 22.83 397 ILE C C 1
ATOM 9825 O O . ILE C 1 393 ? 57.814 12.092 28.119 1.00 23.52 397 ILE C O 1
ATOM 9830 N N . SER C 1 394 ? 59.463 11.842 29.665 1.00 20.03 398 SER C N 1
ATOM 9831 C CA . SER C 1 394 ? 59.533 10.385 29.521 1.00 24.71 398 SER C CA 1
ATOM 9832 C C . SER C 1 394 ? 58.189 9.683 29.631 1.00 23.77 398 SER C C 1
ATOM 9833 O O . SER C 1 394 ? 57.867 8.848 28.821 1.00 23.58 398 SER C O 1
ATOM 9836 N N . ASN C 1 395 ? 57.439 9.982 30.683 1.00 22.21 399 ASN C N 1
ATOM 9837 C CA . ASN C 1 395 ? 56.126 9.375 30.882 1.00 22.81 399 ASN C CA 1
ATOM 9838 C C . ASN C 1 395 ? 55.185 9.767 29.780 1.00 23.36 399 ASN C C 1
ATOM 9839 O O . ASN C 1 395 ? 54.384 8.963 29.300 1.00 22.63 399 ASN C O 1
ATOM 9844 N N . GLN C 1 396 ? 55.290 11.024 29.372 1.00 23.94 400 GLN C N 1
ATOM 9845 C CA . GLN C 1 396 ? 54.431 11.557 28.318 1.00 24.18 400 GLN C CA 1
ATOM 9846 C C . GLN C 1 396 ? 54.641 10.877 26.963 1.00 23.98 400 GLN C C 1
ATOM 9847 O O . GLN C 1 396 ? 53.671 10.515 26.278 1.00 23.11 400 GLN C O 1
ATOM 9853 N N . GLU C 1 397 ? 55.904 10.682 26.583 1.00 24.47 401 GLU C N 1
ATOM 9854 C CA . GLU C 1 397 ? 56.230 10.020 25.314 1.00 25.14 401 GLU C CA 1
ATOM 9855 C C . GLU C 1 397 ? 55.738 8.582 25.356 1.00 25.17 401 GLU C C 1
ATOM 9856 O O . GLU C 1 397 ? 55.214 8.067 24.377 1.00 26.50 401 GLU C O 1
ATOM 9862 N N . ALA C 1 398 ? 55.930 7.940 26.502 1.00 22.63 402 ALA C N 1
ATOM 9863 C CA . ALA C 1 398 ? 55.527 6.563 26.697 1.00 24.32 402 ALA C CA 1
ATOM 9864 C C . ALA C 1 398 ? 54.004 6.426 26.609 1.00 26.77 402 ALA C C 1
ATOM 9865 O O . ALA C 1 398 ? 53.501 5.455 26.039 1.00 27.86 402 ALA C O 1
ATOM 9867 N N . VAL C 1 399 ? 53.263 7.386 27.164 1.00 25.76 403 VAL C N 1
ATOM 9868 C CA . VAL C 1 399 ? 51.796 7.380 27.005 1.00 26.08 403 VAL C CA 1
ATOM 9869 C C . VAL C 1 399 ? 51.387 7.524 25.531 1.00 24.80 403 VAL C C 1
ATOM 9870 O O . VAL C 1 399 ? 50.568 6.757 25.009 1.00 26.45 403 VAL C O 1
ATOM 9874 N N . ALA C 1 400 ? 51.970 8.496 24.846 1.00 26.05 404 ALA C N 1
ATOM 9875 C CA . ALA C 1 400 ? 51.666 8.694 23.433 1.00 27.52 404 ALA C CA 1
ATOM 9876 C C . ALA C 1 400 ? 51.883 7.386 22.643 1.00 30.29 404 ALA C C 1
ATOM 9877 O O . ALA C 1 400 ? 51.019 6.951 21.864 1.00 27.74 404 ALA C O 1
ATOM 9879 N N . ASP C 1 401 ? 53.047 6.769 22.831 1.00 30.17 405 ASP C N 1
ATOM 9880 C CA . ASP C 1 401 ? 53.349 5.511 22.132 1.00 32.49 405 ASP C CA 1
ATOM 9881 C C . ASP C 1 401 ? 52.429 4.385 22.573 1.00 31.60 405 ASP C C 1
ATOM 9882 O O . ASP C 1 401 ? 51.926 3.629 21.741 1.00 32.86 405 ASP C O 1
ATOM 9887 N N . ALA C 1 402 ? 52.220 4.264 23.880 1.00 26.80 406 ALA C N 1
ATOM 9888 C CA . ALA C 1 402 ? 51.356 3.219 24.398 1.00 28.64 406 ALA C CA 1
ATOM 9889 C C . ALA C 1 402 ? 49.954 3.315 23.769 1.00 30.55 406 ALA C C 1
ATOM 9890 O O . ALA C 1 402 ? 49.403 2.317 23.310 1.00 30.09 406 ALA C O 1
ATOM 9892 N N . GLY C 1 403 ? 49.387 4.516 23.743 1.00 29.67 407 GLY C N 1
ATOM 9893 C CA . GLY C 1 403 ? 48.080 4.731 23.124 1.00 29.25 407 GLY C CA 1
ATOM 9894 C C . GLY C 1 403 ? 48.039 4.375 21.644 1.00 32.64 407 GLY C C 1
ATOM 9895 O O . GLY C 1 403 ? 47.114 3.706 21.190 1.00 32.08 407 GLY C O 1
ATOM 9896 N N . LEU C 1 404 ? 49.043 4.811 20.887 1.00 31.42 408 LEU C N 1
ATOM 9897 C CA . LEU C 1 404 ? 49.097 4.518 19.449 1.00 32.94 408 LEU C CA 1
ATOM 9898 C C . LEU C 1 404 ? 49.241 3.029 19.102 1.00 35.90 408 LEU C C 1
ATOM 9899 O O . LEU C 1 404 ? 48.722 2.558 18.086 1.00 35.22 408 LEU C O 1
ATOM 9904 N N . THR C 1 405 ? 49.957 2.288 19.934 1.00 37.37 409 THR C N 1
ATOM 9905 C CA . THR C 1 405 ? 50.191 0.874 19.661 1.00 37.74 409 THR C CA 1
ATOM 9906 C C . THR C 1 405 ? 49.401 -0.056 20.563 1.00 37.97 409 THR C C 1
ATOM 9907 O O . THR C 1 405 ? 49.611 -1.260 20.534 1.00 39.03 409 THR C O 1
ATOM 9911 N N . LYS C 1 406 ? 48.497 0.494 21.363 1.00 39.35 410 LYS C N 1
ATOM 9912 C CA . LYS C 1 406 ? 47.748 -0.314 22.309 1.00 40.89 410 LYS C CA 1
ATOM 9913 C C . LYS C 1 406 ? 48.650 -1.222 23.155 1.00 42.56 410 LYS C C 1
ATOM 9914 O O . LYS C 1 406 ? 48.488 -2.444 23.150 1.00 41.82 410 LYS C O 1
ATOM 9920 N N . ASP C 1 407 ? 49.583 -0.620 23.887 1.00 39.63 411 ASP C N 1
ATOM 9921 C CA . ASP C 1 407 ? 50.513 -1.357 24.739 1.00 36.71 411 ASP C CA 1
ATOM 9922 C C . ASP C 1 407 ? 50.360 -0.931 26.215 1.00 35.75 411 ASP C C 1
ATOM 9923 O O . ASP C 1 407 ? 51.044 -0.008 26.700 1.00 32.40 411 ASP C O 1
ATOM 9928 N N . THR C 1 408 ? 49.446 -1.599 26.916 1.00 33.60 412 THR C N 1
ATOM 9929 C CA . THR C 1 408 ? 49.168 -1.305 28.311 1.00 37.15 412 THR C CA 1
ATOM 9930 C C . THR C 1 408 ? 50.437 -1.499 29.164 1.00 35.61 412 THR C C 1
ATOM 9931 O O . THR C 1 408 ? 50.689 -0.742 30.110 1.00 35.34 412 THR C O 1
ATOM 9935 N N . GLY C 1 409 ? 51.233 -2.509 28.817 1.00 34.68 413 GLY C N 1
ATOM 9936 C CA . GLY C 1 409 ? 52.534 -2.735 29.464 1.00 31.78 413 GLY C CA 1
ATOM 9937 C C . GLY C 1 409 ? 53.359 -1.456 29.520 1.00 30.67 413 GLY C C 1
ATOM 9938 O O . GLY C 1 409 ? 53.889 -1.082 30.570 1.00 28.73 413 GLY C O 1
ATOM 9939 N N . LEU C 1 410 ? 53.446 -0.755 28.398 1.00 28.85 414 LEU C N 1
ATOM 9940 C CA . LEU C 1 410 ? 54.211 0.503 28.378 1.00 30.64 414 LEU C CA 1
ATOM 9941 C C . LEU C 1 410 ? 53.530 1.595 29.201 1.00 28.90 414 LEU C C 1
ATOM 9942 O O . LEU C 1 410 ? 54.187 2.346 29.933 1.00 31.37 414 LEU C O 1
ATOM 9947 N N . ALA C 1 411 ? 52.207 1.658 29.109 1.00 27.21 415 ALA C N 1
ATOM 9948 C CA . ALA C 1 411 ? 51.438 2.623 29.883 1.00 27.46 415 ALA C CA 1
ATOM 9949 C C . ALA C 1 411 ? 51.686 2.465 31.375 1.00 27.10 415 ALA C C 1
ATOM 9950 O O . ALA C 1 411 ? 51.812 3.452 32.098 1.00 28.32 415 ALA C O 1
ATOM 9952 N N . PHE C 1 412 ? 51.734 1.222 31.837 1.00 23.20 416 PHE C N 1
ATOM 9953 C CA . PHE C 1 412 ? 51.970 0.953 33.248 1.00 22.30 416 PHE C CA 1
ATOM 9954 C C . PHE C 1 412 ? 53.358 1.388 33.715 1.00 23.55 416 PHE C C 1
ATOM 9955 O O . PHE C 1 412 ? 53.501 1.851 34.841 1.00 24.20 416 PHE C O 1
ATOM 9963 N N . GLN C 1 413 ? 54.377 1.222 32.860 1.00 25.04 417 GLN C N 1
ATOM 9964 C CA . GLN C 1 413 ? 55.731 1.696 33.159 1.00 23.64 417 GLN C CA 1
ATOM 9965 C C . GLN C 1 413 ? 55.722 3.197 33.404 1.00 24.14 417 GLN C C 1
ATOM 9966 O O . GLN C 1 413 ? 56.346 3.682 34.341 1.00 22.52 417 GLN C O 1
ATOM 9972 N N . ALA C 1 414 ? 54.996 3.934 32.567 1.00 23.17 418 ALA C N 1
ATOM 9973 C CA . ALA C 1 414 ? 54.877 5.372 32.760 1.00 25.39 418 ALA C CA 1
ATOM 9974 C C . ALA C 1 414 ? 54.139 5.691 34.073 1.00 25.96 418 ALA C C 1
ATOM 9975 O O . ALA C 1 414 ? 54.567 6.558 34.845 1.00 24.41 418 ALA C O 1
ATOM 9977 N N . PHE C 1 415 ? 53.065 4.949 34.340 1.00 24.91 419 PHE C N 1
ATOM 9978 C CA . PHE C 1 415 ? 52.264 5.120 35.558 1.00 24.94 419 PHE C CA 1
ATOM 9979 C C . PHE C 1 415 ? 53.155 4.955 36.765 1.00 28.34 419 PHE C C 1
ATOM 9980 O O . PHE C 1 415 ? 53.111 5.752 37.713 1.00 24.03 419 PHE C O 1
ATOM 9988 N N . LEU C 1 416 ? 53.982 3.910 36.710 1.00 26.37 420 LEU C N 1
ATOM 9989 C CA . LEU C 1 416 ? 54.911 3.600 37.767 1.00 26.84 420 LEU C CA 1
ATOM 9990 C C . LEU C 1 416 ? 55.963 4.685 37.970 1.00 27.32 420 LEU C C 1
ATOM 9991 O O . LEU C 1 416 ? 56.470 4.847 39.064 1.00 25.57 420 LEU C O 1
ATOM 9996 N N . ASN C 1 417 ? 56.310 5.397 36.899 1.00 26.52 421 ASN C N 1
ATOM 9997 C CA . ASN C 1 417 ? 57.386 6.371 36.934 1.00 26.39 421 ASN C CA 1
ATOM 9998 C C . ASN C 1 417 ? 56.893 7.769 37.342 1.00 29.31 421 ASN C C 1
ATOM 9999 O O . ASN C 1 417 ? 57.671 8.739 37.398 1.00 28.33 421 ASN C O 1
ATOM 10004 N N . ASP C 1 418 ? 55.598 7.873 37.634 1.00 27.75 422 ASP C N 1
ATOM 10005 C CA . ASP C 1 418 ? 55.003 9.166 37.951 1.00 27.85 422 ASP C CA 1
ATOM 10006 C C . ASP C 1 418 ? 55.215 9.550 39.416 1.00 27.04 422 ASP C C 1
ATOM 10007 O O . ASP C 1 418 ? 54.962 8.765 40.321 1.00 23.91 422 ASP C O 1
ATOM 10012 N N . PRO C 1 419 ? 55.695 10.775 39.644 1.00 28.58 423 PRO C N 1
ATOM 10013 C CA . PRO C 1 419 ? 56.076 11.192 40.985 1.00 28.73 423 PRO C CA 1
ATOM 10014 C C . PRO C 1 419 ? 54.927 11.048 41.988 1.00 29.40 423 PRO C C 1
ATOM 10015 O O . PRO C 1 419 ? 55.178 10.838 43.155 1.00 27.46 423 PRO C O 1
ATOM 10019 N N . LEU C 1 420 ? 53.676 11.120 41.542 1.00 30.59 424 LEU C N 1
ATOM 10020 C CA . LEU C 1 420 ? 52.569 10.995 42.501 1.00 32.46 424 LEU C CA 1
ATOM 10021 C C . LEU C 1 420 ? 52.232 9.556 42.857 1.00 32.11 424 LEU C C 1
ATOM 10022 O O . LEU C 1 420 ? 51.463 9.314 43.781 1.00 29.90 424 LEU C O 1
ATOM 10027 N N . VAL C 1 421 ? 52.806 8.599 42.133 1.00 29.97 425 VAL C N 1
ATOM 10028 C CA . VAL C 1 421 ? 52.450 7.209 42.363 1.00 30.74 425 VAL C CA 1
ATOM 10029 C C . VAL C 1 421 ? 53.450 6.534 43.283 1.00 32.68 425 VAL C C 1
ATOM 10030 O O . VAL C 1 421 ? 54.286 5.742 42.852 1.00 33.05 425 VAL C O 1
ATOM 10034 N N . GLN C 1 422 ? 53.355 6.865 44.569 1.00 36.72 426 GLN C N 1
ATOM 10035 C CA . GLN C 1 422 ? 54.287 6.341 45.566 1.00 40.51 426 GLN C CA 1
ATOM 10036 C C . GLN C 1 422 ? 53.651 5.232 46.376 1.00 41.00 426 GLN C C 1
ATOM 10037 O O . GLN C 1 422 ? 53.507 5.351 47.590 1.00 44.30 426 GLN C O 1
ATOM 10043 N N . ILE C 1 423 ? 53.262 4.158 45.715 1.00 38.98 427 ILE C N 1
ATOM 10044 C CA . ILE C 1 423 ? 52.702 3.039 46.433 1.00 39.00 427 ILE C CA 1
ATOM 10045 C C . ILE C 1 423 ? 53.420 1.773 46.014 1.00 37.56 427 ILE C C 1
ATOM 10046 O O . ILE C 1 423 ? 54.250 1.803 45.119 1.00 38.41 427 ILE C O 1
ATOM 10051 N N . ASP C 1 424 ? 53.113 0.678 46.687 1.00 37.35 428 ASP C N 1
ATOM 10052 C CA . ASP C 1 424 ? 53.651 -0.622 46.339 1.00 40.21 428 ASP C CA 1
ATOM 10053 C C . ASP C 1 424 ? 53.239 -0.981 44.933 1.00 38.23 428 ASP C C 1
ATOM 10054 O O . ASP C 1 424 ? 52.150 -0.612 44.494 1.00 38.27 428 ASP C O 1
ATOM 10059 N N . ARG C 1 425 ? 54.106 -1.707 44.234 1.00 35.42 429 ARG C N 1
ATOM 10060 C CA . ARG C 1 425 ? 53.873 -2.021 42.828 1.00 35.43 429 ARG C CA 1
ATOM 10061 C C . ARG C 1 425 ? 52.531 -2.728 42.612 1.00 34.39 429 ARG C C 1
ATOM 10062 O O . ARG C 1 425 ? 51.773 -2.377 41.704 1.00 32.69 429 ARG C O 1
ATOM 10070 N N . SER C 1 426 ? 52.237 -3.717 43.450 1.00 32.58 430 SER C N 1
ATOM 10071 C CA . SER C 1 426 ? 51.006 -4.492 43.310 1.00 32.63 430 SER C CA 1
ATOM 10072 C C . SER C 1 426 ? 49.752 -3.668 43.600 1.00 31.04 430 SER C C 1
ATOM 10073 O O . SER C 1 426 ? 48.718 -3.863 42.979 1.00 30.97 430 SER C O 1
ATOM 10076 N N . ASP C 1 427 ? 49.837 -2.745 44.552 1.00 33.63 431 ASP C N 1
ATOM 10077 C CA . ASP C 1 427 ? 48.770 -1.766 44.740 1.00 33.71 431 ASP C CA 1
ATOM 10078 C C . ASP C 1 427 ? 48.608 -0.897 43.490 1.00 32.54 431 ASP C C 1
ATOM 10079 O O . ASP C 1 427 ? 47.486 -0.580 43.077 1.00 30.41 431 ASP C O 1
ATOM 10084 N N . ALA C 1 428 ? 49.730 -0.504 42.892 1.00 31.17 432 ALA C N 1
ATOM 10085 C CA . ALA C 1 428 ? 49.674 0.355 41.703 1.00 29.73 432 ALA C CA 1
ATOM 10086 C C . ALA C 1 428 ? 49.106 -0.424 40.516 1.00 31.15 432 ALA C C 1
ATOM 10087 O O . ALA C 1 428 ? 48.365 0.122 39.691 1.00 29.15 432 ALA C O 1
ATOM 10089 N N . GLU C 1 429 ? 49.424 -1.713 40.436 1.00 32.36 433 GLU C N 1
ATOM 10090 C CA . GLU C 1 429 ? 48.921 -2.507 39.315 1.00 34.06 433 GLU C CA 1
ATOM 10091 C C . GLU C 1 429 ? 47.402 -2.609 39.380 1.00 31.93 433 GLU C C 1
ATOM 10092 O O . GLU C 1 429 ? 46.706 -2.355 38.405 1.00 29.75 433 GLU C O 1
ATOM 10098 N N . GLN C 1 430 ? 46.898 -2.965 40.554 1.00 33.18 434 GLN C N 1
ATOM 10099 C CA . GLN C 1 430 ? 45.463 -3.048 40.785 1.00 34.01 434 GLN C CA 1
ATOM 10100 C C . GLN C 1 430 ? 44.807 -1.707 40.482 1.00 31.51 434 GLN C C 1
ATOM 10101 O O . GLN C 1 430 ? 43.766 -1.631 39.816 1.00 29.52 434 GLN C O 1
ATOM 10107 N N . LEU C 1 431 ? 45.430 -0.636 40.959 1.00 29.37 435 LEU C N 1
ATOM 10108 C CA . LEU C 1 431 ? 44.869 0.691 40.746 1.00 28.55 435 LEU C CA 1
ATOM 10109 C C . LEU C 1 431 ? 44.802 0.978 39.253 1.00 27.14 435 LEU C C 1
ATOM 10110 O O . LEU C 1 431 ? 43.769 1.391 38.742 1.00 27.88 435 LEU C O 1
ATOM 10115 N N . PHE C 1 432 ? 45.911 0.748 38.553 1.00 26.22 436 PHE C N 1
ATOM 10116 C CA . PHE C 1 432 ? 45.996 1.000 37.111 1.00 27.23 436 PHE C CA 1
ATOM 10117 C C . PHE C 1 432 ? 44.920 0.240 36.337 1.00 29.38 436 PHE C C 1
ATOM 10118 O O . PHE C 1 432 ? 44.198 0.821 35.520 1.00 29.47 436 PHE C O 1
ATOM 10126 N N . ASN C 1 433 ? 44.816 -1.060 36.584 1.00 30.57 437 ASN C N 1
ATOM 10127 C CA . ASN C 1 433 ? 43.812 -1.885 35.900 1.00 32.30 437 ASN C CA 1
ATOM 10128 C C . ASN C 1 433 ? 42.375 -1.428 36.197 1.00 33.04 437 ASN C C 1
ATOM 10129 O O . ASN C 1 433 ? 41.533 -1.425 35.317 1.00 33.83 437 ASN C O 1
ATOM 10134 N N . ASP C 1 434 ? 42.110 -1.032 37.439 1.00 34.54 438 ASP C N 1
ATOM 10135 C CA . ASP C 1 434 ? 40.801 -0.500 37.823 1.00 34.60 438 ASP C CA 1
ATOM 10136 C C . ASP C 1 434 ? 40.468 0.785 37.076 1.00 35.59 438 ASP C C 1
ATOM 10137 O O . ASP C 1 434 ? 39.311 1.027 36.745 1.00 36.45 438 ASP C O 1
ATOM 10150 N N . LEU C 1 436 ? 41.968 1.726 34.073 1.00 38.56 440 LEU C N 1
ATOM 10151 C CA . LEU C 1 436 ? 41.803 1.251 32.692 1.00 41.46 440 LEU C CA 1
ATOM 10152 C C . LEU C 1 436 ? 40.535 0.417 32.623 1.00 42.13 440 LEU C C 1
ATOM 10153 O O . LEU C 1 436 ? 39.494 0.889 32.181 1.00 47.05 440 LEU C O 1
ATOM 10158 N N . LEU D 1 3 ? 66.321 56.820 29.795 1.00 44.89 7 LEU D N 1
ATOM 10159 C CA . LEU D 1 3 ? 67.268 56.143 30.739 1.00 44.34 7 LEU D CA 1
ATOM 10160 C C . LEU D 1 3 ? 68.660 56.780 30.659 1.00 42.53 7 LEU D C 1
ATOM 10161 O O . LEU D 1 3 ? 69.248 56.914 29.586 1.00 41.32 7 LEU D O 1
ATOM 10166 N N . ASP D 1 4 ? 69.188 57.172 31.804 1.00 42.20 8 ASP D N 1
ATOM 10167 C CA . ASP D 1 4 ? 70.387 57.993 31.808 1.00 43.92 8 ASP D CA 1
ATOM 10168 C C . ASP D 1 4 ? 71.581 57.249 32.376 1.00 41.41 8 ASP D C 1
ATOM 10169 O O . ASP D 1 4 ? 71.446 56.106 32.788 1.00 38.29 8 ASP D O 1
ATOM 10174 N N . GLN D 1 5 ? 72.740 57.904 32.358 1.00 40.72 9 GLN D N 1
ATOM 10175 C CA . GLN D 1 5 ? 74.021 57.308 32.759 1.00 41.31 9 GLN D CA 1
ATOM 10176 C C . GLN D 1 5 ? 74.393 55.963 32.125 1.00 39.82 9 GLN D C 1
ATOM 10177 O O . GLN D 1 5 ? 75.123 55.173 32.725 1.00 39.85 9 GLN D O 1
ATOM 10183 N N . ILE D 1 6 ? 73.908 55.709 30.914 1.00 36.42 10 ILE D N 1
ATOM 10184 C CA . ILE D 1 6 ? 74.369 54.563 30.140 1.00 34.13 10 ILE D CA 1
ATOM 10185 C C . ILE D 1 6 ? 75.817 54.802 29.695 1.00 34.39 10 ILE D C 1
ATOM 10186 O O . ILE D 1 6 ? 76.190 55.925 29.324 1.00 32.68 10 ILE D O 1
ATOM 10191 N N . LYS D 1 7 ? 76.638 53.759 29.737 1.00 31.76 11 LYS D N 1
ATOM 10192 C CA . LYS D 1 7 ? 77.963 53.867 29.155 1.00 30.45 11 LYS D CA 1
ATOM 10193 C C . LYS D 1 7 ? 78.193 52.914 27.980 1.00 30.25 11 LYS D C 1
ATOM 10194 O O . LYS D 1 7 ? 77.979 51.704 28.077 1.00 28.20 11 LYS D O 1
ATOM 10200 N N . ILE D 1 8 ? 78.610 53.491 26.862 1.00 27.50 12 ILE D N 1
ATOM 10201 C CA . ILE D 1 8 ? 78.930 52.747 25.678 1.00 25.61 12 ILE D CA 1
ATOM 10202 C C . ILE D 1 8 ? 80.412 52.900 25.413 1.00 28.70 12 ILE D C 1
ATOM 10203 O O . ILE D 1 8 ? 80.921 54.028 25.328 1.00 30.69 12 ILE D O 1
ATOM 10208 N N . ALA D 1 9 ? 81.107 51.769 25.301 1.00 24.24 13 ALA D N 1
ATOM 10209 C CA . ALA D 1 9 ? 82.490 51.752 24.841 1.00 23.65 13 ALA D CA 1
ATOM 10210 C C . ALA D 1 9 ? 82.496 51.563 23.323 1.00 25.83 13 ALA D C 1
ATOM 10211 O O . ALA D 1 9 ? 81.856 50.651 22.801 1.00 24.91 13 ALA D O 1
ATOM 10213 N N . TYR D 1 10 ? 83.200 52.436 22.610 1.00 25.65 14 TYR D N 1
ATOM 10214 C CA . TYR D 1 10 ? 83.362 52.253 21.187 1.00 26.05 14 TYR D CA 1
ATOM 10215 C C . TYR D 1 10 ? 84.807 51.923 20.810 1.00 29.11 14 TYR D C 1
ATOM 10216 O O . TYR D 1 10 ? 85.681 52.793 20.863 1.00 30.37 14 TYR D O 1
ATOM 10225 N N . ILE D 1 11 ? 85.045 50.674 20.412 1.00 25.38 15 ILE D N 1
ATOM 10226 C CA . ILE D 1 11 ? 86.339 50.258 19.910 1.00 24.28 15 ILE D CA 1
ATOM 10227 C C . ILE D 1 11 ? 86.422 50.444 18.403 1.00 26.72 15 ILE D C 1
ATOM 10228 O O . ILE D 1 11 ? 85.676 49.824 17.629 1.00 26.59 15 ILE D O 1
ATOM 10233 N N . GLY D 1 12 ? 87.335 51.314 17.993 1.00 29.06 16 GLY D N 1
ATOM 10234 C CA . GLY D 1 12 ? 87.406 51.784 16.608 1.00 30.02 16 GLY D CA 1
ATOM 10235 C C . GLY D 1 12 ? 86.681 53.106 16.555 1.00 33.61 16 GLY D C 1
ATOM 10236 O O . GLY D 1 12 ? 86.112 53.479 15.530 1.00 36.10 16 GLY D O 1
ATOM 10237 N N . GLY D 1 13 ? 86.711 53.819 17.679 1.00 37.38 17 GLY D N 1
ATOM 10238 C CA . GLY D 1 13 ? 86.008 55.098 17.835 1.00 36.06 17 GLY D CA 1
ATOM 10239 C C . GLY D 1 13 ? 86.634 56.258 17.072 1.00 37.61 17 GLY D C 1
ATOM 10240 O O . GLY D 1 13 ? 86.184 57.404 17.180 1.00 36.86 17 GLY D O 1
ATOM 10241 N N . GLY D 1 14 ? 87.664 55.968 16.284 1.00 37.11 18 GLY D N 1
ATOM 10242 C CA . GLY D 1 14 ? 88.192 56.968 15.363 1.00 38.31 18 GLY D CA 1
ATOM 10243 C C . GLY D 1 14 ? 87.421 56.902 14.061 1.00 38.89 18 GLY D C 1
ATOM 10244 O O . GLY D 1 14 ? 87.601 57.737 13.175 1.00 38.26 18 GLY D O 1
ATOM 10245 N N . SER D 1 15 ? 86.542 55.906 13.958 1.00 40.16 19 SER D N 1
ATOM 10246 C CA . SER D 1 15 ? 85.818 55.631 12.721 1.00 40.95 19 SER D CA 1
ATOM 10247 C C . SER D 1 15 ? 85.198 56.864 12.067 1.00 43.69 19 SER D C 1
ATOM 10248 O O . SER D 1 15 ? 84.801 57.825 12.735 1.00 43.30 19 SER D O 1
ATOM 10251 N N . GLN D 1 16 ? 85.117 56.823 10.746 1.00 44.85 20 GLN D N 1
ATOM 10252 C CA . GLN D 1 16 ? 84.409 57.843 9.989 1.00 45.72 20 GLN D CA 1
ATOM 10253 C C . GLN D 1 16 ? 83.272 57.173 9.222 1.00 45.39 20 GLN D C 1
ATOM 10254 O O . GLN D 1 16 ? 82.905 57.608 8.137 1.00 47.19 20 GLN D O 1
ATOM 10260 N N . GLY D 1 17 ? 82.721 56.107 9.803 1.00 46.18 21 GLY D N 1
ATOM 10261 C CA . GLY D 1 17 ? 81.659 55.309 9.162 1.00 43.07 21 GLY D CA 1
ATOM 10262 C C . GLY D 1 17 ? 80.604 54.870 10.164 1.00 42.98 21 GLY D C 1
ATOM 10263 O O . GLY D 1 17 ? 79.620 55.578 10.386 1.00 42.81 21 GLY D O 1
ATOM 10264 N N . TRP D 1 18 ? 80.809 53.706 10.784 1.00 42.80 22 TRP D N 1
ATOM 10265 C CA . TRP D 1 18 ? 79.941 53.259 11.882 1.00 42.71 22 TRP D CA 1
ATOM 10266 C C . TRP D 1 18 ? 79.924 54.245 13.064 1.00 43.30 22 TRP D C 1
ATOM 10267 O O . TRP D 1 18 ? 78.896 54.400 13.729 1.00 45.19 22 TRP D O 1
ATOM 10278 N N . ALA D 1 19 ? 81.053 54.892 13.339 1.00 41.09 23 ALA D N 1
ATOM 10279 C CA . ALA D 1 19 ? 81.093 55.948 14.366 1.00 41.99 23 ALA D CA 1
ATOM 10280 C C . ALA D 1 19 ? 80.068 57.072 14.104 1.00 39.59 23 ALA D C 1
ATOM 10281 O O . ALA D 1 19 ? 79.228 57.378 14.955 1.00 37.64 23 ALA D O 1
ATOM 10283 N N . ARG D 1 20 ? 80.142 57.673 12.925 1.00 38.86 24 ARG D N 1
ATOM 10284 C CA . ARG D 1 20 ? 79.263 58.789 12.568 1.00 40.02 24 ARG D CA 1
ATOM 10285 C C . ARG D 1 20 ? 77.782 58.394 12.527 1.00 41.11 24 ARG D C 1
ATOM 10286 O O . ARG D 1 20 ? 76.914 59.134 12.981 1.00 41.93 24 ARG D O 1
ATOM 10294 N N . SER D 1 21 ? 77.499 57.225 11.972 1.00 42.49 25 SER D N 1
ATOM 10295 C CA . SER D 1 21 ? 76.139 56.738 11.901 1.00 42.40 25 SER D CA 1
ATOM 10296 C C . SER D 1 21 ? 75.596 56.527 13.312 1.00 40.61 25 SER D C 1
ATOM 10297 O O . SER D 1 21 ? 74.424 56.776 13.585 1.00 41.02 25 SER D O 1
ATOM 10300 N N . LEU D 1 22 ? 76.456 56.094 14.221 1.00 37.05 26 LEU D N 1
ATOM 10301 C CA . LEU D 1 22 ? 76.037 55.958 15.607 1.00 38.66 26 LEU D CA 1
ATOM 10302 C C . LEU D 1 22 ? 75.753 57.314 16.282 1.00 38.09 26 LEU D C 1
ATOM 10303 O O . LEU D 1 22 ? 74.793 57.466 17.051 1.00 36.76 26 LEU D O 1
ATOM 10316 N N . SER D 1 24 ? 74.772 60.082 14.896 1.00 33.28 28 SER D N 1
ATOM 10317 C CA . SER D 1 24 ? 73.498 60.579 14.391 1.00 33.53 28 SER D CA 1
ATOM 10318 C C . SER D 1 24 ? 72.352 59.919 15.124 1.00 33.79 28 SER D C 1
ATOM 10319 O O . SER D 1 24 ? 71.486 60.596 15.668 1.00 34.61 28 SER D O 1
ATOM 10322 N N . ASP D 1 25 ? 72.353 58.591 15.147 1.00 34.70 29 ASP D N 1
ATOM 10323 C CA . ASP D 1 25 ? 71.250 57.854 15.747 1.00 35.75 29 ASP D CA 1
ATOM 10324 C C . ASP D 1 25 ? 71.146 58.100 17.235 1.00 35.33 29 ASP D C 1
ATOM 10325 O O . ASP D 1 25 ? 70.050 58.167 17.781 1.00 38.92 29 ASP D O 1
ATOM 10330 N N . LEU D 1 26 ? 72.276 58.256 17.905 1.00 34.38 30 LEU D N 1
ATOM 10331 C CA . LEU D 1 26 ? 72.214 58.540 19.324 1.00 34.14 30 LEU D CA 1
ATOM 10332 C C . LEU D 1 26 ? 71.529 59.887 19.565 1.00 37.59 30 LEU D C 1
ATOM 10333 O O . LEU D 1 26 ? 70.722 60.044 20.491 1.00 36.18 30 LEU D O 1
ATOM 10338 N N . SER D 1 27 ? 71.852 60.866 18.734 1.00 37.40 31 SER D N 1
ATOM 10339 C CA . SER D 1 27 ? 71.410 62.216 19.030 1.00 38.64 31 SER D CA 1
ATOM 10340 C C . SER D 1 27 ? 69.901 62.359 18.852 1.00 40.10 31 SER D C 1
ATOM 10341 O O . SER D 1 27 ? 69.310 63.290 19.382 1.00 41.53 31 SER D O 1
ATOM 10344 N N . ILE D 1 28 ? 69.261 61.445 18.128 1.00 38.49 32 ILE D N 1
ATOM 10345 C CA . ILE D 1 28 ? 67.813 61.578 17.944 1.00 40.32 32 ILE D CA 1
ATOM 10346 C C . ILE D 1 28 ? 66.955 60.675 18.834 1.00 43.21 32 ILE D C 1
ATOM 10347 O O . ILE D 1 28 ? 65.727 60.840 18.884 1.00 43.53 32 ILE D O 1
ATOM 10352 N N . ASP D 1 29 ? 67.573 59.717 19.523 1.00 43.94 33 ASP D N 1
ATOM 10353 C CA . ASP D 1 29 ? 66.805 58.829 20.397 1.00 44.74 33 ASP D CA 1
ATOM 10354 C C . ASP D 1 29 ? 66.655 59.457 21.772 1.00 44.77 33 ASP D C 1
ATOM 10355 O O . ASP D 1 29 ? 67.599 59.475 22.555 1.00 47.45 33 ASP D O 1
ATOM 10360 N N . GLU D 1 30 ? 65.463 59.957 22.076 1.00 44.67 34 GLU D N 1
ATOM 10361 C CA . GLU D 1 30 ? 65.227 60.610 23.358 1.00 45.43 34 GLU D CA 1
ATOM 10362 C C . GLU D 1 30 ? 64.987 59.587 24.467 1.00 42.18 34 GLU D C 1
ATOM 10363 O O . GLU D 1 30 ? 64.755 59.950 25.611 1.00 43.47 34 GLU D O 1
ATOM 10369 N N . ARG D 1 31 ? 65.063 58.307 24.124 1.00 42.21 35 ARG D N 1
ATOM 10370 C CA . ARG D 1 31 ? 64.831 57.234 25.104 1.00 40.66 35 ARG D CA 1
ATOM 10371 C C . ARG D 1 31 ? 66.000 57.071 26.057 1.00 39.18 35 ARG D C 1
ATOM 10372 O O . ARG D 1 31 ? 65.871 56.399 27.070 1.00 42.10 35 ARG D O 1
ATOM 10388 N N . SER D 1 33 ? 70.259 58.411 27.518 1.00 35.28 37 SER D N 1
ATOM 10389 C CA . SER D 1 33 ? 71.273 59.405 27.742 1.00 35.10 37 SER D CA 1
ATOM 10390 C C . SER D 1 33 ? 72.454 58.719 28.438 1.00 33.41 37 SER D C 1
ATOM 10391 O O . SER D 1 33 ? 72.276 57.725 29.157 1.00 32.57 37 SER D O 1
ATOM 10394 N N . GLY D 1 34 ? 73.654 59.236 28.200 1.00 31.41 38 GLY D N 1
ATOM 10395 C CA . GLY D 1 34 ? 74.856 58.753 28.867 1.00 31.18 38 GLY D CA 1
ATOM 10396 C C . GLY D 1 34 ? 76.148 59.236 28.217 1.00 32.72 38 GLY D C 1
ATOM 10397 O O . GLY D 1 34 ? 76.217 60.344 27.653 1.00 31.21 38 GLY D O 1
ATOM 10398 N N . THR D 1 35 ? 77.180 58.400 28.291 1.00 32.88 39 THR D N 1
ATOM 10399 C CA . THR D 1 35 ? 78.477 58.733 27.719 1.00 33.24 39 THR D CA 1
ATOM 10400 C C . THR D 1 35 ? 79.009 57.646 26.778 1.00 33.48 39 THR D C 1
ATOM 10401 O O . THR D 1 35 ? 78.704 56.455 26.922 1.00 30.39 39 THR D O 1
ATOM 10405 N N . VAL D 1 36 ? 79.830 58.084 25.834 1.00 30.80 40 VAL D N 1
ATOM 10406 C CA . VAL D 1 36 ? 80.490 57.207 24.897 1.00 29.77 40 VAL D CA 1
ATOM 10407 C C . VAL D 1 36 ? 82.003 57.376 25.054 1.00 30.63 40 VAL D C 1
ATOM 10408 O O . VAL D 1 36 ? 82.541 58.470 24.828 1.00 30.34 40 VAL D O 1
ATOM 10412 N N . ALA D 1 37 ? 82.683 56.303 25.456 1.00 26.64 41 ALA D N 1
ATOM 10413 C CA . ALA D 1 37 ? 84.141 56.288 25.459 1.00 29.29 41 ALA D CA 1
ATOM 10414 C C . ALA D 1 37 ? 84.679 55.870 24.082 1.00 29.63 41 ALA D C 1
ATOM 10415 O O . ALA D 1 37 ? 84.461 54.731 23.629 1.00 29.92 41 ALA D O 1
ATOM 10417 N N . LEU D 1 38 ? 85.365 56.790 23.408 1.00 28.36 42 LEU D N 1
ATOM 10418 C CA . LEU D 1 38 ? 85.899 56.510 22.083 1.00 28.75 42 LEU D CA 1
ATOM 10419 C C . LEU D 1 38 ? 87.337 56.010 22.164 1.00 31.19 42 LEU D C 1
ATOM 10420 O O . LEU D 1 38 ? 88.232 56.750 22.568 1.00 32.12 42 LEU D O 1
ATOM 10425 N N . TYR D 1 39 ? 87.550 54.756 21.781 1.00 29.86 43 TYR D N 1
ATOM 10426 C CA . TYR D 1 39 ? 88.896 54.188 21.687 1.00 31.34 43 TYR D CA 1
ATOM 10427 C C . TYR D 1 39 ? 89.274 53.872 20.233 1.00 33.19 43 TYR D C 1
ATOM 10428 O O . TYR D 1 39 ? 88.448 53.404 19.427 1.00 33.88 43 TYR D O 1
ATOM 10437 N N . ASP D 1 40 ? 90.525 54.136 19.895 1.00 33.35 44 ASP D N 1
ATOM 10438 C CA . ASP D 1 40 ? 91.029 53.829 18.571 1.00 36.51 44 ASP D CA 1
ATOM 10439 C C . ASP D 1 40 ? 92.553 53.791 18.650 1.00 38.16 44 ASP D C 1
ATOM 10440 O O . ASP D 1 40 ? 93.154 54.602 19.338 1.00 38.32 44 ASP D O 1
ATOM 10445 N N . LEU D 1 41 ? 93.188 52.858 17.953 1.00 38.33 45 LEU D N 1
ATOM 10446 C CA . LEU D 1 41 ? 94.639 52.821 17.979 1.00 41.14 45 LEU D CA 1
ATOM 10447 C C . LEU D 1 41 ? 95.206 54.204 17.649 1.00 40.89 45 LEU D C 1
ATOM 10448 O O . LEU D 1 41 ? 96.234 54.601 18.190 1.00 39.83 45 LEU D O 1
ATOM 10453 N N . ASP D 1 42 ? 94.511 54.932 16.777 1.00 39.04 46 ASP D N 1
ATOM 10454 C CA . ASP D 1 42 ? 94.851 56.310 16.449 1.00 39.36 46 ASP D CA 1
ATOM 10455 C C . ASP D 1 42 ? 94.090 57.273 17.363 1.00 39.39 46 ASP D C 1
ATOM 10456 O O . ASP D 1 42 ? 92.950 57.651 17.081 1.00 40.34 46 ASP D O 1
ATOM 10461 N N . PHE D 1 43 ? 94.725 57.676 18.458 1.00 37.84 47 PHE D N 1
ATOM 10462 C CA . PHE D 1 43 ? 94.088 58.545 19.441 1.00 37.33 47 PHE D CA 1
ATOM 10463 C C . PHE D 1 43 ? 93.613 59.882 18.857 1.00 36.95 47 PHE D C 1
ATOM 10464 O O . PHE D 1 43 ? 92.557 60.398 19.239 1.00 36.53 47 PHE D O 1
ATOM 10472 N N . GLU D 1 44 ? 94.376 60.444 17.927 1.00 37.82 48 GLU D N 1
ATOM 10473 C CA . GLU D 1 44 ? 93.956 61.698 17.299 1.00 38.79 48 GLU D CA 1
ATOM 10474 C C . GLU D 1 44 ? 92.628 61.537 16.541 1.00 36.38 48 GLU D C 1
ATOM 10475 O O . GLU D 1 44 ? 91.786 62.430 16.552 1.00 35.04 48 GLU D O 1
ATOM 10481 N N . ALA D 1 45 ? 92.427 60.401 15.885 1.00 33.60 49 ALA D N 1
ATOM 10482 C CA . ALA D 1 45 ? 91.161 60.202 15.182 1.00 34.82 49 ALA D CA 1
ATOM 10483 C C . ALA D 1 45 ? 89.987 60.105 16.184 1.00 34.59 49 ALA D C 1
ATOM 10484 O O . ALA D 1 45 ? 88.933 60.708 15.982 1.00 33.22 49 ALA D O 1
ATOM 10486 N N . ALA D 1 46 ? 90.198 59.398 17.289 1.00 33.10 50 ALA D N 1
ATOM 10487 C CA . ALA D 1 46 ? 89.190 59.338 18.352 1.00 32.80 50 ALA D CA 1
ATOM 10488 C C . ALA D 1 46 ? 88.884 60.736 18.918 1.00 32.48 50 ALA D C 1
ATOM 10489 O O . ALA D 1 46 ? 87.743 61.056 19.235 1.00 32.94 50 ALA D O 1
ATOM 10491 N N . GLN D 1 47 ? 89.904 61.567 19.028 1.00 33.76 51 GLN D N 1
ATOM 10492 C CA . GLN D 1 47 ? 89.750 62.902 19.624 1.00 34.48 51 GLN D CA 1
ATOM 10493 C C . GLN D 1 47 ? 88.849 63.783 18.766 1.00 33.47 51 GLN D C 1
ATOM 10494 O O . GLN D 1 47 ? 88.030 64.560 19.260 1.00 32.47 51 GLN D O 1
ATOM 10500 N N . LYS D 1 48 ? 89.023 63.669 17.464 1.00 34.31 52 LYS D N 1
ATOM 10501 C CA . LYS D 1 48 ? 88.189 64.394 16.533 1.00 36.04 52 LYS D CA 1
ATOM 10502 C C . LYS D 1 48 ? 86.717 63.986 16.630 1.00 36.06 52 LYS D C 1
ATOM 10503 O O . LYS D 1 48 ? 85.824 64.831 16.575 1.00 35.74 52 LYS D O 1
ATOM 10509 N N . ASN D 1 49 ? 86.460 62.693 16.776 1.00 33.46 53 ASN D N 1
ATOM 10510 C CA . ASN D 1 49 ? 85.089 62.242 16.943 1.00 33.68 53 ASN D CA 1
ATOM 10511 C C . ASN D 1 49 ? 84.506 62.714 18.270 1.00 33.51 53 ASN D C 1
ATOM 10512 O O . ASN D 1 49 ? 83.298 62.919 18.388 1.00 31.79 53 ASN D O 1
ATOM 10517 N N . GLU D 1 50 ? 85.380 62.872 19.261 1.00 32.70 54 GLU D N 1
ATOM 10518 C CA . GLU D 1 50 ? 85.017 63.481 20.535 1.00 34.31 54 GLU D CA 1
ATOM 10519 C C . GLU D 1 50 ? 84.536 64.929 20.351 1.00 37.26 54 GLU D C 1
ATOM 10520 O O . GLU D 1 50 ? 83.458 65.305 20.832 1.00 37.57 54 GLU D O 1
ATOM 10526 N N . VAL D 1 51 ? 85.343 65.742 19.669 1.00 35.53 55 VAL D N 1
ATOM 10527 C CA . VAL D 1 51 ? 84.995 67.149 19.436 1.00 35.13 55 VAL D CA 1
ATOM 10528 C C . VAL D 1 51 ? 83.711 67.260 18.619 1.00 35.49 55 VAL D C 1
ATOM 10529 O O . VAL D 1 51 ? 82.796 67.996 18.971 1.00 36.00 55 VAL D O 1
ATOM 10533 N N . ILE D 1 52 ? 83.653 66.521 17.519 1.00 36.48 56 ILE D N 1
ATOM 10534 C CA . ILE D 1 52 ? 82.466 66.493 16.671 1.00 36.80 56 ILE D CA 1
ATOM 10535 C C . ILE D 1 52 ? 81.273 65.935 17.429 1.00 37.03 56 ILE D C 1
ATOM 10536 O O . ILE D 1 52 ? 80.148 66.381 17.252 1.00 40.70 56 ILE D O 1
ATOM 10541 N N . GLY D 1 53 ? 81.521 64.949 18.278 1.00 36.59 57 GLY D N 1
ATOM 10542 C CA . GLY D 1 53 ? 80.448 64.330 19.033 1.00 36.38 57 GLY D CA 1
ATOM 10543 C C . GLY D 1 53 ? 79.881 65.258 20.080 1.00 36.95 57 GLY D C 1
ATOM 10544 O O . GLY D 1 53 ? 78.683 65.250 20.343 1.00 38.52 57 GLY D O 1
ATOM 10545 N N . ASN D 1 54 ? 80.740 66.062 20.691 1.00 38.21 58 ASN D N 1
ATOM 10546 C CA . ASN D 1 54 ? 80.289 66.975 21.735 1.00 39.30 58 ASN D CA 1
ATOM 10547 C C . ASN D 1 54 ? 79.750 68.303 21.177 1.00 44.26 58 ASN D C 1
ATOM 10548 O O . ASN D 1 54 ? 79.603 69.280 21.916 1.00 46.63 58 ASN D O 1
ATOM 10553 N N . HIS D 1 55 ? 79.472 68.327 19.873 1.00 46.74 59 HIS D N 1
ATOM 10554 C CA . HIS D 1 55 ? 78.688 69.396 19.254 1.00 48.70 59 HIS D CA 1
ATOM 10555 C C . HIS D 1 55 ? 77.356 68.812 18.773 1.00 51.21 59 HIS D C 1
ATOM 10556 O O . HIS D 1 55 ? 76.529 69.524 18.214 1.00 52.58 59 HIS D O 1
ATOM 10563 N N . SER D 1 56 ? 77.162 67.510 18.986 1.00 53.66 60 SER D N 1
ATOM 10564 C CA . SER D 1 56 ? 75.995 66.791 18.465 1.00 53.74 60 SER D CA 1
ATOM 10565 C C . SER D 1 56 ? 74.908 66.593 19.529 1.00 56.70 60 SER D C 1
ATOM 10566 O O . SER D 1 56 ? 75.202 66.508 20.720 1.00 57.49 60 SER D O 1
ATOM 10569 N N . GLY D 1 57 ? 73.651 66.521 19.094 1.00 57.95 61 GLY D N 1
ATOM 10570 C CA . GLY D 1 57 ? 72.528 66.288 20.012 1.00 60.09 61 GLY D CA 1
ATOM 10571 C C . GLY D 1 57 ? 72.273 67.384 21.035 1.00 61.25 61 GLY D C 1
ATOM 10572 O O . GLY D 1 57 ? 72.714 68.528 20.876 1.00 63.16 61 GLY D O 1
ATOM 10573 N N . ASN D 1 58 ? 71.553 67.035 22.096 1.00 61.27 62 ASN D N 1
ATOM 10574 C CA . ASN D 1 58 ? 71.205 68.010 23.119 1.00 61.16 62 ASN D CA 1
ATOM 10575 C C . ASN D 1 58 ? 72.270 68.077 24.194 1.00 59.62 62 ASN D C 1
ATOM 10576 O O . ASN D 1 58 ? 72.088 68.744 25.211 1.00 62.50 62 ASN D O 1
ATOM 10581 N N . GLY D 1 59 ? 73.380 67.391 23.975 1.00 56.29 63 GLY D N 1
ATOM 10582 C CA . GLY D 1 59 ? 74.249 67.039 25.081 1.00 52.31 63 GLY D CA 1
ATOM 10583 C C . GLY D 1 59 ? 73.583 65.825 25.701 1.00 51.33 63 GLY D C 1
ATOM 10584 O O . GLY D 1 59 ? 73.725 65.551 26.885 1.00 52.47 63 GLY D O 1
ATOM 10585 N N . ARG D 1 60 ? 72.813 65.110 24.894 1.00 49.96 64 ARG D N 1
ATOM 10586 C CA . ARG D 1 60 ? 72.198 63.880 25.354 1.00 48.31 64 ARG D CA 1
ATOM 10587 C C . ARG D 1 60 ? 73.314 62.883 25.667 1.00 45.49 64 ARG D C 1
ATOM 10588 O O . ARG D 1 60 ? 73.301 62.203 26.692 1.00 46.33 64 ARG D O 1
ATOM 10596 N N . TRP D 1 61 ? 74.304 62.831 24.789 1.00 41.40 65 TRP D N 1
ATOM 10597 C CA . TRP D 1 61 ? 75.418 61.919 24.958 1.00 39.09 65 TRP D CA 1
ATOM 10598 C C . TRP D 1 61 ? 76.739 62.670 25.052 1.00 37.59 65 TRP D C 1
ATOM 10599 O O . TRP D 1 61 ? 77.048 63.471 24.190 1.00 36.59 65 TRP D O 1
ATOM 10610 N N . ARG D 1 62 ? 77.505 62.425 26.110 1.00 36.90 66 ARG D N 1
ATOM 10611 C CA . ARG D 1 62 ? 78.827 63.016 26.216 1.00 35.81 66 ARG D CA 1
ATOM 10612 C C . ARG D 1 62 ? 79.889 62.038 25.687 1.00 36.59 66 ARG D C 1
ATOM 10613 O O . ARG D 1 62 ? 79.878 60.848 26.017 1.00 36.80 66 ARG D O 1
ATOM 10621 N N . TYR D 1 63 ? 80.798 62.549 24.859 1.00 34.53 67 TYR D N 1
ATOM 10622 C CA . TYR D 1 63 ? 81.836 61.738 24.229 1.00 31.87 67 TYR D CA 1
ATOM 10623 C C . TYR D 1 63 ? 83.189 62.008 24.846 1.00 33.57 67 TYR D C 1
ATOM 10624 O O . TYR D 1 63 ? 83.500 63.147 25.194 1.00 32.82 67 TYR D O 1
ATOM 10633 N N . GLU D 1 64 ? 83.998 60.961 24.964 1.00 31.24 68 GLU D N 1
ATOM 10634 C CA . GLU D 1 64 ? 85.328 61.093 25.543 1.00 34.77 68 GLU D CA 1
ATOM 10635 C C . GLU D 1 64 ? 86.314 60.142 24.875 1.00 34.69 68 GLU D C 1
ATOM 10636 O O . GLU D 1 64 ? 86.105 58.916 24.867 1.00 33.71 68 GLU D O 1
ATOM 10642 N N . ALA D 1 65 ? 87.385 60.700 24.311 1.00 30.68 69 ALA D N 1
ATOM 10643 C CA . ALA D 1 65 ? 88.406 59.874 23.686 1.00 31.01 69 ALA D CA 1
ATOM 10644 C C . ALA D 1 65 ? 89.297 59.353 24.781 1.00 32.09 69 ALA D C 1
ATOM 10645 O O . ALA D 1 65 ? 89.838 60.135 25.548 1.00 33.99 69 ALA D O 1
ATOM 10647 N N . VAL D 1 66 ? 89.433 58.037 24.876 1.00 31.80 70 VAL D N 1
ATOM 10648 C CA . VAL D 1 66 ? 90.263 57.439 25.917 1.00 34.14 70 VAL D CA 1
ATOM 10649 C C . VAL D 1 66 ? 91.348 56.630 25.241 1.00 35.70 70 VAL D C 1
ATOM 10650 O O . VAL D 1 66 ? 91.140 56.084 24.169 1.00 36.80 70 VAL D O 1
ATOM 10654 N N . SER D 1 67 ? 92.506 56.544 25.874 1.00 37.39 71 SER D N 1
ATOM 10655 C CA . SER D 1 67 ? 93.672 55.989 25.208 1.00 39.62 71 SER D CA 1
ATOM 10656 C C . SER D 1 67 ? 93.933 54.499 25.460 1.00 38.35 71 SER D C 1
ATOM 10657 O O . SER D 1 67 ? 94.731 53.898 24.755 1.00 39.56 71 SER D O 1
ATOM 10660 N N . THR D 1 68 ? 93.274 53.893 26.447 1.00 39.74 72 THR D N 1
ATOM 10661 C CA . THR D 1 68 ? 93.428 52.446 26.643 1.00 36.70 72 THR D CA 1
ATOM 10662 C C . THR D 1 68 ? 92.091 51.691 26.607 1.00 36.86 72 THR D C 1
ATOM 10663 O O . THR D 1 68 ? 91.040 52.269 26.876 1.00 34.43 72 THR D O 1
ATOM 10667 N N . LEU D 1 69 ? 92.153 50.395 26.303 1.00 34.92 73 LEU D N 1
ATOM 10668 C CA . LEU D 1 69 ? 90.983 49.518 26.315 1.00 36.42 73 LEU D CA 1
ATOM 10669 C C . LEU D 1 69 ? 90.361 49.440 27.704 1.00 33.96 73 LEU D C 1
ATOM 10670 O O . LEU D 1 69 ? 89.142 49.523 27.874 1.00 32.46 73 LEU D O 1
ATOM 10675 N N . LYS D 1 70 ? 91.214 49.264 28.701 1.00 35.24 74 LYS D N 1
ATOM 10676 C CA . LYS D 1 70 ? 90.783 49.274 30.086 1.00 33.40 74 LYS D CA 1
ATOM 10677 C C . LYS D 1 70 ? 89.879 50.461 30.395 1.00 35.41 74 LYS D C 1
ATOM 10678 O O . LYS D 1 70 ? 88.790 50.313 30.949 1.00 34.94 74 LYS D O 1
ATOM 10684 N N . LYS D 1 71 ? 90.341 51.654 30.055 1.00 37.15 75 LYS D N 1
ATOM 10685 C CA . LYS D 1 71 ? 89.590 52.841 30.412 1.00 40.33 75 LYS D CA 1
ATOM 10686 C C . LYS D 1 71 ? 88.285 52.931 29.623 1.00 36.55 75 LYS D C 1
ATOM 10687 O O . LYS D 1 71 ? 87.275 53.390 30.139 1.00 35.87 75 LYS D O 1
ATOM 10693 N N . ALA D 1 72 ? 88.315 52.479 28.376 1.00 33.10 76 ALA D N 1
ATOM 10694 C CA . ALA D 1 72 ? 87.131 52.472 27.543 1.00 32.97 76 ALA D CA 1
ATOM 10695 C C . ALA D 1 72 ? 86.087 51.499 28.073 1.00 33.26 76 ALA D C 1
ATOM 10696 O O . ALA D 1 72 ? 84.898 51.831 28.134 1.00 31.06 76 ALA D O 1
ATOM 10698 N N . LEU D 1 73 ? 86.539 50.308 28.461 1.00 31.51 77 LEU D N 1
ATOM 10699 C CA . LEU D 1 73 ? 85.639 49.198 28.780 1.00 34.58 77 LEU D CA 1
ATOM 10700 C C . LEU D 1 73 ? 85.053 49.217 30.177 1.00 36.95 77 LEU D C 1
ATOM 10701 O O . LEU D 1 73 ? 83.944 48.752 30.384 1.00 39.00 77 LEU D O 1
ATOM 10706 N N . SER D 1 74 ? 85.795 49.733 31.143 1.00 36.75 78 SER D N 1
ATOM 10707 C CA . SER D 1 74 ? 85.374 49.606 32.519 1.00 38.74 78 SER D CA 1
ATOM 10708 C C . SER D 1 74 ? 84.045 50.321 32.751 1.00 37.18 78 SER D C 1
ATOM 10709 O O . SER D 1 74 ? 83.844 51.444 32.314 1.00 35.22 78 SER D O 1
ATOM 10712 N N . ALA D 1 75 ? 83.136 49.626 33.427 1.00 37.70 79 ALA D N 1
ATOM 10713 C CA . ALA D 1 75 ? 81.776 50.089 33.660 1.00 35.72 79 ALA D CA 1
ATOM 10714 C C . ALA D 1 75 ? 80.923 50.247 32.393 1.00 36.22 79 ALA D C 1
ATOM 10715 O O . ALA D 1 75 ? 79.856 50.868 32.453 1.00 35.31 79 ALA D O 1
ATOM 10717 N N . ALA D 1 76 ? 81.369 49.718 31.250 1.00 31.64 80 ALA D N 1
ATOM 10718 C CA . ALA D 1 76 ? 80.549 49.840 30.025 1.00 32.96 80 ALA D CA 1
ATOM 10719 C C . ALA D 1 76 ? 79.310 48.937 30.026 1.00 34.48 80 ALA D C 1
ATOM 10720 O O . ALA D 1 76 ? 79.386 47.787 30.425 1.00 33.68 80 ALA D O 1
ATOM 10722 N N . ASP D 1 77 ? 78.170 49.457 29.575 1.00 32.14 81 ASP D N 1
ATOM 10723 C CA . ASP D 1 77 ? 76.973 48.627 29.407 1.00 30.62 81 ASP D CA 1
ATOM 10724 C C . ASP D 1 77 ? 76.957 47.969 28.035 1.00 28.54 81 ASP D C 1
ATOM 10725 O O . ASP D 1 77 ? 76.432 46.877 27.855 1.00 25.17 81 ASP D O 1
ATOM 10730 N N . ILE D 1 78 ? 77.532 48.656 27.061 1.00 25.45 82 ILE D N 1
ATOM 10731 C CA . ILE D 1 78 ? 77.472 48.232 25.671 1.00 23.73 82 ILE D CA 1
ATOM 10732 C C . ILE D 1 78 ? 78.882 48.430 25.116 1.00 26.98 82 ILE D C 1
ATOM 10733 O O . ILE D 1 78 ? 79.542 49.454 25.382 1.00 26.55 82 ILE D O 1
ATOM 10738 N N . VAL D 1 79 ? 79.366 47.436 24.386 1.00 23.53 83 VAL D N 1
ATOM 10739 C CA . VAL D 1 79 ? 80.640 47.581 23.701 1.00 22.91 83 VAL D CA 1
ATOM 10740 C C . VAL D 1 79 ? 80.413 47.446 22.210 1.00 25.07 83 VAL D C 1
ATOM 10741 O O . VAL D 1 79 ? 79.878 46.435 21.747 1.00 23.08 83 VAL D O 1
ATOM 10745 N N . ILE D 1 80 ? 80.802 48.475 21.460 1.00 22.99 84 ILE D N 1
ATOM 10746 C CA . ILE D 1 80 ? 80.721 48.414 20.005 1.00 25.43 84 ILE D CA 1
ATOM 10747 C C . ILE D 1 80 ? 82.112 48.287 19.403 1.00 23.79 84 ILE D C 1
ATOM 10748 O O . ILE D 1 80 ? 83.037 48.965 19.819 1.00 23.93 84 ILE D O 1
ATOM 10753 N N . ILE D 1 81 ? 82.243 47.406 18.424 1.00 23.93 85 ILE D N 1
ATOM 10754 C CA . ILE D 1 81 ? 83.523 47.139 17.787 1.00 23.18 85 ILE D CA 1
ATOM 10755 C C . ILE D 1 81 ? 83.394 47.363 16.289 1.00 25.91 85 ILE D C 1
ATOM 10756 O O . ILE D 1 81 ? 82.609 46.695 15.605 1.00 25.65 85 ILE D O 1
ATOM 10761 N N . SER D 1 82 ? 84.182 48.295 15.777 1.00 24.39 86 SER D N 1
ATOM 10762 C CA . SER D 1 82 ? 84.080 48.663 14.392 1.00 29.71 86 SER D CA 1
ATOM 10763 C C . SER D 1 82 ? 85.451 49.024 13.885 1.00 30.32 86 SER D C 1
ATOM 10764 O O . SER D 1 82 ? 85.760 50.195 13.747 1.00 31.13 86 SER D O 1
ATOM 10767 N N . ILE D 1 83 ? 86.291 48.030 13.635 1.00 33.20 87 ILE D N 1
ATOM 10768 C CA . ILE D 1 83 ? 87.660 48.332 13.278 1.00 35.48 87 ILE D CA 1
ATOM 10769 C C . ILE D 1 83 ? 87.998 47.847 11.881 1.00 37.26 87 ILE D C 1
ATOM 10770 O O . ILE D 1 83 ? 87.272 47.040 11.298 1.00 35.37 87 ILE D O 1
ATOM 10775 N N . LEU D 1 84 ? 89.100 48.370 11.349 1.00 38.75 88 LEU D N 1
ATOM 10776 C CA . LEU D 1 84 ? 89.719 47.829 10.153 1.00 38.98 88 LEU D CA 1
ATOM 10777 C C . LEU D 1 84 ? 90.887 46.980 10.615 1.00 38.40 88 LEU D C 1
ATOM 10778 O O . LEU D 1 84 ? 91.813 47.493 11.235 1.00 37.23 88 LEU D O 1
ATOM 10783 N N . PRO D 1 85 ? 90.829 45.669 10.345 1.00 38.19 89 PRO D N 1
ATOM 10784 C CA . PRO D 1 85 ? 91.906 44.721 10.675 1.00 38.96 89 PRO D CA 1
ATOM 10785 C C . PRO D 1 85 ? 93.119 44.931 9.776 1.00 39.48 89 PRO D C 1
ATOM 10786 O O . PRO D 1 85 ? 93.182 44.386 8.671 1.00 41.26 89 PRO D O 1
ATOM 10790 N N . GLY D 1 86 ? 94.083 45.708 10.245 1.00 40.78 90 GLY D N 1
ATOM 10791 C CA . GLY D 1 86 ? 95.207 46.073 9.404 1.00 43.10 90 GLY D CA 1
ATOM 10792 C C . GLY D 1 86 ? 94.915 47.380 8.694 1.00 44.01 90 GLY D C 1
ATOM 10793 O O . GLY D 1 86 ? 94.092 48.168 9.150 1.00 45.21 90 GLY D O 1
ATOM 10794 N N . SER D 1 87 ? 95.581 47.610 7.571 1.00 43.26 91 SER D N 1
ATOM 10795 C CA . SER D 1 87 ? 95.489 48.896 6.902 1.00 44.74 91 SER D CA 1
ATOM 10796 C C . SER D 1 87 ? 95.025 48.753 5.461 1.00 44.53 91 SER D C 1
ATOM 10797 O O . SER D 1 87 ? 94.747 47.647 4.980 1.00 41.86 91 SER D O 1
ATOM 10800 N N . LEU D 1 88 ? 94.947 49.882 4.770 1.00 44.21 92 LEU D N 1
ATOM 10801 C CA . LEU D 1 88 ? 94.477 49.865 3.397 1.00 43.78 92 LEU D CA 1
ATOM 10802 C C . LEU D 1 88 ? 95.503 49.229 2.478 1.00 42.55 92 LEU D C 1
ATOM 10803 O O . LEU D 1 88 ? 95.143 48.633 1.470 1.00 43.68 92 LEU D O 1
ATOM 10808 N N . ASP D 1 89 ? 96.779 49.341 2.825 1.00 42.62 93 ASP D N 1
ATOM 10809 C CA . ASP D 1 89 ? 97.813 48.640 2.057 1.00 44.25 93 ASP D CA 1
ATOM 10810 C C . ASP D 1 89 ? 97.672 47.106 2.184 1.00 42.75 93 ASP D C 1
ATOM 10811 O O . ASP D 1 89 ? 97.763 46.385 1.191 1.00 42.30 93 ASP D O 1
ATOM 10816 N N . ASP D 1 90 ? 97.454 46.610 3.402 1.00 41.27 94 ASP D N 1
ATOM 10817 C CA . ASP D 1 90 ? 97.210 45.176 3.597 1.00 39.57 94 ASP D CA 1
ATOM 10818 C C . ASP D 1 90 ? 96.050 44.751 2.711 1.00 38.77 94 ASP D C 1
ATOM 10819 O O . ASP D 1 90 ? 96.056 43.683 2.095 1.00 40.22 94 ASP D O 1
ATOM 10832 N N . GLU D 1 92 ? 95.006 46.114 -0.013 1.00 38.81 96 GLU D N 1
ATOM 10833 C CA . GLU D 1 92 ? 95.361 46.132 -1.422 1.00 40.85 96 GLU D CA 1
ATOM 10834 C C . GLU D 1 92 ? 95.836 44.747 -1.841 1.00 38.11 96 GLU D C 1
ATOM 10835 O O . GLU D 1 92 ? 95.460 44.234 -2.893 1.00 39.47 96 GLU D O 1
ATOM 10841 N N . VAL D 1 93 ? 96.666 44.148 -1.000 1.00 39.07 97 VAL D N 1
ATOM 10842 C CA . VAL D 1 93 ? 97.109 42.768 -1.175 1.00 36.98 97 VAL D CA 1
ATOM 10843 C C . VAL D 1 93 ? 95.931 41.782 -1.131 1.00 35.60 97 VAL D C 1
ATOM 10844 O O . VAL D 1 93 ? 95.757 40.985 -2.049 1.00 33.84 97 VAL D O 1
ATOM 10848 N N . ASP D 1 94 ? 95.116 41.847 -0.077 1.00 34.90 98 ASP D N 1
ATOM 10849 C CA . ASP D 1 94 ? 93.917 40.982 0.032 1.00 34.73 98 ASP D CA 1
ATOM 10850 C C . ASP D 1 94 ? 93.137 40.936 -1.274 1.00 33.71 98 ASP D C 1
ATOM 10851 O O . ASP D 1 94 ? 92.853 39.867 -1.824 1.00 33.69 98 ASP D O 1
ATOM 10856 N N . VAL D 1 95 ? 92.773 42.119 -1.755 1.00 33.27 99 VAL D N 1
ATOM 10857 C CA . VAL D 1 95 ? 91.795 42.262 -2.833 1.00 32.90 99 VAL D CA 1
ATOM 10858 C C . VAL D 1 95 ? 92.367 42.097 -4.240 1.00 33.41 99 VAL D C 1
ATOM 10859 O O . VAL D 1 95 ? 91.675 41.596 -5.129 1.00 35.49 99 VAL D O 1
ATOM 10863 N N . HIS D 1 96 ? 93.615 42.521 -4.443 1.00 31.70 100 HIS D N 1
ATOM 10864 C CA . HIS D 1 96 ? 94.161 42.640 -5.798 1.00 32.75 100 HIS D CA 1
ATOM 10865 C C . HIS D 1 96 ? 95.272 41.634 -6.142 1.00 30.54 100 HIS D C 1
ATOM 10866 O O . HIS D 1 96 ? 95.338 41.162 -7.269 1.00 31.91 100 HIS D O 1
ATOM 10873 N N . LEU D 1 97 ? 96.128 41.285 -5.188 1.00 30.89 101 LEU D N 1
ATOM 10874 C CA . LEU D 1 97 ? 97.175 40.310 -5.494 1.00 32.31 101 LEU D CA 1
ATOM 10875 C C . LEU D 1 97 ? 96.692 39.039 -6.232 1.00 32.28 101 LEU D C 1
ATOM 10876 O O . LEU D 1 97 ? 97.289 38.650 -7.215 1.00 36.82 101 LEU D O 1
ATOM 10881 N N . PRO D 1 98 ? 95.607 38.398 -5.774 1.00 32.60 102 PRO D N 1
ATOM 10882 C CA . PRO D 1 98 ? 95.165 37.149 -6.434 1.00 32.57 102 PRO D CA 1
ATOM 10883 C C . PRO D 1 98 ? 94.854 37.281 -7.932 1.00 32.84 102 PRO D C 1
ATOM 10884 O O . PRO D 1 98 ? 94.747 36.272 -8.647 1.00 31.93 102 PRO D O 1
ATOM 10888 N N . GLU D 1 99 ? 94.682 38.516 -8.393 1.00 35.00 103 GLU D N 1
ATOM 10889 C CA . GLU D 1 99 ? 94.425 38.795 -9.806 1.00 35.03 103 GLU D CA 1
ATOM 10890 C C . GLU D 1 99 ? 95.549 38.250 -10.695 1.00 34.01 103 GLU D C 1
ATOM 10891 O O . GLU D 1 99 ? 95.304 37.808 -11.821 1.00 35.62 103 GLU D O 1
ATOM 10897 N N . ARG D 1 100 ? 96.775 38.272 -10.189 1.00 32.93 104 ARG D N 1
ATOM 10898 C CA . ARG D 1 100 ? 97.909 37.718 -10.931 1.00 35.14 104 ARG D CA 1
ATOM 10899 C C . ARG D 1 100 ? 97.703 36.237 -11.263 1.00 36.75 104 ARG D C 1
ATOM 10900 O O . ARG D 1 100 ? 98.352 35.704 -12.169 1.00 38.37 104 ARG D O 1
ATOM 10908 N N . CYS D 1 101 ? 96.804 35.580 -10.527 1.00 34.89 105 CYS D N 1
ATOM 10909 C CA . CYS D 1 101 ? 96.442 34.183 -10.789 1.00 33.95 105 CYS D CA 1
ATOM 10910 C C . CYS D 1 101 ? 95.106 34.041 -11.429 1.00 31.26 105 CYS D C 1
ATOM 10911 O O . CYS D 1 101 ? 94.591 32.938 -11.480 1.00 33.16 105 CYS D O 1
ATOM 10914 N N . GLY D 1 102 ? 94.508 35.143 -11.870 1.00 31.78 106 GLY D N 1
ATOM 10915 C CA . GLY D 1 102 ? 93.218 35.062 -12.540 1.00 31.23 106 GLY D CA 1
ATOM 10916 C C . GLY D 1 102 ? 92.021 35.055 -11.599 1.00 31.84 106 GLY D C 1
ATOM 10917 O O . GLY D 1 102 ? 90.903 34.809 -12.035 1.00 33.53 106 GLY D O 1
ATOM 10918 N N . ILE D 1 103 ? 92.250 35.337 -10.316 1.00 31.12 107 ILE D N 1
ATOM 10919 C CA . ILE D 1 103 ? 91.163 35.443 -9.335 1.00 29.61 107 ILE D CA 1
ATOM 10920 C C . ILE D 1 103 ? 90.730 36.890 -9.039 1.00 28.34 107 ILE D C 1
ATOM 10921 O O . ILE D 1 103 ? 91.499 37.713 -8.541 1.00 27.22 107 ILE D O 1
ATOM 10926 N N . TYR D 1 104 ? 89.470 37.182 -9.307 1.00 30.38 108 TYR D N 1
ATOM 10927 C CA . TYR D 1 104 ? 88.943 38.500 -9.006 1.00 31.75 108 TYR D CA 1
ATOM 10928 C C . TYR D 1 104 ? 88.033 38.445 -7.799 1.00 33.17 108 TYR D C 1
ATOM 10929 O O . TYR D 1 104 ? 87.403 37.420 -7.531 1.00 35.47 108 TYR D O 1
ATOM 10938 N N . GLN D 1 105 ? 87.981 39.554 -7.073 1.00 31.88 109 GLN D N 1
ATOM 10939 C CA . GLN D 1 105 ? 87.148 39.678 -5.900 1.00 31.97 109 GLN D CA 1
ATOM 10940 C C . GLN D 1 105 ? 86.469 41.036 -5.955 1.00 32.18 109 GLN D C 1
ATOM 10941 O O . GLN D 1 105 ? 87.103 42.020 -6.306 1.00 33.48 109 GL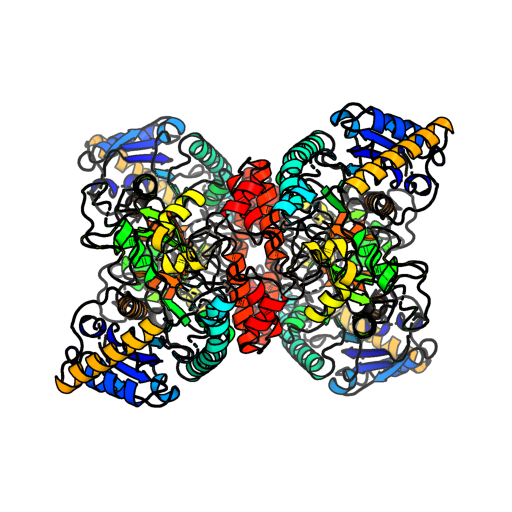N D O 1
ATOM 10947 N N . SER D 1 106 ? 85.185 41.100 -5.619 1.00 33.72 110 SER D N 1
ATOM 10948 C CA . SER D 1 106 ? 84.492 42.393 -5.592 1.00 32.90 110 SER D CA 1
ATOM 10949 C C . SER D 1 106 ? 84.692 43.163 -4.290 1.00 32.52 110 SER D C 1
ATOM 10950 O O . SER D 1 106 ? 84.781 44.393 -4.299 1.00 34.04 110 SER D O 1
ATOM 10953 N N . VAL D 1 107 ? 84.777 42.454 -3.169 1.00 32.44 111 VAL D N 1
ATOM 10954 C CA . VAL D 1 107 ? 85.016 43.119 -1.886 1.00 28.08 111 VAL D CA 1
ATOM 10955 C C . VAL D 1 107 ? 86.265 42.641 -1.137 1.00 30.25 111 VAL D C 1
ATOM 10956 O O . VAL D 1 107 ? 87.105 43.451 -0.737 1.00 32.22 111 VAL D O 1
ATOM 10960 N N . GLY D 1 108 ? 86.384 41.329 -0.932 1.00 32.49 112 GLY D N 1
ATOM 10961 C CA . GLY D 1 108 ? 87.585 40.754 -0.317 1.00 28.59 112 GLY D CA 1
ATOM 10962 C C . GLY D 1 108 ? 87.685 40.903 1.193 1.00 32.78 112 GLY D C 1
ATOM 10963 O O . GLY D 1 108 ? 88.783 40.853 1.774 1.00 33.07 112 GLY D O 1
ATOM 10964 N N . ASP D 1 109 ? 86.549 41.076 1.852 1.00 29.38 113 ASP D N 1
ATOM 10965 C CA . ASP D 1 109 ? 86.587 41.334 3.272 1.00 28.94 113 ASP D CA 1
ATOM 10966 C C . ASP D 1 109 ? 85.927 40.199 4.024 1.00 28.86 113 ASP D C 1
ATOM 10967 O O . ASP D 1 109 ? 85.940 40.175 5.250 1.00 29.70 113 ASP D O 1
ATOM 10972 N N . THR D 1 110 ? 85.368 39.252 3.273 1.00 26.79 114 THR D N 1
ATOM 10973 C CA . THR D 1 110 ? 84.527 38.199 3.846 1.00 30.19 114 THR D CA 1
ATOM 10974 C C . THR D 1 110 ? 85.067 36.783 3.570 1.00 30.02 114 THR D C 1
ATOM 10975 O O . THR D 1 110 ? 85.552 36.117 4.476 1.00 32.44 114 THR D O 1
ATOM 10979 N N . VAL D 1 111 ? 84.978 36.329 2.325 1.00 30.39 115 VAL D N 1
ATOM 10980 C CA . VAL D 1 111 ? 85.501 35.020 1.953 1.00 28.53 115 VAL D CA 1
ATOM 10981 C C . VAL D 1 111 ? 86.538 35.143 0.843 1.00 30.64 115 VAL D C 1
ATOM 10982 O O . VAL D 1 111 ? 87.126 36.210 0.646 1.00 28.37 115 VAL D O 1
ATOM 10986 N N . GLY D 1 112 ? 86.798 34.047 0.142 1.00 30.69 116 GLY D N 1
ATOM 10987 C CA . GLY D 1 112 ? 87.866 34.051 -0.840 1.00 29.02 116 GLY D CA 1
ATOM 10988 C C . GLY D 1 112 ? 89.212 34.296 -0.175 1.00 29.38 116 GLY D C 1
ATOM 10989 O O . GLY D 1 112 ? 89.315 34.340 1.062 1.00 30.25 116 GLY D O 1
ATOM 10990 N N . PRO D 1 113 ? 90.259 34.466 -0.990 1.00 28.31 117 PRO D N 1
ATOM 10991 C CA . PRO D 1 113 ? 91.610 34.651 -0.458 1.00 28.98 117 PRO D CA 1
ATOM 10992 C C . PRO D 1 113 ? 91.734 35.880 0.425 1.00 29.34 117 PRO D C 1
ATOM 10993 O O . PRO D 1 113 ? 92.329 35.821 1.495 1.00 34.29 117 PRO D O 1
ATOM 10997 N N . GLY D 1 114 ? 91.181 36.999 -0.013 1.00 31.97 118 GLY D N 1
ATOM 10998 C CA . GLY D 1 114 ? 91.262 38.212 0.789 1.00 28.76 118 GLY D CA 1
ATOM 10999 C C . GLY D 1 114 ? 90.572 38.036 2.121 1.00 30.12 118 GLY D C 1
ATOM 11000 O O . GLY D 1 114 ? 91.094 38.431 3.166 1.00 32.62 118 GLY D O 1
ATOM 11001 N N . GLY D 1 115 ? 89.379 37.459 2.096 1.00 29.75 119 GLY D N 1
ATOM 11002 C CA . GLY D 1 115 ? 88.653 37.226 3.333 1.00 29.23 119 GLY D CA 1
ATOM 11003 C C . GLY D 1 115 ? 89.421 36.306 4.271 1.00 26.36 119 GLY D C 1
ATOM 11004 O O . GLY D 1 115 ? 89.481 36.564 5.468 1.00 26.89 119 GLY D O 1
ATOM 11005 N N . ILE D 1 116 ? 90.009 35.237 3.731 1.00 28.36 120 ILE D N 1
ATOM 11006 C CA . ILE D 1 116 ? 90.805 34.295 4.541 1.00 26.92 120 ILE D CA 1
ATOM 11007 C C . ILE D 1 116 ? 91.997 35.012 5.156 1.00 28.70 120 ILE D C 1
ATOM 11008 O O . ILE D 1 116 ? 92.315 34.848 6.347 1.00 27.08 120 ILE D O 1
ATOM 11013 N N . ILE D 1 117 ? 92.661 35.842 4.356 1.00 29.31 121 ILE D N 1
ATOM 11014 C CA . ILE D 1 117 ? 93.835 36.540 4.877 1.00 27.46 121 ILE D CA 1
ATOM 11015 C C . ILE D 1 117 ? 93.467 37.613 5.880 1.00 28.96 121 ILE D C 1
ATOM 11016 O O . ILE D 1 117 ? 94.149 37.812 6.901 1.00 30.32 121 ILE D O 1
ATOM 11021 N N . ARG D 1 118 ? 92.392 38.330 5.588 1.00 29.06 122 ARG D N 1
ATOM 11022 C CA . ARG D 1 118 ? 91.975 39.400 6.482 1.00 27.17 122 ARG D CA 1
ATOM 11023 C C . ARG D 1 118 ? 91.567 38.754 7.792 1.00 26.37 122 ARG D C 1
ATOM 11024 O O . ARG D 1 118 ? 91.919 39.237 8.869 1.00 27.36 122 ARG D O 1
ATOM 11032 N N . GLY D 1 119 ? 90.838 37.643 7.695 1.00 27.44 123 GLY D N 1
ATOM 11033 C CA . GLY D 1 119 ? 90.511 36.835 8.890 1.00 25.94 123 GLY D CA 1
ATOM 11034 C C . GLY D 1 119 ? 91.717 36.496 9.758 1.00 23.88 123 GLY D C 1
ATOM 11035 O O . GLY D 1 119 ? 91.687 36.673 10.979 1.00 24.67 123 GLY D O 1
ATOM 11036 N N . LEU D 1 120 ? 92.793 36.006 9.146 1.00 25.53 124 LEU D N 1
ATOM 11037 C CA . LEU D 1 120 ? 93.990 35.656 9.934 1.00 28.93 124 LEU D CA 1
ATOM 11038 C C . LEU D 1 120 ? 94.486 36.869 10.695 1.00 28.42 124 LEU D C 1
ATOM 11039 O O . LEU D 1 120 ? 94.897 36.766 11.849 1.00 28.94 124 LEU D O 1
ATOM 11044 N N . ARG D 1 121 ? 94.460 38.013 10.019 1.00 27.30 125 ARG D N 1
ATOM 11045 C CA . ARG D 1 121 ? 94.886 39.282 10.586 1.00 29.84 125 ARG D CA 1
ATOM 11046 C C . ARG D 1 121 ? 93.985 39.691 11.761 1.00 28.49 125 ARG D C 1
ATOM 11047 O O . ARG D 1 121 ? 94.469 40.089 12.812 1.00 27.64 125 ARG D O 1
ATOM 11055 N N . ALA D 1 122 ? 92.675 39.589 11.580 1.00 27.69 126 ALA D N 1
ATOM 11056 C CA . ALA D 1 122 ? 91.712 39.975 12.632 1.00 27.45 126 ALA D CA 1
ATOM 11057 C C . ALA D 1 122 ? 91.732 39.056 13.855 1.00 24.49 126 ALA D C 1
ATOM 11058 O O . ALA D 1 122 ? 91.453 39.485 14.956 1.00 29.63 126 ALA D O 1
ATOM 11060 N N . VAL D 1 123 ? 92.064 37.788 13.676 1.00 24.94 127 VAL D N 1
ATOM 11061 C CA . VAL D 1 123 ? 91.959 36.852 14.793 1.00 24.51 127 VAL D CA 1
ATOM 11062 C C . VAL D 1 123 ? 92.656 37.300 16.074 1.00 25.19 127 VAL D C 1
ATOM 11063 O O . VAL D 1 123 ? 92.014 37.399 17.109 1.00 23.93 127 VAL D O 1
ATOM 11067 N N . PRO D 1 124 ? 93.971 37.588 16.015 1.00 27.71 128 PRO D N 1
ATOM 11068 C CA . PRO D 1 124 ? 94.651 38.042 17.244 1.00 26.85 128 PRO D CA 1
ATOM 11069 C C . PRO D 1 124 ? 94.121 39.377 17.810 1.00 26.25 128 PRO D C 1
ATOM 11070 O O . PRO D 1 124 ? 94.208 39.620 19.007 1.00 25.62 128 PRO D O 1
ATOM 11074 N N . ILE D 1 125 ? 93.578 40.241 16.964 1.00 28.51 129 ILE D N 1
ATOM 11075 C CA . ILE D 1 125 ? 93.053 41.514 17.447 1.00 26.30 129 ILE D CA 1
ATOM 11076 C C . ILE D 1 125 ? 91.799 41.233 18.280 1.00 26.52 129 ILE D C 1
ATOM 11077 O O . ILE D 1 125 ? 91.613 41.769 19.373 1.00 25.96 129 ILE D O 1
ATOM 11082 N N . PHE D 1 126 ? 90.959 40.338 17.787 1.00 24.08 130 PHE D N 1
ATOM 11083 C CA . PHE D 1 126 ? 89.741 40.033 18.507 1.00 24.46 130 PHE D CA 1
ATOM 11084 C C . PHE D 1 126 ? 89.962 39.177 19.751 1.00 26.34 130 PHE D C 1
ATOM 11085 O O . PHE D 1 126 ? 89.227 39.305 20.719 1.00 24.06 130 PHE D O 1
ATOM 11093 N N . ALA D 1 127 ? 90.974 38.307 19.709 1.00 24.74 131 ALA D N 1
ATOM 11094 C CA . ALA D 1 127 ? 91.390 37.580 20.880 1.00 25.40 131 ALA D CA 1
ATOM 11095 C C . ALA D 1 127 ? 91.743 38.592 21.956 1.00 26.00 131 ALA D C 1
ATOM 11096 O O . ALA D 1 127 ? 91.330 38.449 23.108 1.00 26.62 131 ALA D O 1
ATOM 11098 N N . GLU D 1 128 ? 92.517 39.611 21.596 1.00 26.47 132 GLU D N 1
ATOM 11099 C CA . GLU D 1 128 ? 92.896 40.620 22.593 1.00 29.47 132 GLU D CA 1
ATOM 11100 C C . GLU D 1 128 ? 91.696 41.437 23.118 1.00 26.30 132 GLU D C 1
ATOM 11101 O O . GLU D 1 128 ? 91.644 41.795 24.276 1.00 25.69 132 GLU D O 1
ATOM 11107 N N . ILE D 1 129 ? 90.750 41.735 22.248 1.00 25.61 133 ILE D N 1
ATOM 11108 C CA . ILE D 1 129 ? 89.561 42.482 22.647 1.00 26.49 133 ILE D CA 1
ATOM 11109 C C . ILE D 1 129 ? 88.676 41.642 23.573 1.00 25.95 133 ILE D C 1
ATOM 11110 O O . ILE D 1 129 ? 88.147 42.124 24.577 1.00 25.14 133 ILE D O 1
ATOM 11115 N N . ALA D 1 130 ? 88.559 40.365 23.246 1.00 25.38 134 ALA D N 1
ATOM 11116 C CA . ALA D 1 130 ? 87.751 39.445 24.043 1.00 26.87 134 ALA D CA 1
ATOM 11117 C C . ALA D 1 130 ? 88.303 39.258 25.453 1.00 26.12 134 ALA D C 1
ATOM 11118 O O . ALA D 1 130 ? 87.540 39.214 26.426 1.00 27.20 134 ALA D O 1
ATOM 11120 N N . ARG D 1 131 ? 89.624 39.161 25.569 1.00 22.78 135 ARG D N 1
ATOM 11121 C CA . ARG D 1 131 ? 90.257 39.123 26.881 1.00 25.58 135 ARG D CA 1
ATOM 11122 C C . ARG D 1 131 ? 89.992 40.393 27.672 1.00 24.40 135 ARG D C 1
ATOM 11123 O O . ARG D 1 131 ? 89.679 40.342 28.860 1.00 27.69 135 ARG D O 1
ATOM 11131 N N . ALA D 1 132 ? 90.101 41.542 27.020 1.00 22.57 136 ALA D N 1
ATOM 11132 C CA . ALA D 1 132 ? 89.858 42.808 27.715 1.00 21.14 136 ALA D CA 1
ATOM 11133 C C . ALA D 1 132 ? 88.401 42.889 28.196 1.00 24.28 136 ALA D C 1
ATOM 11134 O O . ALA D 1 132 ? 88.117 43.320 29.314 1.00 23.41 136 ALA D O 1
ATOM 11136 N N . ILE D 1 133 ? 87.468 42.482 27.342 1.00 25.77 137 ILE D N 1
ATOM 11137 C CA . ILE D 1 133 ? 86.061 42.515 27.715 1.00 26.53 137 ILE D CA 1
ATOM 11138 C C . ILE D 1 133 ? 85.799 41.551 28.873 1.00 26.96 137 ILE D C 1
ATOM 11139 O O . ILE D 1 133 ? 85.004 41.834 29.774 1.00 25.08 137 ILE D O 1
ATOM 11144 N N . ARG D 1 134 ? 86.477 40.412 28.845 1.00 30.33 138 ARG D N 1
ATOM 11145 C CA . ARG D 1 134 ? 86.362 39.442 29.925 1.00 30.67 138 ARG D CA 1
ATOM 11146 C C . ARG D 1 134 ? 86.875 40.104 31.191 1.00 31.93 138 ARG D C 1
ATOM 11147 O O . ARG D 1 134 ? 86.241 40.027 32.233 1.00 31.57 138 ARG D O 1
ATOM 11155 N N . ASP D 1 135 ? 88.030 40.760 31.093 1.00 31.53 139 ASP D N 1
ATOM 11156 C CA . ASP D 1 135 ? 88.658 41.341 32.275 1.00 33.18 139 ASP D CA 1
ATOM 11157 C C . ASP D 1 135 ? 87.944 42.560 32.830 1.00 32.16 139 ASP D C 1
ATOM 11158 O O . ASP D 1 135 ? 87.928 42.741 34.027 1.00 34.92 139 ASP D O 1
ATOM 11163 N N . TYR D 1 136 ? 87.361 43.405 31.980 1.00 33.50 140 TYR D N 1
ATOM 11164 C CA . TYR D 1 136 ? 86.879 44.711 32.455 1.00 33.39 140 TYR D CA 1
ATOM 11165 C C . TYR D 1 136 ? 85.401 44.997 32.309 1.00 34.42 140 TYR D C 1
ATOM 11166 O O . TYR D 1 136 ? 84.922 45.969 32.875 1.00 33.77 140 TYR D O 1
ATOM 11175 N N . ALA D 1 137 ? 84.687 44.182 31.532 1.00 34.51 141 ALA D N 1
ATOM 11176 C CA . ALA D 1 137 ? 83.263 44.408 31.280 1.00 27.48 141 ALA D CA 1
ATOM 11177 C C . ALA D 1 137 ? 82.558 43.110 30.894 1.00 27.58 141 ALA D C 1
ATOM 11178 O O . ALA D 1 137 ? 81.819 43.064 29.919 1.00 23.42 141 ALA D O 1
ATOM 11180 N N . PRO D 1 138 ? 82.788 42.044 31.666 1.00 28.15 142 PRO D N 1
ATOM 11181 C CA . PRO D 1 138 ? 82.213 40.747 31.339 1.00 26.72 142 PRO D CA 1
ATOM 11182 C C . PRO D 1 138 ? 80.689 40.771 31.140 1.00 26.61 142 PRO D C 1
ATOM 11183 O O . PRO D 1 138 ? 80.174 39.964 30.382 1.00 29.92 142 PRO D O 1
ATOM 11187 N N . GLU D 1 139 ? 79.967 41.697 31.764 1.00 25.74 143 GLU D N 1
ATOM 11188 C CA . GLU D 1 139 ? 78.509 41.678 31.653 1.00 29.63 143 GLU D CA 1
ATOM 11189 C C . GLU D 1 139 ? 77.941 42.537 30.529 1.00 28.60 143 GLU D C 1
ATOM 11190 O O . GLU D 1 139 ? 76.728 42.519 30.287 1.00 25.08 143 GLU D O 1
ATOM 11196 N N . SER D 1 140 ? 78.804 43.282 29.846 1.00 25.54 144 SER D N 1
ATOM 11197 C CA . SER D 1 140 ? 78.353 44.144 28.754 1.00 25.95 144 SER D CA 1
ATOM 11198 C C . SER D 1 140 ? 77.788 43.347 27.578 1.00 26.08 144 SER D C 1
ATOM 11199 O O . SER D 1 140 ? 78.186 42.201 27.349 1.00 27.02 144 SER D O 1
ATOM 11202 N N . TRP D 1 141 ? 76.863 43.943 26.829 1.00 23.36 145 TRP D N 1
ATOM 11203 C CA . TRP D 1 141 ? 76.521 43.398 25.515 1.00 21.95 145 TRP D CA 1
ATOM 11204 C C . TRP D 1 141 ? 77.470 44.007 24.499 1.00 22.89 145 TRP D C 1
ATOM 11205 O O . TRP D 1 141 ? 77.772 45.211 24.551 1.00 23.00 145 TRP D O 1
ATOM 11216 N N . VAL D 1 142 ? 77.965 43.156 23.607 1.00 21.48 146 VAL D N 1
ATOM 11217 C CA . VAL D 1 142 ? 78.996 43.501 22.627 1.00 18.70 146 VAL D CA 1
ATOM 11218 C C . VAL D 1 142 ? 78.373 43.415 21.252 1.00 20.11 146 VAL D C 1
ATOM 11219 O O . VAL D 1 142 ? 77.775 42.393 20.892 1.00 19.14 146 VAL D O 1
ATOM 11223 N N . ILE D 1 143 ? 78.477 44.497 20.490 1.00 19.99 147 ILE D N 1
ATOM 11224 C CA . ILE D 1 143 ? 77.977 44.494 19.135 1.00 22.53 147 ILE D CA 1
ATOM 11225 C C . ILE D 1 143 ? 79.132 44.629 18.155 1.00 23.15 147 ILE D C 1
ATOM 11226 O O . ILE D 1 143 ? 79.837 45.649 18.120 1.00 25.30 147 ILE D O 1
ATOM 11231 N N . ASN D 1 144 ? 79.363 43.588 17.373 1.00 23.50 148 ASN D N 1
ATOM 11232 C CA . ASN D 1 144 ? 80.450 43.651 16.395 1.00 23.61 148 ASN D CA 1
ATOM 11233 C C . ASN D 1 144 ? 80.024 44.060 14.971 1.00 22.00 148 ASN D C 1
ATOM 11234 O O . ASN D 1 144 ? 79.111 43.464 14.401 1.00 22.27 148 ASN D O 1
ATOM 11239 N N . TYR D 1 145 ? 80.695 45.053 14.392 1.00 23.04 149 TYR D N 1
ATOM 11240 C CA . TYR D 1 145 ? 80.437 45.433 12.987 1.00 26.56 149 TYR D CA 1
ATOM 11241 C C . TYR D 1 145 ? 81.557 45.022 12.040 1.00 26.74 149 TYR D C 1
ATOM 11242 O O . TYR D 1 145 ? 81.399 45.077 10.820 1.00 27.92 149 TYR D O 1
ATOM 11251 N N . THR D 1 146 ? 82.691 44.639 12.604 1.00 24.49 150 THR D N 1
ATOM 11252 C CA . THR D 1 146 ? 83.879 44.344 11.806 1.00 25.92 150 THR D CA 1
ATOM 11253 C C . THR D 1 146 ? 83.743 43.083 10.936 1.00 27.76 150 THR D C 1
ATOM 11254 O O . THR D 1 146 ? 83.165 42.075 11.370 1.00 23.32 150 THR D O 1
ATOM 11258 N N . ASN D 1 147 ? 84.281 43.148 9.713 1.00 27.39 151 ASN D N 1
ATOM 11259 C CA . ASN D 1 147 ? 84.428 41.970 8.865 1.00 28.92 151 ASN D CA 1
ATOM 11260 C C . ASN D 1 147 ? 85.899 41.538 8.869 1.00 29.78 151 ASN D C 1
ATOM 11261 O O . ASN D 1 147 ? 86.790 42.397 8.900 1.00 29.82 151 ASN D O 1
ATOM 11266 N N . PRO D 1 148 ? 86.170 40.224 8.747 1.00 27.02 152 PRO D N 1
ATOM 11267 C CA . PRO D 1 148 ? 85.191 39.170 8.397 1.00 29.27 152 PRO D CA 1
ATOM 11268 C C . PRO D 1 148 ? 84.346 38.768 9.603 1.00 27.83 152 PRO D C 1
ATOM 11269 O O . PRO D 1 148 ? 84.859 38.317 10.616 1.00 30.09 152 PRO D O 1
ATOM 11281 N N . SER D 1 150 ? 81.745 36.595 10.508 1.00 23.55 154 SER D N 1
ATOM 11282 C CA . SER D 1 150 ? 81.687 35.246 11.046 1.00 26.55 154 SER D CA 1
ATOM 11283 C C . SER D 1 150 ? 82.929 34.921 11.861 1.00 25.54 154 SER D C 1
ATOM 11284 O O . SER D 1 150 ? 82.823 34.568 13.020 1.00 29.57 154 SER D O 1
ATOM 11287 N N . VAL D 1 151 ? 84.108 35.093 11.274 1.00 23.99 155 VAL D N 1
ATOM 11288 C CA . VAL D 1 151 ? 85.355 34.771 11.974 1.00 22.09 155 VAL D CA 1
ATOM 11289 C C . VAL D 1 151 ? 85.566 35.661 13.186 1.00 23.27 155 VAL D C 1
ATOM 11290 O O . VAL D 1 151 ? 85.920 35.174 14.248 1.00 20.93 155 VAL D O 1
ATOM 11294 N N . CYS D 1 152 ? 85.329 36.964 13.031 1.00 22.34 156 CYS D N 1
ATOM 11295 C CA . CYS D 1 152 ? 85.536 37.923 14.128 1.00 24.96 156 CYS D CA 1
ATOM 11296 C C . CYS D 1 152 ? 84.669 37.635 15.342 1.00 22.10 156 CYS D C 1
ATOM 11297 O O . CYS D 1 152 ? 85.134 37.630 16.478 1.00 23.01 156 CYS D O 1
ATOM 11300 N N . THR D 1 153 ? 83.391 37.419 15.100 1.00 21.95 157 THR D N 1
ATOM 11301 C CA . THR D 1 153 ? 82.466 37.120 16.179 1.00 24.53 157 THR D CA 1
ATOM 11302 C C . THR D 1 153 ? 82.807 35.786 16.841 1.00 26.10 157 THR D C 1
ATOM 11303 O O . THR D 1 153 ? 82.812 35.684 18.050 1.00 22.45 157 THR D O 1
ATOM 11307 N N . ARG D 1 154 ? 83.088 34.765 16.033 1.00 26.88 158 ARG D N 1
ATOM 11308 C CA . ARG D 1 154 ? 83.461 33.459 16.567 1.00 24.84 158 ARG D CA 1
ATOM 11309 C C . ARG D 1 154 ? 84.649 33.525 17.529 1.00 24.13 158 ARG D C 1
ATOM 11310 O O . ARG D 1 154 ? 84.644 32.889 18.590 1.00 25.99 158 ARG D O 1
ATOM 11318 N N . VAL D 1 155 ? 85.684 34.263 17.142 1.00 22.27 159 VAL D N 1
ATOM 11319 C CA . VAL D 1 155 ? 86.869 34.408 17.982 1.00 24.10 159 VAL D CA 1
ATOM 11320 C C . VAL D 1 155 ? 86.487 34.954 19.355 1.00 24.68 159 VAL D C 1
ATOM 11321 O O . VAL D 1 155 ? 87.022 34.519 20.366 1.00 23.29 159 VAL D O 1
ATOM 11325 N N . LEU D 1 156 ? 85.541 35.893 19.391 1.00 22.29 160 LEU D N 1
ATOM 11326 C CA . LEU D 1 156 ? 85.075 36.441 20.658 1.00 22.89 160 LEU D CA 1
ATOM 11327 C C . LEU D 1 156 ? 84.593 35.309 21.590 1.00 22.86 160 LEU D C 1
ATOM 11328 O O . LEU D 1 156 ? 84.926 35.275 22.764 1.00 23.30 160 LEU D O 1
ATOM 11333 N N . TYR D 1 157 ? 83.798 34.399 21.052 1.00 21.47 161 TYR D N 1
ATOM 11334 C CA . TYR D 1 157 ? 83.269 33.278 21.806 1.00 22.63 161 TYR D CA 1
ATOM 11335 C C . TYR D 1 157 ? 84.314 32.193 22.116 1.00 25.03 161 TYR D C 1
ATOM 11336 O O . TYR D 1 157 ? 84.285 31.639 23.202 1.00 24.06 161 TYR D O 1
ATOM 11345 N N . LYS D 1 158 ? 85.228 31.906 21.187 1.00 23.27 162 LYS D N 1
ATOM 11346 C CA . LYS D 1 158 ? 86.306 30.933 21.457 1.00 24.36 162 LYS D CA 1
ATOM 11347 C C . LYS D 1 158 ? 87.183 31.401 22.591 1.00 26.74 162 LYS D C 1
ATOM 11348 O O . LYS D 1 158 ? 87.573 30.610 23.442 1.00 28.94 162 LYS D O 1
ATOM 11354 N N . VAL D 1 159 ? 87.506 32.688 22.602 1.00 25.64 163 VAL D N 1
ATOM 11355 C CA . VAL D 1 159 ? 88.404 33.238 23.613 1.00 26.41 163 VAL D CA 1
ATOM 11356 C C . VAL D 1 159 ? 87.685 33.549 24.931 1.00 28.63 163 VAL D C 1
ATOM 11357 O O . VAL D 1 159 ? 88.273 33.384 25.990 1.00 28.56 163 VAL D O 1
ATOM 11361 N N . PHE D 1 160 ? 86.417 33.975 24.867 1.00 28.86 164 PHE D N 1
ATOM 11362 C CA . PHE D 1 160 ? 85.621 34.278 26.080 1.00 25.44 164 PHE D CA 1
ATOM 11363 C C . PHE D 1 160 ? 84.235 33.663 25.924 1.00 26.67 164 PHE D C 1
ATOM 11364 O O . PHE D 1 160 ? 83.280 34.333 25.480 1.00 22.37 164 PHE D O 1
ATOM 11372 N N . PRO D 1 161 ? 84.122 32.379 26.291 1.00 24.81 165 PRO D N 1
ATOM 11373 C CA . PRO D 1 161 ? 82.930 31.593 26.003 1.00 26.62 165 PRO D CA 1
ATOM 11374 C C . PRO D 1 161 ? 81.641 32.187 26.563 1.00 24.22 165 PRO D C 1
ATOM 11375 O O . PRO D 1 161 ? 80.594 32.014 25.963 1.00 26.17 165 PRO D O 1
ATOM 11379 N N . GLY D 1 162 ? 81.700 32.850 27.708 1.00 24.08 166 GLY D N 1
ATOM 11380 C CA . GLY D 1 162 ? 80.475 33.436 28.298 1.00 24.29 166 GLY D CA 1
ATOM 11381 C C . GLY D 1 162 ? 80.183 34.845 27.773 1.00 27.46 166 GLY D C 1
ATOM 11382 O O . GLY D 1 162 ? 79.275 35.523 28.245 1.00 25.62 166 GLY D O 1
ATOM 11383 N N . ILE D 1 163 ? 80.969 35.314 26.806 1.00 25.84 167 ILE D N 1
ATOM 11384 C CA . ILE D 1 163 ? 80.731 36.646 26.295 1.00 22.62 167 ILE D CA 1
ATOM 11385 C C . ILE D 1 163 ? 79.304 36.790 25.764 1.00 23.18 167 ILE D C 1
ATOM 11386 O O . ILE D 1 163 ? 78.698 35.833 25.281 1.00 24.72 167 ILE D O 1
ATOM 11391 N N . LYS D 1 164 ? 78.767 37.996 25.871 1.00 22.54 168 LYS D N 1
ATOM 11392 C CA . LYS D 1 164 ? 77.456 38.298 25.331 1.00 23.35 168 LYS D CA 1
ATOM 11393 C C . LYS D 1 164 ? 77.600 39.216 24.104 1.00 23.71 168 LYS D C 1
ATOM 11394 O O . LYS D 1 164 ? 77.656 40.438 24.222 1.00 24.76 168 LYS D O 1
ATOM 11400 N N . ALA D 1 165 ? 77.657 38.606 22.925 1.00 23.09 169 ALA D N 1
ATOM 11401 C CA . ALA D 1 165 ? 78.075 39.296 21.707 1.00 21.16 169 ALA D CA 1
ATOM 11402 C C . ALA D 1 165 ? 77.207 38.911 20.536 1.00 22.23 169 ALA D C 1
ATOM 11403 O O . ALA D 1 165 ? 76.847 37.746 20.373 1.00 20.06 169 ALA D O 1
ATOM 11405 N N . ILE D 1 166 ? 76.884 39.904 19.714 1.00 23.62 170 ILE D N 1
ATOM 11406 C CA . ILE D 1 166 ? 76.247 39.668 18.438 1.00 21.82 170 ILE D CA 1
ATOM 11407 C C . ILE D 1 166 ? 77.023 40.403 17.343 1.00 22.58 170 ILE D C 1
ATOM 11408 O O . ILE D 1 166 ? 77.741 41.353 17.607 1.00 22.19 170 ILE D O 1
ATOM 11413 N N . GLY D 1 167 ? 76.871 39.945 16.109 1.00 24.06 171 GLY D N 1
ATOM 11414 C CA . GLY D 1 167 ? 77.399 40.650 14.953 1.00 23.63 171 GLY D CA 1
ATOM 11415 C C . GLY D 1 167 ? 76.214 41.282 14.250 1.00 25.95 171 GLY D C 1
ATOM 11416 O O . GLY D 1 167 ? 75.157 40.646 14.145 1.00 23.94 171 GLY D O 1
ATOM 11417 N N . CYS D 1 168 ? 76.376 42.532 13.804 1.00 24.94 172 CYS D N 1
ATOM 11418 C CA . CYS D 1 168 ? 75.314 43.257 13.083 1.00 29.23 172 CYS D CA 1
ATOM 11419 C C . CYS D 1 168 ? 75.796 43.713 11.737 1.00 30.23 172 CYS D C 1
ATOM 11420 O O . CYS D 1 168 ? 76.916 44.247 11.596 1.00 27.70 172 CYS D O 1
ATOM 11423 N N . CYS D 1 169 ? 74.905 43.559 10.765 1.00 30.14 173 CYS D N 1
ATOM 11424 C CA . CYS D 1 169 ? 75.176 43.909 9.392 1.00 31.08 173 CYS D CA 1
ATOM 11425 C C . CYS D 1 169 ? 73.888 44.477 8.814 1.00 31.19 173 CYS D C 1
ATOM 11426 O O . CYS D 1 169 ? 72.793 44.102 9.239 1.00 29.66 173 CYS D O 1
ATOM 11429 N N . HIS D 1 170 ? 74.013 45.374 7.839 1.00 31.13 174 HIS D N 1
ATOM 11430 C CA . HIS D 1 170 ? 72.834 46.015 7.255 1.00 32.51 174 HIS D CA 1
ATOM 11431 C C . HIS D 1 170 ? 72.372 45.427 5.904 1.00 31.52 174 HIS D C 1
ATOM 11432 O O . HIS D 1 170 ? 71.370 45.885 5.367 1.00 32.01 174 HIS D O 1
ATOM 11439 N N . GLU D 1 171 ? 73.062 44.409 5.383 1.00 27.34 175 GLU D N 1
ATOM 11440 C CA . GLU D 1 171 ? 72.737 43.875 4.045 1.00 29.48 175 GLU D CA 1
ATOM 11441 C C . GLU D 1 171 ? 71.305 43.404 3.875 1.00 28.89 175 GLU D C 1
ATOM 11442 O O . GLU D 1 171 ? 70.672 43.640 2.846 1.00 30.72 175 GLU D O 1
ATOM 11448 N N . VAL D 1 172 ? 70.774 42.723 4.871 1.00 27.62 176 VAL D N 1
ATOM 11449 C CA . VAL D 1 172 ? 69.427 42.240 4.697 1.00 27.12 176 VAL D CA 1
ATOM 11450 C C . VAL D 1 172 ? 68.456 43.415 4.515 1.00 26.82 176 VAL D C 1
ATOM 11451 O O . VAL D 1 172 ? 67.461 43.280 3.807 1.00 28.92 176 VAL D O 1
ATOM 11455 N N . PHE D 1 173 ? 68.744 44.563 5.132 1.00 28.14 177 PHE D N 1
ATOM 11456 C CA . PHE D 1 173 ? 67.850 45.723 4.994 1.00 30.51 177 PHE D CA 1
ATOM 11457 C C . PHE D 1 173 ? 67.670 46.126 3.534 1.00 29.40 177 PHE D C 1
ATOM 11458 O O . PHE D 1 173 ? 66.556 46.465 3.114 1.00 32.03 177 PHE D O 1
ATOM 11466 N N . GLY D 1 174 ? 68.764 46.082 2.769 1.00 30.56 178 GLY D N 1
ATOM 11467 C CA . GLY D 1 174 ? 68.720 46.340 1.324 1.00 27.38 178 GLY D CA 1
ATOM 11468 C C . GLY D 1 174 ? 67.751 45.452 0.559 1.00 28.40 178 GLY D C 1
ATOM 11469 O O . GLY D 1 174 ? 67.090 45.896 -0.379 1.00 29.95 178 GLY D O 1
ATOM 11470 N N . THR D 1 175 ? 67.636 44.191 0.956 1.00 27.09 179 THR D N 1
ATOM 11471 C CA . THR D 1 175 ? 66.731 43.299 0.259 1.00 25.94 179 THR D CA 1
ATOM 11472 C C . THR D 1 175 ? 65.281 43.562 0.661 1.00 26.90 179 THR D C 1
ATOM 11473 O O . THR D 1 175 ? 64.374 43.381 -0.143 1.00 26.76 179 THR D O 1
ATOM 11477 N N . GLN D 1 176 ? 65.062 43.969 1.911 1.00 26.79 180 GLN D N 1
ATOM 11478 C CA . GLN D 1 176 ? 63.718 44.358 2.343 1.00 25.43 180 GLN D CA 1
ATOM 11479 C C . GLN D 1 176 ? 63.250 45.589 1.540 1.00 27.37 180 GLN D C 1
ATOM 11480 O O . GLN D 1 176 ? 62.069 45.676 1.167 1.00 25.69 180 GLN D O 1
ATOM 11486 N N . LYS D 1 177 ? 64.169 46.524 1.253 1.00 27.39 181 LYS D N 1
ATOM 11487 C CA . LYS D 1 177 ? 63.815 47.688 0.411 1.00 29.67 181 LYS D CA 1
ATOM 11488 C C . LYS D 1 177 ? 63.429 47.197 -0.972 1.00 30.68 181 LYS D C 1
ATOM 11489 O O . LYS D 1 177 ? 62.442 47.649 -1.562 1.00 29.01 181 LYS D O 1
ATOM 11495 N N . LEU D 1 178 ? 64.220 46.274 -1.504 1.00 29.14 182 LEU D N 1
ATOM 11496 C CA . LEU D 1 178 ? 63.928 45.766 -2.823 1.00 29.13 182 LEU D CA 1
ATOM 11497 C C . LEU D 1 178 ? 62.520 45.246 -2.789 1.00 28.78 182 LEU D C 1
ATOM 11498 O O . LEU D 1 178 ? 61.710 45.573 -3.644 1.00 31.00 182 LEU D O 1
ATOM 11503 N N . LEU D 1 179 ? 62.223 44.434 -1.787 1.00 29.19 183 LEU D N 1
ATOM 11504 C CA . LEU D 1 179 ? 60.917 43.797 -1.708 1.00 27.82 183 LEU D CA 1
ATOM 11505 C C . LEU D 1 179 ? 59.783 44.821 -1.494 1.00 28.05 183 LEU D C 1
ATOM 11506 O O . LEU D 1 179 ? 58.663 44.620 -1.976 1.00 27.13 183 LEU D O 1
ATOM 11511 N N . ALA D 1 180 ? 60.063 45.878 -0.736 1.00 23.90 184 ALA D N 1
ATOM 11512 C CA . ALA D 1 180 ? 59.071 46.917 -0.513 1.00 29.21 184 ALA D CA 1
ATOM 11513 C C . ALA D 1 180 ? 58.745 47.563 -1.862 1.00 32.97 184 ALA D C 1
ATOM 11514 O O . ALA D 1 180 ? 57.571 47.710 -2.227 1.00 34.24 184 ALA D O 1
ATOM 11516 N N . GLU D 1 181 ? 59.783 47.916 -2.621 1.00 32.15 185 GLU D N 1
ATOM 11517 C CA . GLU D 1 181 ? 59.566 48.554 -3.924 1.00 34.45 185 GLU D CA 1
ATOM 11518 C C . GLU D 1 181 ? 58.882 47.623 -4.897 1.00 33.35 185 GLU D C 1
ATOM 11519 O O . GLU D 1 181 ? 58.107 48.064 -5.732 1.00 33.92 185 GLU D O 1
ATOM 11533 N N . VAL D 1 183 ? 56.598 45.319 -4.052 1.00 34.51 187 VAL D N 1
ATOM 11534 C CA . VAL D 1 183 ? 55.179 45.305 -3.697 1.00 35.47 187 VAL D CA 1
ATOM 11535 C C . VAL D 1 183 ? 54.455 46.483 -4.355 1.00 35.86 187 VAL D C 1
ATOM 11536 O O . VAL D 1 183 ? 53.360 46.337 -4.892 1.00 33.45 187 VAL D O 1
ATOM 11540 N N . THR D 1 184 ? 55.072 47.654 -4.283 1.00 36.32 188 THR D N 1
ATOM 11541 C CA . THR D 1 184 ? 54.511 48.842 -4.905 1.00 40.13 188 THR D CA 1
ATOM 11542 C C . THR D 1 184 ? 54.408 48.686 -6.413 1.00 41.71 188 THR D C 1
ATOM 11543 O O . THR D 1 184 ? 53.368 48.970 -7.010 1.00 40.31 188 THR D O 1
ATOM 11547 N N . GLU D 1 185 ? 55.481 48.210 -7.032 1.00 44.12 189 GLU D N 1
ATOM 11548 C CA . GLU D 1 185 ? 55.476 48.080 -8.474 1.00 45.28 189 GLU D CA 1
ATOM 11549 C C . GLU D 1 185 ? 54.509 47.011 -8.958 1.00 45.93 189 GLU D C 1
ATOM 11550 O O . GLU D 1 185 ? 53.816 47.205 -9.954 1.00 47.07 189 GLU D O 1
ATOM 11556 N N . ARG D 1 186 ? 54.458 45.886 -8.251 1.00 46.16 190 ARG D N 1
ATOM 11557 C CA . ARG D 1 186 ? 53.679 44.742 -8.706 1.00 47.13 190 ARG D CA 1
ATOM 11558 C C . ARG D 1 186 ? 52.245 44.784 -8.207 1.00 47.30 190 ARG D C 1
ATOM 11559 O O . ARG D 1 186 ? 51.356 44.152 -8.781 1.00 47.21 190 ARG D O 1
ATOM 11567 N N . LEU D 1 187 ? 52.019 45.527 -7.135 1.00 46.28 191 LEU D N 1
ATOM 11568 C CA . LEU D 1 187 ? 50.697 45.583 -6.540 1.00 48.30 191 LEU D CA 1
ATOM 11569 C C . LEU D 1 187 ? 50.165 47.004 -6.490 1.00 48.32 191 LEU D C 1
ATOM 11570 O O . LEU D 1 187 ? 48.990 47.227 -6.210 1.00 50.40 191 LEU D O 1
ATOM 11575 N N . GLY D 1 188 ? 51.032 47.968 -6.764 1.00 48.45 192 GLY D N 1
ATOM 11576 C CA . GLY D 1 188 ? 50.626 49.366 -6.716 1.00 48.25 192 GLY D CA 1
ATOM 11577 C C . GLY D 1 188 ? 50.390 49.868 -5.304 1.00 50.48 192 GLY D C 1
ATOM 11578 O O . GLY D 1 188 ? 50.233 51.078 -5.084 1.00 53.02 192 GLY D O 1
ATOM 11579 N N . ILE D 1 189 ? 50.372 48.956 -4.335 1.00 50.19 193 ILE D N 1
ATOM 11580 C CA . ILE D 1 189 ? 50.110 49.351 -2.946 1.00 48.56 193 ILE D CA 1
ATOM 11581 C C . ILE D 1 189 ? 51.379 49.729 -2.202 1.00 47.92 193 ILE D C 1
ATOM 11582 O O . ILE D 1 189 ? 52.431 49.127 -2.405 1.00 48.51 193 ILE D O 1
ATOM 11587 N N . GLU D 1 190 ? 51.273 50.731 -1.337 1.00 47.17 194 GLU D N 1
ATOM 11588 C CA . GLU D 1 190 ? 52.445 51.322 -0.697 1.00 48.44 194 GLU D CA 1
ATOM 11589 C C . GLU D 1 190 ? 52.912 50.573 0.542 1.00 47.67 194 GLU D C 1
ATOM 11590 O O . GLU D 1 190 ? 52.160 49.822 1.152 1.00 49.52 194 GLU D O 1
ATOM 11596 N N . VAL D 1 191 ? 54.166 50.794 0.912 1.00 47.13 195 VAL D N 1
ATOM 11597 C CA . VAL D 1 191 ? 54.750 50.150 2.081 1.00 45.22 195 VAL D CA 1
ATOM 11598 C C . VAL D 1 191 ? 55.440 51.219 2.913 1.00 45.27 195 VAL D C 1
ATOM 11599 O O . VAL D 1 191 ? 56.401 51.827 2.453 1.00 45.50 195 VAL D O 1
ATOM 11603 N N . PRO D 1 192 ? 54.933 51.466 4.135 1.00 45.70 196 PRO D N 1
ATOM 11604 C CA . PRO D 1 192 ? 55.400 52.564 4.990 1.00 44.25 196 PRO D CA 1
ATOM 11605 C C . PRO D 1 192 ? 56.860 52.432 5.406 1.00 45.07 196 PRO D C 1
ATOM 11606 O O . PRO D 1 192 ? 57.569 53.433 5.513 1.00 44.90 196 PRO D O 1
ATOM 11610 N N . ARG D 1 193 ? 57.297 51.199 5.648 1.00 44.38 197 ARG D N 1
ATOM 11611 C CA . ARG D 1 193 ? 58.584 50.956 6.277 1.00 43.75 197 ARG D CA 1
ATOM 11612 C C . ARG D 1 193 ? 59.179 49.641 5.788 1.00 40.15 197 ARG D C 1
ATOM 11613 O O . ARG D 1 193 ? 58.467 48.628 5.688 1.00 36.43 197 ARG D O 1
ATOM 11621 N N . ARG D 1 194 ? 60.478 49.639 5.496 1.00 37.47 198 ARG D N 1
ATOM 11622 C CA . ARG D 1 194 ? 61.114 48.394 5.052 1.00 38.97 198 ARG D CA 1
ATOM 11623 C C . ARG D 1 194 ? 60.919 47.268 6.075 1.00 39.66 198 ARG D C 1
ATOM 11624 O O . ARG D 1 194 ? 60.889 46.089 5.717 1.00 41.21 198 ARG D O 1
ATOM 11632 N N . GLU D 1 195 ? 60.734 47.647 7.338 1.00 41.46 199 GLU D N 1
ATOM 11633 C CA . GLU D 1 195 ? 60.499 46.695 8.432 1.00 42.55 199 GLU D CA 1
ATOM 11634 C C . GLU D 1 195 ? 59.170 45.953 8.335 1.00 40.65 199 GLU D C 1
ATOM 11635 O O . GLU D 1 195 ? 59.025 44.882 8.917 1.00 39.50 199 GLU D O 1
ATOM 11641 N N . ASP D 1 196 ? 58.190 46.525 7.637 1.00 37.63 200 ASP D N 1
ATOM 11642 C CA . ASP D 1 196 ? 56.919 45.829 7.431 1.00 34.80 200 ASP D CA 1
ATOM 11643 C C . ASP D 1 196 ? 57.087 44.652 6.489 1.00 32.13 200 ASP D C 1
ATOM 11644 O O . ASP D 1 196 ? 56.190 43.830 6.351 1.00 32.64 200 ASP D O 1
ATOM 11649 N N . ILE D 1 197 ? 58.235 44.577 5.822 1.00 29.72 201 ILE D N 1
ATOM 11650 C CA . ILE D 1 197 ? 58.538 43.413 4.997 1.00 27.12 201 ILE D CA 1
ATOM 11651 C C . ILE D 1 197 ? 59.088 42.383 5.965 1.00 26.47 201 ILE D C 1
ATOM 11652 O O . ILE D 1 197 ? 60.216 42.500 6.434 1.00 28.41 201 ILE D O 1
ATOM 11657 N N . ARG D 1 198 ? 58.269 41.400 6.300 1.00 25.18 202 ARG D N 1
ATOM 11658 C CA . ARG D 1 198 ? 58.609 40.481 7.377 1.00 28.19 202 ARG D CA 1
ATOM 11659 C C . ARG D 1 198 ? 59.173 39.200 6.799 1.00 26.26 202 ARG D C 1
ATOM 11660 O O . ARG D 1 198 ? 58.474 38.428 6.152 1.00 25.09 202 ARG D O 1
ATOM 11668 N N . VAL D 1 199 ? 60.470 39.026 6.989 1.00 24.36 203 VAL D N 1
ATOM 11669 C CA . VAL D 1 199 ? 61.196 37.981 6.292 1.00 25.50 203 VAL D CA 1
ATOM 11670 C C . VAL D 1 199 ? 61.729 36.928 7.256 1.00 25.87 203 VAL D C 1
ATOM 11671 O O . VAL D 1 199 ? 62.184 37.251 8.354 1.00 27.24 203 VAL D O 1
ATOM 11675 N N . ASN D 1 200 ? 61.626 35.664 6.874 1.00 24.76 204 ASN D N 1
ATOM 11676 C CA . ASN D 1 200 ? 62.360 34.627 7.584 1.00 24.59 204 ASN D CA 1
ATOM 11677 C C . ASN D 1 200 ? 63.725 34.507 6.912 1.00 24.48 204 ASN D C 1
ATOM 11678 O O . ASN D 1 200 ? 63.836 33.952 5.824 1.00 24.05 204 ASN D O 1
ATOM 11683 N N . VAL D 1 201 ? 64.755 35.060 7.550 1.00 24.35 205 VAL D N 1
ATOM 11684 C CA . VAL D 1 201 ? 66.065 35.177 6.933 1.00 24.40 205 VAL D CA 1
ATOM 11685 C C . VAL D 1 201 ? 67.093 34.317 7.648 1.00 23.77 205 VAL D C 1
ATOM 11686 O O . VAL D 1 201 ? 67.073 34.247 8.858 1.00 24.33 205 VAL D O 1
ATOM 11690 N N . LEU D 1 202 ? 68.003 33.674 6.910 1.00 20.51 206 LEU D N 1
ATOM 11691 C CA . LEU D 1 202 ? 68.973 32.774 7.549 1.00 22.28 206 LEU D CA 1
ATOM 11692 C C . LEU D 1 202 ? 70.162 32.495 6.653 1.00 22.51 206 LEU D C 1
ATOM 11693 O O . LEU D 1 202 ? 70.101 32.668 5.436 1.00 24.46 206 LEU D O 1
ATOM 11698 N N . GLY D 1 203 ? 71.253 32.067 7.265 1.00 21.39 207 GLY D N 1
ATOM 11699 C CA . GLY D 1 203 ? 72.477 31.778 6.522 1.00 20.22 207 GLY D CA 1
ATOM 11700 C C . GLY D 1 203 ? 73.643 32.273 7.346 1.00 20.80 207 GLY D C 1
ATOM 11701 O O . GLY D 1 203 ? 73.602 32.273 8.583 1.00 21.10 207 GLY D O 1
ATOM 11702 N N . ILE D 1 204 ? 74.685 32.711 6.661 1.00 19.75 208 ILE D N 1
ATOM 11703 C CA . ILE D 1 204 ? 75.832 33.290 7.322 1.00 19.46 208 ILE D CA 1
ATOM 11704 C C . ILE D 1 204 ? 75.976 34.697 6.738 1.00 19.34 208 ILE D C 1
ATOM 11705 O O . ILE D 1 204 ? 75.373 35.010 5.707 1.00 21.50 208 ILE D O 1
ATOM 11710 N N . ASN D 1 205 ? 76.754 35.548 7.387 1.00 21.29 209 ASN D N 1
ATOM 11711 C CA . ASN D 1 205 ? 76.864 36.955 6.969 1.00 24.01 209 ASN D CA 1
ATOM 11712 C C . ASN D 1 205 ? 77.296 37.099 5.504 1.00 24.57 209 ASN D C 1
ATOM 11713 O O . ASN D 1 205 ? 78.220 36.412 5.057 1.00 24.84 209 ASN D O 1
ATOM 11718 N N . HIS D 1 206 ? 76.620 38.004 4.788 1.00 22.50 210 HIS D N 1
ATOM 11719 C CA . HIS D 1 206 ? 76.800 38.286 3.351 1.00 23.56 210 HIS D CA 1
ATOM 11720 C C . HIS D 1 206 ? 76.334 37.178 2.417 1.00 24.53 210 HIS D C 1
ATOM 11721 O O . HIS D 1 206 ? 76.455 37.277 1.206 1.00 24.81 210 HIS D O 1
ATOM 11728 N N . PHE D 1 207 ? 75.750 36.143 2.997 1.00 25.78 211 PHE D N 1
ATOM 11729 C CA . PHE D 1 207 ? 75.253 34.999 2.251 1.00 23.81 211 PHE D CA 1
ATOM 11730 C C . PHE D 1 207 ? 74.031 34.501 3.032 1.00 26.47 211 PHE D C 1
ATOM 11731 O O . PHE D 1 207 ? 73.978 33.356 3.485 1.00 27.26 211 PHE D O 1
ATOM 11739 N N . THR D 1 208 ? 73.079 35.410 3.222 1.00 23.99 212 THR D N 1
ATOM 11740 C CA . THR D 1 208 ? 71.814 35.145 3.893 1.00 25.40 212 THR D CA 1
ATOM 11741 C C . THR D 1 208 ? 70.716 34.965 2.872 1.00 23.51 212 THR D C 1
ATOM 11742 O O . THR D 1 208 ? 70.786 35.514 1.780 1.00 24.29 212 THR D O 1
ATOM 11746 N N . TRP D 1 209 ? 69.709 34.182 3.232 1.00 21.37 213 TRP D N 1
ATOM 11747 C CA . TRP D 1 209 ? 68.653 33.830 2.311 1.00 23.35 213 TRP D CA 1
ATOM 11748 C C . TRP D 1 209 ? 67.307 34.002 3.008 1.00 23.66 213 TRP D C 1
ATOM 11749 O O . TRP D 1 209 ? 67.185 33.776 4.209 1.00 25.33 213 TRP D O 1
ATOM 11760 N N . ILE D 1 210 ? 66.298 34.379 2.239 1.00 23.52 214 ILE D N 1
ATOM 11761 C CA . ILE D 1 210 ? 64.958 34.564 2.770 1.00 23.97 214 ILE D CA 1
ATOM 11762 C C . ILE D 1 210 ? 64.085 33.473 2.197 1.00 26.22 214 ILE D C 1
ATOM 11763 O O . ILE D 1 210 ? 63.917 33.373 0.982 1.00 25.36 214 ILE D O 1
ATOM 11768 N N . THR D 1 211 ? 63.544 32.631 3.065 1.00 27.78 215 THR D N 1
ATOM 11769 C CA . THR D 1 211 ? 62.810 31.460 2.599 1.00 28.07 215 THR D CA 1
ATOM 11770 C C . THR D 1 211 ? 61.305 31.647 2.757 1.00 28.43 215 THR D C 1
ATOM 11771 O O . THR D 1 211 ? 60.518 30.953 2.120 1.00 30.10 215 THR D O 1
ATOM 11775 N N . LYS D 1 212 ? 60.915 32.585 3.617 1.00 28.87 216 LYS D N 1
ATOM 11776 C CA . LYS D 1 212 ? 59.523 33.041 3.681 1.00 28.27 216 LYS D CA 1
ATOM 11777 C C . LYS D 1 212 ? 59.524 34.543 3.900 1.00 28.02 216 LYS D C 1
ATOM 11778 O O . LYS D 1 212 ? 60.397 35.079 4.571 1.00 27.52 216 LYS D O 1
ATOM 11784 N N . ALA D 1 213 ? 58.559 35.233 3.312 1.00 28.29 217 ALA D N 1
ATOM 11785 C CA . ALA D 1 213 ? 58.506 36.684 3.424 1.00 29.08 217 ALA D CA 1
ATOM 11786 C C . ALA D 1 213 ? 57.093 37.171 3.151 1.00 27.61 217 ALA D C 1
ATOM 11787 O O . ALA D 1 213 ? 56.360 36.587 2.348 1.00 27.73 217 ALA D O 1
ATOM 11789 N N . SER D 1 214 ? 56.688 38.227 3.834 1.00 27.29 218 SER D N 1
ATOM 11790 C CA . SER D 1 214 ? 55.334 38.715 3.624 1.00 27.53 218 SER D CA 1
ATOM 11791 C C . SER D 1 214 ? 55.213 40.202 3.882 1.00 28.92 218 SER D C 1
ATOM 11792 O O . SER D 1 214 ? 56.071 40.815 4.522 1.00 26.22 218 SER D O 1
ATOM 11795 N N . TYR D 1 215 ? 54.142 40.776 3.351 1.00 30.24 219 TYR D N 1
ATOM 11796 C CA . TYR D 1 215 ? 53.707 42.108 3.734 1.00 28.92 219 TYR D CA 1
ATOM 11797 C C . TYR D 1 215 ? 52.276 41.920 4.234 1.00 27.96 219 TYR D C 1
ATOM 11798 O O . TYR D 1 215 ? 51.390 41.542 3.471 1.00 29.11 219 TYR D O 1
ATOM 11807 N N . ARG D 1 216 ? 52.065 42.110 5.530 1.00 30.30 220 ARG D N 1
ATOM 11808 C CA . ARG D 1 216 ? 50.770 41.805 6.134 1.00 32.83 220 ARG D CA 1
ATOM 11809 C C . ARG D 1 216 ? 50.290 40.447 5.685 1.00 30.29 220 ARG D C 1
ATOM 11810 O O . ARG D 1 216 ? 50.996 39.449 5.852 1.00 31.88 220 ARG D O 1
ATOM 11818 N N . HIS D 1 217 ? 49.100 40.400 5.101 1.00 31.60 221 HIS D N 1
ATOM 11819 C CA . HIS D 1 217 ? 48.506 39.125 4.728 1.00 32.75 221 HIS D CA 1
ATOM 11820 C C . HIS D 1 217 ? 49.001 38.568 3.394 1.00 33.50 221 HIS D C 1
ATOM 11821 O O . HIS D 1 217 ? 48.560 37.505 2.967 1.00 35.50 221 HIS D O 1
ATOM 11828 N N . ILE D 1 218 ? 49.905 39.281 2.732 1.00 32.23 222 ILE D N 1
ATOM 11829 C CA . ILE D 1 218 ? 50.354 38.882 1.391 1.00 33.29 222 ILE D CA 1
ATOM 11830 C C . ILE D 1 218 ? 51.686 38.092 1.395 1.00 30.68 222 ILE D C 1
ATOM 11831 O O . ILE D 1 218 ? 52.681 38.527 1.966 1.00 29.59 222 ILE D O 1
ATOM 11836 N N . ASP D 1 219 ? 51.695 36.944 0.734 1.00 32.92 223 ASP D N 1
ATOM 11837 C CA . ASP D 1 219 ? 52.906 36.133 0.586 1.00 33.15 223 ASP D CA 1
ATOM 11838 C C . ASP D 1 219 ? 53.811 36.713 -0.502 1.00 34.51 223 ASP D C 1
ATOM 11839 O O . ASP D 1 219 ? 53.397 36.839 -1.639 1.00 37.22 223 ASP D O 1
ATOM 11844 N N . LEU D 1 220 ? 55.057 37.037 -0.176 1.00 31.65 224 LEU D N 1
ATOM 11845 C CA . LEU D 1 220 ? 55.896 37.717 -1.141 1.00 28.64 224 LEU D CA 1
ATOM 11846 C C . LEU D 1 220 ? 56.681 36.823 -2.084 1.00 31.28 224 LEU D C 1
ATOM 11847 O O . LEU D 1 220 ? 57.205 37.319 -3.087 1.00 29.49 224 LEU D O 1
ATOM 11852 N N . LEU D 1 221 ? 56.794 35.527 -1.775 1.00 30.89 225 LEU D N 1
ATOM 11853 C CA . LEU D 1 221 ? 57.652 34.671 -2.592 1.00 32.78 225 LEU D CA 1
ATOM 11854 C C . LEU D 1 221 ? 57.130 34.401 -3.999 1.00 34.08 225 LEU D C 1
ATOM 11855 O O . LEU D 1 221 ? 57.892 34.491 -4.969 1.00 32.22 225 LEU D O 1
ATOM 11860 N N . PRO D 1 222 ? 55.837 34.051 -4.118 1.00 34.93 226 PRO D N 1
ATOM 11861 C CA . PRO D 1 222 ? 55.224 33.897 -5.444 1.00 33.74 226 PRO D CA 1
ATOM 11862 C C . PRO D 1 222 ? 55.339 35.192 -6.244 1.00 35.78 226 PRO D C 1
ATOM 11863 O O . PRO D 1 222 ? 55.535 35.168 -7.460 1.00 35.62 226 PRO D O 1
ATOM 11867 N N . ILE D 1 223 ? 55.241 36.324 -5.561 1.00 36.42 227 ILE D N 1
ATOM 11868 C CA . ILE D 1 223 ? 55.437 37.597 -6.231 1.00 37.16 227 ILE D CA 1
ATOM 11869 C C . ILE D 1 223 ? 56.881 37.847 -6.650 1.00 37.31 227 ILE D C 1
ATOM 11870 O O . ILE D 1 223 ? 57.133 38.447 -7.697 1.00 37.91 227 ILE D O 1
ATOM 11875 N N . PHE D 1 224 ? 57.836 37.411 -5.833 1.00 36.65 228 PHE D N 1
ATOM 11876 C CA . PHE D 1 224 ? 59.230 37.554 -6.225 1.00 31.97 228 PHE D CA 1
ATOM 11877 C C . PHE D 1 224 ? 59.517 36.625 -7.401 1.00 31.30 228 PHE D C 1
ATOM 11878 O O . PHE D 1 224 ? 60.366 36.911 -8.237 1.00 31.41 228 PHE D O 1
ATOM 11886 N N . ARG D 1 225 ? 58.802 35.513 -7.475 1.00 32.07 229 ARG D N 1
ATOM 11887 C CA . ARG D 1 225 ? 59.000 34.593 -8.587 1.00 35.46 229 ARG D CA 1
ATOM 11888 C C . ARG D 1 225 ? 58.683 35.285 -9.908 1.00 38.01 229 ARG D C 1
ATOM 11889 O O . ARG D 1 225 ? 59.478 35.224 -10.850 1.00 38.91 229 ARG D O 1
ATOM 11897 N N . GLU D 1 226 ? 57.535 35.960 -9.975 1.00 38.81 230 GLU D N 1
ATOM 11898 C CA . GLU D 1 226 ? 57.153 36.705 -11.181 1.00 39.37 230 GLU D CA 1
ATOM 11899 C C . GLU D 1 226 ? 58.090 37.888 -11.427 1.00 37.03 230 GLU D C 1
ATOM 11900 O O . GLU D 1 226 ? 58.538 38.119 -12.544 1.00 38.21 230 GLU D O 1
ATOM 11906 N N . PHE D 1 227 ? 58.391 38.621 -10.367 1.00 34.66 231 PHE D N 1
ATOM 11907 C CA . PHE D 1 227 ? 59.308 39.755 -10.410 1.00 34.98 231 PHE D CA 1
ATOM 11908 C C . PHE D 1 227 ? 60.657 39.352 -11.014 1.00 37.11 231 PHE D C 1
ATOM 11909 O O . PHE D 1 227 ? 61.195 40.001 -11.923 1.00 35.43 231 PHE D O 1
ATOM 11917 N N . SER D 1 228 ? 61.207 38.273 -10.472 1.00 36.20 232 SER D N 1
ATOM 11918 C CA . SER D 1 228 ? 62.513 37.787 -10.863 1.00 37.32 232 SER D CA 1
ATOM 11919 C C . SER D 1 228 ? 62.505 37.296 -12.306 1.00 38.15 232 SER D C 1
ATOM 11920 O O . SER D 1 228 ? 63.462 37.511 -13.041 1.00 39.40 232 SER D O 1
ATOM 11923 N N . ALA D 1 229 ? 61.413 36.651 -12.704 1.00 38.30 233 ALA D N 1
ATOM 11924 C CA . ALA D 1 229 ? 61.267 36.086 -14.047 1.00 39.61 233 ALA D CA 1
ATOM 11925 C C . ALA D 1 229 ? 61.121 37.152 -15.123 1.00 41.82 233 ALA D C 1
ATOM 11926 O O . ALA D 1 229 ? 61.513 36.948 -16.268 1.00 44.23 233 ALA D O 1
ATOM 11928 N N . HIS D 1 230 ? 60.559 38.294 -14.745 1.00 42.48 234 HIS D N 1
ATOM 11929 C CA . HIS D 1 230 ? 60.366 39.408 -15.664 1.00 41.51 234 HIS D CA 1
ATOM 11930 C C . HIS D 1 230 ? 61.646 40.229 -15.832 1.00 40.14 234 HIS D C 1
ATOM 11931 O O . HIS D 1 230 ? 61.990 40.632 -16.952 1.00 41.84 234 HIS D O 1
ATOM 11938 N N . TYR D 1 231 ? 62.361 40.464 -14.733 1.00 38.18 235 TYR D N 1
ATOM 11939 C CA . TYR D 1 231 ? 63.518 41.368 -14.747 1.00 36.25 235 TYR D CA 1
ATOM 11940 C C . TYR D 1 231 ? 64.857 40.669 -14.689 1.00 35.27 235 TYR D C 1
ATOM 11941 O O . TYR D 1 231 ? 65.878 41.315 -14.470 1.00 33.27 235 TYR D O 1
ATOM 11950 N N . GLY D 1 232 ? 64.853 39.352 -14.860 1.00 38.21 236 GLY D N 1
ATOM 11951 C CA . GLY D 1 232 ? 66.080 38.565 -14.776 1.00 38.35 236 GLY D CA 1
ATOM 11952 C C . GLY D 1 232 ? 67.140 39.001 -15.770 1.00 39.97 236 GLY D C 1
ATOM 11953 O O . GLY D 1 232 ? 68.315 39.140 -15.419 1.00 39.99 236 GLY D O 1
ATOM 11954 N N . GLU D 1 233 ? 66.734 39.222 -17.019 1.00 42.56 237 GLU D N 1
ATOM 11955 C CA . GLU D 1 233 ? 67.683 39.645 -18.060 1.00 42.41 237 GLU D CA 1
ATOM 11956 C C . GLU D 1 233 ? 68.004 41.122 -17.960 1.00 40.34 237 GLU D C 1
ATOM 11957 O O . GLU D 1 233 ? 69.171 41.503 -17.946 1.00 39.85 237 GLU D O 1
ATOM 11963 N N . SER D 1 234 ? 66.974 41.960 -17.877 1.00 39.42 238 SER D N 1
ATOM 11964 C CA . SER D 1 234 ? 67.207 43.406 -17.779 1.00 39.68 238 SER D CA 1
ATOM 11965 C C . SER D 1 234 ? 67.808 43.794 -16.435 1.00 40.65 238 SER D C 1
ATOM 11966 O O . SER D 1 234 ? 68.526 44.785 -16.326 1.00 42.53 238 SER D O 1
ATOM 11969 N N . GLY D 1 235 ? 67.515 43.005 -15.408 1.00 38.73 239 GLY D N 1
ATOM 11970 C CA . GLY D 1 235 ? 67.832 43.414 -14.064 1.00 37.74 239 GLY D CA 1
ATOM 11971 C C . GLY D 1 235 ? 66.811 44.460 -13.672 1.00 40.85 239 GLY D C 1
ATOM 11972 O O . GLY D 1 235 ? 66.041 44.939 -14.514 1.00 38.98 239 GLY D O 1
ATOM 11973 N N . TYR D 1 236 ? 66.790 44.810 -12.392 1.00 40.31 240 TYR D N 1
ATOM 11974 C CA . TYR D 1 236 ? 65.823 45.770 -11.903 1.00 39.67 240 TYR D CA 1
ATOM 11975 C C . TYR D 1 236 ? 66.503 46.810 -11.017 1.00 39.65 240 TYR D C 1
ATOM 11976 O O . TYR D 1 236 ? 67.236 46.471 -10.088 1.00 39.86 240 TYR D O 1
ATOM 11985 N N . GLU D 1 237 ? 66.262 48.078 -11.320 1.00 40.54 241 GLU D N 1
ATOM 11986 C CA . GLU D 1 237 ? 66.881 49.176 -10.598 1.00 40.88 241 GLU D CA 1
ATOM 11987 C C . GLU D 1 237 ? 65.895 49.834 -9.629 1.00 41.90 241 GLU D C 1
ATOM 11988 O O . GLU D 1 237 ? 64.713 49.981 -9.938 1.00 42.36 241 GLU D O 1
ATOM 11994 N N . LEU D 1 238 ? 66.384 50.229 -8.457 1.00 41.44 242 LEU D N 1
ATOM 11995 C CA . LEU D 1 238 ? 65.538 50.879 -7.463 1.00 44.40 242 LEU D CA 1
ATOM 11996 C C . LEU D 1 238 ? 65.100 52.289 -7.902 1.00 45.48 242 LEU D C 1
ATOM 11997 O O . LEU D 1 238 ? 65.781 52.955 -8.685 1.00 43.38 242 LEU D O 1
ATOM 12002 N N . GLU D 1 239 ? 63.963 52.730 -7.377 1.00 47.47 243 GLU D N 1
ATOM 12003 C CA . GLU D 1 239 ? 63.391 54.044 -7.690 1.00 49.54 243 GLU D CA 1
ATOM 12004 C C . GLU D 1 239 ? 64.405 55.171 -7.735 1.00 49.16 243 GLU D C 1
ATOM 12005 O O . GLU D 1 239 ? 65.080 55.448 -6.745 1.00 48.58 243 GLU D O 1
ATOM 12011 N N . GLY D 1 240 ? 64.493 55.837 -8.884 1.00 49.54 244 GLY D N 1
ATOM 12012 C CA . GLY D 1 240 ? 65.415 56.955 -9.055 1.00 48.82 244 GLY D CA 1
ATOM 12013 C C . GLY D 1 240 ? 66.878 56.547 -9.009 1.00 50.35 244 GLY D C 1
ATOM 12014 O O . GLY D 1 240 ? 67.747 57.349 -8.666 1.00 51.09 244 GLY D O 1
ATOM 12015 N N . GLU D 1 241 ? 67.162 55.298 -9.361 1.00 50.30 245 GLU D N 1
ATOM 12016 C CA . GLU D 1 241 ? 68.534 54.809 -9.309 1.00 49.78 245 GLU D CA 1
ATOM 12017 C C . GLU D 1 241 ? 68.992 54.237 -10.632 1.00 46.63 245 GLU D C 1
ATOM 12018 O O . GLU D 1 241 ? 68.203 53.724 -11.420 1.00 47.52 245 GLU D O 1
ATOM 12024 N N . CYS D 1 242 ? 70.290 54.319 -10.862 1.00 45.51 246 CYS D N 1
ATOM 12025 C CA . CYS D 1 242 ? 70.901 53.641 -11.981 1.00 44.37 246 CYS D CA 1
ATOM 12026 C C . CYS D 1 242 ? 72.026 52.783 -11.424 1.00 42.24 246 CYS D C 1
ATOM 12027 O O . CYS D 1 242 ? 72.803 53.245 -10.584 1.00 43.62 246 CYS D O 1
ATOM 12030 N N . TRP D 1 243 ? 72.128 51.539 -11.870 1.00 39.88 247 TRP D N 1
ATOM 12031 C CA . TRP D 1 243 ? 73.121 50.647 -11.267 1.00 40.29 247 TRP D CA 1
ATOM 12032 C C . TRP D 1 243 ? 74.552 51.173 -11.361 1.00 39.70 247 TRP D C 1
ATOM 12033 O O . TRP D 1 243 ? 75.405 50.800 -10.557 1.00 37.99 247 TRP D O 1
ATOM 12044 N N . ARG D 1 244 ? 74.797 52.066 -12.318 1.00 38.80 248 ARG D N 1
ATOM 12045 C CA . ARG D 1 244 ? 76.131 52.619 -12.525 1.00 38.72 248 ARG D CA 1
ATOM 12046 C C . ARG D 1 244 ? 76.474 53.742 -11.559 1.00 38.01 248 ARG D C 1
ATOM 12047 O O . ARG D 1 244 ? 77.616 54.195 -11.513 1.00 38.74 248 ARG D O 1
ATOM 12055 N N . ASP D 1 245 ? 75.488 54.170 -10.779 1.00 39.28 249 ASP D N 1
ATOM 12056 C CA . ASP D 1 245 ? 75.640 55.312 -9.871 1.00 41.64 249 ASP D CA 1
ATOM 12057 C C . ASP D 1 245 ? 76.802 55.227 -8.871 1.00 42.06 249 ASP D C 1
ATOM 12058 O O . ASP D 1 245 ? 77.378 56.253 -8.513 1.00 44.90 249 ASP D O 1
ATOM 12063 N N . SER D 1 246 ? 77.116 54.029 -8.380 1.00 37.66 250 SER D N 1
ATOM 12064 C CA . SER D 1 246 ? 78.187 53.865 -7.393 1.00 35.91 250 SER D CA 1
ATOM 12065 C C . SER D 1 246 ? 78.578 52.392 -7.249 1.00 34.25 250 SER D C 1
ATOM 12066 O O . SER D 1 246 ? 77.792 51.504 -7.577 1.00 35.04 250 SER D O 1
ATOM 12069 N N . VAL D 1 247 ? 79.782 52.125 -6.758 1.00 33.85 251 VAL D N 1
ATOM 12070 C CA . VAL D 1 247 ? 80.228 50.735 -6.613 1.00 34.91 251 VAL D CA 1
ATOM 12071 C C . VAL D 1 247 ? 79.303 49.879 -5.748 1.00 34.82 251 VAL D C 1
ATOM 12072 O O . VAL D 1 247 ? 79.444 48.661 -5.721 1.00 34.93 251 VAL D O 1
ATOM 12076 N N . PHE D 1 248 ? 78.361 50.513 -5.048 1.00 35.15 252 PHE D N 1
ATOM 12077 C CA . PHE D 1 248 ? 77.467 49.803 -4.132 1.00 33.73 252 PHE D CA 1
ATOM 12078 C C . PHE D 1 248 ? 76.153 49.364 -4.755 1.00 33.31 252 PHE D C 1
ATOM 12079 O O . PHE D 1 248 ? 75.443 48.551 -4.167 1.00 32.52 252 PHE D O 1
ATOM 12087 N N . CYS D 1 249 ? 75.847 49.878 -5.944 1.00 31.41 253 CYS D N 1
ATOM 12088 C CA . CYS D 1 249 ? 74.563 49.634 -6.587 1.00 30.78 253 CYS D CA 1
ATOM 12089 C C . CYS D 1 249 ? 74.586 48.456 -7.551 1.00 29.73 253 CYS D C 1
ATOM 12090 O O . CYS D 1 249 ? 75.643 48.040 -8.006 1.00 30.22 253 CYS D O 1
ATOM 12093 N N . SER D 1 250 ? 73.410 47.949 -7.908 1.00 27.39 254 SER D N 1
ATOM 12094 C CA . SER D 1 250 ? 73.357 46.825 -8.820 1.00 27.02 254 SER D CA 1
ATOM 12095 C C . SER D 1 250 ? 71.972 46.813 -9.402 1.00 26.24 254 SER D C 1
ATOM 12096 O O . SER D 1 250 ? 71.141 47.602 -8.988 1.00 25.20 254 SER D O 1
ATOM 12099 N N . ALA D 1 251 ? 71.707 45.907 -10.334 1.00 23.41 255 ALA D N 1
ATOM 12100 C CA . ALA D 1 251 ? 70.361 45.734 -10.838 1.00 25.05 255 ALA D CA 1
ATOM 12101 C C . ALA D 1 251 ? 69.803 44.397 -10.390 1.00 25.23 255 ALA D C 1
ATOM 12102 O O . ALA D 1 251 ? 68.877 43.867 -10.994 1.00 26.03 255 ALA D O 1
ATOM 12104 N N . HIS D 1 252 ? 70.396 43.844 -9.338 1.00 26.45 256 HIS D N 1
ATOM 12105 C CA . HIS D 1 252 ? 69.899 42.613 -8.735 1.00 25.71 256 HIS D CA 1
ATOM 12106 C C . HIS D 1 252 ? 69.869 41.414 -9.681 1.00 25.68 256 HIS D C 1
ATOM 12107 O O . HIS D 1 252 ? 69.116 40.472 -9.455 1.00 24.14 256 HIS D O 1
ATOM 12114 N N . ARG D 1 253 ? 70.672 41.454 -10.741 1.00 22.53 257 ARG D N 1
ATOM 12115 C CA . ARG D 1 253 ? 70.749 40.335 -11.666 1.00 24.95 257 ARG D CA 1
ATOM 12116 C C . ARG D 1 253 ? 71.309 39.073 -10.983 1.00 24.40 257 ARG D C 1
ATOM 12117 O O . ARG D 1 253 ? 70.861 37.971 -11.242 1.00 26.25 257 ARG D O 1
ATOM 12125 N N . VAL D 1 254 ? 72.287 39.242 -10.110 1.00 25.19 258 VAL D N 1
ATOM 12126 C CA . VAL D 1 254 ? 72.889 38.095 -9.443 1.00 27.10 258 VAL D CA 1
ATOM 12127 C C . VAL D 1 254 ? 71.841 37.437 -8.534 1.00 27.65 258 VAL D C 1
ATOM 12128 O O . VAL D 1 254 ? 71.636 36.218 -8.572 1.00 29.64 258 VAL D O 1
ATOM 12132 N N . ALA D 1 255 ? 71.122 38.255 -7.769 1.00 26.85 259 ALA D N 1
ATOM 12133 C CA . ALA D 1 255 ? 70.106 37.744 -6.879 1.00 24.56 259 ALA D CA 1
ATOM 12134 C C . ALA D 1 255 ? 69.008 37.036 -7.639 1.00 28.58 259 ALA D C 1
ATOM 12135 O O . ALA D 1 255 ? 68.556 35.955 -7.225 1.00 29.43 259 ALA D O 1
ATOM 12137 N N . PHE D 1 256 ? 68.568 37.627 -8.754 1.00 27.25 260 PHE D N 1
ATOM 12138 C CA . PHE D 1 256 ? 67.552 36.984 -9.574 1.00 26.86 260 PHE D CA 1
ATOM 12139 C C . PHE D 1 256 ? 68.067 35.645 -10.061 1.00 27.44 260 PHE D C 1
ATOM 12140 O O . PHE D 1 256 ? 67.331 34.677 -10.097 1.00 31.38 260 PHE D O 1
ATOM 12148 N N . ASP D 1 257 ? 69.329 35.601 -10.471 1.00 28.01 261 ASP D N 1
ATOM 12149 C CA . ASP D 1 257 ? 69.936 34.368 -10.970 1.00 26.80 261 ASP D CA 1
ATOM 12150 C C . ASP D 1 257 ? 70.035 33.289 -9.862 1.00 26.44 261 ASP D C 1
ATOM 12151 O O . ASP D 1 257 ? 69.692 32.127 -10.087 1.00 24.33 261 ASP D O 1
ATOM 12156 N N . LEU D 1 258 ? 70.511 33.678 -8.677 1.00 27.30 262 LEU D N 1
ATOM 12157 C CA . LEU D 1 258 ? 70.533 32.771 -7.520 1.00 27.99 262 LEU D CA 1
ATOM 12158 C C . LEU D 1 258 ? 69.135 32.267 -7.194 1.00 26.41 262 LEU D C 1
ATOM 12159 O O . LEU D 1 258 ? 68.949 31.081 -6.926 1.00 28.40 262 LEU D O 1
ATOM 12164 N N . PHE D 1 259 ? 68.152 33.163 -7.228 1.00 28.08 263 PHE D N 1
ATOM 12165 C CA . PHE D 1 259 ? 66.772 32.757 -6.971 1.00 28.56 263 PHE D CA 1
ATOM 12166 C C . PHE D 1 259 ? 66.260 31.670 -7.912 1.00 28.66 263 PHE D C 1
ATOM 12167 O O . PHE D 1 259 ? 65.668 30.716 -7.459 1.00 28.82 263 PHE D O 1
ATOM 12175 N N . GLU D 1 260 ? 66.430 31.832 -9.220 1.00 32.02 264 GLU D N 1
ATOM 12176 C CA . GLU D 1 260 ? 66.025 30.768 -10.160 1.00 32.61 264 GLU D CA 1
ATOM 12177 C C . GLU D 1 260 ? 66.699 29.426 -9.837 1.00 32.50 264 GLU D C 1
ATOM 12178 O O . GLU D 1 260 ? 66.060 28.377 -9.854 1.00 34.40 264 GLU D O 1
ATOM 12184 N N . THR D 1 261 ? 67.989 29.450 -9.540 1.00 30.02 265 THR D N 1
ATOM 12185 C CA . THR D 1 261 ? 68.679 28.209 -9.210 1.00 30.78 265 THR D CA 1
ATOM 12186 C C . THR D 1 261 ? 68.186 27.608 -7.880 1.00 31.69 265 THR D C 1
ATOM 12187 O O . THR D 1 261 ? 67.942 26.407 -7.802 1.00 31.70 265 THR D O 1
ATOM 12191 N N . TYR D 1 262 ? 68.031 28.429 -6.839 1.00 29.00 266 TYR D N 1
ATOM 12192 C CA . TYR D 1 262 ? 67.828 27.867 -5.488 1.00 29.49 266 TYR D CA 1
ATOM 12193 C C . TYR D 1 262 ? 66.419 27.980 -4.918 1.00 28.35 266 TYR D C 1
ATOM 12194 O O . TYR D 1 262 ? 66.032 27.181 -4.078 1.00 29.32 266 TYR D O 1
ATOM 12203 N N . GLY D 1 263 ? 65.647 28.958 -5.367 1.00 28.80 267 GLY D N 1
ATOM 12204 C CA . GLY D 1 263 ? 64.267 29.090 -4.887 1.00 28.04 267 GLY D CA 1
ATOM 12205 C C . GLY D 1 263 ? 64.144 29.754 -3.522 1.00 28.89 267 GLY D C 1
ATOM 12206 O O . GLY D 1 263 ? 63.138 29.613 -2.846 1.00 33.50 267 GLY D O 1
ATOM 12207 N N . ALA D 1 264 ? 65.175 30.472 -3.104 1.00 28.71 268 ALA D N 1
ATOM 12208 C CA . ALA D 1 264 ? 65.093 31.286 -1.900 1.00 27.91 268 ALA D CA 1
ATOM 12209 C C . ALA D 1 264 ? 65.645 32.626 -2.310 1.00 27.09 268 ALA D C 1
ATOM 12210 O O . ALA D 1 264 ? 66.487 32.696 -3.207 1.00 26.75 268 ALA D O 1
ATOM 12212 N N . ILE D 1 265 ? 65.168 33.687 -1.681 1.00 24.92 269 ILE D N 1
ATOM 12213 C CA . ILE D 1 265 ? 65.585 35.016 -2.070 1.00 25.94 269 ILE D CA 1
ATOM 12214 C C . ILE D 1 265 ? 66.906 35.330 -1.388 1.00 25.99 269 ILE D C 1
ATOM 12215 O O . ILE D 1 265 ? 66.958 35.443 -0.174 1.00 29.65 269 ILE D O 1
ATOM 12220 N N . PRO D 1 266 ? 67.980 35.471 -2.168 1.00 25.48 270 PRO D N 1
ATOM 12221 C CA . PRO D 1 266 ? 69.263 35.859 -1.609 1.00 23.93 270 PRO D CA 1
ATOM 12222 C C . PRO D 1 266 ? 69.133 37.246 -0.985 1.00 28.90 270 PRO D C 1
ATOM 12223 O O . PRO D 1 266 ? 68.484 38.109 -1.562 1.00 28.68 270 PRO D O 1
ATOM 12227 N N . ALA D 1 267 ? 69.742 37.468 0.173 1.00 26.23 271 ALA D N 1
ATOM 12228 C CA . ALA D 1 267 ? 69.476 38.683 0.929 1.00 26.86 271 ALA D CA 1
ATOM 12229 C C . ALA D 1 267 ? 70.726 39.498 1.212 1.00 25.37 271 ALA D C 1
ATOM 12230 O O . ALA D 1 267 ? 70.933 39.988 2.318 1.00 29.32 271 ALA D O 1
ATOM 12232 N N . ALA D 1 268 ? 71.571 39.652 0.208 1.00 26.58 272 ALA D N 1
ATOM 12233 C CA . ALA D 1 268 ? 72.723 40.523 0.334 1.00 25.58 272 ALA D CA 1
ATOM 12234 C C . ALA D 1 268 ? 72.946 41.129 -1.039 1.00 26.77 272 ALA D C 1
ATOM 12235 O O . ALA D 1 268 ? 72.520 40.553 -2.046 1.00 23.89 272 ALA D O 1
ATOM 12237 N N . GLY D 1 269 ? 73.595 42.288 -1.074 1.00 25.89 273 GLY D N 1
ATOM 12238 C CA . GLY D 1 269 ? 73.915 42.928 -2.346 1.00 26.96 273 GLY D CA 1
ATOM 12239 C C . GLY D 1 269 ? 74.619 41.938 -3.255 1.00 29.81 273 GLY D C 1
ATOM 12240 O O . GLY D 1 269 ? 75.252 40.985 -2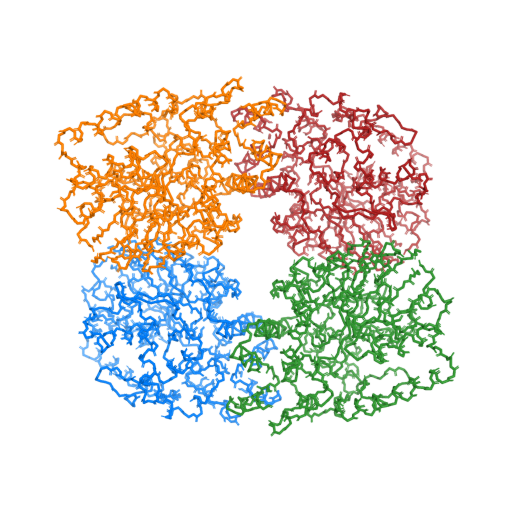.770 1.00 26.61 273 GLY D O 1
ATOM 12241 N N . ASP D 1 270 ? 74.503 42.165 -4.567 1.00 26.70 274 ASP D N 1
ATOM 12242 C CA . ASP D 1 270 ? 75.129 41.314 -5.576 1.00 28.26 274 ASP D CA 1
ATOM 12243 C C . ASP D 1 270 ? 76.637 41.195 -5.386 1.00 25.89 274 ASP D C 1
ATOM 12244 O O . ASP D 1 270 ? 77.215 40.134 -5.622 1.00 25.01 274 ASP D O 1
ATOM 12249 N N . ARG D 1 271 ? 77.262 42.294 -4.983 1.00 25.57 275 ARG D N 1
ATOM 12250 C CA . ARG D 1 271 ? 78.715 42.364 -4.803 1.00 26.24 275 ARG D CA 1
ATOM 12251 C C . ARG D 1 271 ? 79.240 41.435 -3.707 1.00 28.64 275 ARG D C 1
ATOM 12252 O O . ARG D 1 271 ? 80.418 41.063 -3.722 1.00 28.46 275 ARG D O 1
ATOM 12260 N N . HIS D 1 272 ? 78.398 41.121 -2.718 1.00 29.39 276 HIS D N 1
ATOM 12261 C CA . HIS D 1 272 ? 78.783 40.148 -1.685 1.00 28.03 276 HIS D CA 1
ATOM 12262 C C . HIS D 1 272 ? 78.401 38.752 -2.126 1.00 27.47 276 HIS D C 1
ATOM 12263 O O . HIS D 1 272 ? 79.213 37.839 -2.064 1.00 28.87 276 HIS D O 1
ATOM 12270 N N . LEU D 1 273 ? 77.171 38.587 -2.609 1.00 27.52 277 LEU D N 1
ATOM 12271 C CA . LEU D 1 273 ? 76.705 37.271 -3.030 1.00 28.45 277 LEU D CA 1
ATOM 12272 C C . LEU D 1 273 ? 77.709 36.608 -3.966 1.00 30.72 277 LEU D C 1
ATOM 12273 O O . LEU D 1 273 ? 77.931 35.392 -3.906 1.00 28.05 277 LEU D O 1
ATOM 12278 N N . ALA D 1 274 ? 78.297 37.421 -4.842 1.00 29.88 278 ALA D N 1
ATOM 12279 C CA . ALA D 1 274 ? 79.098 36.915 -5.959 1.00 31.13 278 ALA D CA 1
ATOM 12280 C C . ALA D 1 274 ? 80.308 36.148 -5.461 1.00 30.29 278 ALA D C 1
ATOM 12281 O O . ALA D 1 274 ? 80.810 35.279 -6.141 1.00 29.51 278 ALA D O 1
ATOM 12283 N N . GLU D 1 275 ? 80.776 36.497 -4.274 1.00 30.07 279 GLU D N 1
ATOM 12284 C CA . GLU D 1 275 ? 82.039 35.964 -3.779 1.00 31.33 279 GLU D CA 1
ATOM 12285 C C . GLU D 1 275 ? 81.927 34.567 -3.161 1.00 30.38 279 GLU D C 1
ATOM 12286 O O . GLU D 1 275 ? 82.947 33.963 -2.846 1.00 27.96 279 GLU D O 1
ATOM 12292 N N . PHE D 1 276 ? 80.695 34.081 -2.997 1.00 26.01 280 PHE D N 1
ATOM 12293 C CA . PHE D 1 276 ? 80.412 32.866 -2.234 1.00 28.27 280 PHE D CA 1
ATOM 12294 C C . PHE D 1 276 ? 80.224 31.631 -3.099 1.00 29.61 280 PHE D C 1
ATOM 12295 O O . PHE D 1 276 ? 80.225 30.516 -2.586 1.00 32.52 280 PHE D O 1
ATOM 12303 N N . LEU D 1 277 ? 80.037 31.812 -4.398 1.00 29.84 281 LEU D N 1
ATOM 12304 C CA . LEU D 1 277 ? 79.896 30.653 -5.259 1.00 35.56 281 LEU D CA 1
ATOM 12305 C C . LEU D 1 277 ? 80.501 30.805 -6.637 1.00 37.73 281 LEU D C 1
ATOM 12306 O O . LEU D 1 277 ? 80.832 31.904 -7.068 1.00 40.14 281 LEU D O 1
ATOM 12311 N N . PRO D 1 278 ? 80.661 29.677 -7.325 1.00 37.90 282 PRO D N 1
ATOM 12312 C CA . PRO D 1 278 ? 81.060 29.711 -8.724 1.00 38.57 282 PRO D CA 1
ATOM 12313 C C . PRO D 1 278 ? 79.938 30.326 -9.541 1.00 36.62 282 PRO D C 1
ATOM 12314 O O . PRO D 1 278 ? 78.761 30.078 -9.286 1.00 37.16 282 PRO D O 1
ATOM 12318 N N . GLY D 1 279 ? 80.312 31.132 -10.519 1.00 36.37 283 GLY D N 1
ATOM 12319 C CA . GLY D 1 279 ? 79.352 31.765 -11.405 1.00 34.49 283 GLY D CA 1
ATOM 12320 C C . GLY D 1 279 ? 80.219 32.586 -12.313 1.00 33.75 283 GLY D C 1
ATOM 12321 O O . GLY D 1 279 ? 81.408 32.727 -12.055 1.00 34.29 283 GLY D O 1
ATOM 12322 N N . PRO D 1 280 ? 79.644 33.108 -13.396 1.00 34.02 284 PRO D N 1
ATOM 12323 C CA . PRO D 1 280 ? 80.409 33.983 -14.273 1.00 33.26 284 PRO D CA 1
ATOM 12324 C C . PRO D 1 280 ? 80.445 35.400 -13.744 1.00 33.59 284 PRO D C 1
ATOM 12325 O O . PRO D 1 280 ? 80.927 36.286 -14.447 1.00 36.47 284 PRO D O 1
ATOM 12329 N N . TYR D 1 281 ? 79.943 35.611 -12.524 1.00 31.10 285 TYR D N 1
ATOM 12330 C CA . TYR D 1 281 ? 79.627 36.964 -12.046 1.00 29.54 285 TYR D CA 1
ATOM 12331 C C . TYR D 1 281 ? 80.821 37.884 -11.957 1.00 28.62 285 TYR D C 1
ATOM 12332 O O . TYR D 1 281 ? 80.794 39.017 -12.458 1.00 28.72 285 TYR D O 1
ATOM 12341 N N . LEU D 1 282 ? 81.864 37.395 -11.308 1.00 27.10 286 LEU D N 1
ATOM 12342 C CA . LEU D 1 282 ? 83.031 38.207 -10.991 1.00 30.65 286 LEU D CA 1
ATOM 12343 C C . LEU D 1 282 ? 83.935 38.448 -12.189 1.00 33.04 286 LEU D C 1
ATOM 12344 O O . LEU D 1 282 ? 84.802 39.317 -12.152 1.00 32.31 286 LEU D O 1
ATOM 12349 N N . LYS D 1 283 ? 83.727 37.674 -13.246 1.00 36.07 287 LYS D N 1
ATOM 12350 C CA . LYS D 1 283 ? 84.495 37.840 -14.465 1.00 38.92 287 LYS D CA 1
ATOM 12351 C C . LYS D 1 283 ? 83.795 38.792 -15.436 1.00 40.19 287 LYS D C 1
ATOM 12352 O O . LYS D 1 283 ? 84.454 39.435 -16.250 1.00 41.47 287 LYS D O 1
ATOM 12358 N N . GLN D 1 284 ? 82.465 38.855 -15.354 1.00 37.91 288 GLN D N 1
ATOM 12359 C CA . GLN D 1 284 ? 81.657 39.720 -16.211 1.00 36.88 288 GLN D CA 1
ATOM 12360 C C . GLN D 1 284 ? 80.751 40.612 -15.361 1.00 32.40 288 GLN D C 1
ATOM 12361 O O . GLN D 1 284 ? 79.538 40.572 -15.481 1.00 32.31 288 GLN D O 1
ATOM 12367 N N . PRO D 1 285 ? 81.340 41.412 -14.478 1.00 33.23 289 PRO D N 1
ATOM 12368 C CA . PRO D 1 285 ? 80.480 42.206 -13.627 1.00 33.00 289 PRO D CA 1
ATOM 12369 C C . PRO D 1 285 ? 79.600 43.146 -14.445 1.00 37.14 289 PRO D C 1
ATOM 12370 O O . PRO D 1 285 ? 78.425 43.357 -14.111 1.00 37.17 289 PRO D O 1
ATOM 12374 N N . GLU D 1 286 ? 80.146 43.699 -15.520 1.00 36.28 290 GLU D N 1
ATOM 12375 C CA . GLU D 1 286 ? 79.366 44.660 -16.278 1.00 37.48 290 GLU D CA 1
ATOM 12376 C C . GLU D 1 286 ? 78.151 43.961 -16.898 1.00 35.21 290 GLU D C 1
ATOM 12377 O O . GLU D 1 286 ? 77.048 44.490 -16.887 1.00 36.26 290 GLU D O 1
ATOM 12383 N N . VAL D 1 287 ? 78.331 42.736 -17.369 1.00 34.51 291 VAL D N 1
ATOM 12384 C CA . VAL D 1 287 ? 77.195 41.948 -17.838 1.00 32.97 291 VAL D CA 1
ATOM 12385 C C . VAL D 1 287 ? 76.180 41.701 -16.716 1.00 33.77 291 VAL D C 1
ATOM 12386 O O . VAL D 1 287 ? 74.978 41.591 -16.960 1.00 32.77 291 VAL D O 1
ATOM 12390 N N . TRP D 1 288 ? 76.652 41.585 -15.479 1.00 33.93 292 TRP D N 1
ATOM 12391 C CA . TRP D 1 288 ? 75.736 41.204 -14.406 1.00 31.13 292 TRP D CA 1
ATOM 12392 C C . TRP D 1 288 ? 75.264 42.413 -13.629 1.00 30.23 292 TRP D C 1
ATOM 12393 O O . TRP D 1 288 ? 74.520 42.301 -12.669 1.00 31.31 292 TRP D O 1
ATOM 12404 N N . LYS D 1 289 ? 75.705 43.578 -14.075 1.00 30.79 293 LYS D N 1
ATOM 12405 C CA . LYS D 1 289 ? 75.234 44.853 -13.544 1.00 31.27 293 LYS D CA 1
ATOM 12406 C C . LYS D 1 289 ? 75.503 45.122 -12.059 1.00 31.26 293 LYS D C 1
ATOM 12407 O O . LYS D 1 289 ? 74.620 45.597 -11.341 1.00 29.97 293 LYS D O 1
ATOM 12413 N N . PHE D 1 290 ? 76.731 44.840 -11.625 1.00 28.38 294 PHE D N 1
ATOM 12414 C CA . PHE D 1 290 ? 77.205 45.255 -10.307 1.00 27.48 294 PHE D CA 1
ATOM 12415 C C . PHE D 1 290 ? 78.670 45.623 -10.475 1.00 24.48 294 PHE D C 1
ATOM 12416 O O . PHE D 1 290 ? 79.198 45.491 -11.560 1.00 28.95 294 PHE D O 1
ATOM 12424 N N . HIS D 1 291 ? 79.318 46.109 -9.428 1.00 25.83 295 HIS D N 1
ATOM 12425 C CA . HIS D 1 291 ? 80.705 46.538 -9.525 1.00 30.05 295 HIS D CA 1
ATOM 12426 C C . HIS D 1 291 ? 81.601 45.749 -8.578 1.00 32.08 295 HIS D C 1
ATOM 12427 O O . HIS D 1 291 ? 81.132 45.218 -7.571 1.00 29.33 295 HIS D O 1
ATOM 12434 N N . LEU D 1 292 ? 82.892 45.710 -8.904 1.00 31.29 296 LEU D N 1
ATOM 12435 C CA . LEU D 1 292 ? 83.931 45.327 -7.966 1.00 32.23 296 LEU D CA 1
ATOM 12436 C C . LEU D 1 292 ? 84.301 46.607 -7.223 1.00 32.19 296 LEU D C 1
ATOM 12437 O O . LEU D 1 292 ? 84.063 47.690 -7.723 1.00 35.72 296 LEU D O 1
ATOM 12442 N N . THR D 1 293 ? 84.885 46.490 -6.043 1.00 33.21 297 THR D N 1
ATOM 12443 C CA . THR D 1 293 ? 85.325 47.664 -5.304 1.00 32.63 297 THR D CA 1
ATOM 12444 C C . THR D 1 293 ? 86.841 47.687 -5.230 1.00 35.43 297 THR D C 1
ATOM 12445 O O . THR D 1 293 ? 87.434 46.985 -4.407 1.00 35.33 297 THR D O 1
ATOM 12449 N N . PRO D 1 294 ? 87.478 48.483 -6.107 1.00 36.57 298 PRO D N 1
ATOM 12450 C CA . PRO D 1 294 ? 88.936 48.572 -6.120 1.00 34.96 298 PRO D CA 1
ATOM 12451 C C . PRO D 1 294 ? 89.427 49.219 -4.841 1.00 35.33 298 PRO D C 1
ATOM 12452 O O . PRO D 1 294 ? 88.726 50.026 -4.253 1.00 38.68 298 PRO D O 1
ATOM 12456 N N . ILE D 1 295 ? 90.622 48.879 -4.391 1.00 36.24 299 ILE D N 1
ATOM 12457 C CA . ILE D 1 295 ? 91.119 49.520 -3.192 1.00 37.68 299 ILE D CA 1
ATOM 12458 C C . ILE D 1 295 ? 91.421 50.996 -3.418 1.00 38.44 299 ILE D C 1
ATOM 12459 O O . ILE D 1 295 ? 91.469 51.777 -2.456 1.00 39.78 299 ILE D O 1
ATOM 12464 N N . SER D 1 296 ? 91.640 51.381 -4.676 1.00 38.47 300 SER D N 1
ATOM 12465 C CA . SER D 1 296 ? 91.913 52.784 -4.984 1.00 37.72 300 SER D CA 1
ATOM 12466 C C . SER D 1 296 ? 90.687 53.609 -4.615 1.00 37.90 300 SER D C 1
ATOM 12467 O O . SER D 1 296 ? 90.813 54.707 -4.106 1.00 39.72 300 SER D O 1
ATOM 12470 N N . PHE D 1 297 ? 89.501 53.058 -4.854 1.00 37.96 301 PHE D N 1
ATOM 12471 C CA . PHE D 1 297 ? 88.270 53.686 -4.402 1.00 37.91 301 PHE D CA 1
ATOM 12472 C C . PHE D 1 297 ? 88.239 53.854 -2.870 1.00 38.61 301 PHE D C 1
ATOM 12473 O O . PHE D 1 297 ? 87.808 54.884 -2.350 1.00 37.06 301 PHE D O 1
ATOM 12481 N N . ARG D 1 298 ? 88.683 52.837 -2.144 1.00 39.15 302 ARG D N 1
ATOM 12482 C CA . ARG D 1 298 ? 88.697 52.935 -0.684 1.00 38.85 302 ARG D CA 1
ATOM 12483 C C . ARG D 1 298 ? 89.628 54.037 -0.205 1.00 36.43 302 ARG D C 1
ATOM 12484 O O . ARG D 1 298 ? 89.306 54.734 0.747 1.00 36.90 302 ARG D O 1
ATOM 12492 N N . LYS D 1 299 ? 90.784 54.183 -0.843 1.00 36.60 303 LYS D N 1
ATOM 12493 C CA . LYS D 1 299 ? 91.709 55.252 -0.463 1.00 39.35 303 LYS D CA 1
ATOM 12494 C C . LYS D 1 299 ? 91.158 56.642 -0.796 1.00 39.17 303 LYS D C 1
ATOM 12495 O O . LYS D 1 299 ? 91.350 57.590 -0.038 1.00 40.53 303 LYS D O 1
ATOM 12501 N N . GLN D 1 300 ? 90.468 56.775 -1.920 1.00 39.01 304 GLN D N 1
ATOM 12502 C CA . GLN D 1 300 ? 89.873 58.071 -2.233 1.00 41.64 304 GLN D CA 1
ATOM 12503 C C . GLN D 1 300 ? 88.741 58.379 -1.253 1.00 40.33 304 GLN D C 1
ATOM 12504 O O . GLN D 1 300 ? 88.540 59.517 -0.856 1.00 39.15 304 GLN D O 1
ATOM 12510 N N . ASP D 1 301 ? 87.999 57.355 -0.859 1.00 41.16 305 ASP D N 1
ATOM 12511 C CA . ASP D 1 301 ? 86.862 57.569 0.020 1.00 40.60 305 ASP D CA 1
ATOM 12512 C C . ASP D 1 301 ? 87.377 58.006 1.383 1.00 41.13 305 ASP D C 1
ATOM 12513 O O . ASP D 1 301 ? 86.768 58.838 2.067 1.00 42.50 305 ASP D O 1
ATOM 12518 N N . ARG D 1 302 ? 88.516 57.452 1.770 1.00 37.92 306 ARG D N 1
ATOM 12519 C CA . ARG D 1 302 ? 89.094 57.792 3.041 1.00 40.17 306 ARG D CA 1
ATOM 12520 C C . ARG D 1 302 ? 89.555 59.256 3.079 1.00 39.76 306 ARG D C 1
ATOM 12521 O O . ARG D 1 302 ? 89.430 59.935 4.101 1.00 39.88 306 ARG D O 1
ATOM 12529 N N . ALA D 1 303 ? 90.082 59.744 1.965 1.00 41.22 307 ALA D N 1
ATOM 12530 C CA . ALA D 1 303 ? 90.551 61.131 1.904 1.00 41.26 307 ALA D CA 1
ATOM 12531 C C . ALA D 1 303 ? 89.381 62.108 1.940 1.00 40.92 307 ALA D C 1
ATOM 12532 O O . ALA D 1 303 ? 89.469 63.154 2.569 1.00 42.71 307 ALA D O 1
ATOM 12534 N N . GLU D 1 304 ? 88.284 61.783 1.265 1.00 40.69 308 GLU D N 1
ATOM 12535 C CA . GLU D 1 304 ? 87.104 62.633 1.385 1.00 42.83 308 GLU D CA 1
ATOM 12536 C C . GLU D 1 304 ? 86.462 62.589 2.770 1.00 43.05 308 GLU D C 1
ATOM 12537 O O . GLU D 1 304 ? 85.911 63.585 3.226 1.00 42.97 308 GLU D O 1
ATOM 12543 N N . LYS D 1 305 ? 86.551 61.453 3.455 1.00 42.17 309 LYS D N 1
ATOM 12544 C CA . LYS D 1 305 ? 86.060 61.402 4.828 1.00 40.83 309 LYS D CA 1
ATOM 12545 C C . LYS D 1 305 ? 86.931 62.246 5.757 1.00 40.50 309 LYS D C 1
ATOM 12546 O O . LYS D 1 305 ? 86.428 62.884 6.677 1.00 38.78 309 LYS D O 1
ATOM 12552 N N . ARG D 1 306 ? 88.238 62.259 5.511 1.00 40.84 310 ARG D N 1
ATOM 12553 C CA . ARG D 1 306 ? 89.130 63.089 6.314 1.00 42.97 310 ARG D CA 1
ATOM 12554 C C . ARG D 1 306 ? 88.842 64.577 6.126 1.00 43.72 310 ARG D C 1
ATOM 12555 O O . ARG D 1 306 ? 88.997 65.367 7.057 1.00 41.33 310 ARG D O 1
ATOM 12563 N N . GLN D 1 307 ? 88.414 64.943 4.919 1.00 44.39 311 GLN D N 1
ATOM 12564 C CA . GLN D 1 307 ? 88.060 66.326 4.610 1.00 44.61 311 GLN D CA 1
ATOM 12565 C C . GLN D 1 307 ? 86.742 66.711 5.252 1.00 42.75 311 GLN D C 1
ATOM 12566 O O . GLN D 1 307 ? 86.618 67.812 5.773 1.00 44.41 311 GLN D O 1
ATOM 12572 N N . GLU D 1 308 ? 85.760 65.810 5.213 1.00 40.64 312 GLU D N 1
ATOM 12573 C CA . GLU D 1 308 ? 84.488 66.052 5.893 1.00 41.33 312 GLU D CA 1
ATOM 12574 C C . GLU D 1 308 ? 84.691 66.198 7.390 1.00 40.56 312 GLU D C 1
ATOM 12575 O O . GLU D 1 308 ? 84.063 67.028 8.042 1.00 39.26 312 GLU D O 1
ATOM 12581 N N . THR D 1 309 ? 85.553 65.360 7.940 1.00 38.64 313 THR D N 1
ATOM 12582 C CA . THR D 1 309 ? 85.892 65.448 9.346 1.00 39.01 313 THR D CA 1
ATOM 12583 C C . THR D 1 309 ? 86.438 66.844 9.706 1.00 38.72 313 THR D C 1
ATOM 12584 O O . THR D 1 309 ? 86.031 67.451 10.699 1.00 35.67 313 THR D O 1
ATOM 12588 N N . GLU D 1 310 ? 87.361 67.344 8.897 1.00 40.72 314 GLU D N 1
ATOM 12589 C CA . GLU D 1 310 ? 87.970 68.656 9.158 1.00 45.26 314 GLU D CA 1
ATOM 12590 C C . GLU D 1 310 ? 86.957 69.786 8.947 1.00 44.64 314 GLU D C 1
ATOM 12591 O O . GLU D 1 310 ? 86.912 70.754 9.706 1.00 46.35 314 GLU D O 1
ATOM 12597 N N . ARG D 1 311 ? 86.116 69.628 7.934 1.00 44.00 315 ARG D N 1
ATOM 12598 C CA . ARG D 1 311 ? 85.018 70.553 7.684 1.00 45.86 315 ARG D CA 1
ATOM 12599 C C . ARG D 1 311 ? 84.115 70.687 8.911 1.00 46.23 315 ARG D C 1
ATOM 12600 O O . ARG D 1 311 ? 83.866 71.796 9.394 1.00 45.34 315 ARG D O 1
ATOM 12608 N N . LEU D 1 312 ? 83.619 69.554 9.408 1.00 44.65 316 LEU D N 1
ATOM 12609 C CA . LEU D 1 312 ? 82.754 69.541 10.594 1.00 43.86 316 LEU D CA 1
ATOM 12610 C C . LEU D 1 312 ? 83.428 70.185 11.804 1.00 42.64 316 LEU D C 1
ATOM 12611 O O . LEU D 1 312 ? 82.790 70.839 12.614 1.00 39.76 316 LEU D O 1
ATOM 12616 N N . ILE D 1 313 ? 84.721 69.960 11.949 1.00 43.73 317 ILE D N 1
ATOM 12617 C CA . ILE D 1 313 ? 85.421 70.480 13.108 1.00 46.15 317 ILE D CA 1
ATOM 12618 C C . ILE D 1 313 ? 85.453 72.000 13.005 1.00 46.79 317 ILE D C 1
ATOM 12619 O O . ILE D 1 313 ? 84.850 72.696 13.815 1.00 47.36 317 ILE D O 1
ATOM 12624 N N . VAL D 1 314 ? 86.132 72.494 11.981 1.00 47.10 318 VAL D N 1
ATOM 12625 C CA . VAL D 1 314 ? 86.177 73.917 11.680 1.00 49.70 318 VAL D CA 1
ATOM 12626 C C . VAL D 1 314 ? 84.821 74.586 11.865 1.00 50.15 318 VAL D C 1
ATOM 12627 O O . VAL D 1 314 ? 84.716 75.629 12.505 1.00 52.18 318 VAL D O 1
ATOM 12631 N N . GLN D 1 315 ? 83.777 73.979 11.319 1.00 49.70 319 GLN D N 1
ATOM 12632 C CA . GLN D 1 315 ? 82.442 74.557 11.401 1.00 49.58 319 GLN D CA 1
ATOM 12633 C C . GLN D 1 315 ? 81.799 74.310 12.761 1.00 49.68 319 GLN D C 1
ATOM 12634 O O . GLN D 1 315 ? 80.690 74.769 13.038 1.00 48.67 319 GLN D O 1
ATOM 12640 N N . GLN D 1 316 ? 82.505 73.586 13.619 1.00 49.30 320 GLN D N 1
ATOM 12641 C CA . GLN D 1 316 ? 82.017 73.337 14.960 1.00 48.87 320 GLN D CA 1
ATOM 12642 C C . GLN D 1 316 ? 80.588 72.894 14.832 1.00 50.19 320 GLN D C 1
ATOM 12643 O O . GLN D 1 316 ? 79.728 73.227 15.644 1.00 50.84 320 GLN D O 1
ATOM 12649 N N . ARG D 1 317 ? 80.354 72.141 13.762 1.00 53.36 321 ARG D N 1
ATOM 12650 C CA . ARG D 1 317 ? 79.117 71.420 13.567 1.00 53.41 321 ARG D CA 1
ATOM 12651 C C . ARG D 1 317 ? 79.350 69.996 14.045 1.00 54.03 321 ARG D C 1
ATOM 12652 O O . ARG D 1 317 ? 80.466 69.473 13.931 1.00 53.83 321 ARG D O 1
ATOM 12660 N N . GLY D 1 318 ? 78.314 69.398 14.630 1.00 51.15 322 GLY D N 1
ATOM 12661 C CA . GLY D 1 318 ? 78.328 67.991 14.960 1.00 46.62 322 GLY D CA 1
ATOM 12662 C C . GLY D 1 318 ? 77.776 67.283 13.751 1.00 45.58 322 GLY D C 1
ATOM 12663 O O . GLY D 1 318 ? 77.785 67.839 12.652 1.00 45.65 322 GLY D O 1
ATOM 12664 N N . VAL D 1 319 ? 77.287 66.064 13.945 1.00 44.33 323 VAL D N 1
ATOM 12665 C CA . VAL D 1 319 ? 76.708 65.302 12.850 1.00 43.85 323 VAL D CA 1
ATOM 12666 C C . VAL D 1 319 ? 75.265 65.744 12.629 1.00 43.83 323 VAL D C 1
ATOM 12667 O O . VAL D 1 319 ? 74.715 66.502 13.423 1.00 46.07 323 VAL D O 1
ATOM 12671 N N . ALA D 1 320 ? 74.649 65.266 11.557 1.00 42.61 324 ALA D N 1
ATOM 12672 C CA . ALA D 1 320 ? 73.244 65.561 11.325 1.00 44.39 324 ALA D CA 1
ATOM 12673 C C . ALA D 1 320 ? 72.338 64.771 12.265 1.00 44.12 324 ALA D C 1
ATOM 12674 O O . ALA D 1 320 ? 72.556 63.579 12.519 1.00 45.23 324 ALA D O 1
ATOM 12676 N N . GLU D 1 321 ? 71.327 65.442 12.794 1.00 43.47 325 GLU D N 1
ATOM 12677 C CA . GLU D 1 321 ? 70.294 64.757 13.535 1.00 44.78 325 GLU D CA 1
ATOM 12678 C C . GLU D 1 321 ? 69.359 64.073 12.550 1.00 44.41 325 GLU D C 1
ATOM 12679 O O . GLU D 1 321 ? 68.247 64.527 12.343 1.00 46.23 325 GLU D O 1
ATOM 12685 N N . LYS D 1 322 ? 69.825 62.983 11.947 1.00 45.02 326 LYS D N 1
ATOM 12686 C CA . LYS D 1 322 ? 69.060 62.235 10.950 1.00 46.16 326 LYS D CA 1
ATOM 12687 C C . LYS D 1 322 ? 69.313 60.738 11.136 1.00 46.33 326 LYS D C 1
ATOM 12688 O O . LYS D 1 322 ? 70.466 60.314 11.263 1.00 44.05 326 LYS D O 1
ATOM 12694 N N . ALA D 1 323 ? 68.243 59.943 11.138 1.00 45.64 327 ALA D N 1
ATOM 12695 C CA . ALA D 1 323 ? 68.364 58.491 11.249 1.00 45.11 327 ALA D CA 1
ATOM 12696 C C . ALA D 1 323 ? 69.340 57.964 10.207 1.00 44.52 327 ALA D C 1
ATOM 12697 O O . ALA D 1 323 ? 69.396 58.482 9.095 1.00 45.43 327 ALA D O 1
ATOM 12699 N N . SER D 1 324 ? 70.117 56.943 10.559 1.00 43.63 328 SER D N 1
ATOM 12700 C CA . SER D 1 324 ? 71.082 56.380 9.607 1.00 44.00 328 SER D CA 1
ATOM 12701 C C . SER D 1 324 ? 70.434 55.298 8.771 1.00 44.19 328 SER D C 1
ATOM 12702 O O . SER D 1 324 ? 70.834 55.065 7.636 1.00 47.61 328 SER D O 1
ATOM 12705 N N . GLY D 1 325 ? 69.435 54.627 9.337 1.00 43.88 329 GLY D N 1
ATOM 12706 C CA . GLY D 1 325 ? 68.848 53.451 8.697 1.00 41.58 329 GLY D CA 1
ATOM 12707 C C . GLY D 1 325 ? 69.340 52.174 9.377 1.00 41.55 329 GLY D C 1
ATOM 12708 O O . GLY D 1 325 ? 68.760 51.111 9.187 1.00 39.51 329 GLY D O 1
ATOM 12709 N N . GLU D 1 326 ? 70.404 52.284 10.174 1.00 40.17 330 GLU D N 1
ATOM 12710 C CA . GLU D 1 326 ? 70.929 51.139 10.939 1.00 40.07 330 GLU D CA 1
ATOM 12711 C C . GLU D 1 326 ? 69.990 50.763 12.093 1.00 38.78 330 GLU D C 1
ATOM 12712 O O . GLU D 1 326 ? 69.062 51.513 12.415 1.00 35.64 330 GLU D O 1
ATOM 12718 N N . GLU D 1 327 ? 70.225 49.597 12.699 1.00 36.51 331 GLU D N 1
ATOM 12719 C CA . GLU D 1 327 ? 69.418 49.119 13.819 1.00 35.72 331 GLU D CA 1
ATOM 12720 C C . GLU D 1 327 ? 70.206 49.171 15.120 1.00 33.47 331 GLU D C 1
ATOM 12721 O O . GLU D 1 327 ? 69.670 48.841 16.183 1.00 35.60 331 GLU D O 1
ATOM 12727 N N . GLY D 1 328 ? 71.464 49.606 15.036 1.00 30.74 332 GLY D N 1
ATOM 12728 C CA . GLY D 1 328 ? 72.373 49.660 16.191 1.00 29.50 332 GLY D CA 1
ATOM 12729 C C . GLY D 1 328 ? 71.813 50.250 17.475 1.00 29.12 332 GLY D C 1
ATOM 12730 O O . GLY D 1 328 ? 71.819 49.609 18.535 1.00 28.33 332 GLY D O 1
ATOM 12731 N N . VAL D 1 329 ? 71.328 51.480 17.391 1.00 29.65 333 VAL D N 1
ATOM 12732 C CA . VAL D 1 329 ? 70.816 52.172 18.569 1.00 28.31 333 VAL D CA 1
ATOM 12733 C C . VAL D 1 329 ? 69.514 51.537 19.046 1.00 28.13 333 VAL D C 1
ATOM 12734 O O . VAL D 1 329 ? 69.246 51.450 20.253 1.00 29.17 333 VAL D O 1
ATOM 12738 N N . ASN D 1 330 ? 68.710 51.104 18.088 1.00 25.66 334 ASN D N 1
ATOM 12739 C CA . ASN D 1 330 ? 67.486 50.371 18.365 1.00 28.57 334 ASN D CA 1
ATOM 12740 C C . ASN D 1 330 ? 67.727 49.103 19.179 1.00 25.95 334 ASN D C 1
ATOM 12741 O O . ASN D 1 330 ? 66.982 48.790 20.107 1.00 21.99 334 ASN D O 1
ATOM 12746 N N . ILE D 1 331 ? 68.763 48.370 18.793 1.00 26.40 335 ILE D N 1
ATOM 12747 C CA . ILE D 1 331 ? 69.152 47.142 19.474 1.00 25.05 335 ILE D CA 1
ATOM 12748 C C . ILE D 1 331 ? 69.644 47.476 20.871 1.00 24.37 335 ILE D C 1
ATOM 12749 O O . ILE D 1 331 ? 69.291 46.804 21.838 1.00 27.43 335 ILE D O 1
ATOM 12754 N N . ILE D 1 332 ? 70.447 48.524 20.989 1.00 22.39 336 ILE D N 1
ATOM 12755 C CA . ILE D 1 332 ? 70.888 48.961 22.308 1.00 23.73 336 ILE D CA 1
ATOM 12756 C C . ILE D 1 332 ? 69.684 49.268 23.214 1.00 24.56 336 ILE D C 1
ATOM 12757 O O . ILE D 1 332 ? 69.586 48.765 24.334 1.00 24.13 336 ILE D O 1
ATOM 12762 N N . ALA D 1 333 ? 68.761 50.081 22.714 1.00 24.48 337 ALA D N 1
ATOM 12763 C CA . ALA D 1 333 ? 67.567 50.428 23.472 1.00 26.16 337 ALA D CA 1
ATOM 12764 C C . ALA D 1 333 ? 66.826 49.157 23.919 1.00 26.25 337 ALA D C 1
ATOM 12765 O O . ALA D 1 333 ? 66.449 49.023 25.085 1.00 22.55 337 ALA D O 1
ATOM 12767 N N . ALA D 1 334 ? 66.630 48.225 22.991 1.00 25.29 338 ALA D N 1
ATOM 12768 C CA . ALA D 1 334 ? 65.958 46.972 23.319 1.00 25.94 338 ALA D CA 1
ATOM 12769 C C . ALA D 1 334 ? 66.703 46.192 24.414 1.00 25.67 338 ALA D C 1
ATOM 12770 O O . ALA D 1 334 ? 66.084 45.625 25.303 1.00 27.34 338 ALA D O 1
ATOM 12772 N N . LEU D 1 335 ? 68.029 46.194 24.367 1.00 27.30 339 LEU D N 1
ATOM 12773 C CA . LEU D 1 335 ? 68.845 45.470 25.347 1.00 26.35 339 LEU D CA 1
ATOM 12774 C C . LEU D 1 335 ? 68.786 46.107 26.716 1.00 27.06 339 LEU D C 1
ATOM 12775 O O . LEU D 1 335 ? 69.056 45.454 27.727 1.00 23.11 339 LEU D O 1
ATOM 12780 N N . LEU D 1 336 ? 68.448 47.394 26.740 1.00 28.88 340 LEU D N 1
ATOM 12781 C CA . LEU D 1 336 ? 68.298 48.140 27.989 1.00 29.11 340 LEU D CA 1
ATOM 12782 C C . LEU D 1 336 ? 66.874 48.048 28.551 1.00 29.29 340 LEU D C 1
ATOM 12783 O O . LEU D 1 336 ? 66.586 48.481 29.672 1.00 30.00 340 LEU D O 1
ATOM 12788 N N . GLY D 1 337 ? 65.980 47.463 27.779 1.00 29.40 341 GLY D N 1
ATOM 12789 C CA . GLY D 1 337 ? 64.640 47.267 28.264 1.00 30.50 341 GLY D CA 1
ATOM 12790 C C . GLY D 1 337 ? 63.690 48.315 27.730 1.00 32.72 341 GLY D C 1
ATOM 12791 O O . GLY D 1 337 ? 62.589 48.447 28.237 1.00 32.50 341 GLY D O 1
ATOM 12792 N N . LEU D 1 338 ? 64.091 49.027 26.679 1.00 32.05 342 LEU D N 1
ATOM 12793 C CA . LEU D 1 338 ? 63.300 50.176 26.205 1.00 32.65 342 LEU D CA 1
ATOM 12794 C C . LEU D 1 338 ? 62.410 49.943 24.980 1.00 33.27 342 LEU D C 1
ATOM 12795 O O . LEU D 1 338 ? 61.938 50.903 24.398 1.00 37.33 342 LEU D O 1
ATOM 12800 N N . GLY D 1 339 ? 62.159 48.687 24.613 1.00 34.62 343 GLY D N 1
ATOM 12801 C CA . GLY D 1 339 ? 61.286 48.359 23.482 1.00 33.40 343 GLY D CA 1
ATOM 12802 C C . GLY D 1 339 ? 61.751 47.091 22.754 1.00 38.74 343 GLY D C 1
ATOM 12803 O O . GLY D 1 339 ? 62.745 47.117 22.015 1.00 38.16 343 GLY D O 1
ATOM 12804 N N . GLU D 1 340 ? 61.041 45.980 22.947 1.00 36.76 344 GLU D N 1
ATOM 12805 C CA . GLU D 1 340 ? 61.434 44.726 22.324 1.00 34.85 344 GLU D CA 1
ATOM 12806 C C . GLU D 1 340 ? 61.528 44.823 20.800 1.00 33.13 344 GLU D C 1
ATOM 12807 O O . GLU D 1 340 ? 60.986 45.730 20.182 1.00 31.39 344 GLU D O 1
ATOM 12813 N N . LEU D 1 341 ? 62.241 43.884 20.196 1.00 28.92 345 LEU D N 1
ATOM 12814 C CA . LEU D 1 341 ? 62.603 44.021 18.806 1.00 29.61 345 LEU D CA 1
ATOM 12815 C C . LEU D 1 341 ? 62.943 42.667 18.209 1.00 28.82 345 LEU D C 1
ATOM 12816 O O . LEU D 1 341 ? 63.580 41.845 18.851 1.00 28.03 345 LEU D O 1
ATOM 12821 N N . VAL D 1 342 ? 62.470 42.423 16.993 1.00 29.64 346 VAL D N 1
ATOM 12822 C CA . VAL D 1 342 ? 62.841 41.232 16.268 1.00 28.31 346 VAL D CA 1
ATOM 12823 C C . VAL D 1 342 ? 63.602 41.681 15.038 1.00 27.29 346 VAL D C 1
ATOM 12824 O O . VAL D 1 342 ? 63.059 42.380 14.201 1.00 28.97 346 VAL D O 1
ATOM 12828 N N . THR D 1 343 ? 64.878 41.316 14.951 1.00 27.28 347 THR D N 1
ATOM 12829 C CA . THR D 1 343 ? 65.710 41.728 13.817 1.00 27.27 347 THR D CA 1
ATOM 12830 C C . THR D 1 343 ? 66.873 40.745 13.623 1.00 24.35 347 THR D C 1
ATOM 12831 O O . THR D 1 343 ? 67.121 39.927 14.492 1.00 23.11 347 THR D O 1
ATOM 12835 N N . ASN D 1 344 ? 67.538 40.800 12.469 1.00 24.67 348 ASN D N 1
ATOM 12836 C CA . ASN D 1 344 ? 68.582 39.828 12.131 1.00 23.74 348 ASN D CA 1
ATOM 12837 C C . ASN D 1 344 ? 69.913 40.170 12.768 1.00 26.29 348 ASN D C 1
ATOM 12838 O O . ASN D 1 344 ? 70.350 41.325 12.720 1.00 25.16 348 ASN D O 1
ATOM 12843 N N . VAL D 1 345 ? 70.544 39.152 13.370 1.00 22.51 349 VAL D N 1
ATOM 12844 C CA . VAL D 1 345 ? 71.845 39.279 13.977 1.00 23.22 349 VAL D CA 1
ATOM 12845 C C . VAL D 1 345 ? 72.662 38.010 13.746 1.00 24.52 349 VAL D C 1
ATOM 12846 O O . VAL D 1 345 ? 72.131 36.949 13.373 1.00 23.15 349 VAL D O 1
ATOM 12850 N N . ASN D 1 346 ? 73.957 38.126 13.995 1.00 21.23 350 ASN D N 1
ATOM 12851 C CA . ASN D 1 346 ? 74.871 37.010 13.841 1.00 22.51 350 ASN D CA 1
ATOM 12852 C C . ASN D 1 346 ? 75.219 36.499 15.234 1.00 23.56 350 ASN D C 1
ATOM 12853 O O . ASN D 1 346 ? 75.679 37.264 16.091 1.00 23.75 350 ASN D O 1
ATOM 12866 N N . PRO D 1 348 ? 76.165 32.548 17.705 1.00 21.15 352 PRO D N 1
ATOM 12867 C CA . PRO D 1 348 ? 76.502 31.115 17.650 1.00 21.69 352 PRO D CA 1
ATOM 12868 C C . PRO D 1 348 ? 75.259 30.279 17.340 1.00 21.78 352 PRO D C 1
ATOM 12869 O O . PRO D 1 348 ? 74.186 30.517 17.891 1.00 19.09 352 PRO D O 1
ATOM 12873 N N . ASN D 1 349 ? 75.409 29.314 16.448 1.00 21.60 353 ASN D N 1
ATOM 12874 C CA . ASN D 1 349 ? 74.304 28.459 16.058 1.00 22.03 353 ASN D CA 1
ATOM 12875 C C . ASN D 1 349 ? 74.011 27.449 17.144 1.00 26.04 353 ASN D C 1
ATOM 12876 O O . ASN D 1 349 ? 74.885 26.661 17.534 1.00 25.14 353 ASN D O 1
ATOM 12881 N N . GLN D 1 350 ? 72.771 27.462 17.618 1.00 23.47 354 GLN D N 1
ATOM 12882 C CA . GLN D 1 350 ? 72.326 26.469 18.559 1.00 24.60 354 GLN D CA 1
ATOM 12883 C C . GLN D 1 350 ? 71.028 25.830 18.063 1.00 23.45 354 GLN D C 1
ATOM 12884 O O . GLN D 1 350 ? 70.210 25.452 18.850 1.00 25.51 354 GLN D O 1
ATOM 12890 N N . GLY D 1 351 ? 70.845 25.703 16.755 1.00 23.41 355 GLY D N 1
ATOM 12891 C CA . GLY D 1 351 ? 69.600 25.131 16.229 1.00 21.57 355 GLY D CA 1
ATOM 12892 C C . GLY D 1 351 ? 68.795 26.094 15.363 1.00 22.77 355 GLY D C 1
ATOM 12893 O O . GLY D 1 351 ? 67.905 25.657 14.630 1.00 23.37 355 GLY D O 1
ATOM 12894 N N . GLN D 1 352 ? 69.105 27.396 15.421 1.00 21.44 356 GLN D N 1
ATOM 12895 C CA . GLN D 1 352 ? 68.293 28.391 14.684 1.00 23.59 356 GLN D CA 1
ATOM 12896 C C . GLN D 1 352 ? 68.430 28.241 13.175 1.00 23.15 356 GLN D C 1
ATOM 12897 O O . GLN D 1 352 ? 67.553 28.649 12.411 1.00 24.17 356 GLN D O 1
ATOM 12903 N N . VAL D 1 353 ? 69.528 27.641 12.738 1.00 20.98 357 VAL D N 1
ATOM 12904 C CA . VAL D 1 353 ? 69.603 27.213 11.347 1.00 22.78 357 VAL D CA 1
ATOM 12905 C C . VAL D 1 353 ? 69.902 25.720 11.312 1.00 23.98 357 VAL D C 1
ATOM 12906 O O . VAL D 1 353 ? 70.928 25.298 11.813 1.00 25.16 357 VAL D O 1
ATOM 12910 N N . LEU D 1 354 ? 69.038 24.939 10.676 1.00 26.21 358 LEU D N 1
ATOM 12911 C CA . LEU D 1 354 ? 69.189 23.489 10.593 1.00 24.26 358 LEU D CA 1
ATOM 12912 C C . LEU D 1 354 ? 70.405 23.023 9.790 1.00 27.26 358 LEU D C 1
ATOM 12913 O O . LEU D 1 354 ? 70.829 23.693 8.845 1.00 26.83 358 LEU D O 1
ATOM 12918 N N . ASN D 1 355 ? 70.937 21.853 10.162 1.00 26.77 359 ASN D N 1
ATOM 12919 C CA . ASN D 1 355 ? 71.998 21.174 9.420 1.00 29.00 359 ASN D CA 1
ATOM 12920 C C . ASN D 1 355 ? 73.263 21.988 9.245 1.00 31.49 359 ASN D C 1
ATOM 12921 O O . ASN D 1 355 ? 73.908 21.894 8.209 1.00 33.73 359 ASN D O 1
ATOM 12926 N N . LEU D 1 356 ? 73.602 22.809 10.227 1.00 30.58 360 LEU D N 1
ATOM 12927 C CA . LEU D 1 356 ? 74.807 23.619 10.156 1.00 28.79 360 LEU D CA 1
ATOM 12928 C C . LEU D 1 356 ? 75.480 23.458 11.496 1.00 27.79 360 LEU D C 1
ATOM 12929 O O . LEU D 1 356 ? 74.807 23.389 12.514 1.00 28.86 360 LEU D O 1
ATOM 12934 N N . PRO D 1 357 ? 76.814 23.385 11.512 1.00 27.59 361 PRO D N 1
ATOM 12935 C CA . PRO D 1 357 ? 77.447 23.023 12.787 1.00 26.02 361 PRO D CA 1
ATOM 12936 C C . PRO D 1 357 ? 77.034 23.963 13.922 1.00 27.74 361 PRO D C 1
ATOM 12937 O O . PRO D 1 357 ? 76.749 25.140 13.698 1.00 26.79 361 PRO D O 1
ATOM 12941 N N . ILE D 1 358 ? 77.013 23.457 15.140 1.00 26.77 362 ILE D N 1
ATOM 12942 C CA . ILE D 1 358 ? 76.612 24.290 16.242 1.00 28.00 362 ILE D CA 1
ATOM 12943 C C . ILE D 1 358 ? 77.797 25.130 16.701 1.00 26.08 362 ILE D C 1
ATOM 12944 O O . ILE D 1 358 ? 78.950 24.732 16.518 1.00 24.36 362 ILE D O 1
ATOM 12949 N N . GLN D 1 359 ? 77.518 26.309 17.252 1.00 24.28 363 GLN D N 1
ATOM 12950 C CA . GLN D 1 359 ? 78.582 27.236 17.654 1.00 26.20 363 GLN D CA 1
ATOM 12951 C C . GLN D 1 359 ? 79.015 28.160 16.532 1.00 22.86 363 GLN D C 1
ATOM 12952 O O . GLN D 1 359 ? 79.561 29.236 16.776 1.00 21.98 363 GLN D O 1
ATOM 12958 N N . ALA D 1 360 ? 78.830 27.696 15.308 1.00 21.23 364 ALA D N 1
ATOM 12959 C CA . ALA D 1 360 ? 79.218 28.458 14.141 1.00 21.87 364 ALA D CA 1
ATOM 12960 C C . ALA D 1 360 ? 78.389 29.728 14.159 1.00 21.26 364 ALA D C 1
ATOM 12961 O O . ALA D 1 360 ? 77.221 29.699 14.557 1.00 20.11 364 ALA D O 1
ATOM 12963 N N . ILE D 1 361 ? 78.987 30.836 13.734 1.00 19.75 365 ILE D N 1
ATOM 12964 C CA . ILE D 1 361 ? 78.255 32.102 13.678 1.00 21.41 365 ILE D CA 1
ATOM 12965 C C . ILE D 1 361 ? 77.317 32.137 12.486 1.00 21.75 365 ILE D C 1
ATOM 12966 O O . ILE D 1 361 ? 77.747 32.048 11.328 1.00 20.23 365 ILE D O 1
ATOM 12971 N N . VAL D 1 362 ? 76.027 32.253 12.772 1.00 21.13 366 VAL D N 1
ATOM 12972 C CA . VAL D 1 362 ? 75.021 32.268 11.730 1.00 18.97 366 VAL D CA 1
ATOM 12973 C C . VAL D 1 362 ? 74.095 33.487 11.873 1.00 21.21 366 VAL D C 1
ATOM 12974 O O . VAL D 1 362 ? 73.908 34.028 12.975 1.00 17.82 366 VAL D O 1
ATOM 12978 N N . GLU D 1 363 ? 73.510 33.912 10.760 1.00 21.04 367 GLU D N 1
ATOM 12979 C CA . GLU D 1 363 ? 72.648 35.091 10.782 1.00 23.46 367 GLU D CA 1
ATOM 12980 C C . GLU D 1 363 ? 71.196 34.664 10.706 1.00 22.15 367 GLU D C 1
ATOM 12981 O O . GLU D 1 363 ? 70.807 33.991 9.754 1.00 22.97 367 GLU D O 1
ATOM 12987 N N . THR D 1 364 ? 70.402 35.032 11.719 1.00 20.56 368 THR D N 1
ATOM 12988 C CA . THR D 1 364 ? 68.954 34.799 11.692 1.00 18.46 368 THR D CA 1
ATOM 12989 C C . THR D 1 364 ? 68.267 35.922 12.461 1.00 22.11 368 THR D C 1
ATOM 12990 O O . THR D 1 364 ? 68.929 36.735 13.111 1.00 21.04 368 THR D O 1
ATOM 12994 N N . ASN D 1 365 ? 66.942 35.993 12.379 1.00 19.08 369 ASN D N 1
ATOM 12995 C CA . ASN D 1 365 ? 66.217 36.815 13.339 1.00 20.90 369 ASN D CA 1
ATOM 12996 C C . ASN D 1 365 ? 66.460 36.378 14.779 1.00 22.01 369 ASN D C 1
ATOM 12997 O O . ASN D 1 365 ? 66.668 35.197 15.060 1.00 22.60 369 ASN D O 1
ATOM 13002 N N . ALA D 1 366 ? 66.436 37.352 15.681 1.00 22.87 370 ALA D N 1
ATOM 13003 C CA . ALA D 1 366 ? 66.452 37.105 17.111 1.00 19.96 370 ALA D CA 1
ATOM 13004 C C . ALA D 1 366 ? 65.474 38.060 17.779 1.00 20.27 370 ALA D C 1
ATOM 13005 O O . ALA D 1 366 ? 65.191 39.137 17.265 1.00 22.95 370 ALA D O 1
ATOM 13007 N N . PHE D 1 367 ? 64.965 37.646 18.933 1.00 23.35 371 PHE D N 1
ATOM 13008 C CA . PHE D 1 367 ? 64.069 38.433 19.747 1.00 20.95 371 PHE D CA 1
ATOM 13009 C C . PHE D 1 367 ? 64.982 39.104 20.759 1.00 22.76 371 PHE D C 1
ATOM 13010 O O . PHE D 1 367 ? 65.755 38.434 21.466 1.00 21.99 371 PHE D O 1
ATOM 13018 N N . ILE D 1 368 ? 64.954 40.433 20.781 1.00 20.22 372 ILE D N 1
ATOM 13019 C CA . ILE D 1 368 ? 65.821 41.171 21.673 1.00 21.19 372 ILE D CA 1
ATOM 13020 C C . ILE D 1 368 ? 64.974 41.908 22.694 1.00 21.81 372 ILE D C 1
ATOM 13021 O O . ILE D 1 368 ? 64.015 42.585 22.330 1.00 22.31 372 ILE D O 1
ATOM 13026 N N . THR D 1 369 ? 65.313 41.754 23.972 1.00 23.37 373 THR D N 1
ATOM 13027 C CA . THR D 1 369 ? 64.637 42.489 25.033 1.00 24.50 373 THR D CA 1
ATOM 13028 C C . THR D 1 369 ? 65.633 42.760 26.149 1.00 23.29 373 THR D C 1
ATOM 13029 O O . THR D 1 369 ? 66.846 42.618 25.954 1.00 19.30 373 THR D O 1
ATOM 13033 N N . ARG D 1 370 ? 65.145 43.160 27.316 1.00 21.81 374 ARG D N 1
ATOM 13034 C CA . ARG D 1 370 ? 66.083 43.584 28.368 1.00 23.37 374 ARG D CA 1
ATOM 13035 C C . ARG D 1 370 ? 67.160 42.518 28.610 1.00 24.38 374 ARG D C 1
ATOM 13036 O O . ARG D 1 370 ? 66.851 41.402 29.044 1.00 25.34 374 ARG D O 1
ATOM 13044 N N . ASN D 1 371 ? 68.410 42.852 28.296 1.00 23.18 375 ASN D N 1
ATOM 13045 C CA . ASN D 1 371 ? 69.543 41.979 28.553 1.00 25.75 375 ASN D CA 1
ATOM 13046 C C . ASN D 1 371 ? 69.420 40.558 27.952 1.00 29.22 375 ASN D C 1
ATOM 13047 O O . ASN D 1 371 ? 70.008 39.629 28.486 1.00 29.56 375 ASN D O 1
ATOM 13052 N N . ARG D 1 372 ? 68.674 40.413 26.848 1.00 28.13 376 ARG D N 1
ATOM 13053 C CA . ARG D 1 372 ? 68.386 39.114 26.192 1.00 29.34 376 ARG D CA 1
ATOM 13054 C C . ARG D 1 372 ? 68.471 39.261 24.682 1.00 25.53 376 ARG D C 1
ATOM 13055 O O . ARG D 1 372 ? 67.816 40.134 24.127 1.00 24.88 376 ARG D O 1
ATOM 13063 N N . VAL D 1 373 ? 69.249 38.406 24.018 1.00 23.65 377 VAL D N 1
ATOM 13064 C CA . VAL D 1 373 ? 69.197 38.253 22.553 1.00 22.81 377 VAL D CA 1
ATOM 13065 C C . VAL D 1 373 ? 68.955 36.775 22.269 1.00 22.72 377 VAL D C 1
ATOM 13066 O O . VAL D 1 373 ? 69.792 35.945 22.566 1.00 25.91 377 VAL D O 1
ATOM 13070 N N . GLN D 1 374 ? 67.813 36.447 21.693 1.00 23.53 378 GLN D N 1
ATOM 13071 C CA . GLN D 1 374 ? 67.378 35.065 21.658 1.00 20.41 378 GLN D CA 1
ATOM 13072 C C . GLN D 1 374 ? 67.020 34.699 20.240 1.00 23.12 378 GLN D C 1
ATOM 13073 O O . GLN D 1 374 ? 65.983 35.129 19.717 1.00 21.29 378 GLN D O 1
ATOM 13079 N N . PRO D 1 375 ? 67.906 33.931 19.590 1.00 18.89 379 PRO D N 1
ATOM 13080 C CA . PRO D 1 375 ? 67.674 33.571 18.208 1.00 19.72 379 PRO D CA 1
ATOM 13081 C C . PRO D 1 375 ? 66.351 32.819 18.064 1.00 22.17 379 PRO D C 1
ATOM 13082 O O . PRO D 1 375 ? 65.891 32.157 19.010 1.00 25.35 379 PRO D O 1
ATOM 13086 N N . ILE D 1 376 ? 65.770 32.930 16.879 1.00 21.45 380 ILE D N 1
ATOM 13087 C CA . ILE D 1 376 ? 64.483 32.353 16.539 1.00 22.06 380 ILE D CA 1
ATOM 13088 C C . ILE D 1 376 ? 64.701 31.189 15.580 1.00 22.15 380 ILE D C 1
ATOM 13089 O O . ILE D 1 376 ? 65.486 31.290 14.646 1.00 22.32 380 ILE D O 1
ATOM 13094 N N . LEU D 1 377 ? 64.034 30.068 15.811 1.00 24.82 381 LEU D N 1
ATOM 13095 C CA . LEU D 1 377 ? 64.252 28.927 14.951 1.00 24.32 381 LEU D CA 1
ATOM 13096 C C . LEU D 1 377 ? 63.750 29.267 13.561 1.00 21.83 381 LEU D C 1
ATOM 13097 O O . LEU D 1 377 ? 62.590 29.628 13.393 1.00 23.71 381 LEU D O 1
ATOM 13102 N N . SER D 1 378 ? 64.638 29.176 12.576 1.00 21.61 382 SER D N 1
ATOM 13103 C CA . SER D 1 378 ? 64.346 29.625 11.207 1.00 24.66 382 SER D CA 1
ATOM 13104 C C . SER D 1 378 ? 64.380 28.508 10.157 1.00 22.92 382 SER D C 1
ATOM 13105 O O . SER D 1 378 ? 64.172 28.767 8.968 1.00 22.51 382 SER D O 1
ATOM 13108 N N . GLY D 1 379 ? 64.657 27.282 10.591 1.00 22.93 383 GLY D N 1
ATOM 13109 C CA . GLY D 1 379 ? 64.595 26.124 9.682 1.00 22.37 383 GLY D CA 1
ATOM 13110 C C . GLY D 1 379 ? 65.790 26.019 8.761 1.00 21.43 383 GLY D C 1
ATOM 13111 O O . GLY D 1 379 ? 66.879 26.470 9.104 1.00 23.81 383 GLY D O 1
ATOM 13112 N N . ALA D 1 380 ? 65.565 25.470 7.573 1.00 23.03 384 ALA D N 1
ATOM 13113 C CA . ALA D 1 380 ? 66.632 25.055 6.649 1.00 25.61 384 ALA D CA 1
ATOM 13114 C C . ALA D 1 380 ? 66.830 25.992 5.458 1.00 25.02 384 ALA D C 1
ATOM 13115 O O . ALA D 1 380 ? 65.899 26.631 5.011 1.00 27.20 384 ALA D O 1
ATOM 13117 N N . LEU D 1 381 ? 68.059 26.049 4.950 1.00 24.43 385 LEU D N 1
ATOM 13118 C CA . LEU D 1 381 ? 68.374 26.688 3.683 1.00 23.73 385 LEU D CA 1
ATOM 13119 C C . LEU D 1 381 ? 68.010 25.732 2.557 1.00 24.91 385 LEU D C 1
ATOM 13120 O O . LEU D 1 381 ? 67.819 24.558 2.803 1.00 24.53 385 LEU D O 1
ATOM 13125 N N . PRO D 1 382 ? 67.883 26.235 1.310 1.00 27.29 386 PRO D N 1
ATOM 13126 C CA . PRO D 1 382 ? 67.758 25.276 0.192 1.00 27.78 386 PRO D CA 1
ATOM 13127 C C . PRO D 1 382 ? 68.985 24.364 0.165 1.00 25.96 386 PRO D C 1
ATOM 13128 O O . PRO D 1 382 ? 70.091 24.800 0.482 1.00 25.45 386 PRO D O 1
ATOM 13132 N N . LYS D 1 383 ? 68.795 23.113 -0.225 1.00 26.29 387 LYS D N 1
ATOM 13133 C CA . LYS D 1 383 ? 69.853 22.124 -0.111 1.00 25.98 387 LYS D CA 1
ATOM 13134 C C . LYS D 1 383 ? 71.184 22.569 -0.745 1.00 29.14 387 LYS D C 1
ATOM 13135 O O . LYS D 1 383 ? 72.256 22.361 -0.169 1.00 26.76 387 LYS D O 1
ATOM 13141 N N . GLY D 1 384 ? 71.116 23.206 -1.913 1.00 28.83 388 GLY D N 1
ATOM 13142 C CA . GLY D 1 384 ? 72.326 23.643 -2.601 1.00 26.52 388 GLY D CA 1
ATOM 13143 C C . GLY D 1 384 ? 73.048 24.739 -1.847 1.00 26.26 388 GLY D C 1
ATOM 13144 O O . GLY D 1 384 ? 74.273 24.839 -1.877 1.00 23.63 388 GLY D O 1
ATOM 13145 N N . VAL D 1 385 ? 72.280 25.577 -1.167 1.00 26.42 389 VAL D N 1
ATOM 13146 C CA . VAL D 1 385 ? 72.852 26.721 -0.452 1.00 26.65 389 VAL D CA 1
ATOM 13147 C C . VAL D 1 385 ? 73.462 26.263 0.865 1.00 27.06 389 VAL D C 1
ATOM 13148 O O . VAL D 1 385 ? 74.491 26.782 1.308 1.00 27.04 389 VAL D O 1
ATOM 13152 N N . GLU D 1 386 ? 72.801 25.295 1.494 1.00 25.68 390 GLU D N 1
ATOM 13153 C CA . GLU D 1 386 ? 73.297 24.682 2.708 1.00 26.23 390 GLU D CA 1
ATOM 13154 C C . GLU D 1 386 ? 74.673 24.027 2.455 1.00 25.79 390 GLU D C 1
ATOM 13155 O O . GLU D 1 386 ? 75.622 24.238 3.212 1.00 27.02 390 GLU D O 1
ATOM 13169 N N . LEU D 1 388 ? 76.852 24.879 0.308 1.00 24.81 392 LEU D N 1
ATOM 13170 C CA . LEU D 1 388 ? 77.872 25.927 0.179 1.00 24.11 392 LEU D CA 1
ATOM 13171 C C . LEU D 1 388 ? 78.209 26.561 1.515 1.00 23.45 392 LEU D C 1
ATOM 13172 O O . LEU D 1 388 ? 79.383 26.819 1.822 1.00 26.75 392 LEU D O 1
ATOM 13177 N N . ALA D 1 389 ? 77.179 26.813 2.313 1.00 22.65 393 ALA D N 1
ATOM 13178 C CA . ALA D 1 389 ? 77.375 27.436 3.606 1.00 20.95 393 ALA D CA 1
ATOM 13179 C C . ALA D 1 389 ? 78.172 26.549 4.557 1.00 18.41 393 ALA D C 1
ATOM 13180 O O . ALA D 1 389 ? 79.057 27.050 5.255 1.00 20.73 393 ALA D O 1
ATOM 13182 N N . ALA D 1 390 ? 77.886 25.246 4.584 1.00 20.02 394 ALA D N 1
ATOM 13183 C CA . ALA D 1 390 ? 78.670 24.314 5.436 1.00 20.63 394 ALA D CA 1
ATOM 13184 C C . ALA D 1 390 ? 80.135 24.404 5.053 1.00 20.22 394 ALA D C 1
ATOM 13185 O O . ALA D 1 390 ? 81.031 24.428 5.892 1.00 22.43 394 ALA D O 1
ATOM 13187 N N . ARG D 1 391 ? 80.381 24.478 3.755 1.00 24.45 395 ARG D N 1
ATOM 13188 C CA . ARG D 1 391 ? 81.748 24.547 3.262 1.00 22.85 395 ARG D CA 1
ATOM 13189 C C . ARG D 1 391 ? 82.479 25.823 3.692 1.00 22.29 395 ARG D C 1
ATOM 13190 O O . ARG D 1 391 ? 83.617 25.769 4.173 1.00 21.93 395 ARG D O 1
ATOM 13198 N N . HIS D 1 392 ? 81.818 26.970 3.529 1.00 22.62 396 HIS D 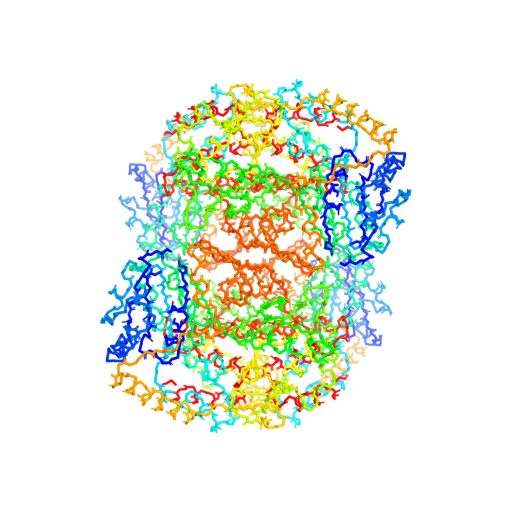N 1
ATOM 13199 C CA . HIS D 1 392 ? 82.354 28.255 4.005 1.00 21.22 396 HIS D CA 1
ATOM 13200 C C . HIS D 1 392 ? 82.528 28.268 5.528 1.00 23.15 396 HIS D C 1
ATOM 13201 O O . HIS D 1 392 ? 83.495 28.812 6.064 1.00 23.46 396 HIS D O 1
ATOM 13208 N N . ILE D 1 393 ? 81.574 27.673 6.236 1.00 25.17 397 ILE D N 1
ATOM 13209 C CA . ILE D 1 393 ? 81.673 27.602 7.679 1.00 24.13 397 ILE D CA 1
ATOM 13210 C C . ILE D 1 393 ? 82.906 26.780 8.090 1.00 25.22 397 ILE D C 1
ATOM 13211 O O . ILE D 1 393 ? 83.657 27.190 8.990 1.00 24.02 397 ILE D O 1
ATOM 13216 N N . SER D 1 394 ? 83.111 25.632 7.433 1.00 23.28 398 SER D N 1
ATOM 13217 C CA . SER D 1 394 ? 84.350 24.837 7.620 1.00 25.65 398 SER D CA 1
ATOM 13218 C C . SER D 1 394 ? 85.590 25.717 7.552 1.00 21.78 398 SER D C 1
ATOM 13219 O O . SER D 1 394 ? 86.486 25.601 8.349 1.00 24.73 398 SER D O 1
ATOM 13222 N N . ASN D 1 395 ? 85.635 26.575 6.549 1.00 21.85 399 ASN D N 1
ATOM 13223 C CA . ASN D 1 395 ? 86.764 27.467 6.329 1.00 23.33 399 ASN D CA 1
ATOM 13224 C C . ASN D 1 395 ? 86.904 28.525 7.405 1.00 24.70 399 ASN D C 1
ATOM 13225 O O . ASN D 1 395 ? 88.013 28.836 7.855 1.00 23.84 399 ASN D O 1
ATOM 13230 N N . GLN D 1 396 ? 85.767 29.088 7.809 1.00 25.11 400 GLN D N 1
ATOM 13231 C CA . GLN D 1 396 ? 85.754 30.124 8.828 1.00 25.34 400 GLN D CA 1
ATOM 13232 C C . GLN D 1 396 ? 86.226 29.567 10.181 1.00 23.51 400 GLN D C 1
ATOM 13233 O O . GLN D 1 396 ? 87.028 30.201 10.863 1.00 23.29 400 GLN D O 1
ATOM 13239 N N . GLU D 1 397 ? 85.751 28.373 10.551 1.00 23.40 401 GLU D N 1
ATOM 13240 C CA . GLU D 1 397 ? 86.222 27.708 11.778 1.00 23.93 401 GLU D CA 1
ATOM 13241 C C . GLU D 1 397 ? 87.710 27.388 11.711 1.00 22.84 401 GLU D C 1
ATOM 13242 O O . GLU D 1 397 ? 88.423 27.518 12.698 1.00 23.41 401 GLU D O 1
ATOM 13248 N N . ALA D 1 398 ? 88.192 26.971 10.545 1.00 23.62 402 ALA D N 1
ATOM 13249 C CA . ALA D 1 398 ? 89.621 26.666 10.412 1.00 23.22 402 ALA D CA 1
ATOM 13250 C C . ALA D 1 398 ? 90.411 27.949 10.600 1.00 24.95 402 ALA D C 1
ATOM 13251 O O . ALA D 1 398 ? 91.462 27.949 11.237 1.00 23.45 402 ALA D O 1
ATOM 13253 N N . VAL D 1 399 ? 89.895 29.051 10.056 1.00 25.94 403 VAL D N 1
ATOM 13254 C CA . VAL D 1 399 ? 90.607 30.320 10.148 1.00 25.55 403 VAL D CA 1
ATOM 13255 C C . VAL D 1 399 ? 90.631 30.813 11.592 1.00 26.77 403 VAL D C 1
ATOM 13256 O O . VAL D 1 399 ? 91.667 31.255 12.093 1.00 28.85 403 VAL D O 1
ATOM 13260 N N . ALA D 1 400 ? 89.494 30.743 12.269 1.00 25.56 404 ALA D N 1
ATOM 13261 C CA . ALA D 1 400 ? 89.457 31.156 13.661 1.00 27.41 404 ALA D CA 1
ATOM 13262 C C . ALA D 1 400 ? 90.504 30.402 14.482 1.00 27.84 404 ALA D C 1
ATOM 13263 O O . ALA D 1 400 ? 91.263 31.015 15.223 1.00 30.44 404 ALA D O 1
ATOM 13265 N N . ASP D 1 401 ? 90.543 29.077 14.370 1.00 30.53 405 ASP D N 1
ATOM 13266 C CA . ASP D 1 401 ? 91.586 28.285 15.066 1.00 33.22 405 ASP D CA 1
ATOM 13267 C C . ASP D 1 401 ? 93.007 28.646 14.631 1.00 31.38 405 ASP D C 1
ATOM 13268 O O . ASP D 1 401 ? 93.877 28.935 15.467 1.00 31.93 405 ASP D O 1
ATOM 13273 N N . ALA D 1 402 ? 93.240 28.614 13.320 1.00 28.38 406 ALA D N 1
ATOM 13274 C CA . ALA D 1 402 ? 94.580 28.837 12.786 1.00 29.38 406 ALA D CA 1
ATOM 13275 C C . ALA D 1 402 ? 95.140 30.149 13.270 1.00 29.64 406 ALA D C 1
ATOM 13276 O O . ALA D 1 402 ? 96.337 30.257 13.543 1.00 27.85 406 ALA D O 1
ATOM 13278 N N . GLY D 1 403 ? 94.272 31.158 13.347 1.00 29.85 407 GLY D N 1
ATOM 13279 C CA . GLY D 1 403 ? 94.697 32.499 13.737 1.00 29.29 407 GLY D CA 1
ATOM 13280 C C . GLY D 1 403 ? 95.032 32.564 15.210 1.00 30.80 407 GLY D C 1
ATOM 13281 O O . GLY D 1 403 ? 95.888 33.332 15.622 1.00 35.60 407 GLY D O 1
ATOM 13282 N N . LEU D 1 404 ? 94.345 31.767 16.014 1.00 31.89 408 LEU D N 1
ATOM 13283 C CA . LEU D 1 404 ? 94.649 31.704 17.434 1.00 36.63 408 LEU D CA 1
ATOM 13284 C C . LEU D 1 404 ? 95.906 30.890 17.645 1.00 42.30 408 LEU D C 1
ATOM 13285 O O . LEU D 1 404 ? 96.914 31.406 18.134 1.00 45.04 408 LEU D O 1
ATOM 13290 N N . THR D 1 405 ? 95.827 29.613 17.262 1.00 43.63 409 THR D N 1
ATOM 13291 C CA . THR D 1 405 ? 96.941 28.676 17.366 1.00 43.88 409 THR D CA 1
ATOM 13292 C C . THR D 1 405 ? 98.042 28.941 16.320 1.00 45.30 409 THR D C 1
ATOM 13293 O O . THR D 1 405 ? 99.027 28.227 16.283 1.00 44.88 409 THR D O 1
ATOM 13297 N N . LYS D 1 406 ? 97.859 29.958 15.472 1.00 47.62 410 LYS D N 1
ATOM 13298 C CA . LYS D 1 406 ? 98.878 30.362 14.464 1.00 47.55 410 LYS D CA 1
ATOM 13299 C C . LYS D 1 406 ? 99.162 29.434 13.251 1.00 47.39 410 LYS D C 1
ATOM 13300 O O . LYS D 1 406 ? 100.104 29.668 12.465 1.00 46.90 410 LYS D O 1
ATOM 13306 N N . ASP D 1 407 ? 98.338 28.405 13.095 1.00 44.92 411 ASP D N 1
ATOM 13307 C CA . ASP D 1 407 ? 98.594 27.298 12.174 1.00 41.02 411 ASP D CA 1
ATOM 13308 C C . ASP D 1 407 ? 98.444 27.648 10.693 1.00 39.94 411 ASP D C 1
ATOM 13309 O O . ASP D 1 407 ? 97.381 27.436 10.113 1.00 40.07 411 ASP D O 1
ATOM 13314 N N . THR D 1 408 ? 99.495 28.141 10.053 1.00 37.56 412 THR D N 1
ATOM 13315 C CA . THR D 1 408 ? 99.373 28.454 8.635 1.00 38.91 412 THR D CA 1
ATOM 13316 C C . THR D 1 408 ? 98.997 27.210 7.819 1.00 36.87 412 THR D C 1
ATOM 13317 O O . THR D 1 408 ? 98.339 27.320 6.789 1.00 36.12 412 THR D O 1
ATOM 13321 N N . GLY D 1 409 ? 99.407 26.030 8.286 1.00 34.73 413 GLY D N 1
ATOM 13322 C CA . GLY D 1 409 ? 99.004 24.771 7.645 1.00 31.40 413 GLY D CA 1
ATOM 13323 C C . GLY D 1 409 ? 97.482 24.662 7.559 1.00 30.02 413 GLY D C 1
ATOM 13324 O O . GLY D 1 409 ? 96.924 24.373 6.505 1.00 27.92 413 GLY D O 1
ATOM 13325 N N . LEU D 1 410 ? 96.804 24.932 8.669 1.00 29.14 414 LEU D N 1
ATOM 13326 C CA . LEU D 1 410 ? 95.344 24.873 8.702 1.00 27.90 414 LEU D CA 1
ATOM 13327 C C . LEU D 1 410 ? 94.729 25.994 7.880 1.00 28.62 414 LEU D C 1
ATOM 13328 O O . LEU D 1 410 ? 93.778 25.777 7.158 1.00 30.49 414 LEU D O 1
ATOM 13333 N N . ALA D 1 411 ? 95.275 27.198 7.989 1.00 30.48 415 ALA D N 1
ATOM 13334 C CA . ALA D 1 411 ? 94.766 28.322 7.209 1.00 30.04 415 ALA D CA 1
ATOM 13335 C C . ALA D 1 411 ? 94.873 28.020 5.709 1.00 27.31 415 ALA D C 1
ATOM 13336 O O . ALA D 1 411 ? 94.018 28.419 4.922 1.00 28.09 415 ALA D O 1
ATOM 13338 N N . PHE D 1 412 ? 95.919 27.305 5.317 1.00 25.00 416 PHE D N 1
ATOM 13339 C CA . PHE D 1 412 ? 96.089 26.986 3.906 1.00 24.02 416 PHE D CA 1
ATOM 13340 C C . PHE D 1 412 ? 95.054 25.979 3.377 1.00 23.04 416 PHE D C 1
ATOM 13341 O O . PHE D 1 412 ? 94.628 26.070 2.219 1.00 22.60 416 PHE D O 1
ATOM 13349 N N . GLN D 1 413 ? 94.672 25.005 4.206 1.00 22.39 417 GLN D N 1
ATOM 13350 C CA . GLN D 1 413 ? 93.562 24.093 3.860 1.00 25.07 417 GLN D CA 1
ATOM 13351 C C . GLN D 1 413 ? 92.276 24.881 3.620 1.00 23.98 417 GLN D C 1
ATOM 13352 O O . GLN D 1 413 ? 91.552 24.639 2.661 1.00 23.81 417 GLN D O 1
ATOM 13358 N N . ALA D 1 414 ? 92.006 25.843 4.496 1.00 22.78 418 ALA D N 1
ATOM 13359 C CA . ALA D 1 414 ? 90.851 26.693 4.325 1.00 25.36 418 ALA D CA 1
ATOM 13360 C C . ALA D 1 414 ? 90.994 27.447 2.999 1.00 24.52 418 ALA D C 1
ATOM 13361 O O . ALA D 1 414 ? 90.088 27.447 2.177 1.00 26.33 418 ALA D O 1
ATOM 13363 N N . PHE D 1 415 ? 92.157 28.045 2.776 1.00 26.17 419 PHE D N 1
ATOM 13364 C CA . PHE D 1 415 ? 92.444 28.729 1.510 1.00 27.81 419 PHE D CA 1
ATOM 13365 C C . PHE D 1 415 ? 92.116 27.857 0.285 1.00 28.20 419 PHE D C 1
ATOM 13366 O O . PHE D 1 415 ? 91.441 28.308 -0.649 1.00 27.95 419 PHE D O 1
ATOM 13374 N N . LEU D 1 416 ? 92.590 26.610 0.297 1.00 25.75 420 LEU D N 1
ATOM 13375 C CA . LEU D 1 416 ? 92.344 25.655 -0.792 1.00 26.34 420 LEU D CA 1
ATOM 13376 C C . LEU D 1 416 ? 90.899 25.173 -0.901 1.00 27.63 420 LEU D C 1
ATOM 13377 O O . LEU D 1 416 ? 90.474 24.706 -1.958 1.00 26.14 420 LEU D O 1
ATOM 13382 N N . ASN D 1 417 ? 90.157 25.231 0.201 1.00 28.08 421 ASN D N 1
ATOM 13383 C CA . ASN D 1 417 ? 88.755 24.798 0.202 1.00 28.40 421 ASN D CA 1
ATOM 13384 C C . ASN D 1 417 ? 87.796 25.953 -0.155 1.00 28.24 421 ASN D C 1
ATOM 13385 O O . ASN D 1 417 ? 86.575 25.776 -0.152 1.00 28.10 421 ASN D O 1
ATOM 13390 N N . ASP D 1 418 ? 88.348 27.126 -0.462 1.00 26.90 422 ASP D N 1
ATOM 13391 C CA . ASP D 1 418 ? 87.514 28.294 -0.816 1.00 28.16 422 ASP D CA 1
ATOM 13392 C C . ASP D 1 418 ? 87.148 28.325 -2.295 1.00 27.01 422 ASP D C 1
ATOM 13393 O O . ASP D 1 418 ? 88.014 28.306 -3.153 1.00 27.74 422 ASP D O 1
ATOM 13398 N N . PRO D 1 419 ? 85.845 28.402 -2.584 1.00 29.20 423 PRO D N 1
ATOM 13399 C CA . PRO D 1 419 ? 85.254 28.355 -3.913 1.00 29.43 423 PRO D CA 1
ATOM 13400 C C . PRO D 1 419 ? 85.927 29.294 -4.925 1.00 31.71 423 PRO D C 1
ATOM 13401 O O . PRO D 1 419 ? 85.912 28.996 -6.115 1.00 29.83 423 PRO D O 1
ATOM 13405 N N . LEU D 1 420 ? 86.517 30.404 -4.478 1.00 29.27 424 LEU D N 1
ATOM 13406 C CA . LEU D 1 420 ? 87.185 31.306 -5.436 1.00 32.60 424 LEU D CA 1
ATOM 13407 C C . LEU D 1 420 ? 88.608 30.872 -5.816 1.00 32.98 424 LEU D C 1
ATOM 13408 O O . LEU D 1 420 ? 89.140 31.328 -6.819 1.00 32.34 424 LEU D O 1
ATOM 13413 N N . VAL D 1 421 ? 89.205 29.980 -5.034 1.00 33.27 425 VAL D N 1
ATOM 13414 C CA . VAL D 1 421 ? 90.566 29.527 -5.296 1.00 31.65 425 VAL D CA 1
ATOM 13415 C C . VAL D 1 421 ? 90.578 28.289 -6.203 1.00 36.87 425 VAL D C 1
ATOM 13416 O O . VAL D 1 421 ? 90.772 27.146 -5.748 1.00 36.20 425 VAL D O 1
ATOM 13420 N N . GLN D 1 422 ? 90.375 28.534 -7.499 1.00 38.59 426 GLN D N 1
ATOM 13421 C CA . GLN D 1 422 ? 90.299 27.475 -8.488 1.00 41.60 426 GLN D CA 1
ATOM 13422 C C . GLN D 1 422 ? 91.553 27.427 -9.329 1.00 41.95 426 GLN D C 1
ATOM 13423 O O . GLN D 1 422 ? 91.482 27.531 -10.542 1.00 44.84 426 GLN D O 1
ATOM 13429 N N . ILE D 1 423 ? 92.701 27.266 -8.691 1.00 39.63 427 ILE D N 1
ATOM 13430 C CA . ILE D 1 423 ? 93.953 27.240 -9.409 1.00 38.82 427 ILE D CA 1
ATOM 13431 C C . ILE D 1 423 ? 94.794 26.077 -8.910 1.00 39.41 427 ILE D C 1
ATOM 13432 O O . ILE D 1 423 ? 94.440 25.422 -7.946 1.00 39.61 427 ILE D O 1
ATOM 13437 N N . ASP D 1 424 ? 95.914 25.827 -9.562 1.00 38.04 428 ASP D N 1
ATOM 13438 C CA . ASP D 1 424 ? 96.745 24.709 -9.180 1.00 40.56 428 ASP D CA 1
ATOM 13439 C C . ASP D 1 424 ? 97.271 24.894 -7.762 1.00 38.86 428 ASP D C 1
ATOM 13440 O O . ASP D 1 424 ? 97.455 26.018 -7.309 1.00 37.26 428 ASP D O 1
ATOM 13445 N N . ARG D 1 425 ? 97.517 23.784 -7.074 1.00 36.99 429 ARG D N 1
ATOM 13446 C CA . ARG D 1 425 ? 97.924 23.837 -5.679 1.00 37.99 429 ARG D CA 1
ATOM 13447 C C . ARG D 1 425 ? 99.223 24.584 -5.440 1.00 38.18 429 ARG D C 1
ATOM 13448 O O . ARG D 1 425 ? 99.360 25.257 -4.420 1.00 36.67 429 ARG D O 1
ATOM 13456 N N . SER D 1 426 ? 100.184 24.470 -6.352 1.00 36.18 430 SER D N 1
ATOM 13457 C CA . SER D 1 426 ? 101.454 25.159 -6.132 1.00 36.15 430 SER D CA 1
ATOM 13458 C C . SER D 1 426 ? 101.304 26.644 -6.430 1.00 35.12 430 SER D C 1
ATOM 13459 O O . SER D 1 426 ? 102.018 27.469 -5.874 1.00 39.58 430 SER D O 1
ATOM 13462 N N . ASP D 1 427 ? 100.379 26.980 -7.318 1.00 35.31 431 ASP D N 1
ATOM 13463 C CA . ASP D 1 427 ? 100.054 28.370 -7.566 1.00 36.67 431 ASP D CA 1
ATOM 13464 C C . ASP D 1 427 ? 99.432 28.927 -6.274 1.00 36.36 431 ASP D C 1
ATOM 13465 O O . ASP D 1 427 ? 99.799 30.012 -5.790 1.00 34.01 431 ASP D O 1
ATOM 13470 N N . ALA D 1 428 ? 98.525 28.148 -5.692 1.00 33.54 432 ALA D N 1
ATOM 13471 C CA . ALA D 1 428 ? 97.794 28.596 -4.514 1.00 31.50 432 ALA D CA 1
ATOM 13472 C C . ALA D 1 428 ? 98.737 28.837 -3.358 1.00 32.02 432 ALA D C 1
ATOM 13473 O O . ALA D 1 428 ? 98.591 29.821 -2.609 1.00 31.44 432 ALA D O 1
ATOM 13475 N N . GLU D 1 429 ? 99.717 27.946 -3.218 1.00 31.76 433 GLU D N 1
ATOM 13476 C CA . GLU D 1 429 ? 100.652 28.021 -2.111 1.00 34.52 433 GLU D CA 1
ATOM 13477 C C . GLU D 1 429 ? 101.577 29.217 -2.258 1.00 33.99 433 GLU D C 1
ATOM 13478 O O . GLU D 1 429 ? 101.889 29.893 -1.285 1.00 34.39 433 GLU D O 1
ATOM 13484 N N . GLN D 1 430 ? 102.012 29.481 -3.483 1.00 34.72 434 GLN D N 1
ATOM 13485 C CA . GLN D 1 430 ? 102.812 30.681 -3.747 1.00 37.27 434 GLN D CA 1
ATOM 13486 C C . GLN D 1 430 ? 102.010 31.955 -3.441 1.00 31.63 434 GLN D C 1
ATOM 13487 O O . GLN D 1 430 ? 102.493 32.888 -2.799 1.00 31.74 434 GLN D O 1
ATOM 13493 N N . LEU D 1 431 ? 100.778 31.985 -3.912 1.00 30.44 435 LEU D N 1
ATOM 13494 C CA . LEU D 1 431 ? 99.900 33.118 -3.650 1.00 29.49 435 LEU D CA 1
ATOM 13495 C C . LEU D 1 431 ? 99.682 33.281 -2.145 1.00 31.81 435 LEU D C 1
ATOM 13496 O O . LEU D 1 431 ? 99.890 34.368 -1.583 1.00 31.05 435 LEU D O 1
ATOM 13501 N N . PHE D 1 432 ? 99.278 32.193 -1.487 1.00 30.36 436 PHE D N 1
ATOM 13502 C CA . PHE D 1 432 ? 99.005 32.229 -0.060 1.00 28.45 436 PHE D CA 1
ATOM 13503 C C . PHE D 1 432 ? 100.250 32.714 0.691 1.00 31.94 436 PHE D C 1
ATOM 13504 O O . PHE D 1 432 ? 100.171 33.628 1.506 1.00 32.42 436 PHE D O 1
ATOM 13512 N N . ASN D 1 433 ? 101.402 32.110 0.413 1.00 32.31 437 ASN D N 1
ATOM 13513 C CA . ASN D 1 433 ? 102.643 32.518 1.080 1.00 34.51 437 ASN D CA 1
ATOM 13514 C C . ASN D 1 433 ? 102.987 33.996 0.845 1.00 33.51 437 ASN D C 1
ATOM 13515 O O . ASN D 1 433 ? 103.418 34.699 1.760 1.00 35.24 437 ASN D O 1
ATOM 13520 N N . ASP D 1 434 ? 102.813 34.445 -0.390 1.00 34.07 438 ASP D N 1
ATOM 13521 C CA . ASP D 1 434 ? 102.975 35.860 -0.749 1.00 38.18 438 ASP D CA 1
ATOM 13522 C C . ASP D 1 434 ? 102.064 36.787 0.067 1.00 40.54 438 ASP D C 1
ATOM 13523 O O . ASP D 1 434 ? 102.497 37.851 0.528 1.00 42.44 438 ASP D O 1
ATOM 13536 N N . LEU D 1 436 ? 100.774 36.189 2.981 1.00 42.97 440 LEU D N 1
ATOM 13537 C CA . LEU D 1 436 ? 101.279 36.294 4.344 1.00 43.06 440 LEU D CA 1
ATOM 13538 C C . LEU D 1 436 ? 102.421 37.307 4.342 1.00 44.95 440 LEU D C 1
ATOM 13539 O O . LEU D 1 436 ? 102.909 37.714 5.395 1.00 48.90 440 LEU D O 1
#

InterPro domains:
  IPR001088 Glycoside hydrolase, family 4 [PF02056] (11-188)
  IPR001088 Glycoside hydrolase, family 4 [PR00732] (11-26)
  IPR001088 Glycoside hydrolase, family 4 [PR00732] (76-92)
  IPR001088 Glycoside hydrolase, family 4 [PR00732] (97-110)
  IPR001088 Glycoside hydrolase, family 4 [PR00732] (113-133)
  IPR001088 Glycoside hydrolase, family 4 [PR00732] (142-159)
  IPR001088 Glycoside hydrolase, family 4 [PR00732] (168-179)
  IPR001088 Glycoside hydrolase, family 4 [PR00732] (201-213)
  IPR001088 Glycoside hydrolase, family 4 [PTHR32092] (8-441)
  IPR015955 Lactate dehydrogenase/glycoside hydrolase, family 4, C-terminal [SSF56327] (172-442)
  IPR019802 Glycoside hydrolase, family 4, conserved site [PS01324] (142-173)
  IPR022616 Glycosyl hydrolase, family 4, C-terminal [PF11975] (205-425)
  IPR036291 NAD(P)-binding domain superfamily [SSF51735] (9-171)
  IPR053715 Glycosyl Hydrolase 4 Enzyme Superfamily [G3DSA:3.90.1820.10] (5-446)

Solvent-accessible surface area: 62788 Å² total

Organism: Bacillus subtilis (strain 168) (NCBI:txid224308)

Foldseek 3Di:
DEAAEEQEEQLLDLPVNLLCLAQQQDPLAHEYEREYPPLVSNVLQQLQVCQGHDNRYHYDYDYDLLVSQAPHQEYEYDHQLDDLVVLLQAPLCVVVPFHAQERFEFASSVLVSLLSCQVVLLVVLVSCVVHPQQHEYEYAGDDLQSQLSSCVNPVSHHYWYDDCFLLVVLLVLQVCCVVVVDHDPGSVQFDFWWKFAPLFIWTQWTDRVPGTSLVVVLVVLVVCLQVAQADPPDALVPDLQRFRCNQQSVVCVVFVIGGRGGSSSNVQLADDCCRVCVVSSGHGGQRSVNVVVVVVVSVVVSVVCVVVSHHRPSDNSSGCVVVLVCQQQQNDKDWDKIWADPQLEPPADGGRIMIGIWIGHHNDTGRHNRYYGRPVSNSRNLVSCLSVQSSVCSVVVPVVSSLVSNVSGNSPPGDSVVSVVSSVVD/DEAAEEFEEQQLDLPVNQLCLQQQQDPLAHEYEREYPPLVSNVLSQLQVCQGHDNRYHYDYDYDLLVRQAVHQEYEYEHQLDDLVLLLQAPLCVVVVFHAQERFEDASSVLVSLLSCQVVLLVNLVSCVVHPQLHEYEYAGDDLQSQLSSCVNNVSHRYWYDDCFLLVVLLVLQVCCVQVVDHDPGSVLFDFWWKFAPLFIWTQWTDRVPGTCLVVVVVVLVVCLQVAQFDPPDDLPPDLQRFSCNQQSVVCVVFVIGGRGGPSSNVQLADDCCRVCVVSRSHGGDRSVNVVVVVVVSVVVSVVCVVVSHHRNSDNPSGCVVVLVCQQQANDKDWDKIWAAPQLEPPADGGRIMIGIFIGHHSDTGRDRRYYGGPVSNSRNLLSCLSVQSSVCSVVVPVVSSLVSNCSGNRPPGDSVVSVVSSVVD/DEQAAEEEEAQLDLPPNQLVLVQLQDPLAHEYEYEYCPQVSNVLSQLQVCQGHPVSYHYHYDHDLLVRQAPHQEYEYEHQLDDLVVLLQAPVCVVVVFHAQELQEDASSQLVSLLSCQVVLLVNLVSCVVHPQLHAYEYAGDDLQSQLSNCVNNVSHRYWYDDCFLLVVLVVLQVCCVQPVDHDPGSVQWDFWWKFAPLFIWTQWTDRVPGTCLVVVVVVLVVCLQVAQFPPPDDLPPDLQRFSCNQQSVVCVVFVIGGRGGPSSNVQLADDCCRVCVVSRGHGGDRSVNVVVVVVVSVVVSVVCSVVSHHRDSDNSSGCVVVLVCQQQANDKDWDKIWADPQLEPPADGGRIMIGIFIGHHNDTGGDNRYYGRPVSNSRNLLSCLSVLSSVCSVVVPVVSSLVSNVSGNSPPDDSVVSVVSSVVD/DEAAEEFEEQLLDLPVNQLVLVQQQDPLAHEYEREYCPQVSNVLLQLLVCLGHPNRYHYHYDYDLQVRQAPHQEYEYDHQLDDLVLLLQAPVCVVVVFHAQERFEFASSQLVSLLSLQVVLLVNLVSCVVHPQLHEYEYAGDDLLSQLSSCVNPVSHHYWYDDCQLLVVLLVLQLCCVVVVDHDPGSVLFAFFWKFAPLFIWTQWTARVPGTRLVVVLVVLVVCLQVAQFDPPDDLVPDLQRFSCNQQSVVCVVFVIGGRGGSSSNVQLADDCCRVCVVSRGHGRQRSVNVVVVVVVSVVVSVVSNVVSHHHDSDNSSGCVVVLVCQQQANDKDWDKIWQADQLEPPADGGRIMIGIFIGHHNDTGRDRRYYGGPVSNSRNLLSCLSVLSSVCSVVVPVVSSLVSNVSRNSPPGDSVVSVVSSVCD